Protein 6BRM (pdb70)

Nearest PDB structures (foldseek):
  6brm-assembly3_F  TM=1.004E+00  e=1.155E-57  Pectobacterium carotovorum
  6brm-assembly4_H  TM=9.946E-01  e=1.434E-50  Pectobacterium carotovorum
  6brm-assembly4_G  TM=9.691E-01  e=8.777E-51  Pectobacterium carotovorum
  3rpc-assembly2_C  TM=9.379E-01  e=6.486E-31  Veillonella parvula DSM 2008
  3p2u-assembly1_A  TM=7.367E-01  e=3.318E-09  Escherichia coli K-12

B-factor: mean 58.87, std 12.43, range [32.44, 119.34]

Foldseek 3Di:
DKWWFWAQLFIWDDDPNFIETFLDQADAAQRAFADPQFFQRVHGFFNDHTPDDDVVRQPGQAYEYQADDNSRPNPVNLVRHDLAGEYEYQAPVRVVVNVVSRHDNYDDDAQWDDDPSFKIKGKFWAAQADPVQCVDDVSCVVSDTGIKIWIDGDQDFIEIRGTRHADDVSVLVCCVVRVGQEYEAAAQQFARNPRGGRGHHLVVVVVVCVSRVNHAYEYGSHNTHRRRDHHPVNSCVSCVVVVRNRRYHYDDNGDMDDDGDD/DKWAFWAALWIWDCDLNFIETEQDQQAAQLGPPDDDPDPDDDSCFQVHGTPDDVVVRQPGQAYEYQACDCSRPNPNNLVSHDQAGAYEYADDVRQVVSVVSRHDNYHYDDQWDQDPSFKIKGKFWAAQFDPVLCVPVVSCVVSDTGIKIWIDGPQAFIEIERTRHEDDVSVVVCCVPPVGQEYEASALQQADPPRGGRGHHLVVVVVSCVSRVNHAYEYRRHSGDPSRPHDLVNSLVSCVVVVNNVRYHYDDNGDMDDDGPPD/DKWWFWAQLWIWDDDPNFIETFLDDADAAQPDAADPQFPQRPHGFQNHHTPDDLVVRQPGQAYEYLDPDCSRDNVVNLVSRDLPGAYEYQDPVRVVVSVVSRHDNYDYDDQWDDDPQFKIKGKFFAAQFDPVQCVDPVRCVVSDTGIKIWIDGDQAFIETEGTRHEDDPSVLVVCVVRVGQEYEAAALQFAGPPRGGRGHHQVVLVVVCVSRVNHAYEYGSHNGHRRRPHHLVNSCVSCVVVVNNVRYHYDDNGDMDDDGTD/DKKWFFAAPFIWDCDPNFIETFLDQQDAALPQPDDDDDDDDDSCFQHHHTPDDVVVVQPHQAYEYLDDDCSSDNPCNLPSHDLAGEYEYQDDVRVVVSVVSRHDHYDYDAQWDDDPSQKIKGKFWAAQFDPVLCVDPVSCVVSDTGTKIWIDGPFFFIEIEGDRHEDDPRVLVVCVPRVGLEYEANALQQADPVGGGRGHHLVVLVVSCVSHVNHAYEYHRYSGDPSRPDHPVVNCVSCVVVVNNRRYHYADNGDMDDDGD/DKKWFKFQLWIWDCDPNFIETFLDQQDAAQPDFADPQFPDRDGHFFNHHTPDDVVVSQPGQAYEYQACDCSRPNPVNLVSHDQAGAYEYQDPVRVVVSVVSRHDNYDYDDQWDDDPQAKIKGKFFAFQADPVQCVDPVSCVVSDTGTKIWIDGPQFFIEIEGTRHEDDVSVLVCCVVRVGQEYEAAALQIARPPRGGRGHHLVVVVVSCVSRVNHAYEYGSHNTHNRRDDHLVNSCVSCVVVVNNVRYHYDDNGDMDDDHD/DKWWFWAALWIWDCDLNFIETFLDQQAAFLGDDDDPDPDDPRGFQVHHTPDDPVVRQPGQAYEYQDPDCSRPNPVNLVSHDLQGEYEYAADVRVVVSVVSNRDHYDDDDQWDQDPSQKIKGKFWAAQFDPVLCVPVVSCVVSDTGTKIWIDGPFWFIEIEGTRHEDDVSSLVVCLVRVGQEYEASAQQQADPPRGGRGHHLVVLVVSCVSHVNHAYEYGRHSRDPRRDHDPVNSCVVCVVVVHNRRYDYDDNGDMDDHGRD/DKWWFWAQQWIWDDDDNFIETFLDQQDAALRAFADPQFPQRRHGFQPDGTPDDLVVSQPGQAYEYLAPDCSRHNPRCLVSHDLAGEYEYQDVVRVVVNVVSPHDNYDYDDQWDDDPVFKIKGKFFFFQADPVQCVDPPCCVVSDTGTKIWIDGDWFFIEIEGTRHDDDVRVLVCCVPRVGQEYEASAQQTARNPRGGRGHHLVVVVVSCVSRVNHAYEYGRHSTHRRRHHHLVNSCVSCVVVVNNVRYHRDDRGDMDDDTD/DKKWFWAAQWIWDCDPNFIETFQDQQAAAVRDDDDDDDFFFNHGTPDDVVVVQPHQAYEYQDPDCSRPNPCNLVSHDQAGEYAYQADVRVVVSVVSNHDRYDDDDQWDADPSFKIKGKFWAFQADPVLCVDVVSCVVSDTGTKIWIDGDFAFIEIEGTRHADDVSSLVCCVPRVGLEYEASAQWAFDPPGTTRGHHLVVLVVSCVSRVNHAYEYRRDPTGPRRPHDPVNSCVVCVVVVNNVRYHYDDNGDMDDGGD

Secondary structure (DSSP, 8-state):
-EEEEEETTEEEEEETTEEEEES---PPTT-BPPPSSBS-TTS-B-SS--SS-HHHHH--SEEEES---TTTS-HHHHHHS-TTS-EEESSHHHHHHHHHTT---EEE--SEEE-TTS-EEEEE---SS-TTGGGSHHHHHHH----EEEEE-SSS--EEE--S--S-HHHHHHHHHH--SEEEEE---BEETTTEESS--SHHHHHHHHH-TT-EEEEES-SSSTTB---HHHHHHHHHHHT-STTEE-PPTT-EEE----/-EEEEEETTEEEEEETTEEEEES---PPTT-----S--SS-----SSS--SS-HHHHH-SSEEE-S---GGGS-HHHHHHS-TTS-EEESSHHHHHHHHHTT---EEEPPSEEE-TTS-EEEEE---SS-TTGGGSHHHHHHH----EEEEE-TTS--EEEEES--S-HHHHHHHHHH--SEEEEE---BEETTTEESS--SHHHHHHHHH-TT-EEEEES-SSSTTB---HHHHHHHHHHTT-TTTEE-PPTT-EEE--S--/-EEEEEETTEEEEEETTEEEEES---PPTT-BPPPSSBS--SS-B-SS--SS-HHHHT-SSEEEES---GGGS-HHHHHHS-SSS-EEESSHHHHHHHHHTT---EEE--SEEE-TTS-EEEEE---SS-TTGGGSHHHHHHH----EEEEE-SSS--EEE--S--S-HHHHHHHHHH--SEEEEE---BEETTTEESS--HHHHHHHHHH-TT-EEEEES-SSSTTB---HHHHHHHHHHTT-TTTEE-PPTT-EEE----/-EEEEEETTEEEEE-SS-EEEES-----TT-----S--SS-----S-S--SS-HHHHT--SEEE-S---GGGS-HHHHHHS-TTS-EEESSHHHHHHHHTTT---EEE--SEEE-TTS-EEEEE---SS-TTGGGSHHHHHHH----EEEEE-TTS--EEE--S--S-HHHHHHHHHH--SEEEEE----EETTTEESS--HHHHHHHHHH-TT-EEEEES-SSSTT----HHHHHHHHHHHT-TTTEE---TT-EEE---/-EEEEEETTEEEEE-SS-EEEES-----TT-BPPPSSSS---SPBPSS--SS-HHHHH-SSEEEES---TTTS-HHHHHHS-TTS-EEESSHHHHHHHHHTT---EEE--SEEE-TTS-EEEEE---SS-TTGGGSHHHHHHH----EEEEE-SSS--EEE--S--S-HHHHHHHHHH--SEEEEE---BEETTTEESS--HHHHHHHHHH-TT-EEEEES-SSSTTB---HHHHHHHHHHHT-TTTEE-PPTT-EEE---/-EEEEEETTEEEEEETTEEEEES-----TT-------S------S-S--SS-HHHHH--SEEE-S---GGGS-HHHHHHS-TTS-EEESSHHHHHHHHTTT---EEE--SEEE-TTS-EEEEE---SS-TTGGGSHHHHHHH----EEEEEETTEEEEEEEES--S-HHHHHHHHHH--SEEEEEB--BEETTTEESSB-HHHHHHHHHH-TTPEEEEES-SSSTTB---HHHHHHHHHHTT-STTEE-PPTT-EE-----/-EEEEEETTEEEEEETTEEEEES---PPTT-BPPPSSBSSTTS-B-SS--SS-HHHHS-SSEEEES---TTTS-HHHHHHS-TTS-EEESSHHHHHHHHHTT---EEE--SEEE-TTS-EEEEE---SS-TTGGGSSHHHHHH----EEEEE-SSSPPEEE--S--S-HHHHHHHHHH--SEEEEEB--BEETTTEESSB-HHHHHHHHHH-TT-EEEEES-SSSTTB---HHHHHHHHHHHT-TTTEE-PPTTEEEE---/-EEEEEETTEEEEE-SS-EEEES-----TT-----S-----SS--SS-HHHHS--SEEEES---TTTS-HHHHHHS-TTSEEEESSHHHHHHHHHTT---EEE--SEEE-TTS-EEEEE---SS-TTGGGSHHHHHHH----EEEEE-SSS--EEEEES--S-HHHHHHHHHH--SEEEEE----EETTTEESS--SHHHHHHHHH-TT-EEEEES-SSSTT----HHHHHHHHHHTT-STTEE-PPTT---B---

InterPro domains:
  IPR001279 Metallo-beta-lactamase [PF12706] (20-222)
  IPR036866 Ribonuclease Z/Hydroxyacylglutathione hydrolase-like [G3DSA:3.60.15.10] (1-259)
  IPR036866 Ribonuclease Z/Hydroxyacylglutathione hydrolase-like [SSF56281] (1-257)
  IPR050114 UPF0173/UPF0282/UlaG metal-dependent hydrolases [PTHR43546] (1-258)

Radius of gyration: 40.79 Å; Cα contacts (8 Å, |Δi|>4): 5016; chains: 8; bounding box: 121×77×109 Å

CATH classification: 3.60.15.10

Sequence (2087 aa):
MKLTQIRNATLVLQYAGKKFLIDPMLAEKEAWDGFAGSARPHLRNPMVALPVPVEDLLAVDAVILTHTHTDHWDEAAQQAVPKDMLIYTQDEKDAALIRSQGFFNIRVLKDENHFVDGLTIYKTDGQHGSNELYADAQLGDLLGDACGLVFTHHDEKTIYIAGDTVWVKPYVKSLQRFKPEIVVLNTGYAVNDLYGPIIMGKEDTLRTLKMLPTATIVASHMESINHCLLTRAELREFSLEHGIEDKILIPADGETMAFSAWMKLTQIRNATLVLQYAGKKFLIDPMLAEKEAWDGFAGSARPHLRNPMVALPVPVEDLLAVDAVILTHTHTDHWDEAAQQAVPKDMLIYTQDEKDAALIRSQGFFNIRVLKDENHFVDGLTIYKTDGQHGSNELYADAQLGDLLGDACGLVFTHHDEKTIYIAGDTVWVKPYVKSLQRFKPEIVVLNTGYAVNDLYGPIIMGKEDTLRRTLKMLPTATIVASHMESINHCLLTRAELREFSLEHGIEDKILIPADGETMAFSAWSMKLTQIRNATLVLQYAGKKFLIDPMLAEKEAWDGFAGSARPHLRNPMVALPVPVEDLLAVDAVILTHTHTDHWDEAAQQAVPKDMLIYTQDEKDAALIRSQGFFNIRVLKDENHFVDGLTIYKTDGQHGSNELYADAQLGDLLGDACGLVFTHHDEKTIYIAGDTVWVKPYVKSLQRFKPEIVVLNTGYAVNDLYGPIIMGKEDTLRTLKMLPTATIVASHMESINHCLLTRAELREFSLEHGIEDKILIPADGETMAFSAWMKLTQIRNATLVLQYAGKKFLIDPMLAEKEAWDGFAGSARPHLRNPMVALPVPVEDLLAVDAVILTHTHTDHWDEAAQQAVPKDMLIYTQDEKDAALIRSQGFFNIRVLKDENHFVDGLTIYKTDGQHGSNELYADAQLGDLLGDACGLVFTHHDEKTIYIAGDTVWVKPYVKSLQRFKPEIVVLNTGYAVNDLYGPIIMGKEDTLRTLKMLPTATIVASHMESINHCLLTRAELREFSLEHGIEDKILIPADGETMAFSAMKLTQIRNATLVLQYAGKKFLIDPMLAEKEAWDGFAGSARPHLRNPMVALPVPVEDLLAVDAVILTHTHTDHWDEAAQQAVPKDMLIYTQDEKDAALIRSQGFFNIRVLKDENHFVDGLTIYKTDGQHGSNELYADAQLGDLLGDACGLVFTHHDEKTIYIAGDTVWVKPYVKSLQRFKPEIVVLNTGYAVNDLYGPIIMGKEDTLRTLKMLPTATIVASHMESINHCLLTRAELREFSLEHGIEDKILIPADGETMAFSAMKLTQIRNATLVLQYAGKKFLIDPMLAEKEAWDGFGSARPHLRNPMVALPVPVEDLLAVDAVILTHTHTDHWDEAAQQAVPKDMLIYTQDEKDAALIRSQGFFNIRVLKDENHFVDGLTIYKTDGQHGSNELYADAQLGDLLGDACGLVFTHHDEKTIYIAGDTVWVKPYVKSLQRFKPEIVVLNTGYAVNDLYGPIIMGKEDTLRTLKMLPTATIVASHMESINHCLLTRAELREFSLEHGIEDKILIPADGETMAFSAWMKLTQIRNATLVLQYAGKKFLIDPMLAEKEAWDGFAGSARPHLRNPMVALPVPVEDLLAVDAVILTHTHTDHWDEAAQQAVPKDMLIYTQDEKDAALIRSQGFFNIRVLKDENHFVDGLTIYKTDGQHGSNELYADAQLGDLLGDACGLVFTHHDEKTIYIAGDTVWVKPYVKSLQRFKPEIVVLNTGYAVNDLYGPIIMGKEDTLRTLKMLPTATIVASHMESINHCLLTRAELREFSLEHGIEDKILIPADGETMAFSAMKLTQIRNATLVLQYAGKKFLIDPMLAEKEAWFAGSARRNPMVALPVPVEDLLAVDAVILTHTHTDHWDEAAQQAVPKDMLIYTQDEKDAALIRSQGFFNIRVLKDENHFVDGLTIYKTDGQHGSNELYADAQLGDLLGDACGLVFTHHDEKTIYIAGDTVWVKPYVKSLQRFKPEIVVLNTGYAVNDLYGPIIMGKEDTLRTLKMLPTATIVASHMESINHCLLTRAELREFSLEHGIEDKILIPADGETMAFSA

Structure (mmCIF, N/CA/C/O backbone):
data_6BRM
#
_entry.id   6BRM
#
_cell.length_a   179.163
_cell.length_b   79.526
_cell.length_c   90.408
_cell.angle_alpha   90.00
_cell.angle_beta   89.98
_cell.angle_gamma   90.00
#
_symmetry.space_group_name_H-M   'P 1 21 1'
#
loop_
_entity.id
_entity.type
_entity.pdbx_description
1 polymer 'Putative metal-dependent isothiocyanate hydrolase SaxA'
2 non-polymer 'ZINC ION'
3 non-polymer 'FORMIC ACID'
4 water water
#
loop_
_atom_site.group_PDB
_atom_site.id
_atom_site.type_symbol
_atom_site.label_atom_id
_atom_site.label_alt_id
_atom_site.label_comp_id
_atom_site.label_asym_id
_atom_site.label_entity_id
_atom_site.label_seq_id
_atom_site.pdbx_PDB_ins_code
_atom_site.Cartn_x
_atom_site.Cartn_y
_atom_site.Cartn_z
_atom_site.occupancy
_atom_site.B_iso_or_equiv
_atom_site.auth_seq_id
_atom_site.auth_comp_id
_atom_site.auth_asym_id
_atom_site.auth_atom_id
_atom_site.pdbx_PDB_model_num
ATOM 1 N N . MET A 1 1 ? 75.762 -42.417 -19.166 1.00 62.76 1 MET A N 1
ATOM 2 C CA . MET A 1 1 ? 75.652 -41.222 -20.058 1.00 64.15 1 MET A CA 1
ATOM 3 C C . MET A 1 1 ? 75.738 -41.659 -21.527 1.00 63.99 1 MET A C 1
ATOM 4 O O . MET A 1 1 ? 76.805 -42.049 -22.003 1.00 63.73 1 MET A O 1
ATOM 9 N N . LYS A 1 2 ? 74.607 -41.607 -22.230 1.00 64.42 2 LYS A N 1
ATOM 10 C CA . LYS A 1 2 ? 74.510 -42.090 -23.610 1.00 64.43 2 LYS A CA 1
ATOM 11 C C . LYS A 1 2 ? 73.694 -41.128 -24.471 1.00 62.67 2 LYS A C 1
ATOM 12 O O . LYS A 1 2 ? 72.461 -41.141 -24.424 1.00 64.09 2 LYS A O 1
ATOM 18 N N . LEU A 1 3 ? 74.390 -40.297 -25.247 1.00 59.80 3 LEU A N 1
ATOM 19 C CA . LEU A 1 3 ? 73.757 -39.394 -26.218 1.00 58.50 3 LEU A CA 1
ATOM 20 C C . LEU A 1 3 ? 73.699 -40.085 -27.579 1.00 55.88 3 LEU A C 1
ATOM 21 O O . LEU A 1 3 ? 74.716 -40.587 -28.059 1.00 56.60 3 LEU A O 1
ATOM 26 N N . THR A 1 4 ? 72.514 -40.115 -28.188 1.00 54.30 4 THR A N 1
ATOM 27 C CA . THR A 1 4 ? 72.296 -40.785 -29.474 1.00 53.94 4 THR A CA 1
ATOM 28 C C . THR A 1 4 ? 71.718 -39.807 -30.498 1.00 53.24 4 THR A C 1
ATOM 29 O O . THR A 1 4 ? 70.791 -39.055 -30.194 1.00 52.62 4 THR A O 1
ATOM 33 N N . GLN A 1 5 ? 72.282 -39.830 -31.706 1.00 53.41 5 GLN A N 1
ATOM 34 C CA . GLN A 1 5 ? 71.788 -39.051 -32.844 1.00 53.21 5 GLN A CA 1
ATOM 35 C C . GLN A 1 5 ? 70.700 -39.865 -33.536 1.00 56.02 5 GLN A C 1
ATOM 36 O O . GLN A 1 5 ? 70.942 -41.015 -33.913 1.00 57.43 5 GLN A O 1
ATOM 42 N N . ILE A 1 6 ? 69.511 -39.277 -33.694 1.00 57.76 6 ILE A N 1
ATOM 43 C CA . ILE A 1 6 ? 68.399 -39.931 -34.393 1.00 58.27 6 ILE A CA 1
ATOM 44 C C . ILE A 1 6 ? 68.317 -39.372 -35.819 1.00 58.95 6 ILE A C 1
ATOM 45 O O . ILE A 1 6 ? 68.686 -40.062 -36.773 1.00 58.31 6 ILE A O 1
ATOM 50 N N . ARG A 1 7 ? 67.870 -38.123 -35.956 1.00 58.67 7 ARG A N 1
ATOM 51 C CA . ARG A 1 7 ? 67.672 -37.492 -37.265 1.00 57.54 7 ARG A CA 1
ATOM 52 C C . ARG A 1 7 ? 67.471 -35.981 -37.107 1.00 56.44 7 ARG A C 1
ATOM 53 O O . ARG A 1 7 ? 66.635 -35.548 -36.315 1.00 57.19 7 ARG A O 1
ATOM 61 N N . ASN A 1 8 ? 68.216 -35.204 -37.895 1.00 54.09 8 ASN A N 1
ATOM 62 C CA . ASN A 1 8 ? 68.284 -33.743 -37.784 1.00 51.56 8 ASN A CA 1
ATOM 63 C C . ASN A 1 8 ? 68.758 -33.338 -36.374 1.00 51.50 8 ASN A C 1
ATOM 64 O O . ASN A 1 8 ? 69.924 -33.581 -36.056 1.00 50.30 8 ASN A O 1
ATOM 69 N N . ALA A 1 9 ? 67.890 -32.748 -35.542 1.00 51.45 9 ALA A N 1
ATOM 70 C CA . ALA A 1 9 ? 68.226 -32.384 -34.160 1.00 50.73 9 ALA A CA 1
ATOM 71 C C . ALA A 1 9 ? 67.486 -33.248 -33.130 1.00 50.44 9 ALA A C 1
ATOM 72 O O . ALA A 1 9 ? 67.556 -32.968 -31.929 1.00 51.59 9 ALA A O 1
ATOM 74 N N . THR A 1 10 ? 66.784 -34.287 -33.594 1.00 50.19 10 THR A N 1
ATOM 75 C CA . THR A 1 10 ? 66.124 -35.242 -32.710 1.00 49.62 10 THR A CA 1
ATOM 76 C C . THR A 1 10 ? 67.188 -36.098 -32.035 1.00 51.05 10 THR A C 1
ATOM 77 O O . THR A 1 10 ? 67.962 -36.772 -32.719 1.00 52.18 10 THR A O 1
ATOM 81 N N . LEU A 1 11 ? 67.229 -36.048 -30.703 1.00 51.15 11 LEU A N 1
ATOM 82 C CA . LEU A 1 11 ? 68.238 -36.750 -29.904 1.00 51.72 11 LEU A CA 1
ATOM 83 C C . LEU A 1 11 ? 67.581 -37.578 -28.805 1.00 51.48 11 LEU A C 1
ATOM 84 O O . LEU A 1 11 ? 66.510 -37.222 -28.307 1.00 49.34 11 LEU A O 1
ATOM 89 N N . VAL A 1 12 ? 68.228 -38.688 -28.448 1.00 51.14 12 VAL A N 1
ATOM 90 C CA . VAL A 1 12 ? 67.899 -39.444 -27.243 1.00 51.45 12 VAL A CA 1
ATOM 91 C C . VAL A 1 12 ? 69.074 -39.257 -26.295 1.00 52.31 12 VAL A C 1
ATOM 92 O O . VAL A 1 12 ? 70.227 -39.395 -26.705 1.00 53.82 12 VAL A O 1
ATOM 96 N N . LEU A 1 13 ? 68.770 -38.941 -25.037 1.00 53.56 13 LEU A N 1
ATOM 97 C CA . LEU A 1 13 ? 69.781 -38.690 -24.011 1.00 54.75 13 LEU A CA 1
ATOM 98 C C . LEU A 1 13 ? 69.447 -39.481 -22.751 1.00 57.51 13 LEU A C 1
ATOM 99 O O . LEU A 1 13 ? 68.354 -39.330 -22.207 1.00 60.44 13 LEU A O 1
ATOM 104 N N . GLN A 1 14 ? 70.377 -40.332 -22.312 1.00 58.35 14 GLN A N 1
ATOM 105 C CA . GLN A 1 14 ? 70.337 -40.928 -20.975 1.00 58.52 14 GLN A CA 1
ATOM 106 C C . GLN A 1 14 ? 71.259 -40.089 -20.103 1.00 57.89 14 GLN A C 1
ATOM 107 O O . GLN A 1 14 ? 72.436 -39.928 -20.432 1.00 57.35 14 GLN A O 1
ATOM 113 N N . TYR A 1 15 ? 70.731 -39.550 -19.005 1.00 56.19 15 TYR A N 1
ATOM 114 C CA . TYR A 1 15 ? 71.504 -38.653 -18.149 1.00 55.50 15 TYR A CA 1
ATOM 115 C C . TYR A 1 15 ? 71.091 -38.764 -16.681 1.00 56.49 15 TYR A C 1
ATOM 116 O O . TYR A 1 15 ? 69.994 -38.350 -16.306 1.00 58.28 15 TYR A O 1
ATOM 125 N N . ALA A 1 16 ? 71.980 -39.336 -15.868 1.00 57.47 16 ALA A N 1
ATOM 126 C CA . ALA A 1 16 ? 71.777 -39.495 -14.422 1.00 58.90 16 ALA A CA 1
ATOM 127 C C . ALA A 1 16 ? 70.499 -40.264 -14.061 1.00 58.59 16 ALA A C 1
ATOM 128 O O . ALA A 1 16 ? 69.789 -39.893 -13.126 1.00 59.50 16 ALA A O 1
ATOM 130 N N . GLY A 1 17 ? 70.217 -41.332 -14.810 1.00 59.13 17 GLY A N 1
ATOM 131 C CA . GLY A 1 17 ? 69.061 -42.197 -14.550 1.00 59.51 17 GLY A CA 1
ATOM 132 C C . GLY A 1 17 ? 67.877 -41.950 -15.466 1.00 60.40 17 GLY A C 1
ATOM 133 O O . GLY A 1 17 ? 67.250 -42.904 -15.932 1.00 61.15 17 GLY A O 1
ATOM 134 N N . LYS A 1 18 ? 67.563 -40.680 -15.720 1.00 61.15 18 LYS A N 1
ATOM 135 C CA . LYS A 1 18 ? 66.432 -40.311 -16.580 1.00 62.28 18 LYS A CA 1
ATOM 136 C C . LYS A 1 18 ? 66.774 -40.378 -18.072 1.00 62.20 18 LYS A C 1
ATOM 137 O O . LYS A 1 18 ? 67.945 -40.428 -18.451 1.00 61.62 18 LYS A O 1
ATOM 143 N N . LYS A 1 19 ? 65.725 -40.391 -18.899 1.00 63.10 19 LYS A N 1
ATOM 144 C CA . LYS A 1 19 ? 65.830 -40.379 -20.366 1.00 62.37 19 LYS A CA 1
ATOM 145 C C . LYS A 1 19 ? 65.053 -39.201 -20.959 1.00 61.22 19 LYS A C 1
ATOM 146 O O . LYS A 1 19 ? 63.957 -38.878 -20.489 1.00 62.22 19 LYS A O 1
ATOM 152 N N . PHE A 1 20 ? 65.613 -38.581 -22.001 1.00 58.29 20 PHE A N 1
ATOM 153 C CA . PHE A 1 20 ? 65.003 -37.414 -22.649 1.00 55.66 20 PHE A CA 1
ATOM 154 C C . PHE A 1 20 ? 64.985 -37.540 -24.172 1.00 55.49 20 PHE A C 1
ATOM 155 O O . PHE A 1 20 ? 65.976 -37.956 -24.775 1.00 56.78 20 PHE A O 1
ATOM 163 N N . LEU A 1 21 ? 63.861 -37.153 -24.777 1.00 53.31 21 LEU A N 1
ATOM 164 C CA . LEU A 1 21 ? 63.722 -37.047 -26.228 1.00 52.25 21 LEU A CA 1
ATOM 165 C C . LEU A 1 21 ? 63.739 -35.561 -26.596 1.00 51.97 21 LEU A C 1
ATOM 166 O O . LEU A 1 21 ? 62.800 -34.831 -26.270 1.00 51.79 21 LEU A O 1
ATOM 171 N N . ILE A 1 22 ? 64.808 -35.117 -27.260 1.00 50.82 22 ILE A N 1
ATOM 172 C CA . ILE A 1 22 ? 64.997 -33.697 -27.582 1.00 49.51 22 ILE A CA 1
ATOM 173 C C . ILE A 1 22 ? 64.484 -33.451 -28.996 1.00 50.13 22 ILE A C 1
ATOM 174 O O . ILE A 1 22 ? 64.949 -34.094 -29.922 1.00 53.05 22 ILE A O 1
ATOM 179 N N . ASP A 1 23 ? 63.522 -32.541 -29.155 1.00 50.90 23 ASP A N 1
ATOM 180 C CA . ASP A 1 23 ? 63.061 -32.082 -30.476 1.00 51.46 23 ASP A CA 1
ATOM 181 C C . ASP A 1 23 ? 62.630 -33.218 -31.429 1.00 52.09 23 ASP A C 1
ATOM 182 O O . ASP A 1 23 ? 63.251 -33.428 -32.471 1.00 52.65 23 ASP A O 1
ATOM 187 N N . PRO A 1 24 ? 61.545 -33.935 -31.084 1.00 54.14 24 PRO A N 1
ATOM 188 C CA . PRO A 1 24 ? 61.097 -35.075 -31.885 1.00 54.74 24 PRO A CA 1
ATOM 189 C C . PRO A 1 24 ? 60.406 -34.683 -33.198 1.00 56.18 24 PRO A C 1
ATOM 190 O O . PRO A 1 24 ? 59.322 -34.092 -33.183 1.00 56.78 24 PRO A O 1
ATOM 194 N N . MET A 1 25 ? 61.054 -35.016 -34.314 1.00 57.02 25 MET A N 1
ATOM 195 C CA . MET A 1 25 ? 60.504 -34.850 -35.658 1.00 57.23 25 MET A CA 1
ATOM 196 C C . MET A 1 25 ? 60.403 -36.250 -36.269 1.00 57.03 25 MET A C 1
ATOM 197 O O . MET A 1 25 ? 61.426 -36.870 -36.564 1.00 57.33 25 MET A O 1
ATOM 202 N N . LEU A 1 26 ? 59.175 -36.739 -36.449 1.00 57.59 26 LEU A N 1
ATOM 203 C CA . LEU A 1 26 ? 58.923 -38.142 -36.806 1.00 58.70 26 LEU A CA 1
ATOM 204 C C . LEU A 1 26 ? 58.022 -38.325 -38.037 1.00 58.58 26 LEU A C 1
ATOM 205 O O . LEU A 1 26 ? 57.232 -39.271 -38.095 1.00 59.65 26 LEU A O 1
ATOM 210 N N . ALA A 1 27 ? 58.143 -37.434 -39.021 1.00 58.29 27 ALA A N 1
ATOM 211 C CA . ALA A 1 27 ? 57.472 -37.619 -40.313 1.00 58.47 27 ALA A CA 1
ATOM 212 C C . ALA A 1 27 ? 58.221 -38.658 -41.139 1.00 60.42 27 ALA A C 1
ATOM 213 O O . ALA A 1 27 ? 59.416 -38.869 -40.942 1.00 59.37 27 ALA A O 1
ATOM 215 N N . GLU A 1 28 ? 57.518 -39.300 -42.069 1.00 64.43 28 GLU A N 1
ATOM 216 C CA . GLU A 1 28 ? 58.152 -40.217 -43.022 1.00 67.09 28 GLU A CA 1
ATOM 217 C C . GLU A 1 28 ? 59.014 -39.441 -44.012 1.00 68.56 28 GLU A C 1
ATOM 218 O O . GLU A 1 28 ? 58.941 -38.211 -44.085 1.00 69.12 28 GLU A O 1
ATOM 224 N N . LYS A 1 29 ? 59.827 -40.173 -44.771 1.00 70.79 29 LYS A N 1
ATOM 225 C CA . LYS A 1 29 ? 60.722 -39.580 -45.770 1.00 69.74 29 LYS A CA 1
ATOM 226 C C . LYS A 1 29 ? 59.938 -38.734 -46.776 1.00 67.02 29 LYS A C 1
ATOM 227 O O . LYS A 1 29 ? 59.070 -39.248 -47.478 1.00 65.69 29 LYS A O 1
ATOM 233 N N . GLU A 1 30 ? 60.239 -37.435 -46.806 1.00 66.21 30 GLU A N 1
ATOM 234 C CA . GLU A 1 30 ? 59.671 -36.480 -47.770 1.00 65.49 30 GLU A CA 1
ATOM 235 C C . GLU A 1 30 ? 58.145 -36.355 -47.637 1.00 65.95 30 GLU A C 1
ATOM 236 O O . GLU A 1 30 ? 57.412 -36.385 -48.627 1.00 65.31 30 GLU A O 1
ATOM 242 N N . ALA A 1 31 ? 57.685 -36.208 -46.396 1.00 66.06 31 ALA A N 1
ATOM 243 C CA . ALA A 1 31 ? 56.258 -36.117 -46.093 1.00 66.68 31 ALA A CA 1
ATOM 244 C C . ALA A 1 31 ? 55.711 -34.729 -46.404 1.00 68.60 31 ALA A C 1
ATOM 245 O O . ALA A 1 31 ? 54.659 -34.603 -47.030 1.00 69.81 31 ALA A O 1
ATOM 247 N N . TRP A 1 32 ? 56.436 -33.698 -45.968 1.00 69.79 32 TRP A N 1
ATOM 248 C CA . TRP A 1 32 ? 56.002 -32.303 -46.122 1.00 69.85 32 TRP A CA 1
ATOM 249 C C . TRP A 1 32 ? 57.005 -31.490 -46.951 1.00 69.33 32 TRP A C 1
ATOM 250 O O . TRP A 1 32 ? 58.119 -31.945 -47.218 1.00 70.11 32 TRP A O 1
ATOM 261 N N . ASP A 1 33 ? 56.590 -30.296 -47.369 1.00 69.84 33 ASP A N 1
ATOM 262 C CA . ASP A 1 33 ? 57.329 -29.506 -48.366 1.00 70.54 33 ASP A CA 1
ATOM 263 C C . ASP A 1 33 ? 58.652 -28.949 -47.850 1.00 67.02 33 ASP A C 1
ATOM 264 O O . ASP A 1 33 ? 58.929 -28.975 -46.656 1.00 66.28 33 ASP A O 1
ATOM 269 N N . GLY A 1 34 ? 59.469 -28.452 -48.773 1.00 64.80 34 GLY A N 1
ATOM 270 C CA . GLY A 1 34 ? 60.683 -27.721 -48.422 1.00 64.25 34 GLY A CA 1
ATOM 271 C C . GLY A 1 34 ? 60.347 -26.332 -47.908 1.00 62.94 34 GLY A C 1
ATOM 272 O O . GLY A 1 34 ? 59.300 -25.774 -48.249 1.00 62.47 34 GLY A O 1
ATOM 273 N N . PHE A 1 35 ? 61.232 -25.777 -47.083 1.00 62.55 35 PHE A N 1
ATOM 274 C CA . PHE A 1 35 ? 61.047 -24.430 -46.529 1.00 63.15 35 PHE A CA 1
ATOM 275 C C . PHE A 1 35 ? 61.092 -23.348 -47.615 1.00 62.79 35 PHE A C 1
ATOM 276 O O . PHE A 1 35 ? 62.074 -23.244 -48.353 1.00 63.83 35 PHE A O 1
ATOM 284 N N . ALA A 1 36 ? 60.025 -22.552 -47.702 1.00 61.33 36 ALA A N 1
ATOM 285 C CA . ALA A 1 36 ? 59.987 -21.389 -48.592 1.00 59.92 36 ALA A CA 1
ATOM 286 C C . ALA A 1 36 ? 60.890 -20.279 -48.047 1.00 58.56 36 ALA A C 1
ATOM 287 O O . ALA A 1 36 ? 60.974 -20.078 -46.833 1.00 58.09 36 ALA A O 1
ATOM 289 N N . GLY A 1 37 ? 61.563 -19.567 -48.948 1.00 57.05 37 GLY A N 1
ATOM 290 C CA . GLY A 1 37 ? 62.531 -18.537 -48.565 1.00 56.26 37 GLY A CA 1
ATOM 291 C C . GLY A 1 37 ? 63.803 -19.110 -47.958 1.00 55.41 37 GLY A C 1
ATOM 292 O O . GLY A 1 37 ? 64.291 -18.609 -46.942 1.00 54.91 37 GLY A O 1
ATOM 293 N N . SER A 1 38 ? 64.331 -20.164 -48.581 1.00 53.20 38 SER A N 1
ATOM 294 C CA . SER A 1 38 ? 65.570 -20.812 -48.134 1.00 52.59 38 SER A CA 1
ATOM 295 C C . SER A 1 38 ? 66.196 -21.634 -49.270 1.00 50.76 38 SER A C 1
ATOM 296 O O . SER A 1 38 ? 65.610 -21.764 -50.350 1.00 49.20 38 SER A O 1
ATOM 299 N N . ALA A 1 39 ? 67.390 -22.169 -49.020 1.00 48.60 39 ALA A N 1
ATOM 300 C CA . ALA A 1 39 ? 68.157 -22.881 -50.042 1.00 48.44 39 ALA A CA 1
ATOM 301 C C . ALA A 1 39 ? 67.548 -24.237 -50.406 1.00 48.69 39 ALA A C 1
ATOM 302 O O . ALA A 1 39 ? 67.021 -24.940 -49.541 1.00 48.32 39 ALA A O 1
ATOM 304 N N . ARG A 1 40 ? 67.628 -24.580 -51.693 1.00 49.20 40 ARG A N 1
ATOM 305 C CA . ARG A 1 40 ? 67.168 -25.867 -52.231 1.00 50.47 40 ARG A CA 1
ATOM 306 C C . ARG A 1 40 ? 65.684 -26.156 -51.951 1.00 51.30 40 ARG A C 1
ATOM 307 O O . ARG A 1 40 ? 65.341 -27.246 -51.486 1.00 50.67 40 ARG A O 1
ATOM 315 N N . PRO A 1 41 ? 64.793 -25.193 -52.261 1.00 53.50 41 PRO A N 1
ATOM 316 C CA . PRO A 1 41 ? 63.363 -25.368 -51.963 1.00 54.38 41 PRO A CA 1
ATOM 317 C C . PRO A 1 41 ? 62.674 -26.536 -52.708 1.00 55.75 41 PRO A C 1
ATOM 318 O O . PRO A 1 41 ? 61.613 -26.995 -52.273 1.00 57.56 41 PRO A O 1
ATOM 322 N N . HIS A 1 42 ? 63.265 -26.991 -53.813 1.00 54.94 42 HIS A N 1
ATOM 323 C CA . HIS A 1 42 ? 62.803 -28.193 -54.530 1.00 55.84 42 HIS A CA 1
ATOM 324 C C . HIS A 1 42 ? 62.860 -29.511 -53.725 1.00 57.52 42 HIS A C 1
ATOM 325 O O . HIS A 1 42 ? 62.063 -30.418 -53.982 1.00 58.12 42 HIS A O 1
ATOM 332 N N . LEU A 1 43 ? 63.797 -29.621 -52.779 1.00 57.72 43 LEU A N 1
ATOM 333 C CA . LEU A 1 43 ? 63.938 -30.831 -51.953 1.00 59.59 43 LEU A CA 1
ATOM 334 C C . LEU A 1 43 ? 62.871 -30.891 -50.858 1.00 62.44 43 LEU A C 1
ATOM 335 O O . LEU A 1 43 ? 62.728 -29.945 -50.078 1.00 65.18 43 LEU A O 1
ATOM 340 N N . ARG A 1 44 ? 62.143 -32.008 -50.800 1.00 62.77 44 ARG A N 1
ATOM 341 C CA . ARG A 1 44 ? 61.117 -32.236 -49.776 1.00 62.77 44 ARG A CA 1
ATOM 342 C C . ARG A 1 44 ? 61.747 -32.733 -48.471 1.00 62.30 44 ARG A C 1
ATOM 343 O O . ARG A 1 44 ? 62.849 -33.293 -48.478 1.00 62.14 44 ARG A O 1
ATOM 351 N N . ASN A 1 45 ? 61.036 -32.522 -47.360 1.00 61.28 45 ASN A N 1
ATOM 352 C CA . ASN A 1 45 ? 61.519 -32.874 -46.018 1.00 59.46 45 ASN A CA 1
ATOM 353 C C . ASN A 1 45 ? 60.627 -33.931 -45.346 1.00 58.86 45 ASN A C 1
ATOM 354 O O . ASN A 1 45 ? 59.423 -33.971 -45.620 1.00 60.06 45 ASN A O 1
ATOM 359 N N . PRO A 1 46 ? 61.181 -34.790 -44.482 1.00 58.98 46 PRO A N 1
ATOM 360 C CA . PRO A 1 46 ? 62.622 -34.918 -44.232 1.00 59.34 46 PRO A CA 1
ATOM 361 C C . PRO A 1 46 ? 63.309 -35.681 -45.360 1.00 59.42 46 PRO A C 1
ATOM 362 O O . PRO A 1 46 ? 62.678 -36.504 -46.028 1.00 58.07 46 PRO A O 1
ATOM 366 N N . MET A 1 47 ? 64.590 -35.398 -45.561 1.00 60.82 47 MET A N 1
ATOM 367 C CA . MET A 1 47 ? 65.367 -36.000 -46.647 1.00 61.81 47 MET A CA 1
ATOM 368 C C . MET A 1 47 ? 65.693 -37.466 -46.361 1.00 62.62 47 MET A C 1
ATOM 369 O O . MET A 1 47 ? 65.617 -38.302 -47.261 1.00 61.61 47 MET A O 1
ATOM 374 N N . VAL A 1 48 ? 66.040 -37.764 -45.109 1.00 66.09 48 VAL A N 1
ATOM 375 C CA . VAL A 1 48 ? 66.365 -39.124 -44.665 1.00 68.24 48 VAL A CA 1
ATOM 376 C C . VAL A 1 48 ? 65.231 -39.652 -43.785 1.00 67.81 48 VAL A C 1
ATOM 377 O O . VAL A 1 48 ? 64.539 -38.873 -43.125 1.00 67.40 48 VAL A O 1
ATOM 381 N N . ALA A 1 49 ? 65.040 -40.971 -43.792 1.00 67.81 49 ALA A N 1
ATOM 382 C CA . ALA A 1 49 ? 64.070 -41.631 -42.908 1.00 67.68 49 ALA A CA 1
ATOM 383 C C . ALA A 1 49 ? 64.674 -41.848 -41.521 1.00 68.57 49 ALA A C 1
ATOM 384 O O . ALA A 1 49 ? 65.864 -41.594 -41.306 1.00 70.67 49 ALA A O 1
ATOM 386 N N . LEU A 1 50 ? 63.853 -42.319 -40.583 1.00 68.10 50 LEU A N 1
ATOM 387 C CA . LEU A 1 50 ? 64.325 -42.629 -39.230 1.00 68.27 50 LEU A CA 1
ATOM 388 C C . LEU A 1 50 ? 65.183 -43.899 -39.233 1.00 70.81 50 LEU A C 1
ATOM 389 O O . LEU A 1 50 ? 64.872 -44.844 -39.958 1.00 72.06 50 LEU A O 1
ATOM 394 N N . PRO A 1 51 ? 66.260 -43.927 -38.420 1.00 73.86 51 PRO A N 1
ATOM 395 C CA . PRO A 1 51 ? 67.090 -45.130 -38.295 1.00 75.31 51 PRO A CA 1
ATOM 396 C C . PRO A 1 51 ? 66.464 -46.243 -37.437 1.00 77.00 51 PRO A C 1
ATOM 397 O O . PRO A 1 51 ? 66.929 -47.384 -37.499 1.00 76.22 51 PRO A O 1
ATOM 401 N N . VAL A 1 52 ? 65.443 -45.907 -36.642 1.00 79.18 52 VAL A N 1
ATOM 402 C CA . VAL A 1 52 ? 64.741 -46.866 -35.773 1.00 81.15 52 VAL A CA 1
ATOM 403 C C . VAL A 1 52 ? 63.239 -46.533 -35.719 1.00 81.92 52 VAL A C 1
ATOM 404 O O . VAL A 1 52 ? 62.852 -45.403 -36.032 1.00 81.71 52 VAL A O 1
ATOM 408 N N . PRO A 1 53 ? 62.387 -47.508 -35.326 1.00 82.48 53 PRO A N 1
ATOM 409 C CA . PRO A 1 53 ? 60.935 -47.251 -35.288 1.00 82.15 53 PRO A CA 1
ATOM 410 C C . PRO A 1 53 ? 60.498 -46.242 -34.217 1.00 80.49 53 PRO A C 1
ATOM 411 O O . PRO A 1 53 ? 61.296 -45.855 -33.364 1.00 80.80 53 PRO A O 1
ATOM 415 N N . VAL A 1 54 ? 59.227 -45.847 -34.266 1.00 78.32 54 VAL A N 1
ATOM 416 C CA . VAL A 1 54 ? 58.705 -44.764 -33.422 1.00 78.12 54 VAL A CA 1
ATOM 417 C C . VAL A 1 54 ? 58.550 -45.189 -31.954 1.00 80.37 54 VAL A C 1
ATOM 418 O O . VAL A 1 54 ? 58.832 -44.396 -31.054 1.00 80.74 54 VAL A O 1
ATOM 422 N N . GLU A 1 55 ? 58.116 -46.428 -31.716 1.00 82.73 55 GLU A N 1
ATOM 423 C CA . GLU A 1 55 ? 57.874 -46.929 -30.349 1.00 84.68 55 GLU A CA 1
ATOM 424 C C . GLU A 1 55 ? 59.109 -46.888 -29.430 1.00 84.83 55 GLU A C 1
ATOM 425 O O . GLU A 1 55 ? 58.972 -46.684 -28.222 1.00 85.47 55 GLU A O 1
ATOM 431 N N . ASP A 1 56 ? 60.298 -47.090 -30.004 1.00 83.33 56 ASP A N 1
ATOM 432 C CA . ASP A 1 56 ? 61.564 -46.993 -29.256 1.00 81.67 56 ASP A CA 1
ATOM 433 C C . ASP A 1 56 ? 61.850 -45.576 -28.744 1.00 80.57 56 ASP A C 1
ATOM 434 O O . ASP A 1 56 ? 62.450 -45.409 -27.679 1.00 78.25 56 ASP A O 1
ATOM 439 N N . LEU A 1 57 ? 61.424 -44.570 -29.509 1.00 78.81 57 LEU A N 1
ATOM 440 C CA . LEU A 1 57 ? 61.589 -43.158 -29.132 1.00 76.81 57 LEU A CA 1
ATOM 441 C C . LEU A 1 57 ? 60.578 -42.691 -28.078 1.00 73.54 57 LEU A C 1
ATOM 442 O O . LEU A 1 57 ? 60.873 -41.781 -27.306 1.00 71.63 57 LEU A O 1
ATOM 447 N N . LEU A 1 58 ? 59.390 -43.295 -28.066 1.00 72.66 58 LEU A N 1
ATOM 448 C CA . LEU A 1 58 ? 58.350 -42.955 -27.087 1.00 72.52 58 LEU A CA 1
ATOM 449 C C . LEU A 1 58 ? 58.659 -43.453 -25.666 1.00 72.69 58 LEU A C 1
ATOM 450 O O . LEU A 1 58 ? 58.178 -42.863 -24.696 1.00 73.89 58 LEU A O 1
ATOM 455 N N . ALA A 1 59 ? 59.450 -44.525 -25.544 1.00 70.38 59 ALA A N 1
ATOM 456 C CA . ALA A 1 59 ? 59.875 -45.045 -24.234 1.00 68.13 59 ALA A CA 1
ATOM 457 C C . ALA A 1 59 ? 60.868 -44.087 -23.564 1.00 66.96 59 ALA A C 1
ATOM 458 O O . ALA A 1 59 ? 62.080 -44.327 -23.542 1.00 65.10 59 ALA A O 1
ATOM 460 N N . VAL A 1 60 ? 60.323 -43.005 -23.012 1.00 65.01 60 VAL A N 1
ATOM 461 C CA . VAL A 1 60 ? 61.102 -41.871 -22.515 1.00 63.91 60 VAL A CA 1
ATOM 462 C C . VAL A 1 60 ? 60.373 -41.234 -21.320 1.00 63.92 60 VAL A C 1
ATOM 463 O O . VAL A 1 60 ? 59.137 -41.212 -21.274 1.00 64.90 60 VAL A O 1
ATOM 467 N N . ASP A 1 61 ? 61.141 -40.714 -20.363 1.00 62.45 61 ASP A N 1
ATOM 468 C CA . ASP A 1 61 ? 60.574 -40.097 -19.157 1.00 63.41 61 ASP A CA 1
ATOM 469 C C . ASP A 1 61 ? 59.953 -38.725 -19.428 1.00 63.70 61 ASP A C 1
ATOM 470 O O . ASP A 1 61 ? 58.945 -38.378 -18.812 1.00 64.00 61 ASP A O 1
ATOM 475 N N . ALA A 1 62 ? 60.564 -37.944 -20.322 1.00 63.50 62 ALA A N 1
ATOM 476 C CA . ALA A 1 62 ? 60.002 -36.656 -20.750 1.00 62.22 62 ALA A CA 1
ATOM 477 C C . ALA A 1 62 ? 60.548 -36.181 -22.102 1.00 61.14 62 ALA A C 1
ATOM 478 O O . ALA A 1 62 ? 61.705 -36.427 -22.433 1.00 62.06 62 ALA A O 1
ATOM 480 N N . VAL A 1 63 ? 59.705 -35.492 -22.868 1.00 58.52 63 VAL A N 1
ATOM 481 C CA . VAL A 1 63 ? 60.120 -34.829 -24.106 1.00 57.29 63 VAL A CA 1
ATOM 482 C C . VAL A 1 63 ? 60.602 -33.415 -23.762 1.00 56.08 63 VAL A C 1
ATOM 483 O O . VAL A 1 63 ? 60.014 -32.762 -22.902 1.00 58.49 63 VAL A O 1
ATOM 487 N N . ILE A 1 64 ? 61.668 -32.956 -24.421 1.00 53.91 64 ILE A N 1
ATOM 488 C CA . ILE A 1 64 ? 62.151 -31.572 -24.279 1.00 51.24 64 ILE A CA 1
ATOM 489 C C . ILE A 1 64 ? 62.111 -30.882 -25.642 1.00 51.20 64 ILE A C 1
ATOM 490 O O . ILE A 1 64 ? 62.616 -31.417 -26.632 1.00 49.63 64 ILE A O 1
ATOM 495 N N . LEU A 1 65 ? 61.534 -29.681 -25.664 1.00 50.54 65 LEU A N 1
ATOM 496 C CA . LEU A 1 65 ? 61.240 -28.950 -26.892 1.00 49.38 65 LEU A CA 1
ATOM 497 C C . LEU A 1 65 ? 61.939 -27.584 -26.856 1.00 48.67 65 LEU A C 1
ATOM 498 O O . LEU A 1 65 ? 61.510 -26.679 -26.133 1.00 50.07 65 LEU A O 1
ATOM 503 N N . THR A 1 66 ? 63.022 -27.451 -27.623 1.00 46.37 66 THR A N 1
ATOM 504 C CA . THR A 1 66 ? 63.807 -26.206 -27.676 1.00 44.22 66 THR A CA 1
ATOM 505 C C . THR A 1 66 ? 63.035 -25.069 -28.361 1.00 44.48 66 THR A C 1
ATOM 506 O O . THR A 1 66 ? 63.129 -23.918 -27.941 1.00 44.78 66 THR A O 1
ATOM 510 N N . HIS A 1 67 ? 62.296 -25.407 -29.419 1.00 43.59 67 HIS A N 1
ATOM 511 C CA . HIS A 1 67 ? 61.359 -24.487 -30.075 1.00 43.34 67 HIS A CA 1
ATOM 512 C C . HIS A 1 67 ? 60.413 -25.270 -30.996 1.00 43.53 67 HIS A C 1
ATOM 513 O O . HIS A 1 67 ? 60.544 -26.489 -31.113 1.00 44.20 67 HIS A O 1
ATOM 520 N N . THR A 1 68 ? 59.462 -24.578 -31.625 1.00 44.09 68 THR A N 1
ATOM 521 C CA . THR A 1 68 ? 58.382 -25.222 -32.385 1.00 44.24 68 THR A CA 1
ATOM 522 C C . THR A 1 68 ? 58.469 -25.022 -33.910 1.00 44.34 68 THR A C 1
ATOM 523 O O . THR A 1 68 ? 57.440 -24.897 -34.582 1.00 43.88 68 THR A O 1
ATOM 527 N N . HIS A 1 69 ? 59.689 -24.994 -34.454 1.00 44.90 69 HIS A N 1
ATOM 528 C CA . HIS A 1 69 ? 59.887 -25.124 -35.907 1.00 44.07 69 HIS A CA 1
ATOM 529 C C . HIS A 1 69 ? 59.590 -26.571 -36.301 1.00 44.46 69 HIS A C 1
ATOM 530 O O . HIS A 1 69 ? 59.728 -27.485 -35.484 1.00 44.30 69 HIS A O 1
ATOM 537 N N . THR A 1 70 ? 59.192 -26.770 -37.551 1.00 45.94 70 THR A N 1
ATOM 538 C CA . THR A 1 70 ? 58.679 -28.065 -38.013 1.00 48.36 70 THR A CA 1
ATOM 539 C C . THR A 1 70 ? 59.724 -29.199 -38.056 1.00 49.97 70 THR A C 1
ATOM 540 O O . THR A 1 70 ? 59.361 -30.370 -37.943 1.00 52.67 70 THR A O 1
ATOM 544 N N . ASP A 1 71 ? 61.004 -28.857 -38.204 1.00 48.93 71 ASP A N 1
ATOM 545 C CA . ASP A 1 71 ? 62.095 -29.857 -38.115 1.00 48.41 71 ASP A CA 1
ATOM 546 C C . ASP A 1 71 ? 62.449 -30.290 -36.678 1.00 48.43 71 ASP A C 1
ATOM 547 O O . ASP A 1 71 ? 63.283 -31.185 -36.488 1.00 47.38 71 ASP A O 1
ATOM 552 N N . HIS A 1 72 ? 61.851 -29.628 -35.684 1.00 48.87 72 HIS A N 1
ATOM 553 C CA . HIS A 1 72 ? 61.968 -29.999 -34.267 1.00 48.38 72 HIS A CA 1
ATOM 554 C C . HIS A 1 72 ? 60.658 -30.543 -33.652 1.00 49.54 72 HIS A C 1
ATOM 555 O O . HIS A 1 72 ? 60.687 -31.134 -32.577 1.00 49.85 72 HIS A O 1
ATOM 562 N N . TRP A 1 73 ? 59.526 -30.346 -34.331 1.00 50.82 73 TRP A N 1
ATOM 563 C CA . TRP A 1 73 ? 58.206 -30.725 -33.817 1.00 51.77 73 TRP A CA 1
ATOM 564 C C . TRP A 1 73 ? 57.187 -30.666 -34.961 1.00 52.59 73 TRP A C 1
ATOM 565 O O . TRP A 1 73 ? 56.704 -29.585 -35.306 1.00 52.47 73 TRP A O 1
ATOM 576 N N . ASP A 1 74 ? 56.880 -31.823 -35.550 1.00 53.69 74 ASP A N 1
ATOM 577 C CA . ASP A 1 74 ? 56.002 -31.900 -36.735 1.00 56.89 74 ASP A CA 1
ATOM 578 C C . ASP A 1 74 ? 54.657 -32.546 -36.412 1.00 57.79 74 ASP A C 1
ATOM 579 O O . ASP A 1 74 ? 54.452 -33.060 -35.312 1.00 58.02 74 ASP A O 1
ATOM 584 N N . GLU A 1 75 ? 53.753 -32.506 -37.388 1.00 59.52 75 GLU A N 1
ATOM 585 C CA . GLU A 1 75 ? 52.413 -33.090 -37.270 1.00 61.58 75 GLU A CA 1
ATOM 586 C C . GLU A 1 75 ? 52.423 -34.583 -36.916 1.00 61.04 75 GLU A C 1
ATOM 587 O O . GLU A 1 75 ? 51.513 -35.062 -36.240 1.00 61.99 75 GLU A O 1
ATOM 593 N N . ALA A 1 76 ? 53.443 -35.308 -37.371 1.00 60.87 76 ALA A N 1
ATOM 594 C CA . ALA A 1 76 ? 53.598 -36.727 -37.041 1.00 61.51 76 ALA A CA 1
ATOM 595 C C . ALA A 1 76 ? 53.844 -36.950 -35.548 1.00 61.62 76 ALA A C 1
ATOM 596 O O . ALA A 1 76 ? 53.244 -37.845 -34.951 1.00 63.93 76 ALA A O 1
ATOM 598 N N . ALA A 1 77 ? 54.721 -36.136 -34.960 1.00 61.18 77 ALA A N 1
ATOM 599 C CA . ALA A 1 77 ? 55.016 -36.193 -33.518 1.00 60.08 77 ALA A CA 1
ATOM 600 C C . ALA A 1 77 ? 53.835 -35.750 -32.643 1.00 60.34 77 ALA A C 1
ATOM 601 O O . ALA A 1 77 ? 53.693 -36.211 -31.507 1.00 60.58 77 ALA A O 1
ATOM 603 N N . GLN A 1 78 ? 53.005 -34.849 -33.164 1.00 59.37 78 GLN A N 1
ATOM 604 C CA . GLN A 1 78 ? 51.752 -34.472 -32.504 1.00 59.82 78 GLN A CA 1
ATOM 605 C C . GLN A 1 78 ? 50.762 -35.645 -32.471 1.00 60.83 78 GLN A C 1
ATOM 606 O O . GLN A 1 78 ? 50.111 -35.878 -31.455 1.00 62.04 78 GLN A O 1
ATOM 612 N N . GLN A 1 79 ? 50.666 -36.378 -33.580 1.00 62.88 79 GLN A N 1
ATOM 613 C CA . GLN A 1 79 ? 49.841 -37.593 -33.665 1.00 62.59 79 GLN A CA 1
ATOM 614 C C . GLN A 1 79 ? 50.423 -38.742 -32.832 1.00 61.66 79 GLN A C 1
ATOM 615 O O . GLN A 1 79 ? 49.679 -39.467 -32.170 1.00 61.32 79 GLN A O 1
ATOM 621 N N . ALA A 1 80 ? 51.749 -38.897 -32.869 1.00 59.81 80 ALA A N 1
ATOM 622 C CA . ALA A 1 80 ? 52.425 -40.078 -32.312 1.00 59.12 80 ALA A CA 1
ATOM 623 C C . ALA A 1 80 ? 52.560 -40.070 -30.787 1.00 60.50 80 ALA A C 1
ATOM 624 O O . ALA A 1 80 ? 52.345 -41.099 -30.138 1.00 59.74 80 ALA A O 1
ATOM 626 N N . VAL A 1 81 ? 52.929 -38.919 -30.225 1.00 61.58 81 VAL A N 1
ATOM 627 C CA . VAL A 1 81 ? 53.231 -38.811 -28.792 1.00 61.14 81 VAL A CA 1
ATOM 628 C C . VAL A 1 81 ? 51.920 -38.752 -27.989 1.00 60.13 81 VAL A C 1
ATOM 629 O O . VAL A 1 81 ? 50.984 -38.056 -28.399 1.00 60.04 81 VAL A O 1
ATOM 633 N N . PRO A 1 82 ? 51.836 -39.502 -26.863 1.00 58.46 82 PRO A N 1
ATOM 634 C CA . PRO A 1 82 ? 50.696 -39.397 -25.940 1.00 57.61 82 PRO A CA 1
ATOM 635 C C . PRO A 1 82 ? 50.449 -37.976 -25.428 1.00 56.84 82 PRO A C 1
ATOM 636 O O . PRO A 1 82 ? 51.402 -37.250 -25.147 1.00 57.75 82 PRO A O 1
ATOM 640 N N . LYS A 1 83 ? 49.180 -37.601 -25.294 1.00 55.30 83 LYS A N 1
ATOM 641 C CA . LYS A 1 83 ? 48.806 -36.257 -24.822 1.00 55.93 83 LYS A CA 1
ATOM 642 C C . LYS A 1 83 ? 49.113 -36.035 -23.330 1.00 55.11 83 LYS A C 1
ATOM 643 O O . LYS A 1 83 ? 49.262 -34.888 -22.889 1.00 53.23 83 LYS A O 1
ATOM 649 N N . ASP A 1 84 ? 49.221 -37.134 -22.576 1.00 54.69 84 ASP A N 1
ATOM 650 C CA . ASP A 1 84 ? 49.670 -37.106 -21.174 1.00 54.28 84 ASP A CA 1
ATOM 651 C C . ASP A 1 84 ? 51.198 -37.240 -20.985 1.00 53.88 84 ASP A C 1
ATOM 652 O O . ASP A 1 84 ? 51.662 -37.434 -19.855 1.00 55.31 84 ASP A O 1
ATOM 657 N N . MET A 1 85 ? 51.972 -37.137 -22.068 1.00 53.74 85 MET A N 1
ATOM 658 C CA . MET A 1 85 ? 53.439 -37.147 -21.985 1.00 54.01 85 MET A CA 1
ATOM 659 C C . MET A 1 85 ? 53.946 -35.841 -21.374 1.00 52.23 85 MET A C 1
ATOM 660 O O . MET A 1 85 ? 53.398 -34.770 -21.638 1.00 50.36 85 MET A O 1
ATOM 665 N N . LEU A 1 86 ? 55.003 -35.948 -20.573 1.00 51.66 86 LEU A N 1
ATOM 666 C CA . LEU A 1 86 ? 55.633 -34.790 -19.945 1.00 51.61 86 LEU A CA 1
ATOM 667 C C . LEU A 1 86 ? 56.490 -34.032 -20.968 1.00 52.03 86 LEU A C 1
ATOM 668 O O . LEU A 1 86 ? 57.606 -34.456 -21.293 1.00 50.23 86 LEU A O 1
ATOM 673 N N . ILE A 1 87 ? 55.949 -32.924 -21.480 1.00 52.13 87 ILE A N 1
ATOM 674 C CA . ILE A 1 87 ? 56.643 -32.076 -22.453 1.00 50.97 87 ILE A CA 1
ATOM 675 C C . ILE A 1 87 ? 57.247 -30.868 -21.727 1.00 50.23 87 ILE A C 1
ATOM 676 O O . ILE A 1 87 ? 56.525 -30.088 -21.108 1.00 48.11 87 ILE A O 1
ATOM 681 N N . TYR A 1 88 ? 58.570 -30.734 -21.787 1.00 50.06 88 TYR A N 1
ATOM 682 C CA . TYR A 1 88 ? 59.253 -29.507 -21.365 1.00 49.74 88 TYR A CA 1
ATOM 683 C C . TYR A 1 88 ? 59.296 -28.531 -22.543 1.00 50.61 88 TYR A C 1
ATOM 684 O O . TYR A 1 88 ? 59.698 -28.922 -23.642 1.00 49.73 88 TYR A O 1
ATOM 693 N N . THR A 1 89 ? 58.893 -27.277 -22.317 1.00 50.29 89 THR A N 1
ATOM 694 C CA . THR A 1 89 ? 58.908 -26.245 -23.369 1.00 49.29 89 THR A CA 1
ATOM 695 C C . THR A 1 89 ? 59.779 -25.054 -22.989 1.00 49.48 89 THR A C 1
ATOM 696 O O . THR A 1 89 ? 60.083 -24.836 -21.820 1.00 48.22 89 THR A O 1
ATOM 700 N N . GLN A 1 90 ? 60.146 -24.280 -24.004 1.00 51.61 90 GLN A N 1
ATOM 701 C CA . GLN A 1 90 ? 61.000 -23.107 -23.855 1.00 52.16 90 GLN A CA 1
ATOM 702 C C . GLN A 1 90 ? 60.325 -21.983 -23.072 1.00 52.73 90 GLN A C 1
ATOM 703 O O . GLN A 1 90 ? 60.953 -21.371 -22.205 1.00 52.52 90 GLN A O 1
ATOM 709 N N . ASP A 1 91 ? 59.061 -21.709 -23.400 1.00 53.70 91 ASP A N 1
ATOM 710 C CA . ASP A 1 91 ? 58.320 -20.573 -22.835 1.00 55.60 91 ASP A CA 1
ATOM 711 C C . ASP A 1 91 ? 56.791 -20.797 -22.868 1.00 56.12 91 ASP A C 1
ATOM 712 O O . ASP A 1 91 ? 56.325 -21.889 -23.216 1.00 58.03 91 ASP A O 1
ATOM 717 N N . GLU A 1 92 ? 56.025 -19.770 -22.497 1.00 56.28 92 GLU A N 1
ATOM 718 C CA . GLU A 1 92 ? 54.558 -19.848 -22.457 1.00 54.09 92 GLU A CA 1
ATOM 719 C C . GLU A 1 92 ? 53.940 -19.868 -23.855 1.00 52.99 92 GLU A C 1
ATOM 720 O O . GLU A 1 92 ? 52.964 -20.588 -24.088 1.00 52.94 92 GLU A O 1
ATOM 726 N N . LYS A 1 93 ? 54.494 -19.064 -24.766 1.00 52.20 93 LYS A N 1
ATOM 727 C CA . LYS A 1 93 ? 54.112 -19.085 -26.187 1.00 53.11 93 LYS A CA 1
ATOM 728 C C . LYS A 1 93 ? 54.156 -20.506 -26.757 1.00 51.77 93 LYS A C 1
ATOM 729 O O . LYS A 1 93 ? 53.179 -20.973 -27.349 1.00 50.30 93 LYS A O 1
ATOM 735 N N . ASP A 1 94 ? 55.293 -21.173 -26.573 1.00 51.15 94 ASP A N 1
ATOM 736 C CA . ASP A 1 94 ? 55.477 -22.548 -27.041 1.00 52.20 94 ASP A CA 1
ATOM 737 C C . ASP A 1 94 ? 54.481 -23.494 -26.388 1.00 52.12 94 ASP A C 1
ATOM 738 O O . ASP A 1 94 ? 53.799 -24.245 -27.083 1.00 50.62 94 ASP A O 1
ATOM 743 N N . ALA A 1 95 ? 54.401 -23.440 -25.058 1.00 53.45 95 ALA A N 1
ATOM 744 C CA . ALA A 1 95 ? 53.457 -24.259 -24.281 1.00 53.79 95 ALA A CA 1
ATOM 745 C C . ALA A 1 95 ? 51.992 -24.040 -24.683 1.00 55.95 95 ALA A C 1
ATOM 746 O O . ALA A 1 95 ? 51.204 -24.988 -24.708 1.00 54.66 95 ALA A O 1
ATOM 748 N N . ALA A 1 96 ? 51.645 -22.792 -24.996 1.00 58.17 96 ALA A N 1
ATOM 749 C CA . ALA A 1 96 ? 50.283 -22.428 -25.414 1.00 60.19 96 ALA A CA 1
ATOM 750 C C . ALA A 1 96 ? 49.850 -23.089 -26.727 1.00 62.11 96 ALA A C 1
ATOM 751 O O . ALA A 1 96 ? 48.711 -23.549 -26.838 1.00 64.93 96 ALA A O 1
ATOM 753 N N . LEU A 1 97 ? 50.744 -23.122 -27.717 1.00 64.07 97 LEU A N 1
ATOM 754 C CA . LEU A 1 97 ? 50.433 -23.750 -29.010 1.00 64.75 97 LEU A CA 1
ATOM 755 C C . LEU A 1 97 ? 50.489 -25.287 -28.938 1.00 63.73 97 LEU A C 1
ATOM 756 O O . LEU A 1 97 ? 49.774 -25.966 -29.677 1.00 64.55 97 LEU A O 1
ATOM 761 N N . ILE A 1 98 ? 51.322 -25.826 -28.047 1.00 60.96 98 ILE A N 1
ATOM 762 C CA . ILE A 1 98 ? 51.333 -27.269 -27.756 1.00 61.76 98 ILE A CA 1
ATOM 763 C C . ILE A 1 98 ? 50.071 -27.670 -26.971 1.00 62.66 98 ILE A C 1
ATOM 764 O O . ILE A 1 98 ? 49.534 -28.770 -27.161 1.00 60.42 98 ILE A O 1
ATOM 769 N N . ARG A 1 99 ? 49.606 -26.778 -26.092 1.00 62.60 99 ARG A N 1
ATOM 770 C CA . ARG A 1 99 ? 48.350 -26.981 -25.364 1.00 61.67 99 ARG A CA 1
ATOM 771 C C . ARG A 1 99 ? 47.164 -27.042 -26.324 1.00 61.48 99 ARG A C 1
ATOM 772 O O . ARG A 1 99 ? 46.336 -27.944 -26.221 1.00 65.48 99 ARG A O 1
ATOM 780 N N . SER A 1 100 ? 47.109 -26.108 -27.274 1.00 60.01 100 SER A N 1
ATOM 781 C CA . SER A 1 100 ? 46.058 -26.091 -28.308 1.00 58.21 100 SER A CA 1
ATOM 782 C C . SER A 1 100 ? 46.105 -27.284 -29.284 1.00 55.83 100 SER A C 1
ATOM 783 O O . SER A 1 100 ? 45.118 -27.564 -29.971 1.00 53.88 100 SER A O 1
ATOM 786 N N . GLN A 1 101 ? 47.259 -27.949 -29.368 1.00 53.45 101 GLN A N 1
ATOM 787 C CA . GLN A 1 101 ? 47.406 -29.199 -30.128 1.00 52.03 101 GLN A CA 1
ATOM 788 C C . GLN A 1 101 ? 46.886 -30.444 -29.390 1.00 51.23 101 GLN A C 1
ATOM 789 O O . GLN A 1 101 ? 46.823 -31.516 -29.984 1.00 51.87 101 GLN A O 1
ATOM 795 N N . GLY A 1 102 ? 46.520 -30.306 -28.113 1.00 51.13 102 GLY A N 1
ATOM 796 C CA . GLY A 1 102 ? 45.877 -31.381 -27.346 1.00 50.61 102 GLY A CA 1
ATOM 797 C C . GLY A 1 102 ? 46.639 -31.882 -26.129 1.00 49.82 102 GLY A C 1
ATOM 798 O O . GLY A 1 102 ? 46.101 -32.673 -25.352 1.00 49.40 102 GLY A O 1
ATOM 799 N N . PHE A 1 103 ? 47.879 -31.427 -25.956 1.00 49.42 103 PHE A N 1
ATOM 800 C CA . PHE A 1 103 ? 48.731 -31.873 -24.852 1.00 50.39 103 PHE A CA 1
ATOM 801 C C . PHE A 1 103 ? 48.362 -31.099 -23.588 1.00 51.18 103 PHE A C 1
ATOM 802 O O . PHE A 1 103 ? 47.797 -30.005 -23.671 1.00 53.85 103 PHE A O 1
ATOM 810 N N . PHE A 1 104 ? 48.656 -31.673 -22.425 1.00 50.85 104 PHE A N 1
ATOM 811 C CA . PHE A 1 104 ? 48.302 -31.030 -21.144 1.00 50.84 104 PHE A CA 1
ATOM 812 C C . PHE A 1 104 ? 49.328 -31.130 -20.005 1.00 51.39 104 PHE A C 1
ATOM 813 O O . PHE A 1 104 ? 49.455 -30.186 -19.224 1.00 54.39 104 PHE A O 1
ATOM 821 N N . ASN A 1 105 ? 50.044 -32.250 -19.903 1.00 51.38 105 ASN A N 1
ATOM 822 C CA . ASN A 1 105 ? 51.136 -32.398 -18.934 1.00 51.14 105 ASN A CA 1
ATOM 823 C C . ASN A 1 105 ? 52.384 -31.656 -19.446 1.00 50.17 105 ASN A C 1
ATOM 824 O O . ASN A 1 105 ? 53.224 -32.247 -20.119 1.00 52.66 105 ASN A O 1
ATOM 829 N N . ILE A 1 106 ? 52.485 -30.361 -19.130 1.00 49.82 106 ILE A N 1
ATOM 830 C CA . ILE A 1 106 ? 53.555 -29.480 -19.648 1.00 47.83 106 ILE A CA 1
ATOM 831 C C . ILE A 1 106 ? 54.210 -28.680 -18.520 1.00 47.44 106 ILE A C 1
ATOM 832 O O . ILE A 1 106 ? 53.516 -28.075 -17.702 1.00 48.31 106 ILE A O 1
ATOM 837 N N . ARG A 1 107 ? 55.544 -28.675 -18.490 1.00 48.31 107 ARG A N 1
ATOM 838 C CA . ARG A 1 107 ? 56.323 -27.836 -17.574 1.00 48.32 107 ARG A CA 1
ATOM 839 C C . ARG A 1 107 ? 57.136 -26.814 -18.370 1.00 48.13 107 ARG A C 1
ATOM 840 O O . ARG A 1 107 ? 58.053 -27.185 -19.094 1.00 48.54 107 ARG A O 1
ATOM 848 N N . VAL A 1 108 ? 56.798 -25.535 -18.231 1.00 49.14 108 VAL A N 1
ATOM 849 C CA . VAL A 1 108 ? 57.546 -24.453 -18.879 1.00 48.75 108 VAL A CA 1
ATOM 850 C C . VAL A 1 108 ? 58.857 -24.283 -18.126 1.00 47.91 108 VAL A C 1
ATOM 851 O O . VAL A 1 108 ? 58.854 -23.840 -16.976 1.00 46.65 108 VAL A O 1
ATOM 855 N N . LEU A 1 109 ? 59.970 -24.635 -18.766 1.00 48.75 109 LEU A N 1
ATOM 856 C CA . LEU A 1 109 ? 61.262 -24.662 -18.072 1.00 49.50 109 LEU A CA 1
ATOM 857 C C . LEU A 1 109 ? 61.890 -23.270 -18.060 1.00 48.79 109 LEU A C 1
ATOM 858 O O . LEU A 1 109 ? 61.610 -22.443 -18.928 1.00 47.86 109 LEU A O 1
ATOM 863 N N . LYS A 1 110 ? 62.721 -23.026 -17.051 1.00 49.75 110 LYS A N 1
ATOM 864 C CA . LYS A 1 110 ? 63.257 -21.695 -16.748 1.00 51.14 110 LYS A CA 1
ATOM 865 C C . LYS A 1 110 ? 64.770 -21.750 -16.542 1.00 51.41 110 LYS A C 1
ATOM 866 O O . LYS A 1 110 ? 65.351 -22.835 -16.504 1.00 53.84 110 LYS A O 1
ATOM 872 N N . ASP A 1 111 ? 65.392 -20.577 -16.411 1.00 50.06 111 ASP A N 1
ATOM 873 C CA . ASP A 1 111 ? 66.860 -20.429 -16.345 1.00 49.01 111 ASP A CA 1
ATOM 874 C C . ASP A 1 111 ? 67.600 -21.550 -15.601 1.00 49.18 111 ASP A C 1
ATOM 875 O O . ASP A 1 111 ? 68.638 -22.019 -16.069 1.00 51.12 111 ASP A O 1
ATOM 880 N N . GLU A 1 112 ? 67.068 -21.957 -14.448 1.00 48.17 112 GLU A N 1
ATOM 881 C CA . GLU A 1 112 ? 67.606 -23.081 -13.672 1.00 47.26 112 GLU A CA 1
ATOM 882 C C . GLU A 1 112 ? 66.463 -24.002 -13.249 1.00 46.74 112 GLU A C 1
ATOM 883 O O . GLU A 1 112 ? 65.417 -23.523 -12.814 1.00 48.01 112 GLU A O 1
ATOM 889 N N . ASN A 1 113 ? 66.669 -25.314 -13.394 1.00 46.02 113 ASN A N 1
ATOM 890 C CA . ASN A 1 113 ? 65.639 -26.336 -13.141 1.00 44.87 113 ASN A CA 1
ATOM 891 C C . ASN A 1 113 ? 66.224 -27.496 -12.321 1.00 44.32 113 ASN A C 1
ATOM 892 O O . ASN A 1 113 ? 66.736 -28.464 -12.884 1.00 43.91 113 ASN A O 1
ATOM 897 N N . HIS A 1 114 ? 66.132 -27.398 -10.994 1.00 44.44 114 HIS A N 1
ATOM 898 C CA . HIS A 1 114 ? 66.781 -28.353 -10.082 1.00 44.07 114 HIS A CA 1
ATOM 899 C C . HIS A 1 114 ? 65.912 -29.564 -9.717 1.00 44.45 114 HIS A C 1
ATOM 900 O O . HIS A 1 114 ? 64.692 -29.445 -9.567 1.00 43.52 114 HIS A O 1
ATOM 907 N N . PHE A 1 115 ? 66.564 -30.721 -9.576 1.00 44.49 115 PHE A N 1
ATOM 908 C CA . PHE A 1 115 ? 65.947 -31.952 -9.077 1.00 45.62 115 PHE A CA 1
ATOM 909 C C . PHE A 1 115 ? 66.684 -32.378 -7.804 1.00 47.11 115 PHE A C 1
ATOM 910 O O . PHE A 1 115 ? 67.899 -32.196 -7.711 1.00 47.64 115 PHE A O 1
ATOM 918 N N . VAL A 1 116 ? 65.955 -32.932 -6.828 1.00 49.82 116 VAL A N 1
ATOM 919 C CA . VAL A 1 116 ? 66.548 -33.357 -5.534 1.00 51.30 116 VAL A CA 1
ATOM 920 C C . VAL A 1 116 ? 67.695 -34.357 -5.641 1.00 51.83 116 VAL A C 1
ATOM 921 O O . VAL A 1 116 ? 68.613 -34.323 -4.822 1.00 52.73 116 VAL A O 1
ATOM 925 N N . ASP A 1 117 ? 67.630 -35.244 -6.635 1.00 52.95 117 ASP A N 1
ATOM 926 C CA . ASP A 1 117 ? 68.678 -36.258 -6.856 1.00 54.56 117 ASP A CA 1
ATOM 927 C C . ASP A 1 117 ? 70.057 -35.689 -7.231 1.00 54.31 117 ASP A C 1
ATOM 928 O O . ASP A 1 117 ? 71.067 -36.375 -7.048 1.00 56.11 117 ASP A O 1
ATOM 933 N N . GLY A 1 118 ? 70.096 -34.452 -7.737 1.00 52.64 118 GLY A N 1
ATOM 934 C CA . GLY A 1 118 ? 71.343 -33.790 -8.142 1.00 50.73 118 GLY A CA 1
ATOM 935 C C . GLY A 1 118 ? 71.381 -33.315 -9.590 1.00 50.43 118 GLY A C 1
ATOM 936 O O . GLY A 1 118 ? 72.375 -32.721 -10.015 1.00 50.23 118 GLY A O 1
ATOM 937 N N . LEU A 1 119 ? 70.324 -33.589 -10.356 1.00 49.10 119 LEU A N 1
ATOM 938 C CA . LEU A 1 119 ? 70.216 -33.109 -11.735 1.00 49.35 119 LEU A CA 1
ATOM 939 C C . LEU A 1 119 ? 69.891 -31.616 -11.757 1.00 49.40 119 LEU A C 1
ATOM 940 O O . LEU A 1 119 ? 69.156 -31.118 -10.904 1.00 53.08 119 LEU A O 1
ATOM 945 N N . THR A 1 120 ? 70.476 -30.908 -12.720 1.00 48.06 120 THR A N 1
ATOM 946 C CA . THR A 1 120 ? 70.198 -29.494 -12.947 1.00 46.46 120 THR A CA 1
ATOM 947 C C . THR A 1 120 ? 70.225 -29.232 -14.453 1.00 46.67 120 THR A C 1
ATOM 948 O O . THR A 1 120 ? 71.258 -29.416 -15.098 1.00 47.70 120 THR A O 1
ATOM 952 N N . ILE A 1 121 ? 69.083 -28.832 -15.005 1.00 45.64 121 ILE A N 1
ATOM 953 C CA . ILE A 1 121 ? 68.980 -28.428 -16.403 1.00 45.03 121 ILE A CA 1
ATOM 954 C C . ILE A 1 121 ? 68.908 -26.898 -16.444 1.00 46.73 121 ILE A C 1
ATOM 955 O O . ILE A 1 121 ? 68.075 -26.299 -15.758 1.00 49.05 121 ILE A O 1
ATOM 960 N N . TYR A 1 122 ? 69.788 -26.272 -17.226 1.00 47.12 122 TYR A N 1
ATOM 961 C CA . TYR A 1 122 ? 69.766 -24.820 -17.432 1.00 46.80 122 TYR A CA 1
ATOM 962 C C . TYR A 1 122 ? 69.271 -24.507 -18.840 1.00 47.08 122 TYR A C 1
ATOM 963 O O . TYR A 1 122 ? 69.559 -25.247 -19.781 1.00 46.64 122 TYR A O 1
ATOM 972 N N . LYS A 1 123 ? 68.535 -23.404 -18.972 1.00 47.63 123 LYS A N 1
ATOM 973 C CA . LYS A 1 123 ? 67.995 -22.950 -20.251 1.00 47.58 123 LYS A CA 1
ATOM 974 C C . LYS A 1 123 ? 68.785 -21.719 -20.684 1.00 49.31 123 LYS A C 1
ATOM 975 O O . LYS A 1 123 ? 68.753 -20.685 -20.006 1.00 51.35 123 LYS A O 1
ATOM 981 N N . THR A 1 124 ? 69.499 -21.850 -21.804 1.00 48.13 124 THR A N 1
ATOM 982 C CA . THR A 1 124 ? 70.427 -20.830 -22.292 1.00 46.87 124 THR A CA 1
ATOM 983 C C . THR A 1 124 ? 69.884 -20.172 -23.550 1.00 47.32 124 THR A C 1
ATOM 984 O O . THR A 1 124 ? 69.171 -20.807 -24.334 1.00 47.66 124 THR A O 1
ATOM 988 N N . ASP A 1 125 ? 70.236 -18.903 -23.740 1.00 47.03 125 ASP A N 1
ATOM 989 C CA . ASP A 1 125 ? 69.739 -18.118 -24.863 1.00 47.07 125 ASP A CA 1
ATOM 990 C C . ASP A 1 125 ? 70.614 -18.353 -26.092 1.00 44.56 125 ASP A C 1
ATOM 991 O O . ASP A 1 125 ? 71.762 -18.772 -25.976 1.00 46.95 125 ASP A O 1
ATOM 996 N N . GLY A 1 126 ? 70.041 -18.118 -27.266 1.00 42.62 126 GLY A N 1
ATOM 997 C CA . GLY A 1 126 ? 70.779 -18.088 -28.526 1.00 41.89 126 GLY A CA 1
ATOM 998 C C . GLY A 1 126 ? 70.161 -17.063 -29.455 1.00 41.03 126 GLY A C 1
ATOM 999 O O . GLY A 1 126 ? 69.334 -16.258 -29.032 1.00 42.95 126 GLY A O 1
ATOM 1000 N N . GLN A 1 127 ? 70.578 -17.079 -30.714 1.00 40.87 127 GLN A N 1
ATOM 1001 C CA . GLN A 1 127 ? 69.996 -16.222 -31.745 1.00 40.22 127 GLN A CA 1
ATOM 1002 C C . GLN A 1 127 ? 69.891 -17.028 -33.031 1.00 40.18 127 GLN A C 1
ATOM 1003 O O . GLN A 1 127 ? 70.900 -17.448 -33.586 1.00 41.68 127 GLN A O 1
ATOM 1009 N N . HIS A 1 128 ? 68.662 -17.226 -33.500 1.00 40.50 128 HIS A N 1
ATOM 1010 C CA . HIS A 1 128 ? 68.362 -18.135 -34.598 1.00 39.93 128 HIS A CA 1
ATOM 1011 C C . HIS A 1 128 ? 68.324 -17.344 -35.910 1.00 40.17 128 HIS A C 1
ATOM 1012 O O . HIS A 1 128 ? 67.315 -17.322 -36.619 1.00 41.61 128 HIS A O 1
ATOM 1019 N N . GLY A 1 129 ? 69.451 -16.715 -36.234 1.00 39.47 129 GLY A N 1
ATOM 1020 C CA . GLY A 1 129 ? 69.536 -15.770 -37.346 1.00 39.02 129 GLY A CA 1
ATOM 1021 C C . GLY A 1 129 ? 70.623 -14.739 -37.110 1.00 39.22 129 GLY A C 1
ATOM 1022 O O . GLY A 1 129 ? 71.143 -14.618 -36.005 1.00 38.05 129 GLY A O 1
ATOM 1023 N N . SER A 1 130 ? 70.963 -13.992 -38.155 1.00 41.02 130 SER A N 1
ATOM 1024 C CA . SER A 1 130 ? 71.989 -12.954 -38.064 1.00 42.69 130 SER A CA 1
ATOM 1025 C C . SER A 1 130 ? 71.419 -11.706 -37.407 1.00 44.06 130 SER A C 1
ATOM 1026 O O . SER A 1 130 ? 70.204 -11.575 -37.263 1.00 46.05 130 SER A O 1
ATOM 1029 N N . ASN A 1 131 ? 72.305 -10.787 -37.032 1.00 44.95 131 ASN A N 1
ATOM 1030 C CA . ASN A 1 131 ? 71.906 -9.455 -36.545 1.00 45.99 131 ASN A CA 1
ATOM 1031 C C . ASN A 1 131 ? 71.063 -8.692 -37.585 1.00 47.32 131 ASN A C 1
ATOM 1032 O O . ASN A 1 131 ? 70.184 -7.902 -37.228 1.00 45.11 131 ASN A O 1
ATOM 1037 N N . GLU A 1 132 ? 71.324 -8.961 -38.865 1.00 51.36 132 GLU A N 1
ATOM 1038 C CA . GLU A 1 132 ? 70.577 -8.353 -39.975 1.00 52.91 132 GLU A CA 1
ATOM 1039 C C . GLU A 1 132 ? 69.143 -8.901 -40.049 1.00 53.26 132 GLU A C 1
ATOM 1040 O O . GLU A 1 132 ? 68.200 -8.146 -40.296 1.00 52.70 132 GLU A O 1
ATOM 1046 N N . LEU A 1 133 ? 68.994 -10.211 -39.835 1.00 53.95 133 LEU A N 1
ATOM 1047 C CA . LEU A 1 133 ? 67.693 -10.896 -39.913 1.00 53.49 133 LEU A CA 1
ATOM 1048 C C . LEU A 1 133 ? 66.688 -10.368 -38.895 1.00 53.12 133 LEU A C 1
ATOM 1049 O O . LEU A 1 133 ? 65.542 -10.079 -39.244 1.00 52.23 133 LEU A O 1
ATOM 1054 N N . TYR A 1 134 ? 67.128 -10.245 -37.645 1.00 53.16 134 TYR A N 1
ATOM 1055 C CA . TYR A 1 134 ? 66.275 -9.748 -36.557 1.00 54.26 134 TYR A CA 1
ATOM 1056 C C . TYR A 1 134 ? 65.976 -8.237 -36.595 1.00 54.80 134 TYR A C 1
ATOM 1057 O O . TYR A 1 134 ? 65.242 -7.743 -35.739 1.00 54.22 134 TYR A O 1
ATOM 1066 N N . ALA A 1 135 ? 66.564 -7.501 -37.543 1.00 57.24 135 ALA A N 1
ATOM 1067 C CA . ALA A 1 135 ? 66.139 -6.125 -37.847 1.00 57.55 135 ALA A CA 1
ATOM 1068 C C . ALA A 1 135 ? 64.777 -6.098 -38.550 1.00 58.35 135 ALA A C 1
ATOM 1069 O O . ALA A 1 135 ? 64.022 -5.136 -38.402 1.00 57.60 135 ALA A O 1
ATOM 1071 N N . ASP A 1 136 ? 64.486 -7.147 -39.322 1.00 59.73 136 ASP A N 1
ATOM 1072 C CA . ASP A 1 136 ? 63.172 -7.341 -39.942 1.00 60.16 136 ASP A CA 1
ATOM 1073 C C . ASP A 1 136 ? 62.148 -7.758 -38.885 1.00 59.23 136 ASP A C 1
ATOM 1074 O O . ASP A 1 136 ? 62.432 -8.614 -38.048 1.00 60.71 136 ASP A O 1
ATOM 1079 N N . ALA A 1 137 ? 60.956 -7.167 -38.951 1.00 59.22 137 ALA A N 1
ATOM 1080 C CA . ALA A 1 137 ? 59.881 -7.449 -37.996 1.00 59.58 137 ALA A CA 1
ATOM 1081 C C . ALA A 1 137 ? 59.262 -8.828 -38.226 1.00 60.33 137 ALA A C 1
ATOM 1082 O O . ALA A 1 137 ? 59.195 -9.639 -37.298 1.00 57.27 137 ALA A O 1
ATOM 1084 N N . GLN A 1 138 ? 58.815 -9.077 -39.461 1.00 61.88 138 GLN A N 1
ATOM 1085 C CA . GLN A 1 138 ? 58.148 -10.337 -39.831 1.00 63.82 138 GLN A CA 1
ATOM 1086 C C . GLN A 1 138 ? 59.025 -11.561 -39.586 1.00 64.66 138 GLN A C 1
ATOM 1087 O O . GLN A 1 138 ? 58.600 -12.505 -38.919 1.00 66.82 138 GLN A O 1
ATOM 1093 N N . LEU A 1 139 ? 60.241 -11.535 -40.130 1.00 65.62 139 LEU A N 1
ATOM 1094 C CA . LEU A 1 139 ? 61.192 -12.647 -39.981 1.00 66.39 139 LEU A CA 1
ATOM 1095 C C . LEU A 1 139 ? 61.651 -12.860 -38.536 1.00 66.66 139 LEU A C 1
ATOM 1096 O O . LEU A 1 139 ? 62.037 -13.972 -38.172 1.00 66.19 139 LEU A O 1
ATOM 1101 N N . GLY A 1 140 ? 61.613 -11.800 -37.726 1.00 68.46 140 GLY A N 1
ATOM 1102 C CA . GLY A 1 140 ? 61.893 -11.895 -36.293 1.00 68.57 140 GLY A CA 1
ATOM 1103 C C . GLY A 1 140 ? 60.965 -12.864 -35.580 1.00 67.99 140 GLY A C 1
ATOM 1104 O O . GLY A 1 140 ? 61.428 -13.779 -34.898 1.00 68.93 140 GLY A O 1
ATOM 1105 N N . ASP A 1 141 ? 59.658 -12.666 -35.754 1.00 67.56 141 ASP A N 1
ATOM 1106 C CA . ASP A 1 141 ? 58.641 -13.570 -35.185 1.00 68.04 141 ASP A CA 1
ATOM 1107 C C . ASP A 1 141 ? 58.711 -14.992 -35.749 1.00 66.95 141 ASP A C 1
ATOM 1108 O O . ASP A 1 141 ? 58.434 -15.951 -35.029 1.00 68.60 141 ASP A O 1
ATOM 1113 N N . LEU A 1 142 ? 59.083 -15.120 -37.023 1.00 65.28 142 LEU A N 1
ATOM 1114 C CA . LEU A 1 142 ? 59.138 -16.424 -37.695 1.00 65.01 142 LEU A CA 1
ATOM 1115 C C . LEU A 1 142 ? 60.315 -17.277 -37.191 1.00 63.89 142 LEU A C 1
ATOM 1116 O O . LEU A 1 142 ? 60.136 -18.459 -36.883 1.00 65.63 142 LEU A O 1
ATOM 1121 N N . LEU A 1 143 ? 61.503 -16.679 -37.106 1.00 60.21 143 LEU A N 1
ATOM 1122 C CA . LEU A 1 143 ? 62.682 -17.365 -36.548 1.00 57.70 143 LEU A CA 1
ATOM 1123 C C . LEU A 1 143 ? 62.584 -17.485 -35.020 1.00 57.03 143 LEU A C 1
ATOM 1124 O O . LEU A 1 143 ? 62.900 -18.536 -34.456 1.00 54.77 143 LEU A O 1
ATOM 1129 N N . GLY A 1 144 ? 62.164 -16.399 -34.367 1.00 55.87 144 GLY A N 1
ATOM 1130 C CA . GLY A 1 144 ? 61.769 -16.415 -32.955 1.00 53.23 144 GLY A CA 1
ATOM 1131 C C . GLY A 1 144 ? 62.881 -16.746 -31.981 1.00 52.57 144 GLY A C 1
ATOM 1132 O O . GLY A 1 144 ? 64.047 -16.450 -32.237 1.00 54.49 144 GLY A O 1
ATOM 1133 N N . ASP A 1 145 ? 62.505 -17.347 -30.854 1.00 50.79 145 ASP A N 1
ATOM 1134 C CA . ASP A 1 145 ? 63.460 -17.844 -29.863 1.00 50.19 145 ASP A CA 1
ATOM 1135 C C . ASP A 1 145 ? 63.698 -19.334 -30.075 1.00 47.61 145 ASP A C 1
ATOM 1136 O O . ASP A 1 145 ? 62.832 -20.035 -30.603 1.00 48.07 145 ASP A O 1
ATOM 1141 N N . ALA A 1 146 ? 64.872 -19.807 -29.661 1.00 45.54 146 ALA A N 1
ATOM 1142 C CA . ALA A 1 146 ? 65.204 -21.234 -29.702 1.00 45.10 146 ALA A CA 1
ATOM 1143 C C . ALA A 1 146 ? 66.351 -21.548 -28.745 1.00 44.56 146 ALA A C 1
ATOM 1144 O O . ALA A 1 146 ? 67.507 -21.269 -29.048 1.00 48.51 146 ALA A O 1
ATOM 1146 N N . CYS A 1 147 ? 66.026 -22.140 -27.597 1.00 44.89 147 CYS A N 1
ATOM 1147 C CA . CYS A 1 147 ? 66.980 -22.266 -26.490 1.00 44.33 147 CYS A CA 1
ATOM 1148 C C . CYS A 1 147 ? 67.956 -23.420 -26.653 1.00 43.93 147 CYS A C 1
ATOM 1149 O O . CYS A 1 147 ? 67.765 -24.312 -27.486 1.00 42.55 147 CYS A O 1
ATOM 1152 N N . GLY A 1 148 ? 69.000 -23.372 -25.830 1.00 43.62 148 GLY A N 1
ATOM 1153 C CA . GLY A 1 148 ? 69.971 -24.447 -25.685 1.00 43.49 148 GLY A CA 1
ATOM 1154 C C . GLY A 1 148 ? 69.908 -24.984 -24.269 1.00 44.34 148 GLY A C 1
ATOM 1155 O O . GLY A 1 148 ? 69.563 -24.251 -23.336 1.00 45.26 148 GLY A O 1
ATOM 1156 N N . LEU A 1 149 ? 70.235 -26.265 -24.113 1.00 44.54 149 LEU A N 1
ATOM 1157 C CA . LEU A 1 149 ? 70.086 -26.982 -22.840 1.00 44.12 149 LEU A CA 1
ATOM 1158 C C . LEU A 1 149 ? 71.447 -27.375 -22.281 1.00 43.02 149 LEU A C 1
ATOM 1159 O O . LEU A 1 149 ? 72.281 -27.910 -23.009 1.00 44.12 149 LEU A O 1
ATOM 1164 N N . VAL A 1 150 ? 71.661 -27.112 -20.993 1.00 42.99 150 VAL A N 1
ATOM 1165 C CA . VAL A 1 150 ? 72.877 -27.511 -20.283 1.00 42.84 150 VAL A CA 1
ATOM 1166 C C . VAL A 1 150 ? 72.460 -28.480 -19.180 1.00 43.25 150 VAL A C 1
ATOM 1167 O O . VAL A 1 150 ? 71.708 -28.095 -18.292 1.00 43.51 150 VAL A O 1
ATOM 1171 N N . PHE A 1 151 ? 72.943 -29.721 -19.243 1.00 43.33 151 PHE A N 1
ATOM 1172 C CA . PHE A 1 151 ? 72.630 -30.748 -18.240 1.00 43.70 151 PHE A CA 1
ATOM 1173 C C . PHE A 1 151 ? 73.829 -30.937 -17.320 1.00 44.23 151 PHE A C 1
ATOM 1174 O O . PHE A 1 151 ? 74.906 -31.289 -17.792 1.00 46.15 151 PHE A O 1
ATOM 1182 N N . THR A 1 152 ? 73.633 -30.712 -16.019 1.00 45.50 152 THR A N 1
ATOM 1183 C CA . THR A 1 152 ? 74.691 -30.835 -15.005 1.00 46.52 152 THR A CA 1
ATOM 1184 C C . THR A 1 152 ? 74.324 -31.888 -13.959 1.00 47.02 152 THR A C 1
ATOM 1185 O O . THR A 1 152 ? 73.163 -32.006 -13.567 1.00 45.91 152 THR A O 1
ATOM 1189 N N . HIS A 1 153 ? 75.327 -32.639 -13.513 1.00 49.00 153 HIS A N 1
ATOM 1190 C CA . HIS A 1 153 ? 75.166 -33.633 -12.449 1.00 52.09 153 HIS A CA 1
ATOM 1191 C C . HIS A 1 153 ? 76.545 -33.969 -11.887 1.00 54.29 153 HIS A C 1
ATOM 1192 O O . HIS A 1 153 ? 77.547 -33.828 -12.591 1.00 55.12 153 HIS A O 1
ATOM 1199 N N . HIS A 1 154 ? 76.598 -34.399 -10.627 1.00 57.29 154 HIS A N 1
ATOM 1200 C CA . HIS A 1 154 ? 77.884 -34.738 -9.984 1.00 60.28 154 HIS A CA 1
ATOM 1201 C C . HIS A 1 154 ? 78.496 -36.039 -10.521 1.00 60.93 154 HIS A C 1
ATOM 1202 O O . HIS A 1 154 ? 79.690 -36.082 -10.816 1.00 63.06 154 HIS A O 1
ATOM 1209 N N . ASP A 1 155 ? 77.677 -37.079 -10.650 1.00 60.64 155 ASP A N 1
ATOM 1210 C CA . ASP A 1 155 ? 78.101 -38.359 -11.239 1.00 60.64 155 ASP A CA 1
ATOM 1211 C C . ASP A 1 155 ? 78.382 -38.313 -12.746 1.00 60.98 155 ASP A C 1
ATOM 1212 O O . ASP A 1 155 ? 79.097 -39.179 -13.257 1.00 60.29 155 ASP A O 1
ATOM 1217 N N . GLU A 1 156 ? 77.816 -37.333 -13.452 1.00 60.32 156 GLU A N 1
ATOM 1218 C CA . GLU A 1 156 ? 77.916 -37.256 -14.916 1.00 59.89 156 GLU A CA 1
ATOM 1219 C C . GLU A 1 156 ? 78.806 -36.085 -15.353 1.00 60.48 156 GLU A C 1
ATOM 1220 O O . GLU A 1 156 ? 79.191 -35.252 -14.532 1.00 61.42 156 GLU A O 1
ATOM 1226 N N . LYS A 1 157 ? 79.138 -36.041 -16.644 1.00 59.46 157 LYS A N 1
ATOM 1227 C CA . LYS A 1 157 ? 79.834 -34.885 -17.235 1.00 59.02 157 LYS A CA 1
ATOM 1228 C C . LYS A 1 157 ? 78.822 -33.840 -17.704 1.00 56.24 157 LYS A C 1
ATOM 1229 O O . LYS A 1 157 ? 77.675 -34.173 -18.020 1.00 55.67 157 LYS A O 1
ATOM 1235 N N . THR A 1 158 ? 79.255 -32.578 -17.743 1.00 51.14 158 THR A N 1
ATOM 1236 C CA . THR A 1 158 ? 78.411 -31.475 -18.207 1.00 46.51 158 THR A CA 1
ATOM 1237 C C . THR A 1 158 ? 78.325 -31.516 -19.731 1.00 45.37 158 THR A C 1
ATOM 1238 O O . THR A 1 158 ? 79.355 -31.504 -20.401 1.00 45.37 158 THR A O 1
ATOM 1242 N N . ILE A 1 159 ? 77.102 -31.555 -20.265 1.00 44.52 159 ILE A N 1
ATOM 1243 C CA . ILE A 1 159 ? 76.856 -31.554 -21.717 1.00 43.52 159 ILE A CA 1
ATOM 1244 C C . ILE A 1 159 ? 76.013 -30.331 -22.076 1.00 43.38 159 ILE A C 1
ATOM 1245 O O . ILE A 1 159 ? 75.090 -29.984 -21.348 1.00 45.20 159 ILE A O 1
ATOM 1250 N N . TYR A 1 160 ? 76.340 -29.692 -23.201 1.00 43.98 160 TYR A N 1
ATOM 1251 C CA . TYR A 1 160 ? 75.691 -28.453 -23.647 1.00 43.09 160 TYR A CA 1
ATOM 1252 C C . TYR A 1 160 ? 75.103 -28.631 -25.040 1.00 43.18 160 TYR A C 1
ATOM 1253 O O . TYR A 1 160 ? 75.833 -28.645 -26.030 1.00 45.76 160 TYR A O 1
ATOM 1262 N N . ILE A 1 161 ? 73.783 -28.779 -25.103 1.00 42.66 161 ILE A N 1
ATOM 1263 C CA . ILE A 1 161 ? 73.058 -28.856 -26.365 1.00 42.70 161 ILE A CA 1
ATOM 1264 C C . ILE A 1 161 ? 72.686 -27.428 -26.755 1.00 43.74 161 ILE A C 1
ATOM 1265 O O . ILE A 1 161 ? 71.753 -26.854 -26.202 1.00 44.24 161 ILE A O 1
ATOM 1270 N N . ALA A 1 162 ? 73.430 -26.869 -27.708 1.00 43.41 162 ALA A N 1
ATOM 1271 C CA . ALA A 1 162 ? 73.407 -25.433 -27.993 1.00 42.35 162 ALA A CA 1
ATOM 1272 C C . ALA A 1 162 ? 72.173 -24.941 -28.753 1.00 41.60 162 ALA A C 1
ATOM 1273 O O . ALA A 1 162 ? 71.864 -23.752 -28.693 1.00 41.03 162 ALA A O 1
ATOM 1275 N N . GLY A 1 163 ? 71.489 -25.830 -29.477 1.00 41.48 163 GLY A N 1
ATOM 1276 C CA . GLY A 1 163 ? 70.244 -25.481 -30.190 1.00 40.08 163 GLY A CA 1
ATOM 1277 C C . GLY A 1 163 ? 70.441 -24.669 -31.461 1.00 39.98 163 GLY A C 1
ATOM 1278 O O . GLY A 1 163 ? 71.570 -24.375 -31.848 1.00 40.14 163 GLY A O 1
ATOM 1279 N N . ASP A 1 164 ? 69.333 -24.314 -32.114 1.00 40.71 164 ASP A N 1
ATOM 1280 C CA . ASP A 1 164 ? 69.357 -23.484 -33.322 1.00 40.45 164 ASP A CA 1
ATOM 1281 C C . ASP A 1 164 ? 69.784 -22.046 -33.002 1.00 40.80 164 ASP A C 1
ATOM 1282 O O . ASP A 1 164 ? 68.946 -21.166 -32.781 1.00 39.10 164 ASP A O 1
ATOM 1287 N N . THR A 1 165 ? 71.095 -21.830 -32.990 1.00 41.85 165 THR A N 1
ATOM 1288 C CA . THR A 1 165 ? 71.687 -20.516 -32.746 1.00 41.84 165 THR A CA 1
ATOM 1289 C C . THR A 1 165 ? 72.928 -20.325 -33.619 1.00 42.51 165 THR A C 1
ATOM 1290 O O . THR A 1 165 ? 73.623 -21.295 -33.913 1.00 45.29 165 THR A O 1
ATOM 1294 N N . VAL A 1 166 ? 73.178 -19.090 -34.055 1.00 41.95 166 VAL A N 1
ATOM 1295 C CA . VAL A 1 166 ? 74.459 -18.727 -34.693 1.00 41.72 166 VAL A CA 1
ATOM 1296 C C . VAL A 1 166 ? 75.399 -18.233 -33.607 1.00 41.35 166 VAL A C 1
ATOM 1297 O O . VAL A 1 166 ? 75.001 -18.143 -32.438 1.00 41.55 166 VAL A O 1
ATOM 1301 N N . TRP A 1 167 ? 76.641 -17.925 -33.981 1.00 41.29 167 TRP A N 1
ATOM 1302 C CA . TRP A 1 167 ? 77.610 -17.402 -33.018 1.00 41.26 167 TRP A CA 1
ATOM 1303 C C . TRP A 1 167 ? 77.161 -16.021 -32.543 1.00 42.18 167 TRP A C 1
ATOM 1304 O O . TRP A 1 167 ? 77.129 -15.066 -33.320 1.00 42.99 167 TRP A O 1
ATOM 1315 N N . VAL A 1 168 ? 76.768 -15.954 -31.276 1.00 42.75 168 VAL A N 1
ATOM 1316 C CA . VAL A 1 168 ? 76.467 -14.698 -30.591 1.00 44.21 168 VAL A CA 1
ATOM 1317 C C . VAL A 1 168 ? 77.101 -14.773 -29.206 1.00 45.49 168 VAL A C 1
ATOM 1318 O O . VAL A 1 168 ? 77.550 -15.846 -28.785 1.00 45.30 168 VAL A O 1
ATOM 1322 N N . LYS A 1 169 ? 77.152 -13.638 -28.511 1.00 46.34 169 LYS A N 1
ATOM 1323 C CA . LYS A 1 169 ? 77.799 -13.565 -27.200 1.00 46.56 169 LYS A CA 1
ATOM 1324 C C . LYS A 1 169 ? 77.193 -14.507 -26.155 1.00 46.39 169 LYS A C 1
ATOM 1325 O O . LYS A 1 169 ? 77.944 -15.161 -25.443 1.00 49.16 169 LYS A O 1
ATOM 1331 N N . PRO A 1 170 ? 75.848 -14.588 -26.053 1.00 47.27 170 PRO A N 1
ATOM 1332 C CA . PRO A 1 170 ? 75.254 -15.554 -25.113 1.00 47.60 170 PRO A CA 1
ATOM 1333 C C . PRO A 1 170 ? 75.762 -16.996 -25.229 1.00 47.93 170 PRO A C 1
ATOM 1334 O O . PRO A 1 170 ? 75.799 -17.701 -24.217 1.00 49.61 170 PRO A O 1
ATOM 1338 N N . TYR A 1 171 ? 76.141 -17.425 -26.434 1.00 47.88 171 TYR A N 1
ATOM 1339 C CA . TYR A 1 171 ? 76.801 -18.721 -26.626 1.00 48.33 171 TYR A CA 1
ATOM 1340 C C . TYR A 1 171 ? 78.199 -18.720 -26.002 1.00 48.30 171 TYR A C 1
ATOM 1341 O O . TYR A 1 171 ? 78.586 -19.693 -25.357 1.00 49.79 171 TYR A O 1
ATOM 1350 N N . VAL A 1 172 ? 78.944 -17.633 -26.204 1.00 48.87 172 VAL A N 1
ATOM 1351 C CA . VAL A 1 172 ? 80.285 -17.461 -25.610 1.00 49.15 172 VAL A CA 1
ATOM 1352 C C . VAL A 1 172 ? 80.239 -17.464 -24.074 1.00 49.30 172 VAL A C 1
ATOM 1353 O O . VAL A 1 172 ? 81.031 -18.168 -23.433 1.00 52.03 172 VAL A O 1
ATOM 1357 N N . LYS A 1 173 ? 79.331 -16.678 -23.494 1.00 48.04 173 LYS A N 1
ATOM 1358 C CA . LYS A 1 173 ? 79.163 -16.632 -22.029 1.00 48.90 173 LYS A CA 1
ATOM 1359 C C . LYS A 1 173 ? 78.712 -17.970 -21.428 1.00 48.98 173 LYS A C 1
ATOM 1360 O O . LYS A 1 173 ? 79.055 -18.277 -20.287 1.00 48.02 173 LYS A O 1
ATOM 1366 N N . SER A 1 174 ? 77.944 -18.752 -22.191 1.00 49.94 174 SER A N 1
ATOM 1367 C CA . SER A 1 174 ? 77.523 -20.091 -21.764 1.00 50.87 174 SER A CA 1
ATOM 1368 C C . SER A 1 174 ? 78.692 -21.078 -21.669 1.00 51.72 174 SER A C 1
ATOM 1369 O O . SER A 1 174 ? 78.732 -21.895 -20.752 1.00 52.01 174 SER A O 1
ATOM 1372 N N . LEU A 1 175 ? 79.638 -20.996 -22.605 1.00 53.04 175 LEU A N 1
ATOM 1373 C CA . LEU A 1 175 ? 80.830 -21.860 -22.588 1.00 52.64 175 LEU A CA 1
ATOM 1374 C C . LEU A 1 175 ? 81.746 -21.571 -21.403 1.00 53.13 175 LEU A C 1
ATOM 1375 O O . LEU A 1 175 ? 82.208 -22.498 -20.736 1.00 50.79 175 LEU A O 1
ATOM 1380 N N . GLN A 1 176 ? 82.004 -20.287 -21.159 1.00 55.64 176 GLN A N 1
ATOM 1381 C CA . GLN A 1 176 ? 82.836 -19.840 -20.032 1.00 56.91 176 GLN A CA 1
ATOM 1382 C C . GLN A 1 176 ? 82.234 -20.223 -18.684 1.00 58.48 176 GLN A C 1
ATOM 1383 O O . GLN A 1 176 ? 82.936 -20.705 -17.792 1.00 61.03 176 GLN A O 1
ATOM 1389 N N . ARG A 1 177 ? 80.932 -19.995 -18.548 1.00 58.77 177 ARG A N 1
ATOM 1390 C CA . ARG A 1 177 ? 80.213 -20.205 -17.290 1.00 58.56 177 ARG A CA 1
ATOM 1391 C C . ARG A 1 177 ? 80.043 -21.690 -16.943 1.00 57.58 177 ARG A C 1
ATOM 1392 O O . ARG A 1 177 ? 80.316 -22.100 -15.811 1.00 58.55 177 ARG A O 1
ATOM 1400 N N . PHE A 1 178 ? 79.612 -22.490 -17.916 1.00 55.31 178 PHE A N 1
ATOM 1401 C CA . PHE A 1 178 ? 79.357 -23.918 -17.685 1.00 55.35 178 PHE A CA 1
ATOM 1402 C C . PHE A 1 178 ? 80.548 -24.857 -17.940 1.00 55.13 178 PHE A C 1
ATOM 1403 O O . PHE A 1 178 ? 80.491 -26.017 -17.532 1.00 54.38 178 PHE A O 1
ATOM 1411 N N . LYS A 1 179 ? 81.607 -24.366 -18.597 1.00 56.44 179 LYS A N 1
ATOM 1412 C CA . LYS A 1 179 ? 82.815 -25.163 -18.928 1.00 56.00 179 LYS A CA 1
ATOM 1413 C C . LYS A 1 179 ? 82.515 -26.615 -19.355 1.00 54.81 179 LYS A C 1
ATOM 1414 O O . LYS A 1 179 ? 83.065 -27.557 -18.780 1.00 56.13 179 LYS A O 1
ATOM 1420 N N . PRO A 1 180 ? 81.638 -26.799 -20.359 1.00 52.99 180 PRO A N 1
ATOM 1421 C CA . PRO A 1 180 ? 81.155 -28.147 -20.667 1.00 53.60 180 PRO A CA 1
ATOM 1422 C C . PRO A 1 180 ? 82.215 -29.041 -21.322 1.00 54.82 180 PRO A C 1
ATOM 1423 O O . PRO A 1 180 ? 82.907 -28.601 -22.240 1.00 56.22 180 PRO A O 1
ATOM 1427 N N . GLU A 1 181 ? 82.333 -30.279 -20.844 1.00 55.77 181 GLU A N 1
ATOM 1428 C CA . GLU A 1 181 ? 83.272 -31.254 -21.425 1.00 57.02 181 GLU A CA 1
ATOM 1429 C C . GLU A 1 181 ? 82.796 -31.777 -22.788 1.00 55.05 181 GLU A C 1
ATOM 1430 O O . GLU A 1 181 ? 83.610 -32.234 -23.593 1.00 54.45 181 GLU A O 1
ATOM 1436 N N . ILE A 1 182 ? 81.480 -31.740 -23.015 1.00 52.74 182 ILE A N 1
ATOM 1437 C CA . ILE A 1 182 ? 80.862 -32.154 -24.276 1.00 51.66 182 ILE A CA 1
ATOM 1438 C C . ILE A 1 182 ? 79.949 -31.031 -24.764 1.00 50.18 182 ILE A C 1
ATOM 1439 O O . ILE A 1 182 ? 79.234 -30.420 -23.967 1.00 50.06 182 ILE A O 1
ATOM 1444 N N . VAL A 1 183 ? 79.975 -30.771 -26.071 1.00 48.11 183 VAL A N 1
ATOM 1445 C CA . VAL A 1 183 ? 79.154 -29.732 -26.690 1.00 47.49 183 VAL A CA 1
ATOM 1446 C C . VAL A 1 183 ? 78.456 -30.319 -27.915 1.00 47.57 183 VAL A C 1
ATOM 1447 O O . VAL A 1 183 ? 79.101 -30.950 -28.742 1.00 48.53 183 VAL A O 1
ATOM 1451 N N . VAL A 1 184 ? 77.141 -30.119 -28.011 1.00 47.48 184 VAL A N 1
ATOM 1452 C CA . VAL A 1 184 ? 76.356 -30.553 -29.162 1.00 48.71 184 VAL A CA 1
ATOM 1453 C C . VAL A 1 184 ? 75.908 -29.302 -29.911 1.00 51.37 184 VAL A C 1
ATOM 1454 O O . VAL A 1 184 ? 75.174 -28.481 -29.358 1.00 52.45 184 VAL A O 1
ATOM 1458 N N . LEU A 1 185 ? 76.361 -29.159 -31.158 1.00 53.08 185 LEU A N 1
ATOM 1459 C CA . LEU A 1 185 ? 76.022 -28.006 -31.987 1.00 53.64 185 LEU A CA 1
ATOM 1460 C C . LEU A 1 185 ? 75.163 -28.417 -33.168 1.00 54.94 185 LEU A C 1
ATOM 1461 O O . LEU A 1 185 ? 75.346 -29.498 -33.734 1.00 55.63 185 LEU A O 1
ATOM 1466 N N . ASN A 1 186 ? 74.228 -27.537 -33.525 1.00 55.42 186 ASN A N 1
ATOM 1467 C CA . ASN A 1 186 ? 73.415 -27.690 -34.722 1.00 55.89 186 ASN A CA 1
ATOM 1468 C C . ASN A 1 186 ? 74.176 -27.042 -35.875 1.00 56.09 186 ASN A C 1
ATOM 1469 O O . ASN A 1 186 ? 74.033 -25.847 -36.150 1.00 56.38 186 ASN A O 1
ATOM 1474 N N . THR A 1 187 ? 75.003 -27.858 -36.528 1.00 56.40 187 THR A N 1
ATOM 1475 C CA . THR A 1 187 ? 75.961 -27.405 -37.540 1.00 55.93 187 THR A CA 1
ATOM 1476 C C . THR A 1 187 ? 75.486 -27.779 -38.951 1.00 54.71 187 THR A C 1
ATOM 1477 O O . THR A 1 187 ? 76.197 -28.438 -39.707 1.00 56.19 187 THR A O 1
ATOM 1481 N N . GLY A 1 188 ? 74.276 -27.344 -39.294 1.00 53.33 188 GLY A N 1
ATOM 1482 C CA . GLY A 1 188 ? 73.682 -27.605 -40.607 1.00 53.06 188 GLY A CA 1
ATOM 1483 C C . GLY A 1 188 ? 73.992 -26.563 -41.670 1.00 54.06 188 GLY A C 1
ATOM 1484 O O . GLY A 1 188 ? 73.893 -26.853 -42.869 1.00 53.69 188 GLY A O 1
ATOM 1485 N N . TYR A 1 189 ? 74.358 -25.353 -41.234 1.00 54.22 189 TYR A N 1
ATOM 1486 C CA . TYR A 1 189 ? 74.582 -24.202 -42.122 1.00 51.66 189 TYR A CA 1
ATOM 1487 C C . TYR A 1 189 ? 73.359 -23.933 -43.015 1.00 49.03 189 TYR A C 1
ATOM 1488 O O . TYR A 1 189 ? 73.460 -23.852 -44.242 1.00 51.42 189 TYR A O 1
ATOM 1497 N N . ALA A 1 190 ? 72.201 -23.814 -42.371 1.00 47.11 190 ALA A N 1
ATOM 1498 C CA . ALA A 1 190 ? 70.941 -23.544 -43.059 1.00 47.00 190 ALA A CA 1
ATOM 1499 C C . ALA A 1 190 ? 70.919 -22.110 -43.571 1.00 48.50 190 ALA A C 1
ATOM 1500 O O . ALA A 1 190 ? 71.100 -21.171 -42.797 1.00 47.08 190 ALA A O 1
ATOM 1502 N N . VAL A 1 191 ? 70.692 -21.960 -44.874 1.00 51.12 191 VAL A N 1
ATOM 1503 C CA . VAL A 1 191 ? 70.765 -20.671 -45.545 1.00 54.06 191 VAL A CA 1
ATOM 1504 C C . VAL A 1 191 ? 69.368 -20.102 -45.795 1.00 55.66 191 VAL A C 1
ATOM 1505 O O . VAL A 1 191 ? 68.554 -20.711 -46.491 1.00 53.15 191 VAL A O 1
ATOM 1509 N N . ASN A 1 192 ? 69.100 -18.943 -45.197 1.00 58.56 192 ASN A N 1
ATOM 1510 C CA . ASN A 1 192 ? 67.985 -18.090 -45.601 1.00 61.03 192 ASN A CA 1
ATOM 1511 C C . ASN A 1 192 ? 68.401 -17.362 -46.884 1.00 63.60 192 ASN A C 1
ATOM 1512 O O . ASN A 1 192 ? 69.581 -17.042 -47.059 1.00 63.61 192 ASN A O 1
ATOM 1517 N N . ASP A 1 193 ? 67.438 -17.115 -47.774 1.00 65.30 193 ASP A N 1
ATOM 1518 C CA . ASP A 1 193 ? 67.720 -16.505 -49.090 1.00 65.92 193 ASP A CA 1
ATOM 1519 C C . ASP A 1 193 ? 68.404 -15.141 -48.992 1.00 66.49 193 ASP A C 1
ATOM 1520 O O . ASP A 1 193 ? 69.446 -14.927 -49.617 1.00 67.64 193 ASP A O 1
ATOM 1525 N N . LEU A 1 194 ? 67.825 -14.243 -48.193 1.00 66.38 194 LEU A N 1
ATOM 1526 C CA . LEU A 1 194 ? 68.236 -12.827 -48.161 1.00 66.26 194 LEU A CA 1
ATOM 1527 C C . LEU A 1 194 ? 69.011 -12.381 -46.901 1.00 65.16 194 LEU A C 1
ATOM 1528 O O . LEU A 1 194 ? 69.490 -11.246 -46.861 1.00 67.31 194 LEU A O 1
ATOM 1533 N N . TYR A 1 195 ? 69.127 -13.249 -45.888 1.00 61.04 195 TYR A N 1
ATOM 1534 C CA . TYR A 1 195 ? 69.953 -12.977 -44.696 1.00 56.50 195 TYR A CA 1
ATOM 1535 C C . TYR A 1 195 ? 70.983 -14.065 -44.350 1.00 54.29 195 TYR A C 1
ATOM 1536 O O . TYR A 1 195 ? 71.734 -13.915 -43.382 1.00 52.41 195 TYR A O 1
ATOM 1545 N N . GLY A 1 196 ? 71.034 -15.148 -45.126 1.00 52.25 196 GLY A N 1
ATOM 1546 C CA . GLY A 1 196 ? 72.132 -16.106 -45.024 1.00 51.30 196 GLY A CA 1
ATOM 1547 C C . GLY A 1 196 ? 71.997 -17.091 -43.874 1.00 49.50 196 GLY A C 1
ATOM 1548 O O . GLY A 1 196 ? 70.878 -17.496 -43.549 1.00 49.06 196 GLY A O 1
ATOM 1549 N N . PRO A 1 197 ? 73.135 -17.505 -43.267 1.00 46.65 197 PRO A N 1
ATOM 1550 C CA . PRO A 1 197 ? 73.141 -18.520 -42.206 1.00 45.99 197 PRO A CA 1
ATOM 1551 C C . PRO A 1 197 ? 72.236 -18.231 -40.997 1.00 45.13 197 PRO A C 1
ATOM 1552 O O . PRO A 1 197 ? 72.446 -17.239 -40.291 1.00 45.45 197 PRO A O 1
ATOM 1556 N N . ILE A 1 198 ? 71.246 -19.100 -40.777 1.00 43.56 198 ILE A N 1
ATOM 1557 C CA . ILE A 1 198 ? 70.367 -19.017 -39.595 1.00 42.66 198 ILE A CA 1
ATOM 1558 C C . ILE A 1 198 ? 70.835 -19.876 -38.411 1.00 41.67 198 ILE A C 1
ATOM 1559 O O . ILE A 1 198 ? 70.357 -19.678 -37.295 1.00 40.94 198 ILE A O 1
ATOM 1564 N N . ILE A 1 199 ? 71.732 -20.834 -38.665 1.00 42.20 199 ILE A N 1
ATOM 1565 C CA . ILE A 1 199 ? 72.368 -21.655 -37.622 1.00 42.92 199 ILE A CA 1
ATOM 1566 C C . ILE A 1 199 ? 73.856 -21.864 -37.950 1.00 44.27 199 ILE A C 1
ATOM 1567 O O . ILE A 1 199 ? 74.342 -21.382 -38.975 1.00 46.92 199 ILE A O 1
ATOM 1572 N N . MET A 1 200 ? 74.571 -22.579 -37.083 1.00 45.96 200 MET A N 1
ATOM 1573 C CA . MET A 1 200 ? 76.026 -22.742 -37.201 1.00 46.75 200 MET A CA 1
ATOM 1574 C C . MET A 1 200 ? 76.480 -23.628 -38.361 1.00 48.82 200 MET A C 1
ATOM 1575 O O . MET A 1 200 ? 75.673 -24.300 -39.012 1.00 51.06 200 MET A O 1
ATOM 1580 N N . GLY A 1 201 ? 77.787 -23.589 -38.619 1.00 49.58 201 GLY A N 1
ATOM 1581 C CA . GLY A 1 201 ? 78.422 -24.390 -39.659 1.00 50.20 201 GLY A CA 1
ATOM 1582 C C . GLY A 1 201 ? 79.772 -24.905 -39.213 1.00 51.38 201 GLY A C 1
ATOM 1583 O O . GLY A 1 201 ? 79.998 -25.122 -38.018 1.00 54.44 201 GLY A O 1
ATOM 1584 N N . LYS A 1 202 ? 80.671 -25.084 -40.178 1.00 52.75 202 LYS A N 1
ATOM 1585 C CA . LYS A 1 202 ? 81.992 -25.665 -39.933 1.00 53.98 202 LYS A CA 1
ATOM 1586 C C . LYS A 1 202 ? 82.908 -24.747 -39.118 1.00 55.13 202 LYS A C 1
ATOM 1587 O O . LYS A 1 202 ? 83.597 -25.213 -38.206 1.00 54.90 202 LYS A O 1
ATOM 1593 N N . GLU A 1 203 ? 82.899 -23.451 -39.439 1.00 55.89 203 GLU A N 1
ATOM 1594 C CA . GLU A 1 203 ? 83.780 -22.465 -38.794 1.00 57.22 203 GLU A CA 1
ATOM 1595 C C . GLU A 1 203 ? 83.515 -22.316 -37.296 1.00 56.50 203 GLU A C 1
ATOM 1596 O O . GLU A 1 203 ? 84.439 -22.043 -36.525 1.00 56.76 203 GLU A O 1
ATOM 1602 N N . ASP A 1 204 ? 82.259 -22.501 -36.893 1.00 56.34 204 ASP A N 1
ATOM 1603 C CA . ASP A 1 204 ? 81.862 -22.395 -35.484 1.00 54.72 204 ASP A CA 1
ATOM 1604 C C . ASP A 1 204 ? 82.415 -23.539 -34.625 1.00 54.60 204 ASP A C 1
ATOM 1605 O O . ASP A 1 204 ? 82.553 -23.391 -33.410 1.00 57.24 204 ASP A O 1
ATOM 1610 N N . THR A 1 205 ? 82.729 -24.667 -35.259 1.00 52.73 205 THR A N 1
ATOM 1611 C CA . THR A 1 205 ? 83.419 -25.773 -34.598 1.00 52.26 205 THR A CA 1
ATOM 1612 C C . THR A 1 205 ? 84.886 -25.437 -34.261 1.00 53.98 205 THR A C 1
ATOM 1613 O O . THR A 1 205 ? 85.391 -25.855 -33.218 1.00 54.12 205 THR A O 1
ATOM 1617 N N . LEU A 1 206 ? 85.566 -24.698 -35.142 1.00 55.78 206 LEU A N 1
ATOM 1618 C CA . LEU A 1 206 ? 86.915 -24.185 -34.843 1.00 56.75 206 LEU A CA 1
ATOM 1619 C C . LEU A 1 206 ? 86.860 -23.133 -33.740 1.00 57.13 206 LEU A C 1
ATOM 1620 O O . LEU A 1 206 ? 87.570 -23.244 -32.739 1.00 58.66 206 LEU A O 1
ATOM 1625 N N . ARG A 1 207 ? 86.014 -22.120 -33.941 1.00 57.21 207 ARG A N 1
ATOM 1626 C CA . ARG A 1 207 ? 85.843 -21.016 -32.985 1.00 57.31 207 ARG A CA 1
ATOM 1627 C C . ARG A 1 207 ? 85.610 -21.497 -31.544 1.00 58.20 207 ARG A C 1
ATOM 1628 O O . ARG A 1 207 ? 86.146 -20.902 -30.608 1.00 58.57 207 ARG A O 1
ATOM 1636 N N . THR A 1 208 ? 84.813 -22.557 -31.375 1.00 59.51 208 THR A N 1
ATOM 1637 C CA . THR A 1 208 ? 84.517 -23.110 -30.042 1.00 62.24 208 THR A CA 1
ATOM 1638 C C . THR A 1 208 ? 85.708 -23.833 -29.400 1.00 63.45 208 THR A C 1
ATOM 1639 O O . THR A 1 208 ? 85.905 -23.724 -28.189 1.00 65.36 208 THR A O 1
ATOM 1643 N N . LEU A 1 209 ? 86.495 -24.560 -30.192 1.00 64.05 209 LEU A N 1
ATOM 1644 C CA . LEU A 1 209 ? 87.707 -25.213 -29.670 1.00 64.96 209 LEU A CA 1
ATOM 1645 C C . LEU A 1 209 ? 88.825 -24.219 -29.357 1.00 63.93 209 LEU A C 1
ATOM 1646 O O . LEU A 1 209 ? 89.632 -24.462 -28.460 1.00 62.94 209 LEU A O 1
ATOM 1651 N N . LYS A 1 210 ? 88.876 -23.117 -30.104 1.00 63.87 210 LYS A N 1
ATOM 1652 C CA . LYS A 1 210 ? 89.734 -21.978 -29.756 1.00 65.44 210 LYS A CA 1
ATOM 1653 C C . LYS A 1 210 ? 89.289 -21.378 -28.413 1.00 65.88 210 LYS A C 1
ATOM 1654 O O . LYS A 1 210 ? 90.120 -21.026 -27.576 1.00 64.43 210 LYS A O 1
ATOM 1660 N N . MET A 1 211 ? 87.972 -21.285 -28.224 1.00 66.87 211 MET A N 1
ATOM 1661 C CA . MET A 1 211 ? 87.363 -20.770 -26.988 1.00 66.29 211 MET A CA 1
ATOM 1662 C C . MET A 1 211 ? 87.477 -21.751 -25.812 1.00 64.67 211 MET A C 1
ATOM 1663 O O . MET A 1 211 ? 87.698 -21.330 -24.676 1.00 65.29 211 MET A O 1
ATOM 1668 N N . LEU A 1 212 ? 87.320 -23.048 -26.092 1.00 63.65 212 LEU A N 1
ATOM 1669 C CA . LEU A 1 212 ? 87.299 -24.097 -25.064 1.00 62.30 212 LEU A CA 1
ATOM 1670 C C . LEU A 1 212 ? 87.987 -25.387 -25.571 1.00 62.11 212 LEU A C 1
ATOM 1671 O O . LEU A 1 212 ? 87.308 -26.335 -25.976 1.00 59.79 212 LEU A O 1
ATOM 1676 N N . PRO A 1 213 ? 89.343 -25.412 -25.564 1.00 64.01 213 PRO A N 1
ATOM 1677 C CA . PRO A 1 213 ? 90.180 -26.540 -26.037 1.00 64.03 213 PRO A CA 1
ATOM 1678 C C . PRO A 1 213 ? 89.837 -27.942 -25.508 1.00 62.36 213 PRO A C 1
ATOM 1679 O O . PRO A 1 213 ? 89.848 -28.900 -26.279 1.00 60.69 213 PRO A O 1
ATOM 1683 N N . THR A 1 214 ? 89.543 -28.052 -24.213 1.00 61.42 214 THR A N 1
ATOM 1684 C CA . THR A 1 214 ? 89.232 -29.343 -23.574 1.00 59.88 214 THR A CA 1
ATOM 1685 C C . THR A 1 214 ? 87.900 -29.986 -24.006 1.00 59.38 214 THR A C 1
ATOM 1686 O O . THR A 1 214 ? 87.690 -31.181 -23.772 1.00 58.30 214 THR A O 1
ATOM 1690 N N . ALA A 1 215 ? 87.010 -29.203 -24.619 1.00 58.32 215 ALA A N 1
ATOM 1691 C CA . ALA A 1 215 ? 85.704 -29.693 -25.068 1.00 57.51 215 ALA A CA 1
ATOM 1692 C C . ALA A 1 215 ? 85.779 -30.646 -26.262 1.00 57.86 215 ALA A C 1
ATOM 1693 O O . ALA A 1 215 ? 86.758 -30.644 -27.015 1.00 57.11 215 ALA A O 1
ATOM 1695 N N . THR A 1 216 ? 84.716 -31.438 -26.420 1.00 57.45 216 THR A N 1
ATOM 1696 C CA . THR A 1 216 ? 84.558 -32.401 -27.515 1.00 55.65 216 THR A CA 1
ATOM 1697 C C . THR A 1 216 ? 83.215 -32.146 -28.205 1.00 54.39 216 THR A C 1
ATOM 1698 O O . THR A 1 216 ? 82.165 -32.314 -27.585 1.00 55.12 216 THR A O 1
ATOM 1702 N N . ILE A 1 217 ? 83.254 -31.766 -29.485 1.00 52.20 217 ILE A N 1
ATOM 1703 C CA . ILE A 1 217 ? 82.059 -31.316 -30.213 1.00 50.39 217 ILE A CA 1
ATOM 1704 C C . ILE A 1 217 ? 81.345 -32.498 -30.874 1.00 50.75 217 ILE A C 1
ATOM 1705 O O . ILE A 1 217 ? 81.993 -33.393 -31.421 1.00 51.60 217 ILE A O 1
ATOM 1710 N N . VAL A 1 218 ? 80.009 -32.477 -30.814 1.00 50.48 218 VAL A N 1
ATOM 1711 C CA . VAL A 1 218 ? 79.143 -33.424 -31.516 1.00 49.63 218 VAL A CA 1
ATOM 1712 C C . VAL A 1 218 ? 78.286 -32.636 -32.504 1.00 51.26 218 VAL A C 1
ATOM 1713 O O . VAL A 1 218 ? 77.504 -31.775 -32.101 1.00 52.78 218 VAL A O 1
ATOM 1717 N N . ALA A 1 219 ? 78.436 -32.941 -33.793 1.00 51.95 219 ALA A N 1
ATOM 1718 C CA . ALA A 1 219 ? 77.792 -32.185 -34.867 1.00 50.92 219 ALA A CA 1
ATOM 1719 C C . ALA A 1 219 ? 76.455 -32.825 -35.230 1.00 51.28 219 ALA A C 1
ATOM 1720 O O . ALA A 1 219 ? 76.409 -34.007 -35.574 1.00 52.84 219 ALA A O 1
ATOM 1722 N N . SER A 1 220 ? 75.383 -32.036 -35.154 1.00 50.11 220 SER A N 1
ATOM 1723 C CA . SER A 1 220 ? 74.021 -32.496 -35.430 1.00 49.32 220 SER A CA 1
ATOM 1724 C C . SER A 1 220 ? 73.293 -31.468 -36.293 1.00 48.49 220 SER A C 1
ATOM 1725 O O . SER A 1 220 ? 73.864 -30.436 -36.631 1.00 48.33 220 SER A O 1
ATOM 1728 N N . HIS A 1 221 ? 72.039 -31.766 -36.638 1.00 48.58 221 HIS A N 1
ATOM 1729 C CA . HIS A 1 221 ? 71.189 -30.908 -37.487 1.00 50.15 221 HIS A CA 1
ATOM 1730 C C . HIS A 1 221 ? 71.681 -30.897 -38.947 1.00 53.27 221 HIS A C 1
ATOM 1731 O O . HIS A 1 221 ? 71.638 -29.861 -39.614 1.00 55.12 221 HIS A O 1
ATOM 1738 N N . MET A 1 222 ? 72.100 -32.065 -39.445 1.00 56.20 222 MET A N 1
ATOM 1739 C CA . MET A 1 222 ? 72.734 -32.192 -40.769 1.00 58.27 222 MET A CA 1
ATOM 1740 C C . MET A 1 222 ? 72.114 -33.304 -41.604 1.00 58.30 222 MET A C 1
ATOM 1741 O O . MET A 1 222 ? 71.735 -34.345 -41.066 1.00 58.39 222 MET A O 1
ATOM 1746 N N . GLU A 1 223 ? 72.040 -33.074 -42.918 1.00 58.37 223 GLU A N 1
ATOM 1747 C CA . GLU A 1 223 ? 71.556 -34.061 -43.892 1.00 60.00 223 GLU A CA 1
ATOM 1748 C C . GLU A 1 223 ? 70.180 -34.597 -43.507 1.00 60.33 223 GLU A C 1
ATOM 1749 O O . GLU A 1 223 ? 70.035 -35.759 -43.118 1.00 62.36 223 GLU A O 1
ATOM 1755 N N . SER A 1 224 ? 69.181 -33.723 -43.610 1.00 60.29 224 SER A N 1
ATOM 1756 C CA . SER A 1 224 ? 67.812 -34.013 -43.150 1.00 58.00 224 SER A CA 1
ATOM 1757 C C . SER A 1 224 ? 66.795 -32.984 -43.642 1.00 56.31 224 SER A C 1
ATOM 1758 O O . SER A 1 224 ? 65.723 -33.351 -44.134 1.00 56.81 224 SER A O 1
ATOM 1761 N N . ILE A 1 225 ? 67.123 -31.705 -43.471 1.00 55.02 225 ILE A N 1
ATOM 1762 C CA . ILE A 1 225 ? 66.292 -30.593 -43.936 1.00 53.98 225 ILE A CA 1
ATOM 1763 C C . ILE A 1 225 ? 66.924 -29.978 -45.184 1.00 52.57 225 ILE A C 1
ATOM 1764 O O . ILE A 1 225 ? 68.149 -29.960 -45.325 1.00 51.08 225 ILE A O 1
ATOM 1769 N N . ASN A 1 226 ? 66.070 -29.481 -46.079 1.00 52.13 226 ASN A N 1
ATOM 1770 C CA . ASN A 1 226 ? 66.479 -29.033 -47.415 1.00 52.17 226 ASN A CA 1
ATOM 1771 C C . ASN A 1 226 ? 67.500 -27.896 -47.430 1.00 53.50 226 ASN A C 1
ATOM 1772 O O . ASN A 1 226 ? 68.419 -27.911 -48.252 1.00 55.46 226 ASN A O 1
ATOM 1777 N N . HIS A 1 227 ? 67.346 -26.922 -46.534 1.00 53.77 227 HIS A N 1
ATOM 1778 C CA . HIS A 1 227 ? 68.225 -25.740 -46.543 1.00 54.33 227 HIS A CA 1
ATOM 1779 C C . HIS A 1 227 ? 69.577 -25.933 -45.849 1.00 53.50 227 HIS A C 1
ATOM 1780 O O . HIS A 1 227 ? 70.449 -25.076 -45.978 1.00 52.18 227 HIS A O 1
ATOM 1787 N N . CYS A 1 228 ? 69.759 -27.050 -45.142 1.00 55.80 228 CYS A N 1
ATOM 1788 C CA . CYS A 1 228 ? 71.046 -27.371 -44.511 1.00 56.70 228 CYS A CA 1
ATOM 1789 C C . CYS A 1 228 ? 72.058 -27.886 -45.541 1.00 58.21 228 CYS A C 1
ATOM 1790 O O . CYS A 1 228 ? 71.991 -29.043 -45.963 1.00 59.98 228 CYS A O 1
ATOM 1793 N N . LEU A 1 229 ? 72.996 -27.019 -45.923 1.00 58.61 229 LEU A N 1
ATOM 1794 C CA . LEU A 1 229 ? 73.949 -27.296 -47.008 1.00 59.27 229 LEU A CA 1
ATOM 1795 C C . LEU A 1 229 ? 75.181 -28.085 -46.568 1.00 60.98 229 LEU A C 1
ATOM 1796 O O . LEU A 1 229 ? 75.713 -28.881 -47.344 1.00 60.29 229 LEU A O 1
ATOM 1801 N N . LEU A 1 230 ? 75.644 -27.840 -45.341 1.00 61.94 230 LEU A N 1
ATOM 1802 C CA . LEU A 1 230 ? 76.901 -28.412 -44.850 1.00 63.24 230 LEU A CA 1
ATOM 1803 C C . LEU A 1 230 ? 76.790 -29.921 -44.613 1.00 63.57 230 LEU A C 1
ATOM 1804 O O . LEU A 1 230 ? 76.255 -30.361 -43.592 1.00 64.29 230 LEU A O 1
ATOM 1809 N N . THR A 1 231 ? 77.304 -30.697 -45.568 1.00 63.03 231 THR A N 1
ATOM 1810 C CA . THR A 1 231 ? 77.308 -32.163 -45.485 1.00 63.50 231 THR A CA 1
ATOM 1811 C C . THR A 1 231 ? 78.347 -32.685 -44.483 1.00 61.74 231 THR A C 1
ATOM 1812 O O . THR A 1 231 ? 79.226 -31.940 -44.037 1.00 60.06 231 THR A O 1
ATOM 1816 N N . ARG A 1 232 ? 78.232 -33.968 -44.141 1.00 60.98 232 ARG A N 1
ATOM 1817 C CA . ARG A 1 232 ? 79.105 -34.598 -43.136 1.00 61.16 232 ARG A CA 1
ATOM 1818 C C . ARG A 1 232 ? 80.561 -34.710 -43.601 1.00 60.33 232 ARG A C 1
ATOM 1819 O O . ARG A 1 232 ? 81.482 -34.423 -42.833 1.00 58.95 232 ARG A O 1
ATOM 1827 N N . ALA A 1 233 ? 80.752 -35.123 -44.855 1.00 59.50 233 ALA A N 1
ATOM 1828 C CA . ALA A 1 233 ? 82.084 -35.265 -45.455 1.00 56.92 233 ALA A CA 1
ATOM 1829 C C . ALA A 1 233 ? 82.896 -33.967 -45.450 1.00 57.27 233 ALA A C 1
ATOM 1830 O O . ALA A 1 233 ? 84.114 -33.993 -45.249 1.00 58.02 233 ALA A O 1
ATOM 1832 N N . GLU A 1 234 ? 82.214 -32.843 -45.655 1.00 57.03 234 GLU A N 1
ATOM 1833 C CA . GLU A 1 234 ? 82.853 -31.530 -45.713 1.00 57.32 234 GLU A CA 1
ATOM 1834 C C . GLU A 1 234 ? 83.379 -31.100 -44.340 1.00 57.59 234 GLU A C 1
ATOM 1835 O O . GLU A 1 234 ? 84.507 -30.611 -44.232 1.00 58.62 234 GLU A O 1
ATOM 1841 N N . LEU A 1 235 ? 82.564 -31.290 -43.302 1.00 56.91 235 LEU A N 1
ATOM 1842 C CA . LEU A 1 235 ? 82.970 -31.003 -41.919 1.00 57.00 235 LEU A CA 1
ATOM 1843 C C . LEU A 1 235 ? 84.120 -31.908 -41.468 1.00 57.31 235 LEU A C 1
ATOM 1844 O O . LEU A 1 235 ? 85.060 -31.442 -40.820 1.00 58.33 235 LEU A O 1
ATOM 1849 N N . ARG A 1 236 ? 84.028 -33.198 -41.798 1.00 57.18 236 ARG A N 1
ATOM 1850 C CA . ARG A 1 236 ? 85.110 -34.162 -41.546 1.00 56.63 236 ARG A CA 1
ATOM 1851 C C . ARG A 1 236 ? 86.424 -33.730 -42.224 1.00 56.93 236 ARG A C 1
ATOM 1852 O O . ARG A 1 236 ? 87.498 -33.840 -41.631 1.00 55.79 236 ARG A O 1
ATOM 1860 N N . GLU A 1 237 ? 86.322 -33.221 -43.451 1.00 58.66 237 GLU A N 1
ATOM 1861 C CA . GLU A 1 237 ? 87.479 -32.673 -44.174 1.00 61.24 237 GLU A CA 1
ATOM 1862 C C . GLU A 1 237 ? 88.019 -31.401 -43.496 1.00 60.81 237 GLU A C 1
ATOM 1863 O O . GLU A 1 237 ? 89.232 -31.228 -43.379 1.00 61.54 237 GLU A O 1
ATOM 1869 N N . PHE A 1 238 ? 87.110 -30.533 -43.047 1.00 60.84 238 PHE A N 1
ATOM 1870 C CA . PHE A 1 238 ? 87.458 -29.332 -42.265 1.00 59.83 238 PHE A CA 1
ATOM 1871 C C . PHE A 1 238 ? 88.164 -29.667 -40.942 1.00 60.11 238 PHE A C 1
ATOM 1872 O O . PHE A 1 238 ? 89.008 -28.894 -40.480 1.00 61.36 238 PHE A O 1
ATOM 1880 N N . SER A 1 239 ? 87.809 -30.803 -40.338 1.00 60.83 239 SER A N 1
ATOM 1881 C CA . SER A 1 239 ? 88.471 -31.300 -39.122 1.00 60.52 239 SER A CA 1
ATOM 1882 C C . SER A 1 239 ? 89.949 -31.586 -39.362 1.00 61.14 239 SER A C 1
ATOM 1883 O O . SER A 1 239 ? 90.815 -31.119 -38.617 1.00 62.08 239 SER A O 1
ATOM 1886 N N . LEU A 1 240 ? 90.212 -32.368 -40.407 1.00 62.71 240 LEU A N 1
ATOM 1887 C CA . LEU A 1 240 ? 91.563 -32.824 -40.752 1.00 62.42 240 LEU A CA 1
ATOM 1888 C C . LEU A 1 240 ? 92.512 -31.664 -41.066 1.00 61.40 240 LEU A C 1
ATOM 1889 O O . LEU A 1 240 ? 93.660 -31.667 -40.618 1.00 61.06 240 LEU A O 1
ATOM 1894 N N . GLU A 1 241 ? 92.017 -30.669 -41.804 1.00 61.13 241 GLU A N 1
ATOM 1895 C CA . GLU A 1 241 ? 92.805 -29.476 -42.160 1.00 60.86 241 GLU A CA 1
ATOM 1896 C C . GLU A 1 241 ? 93.280 -28.635 -40.964 1.00 61.25 241 GLU A C 1
ATOM 1897 O O . GLU A 1 241 ? 94.278 -27.923 -41.086 1.00 62.05 241 GLU A O 1
ATOM 1903 N N . HIS A 1 242 ? 92.572 -28.710 -39.833 1.00 61.80 242 HIS A N 1
ATOM 1904 C CA . HIS A 1 242 ? 92.920 -27.951 -38.617 1.00 61.35 242 HIS A CA 1
ATOM 1905 C C . HIS A 1 242 ? 93.492 -28.788 -37.462 1.00 62.35 242 HIS A C 1
ATOM 1906 O O . HIS A 1 242 ? 93.866 -28.232 -36.425 1.00 61.75 242 HIS A O 1
ATOM 1913 N N . GLY A 1 243 ? 93.572 -30.108 -37.642 1.00 63.31 243 GLY A N 1
ATOM 1914 C CA . GLY A 1 243 ? 94.160 -31.000 -36.642 1.00 62.72 243 GLY A CA 1
ATOM 1915 C C . GLY A 1 243 ? 93.240 -31.237 -35.460 1.00 63.10 243 GLY A C 1
ATOM 1916 O O . GLY A 1 243 ? 93.664 -31.126 -34.309 1.00 62.85 243 GLY A O 1
ATOM 1917 N N . ILE A 1 244 ? 91.980 -31.563 -35.748 1.00 64.16 244 ILE A N 1
ATOM 1918 C CA . ILE A 1 244 ? 90.937 -31.710 -34.719 1.00 63.23 244 ILE A CA 1
ATOM 1919 C C . ILE A 1 244 ? 89.964 -32.835 -35.102 1.00 63.66 244 ILE A C 1
ATOM 1920 O O . ILE A 1 244 ? 88.748 -32.655 -35.112 1.00 63.88 244 ILE A O 1
ATOM 1925 N N . GLU A 1 245 ? 90.523 -34.010 -35.378 1.00 66.38 245 GLU A N 1
ATOM 1926 C CA . GLU A 1 245 ? 89.754 -35.146 -35.907 1.00 67.14 245 GLU A CA 1
ATOM 1927 C C . GLU A 1 245 ? 89.041 -35.885 -34.779 1.00 66.51 245 GLU A C 1
ATOM 1928 O O . GLU A 1 245 ? 87.841 -36.144 -34.855 1.00 64.12 245 GLU A O 1
ATOM 1934 N N . ASP A 1 246 ? 89.801 -36.226 -33.740 1.00 67.16 246 ASP A N 1
ATOM 1935 C CA . ASP A 1 246 ? 89.286 -36.996 -32.604 1.00 68.76 246 ASP A CA 1
ATOM 1936 C C . ASP A 1 246 ? 88.439 -36.152 -31.640 1.00 68.69 246 ASP A C 1
ATOM 1937 O O . ASP A 1 246 ? 87.701 -36.709 -30.822 1.00 68.64 246 ASP A O 1
ATOM 1942 N N . LYS A 1 247 ? 88.551 -34.824 -31.739 1.00 67.98 247 LYS A N 1
ATOM 1943 C CA . LYS A 1 247 ? 87.771 -33.888 -30.918 1.00 66.53 247 LYS A CA 1
ATOM 1944 C C . LYS A 1 247 ? 86.419 -33.481 -31.536 1.00 65.35 247 LYS A C 1
ATOM 1945 O O . LYS A 1 247 ? 85.618 -32.831 -30.865 1.00 66.84 247 LYS A O 1
ATOM 1951 N N . ILE A 1 248 ? 86.183 -33.825 -32.806 1.00 64.10 248 ILE A N 1
ATOM 1952 C CA . ILE A 1 248 ? 84.893 -33.600 -33.473 1.00 63.90 248 ILE A CA 1
ATOM 1953 C C . ILE A 1 248 ? 84.315 -34.960 -33.849 1.00 64.77 248 ILE A C 1
ATOM 1954 O O . ILE A 1 248 ? 84.896 -35.671 -34.674 1.00 65.71 248 ILE A O 1
ATOM 1959 N N . LEU A 1 249 ? 83.177 -35.310 -33.250 1.00 64.88 249 LEU A N 1
ATOM 1960 C CA . LEU A 1 249 ? 82.437 -36.514 -33.619 1.00 65.52 249 LEU A CA 1
ATOM 1961 C C . LEU A 1 249 ? 81.262 -36.132 -34.514 1.00 66.01 249 LEU A C 1
ATOM 1962 O O . LEU A 1 249 ? 80.562 -35.155 -34.246 1.00 64.82 249 LEU A O 1
ATOM 1967 N N . ILE A 1 250 ? 81.068 -36.905 -35.581 1.00 65.94 250 ILE A N 1
ATOM 1968 C CA . ILE A 1 250 ? 80.012 -36.665 -36.561 1.00 65.31 250 ILE A CA 1
ATOM 1969 C C . ILE A 1 250 ? 79.163 -37.942 -36.627 1.00 66.10 250 ILE A C 1
ATOM 1970 O O . ILE A 1 250 ? 79.385 -38.800 -37.487 1.00 68.48 250 ILE A O 1
ATOM 1975 N N . PRO A 1 251 ? 78.196 -38.085 -35.697 1.00 64.54 251 PRO A N 1
ATOM 1976 C CA . PRO A 1 251 ? 77.441 -39.333 -35.606 1.00 63.19 251 PRO A CA 1
ATOM 1977 C C . PRO A 1 251 ? 76.460 -39.551 -36.753 1.00 62.00 251 PRO A C 1
ATOM 1978 O O . PRO A 1 251 ? 75.861 -38.595 -37.249 1.00 63.83 251 PRO A O 1
ATOM 1982 N N . ALA A 1 252 ? 76.309 -40.809 -37.161 1.00 60.97 252 ALA A N 1
ATOM 1983 C CA . ALA A 1 252 ? 75.303 -41.198 -38.147 1.00 60.24 252 ALA A CA 1
ATOM 1984 C C . ALA A 1 252 ? 73.955 -41.361 -37.462 1.00 59.44 252 ALA A C 1
ATOM 1985 O O . ALA A 1 252 ? 73.872 -41.396 -36.230 1.00 60.88 252 ALA A O 1
ATOM 1987 N N . ASP A 1 253 ? 72.905 -41.469 -38.270 1.00 58.65 253 ASP A N 1
ATOM 1988 C CA . ASP A 1 253 ? 71.553 -41.693 -37.761 1.00 57.91 253 ASP A CA 1
ATOM 1989 C C . ASP A 1 253 ? 71.489 -43.038 -37.027 1.00 59.10 253 ASP A C 1
ATOM 1990 O O . ASP A 1 253 ? 71.796 -44.082 -37.606 1.00 59.34 253 ASP A O 1
ATOM 1995 N N . GLY A 1 254 ? 71.120 -42.989 -35.746 1.00 60.05 254 GLY A N 1
ATOM 1996 C CA . GLY A 1 254 ? 71.078 -44.166 -34.874 1.00 59.55 254 GLY A CA 1
ATOM 1997 C C . GLY A 1 254 ? 72.345 -44.439 -34.074 1.00 59.75 254 GLY A C 1
ATOM 1998 O O . GLY A 1 254 ? 72.365 -45.368 -33.267 1.00 59.38 254 GLY A O 1
ATOM 1999 N N . GLU A 1 255 ? 73.395 -43.639 -34.278 1.00 60.21 255 GLU A N 1
ATOM 2000 C CA . GLU A 1 255 ? 74.683 -43.868 -33.619 1.00 60.64 255 GLU A CA 1
ATOM 2001 C C . GLU A 1 255 ? 74.650 -43.391 -32.164 1.00 61.58 255 GLU A C 1
ATOM 2002 O O . GLU A 1 255 ? 74.464 -42.198 -31.902 1.00 61.73 255 GLU A O 1
ATOM 2008 N N . THR A 1 256 ? 74.836 -44.330 -31.233 1.00 61.27 256 THR A N 1
ATOM 2009 C CA . THR A 1 256 ? 74.923 -44.020 -29.803 1.00 60.44 256 THR A CA 1
ATOM 2010 C C . THR A 1 256 ? 76.356 -43.631 -29.455 1.00 60.16 256 THR A C 1
ATOM 2011 O O . THR A 1 256 ? 77.303 -44.220 -29.973 1.00 62.08 256 THR A O 1
ATOM 2015 N N . MET A 1 257 ? 76.501 -42.635 -28.583 1.00 60.11 257 MET A N 1
ATOM 2016 C CA . MET A 1 257 ? 77.808 -42.153 -28.134 1.00 60.96 257 MET A CA 1
ATOM 2017 C C . MET A 1 257 ? 77.810 -42.164 -26.612 1.00 60.51 257 MET A C 1
ATOM 2018 O O . MET A 1 257 ? 76.913 -41.587 -25.994 1.00 60.97 257 MET A O 1
ATOM 2023 N N . ALA A 1 258 ? 78.806 -42.824 -26.019 1.00 59.37 258 ALA A N 1
ATOM 2024 C CA . ALA A 1 258 ? 78.923 -42.951 -24.564 1.00 59.05 258 ALA A CA 1
ATOM 2025 C C . ALA A 1 258 ? 80.071 -42.089 -24.021 1.00 59.05 258 ALA A C 1
ATOM 2026 O O . ALA A 1 258 ? 81.106 -41.939 -24.677 1.00 56.99 258 ALA A O 1
ATOM 2028 N N . PHE A 1 259 ? 79.872 -41.527 -22.826 1.00 59.09 259 PHE A N 1
ATOM 2029 C CA . PHE A 1 259 ? 80.857 -40.658 -22.168 1.00 59.76 259 PHE A CA 1
ATOM 2030 C C . PHE A 1 259 ? 80.906 -40.950 -20.664 1.00 61.65 259 PHE A C 1
ATOM 2031 O O . PHE A 1 259 ? 79.891 -40.831 -19.979 1.00 62.11 259 PHE A O 1
ATOM 2039 N N . SER A 1 260 ? 82.078 -41.333 -20.156 1.00 64.02 260 SER A N 1
ATOM 2040 C CA . SER A 1 260 ? 82.263 -41.606 -18.724 1.00 65.29 260 SER A CA 1
ATOM 2041 C C . SER A 1 260 ? 82.582 -40.309 -17.970 1.00 68.36 260 SER A C 1
ATOM 2042 O O . SER A 1 260 ? 82.769 -39.259 -18.594 1.00 69.12 260 SER A O 1
ATOM 2045 N N . ALA A 1 261 ? 82.654 -40.394 -16.638 1.00 69.63 261 ALA A N 1
ATOM 2046 C CA . ALA A 1 261 ? 82.805 -39.216 -15.773 1.00 69.97 261 ALA A CA 1
ATOM 2047 C C . ALA A 1 261 ? 84.166 -39.123 -15.082 1.00 71.35 261 ALA A C 1
ATOM 2048 O O . ALA A 1 261 ? 84.977 -38.263 -15.433 1.00 72.56 261 ALA A O 1
ATOM 2050 N N . TRP A 1 262 ? 84.409 -40.004 -14.109 1.00 73.10 262 TRP A N 1
ATOM 2051 C CA . TRP A 1 262 ? 85.618 -39.955 -13.277 1.00 71.36 262 TRP A CA 1
ATOM 2052 C C . TRP A 1 262 ? 86.780 -40.669 -13.957 1.00 72.00 262 TRP A C 1
ATOM 2053 O O . TRP A 1 262 ? 87.160 -40.331 -15.079 1.00 73.34 262 TRP A O 1
ATOM 2055 N N . MET B 1 1 ? 59.678 13.101 -15.886 1.00 68.13 1 MET B N 1
ATOM 2056 C CA . MET B 1 1 ? 61.163 12.941 -15.958 1.00 67.77 1 MET B CA 1
ATOM 2057 C C . MET B 1 1 ? 61.869 14.248 -16.275 1.00 67.05 1 MET B C 1
ATOM 2058 O O . MET B 1 1 ? 61.263 15.185 -16.798 1.00 68.58 1 MET B O 1
ATOM 2063 N N . LYS B 1 2 ? 63.155 14.282 -15.943 1.00 64.62 2 LYS B N 1
ATOM 2064 C CA . LYS B 1 2 ? 64.093 15.263 -16.473 1.00 63.27 2 LYS B CA 1
ATOM 2065 C C . LYS B 1 2 ? 65.385 14.525 -16.819 1.00 60.37 2 LYS B C 1
ATOM 2066 O O . LYS B 1 2 ? 66.145 14.149 -15.926 1.00 60.50 2 LYS B O 1
ATOM 2072 N N . LEU B 1 3 ? 65.593 14.283 -18.114 1.00 57.57 3 LEU B N 1
ATOM 2073 C CA . LEU B 1 3 ? 66.841 13.723 -18.634 1.00 57.12 3 LEU B CA 1
ATOM 2074 C C . LEU B 1 3 ? 67.692 14.878 -19.162 1.00 57.12 3 LEU B C 1
ATOM 2075 O O . LEU B 1 3 ? 67.217 15.667 -19.983 1.00 58.89 3 LEU B O 1
ATOM 2080 N N . THR B 1 4 ? 68.937 14.969 -18.692 1.00 56.24 4 THR B N 1
ATOM 2081 C CA . THR B 1 4 ? 69.900 15.959 -19.175 1.00 56.01 4 THR B CA 1
ATOM 2082 C C . THR B 1 4 ? 71.032 15.246 -19.907 1.00 56.66 4 THR B C 1
ATOM 2083 O O . THR B 1 4 ? 71.688 14.381 -19.334 1.00 56.35 4 THR B O 1
ATOM 2087 N N . GLN B 1 5 ? 71.250 15.599 -21.173 1.00 57.76 5 GLN B N 1
ATOM 2088 C CA . GLN B 1 5 ? 72.454 15.184 -21.892 1.00 58.66 5 GLN B CA 1
ATOM 2089 C C . GLN B 1 5 ? 73.609 16.011 -21.336 1.00 60.50 5 GLN B C 1
ATOM 2090 O O . GLN B 1 5 ? 73.513 17.242 -21.283 1.00 61.84 5 GLN B O 1
ATOM 2096 N N . ILE B 1 6 ? 74.675 15.339 -20.897 1.00 61.53 6 ILE B N 1
ATOM 2097 C CA . ILE B 1 6 ? 75.897 16.012 -20.435 1.00 61.85 6 ILE B CA 1
ATOM 2098 C C . ILE B 1 6 ? 76.908 16.003 -21.588 1.00 61.77 6 ILE B C 1
ATOM 2099 O O . ILE B 1 6 ? 77.036 17.007 -22.285 1.00 63.91 6 ILE B O 1
ATOM 2104 N N . ARG B 1 7 ? 77.598 14.878 -21.799 1.00 60.82 7 ARG B N 1
ATOM 2105 C CA . ARG B 1 7 ? 78.496 14.691 -22.951 1.00 60.92 7 ARG B CA 1
ATOM 2106 C C . ARG B 1 7 ? 78.827 13.203 -23.118 1.00 59.26 7 ARG B C 1
ATOM 2107 O O . ARG B 1 7 ? 79.102 12.515 -22.133 1.00 59.59 7 ARG B O 1
ATOM 2115 N N . ASN B 1 8 ? 78.794 12.725 -24.363 1.00 57.19 8 ASN B N 1
ATOM 2116 C CA . ASN B 1 8 ? 78.893 11.293 -24.692 1.00 54.99 8 ASN B CA 1
ATOM 2117 C C . ASN B 1 8 ? 77.688 10.543 -24.080 1.00 55.15 8 ASN B C 1
ATOM 2118 O O . ASN B 1 8 ? 76.555 10.994 -24.268 1.00 57.42 8 ASN B O 1
ATOM 2123 N N . ALA B 1 9 ? 77.902 9.428 -23.372 1.00 54.32 9 ALA B N 1
ATOM 2124 C CA . ALA B 1 9 ? 76.818 8.683 -22.722 1.00 53.32 9 ALA B CA 1
ATOM 2125 C C . ALA B 1 9 ? 76.555 9.162 -21.293 1.00 52.70 9 ALA B C 1
ATOM 2126 O O . ALA B 1 9 ? 75.684 8.614 -20.609 1.00 52.26 9 ALA B O 1
ATOM 2128 N N . THR B 1 10 ? 77.311 10.165 -20.839 1.00 52.47 10 THR B N 1
ATOM 2129 C CA . THR B 1 10 ? 77.090 10.769 -19.533 1.00 52.91 10 THR B CA 1
ATOM 2130 C C . THR B 1 10 ? 75.783 11.563 -19.546 1.00 53.60 10 THR B C 1
ATOM 2131 O O . THR B 1 10 ? 75.511 12.321 -20.484 1.00 52.97 10 THR B O 1
ATOM 2135 N N . LEU B 1 11 ? 74.971 11.352 -18.512 1.00 53.32 11 LEU B N 1
ATOM 2136 C CA . LEU B 1 11 ? 73.686 12.032 -18.371 1.00 53.05 11 LEU B CA 1
ATOM 2137 C C . LEU B 1 11 ? 73.178 11.934 -16.940 1.00 54.26 11 LEU B C 1
ATOM 2138 O O . LEU B 1 11 ? 73.511 10.982 -16.226 1.00 55.46 11 LEU B O 1
ATOM 2143 N N . VAL B 1 12 ? 72.400 12.935 -16.522 1.00 55.03 12 VAL B N 1
ATOM 2144 C CA . VAL B 1 12 ? 71.707 12.897 -15.231 1.00 55.59 12 VAL B CA 1
ATOM 2145 C C . VAL B 1 12 ? 70.208 12.763 -15.471 1.00 54.17 12 VAL B C 1
ATOM 2146 O O . VAL B 1 12 ? 69.657 13.389 -16.380 1.00 52.40 12 VAL B O 1
ATOM 2150 N N . LEU B 1 13 ? 69.573 11.930 -14.648 1.00 54.73 13 LEU B N 1
ATOM 2151 C CA . LEU B 1 13 ? 68.189 11.504 -14.836 1.00 53.30 13 LEU B CA 1
ATOM 2152 C C . LEU B 1 13 ? 67.432 11.654 -13.526 1.00 53.71 13 LEU B C 1
ATOM 2153 O O . LEU B 1 13 ? 67.656 10.879 -12.591 1.00 54.05 13 LEU B O 1
ATOM 2158 N N . GLN B 1 14 ? 66.556 12.659 -13.453 1.00 54.47 14 GLN B N 1
ATOM 2159 C CA . GLN B 1 14 ? 65.664 12.826 -12.306 1.00 55.05 14 GLN B CA 1
ATOM 2160 C C . GLN B 1 14 ? 64.392 12.007 -12.547 1.00 55.44 14 GLN B C 1
ATOM 2161 O O . GLN B 1 14 ? 63.557 12.378 -13.374 1.00 56.70 14 GLN B O 1
ATOM 2167 N N . TYR B 1 15 ? 64.268 10.887 -11.831 1.00 55.60 15 TYR B N 1
ATOM 2168 C CA . TYR B 1 15 ? 63.206 9.898 -12.060 1.00 54.22 15 TYR B CA 1
ATOM 2169 C C . TYR B 1 15 ? 62.587 9.458 -10.729 1.00 54.26 15 TYR B C 1
ATOM 2170 O O . TYR B 1 15 ? 63.289 8.935 -9.856 1.00 52.89 15 TYR B O 1
ATOM 2179 N N . ALA B 1 16 ? 61.277 9.680 -10.588 1.00 53.96 16 ALA B N 1
ATOM 2180 C CA . ALA B 1 16 ? 60.499 9.267 -9.410 1.00 52.46 16 ALA B CA 1
ATOM 2181 C C . ALA B 1 16 ? 61.014 9.872 -8.097 1.00 51.77 16 ALA B C 1
ATOM 2182 O O . ALA B 1 16 ? 61.114 9.189 -7.071 1.00 52.84 16 ALA B O 1
ATOM 2184 N N . GLY B 1 17 ? 61.326 11.165 -8.145 1.00 51.00 17 GLY B N 1
ATOM 2185 C CA . GLY B 1 17 ? 61.852 11.893 -6.995 1.00 49.89 17 GLY B CA 1
ATOM 2186 C C . GLY B 1 17 ? 63.274 11.544 -6.594 1.00 49.24 17 GLY B C 1
ATOM 2187 O O . GLY B 1 17 ? 63.673 11.840 -5.472 1.00 48.37 17 GLY B O 1
ATOM 2188 N N . LYS B 1 18 ? 64.036 10.931 -7.506 1.00 51.90 18 LYS B N 1
ATOM 2189 C CA . LYS B 1 18 ? 65.429 10.522 -7.260 1.00 52.98 18 LYS B CA 1
ATOM 2190 C C . LYS B 1 18 ? 66.285 10.940 -8.447 1.00 52.88 18 LYS B C 1
ATOM 2191 O O . LYS B 1 18 ? 65.813 10.903 -9.582 1.00 53.06 18 LYS B O 1
ATOM 2197 N N . LYS B 1 19 ? 67.533 11.331 -8.179 1.00 53.31 19 LYS B N 1
ATOM 2198 C CA . LYS B 1 19 ? 68.491 11.722 -9.221 1.00 52.82 19 LYS B CA 1
ATOM 2199 C C . LYS B 1 19 ? 69.597 10.678 -9.370 1.00 51.58 19 LYS B C 1
ATOM 2200 O O . LYS B 1 19 ? 70.127 10.184 -8.374 1.00 50.65 19 LYS B O 1
ATOM 2206 N N . PHE B 1 20 ? 69.939 10.359 -10.618 1.00 50.65 20 PHE B N 1
ATOM 2207 C CA . PHE B 1 20 ? 71.030 9.437 -10.939 1.00 48.66 20 PHE B CA 1
ATOM 2208 C C . PHE B 1 20 ? 72.004 10.118 -11.884 1.00 49.41 20 PHE B C 1
ATOM 2209 O O . PHE B 1 20 ? 71.615 11.010 -12.636 1.00 50.06 20 PHE B O 1
ATOM 2217 N N . LEU B 1 21 ? 73.264 9.687 -11.834 1.00 48.27 21 LEU B N 1
ATOM 2218 C CA . LEU B 1 21 ? 74.283 10.075 -12.804 1.00 47.16 21 LEU B CA 1
ATOM 2219 C C . LEU B 1 21 ? 74.759 8.795 -13.479 1.00 47.71 21 LEU B C 1
ATOM 2220 O O . LEU B 1 21 ? 75.448 7.989 -12.856 1.00 46.98 21 LEU B O 1
ATOM 2225 N N . ILE B 1 22 ? 74.375 8.606 -14.743 1.00 48.20 22 ILE B N 1
ATOM 2226 C CA . ILE B 1 22 ? 74.715 7.398 -15.494 1.00 48.86 22 ILE B CA 1
ATOM 2227 C C . ILE B 1 22 ? 75.996 7.639 -16.289 1.00 50.95 22 ILE B C 1
ATOM 2228 O O . ILE B 1 22 ? 76.071 8.599 -17.056 1.00 53.50 22 ILE B O 1
ATOM 2233 N N . ASP B 1 23 ? 76.986 6.762 -16.099 1.00 51.18 23 ASP B N 1
ATOM 2234 C CA . ASP B 1 23 ? 78.237 6.750 -16.872 1.00 51.65 23 ASP B CA 1
ATOM 2235 C C . ASP B 1 23 ? 79.008 8.084 -16.855 1.00 51.94 23 ASP B C 1
ATOM 2236 O O . ASP B 1 23 ? 79.087 8.771 -17.878 1.00 52.24 23 ASP B O 1
ATOM 2241 N N . PRO B 1 24 ? 79.594 8.444 -15.697 1.00 52.28 24 PRO B N 1
ATOM 2242 C CA . PRO B 1 24 ? 80.286 9.734 -15.586 1.00 53.98 24 PRO B CA 1
ATOM 2243 C C . PRO B 1 24 ? 81.664 9.785 -16.272 1.00 55.91 24 PRO B C 1
ATOM 2244 O O . PRO B 1 24 ? 82.595 9.093 -15.850 1.00 55.23 24 PRO B O 1
ATOM 2248 N N . MET B 1 25 ? 81.765 10.589 -17.334 1.00 58.90 25 MET B N 1
ATOM 2249 C CA . MET B 1 25 ? 83.044 10.966 -17.944 1.00 60.61 25 MET B CA 1
ATOM 2250 C C . MET B 1 25 ? 83.297 12.432 -17.581 1.00 63.11 25 MET B C 1
ATOM 2251 O O . MET B 1 25 ? 82.623 13.325 -18.101 1.00 65.51 25 MET B O 1
ATOM 2256 N N . LEU B 1 26 ? 84.255 12.668 -16.682 1.00 64.27 26 LEU B N 1
ATOM 2257 C CA . LEU B 1 26 ? 84.466 13.986 -16.059 1.00 66.41 26 LEU B CA 1
ATOM 2258 C C . LEU B 1 26 ? 85.826 14.659 -16.360 1.00 68.73 26 LEU B C 1
ATOM 2259 O O . LEU B 1 26 ? 86.172 15.657 -15.721 1.00 70.09 26 LEU B O 1
ATOM 2264 N N . ALA B 1 27 ? 86.584 14.140 -17.329 1.00 71.85 27 ALA B N 1
ATOM 2265 C CA . ALA B 1 27 ? 87.859 14.766 -17.728 1.00 72.62 27 ALA B CA 1
ATOM 2266 C C . ALA B 1 27 ? 87.615 16.065 -18.499 1.00 72.46 27 ALA B C 1
ATOM 2267 O O . ALA B 1 27 ? 86.608 16.195 -19.200 1.00 74.22 27 ALA B O 1
ATOM 2269 N N . GLU B 1 28 ? 88.545 17.013 -18.368 1.00 71.73 28 GLU B N 1
ATOM 2270 C CA . GLU B 1 28 ? 88.460 18.301 -19.075 1.00 70.69 28 GLU B CA 1
ATOM 2271 C C . GLU B 1 28 ? 88.687 18.134 -20.585 1.00 70.20 28 GLU B C 1
ATOM 2272 O O . GLU B 1 28 ? 89.047 17.046 -21.051 1.00 70.00 28 GLU B O 1
ATOM 2278 N N . LYS B 1 29 ? 88.465 19.212 -21.341 1.00 68.74 29 LYS B N 1
ATOM 2279 C CA . LYS B 1 29 ? 88.595 19.179 -22.803 1.00 67.24 29 LYS B CA 1
ATOM 2280 C C . LYS B 1 29 ? 90.001 18.735 -23.204 1.00 66.63 29 LYS B C 1
ATOM 2281 O O . LYS B 1 29 ? 90.987 19.358 -22.806 1.00 67.65 29 LYS B O 1
ATOM 2287 N N . GLU B 1 30 ? 90.073 17.630 -23.949 1.00 65.11 30 GLU B N 1
ATOM 2288 C CA . GLU B 1 30 ? 91.332 17.073 -24.467 1.00 64.44 30 GLU B CA 1
ATOM 2289 C C . GLU B 1 30 ? 92.330 16.652 -23.368 1.00 61.82 30 GLU B C 1
ATOM 2290 O O . GLU B 1 30 ? 93.535 16.588 -23.616 1.00 62.91 30 GLU B O 1
ATOM 2296 N N . ALA B 1 31 ? 91.819 16.324 -22.178 1.00 59.81 31 ALA B N 1
ATOM 2297 C CA . ALA B 1 31 ? 92.652 16.150 -20.972 1.00 58.48 31 ALA B CA 1
ATOM 2298 C C . ALA B 1 31 ? 93.086 14.716 -20.622 1.00 57.50 31 ALA B C 1
ATOM 2299 O O . ALA B 1 31 ? 93.828 14.540 -19.656 1.00 56.41 31 ALA B O 1
ATOM 2301 N N . TRP B 1 32 ? 92.635 13.702 -21.368 1.00 58.26 32 TRP B N 1
ATOM 2302 C CA . TRP B 1 32 ? 93.067 12.313 -21.116 1.00 57.45 32 TRP B CA 1
ATOM 2303 C C . TRP B 1 32 ? 94.567 12.173 -21.390 1.00 57.79 32 TRP B C 1
ATOM 2304 O O . TRP B 1 32 ? 94.996 12.144 -22.549 1.00 56.65 32 TRP B O 1
ATOM 2315 N N . ASP B 1 33 ? 95.344 12.085 -20.309 1.00 58.16 33 ASP B N 1
ATOM 2316 C CA . ASP B 1 33 ? 96.811 12.076 -20.367 1.00 58.76 33 ASP B CA 1
ATOM 2317 C C . ASP B 1 33 ? 97.416 10.701 -20.021 1.00 58.31 33 ASP B C 1
ATOM 2318 O O . ASP B 1 33 ? 98.496 10.620 -19.423 1.00 60.12 33 ASP B O 1
ATOM 2323 N N . GLY B 1 34 ? 96.727 9.627 -20.415 1.00 55.54 34 GLY B N 1
ATOM 2324 C CA . GLY B 1 34 ? 97.254 8.269 -20.275 1.00 54.15 34 GLY B CA 1
ATOM 2325 C C . GLY B 1 34 ? 98.307 8.038 -21.340 1.00 52.78 34 GLY B C 1
ATOM 2326 O O . GLY B 1 34 ? 98.026 8.199 -22.528 1.00 52.18 34 GLY B O 1
ATOM 2327 N N . PHE B 1 35 ? 99.515 7.665 -20.919 1.00 52.59 35 PHE B N 1
ATOM 2328 C CA . PHE B 1 35 ? 100.675 7.606 -21.816 1.00 52.65 35 PHE B CA 1
ATOM 2329 C C . PHE B 1 35 ? 101.662 6.512 -21.413 1.00 53.10 35 PHE B C 1
ATOM 2330 O O . PHE B 1 35 ? 101.972 6.354 -20.229 1.00 54.60 35 PHE B O 1
ATOM 2338 N N . ALA B 1 36 ? 102.152 5.775 -22.411 1.00 54.69 36 ALA B N 1
ATOM 2339 C CA . ALA B 1 36 ? 103.185 4.752 -22.226 1.00 57.04 36 ALA B CA 1
ATOM 2340 C C . ALA B 1 36 ? 104.416 5.087 -23.074 1.00 57.03 36 ALA B C 1
ATOM 2341 O O . ALA B 1 36 ? 105.515 5.242 -22.545 1.00 57.95 36 ALA B O 1
ATOM 2343 N N . GLY B 1 37 ? 104.233 5.179 -24.388 1.00 56.52 37 GLY B N 1
ATOM 2344 C CA . GLY B 1 37 ? 105.290 5.663 -25.276 1.00 57.04 37 GLY B CA 1
ATOM 2345 C C . GLY B 1 37 ? 104.927 5.804 -26.748 1.00 59.68 37 GLY B C 1
ATOM 2346 O O . GLY B 1 37 ? 105.778 5.592 -27.614 1.00 60.45 37 GLY B O 1
ATOM 2347 N N . SER B 1 38 ? 103.687 6.195 -27.041 1.00 61.20 38 SER B N 1
ATOM 2348 C CA . SER B 1 38 ? 103.216 6.280 -28.422 1.00 62.87 38 SER B CA 1
ATOM 2349 C C . SER B 1 38 ? 103.951 7.388 -29.173 1.00 64.69 38 SER B C 1
ATOM 2350 O O . SER B 1 38 ? 104.205 8.461 -28.621 1.00 64.92 38 SER B O 1
ATOM 2353 N N . ALA B 1 39 ? 104.305 7.105 -30.424 1.00 67.07 39 ALA B N 1
ATOM 2354 C CA . ALA B 1 39 ? 104.987 8.072 -31.281 1.00 69.75 39 ALA B CA 1
ATOM 2355 C C . ALA B 1 39 ? 104.015 9.153 -31.764 1.00 73.69 39 ALA B C 1
ATOM 2356 O O . ALA B 1 39 ? 104.374 10.334 -31.813 1.00 75.02 39 ALA B O 1
ATOM 2358 N N . ARG B 1 40 ? 102.791 8.740 -32.105 1.00 76.47 40 ARG B N 1
ATOM 2359 C CA . ARG B 1 40 ? 101.721 9.645 -32.523 1.00 77.62 40 ARG B CA 1
ATOM 2360 C C . ARG B 1 40 ? 100.519 9.481 -31.580 1.00 79.43 40 ARG B C 1
ATOM 2361 O O . ARG B 1 40 ? 99.519 8.860 -31.954 1.00 81.24 40 ARG B O 1
ATOM 2369 N N . PRO B 1 41 ? 100.615 10.026 -30.346 1.00 80.55 41 PRO B N 1
ATOM 2370 C CA . PRO B 1 41 ? 99.496 9.925 -29.402 1.00 80.50 41 PRO B CA 1
ATOM 2371 C C . PRO B 1 41 ? 98.369 10.898 -29.751 1.00 81.18 41 PRO B C 1
ATOM 2372 O O . PRO B 1 41 ? 98.614 12.101 -29.861 1.00 83.51 41 PRO B O 1
ATOM 2376 N N . HIS B 1 42 ? 97.156 10.376 -29.933 1.00 80.41 42 HIS B N 1
ATOM 2377 C CA . HIS B 1 42 ? 95.987 11.206 -30.235 1.00 79.63 42 HIS B CA 1
ATOM 2378 C C . HIS B 1 42 ? 95.547 11.943 -28.972 1.00 78.92 42 HIS B C 1
ATOM 2379 O O . HIS B 1 42 ? 95.256 11.309 -27.953 1.00 78.54 42 HIS B O 1
ATOM 2381 N N . LEU B 1 43 ? 95.514 13.274 -29.045 1.00 76.45 43 LEU B N 1
ATOM 2382 C CA . LEU B 1 43 ? 95.133 14.123 -27.912 1.00 74.74 43 LEU B CA 1
ATOM 2383 C C . LEU B 1 43 ? 93.816 14.864 -28.180 1.00 74.79 43 LEU B C 1
ATOM 2384 O O . LEU B 1 43 ? 93.628 15.994 -27.722 1.00 74.70 43 LEU B O 1
ATOM 2389 N N . ARG B 1 44 ? 92.902 14.216 -28.906 1.00 74.95 44 ARG B N 1
ATOM 2390 C CA . ARG B 1 44 ? 91.597 14.803 -29.232 1.00 75.29 44 ARG B CA 1
ATOM 2391 C C . ARG B 1 44 ? 90.544 14.554 -28.144 1.00 73.60 44 ARG B C 1
ATOM 2392 O O . ARG B 1 44 ? 89.649 15.379 -27.973 1.00 75.95 44 ARG B O 1
ATOM 2398 N N . ASN B 1 45 ? 90.658 13.440 -27.413 1.00 69.50 45 ASN B N 1
ATOM 2399 C CA . ASN B 1 45 ? 89.639 13.026 -26.435 1.00 66.04 45 ASN B CA 1
ATOM 2400 C C . ASN B 1 45 ? 89.884 13.668 -25.060 1.00 63.50 45 ASN B C 1
ATOM 2401 O O . ASN B 1 45 ? 91.020 13.628 -24.584 1.00 62.49 45 ASN B O 1
ATOM 2406 N N . PRO B 1 46 ? 88.869 14.247 -24.401 1.00 62.12 46 PRO B N 1
ATOM 2407 C CA . PRO B 1 46 ? 87.518 14.473 -24.930 1.00 61.63 46 PRO B CA 1
ATOM 2408 C C . PRO B 1 46 ? 87.452 15.676 -25.876 1.00 61.95 46 PRO B C 1
ATOM 2409 O O . PRO B 1 46 ? 88.055 16.711 -25.589 1.00 62.66 46 PRO B O 1
ATOM 2413 N N . MET B 1 47 ? 86.730 15.527 -26.987 1.00 61.83 47 MET B N 1
ATOM 2414 C CA . MET B 1 47 ? 86.584 16.582 -28.005 1.00 62.09 47 MET B CA 1
ATOM 2415 C C . MET B 1 47 ? 85.986 17.893 -27.485 1.00 63.27 47 MET B C 1
ATOM 2416 O O . MET B 1 47 ? 86.381 18.970 -27.937 1.00 63.03 47 MET B O 1
ATOM 2421 N N . VAL B 1 48 ? 85.037 17.793 -26.552 1.00 64.57 48 VAL B N 1
ATOM 2422 C CA . VAL B 1 48 ? 84.310 18.949 -26.010 1.00 65.08 48 VAL B CA 1
ATOM 2423 C C . VAL B 1 48 ? 84.454 18.975 -24.486 1.00 65.72 48 VAL B C 1
ATOM 2424 O O . VAL B 1 48 ? 84.687 17.938 -23.859 1.00 66.24 48 VAL B O 1
ATOM 2428 N N . ALA B 1 49 ? 84.330 20.166 -23.900 1.00 65.17 49 ALA B N 1
ATOM 2429 C CA . ALA B 1 49 ? 84.333 20.334 -22.444 1.00 65.14 49 ALA B CA 1
ATOM 2430 C C . ALA B 1 49 ? 82.984 19.947 -21.832 1.00 65.60 49 ALA B C 1
ATOM 2431 O O . ALA B 1 49 ? 82.034 19.624 -22.548 1.00 65.42 49 ALA B O 1
ATOM 2433 N N . LEU B 1 50 ? 82.913 19.981 -20.502 1.00 65.84 50 LEU B N 1
ATOM 2434 C CA . LEU B 1 50 ? 81.649 19.799 -19.788 1.00 66.37 50 LEU B CA 1
ATOM 2435 C C . LEU B 1 50 ? 80.782 21.055 -19.938 1.00 66.63 50 LEU B C 1
ATOM 2436 O O . LEU B 1 50 ? 81.278 22.168 -19.751 1.00 67.39 50 LEU B O 1
ATOM 2441 N N . PRO B 1 51 ? 79.482 20.883 -20.251 1.00 66.93 51 PRO B N 1
ATOM 2442 C CA . PRO B 1 51 ? 78.597 22.044 -20.389 1.00 66.60 51 PRO B CA 1
ATOM 2443 C C . PRO B 1 51 ? 78.178 22.684 -19.055 1.00 66.17 51 PRO B C 1
ATOM 2444 O O . PRO B 1 51 ? 77.598 23.770 -19.066 1.00 64.06 51 PRO B O 1
ATOM 2448 N N . VAL B 1 52 ? 78.453 22.007 -17.936 1.00 66.83 52 VAL B N 1
ATOM 2449 C CA . VAL B 1 52 ? 78.184 22.520 -16.589 1.00 66.71 52 VAL B CA 1
ATOM 2450 C C . VAL B 1 52 ? 79.348 22.147 -15.663 1.00 67.10 52 VAL B C 1
ATOM 2451 O O . VAL B 1 52 ? 80.147 21.277 -16.014 1.00 67.58 52 VAL B O 1
ATOM 2455 N N . PRO B 1 53 ? 79.456 22.804 -14.484 1.00 67.67 53 PRO B N 1
ATOM 2456 C CA . PRO B 1 53 ? 80.499 22.408 -13.524 1.00 69.38 53 PRO B CA 1
ATOM 2457 C C . PRO B 1 53 ? 80.253 21.032 -12.903 1.00 70.77 53 PRO B C 1
ATOM 2458 O O . PRO B 1 53 ? 79.122 20.542 -12.911 1.00 71.95 53 PRO B O 1
ATOM 2462 N N . VAL B 1 54 ? 81.314 20.428 -12.374 1.00 72.61 54 VAL B N 1
ATOM 2463 C CA . VAL B 1 54 ? 81.232 19.090 -11.761 1.00 73.27 54 VAL B CA 1
ATOM 2464 C C . VAL B 1 54 ? 80.370 19.029 -10.494 1.00 75.52 54 VAL B C 1
ATOM 2465 O O . VAL B 1 54 ? 79.798 17.981 -10.195 1.00 76.66 54 VAL B O 1
ATOM 2469 N N . GLU B 1 55 ? 80.278 20.145 -9.765 1.00 77.07 55 GLU B N 1
ATOM 2470 C CA . GLU B 1 55 ? 79.462 20.228 -8.538 1.00 77.34 55 GLU B CA 1
ATOM 2471 C C . GLU B 1 55 ? 77.989 19.888 -8.790 1.00 76.70 55 GLU B C 1
ATOM 2472 O O . GLU B 1 55 ? 77.366 19.190 -7.987 1.00 74.11 55 GLU B O 1
ATOM 2478 N N . ASP B 1 56 ? 77.449 20.386 -9.903 1.00 76.66 56 ASP B N 1
ATOM 2479 C CA . ASP B 1 56 ? 76.062 20.110 -10.296 1.00 77.51 56 ASP B CA 1
ATOM 2480 C C . ASP B 1 56 ? 75.831 18.631 -10.621 1.00 76.36 56 ASP B C 1
ATOM 2481 O O . ASP B 1 56 ? 74.762 18.093 -10.323 1.00 76.32 56 ASP B O 1
ATOM 2486 N N . LEU B 1 57 ? 76.828 17.986 -11.230 1.00 73.72 57 LEU B N 1
ATOM 2487 C CA . LEU B 1 57 ? 76.750 16.553 -11.556 1.00 72.44 57 LEU B CA 1
ATOM 2488 C C . LEU B 1 57 ? 76.673 15.649 -10.323 1.00 71.30 57 LEU B C 1
ATOM 2489 O O . LEU B 1 57 ? 75.978 14.632 -10.351 1.00 71.74 57 LEU B O 1
ATOM 2494 N N . LEU B 1 58 ? 77.383 16.019 -9.257 1.00 69.78 58 LEU B N 1
ATOM 2495 C CA . LEU B 1 58 ? 77.482 15.179 -8.053 1.00 68.68 58 LEU B CA 1
ATOM 2496 C C . LEU B 1 58 ? 76.283 15.263 -7.088 1.00 66.62 58 LEU B C 1
ATOM 2497 O O . LEU B 1 58 ? 76.152 14.406 -6.208 1.00 66.05 58 LEU B O 1
ATOM 2502 N N . ALA B 1 59 ? 75.420 16.273 -7.245 1.00 64.45 59 ALA B N 1
ATOM 2503 C CA . ALA B 1 59 ? 74.181 16.380 -6.451 1.00 63.55 59 ALA B CA 1
ATOM 2504 C C . ALA B 1 59 ? 73.200 15.280 -6.871 1.00 61.56 59 ALA B C 1
ATOM 2505 O O . ALA B 1 59 ? 72.235 15.531 -7.603 1.00 60.84 59 ALA B O 1
ATOM 2507 N N . VAL B 1 60 ? 73.463 14.065 -6.389 1.00 58.53 60 VAL B N 1
ATOM 2508 C CA . VAL B 1 60 ? 72.873 12.840 -6.940 1.00 57.22 60 VAL B CA 1
ATOM 2509 C C . VAL B 1 60 ? 72.757 11.762 -5.847 1.00 56.34 60 VAL B C 1
ATOM 2510 O O . VAL B 1 60 ? 73.569 11.720 -4.919 1.00 57.30 60 VAL B O 1
ATOM 2514 N N . ASP B 1 61 ? 71.739 10.906 -5.964 1.00 54.45 61 ASP B N 1
ATOM 2515 C CA . ASP B 1 61 ? 71.490 9.826 -4.993 1.00 53.42 61 ASP B CA 1
ATOM 2516 C C . ASP B 1 61 ? 72.390 8.614 -5.214 1.00 51.72 61 ASP B C 1
ATOM 2517 O O . ASP B 1 61 ? 72.838 7.990 -4.250 1.00 50.70 61 ASP B O 1
ATOM 2522 N N . ALA B 1 62 ? 72.624 8.267 -6.477 1.00 50.99 62 ALA B N 1
ATOM 2523 C CA . ALA B 1 62 ? 73.542 7.179 -6.824 1.00 51.00 62 ALA B CA 1
ATOM 2524 C C . ALA B 1 62 ? 74.071 7.296 -8.253 1.00 49.71 62 ALA B C 1
ATOM 2525 O O . ALA B 1 62 ? 73.448 7.920 -9.107 1.00 48.85 62 ALA B O 1
ATOM 2527 N N . VAL B 1 63 ? 75.228 6.680 -8.487 1.00 49.59 63 VAL B N 1
ATOM 2528 C CA . VAL B 1 63 ? 75.858 6.610 -9.805 1.00 50.10 63 VAL B CA 1
ATOM 2529 C C . VAL B 1 63 ? 75.562 5.230 -10.398 1.00 49.42 63 VAL B C 1
ATOM 2530 O O . VAL B 1 63 ? 75.500 4.242 -9.666 1.00 48.84 63 VAL B O 1
ATOM 2534 N N . ILE B 1 64 ? 75.378 5.167 -11.717 1.00 49.63 64 ILE B N 1
ATOM 2535 C CA . ILE B 1 64 ? 75.126 3.899 -12.410 1.00 49.80 64 ILE B CA 1
ATOM 2536 C C . ILE B 1 64 ? 76.149 3.723 -13.537 1.00 50.82 64 ILE B C 1
ATOM 2537 O O . ILE B 1 64 ? 76.237 4.566 -14.427 1.00 53.94 64 ILE B O 1
ATOM 2542 N N . LEU B 1 65 ? 76.918 2.631 -13.478 1.00 49.57 65 LEU B N 1
ATOM 2543 C CA . LEU B 1 65 ? 77.911 2.281 -14.500 1.00 48.80 65 LEU B CA 1
ATOM 2544 C C . LEU B 1 65 ? 77.415 1.096 -15.326 1.00 49.46 65 LEU B C 1
ATOM 2545 O O . LEU B 1 65 ? 77.261 -0.010 -14.795 1.00 47.65 65 LEU B O 1
ATOM 2550 N N . THR B 1 66 ? 77.185 1.334 -16.620 1.00 49.41 66 THR B N 1
ATOM 2551 C CA . THR B 1 66 ? 76.814 0.274 -17.561 1.00 49.35 66 THR B CA 1
ATOM 2552 C C . THR B 1 66 ? 78.002 -0.653 -17.824 1.00 49.75 66 THR B C 1
ATOM 2553 O O . THR B 1 66 ? 77.827 -1.861 -17.974 1.00 50.25 66 THR B O 1
ATOM 2557 N N . HIS B 1 67 ? 79.194 -0.062 -17.906 1.00 49.20 67 HIS B N 1
ATOM 2558 C CA . HIS B 1 67 ? 80.465 -0.795 -17.991 1.00 49.10 67 HIS B CA 1
ATOM 2559 C C . HIS B 1 67 ? 81.639 0.157 -17.716 1.00 49.53 67 HIS B C 1
ATOM 2560 O O . HIS B 1 67 ? 81.434 1.363 -17.541 1.00 48.40 67 HIS B O 1
ATOM 2567 N N . THR B 1 68 ? 82.857 -0.388 -17.674 1.00 49.70 68 THR B N 1
ATOM 2568 C CA . THR B 1 68 ? 84.051 0.374 -17.284 1.00 50.05 68 THR B CA 1
ATOM 2569 C C . THR B 1 68 ? 84.932 0.857 -18.455 1.00 48.20 68 THR B C 1
ATOM 2570 O O . THR B 1 68 ? 86.104 1.174 -18.248 1.00 48.58 68 THR B O 1
ATOM 2574 N N . HIS B 1 69 ? 84.380 0.930 -19.669 1.00 47.24 69 HIS B N 1
ATOM 2575 C CA . HIS B 1 69 ? 85.088 1.561 -20.794 1.00 46.44 69 HIS B CA 1
ATOM 2576 C C . HIS B 1 69 ? 85.337 3.034 -20.472 1.00 47.51 69 HIS B C 1
ATOM 2577 O O . HIS B 1 69 ? 84.467 3.701 -19.907 1.00 46.48 69 HIS B O 1
ATOM 2584 N N . THR B 1 70 ? 86.523 3.526 -20.830 1.00 48.77 70 THR B N 1
ATOM 2585 C CA . THR B 1 70 ? 87.022 4.830 -20.357 1.00 49.63 70 THR B CA 1
ATOM 2586 C C . THR B 1 70 ? 86.107 6.012 -20.697 1.00 50.87 70 THR B C 1
ATOM 2587 O O . THR B 1 70 ? 85.984 6.946 -19.900 1.00 50.45 70 THR B O 1
ATOM 2591 N N . ASP B 1 71 ? 85.442 5.947 -21.853 1.00 51.41 71 ASP B N 1
ATOM 2592 C CA . ASP B 1 71 ? 84.431 6.952 -22.246 1.00 51.87 71 ASP B CA 1
ATOM 2593 C C . ASP B 1 71 ? 83.098 6.883 -21.462 1.00 51.50 71 ASP B C 1
ATOM 2594 O O . ASP B 1 71 ? 82.158 7.618 -21.780 1.00 53.76 71 ASP B O 1
ATOM 2599 N N . HIS B 1 72 ? 83.005 5.983 -20.479 1.00 49.64 72 HIS B N 1
ATOM 2600 C CA . HIS B 1 72 ? 81.882 5.923 -19.532 1.00 48.51 72 HIS B CA 1
ATOM 2601 C C . HIS B 1 72 ? 82.289 6.022 -18.051 1.00 47.18 72 HIS B C 1
ATOM 2602 O O . HIS B 1 72 ? 81.422 6.096 -17.185 1.00 47.39 72 HIS B O 1
ATOM 2609 N N . TRP B 1 73 ? 83.593 6.035 -17.769 1.00 46.86 73 TRP B N 1
ATOM 2610 C CA . TRP B 1 73 ? 84.128 5.950 -16.409 1.00 45.93 73 TRP B CA 1
ATOM 2611 C C . TRP B 1 73 ? 85.646 6.151 -16.492 1.00 48.38 73 TRP B C 1
ATOM 2612 O O . TRP B 1 73 ? 86.416 5.180 -16.510 1.00 48.98 73 TRP B O 1
ATOM 2623 N N . ASP B 1 74 ? 86.059 7.417 -16.573 1.00 51.29 74 ASP B N 1
ATOM 2624 C CA . ASP B 1 74 ? 87.480 7.784 -16.733 1.00 53.20 74 ASP B CA 1
ATOM 2625 C C . ASP B 1 74 ? 88.164 8.049 -15.397 1.00 56.96 74 ASP B C 1
ATOM 2626 O O . ASP B 1 74 ? 87.505 8.105 -14.356 1.00 59.24 74 ASP B O 1
ATOM 2631 N N . GLU B 1 75 ? 89.486 8.214 -15.443 1.00 63.13 75 GLU B N 1
ATOM 2632 C CA . GLU B 1 75 ? 90.296 8.501 -14.248 1.00 64.99 75 GLU B CA 1
ATOM 2633 C C . GLU B 1 75 ? 89.845 9.788 -13.543 1.00 64.90 75 GLU B C 1
ATOM 2634 O O . GLU B 1 75 ? 89.819 9.836 -12.316 1.00 67.94 75 GLU B O 1
ATOM 2640 N N . ALA B 1 76 ? 89.480 10.813 -14.316 1.00 63.71 76 ALA B N 1
ATOM 2641 C CA . ALA B 1 76 ? 88.958 12.076 -13.760 1.00 64.22 76 ALA B CA 1
ATOM 2642 C C . ALA B 1 76 ? 87.720 11.877 -12.877 1.00 65.07 76 ALA B C 1
ATOM 2643 O O . ALA B 1 76 ? 87.616 12.475 -11.805 1.00 64.77 76 ALA B O 1
ATOM 2645 N N . ALA B 1 77 ? 86.794 11.039 -13.341 1.00 66.63 77 ALA B N 1
ATOM 2646 C CA . ALA B 1 77 ? 85.598 10.675 -12.574 1.00 66.48 77 ALA B CA 1
ATOM 2647 C C . ALA B 1 77 ? 85.931 9.788 -11.371 1.00 67.78 77 ALA B C 1
ATOM 2648 O O . ALA B 1 77 ? 85.312 9.920 -10.314 1.00 70.03 77 ALA B O 1
ATOM 2650 N N . GLN B 1 78 ? 86.902 8.887 -11.536 1.00 67.52 78 GLN B N 1
ATOM 2651 C CA . GLN B 1 78 ? 87.379 8.032 -10.435 1.00 66.88 78 GLN B CA 1
ATOM 2652 C C . GLN B 1 78 ? 88.012 8.831 -9.288 1.00 67.74 78 GLN B C 1
ATOM 2653 O O . GLN B 1 78 ? 88.003 8.381 -8.140 1.00 71.19 78 GLN B O 1
ATOM 2659 N N . GLN B 1 79 ? 88.565 10.002 -9.606 1.00 68.23 79 GLN B N 1
ATOM 2660 C CA . GLN B 1 79 ? 89.071 10.937 -8.601 1.00 68.37 79 GLN B CA 1
ATOM 2661 C C . GLN B 1 79 ? 87.956 11.840 -8.073 1.00 67.03 79 GLN B C 1
ATOM 2662 O O . GLN B 1 79 ? 87.769 11.954 -6.859 1.00 68.16 79 GLN B O 1
ATOM 2668 N N . ALA B 1 80 ? 87.216 12.466 -8.990 1.00 66.16 80 ALA B N 1
ATOM 2669 C CA . ALA B 1 80 ? 86.250 13.531 -8.650 1.00 64.92 80 ALA B CA 1
ATOM 2670 C C . ALA B 1 80 ? 84.993 13.068 -7.899 1.00 64.08 80 ALA B C 1
ATOM 2671 O O . ALA B 1 80 ? 84.484 13.799 -7.045 1.00 63.54 80 ALA B O 1
ATOM 2673 N N . VAL B 1 81 ? 84.491 11.875 -8.225 1.00 62.36 81 VAL B N 1
ATOM 2674 C CA . VAL B 1 81 ? 83.329 11.300 -7.531 1.00 60.73 81 VAL B CA 1
ATOM 2675 C C . VAL B 1 81 ? 83.794 10.784 -6.161 1.00 58.62 81 VAL B C 1
ATOM 2676 O O . VAL B 1 81 ? 84.779 10.040 -6.093 1.00 60.29 81 VAL B O 1
ATOM 2680 N N . PRO B 1 82 ? 83.094 11.171 -5.069 1.00 54.40 82 PRO B N 1
ATOM 2681 C CA . PRO B 1 82 ? 83.549 10.775 -3.736 1.00 53.80 82 PRO B CA 1
ATOM 2682 C C . PRO B 1 82 ? 83.336 9.288 -3.481 1.00 53.82 82 PRO B C 1
ATOM 2683 O O . PRO B 1 82 ? 82.380 8.707 -3.994 1.00 51.78 82 PRO B O 1
ATOM 2687 N N . LYS B 1 83 ? 84.220 8.695 -2.682 1.00 54.83 83 LYS B N 1
ATOM 2688 C CA . LYS B 1 83 ? 84.262 7.236 -2.507 1.00 56.33 83 LYS B CA 1
ATOM 2689 C C . LYS B 1 83 ? 83.072 6.659 -1.729 1.00 55.87 83 LYS B C 1
ATOM 2690 O O . LYS B 1 83 ? 82.742 5.479 -1.889 1.00 55.11 83 LYS B O 1
ATOM 2696 N N . ASP B 1 84 ? 82.436 7.501 -0.913 1.00 55.27 84 ASP B N 1
ATOM 2697 C CA . ASP B 1 84 ? 81.233 7.134 -0.144 1.00 55.52 84 ASP B CA 1
ATOM 2698 C C . ASP B 1 84 ? 79.907 7.250 -0.931 1.00 56.10 84 ASP B C 1
ATOM 2699 O O . ASP B 1 84 ? 78.829 7.020 -0.366 1.00 56.11 84 ASP B O 1
ATOM 2704 N N . MET B 1 85 ? 79.986 7.609 -2.215 1.00 56.19 85 MET B N 1
ATOM 2705 C CA . MET B 1 85 ? 78.823 7.615 -3.110 1.00 56.46 85 MET B CA 1
ATOM 2706 C C . MET B 1 85 ? 78.353 6.188 -3.392 1.00 56.23 85 MET B C 1
ATOM 2707 O O . MET B 1 85 ? 79.170 5.271 -3.527 1.00 57.65 85 MET B O 1
ATOM 2712 N N . LEU B 1 86 ? 77.036 6.020 -3.495 1.00 54.00 86 LEU B N 1
ATOM 2713 C CA . LEU B 1 86 ? 76.430 4.740 -3.857 1.00 53.51 86 LEU B CA 1
ATOM 2714 C C . LEU B 1 86 ? 76.596 4.476 -5.362 1.00 53.53 86 LEU B C 1
ATOM 2715 O O . LEU B 1 86 ? 75.993 5.172 -6.184 1.00 52.63 86 LEU B O 1
ATOM 2720 N N . ILE B 1 87 ? 77.403 3.473 -5.712 1.00 52.49 87 ILE B N 1
ATOM 2721 C CA . ILE B 1 87 ? 77.638 3.106 -7.110 1.00 50.86 87 ILE B CA 1
ATOM 2722 C C . ILE B 1 87 ? 76.893 1.816 -7.450 1.00 50.06 87 ILE B C 1
ATOM 2723 O O . ILE B 1 87 ? 77.046 0.809 -6.759 1.00 49.76 87 ILE B O 1
ATOM 2728 N N . TYR B 1 88 ? 76.106 1.860 -8.524 1.00 48.84 88 TYR B N 1
ATOM 2729 C CA . TYR B 1 88 ? 75.408 0.694 -9.062 1.00 48.40 88 TYR B CA 1
ATOM 2730 C C . TYR B 1 88 ? 76.185 0.155 -10.267 1.00 49.94 88 TYR B C 1
ATOM 2731 O O . TYR B 1 88 ? 76.319 0.855 -11.275 1.00 50.89 88 TYR B O 1
ATOM 2740 N N . THR B 1 89 ? 76.688 -1.079 -10.166 1.00 49.06 89 THR B N 1
ATOM 2741 C CA . THR B 1 89 ? 77.444 -1.713 -11.254 1.00 47.87 89 THR B CA 1
ATOM 2742 C C . THR B 1 89 ? 76.668 -2.830 -11.950 1.00 48.81 89 THR B C 1
ATOM 2743 O O . THR B 1 89 ? 75.671 -3.337 -11.439 1.00 49.86 89 THR B O 1
ATOM 2747 N N . GLN B 1 90 ? 77.173 -3.200 -13.121 1.00 49.20 90 GLN B N 1
ATOM 2748 C CA . GLN B 1 90 ? 76.580 -4.206 -14.007 1.00 48.20 90 GLN B CA 1
ATOM 2749 C C . GLN B 1 90 ? 76.730 -5.637 -13.480 1.00 49.50 90 GLN B C 1
ATOM 2750 O O . GLN B 1 90 ? 75.786 -6.426 -13.559 1.00 48.45 90 GLN B O 1
ATOM 2756 N N . ASP B 1 91 ? 77.921 -5.972 -12.980 1.00 52.13 91 ASP B N 1
ATOM 2757 C CA . ASP B 1 91 ? 78.230 -7.337 -12.524 1.00 53.32 91 ASP B CA 1
ATOM 2758 C C . ASP B 1 91 ? 79.363 -7.354 -11.486 1.00 53.59 91 ASP B C 1
ATOM 2759 O O . ASP B 1 91 ? 79.881 -6.295 -11.115 1.00 53.48 91 ASP B O 1
ATOM 2764 N N . GLU B 1 92 ? 79.730 -8.549 -11.018 1.00 54.44 92 GLU B N 1
ATOM 2765 C CA . GLU B 1 92 ? 80.739 -8.703 -9.957 1.00 55.25 92 GLU B CA 1
ATOM 2766 C C . GLU B 1 92 ? 82.137 -8.185 -10.301 1.00 54.27 92 GLU B C 1
ATOM 2767 O O . GLU B 1 92 ? 82.790 -7.593 -9.441 1.00 52.91 92 GLU B O 1
ATOM 2773 N N . LYS B 1 93 ? 82.603 -8.409 -11.533 1.00 56.79 93 LYS B N 1
ATOM 2774 C CA . LYS B 1 93 ? 83.967 -7.991 -11.915 1.00 57.71 93 LYS B CA 1
ATOM 2775 C C . LYS B 1 93 ? 84.132 -6.464 -11.955 1.00 56.68 93 LYS B C 1
ATOM 2776 O O . LYS B 1 93 ? 85.149 -5.944 -11.493 1.00 56.00 93 LYS B O 1
ATOM 2782 N N . ASP B 1 94 ? 83.123 -5.759 -12.465 1.00 56.21 94 ASP B N 1
ATOM 2783 C CA . ASP B 1 94 ? 83.129 -4.292 -12.481 1.00 56.85 94 ASP B CA 1
ATOM 2784 C C . ASP B 1 94 ? 83.009 -3.720 -11.065 1.00 56.39 94 ASP B C 1
ATOM 2785 O O . ASP B 1 94 ? 83.605 -2.686 -10.767 1.00 56.89 94 ASP B O 1
ATOM 2790 N N . ALA B 1 95 ? 82.245 -4.392 -10.201 1.00 54.49 95 ALA B N 1
ATOM 2791 C CA . ALA B 1 95 ? 82.164 -4.016 -8.788 1.00 53.29 95 ALA B CA 1
ATOM 2792 C C . ALA B 1 95 ? 83.523 -4.135 -8.107 1.00 52.89 95 ALA B C 1
ATOM 2793 O O . ALA B 1 95 ? 83.948 -3.212 -7.410 1.00 53.57 95 ALA B O 1
ATOM 2795 N N . ALA B 1 96 ? 84.197 -5.267 -8.324 1.00 52.05 96 ALA B N 1
ATOM 2796 C CA . ALA B 1 96 ? 85.538 -5.514 -7.777 1.00 51.50 96 ALA B CA 1
ATOM 2797 C C . ALA B 1 96 ? 86.556 -4.471 -8.233 1.00 50.89 96 ALA B C 1
ATOM 2798 O O . ALA B 1 96 ? 87.350 -3.989 -7.427 1.00 49.50 96 ALA B O 1
ATOM 2800 N N . LEU B 1 97 ? 86.527 -4.139 -9.525 1.00 52.32 97 LEU B N 1
ATOM 2801 C CA . LEU B 1 97 ? 87.388 -3.098 -10.097 1.00 53.31 97 LEU B CA 1
ATOM 2802 C C . LEU B 1 97 ? 87.140 -1.758 -9.414 1.00 54.68 97 LEU B C 1
ATOM 2803 O O . LEU B 1 97 ? 88.063 -1.167 -8.853 1.00 55.92 97 LEU B O 1
ATOM 2808 N N . ILE B 1 98 ? 85.886 -1.308 -9.446 1.00 55.01 98 ILE B N 1
ATOM 2809 C CA . ILE B 1 98 ? 85.474 -0.052 -8.794 1.00 56.06 98 ILE B CA 1
ATOM 2810 C C . ILE B 1 98 ? 85.824 -0.041 -7.294 1.00 57.27 98 ILE B C 1
ATOM 2811 O O . ILE B 1 98 ? 86.275 0.983 -6.777 1.00 58.58 98 ILE B O 1
ATOM 2816 N N . ARG B 1 99 ? 85.641 -1.175 -6.617 1.00 58.26 99 ARG B N 1
ATOM 2817 C CA . ARG B 1 99 ? 85.972 -1.297 -5.183 1.00 59.32 99 ARG B CA 1
ATOM 2818 C C . ARG B 1 99 ? 87.468 -1.162 -4.900 1.00 58.44 99 ARG B C 1
ATOM 2819 O O . ARG B 1 99 ? 87.860 -0.549 -3.903 1.00 57.53 99 ARG B O 1
ATOM 2827 N N . SER B 1 100 ? 88.292 -1.719 -5.788 1.00 58.43 100 SER B N 1
ATOM 2828 C CA . SER B 1 100 ? 89.750 -1.642 -5.656 1.00 57.59 100 SER B CA 1
ATOM 2829 C C . SER B 1 100 ? 90.327 -0.272 -6.056 1.00 56.23 100 SER B C 1
ATOM 2830 O O . SER B 1 100 ? 91.504 -0.005 -5.814 1.00 57.98 100 SER B O 1
ATOM 2833 N N . GLN B 1 101 ? 89.502 0.583 -6.663 1.00 53.32 101 GLN B N 1
ATOM 2834 C CA . GLN B 1 101 ? 89.862 1.974 -6.955 1.00 51.03 101 GLN B CA 1
ATOM 2835 C C . GLN B 1 101 ? 89.488 2.963 -5.836 1.00 51.85 101 GLN B C 1
ATOM 2836 O O . GLN B 1 101 ? 89.431 4.172 -6.083 1.00 53.12 101 GLN B O 1
ATOM 2842 N N . GLY B 1 102 ? 89.239 2.465 -4.619 1.00 52.43 102 GLY B N 1
ATOM 2843 C CA . GLY B 1 102 ? 88.980 3.315 -3.446 1.00 52.25 102 GLY B CA 1
ATOM 2844 C C . GLY B 1 102 ? 87.535 3.396 -2.976 1.00 53.01 102 GLY B C 1
ATOM 2845 O O . GLY B 1 102 ? 87.280 3.807 -1.844 1.00 53.41 102 GLY B O 1
ATOM 2846 N N . PHE B 1 103 ? 86.589 3.009 -3.832 1.00 54.93 103 PHE B N 1
ATOM 2847 C CA . PHE B 1 103 ? 85.160 3.090 -3.508 1.00 55.51 103 PHE B CA 1
ATOM 2848 C C . PHE B 1 103 ? 84.762 1.937 -2.582 1.00 57.74 103 PHE B C 1
ATOM 2849 O O . PHE B 1 103 ? 85.341 0.849 -2.663 1.00 57.26 103 PHE B O 1
ATOM 2857 N N . PHE B 1 104 ? 83.800 2.185 -1.690 1.00 59.42 104 PHE B N 1
ATOM 2858 C CA . PHE B 1 104 ? 83.316 1.145 -0.753 1.00 60.05 104 PHE B CA 1
ATOM 2859 C C . PHE B 1 104 ? 81.786 0.974 -0.597 1.00 59.12 104 PHE B C 1
ATOM 2860 O O . PHE B 1 104 ? 81.355 -0.005 0.020 1.00 58.38 104 PHE B O 1
ATOM 2868 N N . ASN B 1 105 ? 80.977 1.887 -1.150 1.00 58.09 105 ASN B N 1
ATOM 2869 C CA . ASN B 1 105 ? 79.507 1.766 -1.128 1.00 55.32 105 ASN B CA 1
ATOM 2870 C C . ASN B 1 105 ? 79.007 1.368 -2.521 1.00 53.02 105 ASN B C 1
ATOM 2871 O O . ASN B 1 105 ? 78.517 2.199 -3.285 1.00 52.26 105 ASN B O 1
ATOM 2876 N N . ILE B 1 106 ? 79.138 0.078 -2.832 1.00 51.46 106 ILE B N 1
ATOM 2877 C CA . ILE B 1 106 ? 78.912 -0.465 -4.175 1.00 49.55 106 ILE B CA 1
ATOM 2878 C C . ILE B 1 106 ? 77.800 -1.516 -4.146 1.00 49.54 106 ILE B C 1
ATOM 2879 O O . ILE B 1 106 ? 77.676 -2.270 -3.183 1.00 51.15 106 ILE B O 1
ATOM 2884 N N . ARG B 1 107 ? 76.997 -1.550 -5.206 1.00 49.74 107 ARG B N 1
ATOM 2885 C CA . ARG B 1 107 ? 75.941 -2.549 -5.384 1.00 50.23 107 ARG B CA 1
ATOM 2886 C C . ARG B 1 107 ? 75.957 -3.065 -6.819 1.00 50.05 107 ARG B C 1
ATOM 2887 O O . ARG B 1 107 ? 76.282 -2.325 -7.748 1.00 49.63 107 ARG B O 1
ATOM 2895 N N . VAL B 1 108 ? 75.597 -4.336 -6.985 1.00 49.31 108 VAL B N 1
ATOM 2896 C CA . VAL B 1 108 ? 75.525 -4.979 -8.294 1.00 47.66 108 VAL B CA 1
ATOM 2897 C C . VAL B 1 108 ? 74.062 -5.041 -8.706 1.00 47.74 108 VAL B C 1
ATOM 2898 O O . VAL B 1 108 ? 73.223 -5.506 -7.937 1.00 48.42 108 VAL B O 1
ATOM 2902 N N . LEU B 1 109 ? 73.762 -4.563 -9.913 1.00 47.78 109 LEU B N 1
ATOM 2903 C CA . LEU B 1 109 ? 72.412 -4.648 -10.462 1.00 47.90 109 LEU B CA 1
ATOM 2904 C C . LEU B 1 109 ? 72.089 -6.096 -10.793 1.00 48.36 109 LEU B C 1
ATOM 2905 O O . LEU B 1 109 ? 72.816 -6.743 -11.546 1.00 47.78 109 LEU B O 1
ATOM 2910 N N . LYS B 1 110 ? 70.998 -6.598 -10.219 1.00 48.94 110 LYS B N 1
ATOM 2911 C CA . LYS B 1 110 ? 70.421 -7.866 -10.645 1.00 47.76 110 LYS B CA 1
ATOM 2912 C C . LYS B 1 110 ? 69.648 -7.619 -11.932 1.00 47.90 110 LYS B C 1
ATOM 2913 O O . LYS B 1 110 ? 69.494 -6.472 -12.362 1.00 46.96 110 LYS B O 1
ATOM 2919 N N . ASP B 1 111 ? 69.171 -8.696 -12.547 1.00 48.43 111 ASP B N 1
ATOM 2920 C CA . ASP B 1 111 ? 68.351 -8.596 -13.759 1.00 47.12 111 ASP B CA 1
ATOM 2921 C C . ASP B 1 111 ? 67.062 -7.812 -13.516 1.00 46.02 111 ASP B C 1
ATOM 2922 O O . ASP B 1 111 ? 66.583 -7.123 -14.414 1.00 47.30 111 ASP B O 1
ATOM 2927 N N . GLU B 1 112 ? 66.511 -7.931 -12.306 1.00 45.89 112 GLU B N 1
ATOM 2928 C CA . GLU B 1 112 ? 65.368 -7.132 -11.856 1.00 44.90 112 GLU B CA 1
ATOM 2929 C C . GLU B 1 112 ? 65.687 -6.538 -10.490 1.00 43.46 112 GLU B C 1
ATOM 2930 O O . GLU B 1 112 ? 66.205 -7.239 -9.626 1.00 41.90 112 GLU B O 1
ATOM 2936 N N . ASN B 1 113 ? 65.382 -5.252 -10.300 1.00 43.37 113 ASN B N 1
ATOM 2937 C CA . ASN B 1 113 ? 65.688 -4.546 -9.048 1.00 43.09 113 ASN B CA 1
ATOM 2938 C C . ASN B 1 113 ? 64.471 -3.746 -8.570 1.00 44.49 113 ASN B C 1
ATOM 2939 O O . ASN B 1 113 ? 64.369 -2.534 -8.796 1.00 42.98 113 ASN B O 1
ATOM 2944 N N . HIS B 1 114 ? 63.560 -4.450 -7.896 1.00 45.61 114 HIS B N 1
ATOM 2945 C CA . HIS B 1 114 ? 62.307 -3.876 -7.402 1.00 45.02 114 HIS B CA 1
ATOM 2946 C C . HIS B 1 114 ? 62.555 -3.220 -6.056 1.00 44.98 114 HIS B C 1
ATOM 2947 O O . HIS B 1 114 ? 62.947 -3.895 -5.103 1.00 44.61 114 HIS B O 1
ATOM 2954 N N . PHE B 1 115 ? 62.344 -1.906 -5.985 1.00 45.91 115 PHE B N 1
ATOM 2955 C CA . PHE B 1 115 ? 62.491 -1.152 -4.733 1.00 46.11 115 PHE B CA 1
ATOM 2956 C C . PHE B 1 115 ? 61.109 -0.851 -4.168 1.00 47.38 115 PHE B C 1
ATOM 2957 O O . PHE B 1 115 ? 60.150 -0.670 -4.926 1.00 48.96 115 PHE B O 1
ATOM 2965 N N . VAL B 1 116 ? 61.020 -0.794 -2.839 1.00 48.41 116 VAL B N 1
ATOM 2966 C CA . VAL B 1 116 ? 59.731 -0.705 -2.129 1.00 49.74 116 VAL B CA 1
ATOM 2967 C C . VAL B 1 116 ? 58.941 0.576 -2.464 1.00 50.28 116 VAL B C 1
ATOM 2968 O O . VAL B 1 116 ? 57.711 0.564 -2.485 1.00 50.75 116 VAL B O 1
ATOM 2972 N N . ASP B 1 117 ? 59.667 1.660 -2.735 1.00 50.54 117 ASP B N 1
ATOM 2973 C CA . ASP B 1 117 ? 59.119 2.916 -3.273 1.00 49.69 117 ASP B CA 1
ATOM 2974 C C . ASP B 1 117 ? 58.180 2.749 -4.480 1.00 47.05 117 ASP B C 1
ATOM 2975 O O . ASP B 1 117 ? 57.264 3.552 -4.666 1.00 46.56 117 ASP B O 1
ATOM 2980 N N . GLY B 1 118 ? 58.423 1.724 -5.298 1.00 46.39 118 GLY B N 1
ATOM 2981 C CA . GLY B 1 118 ? 57.676 1.491 -6.541 1.00 44.39 118 GLY B CA 1
ATOM 2982 C C . GLY B 1 118 ? 58.562 1.566 -7.774 1.00 43.47 118 GLY B C 1
ATOM 2983 O O . GLY B 1 118 ? 58.131 1.203 -8.867 1.00 44.49 118 GLY B O 1
ATOM 2984 N N . LEU B 1 119 ? 59.794 2.051 -7.607 1.00 42.54 119 LEU B N 1
ATOM 2985 C CA . LEU B 1 119 ? 60.763 2.121 -8.698 1.00 41.07 119 LEU B CA 1
ATOM 2986 C C . LEU B 1 119 ? 61.328 0.738 -8.981 1.00 40.57 119 LEU B C 1
ATOM 2987 O O . LEU B 1 119 ? 61.765 0.042 -8.063 1.00 41.84 119 LEU B O 1
ATOM 2992 N N . THR B 1 120 ? 61.325 0.362 -10.255 1.00 40.21 120 THR B N 1
ATOM 2993 C CA . THR B 1 120 ? 61.915 -0.885 -10.720 1.00 41.35 120 THR B CA 1
ATOM 2994 C C . THR B 1 120 ? 62.991 -0.541 -11.743 1.00 42.33 120 THR B C 1
ATOM 2995 O O . THR B 1 120 ? 62.754 0.287 -12.627 1.00 43.44 120 THR B O 1
ATOM 2999 N N . ILE B 1 121 ? 64.162 -1.173 -11.619 1.00 41.44 121 ILE B N 1
ATOM 3000 C CA . ILE B 1 121 ? 65.266 -0.999 -12.566 1.00 40.85 121 ILE B CA 1
ATOM 3001 C C . ILE B 1 121 ? 65.648 -2.364 -13.129 1.00 41.35 121 ILE B C 1
ATOM 3002 O O . ILE B 1 121 ? 66.127 -3.223 -12.392 1.00 42.27 121 ILE B O 1
ATOM 3007 N N . TYR B 1 122 ? 65.439 -2.553 -14.429 1.00 42.99 122 TYR B N 1
ATOM 3008 C CA . TYR B 1 122 ? 65.801 -3.799 -15.107 1.00 45.23 122 TYR B CA 1
ATOM 3009 C C . TYR B 1 122 ? 67.131 -3.636 -15.843 1.00 45.94 122 TYR B C 1
ATOM 3010 O O . TYR B 1 122 ? 67.310 -2.668 -16.587 1.00 46.55 122 TYR B O 1
ATOM 3019 N N . LYS B 1 123 ? 68.041 -4.591 -15.638 1.00 45.53 123 LYS B N 1
ATOM 3020 C CA . LYS B 1 123 ? 69.327 -4.645 -16.334 1.00 45.68 123 LYS B CA 1
ATOM 3021 C C . LYS B 1 123 ? 69.163 -5.496 -17.594 1.00 47.08 123 LYS B C 1
ATOM 3022 O O . LYS B 1 123 ? 68.637 -6.608 -17.520 1.00 48.37 123 LYS B O 1
ATOM 3028 N N . THR B 1 124 ? 69.634 -4.971 -18.729 1.00 47.49 124 THR B N 1
ATOM 3029 C CA . THR B 1 124 ? 69.464 -5.581 -20.056 1.00 46.97 124 THR B CA 1
ATOM 3030 C C . THR B 1 124 ? 70.790 -6.101 -20.614 1.00 47.57 124 THR B C 1
ATOM 3031 O O . THR B 1 124 ? 71.850 -5.539 -20.326 1.00 48.16 124 THR B O 1
ATOM 3035 N N . ASP B 1 125 ? 70.729 -7.159 -21.423 1.00 46.36 125 ASP B N 1
ATOM 3036 C CA . ASP B 1 125 ? 71.924 -7.707 -22.072 1.00 45.82 125 ASP B CA 1
ATOM 3037 C C . ASP B 1 125 ? 72.024 -7.154 -23.486 1.00 44.89 125 ASP B C 1
ATOM 3038 O O . ASP B 1 125 ? 71.081 -7.267 -24.257 1.00 44.57 125 ASP B O 1
ATOM 3043 N N . GLY B 1 126 ? 73.163 -6.541 -23.805 1.00 45.96 126 GLY B N 1
ATOM 3044 C CA . GLY B 1 126 ? 73.452 -6.038 -25.150 1.00 45.41 126 GLY B CA 1
ATOM 3045 C C . GLY B 1 126 ? 74.612 -6.806 -25.752 1.00 45.36 126 GLY B C 1
ATOM 3046 O O . GLY B 1 126 ? 75.101 -7.767 -25.156 1.00 43.29 126 GLY B O 1
ATOM 3047 N N . GLN B 1 127 ? 75.034 -6.397 -26.946 1.00 45.42 127 GLN B N 1
ATOM 3048 C CA . GLN B 1 127 ? 76.257 -6.903 -27.554 1.00 46.51 127 GLN B CA 1
ATOM 3049 C C . GLN B 1 127 ? 77.087 -5.734 -28.082 1.00 47.79 127 GLN B C 1
ATOM 3050 O O . GLN B 1 127 ? 76.685 -5.061 -29.031 1.00 50.00 127 GLN B O 1
ATOM 3056 N N . HIS B 1 128 ? 78.251 -5.513 -27.469 1.00 48.66 128 HIS B N 1
ATOM 3057 C CA . HIS B 1 128 ? 79.127 -4.376 -27.773 1.00 47.83 128 HIS B CA 1
ATOM 3058 C C . HIS B 1 128 ? 80.048 -4.731 -28.948 1.00 48.15 128 HIS B C 1
ATOM 3059 O O . HIS B 1 128 ? 81.274 -4.735 -28.818 1.00 51.12 128 HIS B O 1
ATOM 3066 N N . GLY B 1 129 ? 79.451 -5.009 -30.104 1.00 46.80 129 GLY B N 1
ATOM 3067 C CA . GLY B 1 129 ? 80.192 -5.513 -31.263 1.00 46.04 129 GLY B CA 1
ATOM 3068 C C . GLY B 1 129 ? 79.367 -6.441 -32.126 1.00 45.91 129 GLY B C 1
ATOM 3069 O O . GLY B 1 129 ? 78.287 -6.876 -31.731 1.00 45.31 129 GLY B O 1
ATOM 3070 N N . SER B 1 130 ? 79.891 -6.739 -33.312 1.00 48.15 130 SER B N 1
ATOM 3071 C CA . SER B 1 130 ? 79.269 -7.688 -34.241 1.00 48.89 130 SER B CA 1
ATOM 3072 C C . SER B 1 130 ? 79.443 -9.129 -33.764 1.00 48.99 130 SER B C 1
ATOM 3073 O O . SER B 1 130 ? 80.254 -9.402 -32.883 1.00 50.48 130 SER B O 1
ATOM 3076 N N . ASN B 1 131 ? 78.689 -10.042 -34.368 1.00 50.01 131 ASN B N 1
ATOM 3077 C CA . ASN B 1 131 ? 78.808 -11.483 -34.092 1.00 49.83 131 ASN B CA 1
ATOM 3078 C C . ASN B 1 131 ? 80.219 -12.019 -34.334 1.00 51.05 131 ASN B C 1
ATOM 3079 O O . ASN B 1 131 ? 80.698 -12.867 -33.578 1.00 52.13 131 ASN B O 1
ATOM 3084 N N . GLU B 1 132 ? 80.872 -11.510 -35.379 1.00 52.53 132 GLU B N 1
ATOM 3085 C CA . GLU B 1 132 ? 82.216 -11.961 -35.765 1.00 53.43 132 GLU B CA 1
ATOM 3086 C C . GLU B 1 132 ? 83.236 -11.554 -34.706 1.00 51.15 132 GLU B C 1
ATOM 3087 O O . GLU B 1 132 ? 84.054 -12.372 -34.278 1.00 49.11 132 GLU B O 1
ATOM 3093 N N . LEU B 1 133 ? 83.162 -10.294 -34.278 1.00 49.21 133 LEU B N 1
ATOM 3094 C CA . LEU B 1 133 ? 84.035 -9.757 -33.229 1.00 48.30 133 LEU B CA 1
ATOM 3095 C C . LEU B 1 133 ? 84.106 -10.639 -31.981 1.00 47.08 133 LEU B C 1
ATOM 3096 O O . LEU B 1 133 ? 85.186 -10.832 -31.428 1.00 47.85 133 LEU B O 1
ATOM 3101 N N . TYR B 1 134 ? 82.966 -11.172 -31.544 1.00 46.36 134 TYR B N 1
ATOM 3102 C CA . TYR B 1 134 ? 82.916 -12.026 -30.341 1.00 45.55 134 TYR B CA 1
ATOM 3103 C C . TYR B 1 134 ? 83.381 -13.481 -30.552 1.00 46.45 134 TYR B C 1
ATOM 3104 O O . TYR B 1 134 ? 83.508 -14.228 -29.579 1.00 46.20 134 TYR B O 1
ATOM 3113 N N . ALA B 1 135 ? 83.631 -13.879 -31.801 1.00 49.01 135 ALA B N 1
ATOM 3114 C CA . ALA B 1 135 ? 84.368 -15.122 -32.095 1.00 51.36 135 ALA B CA 1
ATOM 3115 C C . ALA B 1 135 ? 85.853 -14.997 -31.726 1.00 53.91 135 ALA B C 1
ATOM 3116 O O . ALA B 1 135 ? 86.502 -15.998 -31.400 1.00 54.85 135 ALA B O 1
ATOM 3118 N N . ASP B 1 136 ? 86.382 -13.773 -31.799 1.00 55.70 136 ASP B N 1
ATOM 3119 C CA . ASP B 1 136 ? 87.729 -13.460 -31.323 1.00 55.36 136 ASP B CA 1
ATOM 3120 C C . ASP B 1 136 ? 87.686 -13.374 -29.801 1.00 54.86 136 ASP B C 1
ATOM 3121 O O . ASP B 1 136 ? 87.009 -12.508 -29.247 1.00 56.41 136 ASP B O 1
ATOM 3126 N N . ALA B 1 137 ? 88.411 -14.273 -29.135 1.00 54.80 137 ALA B N 1
ATOM 3127 C CA . ALA B 1 137 ? 88.442 -14.333 -27.669 1.00 54.56 137 ALA B CA 1
ATOM 3128 C C . ALA B 1 137 ? 89.142 -13.137 -27.018 1.00 55.84 137 ALA B C 1
ATOM 3129 O O . ALA B 1 137 ? 88.863 -12.817 -25.864 1.00 56.14 137 ALA B O 1
ATOM 3131 N N . GLN B 1 138 ? 90.049 -12.490 -27.750 1.00 57.49 138 GLN B N 1
ATOM 3132 C CA . GLN B 1 138 ? 90.771 -11.314 -27.248 1.00 58.85 138 GLN B CA 1
ATOM 3133 C C . GLN B 1 138 ? 89.856 -10.086 -27.279 1.00 56.89 138 GLN B C 1
ATOM 3134 O O . GLN B 1 138 ? 89.716 -9.376 -26.276 1.00 55.74 138 GLN B O 1
ATOM 3140 N N . LEU B 1 139 ? 89.230 -9.859 -28.432 1.00 54.11 139 LEU B N 1
ATOM 3141 C CA . LEU B 1 139 ? 88.271 -8.765 -28.608 1.00 53.93 139 LEU B CA 1
ATOM 3142 C C . LEU B 1 139 ? 86.940 -9.004 -27.887 1.00 54.09 139 LEU B C 1
ATOM 3143 O O . LEU B 1 139 ? 86.177 -8.062 -27.684 1.00 52.28 139 LEU B O 1
ATOM 3148 N N . GLY B 1 140 ? 86.653 -10.256 -27.527 1.00 55.93 140 GLY B N 1
ATOM 3149 C CA . GLY B 1 140 ? 85.505 -10.581 -26.684 1.00 56.01 140 GLY B CA 1
ATOM 3150 C C . GLY B 1 140 ? 85.637 -9.961 -25.307 1.00 56.72 140 GLY B C 1
ATOM 3151 O O . GLY B 1 140 ? 84.727 -9.276 -24.845 1.00 57.90 140 GLY B O 1
ATOM 3152 N N . ASP B 1 141 ? 86.781 -10.191 -24.665 1.00 57.77 141 ASP B N 1
ATOM 3153 C CA . ASP B 1 141 ? 87.069 -9.621 -23.342 1.00 57.84 141 ASP B CA 1
ATOM 3154 C C . ASP B 1 141 ? 87.235 -8.100 -23.357 1.00 57.58 141 ASP B C 1
ATOM 3155 O O . ASP B 1 141 ? 86.899 -7.440 -22.377 1.00 59.48 141 ASP B O 1
ATOM 3160 N N . LEU B 1 142 ? 87.753 -7.553 -24.456 1.00 58.20 142 LEU B N 1
ATOM 3161 C CA . LEU B 1 142 ? 88.079 -6.124 -24.532 1.00 58.31 142 LEU B CA 1
ATOM 3162 C C . LEU B 1 142 ? 86.800 -5.285 -24.586 1.00 57.98 142 LEU B C 1
ATOM 3163 O O . LEU B 1 142 ? 86.619 -4.351 -23.797 1.00 54.99 142 LEU B O 1
ATOM 3168 N N . LEU B 1 143 ? 85.920 -5.639 -25.520 1.00 58.00 143 LEU B N 1
ATOM 3169 C CA . LEU B 1 143 ? 84.595 -5.020 -25.641 1.00 55.80 143 LEU B CA 1
ATOM 3170 C C . LEU B 1 143 ? 83.691 -5.463 -24.492 1.00 55.88 143 LEU B C 1
ATOM 3171 O O . LEU B 1 143 ? 82.917 -4.659 -23.965 1.00 55.15 143 LEU B O 1
ATOM 3176 N N . GLY B 1 144 ? 83.786 -6.745 -24.128 1.00 55.81 144 GLY B N 1
ATOM 3177 C CA . GLY B 1 144 ? 83.186 -7.275 -22.899 1.00 53.43 144 GLY B CA 1
ATOM 3178 C C . GLY B 1 144 ? 81.674 -7.191 -22.840 1.00 52.19 144 GLY B C 1
ATOM 3179 O O . GLY B 1 144 ? 80.999 -7.208 -23.873 1.00 51.67 144 GLY B O 1
ATOM 3180 N N . ASP B 1 145 ? 81.156 -7.112 -21.616 1.00 52.65 145 ASP B N 1
ATOM 3181 C CA . ASP B 1 145 ? 79.738 -6.880 -21.360 1.00 52.82 145 ASP B CA 1
ATOM 3182 C C . ASP B 1 145 ? 79.483 -5.395 -21.119 1.00 53.09 145 ASP B C 1
ATOM 3183 O O . ASP B 1 145 ? 80.343 -4.685 -20.587 1.00 51.74 145 ASP B O 1
ATOM 3188 N N . ALA B 1 146 ? 78.296 -4.937 -21.515 1.00 52.88 146 ALA B N 1
ATOM 3189 C CA . ALA B 1 146 ? 77.850 -3.566 -21.253 1.00 52.89 146 ALA B CA 1
ATOM 3190 C C . ALA B 1 146 ? 76.322 -3.510 -21.272 1.00 51.94 146 ALA B C 1
ATOM 3191 O O . ALA B 1 146 ? 75.706 -3.685 -22.326 1.00 53.21 146 ALA B O 1
ATOM 3193 N N . CYS B 1 147 ? 75.719 -3.256 -20.110 1.00 51.16 147 CYS B N 1
ATOM 3194 C CA . CYS B 1 147 ? 74.276 -3.446 -19.932 1.00 50.69 147 CYS B CA 1
ATOM 3195 C C . CYS B 1 147 ? 73.427 -2.225 -20.279 1.00 49.08 147 CYS B C 1
ATOM 3196 O O . CYS B 1 147 ? 73.876 -1.080 -20.165 1.00 47.24 147 CYS B O 1
ATOM 3199 N N . GLY B 1 148 ? 72.196 -2.499 -20.709 1.00 46.84 148 GLY B N 1
ATOM 3200 C CA . GLY B 1 148 ? 71.155 -1.488 -20.840 1.00 44.57 148 GLY B CA 1
ATOM 3201 C C . GLY B 1 148 ? 70.428 -1.332 -19.520 1.00 43.56 148 GLY B C 1
ATOM 3202 O O . GLY B 1 148 ? 70.618 -2.140 -18.604 1.00 43.18 148 GLY B O 1
ATOM 3203 N N . LEU B 1 149 ? 69.603 -0.291 -19.420 1.00 42.55 149 LEU B N 1
ATOM 3204 C CA . LEU B 1 149 ? 68.856 0.011 -18.193 1.00 43.09 149 LEU B CA 1
ATOM 3205 C C . LEU B 1 149 ? 67.455 0.495 -18.530 1.00 43.31 149 LEU B C 1
ATOM 3206 O O . LEU B 1 149 ? 67.303 1.478 -19.256 1.00 43.46 149 LEU B O 1
ATOM 3211 N N . VAL B 1 150 ? 66.444 -0.193 -18.002 1.00 43.12 150 VAL B N 1
ATOM 3212 C CA . VAL B 1 150 ? 65.055 0.257 -18.087 1.00 41.98 150 VAL B CA 1
ATOM 3213 C C . VAL B 1 150 ? 64.670 0.814 -16.723 1.00 40.64 150 VAL B C 1
ATOM 3214 O O . VAL B 1 150 ? 65.103 0.287 -15.702 1.00 42.98 150 VAL B O 1
ATOM 3218 N N . PHE B 1 151 ? 63.882 1.887 -16.712 1.00 39.07 151 PHE B N 1
ATOM 3219 C CA . PHE B 1 151 ? 63.352 2.470 -15.477 1.00 38.21 151 PHE B CA 1
ATOM 3220 C C . PHE B 1 151 ? 61.829 2.436 -15.529 1.00 37.71 151 PHE B C 1
ATOM 3221 O O . PHE B 1 151 ? 61.233 2.947 -16.473 1.00 38.54 151 PHE B O 1
ATOM 3229 N N . THR B 1 152 ? 61.214 1.852 -14.501 1.00 38.20 152 THR B N 1
ATOM 3230 C CA . THR B 1 152 ? 59.770 1.606 -14.452 1.00 37.72 152 THR B CA 1
ATOM 3231 C C . THR B 1 152 ? 59.215 2.182 -13.151 1.00 37.86 152 THR B C 1
ATOM 3232 O O . THR B 1 152 ? 59.813 2.003 -12.089 1.00 39.43 152 THR B O 1
ATOM 3236 N N . HIS B 1 153 ? 58.083 2.881 -13.258 1.00 37.26 153 HIS B N 1
ATOM 3237 C CA . HIS B 1 153 ? 57.368 3.470 -12.112 1.00 37.39 153 HIS B CA 1
ATOM 3238 C C . HIS B 1 153 ? 56.031 4.035 -12.602 1.00 39.61 153 HIS B C 1
ATOM 3239 O O . HIS B 1 153 ? 55.961 4.567 -13.708 1.00 40.16 153 HIS B O 1
ATOM 3246 N N . HIS B 1 154 ? 54.975 3.906 -11.800 1.00 42.98 154 HIS B N 1
ATOM 3247 C CA . HIS B 1 154 ? 53.742 4.706 -11.997 1.00 46.24 154 HIS B CA 1
ATOM 3248 C C . HIS B 1 154 ? 54.036 6.200 -11.738 1.00 49.67 154 HIS B C 1
ATOM 3249 O O . HIS B 1 154 ? 55.091 6.540 -11.214 1.00 51.99 154 HIS B O 1
ATOM 3256 N N . ASP B 1 155 ? 53.132 7.089 -12.139 1.00 52.16 155 ASP B N 1
ATOM 3257 C CA . ASP B 1 155 ? 53.399 8.555 -12.129 1.00 54.40 155 ASP B CA 1
ATOM 3258 C C . ASP B 1 155 ? 54.510 9.013 -13.100 1.00 53.40 155 ASP B C 1
ATOM 3259 O O . ASP B 1 155 ? 54.859 10.197 -13.111 1.00 53.69 155 ASP B O 1
ATOM 3264 N N . GLU B 1 156 ? 55.044 8.101 -13.917 1.00 51.31 156 GLU B N 1
ATOM 3265 C CA . GLU B 1 156 ? 56.240 8.370 -14.718 1.00 50.99 156 GLU B CA 1
ATOM 3266 C C . GLU B 1 156 ? 56.278 7.429 -15.928 1.00 52.33 156 GLU B C 1
ATOM 3267 O O . GLU B 1 156 ? 55.951 6.247 -15.809 1.00 53.44 156 GLU B O 1
ATOM 3273 N N . LYS B 1 157 ? 56.669 7.954 -17.087 1.00 51.95 157 LYS B N 1
ATOM 3274 C CA . LYS B 1 157 ? 56.808 7.135 -18.294 1.00 51.47 157 LYS B CA 1
ATOM 3275 C C . LYS B 1 157 ? 58.009 6.201 -18.179 1.00 50.77 157 LYS B C 1
ATOM 3276 O O . LYS B 1 157 ? 58.928 6.443 -17.386 1.00 52.41 157 LYS B O 1
ATOM 3282 N N . THR B 1 158 ? 57.988 5.138 -18.978 1.00 48.37 158 THR B N 1
ATOM 3283 C CA . THR B 1 158 ? 59.042 4.128 -18.979 1.00 46.33 158 THR B CA 1
ATOM 3284 C C . THR B 1 158 ? 60.171 4.576 -19.902 1.00 44.96 158 THR B C 1
ATOM 3285 O O . THR B 1 158 ? 59.920 4.919 -21.060 1.00 46.08 158 THR B O 1
ATOM 3289 N N . ILE B 1 159 ? 61.406 4.559 -19.398 1.00 42.99 159 ILE B N 1
ATOM 3290 C CA . ILE B 1 159 ? 62.588 4.959 -20.189 1.00 42.20 159 ILE B CA 1
ATOM 3291 C C . ILE B 1 159 ? 63.575 3.796 -20.274 1.00 40.23 159 ILE B C 1
ATOM 3292 O O . ILE B 1 159 ? 63.795 3.096 -19.289 1.00 38.13 159 ILE B O 1
ATOM 3297 N N . TYR B 1 160 ? 64.163 3.619 -21.460 1.00 40.51 160 TYR B N 1
ATOM 3298 C CA . TYR B 1 160 ? 65.153 2.572 -21.729 1.00 40.27 160 TYR B CA 1
ATOM 3299 C C . TYR B 1 160 ? 66.453 3.191 -22.239 1.00 39.80 160 TYR B C 1
ATOM 3300 O O . TYR B 1 160 ? 66.490 3.716 -23.346 1.00 40.22 160 TYR B O 1
ATOM 3309 N N . ILE B 1 161 ? 67.504 3.148 -21.420 1.00 40.43 161 ILE B N 1
ATOM 3310 C CA . ILE B 1 161 ? 68.856 3.487 -21.865 1.00 41.06 161 ILE B CA 1
ATOM 3311 C C . ILE B 1 161 ? 69.500 2.206 -22.392 1.00 42.08 161 ILE B C 1
ATOM 3312 O O . ILE B 1 161 ? 69.884 1.339 -21.606 1.00 42.90 161 ILE B O 1
ATOM 3317 N N . ALA B 1 162 ? 69.616 2.101 -23.716 1.00 42.54 162 ALA B N 1
ATOM 3318 C CA . ALA B 1 162 ? 70.113 0.888 -24.373 1.00 42.94 162 ALA B CA 1
ATOM 3319 C C . ALA B 1 162 ? 71.605 0.644 -24.138 1.00 44.81 162 ALA B C 1
ATOM 3320 O O . ALA B 1 162 ? 72.032 -0.510 -23.998 1.00 44.56 162 ALA B O 1
ATOM 3322 N N . GLY B 1 163 ? 72.389 1.725 -24.106 1.00 45.29 163 GLY B N 1
ATOM 3323 C CA . GLY B 1 163 ? 73.820 1.645 -23.819 1.00 43.07 163 GLY B CA 1
ATOM 3324 C C . GLY B 1 163 ? 74.633 1.174 -25.007 1.00 44.02 163 GLY B C 1
ATOM 3325 O O . GLY B 1 163 ? 74.166 1.219 -26.153 1.00 44.38 163 GLY B O 1
ATOM 3326 N N . ASP B 1 164 ? 75.855 0.724 -24.726 1.00 44.54 164 ASP B N 1
ATOM 3327 C CA . ASP B 1 164 ? 76.800 0.307 -25.762 1.00 44.19 164 ASP B CA 1
ATOM 3328 C C . ASP B 1 164 ? 76.480 -1.093 -26.280 1.00 44.08 164 ASP B C 1
ATOM 3329 O O . ASP B 1 164 ? 77.078 -2.083 -25.856 1.00 44.82 164 ASP B O 1
ATOM 3334 N N . THR B 1 165 ? 75.527 -1.150 -27.206 1.00 44.16 165 THR B N 1
ATOM 3335 C CA . THR B 1 165 ? 75.164 -2.381 -27.908 1.00 44.15 165 THR B CA 1
ATOM 3336 C C . THR B 1 165 ? 74.893 -2.069 -29.381 1.00 44.14 165 THR B C 1
ATOM 3337 O O . THR B 1 165 ? 74.431 -0.979 -29.691 1.00 44.40 165 THR B O 1
ATOM 3341 N N . VAL B 1 166 ? 75.203 -3.011 -30.275 1.00 43.09 166 VAL B N 1
ATOM 3342 C CA . VAL B 1 166 ? 74.687 -2.974 -31.651 1.00 43.48 166 VAL B CA 1
ATOM 3343 C C . VAL B 1 166 ? 73.345 -3.717 -31.678 1.00 44.35 166 VAL B C 1
ATOM 3344 O O . VAL B 1 166 ? 72.889 -4.234 -30.645 1.00 44.84 166 VAL B O 1
ATOM 3348 N N . TRP B 1 167 ? 72.711 -3.760 -32.847 1.00 43.74 167 TRP B N 1
ATOM 3349 C CA . TRP B 1 167 ? 71.434 -4.457 -32.999 1.00 43.98 167 TRP B CA 1
ATOM 3350 C C . TRP B 1 167 ? 71.602 -5.977 -32.838 1.00 44.28 167 TRP B C 1
ATOM 3351 O O . TRP B 1 167 ? 72.163 -6.650 -33.709 1.00 41.63 167 TRP B O 1
ATOM 3362 N N . VAL B 1 168 ? 71.122 -6.490 -31.703 1.00 44.54 168 VAL B N 1
ATOM 3363 C CA . VAL B 1 168 ? 70.945 -7.933 -31.478 1.00 44.47 168 VAL B CA 1
ATOM 3364 C C . VAL B 1 168 ? 69.519 -8.169 -30.978 1.00 44.59 168 VAL B C 1
ATOM 3365 O O . VAL B 1 168 ? 68.827 -7.210 -30.643 1.00 45.00 168 VAL B O 1
ATOM 3369 N N . LYS B 1 169 ? 69.070 -9.423 -30.935 1.00 44.89 169 LYS B N 1
ATOM 3370 C CA . LYS B 1 169 ? 67.664 -9.708 -30.564 1.00 45.07 169 LYS B CA 1
ATOM 3371 C C . LYS B 1 169 ? 67.332 -9.453 -29.080 1.00 44.70 169 LYS B C 1
ATOM 3372 O O . LYS B 1 169 ? 66.181 -9.142 -28.772 1.00 47.37 169 LYS B O 1
ATOM 3378 N N . PRO B 1 170 ? 68.317 -9.577 -28.162 1.00 43.67 170 PRO B N 1
ATOM 3379 C CA . PRO B 1 170 ? 68.057 -9.124 -26.785 1.00 43.94 170 PRO B CA 1
ATOM 3380 C C . PRO B 1 170 ? 67.653 -7.647 -26.663 1.00 45.02 170 PRO B C 1
ATOM 3381 O O . PRO B 1 170 ? 66.951 -7.276 -25.713 1.00 45.10 170 PRO B O 1
ATOM 3385 N N . TYR B 1 171 ? 68.103 -6.821 -27.608 1.00 44.28 171 TYR B N 1
ATOM 3386 C CA . TYR B 1 171 ? 67.641 -5.443 -27.706 1.00 45.56 171 TYR B CA 1
ATOM 3387 C C . TYR B 1 171 ? 66.193 -5.373 -28.215 1.00 47.11 171 TYR B C 1
ATOM 3388 O O . TYR B 1 171 ? 65.390 -4.611 -27.687 1.00 48.54 171 TYR B O 1
ATOM 3397 N N . VAL B 1 172 ? 65.872 -6.161 -29.239 1.00 49.69 172 VAL B N 1
ATOM 3398 C CA . VAL B 1 172 ? 64.515 -6.200 -29.811 1.00 50.73 172 VAL B CA 1
ATOM 3399 C C . VAL B 1 172 ? 63.492 -6.719 -28.800 1.00 52.57 172 VAL B C 1
ATOM 3400 O O . VAL B 1 172 ? 62.418 -6.132 -28.654 1.00 55.40 172 VAL B O 1
ATOM 3404 N N . LYS B 1 173 ? 63.824 -7.812 -28.114 1.00 53.97 173 LYS B N 1
ATOM 3405 C CA . LYS B 1 173 ? 62.955 -8.370 -27.063 1.00 56.20 173 LYS B CA 1
ATOM 3406 C C . LYS B 1 173 ? 62.707 -7.419 -25.886 1.00 55.07 173 LYS B C 1
ATOM 3407 O O . LYS B 1 173 ? 61.658 -7.494 -25.244 1.00 56.41 173 LYS B O 1
ATOM 3413 N N . SER B 1 174 ? 63.673 -6.544 -25.599 1.00 54.73 174 SER B N 1
ATOM 3414 C CA . SER B 1 174 ? 63.515 -5.522 -24.558 1.00 54.27 174 SER B CA 1
ATOM 3415 C C . SER B 1 174 ? 62.517 -4.436 -24.961 1.00 53.80 174 SER B C 1
ATOM 3416 O O . SER B 1 174 ? 61.748 -3.968 -24.126 1.00 56.13 174 SER B O 1
ATOM 3419 N N . LEU B 1 175 ? 62.539 -4.037 -26.232 1.00 53.86 175 LEU B N 1
ATOM 3420 C CA . LEU B 1 175 ? 61.533 -3.119 -26.780 1.00 53.59 175 LEU B CA 1
ATOM 3421 C C . LEU B 1 175 ? 60.148 -3.765 -26.786 1.00 54.20 175 LEU B C 1
ATOM 3422 O O . LEU B 1 175 ? 59.157 -3.106 -26.482 1.00 57.17 175 LEU B O 1
ATOM 3427 N N . GLN B 1 176 ? 60.086 -5.050 -27.137 1.00 54.05 176 GLN B N 1
ATOM 3428 C CA . GLN B 1 176 ? 58.818 -5.795 -27.159 1.00 52.87 176 GLN B CA 1
ATOM 3429 C C . GLN B 1 176 ? 58.255 -6.038 -25.758 1.00 50.59 176 GLN B C 1
ATOM 3430 O O . GLN B 1 176 ? 57.046 -5.920 -25.552 1.00 53.64 176 GLN B O 1
ATOM 3436 N N . ARG B 1 177 ? 59.122 -6.366 -24.804 1.00 46.78 177 ARG B N 1
ATOM 3437 C CA . ARG B 1 177 ? 58.692 -6.614 -23.425 1.00 45.20 177 ARG B CA 1
ATOM 3438 C C . ARG B 1 177 ? 58.266 -5.322 -22.725 1.00 45.98 177 ARG B C 1
ATOM 3439 O O . ARG B 1 177 ? 57.081 -5.136 -22.441 1.00 48.05 177 ARG B O 1
ATOM 3447 N N . PHE B 1 178 ? 59.228 -4.437 -22.457 1.00 45.70 178 PHE B N 1
ATOM 3448 C CA . PHE B 1 178 ? 58.992 -3.259 -21.606 1.00 46.08 178 PHE B CA 1
ATOM 3449 C C . PHE B 1 178 ? 58.252 -2.117 -22.313 1.00 46.79 178 PHE B C 1
ATOM 3450 O O . PHE B 1 178 ? 57.655 -1.274 -21.638 1.00 44.69 178 PHE B O 1
ATOM 3458 N N . LYS B 1 179 ? 58.305 -2.090 -23.650 1.00 47.21 179 LYS B N 1
ATOM 3459 C CA . LYS B 1 179 ? 57.570 -1.115 -24.479 1.00 50.26 179 LYS B CA 1
ATOM 3460 C C . LYS B 1 179 ? 57.783 0.342 -24.043 1.00 50.85 179 LYS B C 1
ATOM 3461 O O . LYS B 1 179 ? 56.826 1.025 -23.661 1.00 50.74 179 LYS B O 1
ATOM 3467 N N . PRO B 1 180 ? 59.043 0.821 -24.096 1.00 52.64 180 PRO B N 1
ATOM 3468 C CA . PRO B 1 180 ? 59.334 2.160 -23.583 1.00 53.11 180 PRO B CA 1
ATOM 3469 C C . PRO B 1 180 ? 58.811 3.267 -24.490 1.00 53.54 180 PRO B C 1
ATOM 3470 O O . PRO B 1 180 ? 58.913 3.156 -25.711 1.00 55.10 180 PRO B O 1
ATOM 3474 N N . GLU B 1 181 ? 58.252 4.316 -23.891 1.00 54.75 181 GLU B N 1
ATOM 3475 C CA . GLU B 1 181 ? 57.909 5.536 -24.630 1.00 57.26 181 GLU B CA 1
ATOM 3476 C C . GLU B 1 181 ? 59.174 6.328 -25.006 1.00 55.39 181 GLU B C 1
ATOM 3477 O O . GLU B 1 181 ? 59.169 7.075 -25.982 1.00 54.36 181 GLU B O 1
ATOM 3483 N N . ILE B 1 182 ? 60.243 6.159 -24.224 1.00 54.89 182 ILE B N 1
ATOM 3484 C CA . ILE B 1 182 ? 61.532 6.815 -24.462 1.00 54.53 182 ILE B CA 1
ATOM 3485 C C . ILE B 1 182 ? 62.637 5.762 -24.567 1.00 51.53 182 ILE B C 1
ATOM 3486 O O . ILE B 1 182 ? 62.836 4.973 -23.641 1.00 49.44 182 ILE B O 1
ATOM 3491 N N . VAL B 1 183 ? 63.354 5.765 -25.689 1.00 51.05 183 VAL B N 1
ATOM 3492 C CA . VAL B 1 183 ? 64.502 4.880 -25.902 1.00 50.19 183 VAL B CA 1
ATOM 3493 C C . VAL B 1 183 ? 65.738 5.743 -26.161 1.00 48.74 183 VAL B C 1
ATOM 3494 O O . VAL B 1 183 ? 65.821 6.404 -27.196 1.00 49.06 183 VAL B O 1
ATOM 3498 N N . VAL B 1 184 ? 66.685 5.736 -25.219 1.00 47.34 184 VAL B N 1
ATOM 3499 C CA . VAL B 1 184 ? 67.931 6.500 -25.344 1.00 46.96 184 VAL B CA 1
ATOM 3500 C C . VAL B 1 184 ? 69.005 5.610 -25.980 1.00 47.12 184 VAL B C 1
ATOM 3501 O O . VAL B 1 184 ? 69.421 4.614 -25.382 1.00 46.34 184 VAL B O 1
ATOM 3505 N N . LEU B 1 185 ? 69.445 5.972 -27.187 1.00 48.23 185 LEU B N 1
ATOM 3506 C CA . LEU B 1 185 ? 70.446 5.201 -27.933 1.00 49.61 185 LEU B CA 1
ATOM 3507 C C . LEU B 1 185 ? 71.815 5.874 -27.914 1.00 51.19 185 LEU B C 1
ATOM 3508 O O . LEU B 1 185 ? 71.912 7.107 -27.893 1.00 50.39 185 LEU B O 1
ATOM 3513 N N . ASN B 1 186 ? 72.858 5.044 -27.928 1.00 51.84 186 ASN B N 1
ATOM 3514 C CA . ASN B 1 186 ? 74.242 5.493 -28.070 1.00 51.08 186 ASN B CA 1
ATOM 3515 C C . ASN B 1 186 ? 74.621 5.427 -29.550 1.00 52.07 186 ASN B C 1
ATOM 3516 O O . ASN B 1 186 ? 75.140 4.413 -30.022 1.00 53.23 186 ASN B O 1
ATOM 3521 N N . THR B 1 187 ? 74.339 6.516 -30.272 1.00 53.81 187 THR B N 1
ATOM 3522 C CA . THR B 1 187 ? 74.483 6.586 -31.735 1.00 54.48 187 THR B CA 1
ATOM 3523 C C . THR B 1 187 ? 75.784 7.288 -32.161 1.00 56.45 187 THR B C 1
ATOM 3524 O O . THR B 1 187 ? 75.772 8.255 -32.928 1.00 56.32 187 THR B O 1
ATOM 3528 N N . GLY B 1 188 ? 76.906 6.782 -31.662 1.00 57.31 188 GLY B N 1
ATOM 3529 C CA . GLY B 1 188 ? 78.223 7.281 -32.040 1.00 58.13 188 GLY B CA 1
ATOM 3530 C C . GLY B 1 188 ? 78.711 6.780 -33.382 1.00 58.51 188 GLY B C 1
ATOM 3531 O O . GLY B 1 188 ? 79.449 7.483 -34.076 1.00 58.15 188 GLY B O 1
ATOM 3532 N N . TYR B 1 189 ? 78.298 5.565 -33.740 1.00 59.38 189 TYR B N 1
ATOM 3533 C CA . TYR B 1 189 ? 78.797 4.858 -34.924 1.00 59.23 189 TYR B CA 1
ATOM 3534 C C . TYR B 1 189 ? 80.329 4.739 -34.913 1.00 59.09 189 TYR B C 1
ATOM 3535 O O . TYR B 1 189 ? 81.002 4.993 -35.917 1.00 61.96 189 TYR B O 1
ATOM 3544 N N . ALA B 1 190 ? 80.867 4.370 -33.753 1.00 58.27 190 ALA B N 1
ATOM 3545 C CA . ALA B 1 190 ? 82.248 3.922 -33.651 1.00 58.84 190 ALA B CA 1
ATOM 3546 C C . ALA B 1 190 ? 82.350 2.595 -34.387 1.00 58.93 190 ALA B C 1
ATOM 3547 O O . ALA B 1 190 ? 81.476 1.738 -34.247 1.00 57.33 190 ALA B O 1
ATOM 3549 N N . VAL B 1 191 ? 83.406 2.441 -35.181 1.00 61.51 191 VAL B N 1
ATOM 3550 C CA . VAL B 1 191 ? 83.556 1.286 -36.059 1.00 62.63 191 VAL B CA 1
ATOM 3551 C C . VAL B 1 191 ? 84.914 0.624 -35.828 1.00 62.94 191 VAL B C 1
ATOM 3552 O O . VAL B 1 191 ? 85.929 1.309 -35.689 1.00 64.68 191 VAL B O 1
ATOM 3556 N N . ASN B 1 192 ? 84.915 -0.705 -35.745 1.00 63.07 192 ASN B N 1
ATOM 3557 C CA . ASN B 1 192 ? 86.153 -1.482 -35.689 1.00 63.57 192 ASN B CA 1
ATOM 3558 C C . ASN B 1 192 ? 86.701 -1.596 -37.109 1.00 66.28 192 ASN B C 1
ATOM 3559 O O . ASN B 1 192 ? 85.930 -1.629 -38.070 1.00 66.75 192 ASN B O 1
ATOM 3564 N N . ASP B 1 193 ? 88.027 -1.663 -37.232 1.00 70.01 193 ASP B N 1
ATOM 3565 C CA . ASP B 1 193 ? 88.707 -1.650 -38.536 1.00 72.33 193 ASP B CA 1
ATOM 3566 C C . ASP B 1 193 ? 88.262 -2.789 -39.451 1.00 70.74 193 ASP B C 1
ATOM 3567 O O . ASP B 1 193 ? 87.980 -2.560 -40.627 1.00 73.75 193 ASP B O 1
ATOM 3572 N N . LEU B 1 194 ? 88.184 -4.001 -38.901 1.00 69.32 194 LEU B N 1
ATOM 3573 C CA . LEU B 1 194 ? 87.842 -5.200 -39.681 1.00 68.87 194 LEU B CA 1
ATOM 3574 C C . LEU B 1 194 ? 86.496 -5.851 -39.328 1.00 65.03 194 LEU B C 1
ATOM 3575 O O . LEU B 1 194 ? 85.876 -6.457 -40.203 1.00 61.90 194 LEU B O 1
ATOM 3580 N N . TYR B 1 195 ? 86.043 -5.726 -38.076 1.00 63.43 195 TYR B N 1
ATOM 3581 C CA . TYR B 1 195 ? 84.813 -6.399 -37.611 1.00 61.63 195 TYR B CA 1
ATOM 3582 C C . TYR B 1 195 ? 83.537 -5.530 -37.617 1.00 58.99 195 TYR B C 1
ATOM 3583 O O . TYR B 1 195 ? 82.516 -5.927 -37.052 1.00 60.01 195 TYR B O 1
ATOM 3592 N N . GLY B 1 196 ? 83.580 -4.365 -38.263 1.00 56.05 196 GLY B N 1
ATOM 3593 C CA . GLY B 1 196 ? 82.386 -3.529 -38.421 1.00 54.13 196 GLY B CA 1
ATOM 3594 C C . GLY B 1 196 ? 82.005 -2.778 -37.155 1.00 53.07 196 GLY B C 1
ATOM 3595 O O . GLY B 1 196 ? 82.758 -2.806 -36.179 1.00 52.50 196 GLY B O 1
ATOM 3596 N N . PRO B 1 197 ? 80.829 -2.104 -37.160 1.00 51.93 197 PRO B N 1
ATOM 3597 C CA . PRO B 1 197 ? 80.370 -1.259 -36.043 1.00 51.07 197 PRO B CA 1
ATOM 3598 C C . PRO B 1 197 ? 80.347 -1.941 -34.668 1.00 51.67 197 PRO B C 1
ATOM 3599 O O . PRO B 1 197 ? 80.031 -3.132 -34.575 1.00 54.73 197 PRO B O 1
ATOM 3603 N N . ILE B 1 198 ? 80.701 -1.177 -33.631 1.00 48.65 198 ILE B N 1
ATOM 3604 C CA . ILE B 1 198 ? 80.732 -1.653 -32.236 1.00 46.54 198 ILE B CA 1
ATOM 3605 C C . ILE B 1 198 ? 79.613 -1.082 -31.348 1.00 45.27 198 ILE B C 1
ATOM 3606 O O . ILE B 1 198 ? 79.402 -1.575 -30.231 1.00 43.00 198 ILE B O 1
ATOM 3611 N N . ILE B 1 199 ? 78.932 -0.039 -31.831 1.00 43.81 199 ILE B N 1
ATOM 3612 C CA . ILE B 1 199 ? 77.746 0.526 -31.187 1.00 44.37 199 ILE B CA 1
ATOM 3613 C C . ILE B 1 199 ? 76.730 0.920 -32.278 1.00 46.06 199 ILE B C 1
ATOM 3614 O O . ILE B 1 199 ? 76.956 0.643 -33.460 1.00 45.47 199 ILE B O 1
ATOM 3619 N N . MET B 1 200 ? 75.621 1.557 -31.894 1.00 48.53 200 MET B N 1
ATOM 3620 C CA . MET B 1 200 ? 74.551 1.895 -32.848 1.00 49.75 200 MET B CA 1
ATOM 3621 C C . MET B 1 200 ? 74.911 3.097 -33.716 1.00 50.33 200 MET B C 1
ATOM 3622 O O . MET B 1 200 ? 75.863 3.829 -33.428 1.00 48.76 200 MET B O 1
ATOM 3627 N N . GLY B 1 201 ? 74.128 3.286 -34.776 1.00 51.10 201 GLY B N 1
ATOM 3628 C CA . GLY B 1 201 ? 74.305 4.399 -35.705 1.00 53.98 201 GLY B CA 1
ATOM 3629 C C . GLY B 1 201 ? 72.985 5.007 -36.126 1.00 57.08 201 GLY B C 1
ATOM 3630 O O . GLY B 1 201 ? 72.001 4.955 -35.385 1.00 59.58 201 GLY B O 1
ATOM 3631 N N . LYS B 1 202 ? 72.975 5.594 -37.321 1.00 59.99 202 LYS B N 1
ATOM 3632 C CA . LYS B 1 202 ? 71.769 6.209 -37.881 1.00 61.04 202 LYS B CA 1
ATOM 3633 C C . LYS B 1 202 ? 70.726 5.162 -38.288 1.00 63.01 202 LYS B C 1
ATOM 3634 O O . LYS B 1 202 ? 69.544 5.340 -37.995 1.00 64.06 202 LYS B O 1
ATOM 3640 N N . GLU B 1 203 ? 71.163 4.077 -38.937 1.00 62.85 203 GLU B N 1
ATOM 3641 C CA . GLU B 1 203 ? 70.258 2.991 -39.372 1.00 62.71 203 GLU B CA 1
ATOM 3642 C C . GLU B 1 203 ? 69.431 2.404 -38.228 1.00 60.50 203 GLU B C 1
ATOM 3643 O O . GLU B 1 203 ? 68.250 2.100 -38.400 1.00 58.65 203 GLU B O 1
ATOM 3649 N N . ASP B 1 204 ? 70.062 2.261 -37.064 1.00 60.21 204 ASP B N 1
ATOM 3650 C CA . ASP B 1 204 ? 69.420 1.677 -35.887 1.00 57.49 204 ASP B CA 1
ATOM 3651 C C . ASP B 1 204 ? 68.351 2.586 -35.269 1.00 58.29 204 ASP B C 1
ATOM 3652 O O . ASP B 1 204 ? 67.503 2.110 -34.523 1.00 58.80 204 ASP B O 1
ATOM 3657 N N . THR B 1 205 ? 68.396 3.883 -35.574 1.00 59.94 205 THR B N 1
ATOM 3658 C CA . THR B 1 205 ? 67.325 4.822 -35.211 1.00 60.08 205 THR B CA 1
ATOM 3659 C C . THR B 1 205 ? 66.009 4.500 -35.934 1.00 60.96 205 THR B C 1
ATOM 3660 O O . THR B 1 205 ? 64.944 4.513 -35.317 1.00 61.21 205 THR B O 1
ATOM 3664 N N . LEU B 1 206 ? 66.090 4.231 -37.237 1.00 60.54 206 LEU B N 1
ATOM 3665 C CA . LEU B 1 206 ? 64.908 3.915 -38.049 1.00 60.87 206 LEU B CA 1
ATOM 3666 C C . LEU B 1 206 ? 64.325 2.531 -37.732 1.00 61.08 206 LEU B C 1
ATOM 3667 O O . LEU B 1 206 ? 63.107 2.395 -37.580 1.00 61.55 206 LEU B O 1
ATOM 3672 N N A ARG B 1 207 ? 65.192 1.525 -37.633 0.50 61.66 207 ARG B N 1
ATOM 3673 N N B ARG B 1 207 ? 65.203 1.528 -37.651 0.50 60.44 207 ARG B N 1
ATOM 3674 C CA A ARG B 1 207 ? 64.778 0.145 -37.358 0.50 62.04 207 ARG B CA 1
ATOM 3675 C CA B ARG B 1 207 ? 64.831 0.143 -37.337 0.50 60.06 207 ARG B CA 1
ATOM 3676 C C A ARG B 1 207 ? 64.030 -0.030 -36.028 0.50 63.10 207 ARG B C 1
ATOM 3677 C C B ARG B 1 207 ? 64.007 0.010 -36.051 0.50 61.89 207 ARG B C 1
ATOM 3678 O O A ARG B 1 207 ? 63.153 -0.891 -35.922 0.50 64.38 207 ARG B O 1
ATOM 3679 O O B ARG B 1 207 ? 63.061 -0.780 -35.998 0.50 63.16 207 ARG B O 1
ATOM 3694 N N . THR B 1 208 ? 64.379 0.779 -35.026 1.00 63.25 208 THR B N 1
ATOM 3695 C CA . THR B 1 208 ? 63.643 0.819 -33.748 1.00 63.53 208 THR B CA 1
ATOM 3696 C C . THR B 1 208 ? 62.248 1.410 -33.903 1.00 65.10 208 THR B C 1
ATOM 3697 O O . THR B 1 208 ? 61.271 0.857 -33.395 1.00 67.94 208 THR B O 1
ATOM 3701 N N . LEU B 1 209 ? 62.177 2.541 -34.601 1.00 64.33 209 LEU B N 1
ATOM 3702 C CA . LEU B 1 209 ? 60.932 3.299 -34.743 1.00 63.99 209 LEU B CA 1
ATOM 3703 C C . LEU B 1 209 ? 59.909 2.565 -35.627 1.00 62.94 209 LEU B C 1
ATOM 3704 O O . LEU B 1 209 ? 58.707 2.762 -35.471 1.00 62.07 209 LEU B O 1
ATOM 3709 N N . LYS B 1 210 ? 60.385 1.733 -36.554 1.00 62.74 210 LYS B N 1
ATOM 3710 C CA . LYS B 1 210 ? 59.510 0.800 -37.282 1.00 62.86 210 LYS B CA 1
ATOM 3711 C C . LYS B 1 210 ? 58.906 -0.233 -36.330 1.00 61.86 210 LYS B C 1
ATOM 3712 O O . LYS B 1 210 ? 57.718 -0.535 -36.408 1.00 61.58 210 LYS B O 1
ATOM 3718 N N . MET B 1 211 ? 59.742 -0.761 -35.438 1.00 63.61 211 MET B N 1
ATOM 3719 C CA . MET B 1 211 ? 59.322 -1.726 -34.415 1.00 63.76 211 MET B CA 1
ATOM 3720 C C . MET B 1 211 ? 58.336 -1.097 -33.427 1.00 63.29 211 MET B C 1
ATOM 3721 O O . MET B 1 211 ? 57.300 -1.689 -33.117 1.00 63.67 211 MET B O 1
ATOM 3726 N N . LEU B 1 212 ? 58.666 0.106 -32.957 1.00 62.61 212 LEU B N 1
ATOM 3727 C CA . LEU B 1 212 ? 57.948 0.767 -31.867 1.00 62.28 212 LEU B CA 1
ATOM 3728 C C . LEU B 1 212 ? 57.646 2.241 -32.224 1.00 62.11 212 LEU B C 1
ATOM 3729 O O . LEU B 1 212 ? 58.290 3.157 -31.704 1.00 61.25 212 LEU B O 1
ATOM 3734 N N . PRO B 1 213 ? 56.655 2.473 -33.113 1.00 62.92 213 PRO B N 1
ATOM 3735 C CA . PRO B 1 213 ? 56.390 3.817 -33.662 1.00 64.48 213 PRO B CA 1
ATOM 3736 C C . PRO B 1 213 ? 55.821 4.861 -32.693 1.00 66.39 213 PRO B C 1
ATOM 3737 O O . PRO B 1 213 ? 55.826 6.046 -33.024 1.00 68.05 213 PRO B O 1
ATOM 3741 N N . THR B 1 214 ? 55.329 4.431 -31.531 1.00 67.53 214 THR B N 1
ATOM 3742 C CA . THR B 1 214 ? 54.914 5.351 -30.467 1.00 66.87 214 THR B CA 1
ATOM 3743 C C . THR B 1 214 ? 56.107 6.054 -29.824 1.00 66.18 214 THR B C 1
ATOM 3744 O O . THR B 1 214 ? 56.002 7.207 -29.403 1.00 66.86 214 THR B O 1
ATOM 3748 N N . ALA B 1 215 ? 57.230 5.342 -29.747 1.00 64.47 215 ALA B N 1
ATOM 3749 C CA . ALA B 1 215 ? 58.395 5.780 -28.985 1.00 62.09 215 ALA B CA 1
ATOM 3750 C C . ALA B 1 215 ? 59.084 7.012 -29.563 1.00 60.41 215 ALA B C 1
ATOM 3751 O O . ALA B 1 215 ? 58.913 7.352 -30.738 1.00 60.80 215 ALA B O 1
ATOM 3753 N N . THR B 1 216 ? 59.862 7.666 -28.705 1.00 57.95 216 THR B N 1
ATOM 3754 C CA . THR B 1 216 ? 60.669 8.828 -29.060 1.00 56.85 216 THR B CA 1
ATOM 3755 C C . THR B 1 216 ? 62.125 8.475 -28.787 1.00 54.27 216 THR B C 1
ATOM 3756 O O . THR B 1 216 ? 62.444 7.988 -27.703 1.00 53.61 216 THR B O 1
ATOM 3760 N N . ILE B 1 217 ? 63.003 8.725 -29.758 1.00 52.85 217 ILE B N 1
ATOM 3761 C CA . ILE B 1 217 ? 64.420 8.363 -29.638 1.00 52.11 217 ILE B CA 1
ATOM 3762 C C . ILE B 1 217 ? 65.250 9.571 -29.198 1.00 51.79 217 ILE B C 1
ATOM 3763 O O . ILE B 1 217 ? 65.224 10.611 -29.854 1.00 52.99 217 ILE B O 1
ATOM 3768 N N . VAL B 1 218 ? 65.979 9.422 -28.093 1.00 51.72 218 VAL B N 1
ATOM 3769 C CA . VAL B 1 218 ? 66.978 10.405 -27.664 1.00 51.44 218 VAL B CA 1
ATOM 3770 C C . VAL B 1 218 ? 68.364 9.912 -28.088 1.00 51.42 218 VAL B C 1
ATOM 3771 O O . VAL B 1 218 ? 68.858 8.910 -27.567 1.00 51.24 218 VAL B O 1
ATOM 3775 N N . ALA B 1 219 ? 68.979 10.618 -29.038 1.00 50.97 219 ALA B N 1
ATOM 3776 C CA . ALA B 1 219 ? 70.323 10.291 -29.513 1.00 50.02 219 ALA B CA 1
ATOM 3777 C C . ALA B 1 219 ? 71.373 10.751 -28.504 1.00 49.98 219 ALA B C 1
ATOM 3778 O O . ALA B 1 219 ? 71.203 11.781 -27.845 1.00 49.53 219 ALA B O 1
ATOM 3780 N N . SER B 1 220 ? 72.454 9.979 -28.393 1.00 48.77 220 SER B N 1
ATOM 3781 C CA . SER B 1 220 ? 73.513 10.225 -27.411 1.00 48.01 220 SER B CA 1
ATOM 3782 C C . SER B 1 220 ? 74.786 9.485 -27.822 1.00 49.17 220 SER B C 1
ATOM 3783 O O . SER B 1 220 ? 74.786 8.761 -28.817 1.00 50.29 220 SER B O 1
ATOM 3786 N N . HIS B 1 221 ? 75.861 9.686 -27.060 1.00 49.78 221 HIS B N 1
ATOM 3787 C CA . HIS B 1 221 ? 77.154 9.023 -27.291 1.00 50.88 221 HIS B CA 1
ATOM 3788 C C . HIS B 1 221 ? 77.798 9.461 -28.623 1.00 53.09 221 HIS B C 1
ATOM 3789 O O . HIS B 1 221 ? 78.316 8.625 -29.366 1.00 55.21 221 HIS B O 1
ATOM 3796 N N . MET B 1 222 ? 77.775 10.765 -28.915 1.00 54.09 222 MET B N 1
ATOM 3797 C CA . MET B 1 222 ? 78.439 11.305 -30.121 1.00 55.66 222 MET B CA 1
ATOM 3798 C C . MET B 1 222 ? 78.979 12.734 -29.958 1.00 55.43 222 MET B C 1
ATOM 3799 O O . MET B 1 222 ? 78.496 13.495 -29.121 1.00 53.04 222 MET B O 1
ATOM 3804 N N . GLU B 1 223 ? 79.986 13.069 -30.773 1.00 57.02 223 GLU B N 1
ATOM 3805 C CA . GLU B 1 223 ? 80.706 14.362 -30.732 1.00 57.33 223 GLU B CA 1
ATOM 3806 C C . GLU B 1 223 ? 81.372 14.617 -29.376 1.00 59.14 223 GLU B C 1
ATOM 3807 O O . GLU B 1 223 ? 81.188 15.672 -28.757 1.00 60.34 223 GLU B O 1
ATOM 3813 N N . SER B 1 224 ? 82.144 13.627 -28.934 1.00 59.30 224 SER B N 1
ATOM 3814 C CA . SER B 1 224 ? 82.782 13.634 -27.609 1.00 58.12 224 SER B CA 1
ATOM 3815 C C . SER B 1 224 ? 84.118 12.897 -27.604 1.00 57.61 224 SER B C 1
ATOM 3816 O O . SER B 1 224 ? 85.079 13.378 -27.003 1.00 58.43 224 SER B O 1
ATOM 3819 N N . ILE B 1 225 ? 84.162 11.716 -28.221 1.00 57.00 225 ILE B N 1
ATOM 3820 C CA . ILE B 1 225 ? 85.424 11.040 -28.536 1.00 59.14 225 ILE B CA 1
ATOM 3821 C C . ILE B 1 225 ? 85.530 10.893 -30.056 1.00 60.80 225 ILE B C 1
ATOM 3822 O O . ILE B 1 225 ? 84.531 10.621 -30.726 1.00 62.18 225 ILE B O 1
ATOM 3827 N N . ASN B 1 226 ? 86.739 11.079 -30.590 1.00 61.22 226 ASN B N 1
ATOM 3828 C CA . ASN B 1 226 ? 86.960 11.114 -32.049 1.00 63.27 226 ASN B CA 1
ATOM 3829 C C . ASN B 1 226 ? 86.605 9.831 -32.820 1.00 61.97 226 ASN B C 1
ATOM 3830 O O . ASN B 1 226 ? 86.368 9.885 -34.029 1.00 61.85 226 ASN B O 1
ATOM 3835 N N . HIS B 1 227 ? 86.555 8.697 -32.123 1.00 59.66 227 HIS B N 1
ATOM 3836 C CA . HIS B 1 227 ? 86.279 7.400 -32.754 1.00 59.20 227 HIS B CA 1
ATOM 3837 C C . HIS B 1 227 ? 84.811 7.233 -33.170 1.00 58.73 227 HIS B C 1
ATOM 3838 O O . HIS B 1 227 ? 84.512 6.442 -34.065 1.00 58.36 227 HIS B O 1
ATOM 3845 N N . CYS B 1 228 ? 83.910 7.975 -32.524 1.00 57.56 228 CYS B N 1
ATOM 3846 C CA . CYS B 1 228 ? 82.497 8.023 -32.913 1.00 56.89 228 CYS B CA 1
ATOM 3847 C C . CYS B 1 228 ? 82.327 8.879 -34.175 1.00 55.88 228 CYS B C 1
ATOM 3848 O O . CYS B 1 228 ? 82.430 10.107 -34.115 1.00 53.86 228 CYS B O 1
ATOM 3851 N N . LEU B 1 229 ? 82.047 8.222 -35.302 1.00 56.52 229 LEU B N 1
ATOM 3852 C CA . LEU B 1 229 ? 82.048 8.863 -36.629 1.00 57.29 229 LEU B CA 1
ATOM 3853 C C . LEU B 1 229 ? 80.736 9.537 -37.064 1.00 58.07 229 LEU B C 1
ATOM 3854 O O . LEU B 1 229 ? 80.700 10.161 -38.128 1.00 58.16 229 LEU B O 1
ATOM 3859 N N . LEU B 1 230 ? 79.676 9.418 -36.264 1.00 59.04 230 LEU B N 1
ATOM 3860 C CA . LEU B 1 230 ? 78.370 10.001 -36.605 1.00 59.99 230 LEU B CA 1
ATOM 3861 C C . LEU B 1 230 ? 78.295 11.429 -36.057 1.00 60.15 230 LEU B C 1
ATOM 3862 O O . LEU B 1 230 ? 78.651 11.670 -34.904 1.00 62.88 230 LEU B O 1
ATOM 3867 N N . THR B 1 231 ? 77.832 12.362 -36.887 1.00 60.31 231 THR B N 1
ATOM 3868 C CA . THR B 1 231 ? 77.691 13.773 -36.518 1.00 61.63 231 THR B CA 1
ATOM 3869 C C . THR B 1 231 ? 76.220 14.116 -36.244 1.00 60.40 231 THR B C 1
ATOM 3870 O O . THR B 1 231 ? 75.327 13.574 -36.893 1.00 57.73 231 THR B O 1
ATOM 3874 N N . ARG B 1 232 ? 75.988 15.002 -35.270 1.00 62.25 232 ARG B N 1
ATOM 3875 C CA . ARG B 1 232 ? 74.665 15.621 -35.005 1.00 62.32 232 ARG B CA 1
ATOM 3876 C C . ARG B 1 232 ? 73.918 15.983 -36.290 1.00 62.28 232 ARG B C 1
ATOM 3877 O O . ARG B 1 232 ? 72.762 15.592 -36.479 1.00 61.32 232 ARG B O 1
ATOM 3885 N N . ALA B 1 233 ? 74.600 16.734 -37.155 1.00 61.04 233 ALA B N 1
ATOM 3886 C CA . ALA B 1 233 ? 74.047 17.204 -38.429 1.00 59.96 233 ALA B CA 1
ATOM 3887 C C . ALA B 1 233 ? 73.658 16.075 -39.386 1.00 58.86 233 ALA B C 1
ATOM 3888 O O . ALA B 1 233 ? 72.653 16.187 -40.086 1.00 60.53 233 ALA B O 1
ATOM 3890 N N . GLU B 1 234 ? 74.449 15.002 -39.415 1.00 58.11 234 GLU B N 1
ATOM 3891 C CA . GLU B 1 234 ? 74.165 13.847 -40.273 1.00 58.81 234 GLU B CA 1
ATOM 3892 C C . GLU B 1 234 ? 72.908 13.089 -39.833 1.00 58.90 234 GLU B C 1
ATOM 3893 O O . GLU B 1 234 ? 72.115 12.676 -40.679 1.00 58.95 234 GLU B O 1
ATOM 3899 N N . LEU B 1 235 ? 72.743 12.895 -38.523 1.00 58.92 235 LEU B N 1
ATOM 3900 C CA . LEU B 1 235 ? 71.586 12.169 -37.978 1.00 60.84 235 LEU B CA 1
ATOM 3901 C C . LEU B 1 235 ? 70.276 12.938 -38.159 1.00 62.92 235 LEU B C 1
ATOM 3902 O O . LEU B 1 235 ? 69.236 12.330 -38.421 1.00 63.45 235 LEU B O 1
ATOM 3907 N N . ARG B 1 236 ? 70.328 14.261 -37.997 1.00 65.04 236 ARG B N 1
ATOM 3908 C CA . ARG B 1 236 ? 69.182 15.123 -38.293 1.00 66.61 236 ARG B CA 1
ATOM 3909 C C . ARG B 1 236 ? 68.836 15.082 -39.785 1.00 69.15 236 ARG B C 1
ATOM 3910 O O . ARG B 1 236 ? 67.664 14.977 -40.147 1.00 70.94 236 ARG B O 1
ATOM 3918 N N . GLU B 1 237 ? 69.862 15.148 -40.636 1.00 71.63 237 GLU B N 1
ATOM 3919 C CA . GLU B 1 237 ? 69.699 15.008 -42.094 1.00 73.86 237 GLU B CA 1
ATOM 3920 C C . GLU B 1 237 ? 69.109 13.641 -42.485 1.00 75.26 237 GLU B C 1
ATOM 3921 O O . GLU B 1 237 ? 68.315 13.550 -43.424 1.00 76.49 237 GLU B O 1
ATOM 3927 N N . PHE B 1 238 ? 69.503 12.593 -41.763 1.00 75.57 238 PHE B N 1
ATOM 3928 C CA . PHE B 1 238 ? 68.932 11.254 -41.933 1.00 75.92 238 PHE B CA 1
ATOM 3929 C C . PHE B 1 238 ? 67.480 11.170 -41.452 1.00 75.71 238 PHE B C 1
ATOM 3930 O O . PHE B 1 238 ? 66.665 10.484 -42.071 1.00 75.54 238 PHE B O 1
ATOM 3938 N N . SER B 1 239 ? 67.169 11.847 -40.345 1.00 76.04 239 SER B N 1
ATOM 3939 C CA . SER B 1 239 ? 65.813 11.837 -39.773 1.00 76.91 239 SER B CA 1
ATOM 3940 C C . SER B 1 239 ? 64.801 12.593 -40.641 1.00 78.20 239 SER B C 1
ATOM 3941 O O . SER B 1 239 ? 63.667 12.142 -40.806 1.00 80.04 239 SER B O 1
ATOM 3944 N N . LEU B 1 240 ? 65.217 13.739 -41.181 1.00 80.11 240 LEU B N 1
ATOM 3945 C CA . LEU B 1 240 ? 64.407 14.501 -42.147 1.00 79.56 240 LEU B CA 1
ATOM 3946 C C . LEU B 1 240 ? 64.104 13.701 -43.417 1.00 78.60 240 LEU B C 1
ATOM 3947 O O . LEU B 1 240 ? 63.023 13.830 -43.993 1.00 76.99 240 LEU B O 1
ATOM 3952 N N . GLU B 1 241 ? 65.068 12.883 -43.836 1.00 79.61 241 GLU B N 1
ATOM 3953 C CA . GLU B 1 241 ? 64.963 12.076 -45.055 1.00 80.25 241 GLU B CA 1
ATOM 3954 C C . GLU B 1 241 ? 63.844 11.032 -44.986 1.00 77.74 241 GLU B C 1
ATOM 3955 O O . GLU B 1 241 ? 63.064 10.899 -45.928 1.00 77.40 241 GLU B O 1
ATOM 3961 N N . HIS B 1 242 ? 63.766 10.314 -43.865 1.00 76.87 242 HIS B N 1
ATOM 3962 C CA . HIS B 1 242 ? 62.760 9.257 -43.666 1.00 76.68 242 HIS B CA 1
ATOM 3963 C C . HIS B 1 242 ? 61.487 9.715 -42.929 1.00 77.40 242 HIS B C 1
ATOM 3964 O O . HIS B 1 242 ? 60.685 8.881 -42.499 1.00 79.08 242 HIS B O 1
ATOM 3971 N N . GLY B 1 243 ? 61.294 11.029 -42.795 1.00 77.83 243 GLY B N 1
ATOM 3972 C CA . GLY B 1 243 ? 60.064 11.588 -42.231 1.00 76.77 243 GLY B CA 1
ATOM 3973 C C . GLY B 1 243 ? 59.872 11.357 -40.742 1.00 75.30 243 GLY B C 1
ATOM 3974 O O . GLY B 1 243 ? 58.739 11.211 -40.280 1.00 76.55 243 GLY B O 1
ATOM 3975 N N . ILE B 1 244 ? 60.975 11.338 -39.994 1.00 73.61 244 ILE B N 1
ATOM 3976 C CA . ILE B 1 244 ? 60.947 11.087 -38.547 1.00 72.03 244 ILE B CA 1
ATOM 3977 C C . ILE B 1 244 ? 61.613 12.201 -37.729 1.00 71.32 244 ILE 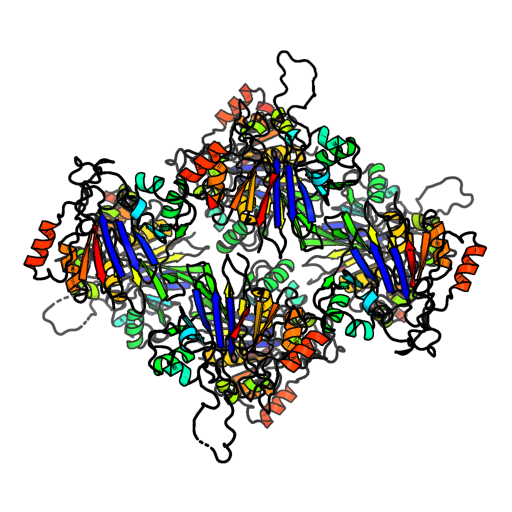B C 1
ATOM 3978 O O . ILE B 1 244 ? 61.860 12.020 -36.537 1.00 70.14 244 ILE B O 1
ATOM 3983 N N . GLU B 1 245 ? 61.869 13.351 -38.357 1.00 72.33 245 GLU B N 1
ATOM 3984 C CA . GLU B 1 245 ? 62.628 14.451 -37.732 1.00 73.16 245 GLU B CA 1
ATOM 3985 C C . GLU B 1 245 ? 62.167 14.856 -36.324 1.00 71.81 245 GLU B C 1
ATOM 3986 O O . GLU B 1 245 ? 63.002 15.054 -35.444 1.00 72.59 245 GLU B O 1
ATOM 3992 N N . ASP B 1 246 ? 60.853 14.943 -36.114 1.00 73.32 246 ASP B N 1
ATOM 3993 C CA . ASP B 1 246 ? 60.290 15.371 -34.815 1.00 75.05 246 ASP B CA 1
ATOM 3994 C C . ASP B 1 246 ? 60.129 14.251 -33.770 1.00 74.46 246 ASP B C 1
ATOM 3995 O O . ASP B 1 246 ? 59.727 14.522 -32.635 1.00 76.24 246 ASP B O 1
ATOM 4000 N N . LYS B 1 247 ? 60.440 13.009 -34.152 1.00 72.26 247 LYS B N 1
ATOM 4001 C CA . LYS B 1 247 ? 60.522 11.879 -33.212 1.00 70.41 247 LYS B CA 1
ATOM 4002 C C . LYS B 1 247 ? 61.956 11.522 -32.786 1.00 68.86 247 LYS B C 1
ATOM 4003 O O . LYS B 1 247 ? 62.134 10.788 -31.812 1.00 69.75 247 LYS B O 1
ATOM 4009 N N . ILE B 1 248 ? 62.964 12.014 -33.512 1.00 66.55 248 ILE B N 1
ATOM 4010 C CA . ILE B 1 248 ? 64.371 11.817 -33.134 1.00 64.84 248 ILE B CA 1
ATOM 4011 C C . ILE B 1 248 ? 64.887 13.065 -32.408 1.00 63.54 248 ILE B C 1
ATOM 4012 O O . ILE B 1 248 ? 65.214 14.074 -33.039 1.00 62.87 248 ILE B O 1
ATOM 4017 N N . LEU B 1 249 ? 64.938 12.988 -31.079 1.00 62.74 249 LEU B N 1
ATOM 4018 C CA . LEU B 1 249 ? 65.539 14.038 -30.254 1.00 62.85 249 LEU B CA 1
ATOM 4019 C C . LEU B 1 249 ? 67.062 13.910 -30.299 1.00 64.13 249 LEU B C 1
ATOM 4020 O O . LEU B 1 249 ? 67.602 12.829 -30.059 1.00 64.28 249 LEU B O 1
ATOM 4025 N N . ILE B 1 250 ? 67.743 15.011 -30.621 1.00 64.41 250 ILE B N 1
ATOM 4026 C CA . ILE B 1 250 ? 69.205 15.041 -30.705 1.00 65.55 250 ILE B CA 1
ATOM 4027 C C . ILE B 1 250 ? 69.690 16.238 -29.878 1.00 66.56 250 ILE B C 1
ATOM 4028 O O . ILE B 1 250 ? 69.965 17.309 -30.424 1.00 68.40 250 ILE B O 1
ATOM 4033 N N . PRO B 1 251 ? 69.798 16.058 -28.548 1.00 67.32 251 PRO B N 1
ATOM 4034 C CA . PRO B 1 251 ? 70.038 17.190 -27.661 1.00 67.73 251 PRO B CA 1
ATOM 4035 C C . PRO B 1 251 ? 71.478 17.693 -27.699 1.00 67.22 251 PRO B C 1
ATOM 4036 O O . PRO B 1 251 ? 72.408 16.918 -27.953 1.00 67.25 251 PRO B O 1
ATOM 4040 N N . ALA B 1 252 ? 71.643 18.985 -27.426 1.00 65.55 252 ALA B N 1
ATOM 4041 C CA . ALA B 1 252 ? 72.964 19.578 -27.237 1.00 64.20 252 ALA B CA 1
ATOM 4042 C C . ALA B 1 252 ? 73.532 19.137 -25.892 1.00 62.82 252 ALA B C 1
ATOM 4043 O O . ALA B 1 252 ? 72.814 18.583 -25.055 1.00 63.24 252 ALA B O 1
ATOM 4045 N N . ASP B 1 253 ? 74.825 19.375 -25.695 1.00 62.39 253 ASP B N 1
ATOM 4046 C CA . ASP B 1 253 ? 75.461 19.139 -24.401 1.00 62.93 253 ASP B CA 1
ATOM 4047 C C . ASP B 1 253 ? 74.937 20.166 -23.401 1.00 63.68 253 ASP B C 1
ATOM 4048 O O . ASP B 1 253 ? 75.089 21.370 -23.612 1.00 64.94 253 ASP B O 1
ATOM 4053 N N . GLY B 1 254 ? 74.297 19.678 -22.336 1.00 64.30 254 GLY B N 1
ATOM 4054 C CA . GLY B 1 254 ? 73.671 20.530 -21.317 1.00 62.79 254 GLY B CA 1
ATOM 4055 C C . GLY B 1 254 ? 72.162 20.713 -21.432 1.00 61.64 254 GLY B C 1
ATOM 4056 O O . GLY B 1 254 ? 71.542 21.241 -20.504 1.00 61.30 254 GLY B O 1
ATOM 4057 N N . GLU B 1 255 ? 71.563 20.286 -22.548 1.00 59.59 255 GLU B N 1
ATOM 4058 C CA . GLU B 1 255 ? 70.113 20.420 -22.752 1.00 59.37 255 GLU B CA 1
ATOM 4059 C C . GLU B 1 255 ? 69.333 19.381 -21.939 1.00 59.47 255 GLU B C 1
ATOM 4060 O O . GLU B 1 255 ? 69.666 18.194 -21.961 1.00 59.08 255 GLU B O 1
ATOM 4066 N N . THR B 1 256 ? 68.297 19.841 -21.236 1.00 59.76 256 THR B N 1
ATOM 4067 C CA . THR B 1 256 ? 67.418 18.977 -20.446 1.00 60.68 256 THR B CA 1
ATOM 4068 C C . THR B 1 256 ? 66.080 18.787 -21.167 1.00 61.23 256 THR B C 1
ATOM 4069 O O . THR B 1 256 ? 65.490 19.762 -21.634 1.00 61.82 256 THR B O 1
ATOM 4073 N N . MET B 1 257 ? 65.615 17.540 -21.262 1.00 62.12 257 MET B N 1
ATOM 4074 C CA . MET B 1 257 ? 64.299 17.231 -21.835 1.00 62.33 257 MET B CA 1
ATOM 4075 C C . MET B 1 257 ? 63.353 16.733 -20.754 1.00 62.46 257 MET B C 1
ATOM 4076 O O . MET B 1 257 ? 63.696 15.818 -19.998 1.00 61.84 257 MET B O 1
ATOM 4081 N N . ALA B 1 258 ? 62.162 17.328 -20.706 1.00 63.35 258 ALA B N 1
ATOM 4082 C CA . ALA B 1 258 ? 61.104 16.926 -19.782 1.00 64.44 258 ALA B CA 1
ATOM 4083 C C . ALA B 1 258 ? 60.183 15.899 -20.448 1.00 64.53 258 ALA B C 1
ATOM 4084 O O . ALA B 1 258 ? 59.838 16.047 -21.624 1.00 62.29 258 ALA B O 1
ATOM 4086 N N . PHE B 1 259 ? 59.806 14.861 -19.697 1.00 65.27 259 PHE B N 1
ATOM 4087 C CA . PHE B 1 259 ? 58.851 13.845 -20.162 1.00 66.36 259 PHE B CA 1
ATOM 4088 C C . PHE B 1 259 ? 57.891 13.468 -19.027 1.00 68.64 259 PHE B C 1
ATOM 4089 O O . PHE B 1 259 ? 58.218 12.630 -18.184 1.00 68.15 259 PHE B O 1
ATOM 4097 N N . SER B 1 260 ? 56.714 14.095 -19.008 1.00 72.86 260 SER B N 1
ATOM 4098 C CA . SER B 1 260 ? 55.687 13.825 -17.994 1.00 76.53 260 SER B CA 1
ATOM 4099 C C . SER B 1 260 ? 54.589 12.915 -18.545 1.00 79.39 260 SER B C 1
ATOM 4100 O O . SER B 1 260 ? 54.206 13.033 -19.711 1.00 81.46 260 SER B O 1
ATOM 4103 N N . ALA B 1 261 ? 54.086 12.017 -17.698 1.00 82.14 261 ALA B N 1
ATOM 4104 C CA . ALA B 1 261 ? 52.986 11.116 -18.065 1.00 85.12 261 ALA B CA 1
ATOM 4105 C C . ALA B 1 261 ? 51.641 11.848 -18.129 1.00 89.88 261 ALA B C 1
ATOM 4106 O O . ALA B 1 261 ? 50.804 11.539 -18.982 1.00 91.10 261 ALA B O 1
ATOM 4108 N N . TRP B 1 262 ? 51.443 12.803 -17.216 1.00 94.84 262 TRP B N 1
ATOM 4109 C CA . TRP B 1 262 ? 50.240 13.641 -17.167 1.00 96.78 262 TRP B CA 1
ATOM 4110 C C . TRP B 1 262 ? 50.585 15.082 -17.559 1.00 96.82 262 TRP B C 1
ATOM 4111 O O . TRP B 1 262 ? 50.127 15.572 -18.594 1.00 95.91 262 TRP B O 1
ATOM 4122 N N . SER B 1 263 ? 51.396 15.747 -16.734 1.00 97.30 263 SER B N 1
ATOM 4123 C CA . SER B 1 263 ? 51.795 17.140 -16.972 1.00 97.27 263 SER B CA 1
ATOM 4124 C C . SER B 1 263 ? 53.027 17.512 -16.150 1.00 95.67 263 SER B C 1
ATOM 4125 O O . SER B 1 263 ? 53.518 18.638 -16.226 1.00 95.11 263 SER B O 1
ATOM 4128 N N . MET C 1 1 ? 71.406 11.324 11.961 1.00 69.34 1 MET C N 1
ATOM 4129 C CA . MET C 1 1 ? 70.305 10.544 12.610 1.00 67.55 1 MET C CA 1
ATOM 4130 C C . MET C 1 1 ? 69.848 11.206 13.907 1.00 66.99 1 MET C C 1
ATOM 4131 O O . MET C 1 1 ? 70.673 11.641 14.707 1.00 66.31 1 MET C O 1
ATOM 4136 N N . LYS C 1 2 ? 68.529 11.248 14.102 1.00 67.17 2 LYS C N 1
ATOM 4137 C CA . LYS C 1 2 ? 67.900 11.793 15.305 1.00 65.66 2 LYS C CA 1
ATOM 4138 C C . LYS C 1 2 ? 66.756 10.864 15.752 1.00 62.63 2 LYS C C 1
ATOM 4139 O O . LYS C 1 2 ? 65.816 10.627 14.986 1.00 62.54 2 LYS C O 1
ATOM 4145 N N . LEU C 1 3 ? 66.853 10.340 16.978 1.00 58.69 3 LEU C N 1
ATOM 4146 C CA . LEU C 1 3 ? 65.830 9.465 17.570 1.00 56.66 3 LEU C CA 1
ATOM 4147 C C . LEU C 1 3 ? 65.195 10.151 18.774 1.00 55.27 3 LEU C C 1
ATOM 4148 O O . LEU C 1 3 ? 65.884 10.424 19.756 1.00 55.79 3 LEU C O 1
ATOM 4153 N N . THR C 1 4 ? 63.884 10.390 18.709 1.00 54.54 4 THR C N 1
ATOM 4154 C CA . THR C 1 4 ? 63.144 11.062 19.784 1.00 55.38 4 THR C CA 1
ATOM 4155 C C . THR C 1 4 ? 62.219 10.097 20.545 1.00 56.15 4 THR C C 1
ATOM 4156 O O . THR C 1 4 ? 61.393 9.418 19.932 1.00 57.23 4 THR C O 1
ATOM 4160 N N . GLN C 1 5 ? 62.370 10.049 21.872 1.00 56.22 5 GLN C N 1
ATOM 4161 C CA . GLN C 1 5 ? 61.460 9.301 22.756 1.00 56.97 5 GLN C CA 1
ATOM 4162 C C . GLN C 1 5 ? 60.201 10.123 22.986 1.00 59.87 5 GLN C C 1
ATOM 4163 O O . GLN C 1 5 ? 60.267 11.191 23.601 1.00 61.91 5 GLN C O 1
ATOM 4169 N N . ILE C 1 6 ? 59.061 9.636 22.498 1.00 61.57 6 ILE C N 1
ATOM 4170 C CA . ILE C 1 6 ? 57.778 10.298 22.739 1.00 61.67 6 ILE C CA 1
ATOM 4171 C C . ILE C 1 6 ? 57.168 9.756 24.036 1.00 59.21 6 ILE C C 1
ATOM 4172 O O . ILE C 1 6 ? 57.168 10.448 25.055 1.00 60.29 6 ILE C O 1
ATOM 4177 N N . ARG C 1 7 ? 56.684 8.515 24.002 1.00 56.55 7 ARG C N 1
ATOM 4178 C CA . ARG C 1 7 ? 55.963 7.918 25.132 1.00 53.77 7 ARG C CA 1
ATOM 4179 C C . ARG C 1 7 ? 55.810 6.406 24.924 1.00 50.64 7 ARG C C 1
ATOM 4180 O O . ARG C 1 7 ? 55.425 5.970 23.840 1.00 50.99 7 ARG C O 1
ATOM 4188 N N . ASN C 1 8 ? 56.098 5.627 25.968 1.00 48.84 8 ASN C N 1
ATOM 4189 C CA . ASN C 1 8 ? 56.096 4.159 25.907 1.00 47.18 8 ASN C CA 1
ATOM 4190 C C . ASN C 1 8 ? 57.042 3.675 24.784 1.00 47.88 8 ASN C C 1
ATOM 4191 O O . ASN C 1 8 ? 58.260 3.829 24.923 1.00 48.15 8 ASN C O 1
ATOM 4196 N N . ALA C 1 9 ? 56.507 3.128 23.687 1.00 47.80 9 ALA C N 1
ATOM 4197 C CA . ALA C 1 9 ? 57.305 2.675 22.551 1.00 47.24 9 ALA C CA 1
ATOM 4198 C C . ALA C 1 9 ? 57.091 3.568 21.321 1.00 47.39 9 ALA C C 1
ATOM 4199 O O . ALA C 1 9 ? 57.497 3.206 20.212 1.00 45.87 9 ALA C O 1
ATOM 4201 N N . THR C 1 10 ? 56.453 4.726 21.512 1.00 48.03 10 THR C N 1
ATOM 4202 C CA . THR C 1 10 ? 56.241 5.676 20.426 1.00 49.27 10 THR C CA 1
ATOM 4203 C C . THR C 1 10 ? 57.535 6.447 20.204 1.00 49.48 10 THR C C 1
ATOM 4204 O O . THR C 1 10 ? 58.090 7.014 21.145 1.00 50.01 10 THR C O 1
ATOM 4208 N N . LEU C 1 11 ? 58.019 6.441 18.963 1.00 49.77 11 LEU C N 1
ATOM 4209 C CA . LEU C 1 11 ? 59.294 7.065 18.609 1.00 50.92 11 LEU C CA 1
ATOM 4210 C C . LEU C 1 11 ? 59.157 7.851 17.320 1.00 52.09 11 LEU C C 1
ATOM 4211 O O . LEU C 1 11 ? 58.357 7.495 16.453 1.00 51.39 11 LEU C O 1
ATOM 4216 N N . VAL C 1 12 ? 59.944 8.918 17.205 1.00 54.04 12 VAL C N 1
ATOM 4217 C CA . VAL C 1 12 ? 60.136 9.612 15.936 1.00 54.46 12 VAL C CA 1
ATOM 4218 C C . VAL C 1 12 ? 61.593 9.402 15.549 1.00 54.99 12 VAL C C 1
ATOM 4219 O O . VAL C 1 12 ? 62.497 9.841 16.268 1.00 56.90 12 VAL C O 1
ATOM 4223 N N . LEU C 1 13 ? 61.807 8.699 14.437 1.00 54.20 13 LEU C N 1
ATOM 4224 C CA . LEU C 1 13 ? 63.143 8.394 13.931 1.00 53.62 13 LEU C CA 1
ATOM 4225 C C . LEU C 1 13 ? 63.359 9.157 12.636 1.00 54.01 13 LEU C C 1
ATOM 4226 O O . LEU C 1 13 ? 62.587 8.992 11.693 1.00 52.51 13 LEU C O 1
ATOM 4231 N N . GLN C 1 14 ? 64.395 9.998 12.609 1.00 55.03 14 GLN C N 1
ATOM 4232 C CA . GLN C 1 14 ? 64.857 10.653 11.388 1.00 55.69 14 GLN C CA 1
ATOM 4233 C C . GLN C 1 14 ? 66.116 9.934 10.933 1.00 53.03 14 GLN C C 1
ATOM 4234 O O . GLN C 1 14 ? 67.090 9.857 11.683 1.00 52.63 14 GLN C O 1
ATOM 4240 N N . TYR C 1 15 ? 66.088 9.400 9.712 1.00 50.19 15 TYR C N 1
ATOM 4241 C CA . TYR C 1 15 ? 67.124 8.478 9.242 1.00 47.45 15 TYR C CA 1
ATOM 4242 C C . TYR C 1 15 ? 67.249 8.517 7.719 1.00 47.61 15 TYR C C 1
ATOM 4243 O O . TYR C 1 15 ? 66.271 8.274 7.010 1.00 45.17 15 TYR C O 1
ATOM 4252 N N . ALA C 1 16 ? 68.455 8.831 7.240 1.00 48.97 16 ALA C N 1
ATOM 4253 C CA . ALA C 1 16 ? 68.783 8.862 5.809 1.00 50.78 16 ALA C CA 1
ATOM 4254 C C . ALA C 1 16 ? 67.865 9.783 4.989 1.00 52.33 16 ALA C C 1
ATOM 4255 O O . ALA C 1 16 ? 67.485 9.447 3.865 1.00 52.64 16 ALA C O 1
ATOM 4257 N N . GLY C 1 17 ? 67.503 10.931 5.567 1.00 54.76 17 GLY C N 1
ATOM 4258 C CA . GLY C 1 17 ? 66.611 11.899 4.917 1.00 56.69 17 GLY C CA 1
ATOM 4259 C C . GLY C 1 17 ? 65.126 11.720 5.201 1.00 58.70 17 GLY C C 1
ATOM 4260 O O . GLY C 1 17 ? 64.373 12.697 5.154 1.00 58.95 17 GLY C O 1
ATOM 4261 N N . LYS C 1 18 ? 64.702 10.484 5.482 1.00 60.93 18 LYS C N 1
ATOM 4262 C CA . LYS C 1 18 ? 63.300 10.163 5.776 1.00 61.93 18 LYS C CA 1
ATOM 4263 C C . LYS C 1 18 ? 63.016 10.271 7.275 1.00 61.98 18 LYS C C 1
ATOM 4264 O O . LYS C 1 18 ? 63.918 10.087 8.097 1.00 61.64 18 LYS C O 1
ATOM 4270 N N . LYS C 1 19 ? 61.762 10.574 7.614 1.00 62.93 19 LYS C N 1
ATOM 4271 C CA . LYS C 1 19 ? 61.268 10.532 8.996 1.00 63.84 19 LYS C CA 1
ATOM 4272 C C . LYS C 1 19 ? 60.296 9.358 9.160 1.00 60.75 19 LYS C C 1
ATOM 4273 O O . LYS C 1 19 ? 59.653 8.933 8.196 1.00 61.86 19 LYS C O 1
ATOM 4279 N N . PHE C 1 20 ? 60.182 8.856 10.388 1.00 57.20 20 PHE C N 1
ATOM 4280 C CA . PHE C 1 20 ? 59.284 7.741 10.715 1.00 54.92 20 PHE C CA 1
ATOM 4281 C C . PHE C 1 20 ? 58.618 7.951 12.069 1.00 54.40 20 PHE C C 1
ATOM 4282 O O . PHE C 1 20 ? 59.255 8.445 12.996 1.00 55.17 20 PHE C O 1
ATOM 4290 N N . LEU C 1 21 ? 57.342 7.571 12.165 1.00 53.37 21 LEU C N 1
ATOM 4291 C CA . LEU C 1 21 ? 56.623 7.482 13.437 1.00 51.86 21 LEU C CA 1
ATOM 4292 C C . LEU C 1 21 ? 56.400 5.991 13.718 1.00 51.59 21 LEU C C 1
ATOM 4293 O O . LEU C 1 21 ? 55.749 5.305 12.928 1.00 51.59 21 LEU C O 1
ATOM 4298 N N . ILE C 1 22 ? 56.942 5.498 14.832 1.00 50.96 22 ILE C N 1
ATOM 4299 C CA . ILE C 1 22 ? 56.857 4.073 15.183 1.00 50.46 22 ILE C CA 1
ATOM 4300 C C . ILE C 1 22 ? 55.870 3.862 16.324 1.00 49.85 22 ILE C C 1
ATOM 4301 O O . ILE C 1 22 ? 56.032 4.450 17.391 1.00 51.32 22 ILE C O 1
ATOM 4306 N N . ASP C 1 23 ? 54.864 3.015 16.089 1.00 47.73 23 ASP C N 1
ATOM 4307 C CA . ASP C 1 23 ? 53.910 2.576 17.117 1.00 46.79 23 ASP C CA 1
ATOM 4308 C C . ASP C 1 23 ? 53.185 3.744 17.803 1.00 47.71 23 ASP C C 1
ATOM 4309 O O . ASP C 1 23 ? 53.334 3.946 19.018 1.00 48.20 23 ASP C O 1
ATOM 4314 N N . PRO C 1 24 ? 52.386 4.508 17.031 1.00 47.25 24 PRO C N 1
ATOM 4315 C CA . PRO C 1 24 ? 51.762 5.706 17.596 1.00 49.10 24 PRO C CA 1
ATOM 4316 C C . PRO C 1 24 ? 50.659 5.408 18.623 1.00 51.10 24 PRO C C 1
ATOM 4317 O O . PRO C 1 24 ? 49.645 4.798 18.282 1.00 51.25 24 PRO C O 1
ATOM 4321 N N . MET C 1 25 ? 50.897 5.811 19.873 1.00 52.96 25 MET C N 1
ATOM 4322 C CA . MET C 1 25 ? 49.876 5.853 20.920 1.00 55.10 25 MET C CA 1
ATOM 4323 C C . MET C 1 25 ? 49.694 7.328 21.302 1.00 58.29 25 MET C C 1
ATOM 4324 O O . MET C 1 25 ? 50.560 7.914 21.962 1.00 60.88 25 MET C O 1
ATOM 4329 N N . LEU C 1 26 ? 48.567 7.911 20.890 1.00 60.21 26 LEU C N 1
ATOM 4330 C CA . LEU C 1 26 ? 48.360 9.369 20.916 1.00 63.00 26 LEU C CA 1
ATOM 4331 C C . LEU C 1 26 ? 47.343 9.886 21.950 1.00 66.18 26 LEU C C 1
ATOM 4332 O O . LEU C 1 26 ? 47.154 11.102 22.059 1.00 69.41 26 LEU C O 1
ATOM 4337 N N . ALA C 1 27 ? 46.706 8.993 22.710 1.00 68.63 27 ALA C N 1
ATOM 4338 C CA . ALA C 1 27 ? 45.618 9.391 23.623 1.00 69.19 27 ALA C CA 1
ATOM 4339 C C . ALA C 1 27 ? 46.108 10.181 24.834 1.00 70.12 27 ALA C C 1
ATOM 4340 O O . ALA C 1 27 ? 47.265 10.073 25.229 1.00 68.84 27 ALA C O 1
ATOM 4342 N N . GLU C 1 28 ? 45.204 10.970 25.413 1.00 72.50 28 GLU C N 1
ATOM 4343 C CA . GLU C 1 28 ? 45.469 11.694 26.660 1.00 72.35 28 GLU C CA 1
ATOM 4344 C C . GLU C 1 28 ? 45.492 10.713 27.827 1.00 72.59 28 GLU C C 1
ATOM 4345 O O . GLU C 1 28 ? 44.994 9.591 27.707 1.00 69.61 28 GLU C O 1
ATOM 4351 N N . LYS C 1 29 ? 46.067 11.142 28.950 1.00 74.30 29 LYS C N 1
ATOM 4352 C CA . LYS C 1 29 ? 46.335 10.237 30.071 1.00 75.24 29 LYS C CA 1
ATOM 4353 C C . LYS C 1 29 ? 45.057 9.688 30.708 1.00 75.30 29 LYS C C 1
ATOM 4354 O O . LYS C 1 29 ? 44.092 10.424 30.910 1.00 74.76 29 LYS C O 1
ATOM 4360 N N . GLU C 1 30 ? 45.072 8.383 30.987 1.00 77.36 30 GLU C N 1
ATOM 4361 C CA . GLU C 1 30 ? 43.948 7.650 31.583 1.00 78.35 30 GLU C CA 1
ATOM 4362 C C . GLU C 1 30 ? 42.650 7.717 30.757 1.00 76.91 30 GLU C C 1
ATOM 4363 O O . GLU C 1 30 ? 41.554 7.748 31.318 1.00 76.46 30 GLU C O 1
ATOM 4369 N N . ALA C 1 31 ? 42.791 7.706 29.428 1.00 76.98 31 ALA C N 1
ATOM 4370 C CA . ALA C 1 31 ? 41.650 7.791 28.496 1.00 77.40 31 ALA C CA 1
ATOM 4371 C C . ALA C 1 31 ? 41.131 6.427 28.008 1.00 77.30 31 ALA C C 1
ATOM 4372 O O . ALA C 1 31 ? 40.116 6.374 27.305 1.00 73.78 31 ALA C O 1
ATOM 4374 N N . TRP C 1 32 ? 41.832 5.343 28.349 1.00 79.19 32 TRP C N 1
ATOM 4375 C CA . TRP C 1 32 ? 41.353 3.978 28.077 1.00 80.94 32 TRP C CA 1
ATOM 4376 C C . TRP C 1 32 ? 41.852 2.998 29.143 1.00 80.54 32 TRP C C 1
ATOM 4377 O O . TRP C 1 32 ? 42.846 3.255 29.821 1.00 80.38 32 TRP C O 1
ATOM 4388 N N . ASP C 1 33 ? 41.143 1.882 29.290 1.00 82.02 33 ASP C N 1
ATOM 4389 C CA . ASP C 1 33 ? 41.295 1.008 30.462 1.00 83.32 33 ASP C CA 1
ATOM 4390 C C . ASP C 1 33 ? 42.572 0.171 30.433 1.00 83.76 33 ASP C C 1
ATOM 4391 O O . ASP C 1 33 ? 43.082 -0.164 29.365 1.00 83.72 33 ASP C O 1
ATOM 4396 N N . GLY C 1 34 ? 43.074 -0.164 31.619 1.00 85.51 34 GLY C N 1
ATOM 4397 C CA . GLY C 1 34 ? 44.297 -0.955 31.759 1.00 86.89 34 GLY C CA 1
ATOM 4398 C C . GLY C 1 34 ? 44.133 -2.402 31.333 1.00 87.78 34 GLY C C 1
ATOM 4399 O O . GLY C 1 34 ? 43.011 -2.904 31.222 1.00 87.97 34 GLY C O 1
ATOM 4400 N N . PHE C 1 35 ? 45.261 -3.069 31.096 1.00 89.94 35 PHE C N 1
ATOM 4401 C CA . PHE C 1 35 ? 45.268 -4.460 30.630 1.00 90.53 35 PHE C CA 1
ATOM 4402 C C . PHE C 1 35 ? 44.868 -5.431 31.743 1.00 92.13 35 PHE C C 1
ATOM 4403 O O . PHE C 1 35 ? 45.531 -5.501 32.781 1.00 90.12 35 PHE C O 1
ATOM 4411 N N . ALA C 1 36 ? 43.778 -6.166 31.517 1.00 95.75 36 ALA C N 1
ATOM 4412 C CA . ALA C 1 36 ? 43.331 -7.217 32.433 1.00 98.19 36 ALA C CA 1
ATOM 4413 C C . ALA C 1 36 ? 44.176 -8.478 32.239 1.00 101.08 36 ALA C C 1
ATOM 4414 O O . ALA C 1 36 ? 44.738 -8.699 31.163 1.00 101.79 36 ALA C O 1
ATOM 4416 N N . GLY C 1 37 ? 44.253 -9.299 33.284 1.00 102.93 37 GLY C N 1
ATOM 4417 C CA . GLY C 1 37 ? 45.096 -10.495 33.281 1.00 102.84 37 GLY C CA 1
ATOM 4418 C C . GLY C 1 37 ? 46.573 -10.145 33.335 1.00 104.10 37 GLY C C 1
ATOM 4419 O O . GLY C 1 37 ? 47.373 -10.684 32.570 1.00 101.99 37 GLY C O 1
ATOM 4420 N N . SER C 1 38 ? 46.923 -9.232 34.240 1.00 106.81 38 SER C N 1
ATOM 4421 C CA . SER C 1 38 ? 48.303 -8.768 34.405 1.00 108.70 38 SER C CA 1
ATOM 4422 C C . SER C 1 38 ? 48.496 -8.091 35.761 1.00 109.97 38 SER C C 1
ATOM 4423 O O . SER C 1 38 ? 47.524 -7.814 36.470 1.00 108.81 38 SER C O 1
ATOM 4426 N N . ALA C 1 39 ? 49.755 -7.829 36.108 1.00 112.43 39 ALA C N 1
ATOM 4427 C CA . ALA C 1 39 ? 50.103 -7.185 37.378 1.00 113.27 39 ALA C CA 1
ATOM 4428 C C . ALA C 1 39 ? 49.697 -5.710 37.372 1.00 113.38 39 ALA C C 1
ATOM 4429 O O . ALA C 1 39 ? 49.837 -5.030 36.353 1.00 113.57 39 ALA C O 1
ATOM 4431 N N . ARG C 1 40 ? 49.197 -5.237 38.516 1.00 111.78 40 ARG C N 1
ATOM 4432 C CA . ARG C 1 40 ? 48.675 -3.872 38.682 1.00 110.27 40 ARG C CA 1
ATOM 4433 C C . ARG C 1 40 ? 47.586 -3.488 37.662 1.00 110.07 40 ARG C C 1
ATOM 4434 O O . ARG C 1 40 ? 47.793 -2.592 36.838 1.00 111.05 40 ARG C O 1
ATOM 4442 N N . PRO C 1 41 ? 46.418 -4.156 37.720 1.00 109.09 41 PRO C N 1
ATOM 4443 C CA . PRO C 1 41 ? 45.288 -3.744 36.882 1.00 108.95 41 PRO C CA 1
ATOM 4444 C C . PRO C 1 41 ? 44.498 -2.535 37.428 1.00 110.16 41 PRO C C 1
ATOM 4445 O O . PRO C 1 41 ? 43.548 -2.095 36.776 1.00 108.68 41 PRO C O 1
ATOM 4449 N N . HIS C 1 42 ? 44.886 -2.004 38.594 1.00 111.99 42 HIS C N 1
ATOM 4450 C CA . HIS C 1 42 ? 44.189 -0.874 39.226 1.00 112.02 42 HIS C CA 1
ATOM 4451 C C . HIS C 1 42 ? 44.353 0.428 38.438 1.00 107.12 42 HIS C C 1
ATOM 4452 O O . HIS C 1 42 ? 43.365 1.093 38.117 1.00 105.60 42 HIS C O 1
ATOM 4459 N N . LEU C 1 43 ? 45.601 0.778 38.129 1.00 102.81 43 LEU C N 1
ATOM 4460 C CA . LEU C 1 43 ? 45.917 2.045 37.459 1.00 99.51 43 LEU C CA 1
ATOM 4461 C C . LEU C 1 43 ? 45.583 1.969 35.971 1.00 95.94 43 LEU C C 1
ATOM 4462 O O . LEU C 1 43 ? 45.873 0.966 35.319 1.00 96.14 43 LEU C O 1
ATOM 4467 N N . ARG C 1 44 ? 44.972 3.030 35.446 1.00 92.08 44 ARG C N 1
ATOM 4468 C CA . ARG C 1 44 ? 44.672 3.137 34.015 1.00 89.91 44 ARG C CA 1
ATOM 4469 C C . ARG C 1 44 ? 45.889 3.666 33.257 1.00 86.09 44 ARG C C 1
ATOM 4470 O O . ARG C 1 44 ? 46.864 4.115 33.869 1.00 86.13 44 ARG C O 1
ATOM 4478 N N . ASN C 1 45 ? 45.819 3.610 31.927 1.00 81.46 45 ASN C N 1
ATOM 4479 C CA . ASN C 1 45 ? 46.913 4.065 31.051 1.00 77.79 45 ASN C CA 1
ATOM 4480 C C . ASN C 1 45 ? 46.374 4.833 29.829 1.00 74.23 45 ASN C C 1
ATOM 4481 O O . ASN C 1 45 ? 45.251 4.573 29.407 1.00 73.60 45 ASN C O 1
ATOM 4486 N N . PRO C 1 46 ? 47.145 5.765 29.253 1.00 71.19 46 PRO C N 1
ATOM 4487 C CA . PRO C 1 46 ? 48.531 6.068 29.640 1.00 71.55 46 PRO C CA 1
ATOM 4488 C C . PRO C 1 46 ? 48.672 6.756 31.004 1.00 71.06 46 PRO C C 1
ATOM 4489 O O . PRO C 1 46 ? 47.843 7.589 31.368 1.00 70.94 46 PRO C O 1
ATOM 4493 N N . MET C 1 47 ? 49.718 6.385 31.742 1.00 70.36 47 MET C N 1
ATOM 4494 C CA . MET C 1 47 ? 49.991 6.941 33.073 1.00 70.79 47 MET C CA 1
ATOM 4495 C C . MET C 1 47 ? 50.583 8.358 33.044 1.00 71.25 47 MET C C 1
ATOM 4496 O O . MET C 1 47 ? 50.719 8.985 34.097 1.00 69.47 47 MET C O 1
ATOM 4501 N N . VAL C 1 48 ? 50.957 8.852 31.861 1.00 72.34 48 VAL C N 1
ATOM 4502 C CA . VAL C 1 48 ? 51.454 10.222 31.712 1.00 74.59 48 VAL C CA 1
ATOM 4503 C C . VAL C 1 48 ? 51.218 10.734 30.285 1.00 73.86 48 VAL C C 1
ATOM 4504 O O . VAL C 1 48 ? 51.307 9.969 29.323 1.00 75.37 48 VAL C O 1
ATOM 4508 N N . ALA C 1 49 ? 50.927 12.029 30.165 1.00 73.15 49 ALA C N 1
ATOM 4509 C CA . ALA C 1 49 ? 50.539 12.643 28.885 1.00 73.18 49 ALA C CA 1
ATOM 4510 C C . ALA C 1 49 ? 51.722 12.825 27.923 1.00 74.42 49 ALA C C 1
ATOM 4511 O O . ALA C 1 49 ? 52.870 12.524 28.268 1.00 76.42 49 ALA C O 1
ATOM 4513 N N . LEU C 1 50 ? 51.427 13.317 26.716 1.00 73.70 50 LEU C N 1
ATOM 4514 C CA . LEU C 1 50 ? 52.440 13.506 25.673 1.00 72.97 50 LEU C CA 1
ATOM 4515 C C . LEU C 1 50 ? 53.397 14.645 26.024 1.00 72.75 50 LEU C C 1
ATOM 4516 O O . LEU C 1 50 ? 52.977 15.639 26.613 1.00 72.05 50 LEU C O 1
ATOM 4521 N N . PRO C 1 51 ? 54.685 14.507 25.656 1.00 75.21 51 PRO C N 1
ATOM 4522 C CA . PRO C 1 51 ? 55.646 15.595 25.856 1.00 76.38 51 PRO C CA 1
ATOM 4523 C C . PRO C 1 51 ? 55.504 16.741 24.847 1.00 76.97 51 PRO C C 1
ATOM 4524 O O . PRO C 1 51 ? 55.979 17.846 25.119 1.00 75.98 51 PRO C O 1
ATOM 4528 N N . VAL C 1 52 ? 54.873 16.471 23.699 1.00 78.61 52 VAL C N 1
ATOM 4529 C CA . VAL C 1 52 ? 54.649 17.468 22.644 1.00 80.27 52 VAL C CA 1
ATOM 4530 C C . VAL C 1 52 ? 53.222 17.354 22.088 1.00 80.98 52 VAL C C 1
ATOM 4531 O O . VAL C 1 52 ? 52.542 16.356 22.347 1.00 82.09 52 VAL C O 1
ATOM 4535 N N . PRO C 1 53 ? 52.757 18.371 21.327 1.00 82.06 53 PRO C N 1
ATOM 4536 C CA . PRO C 1 53 ? 51.432 18.269 20.694 1.00 82.43 53 PRO C CA 1
ATOM 4537 C C . PRO C 1 53 ? 51.333 17.193 19.606 1.00 82.36 53 PRO C C 1
ATOM 4538 O O . PRO C 1 53 ? 52.344 16.616 19.199 1.00 86.24 53 PRO C O 1
ATOM 4542 N N . VAL C 1 54 ? 50.113 16.956 19.135 1.00 81.12 54 VAL C N 1
ATOM 4543 C CA . VAL C 1 54 ? 49.835 15.879 18.180 1.00 80.77 54 VAL C CA 1
ATOM 4544 C C . VAL C 1 54 ? 50.240 16.258 16.747 1.00 81.84 54 VAL C C 1
ATOM 4545 O O . VAL C 1 54 ? 50.694 15.399 15.995 1.00 82.43 54 VAL C O 1
ATOM 4549 N N . GLU C 1 55 ? 50.085 17.529 16.369 1.00 83.63 55 GLU C N 1
ATOM 4550 C CA . GLU C 1 55 ? 50.441 17.974 15.008 1.00 83.09 55 GLU C CA 1
ATOM 4551 C C . GLU C 1 55 ? 51.946 17.868 14.711 1.00 81.81 55 GLU C C 1
ATOM 4552 O O . GLU C 1 55 ? 52.335 17.681 13.556 1.00 82.04 55 GLU C O 1
ATOM 4558 N N . ASP C 1 56 ? 52.779 17.984 15.747 1.00 80.74 56 ASP C N 1
ATOM 4559 C CA . ASP C 1 56 ? 54.239 17.938 15.588 1.00 80.50 56 ASP C CA 1
ATOM 4560 C C . ASP C 1 56 ? 54.751 16.558 15.172 1.00 77.78 56 ASP C C 1
ATOM 4561 O O . ASP C 1 56 ? 55.545 16.447 14.238 1.00 79.65 56 ASP C O 1
ATOM 4566 N N . LEU C 1 57 ? 54.290 15.516 15.861 1.00 74.96 57 LEU C N 1
ATOM 4567 C CA . LEU C 1 57 ? 54.790 14.155 15.631 1.00 73.56 57 LEU C CA 1
ATOM 4568 C C . LEU C 1 57 ? 54.117 13.413 14.460 1.00 72.94 57 LEU C C 1
ATOM 4569 O O . LEU C 1 57 ? 54.544 12.307 14.124 1.00 70.89 57 LEU C O 1
ATOM 4574 N N . LEU C 1 58 ? 53.082 14.003 13.851 1.00 71.77 58 LEU C N 1
ATOM 4575 C CA . LEU C 1 58 ? 52.469 13.447 12.628 1.00 70.92 58 LEU C CA 1
ATOM 4576 C C . LEU C 1 58 ? 52.992 14.074 11.325 1.00 70.12 58 LEU C C 1
ATOM 4577 O O . LEU C 1 58 ? 52.670 13.585 10.241 1.00 68.66 58 LEU C O 1
ATOM 4582 N N . ALA C 1 59 ? 53.784 15.146 11.424 1.00 70.01 59 ALA C N 1
ATOM 4583 C CA . ALA C 1 59 ? 54.469 15.723 10.256 1.00 69.78 59 ALA C CA 1
ATOM 4584 C C . ALA C 1 59 ? 55.666 14.844 9.895 1.00 68.66 59 ALA C C 1
ATOM 4585 O O . ALA C 1 59 ? 56.813 15.159 10.225 1.00 67.06 59 ALA C O 1
ATOM 4587 N N . VAL C 1 60 ? 55.371 13.728 9.225 1.00 67.23 60 VAL C N 1
ATOM 4588 C CA . VAL C 1 60 ? 56.320 12.623 9.019 1.00 65.42 60 VAL C CA 1
ATOM 4589 C C . VAL C 1 60 ? 56.080 11.999 7.632 1.00 61.83 60 VAL C C 1
ATOM 4590 O O . VAL C 1 60 ? 54.988 12.127 7.072 1.00 60.75 60 VAL C O 1
ATOM 4594 N N . ASP C 1 61 ? 57.105 11.348 7.075 1.00 59.58 61 ASP C N 1
ATOM 4595 C CA . ASP C 1 61 ? 57.008 10.706 5.754 1.00 58.06 61 ASP C CA 1
ATOM 4596 C C . ASP C 1 61 ? 56.146 9.437 5.780 1.00 56.37 61 ASP C C 1
ATOM 4597 O O . ASP C 1 61 ? 55.309 9.244 4.897 1.00 54.70 61 ASP C O 1
ATOM 4602 N N . ALA C 1 62 ? 56.372 8.577 6.775 1.00 54.86 62 ALA C N 1
ATOM 4603 C CA . ALA C 1 62 ? 55.576 7.353 6.961 1.00 53.60 62 ALA C CA 1
ATOM 4604 C C . ALA C 1 62 ? 55.385 6.981 8.430 1.00 52.35 62 ALA C C 1
ATOM 4605 O O . ALA C 1 62 ? 56.103 7.467 9.306 1.00 51.19 62 ALA C O 1
ATOM 4607 N N . VAL C 1 63 ? 54.401 6.113 8.674 1.00 50.62 63 VAL C N 1
ATOM 4608 C CA . VAL C 1 63 ? 54.158 5.502 9.987 1.00 49.36 63 VAL C CA 1
ATOM 4609 C C . VAL C 1 63 ? 54.475 4.009 9.873 1.00 47.92 63 VAL C C 1
ATOM 4610 O O . VAL C 1 63 ? 54.379 3.439 8.782 1.00 47.00 63 VAL C O 1
ATOM 4614 N N . ILE C 1 64 ? 54.857 3.389 10.991 1.00 46.79 64 ILE C N 1
ATOM 4615 C CA . ILE C 1 64 ? 55.264 1.976 11.015 1.00 46.57 64 ILE C CA 1
ATOM 4616 C C . ILE C 1 64 ? 54.769 1.286 12.303 1.00 45.14 64 ILE C C 1
ATOM 4617 O O . ILE C 1 64 ? 55.192 1.635 13.401 1.00 43.97 64 ILE C O 1
ATOM 4622 N N . LEU C 1 65 ? 53.868 0.310 12.139 1.00 44.91 65 LEU C N 1
ATOM 4623 C CA . LEU C 1 65 ? 53.262 -0.438 13.252 1.00 44.25 65 LEU C CA 1
ATOM 4624 C C . LEU C 1 65 ? 53.932 -1.803 13.408 1.00 43.46 65 LEU C C 1
ATOM 4625 O O . LEU C 1 65 ? 53.801 -2.656 12.532 1.00 42.97 65 LEU C O 1
ATOM 4630 N N . THR C 1 66 ? 54.643 -2.009 14.517 1.00 42.57 66 THR C N 1
ATOM 4631 C CA . THR C 1 66 ? 55.266 -3.310 14.806 1.00 42.38 66 THR C CA 1
ATOM 4632 C C . THR C 1 66 ? 54.213 -4.385 15.080 1.00 43.32 66 THR C C 1
ATOM 4633 O O . THR C 1 66 ? 54.387 -5.541 14.695 1.00 42.77 66 THR C O 1
ATOM 4637 N N . HIS C 1 67 ? 53.140 -3.984 15.765 1.00 43.36 67 HIS C N 1
ATOM 4638 C CA . HIS C 1 67 ? 51.955 -4.821 15.990 1.00 41.93 67 HIS C CA 1
ATOM 4639 C C . HIS C 1 67 ? 50.785 -3.961 16.488 1.00 43.49 67 HIS C C 1
ATOM 4640 O O . HIS C 1 67 ? 50.971 -2.784 16.826 1.00 42.85 67 HIS C O 1
ATOM 4647 N N . THR C 1 68 ? 49.592 -4.557 16.547 1.00 44.87 68 THR C N 1
ATOM 4648 C CA . THR C 1 68 ? 48.361 -3.829 16.884 1.00 44.27 68 THR C CA 1
ATOM 4649 C C . THR C 1 68 ? 47.882 -4.038 18.332 1.00 45.05 68 THR C C 1
ATOM 4650 O O . THR C 1 68 ? 46.675 -4.084 18.588 1.00 46.69 68 THR C O 1
ATOM 4654 N N . HIS C 1 69 ? 48.810 -4.159 19.279 1.00 44.13 69 HIS C N 1
ATOM 4655 C CA . HIS C 1 69 ? 48.445 -4.026 20.688 1.00 45.46 69 HIS C CA 1
ATOM 4656 C C . HIS C 1 69 ? 48.099 -2.558 20.947 1.00 47.96 69 HIS C C 1
ATOM 4657 O O . HIS C 1 69 ? 48.631 -1.662 20.283 1.00 51.45 69 HIS C O 1
ATOM 4664 N N . THR C 1 70 ? 47.202 -2.323 21.900 1.00 47.79 70 THR C N 1
ATOM 4665 C CA . THR C 1 70 ? 46.650 -0.986 22.142 1.00 48.09 70 THR C CA 1
ATOM 4666 C C . THR C 1 70 ? 47.705 0.051 22.558 1.00 48.08 70 THR C C 1
ATOM 4667 O O . THR C 1 70 ? 47.589 1.225 22.198 1.00 48.85 70 THR C O 1
ATOM 4671 N N . ASP C 1 71 ? 48.739 -0.384 23.282 1.00 46.48 71 ASP C N 1
ATOM 4672 C CA . ASP C 1 71 ? 49.852 0.506 23.665 1.00 45.01 71 ASP C CA 1
ATOM 4673 C C . ASP C 1 71 ? 50.831 0.836 22.520 1.00 44.89 71 ASP C C 1
ATOM 4674 O O . ASP C 1 71 ? 51.814 1.555 22.735 1.00 44.42 71 ASP C O 1
ATOM 4679 N N . HIS C 1 72 ? 50.576 0.289 21.328 1.00 43.29 72 HIS C N 1
ATOM 4680 C CA . HIS C 1 72 ? 51.303 0.631 20.110 1.00 42.87 72 HIS C CA 1
ATOM 4681 C C . HIS C 1 72 ? 50.404 1.178 18.981 1.00 43.67 72 HIS C C 1
ATOM 4682 O O . HIS C 1 72 ? 50.922 1.566 17.938 1.00 44.49 72 HIS C O 1
ATOM 4689 N N . TRP C 1 73 ? 49.081 1.226 19.190 1.00 44.54 73 TRP C N 1
ATOM 4690 C CA . TRP C 1 73 ? 48.108 1.674 18.172 1.00 45.39 73 TRP C CA 1
ATOM 4691 C C . TRP C 1 73 ? 46.703 1.838 18.794 1.00 46.89 73 TRP C C 1
ATOM 4692 O O . TRP C 1 73 ? 45.788 1.051 18.526 1.00 48.84 73 TRP C O 1
ATOM 4703 N N . ASP C 1 74 ? 46.546 2.861 19.632 1.00 47.57 74 ASP C N 1
ATOM 4704 C CA . ASP C 1 74 ? 45.267 3.118 20.329 1.00 47.90 74 ASP C CA 1
ATOM 4705 C C . ASP C 1 74 ? 44.246 3.820 19.425 1.00 46.75 74 ASP C C 1
ATOM 4706 O O . ASP C 1 74 ? 44.563 4.154 18.282 1.00 46.80 74 ASP C O 1
ATOM 4711 N N . GLU C 1 75 ? 43.030 4.034 19.940 1.00 47.43 75 GLU C N 1
ATOM 4712 C CA . GLU C 1 75 ? 41.959 4.739 19.191 1.00 47.80 75 GLU C CA 1
ATOM 4713 C C . GLU C 1 75 ? 42.342 6.171 18.799 1.00 46.29 75 GLU C C 1
ATOM 4714 O O . GLU C 1 75 ? 42.199 6.551 17.638 1.00 45.98 75 GLU C O 1
ATOM 4720 N N . ALA C 1 76 ? 42.844 6.947 19.757 1.00 45.81 76 ALA C N 1
ATOM 4721 C CA . ALA C 1 76 ? 43.251 8.340 19.506 1.00 46.43 76 ALA C CA 1
ATOM 4722 C C . ALA C 1 76 ? 44.175 8.475 18.291 1.00 47.97 76 ALA C C 1
ATOM 4723 O O . ALA C 1 76 ? 44.041 9.419 17.507 1.00 47.60 76 ALA C O 1
ATOM 4725 N N . ALA C 1 77 ? 45.095 7.520 18.142 1.00 49.61 77 ALA C N 1
ATOM 4726 C CA . ALA C 1 77 ? 45.955 7.427 16.958 1.00 49.27 77 ALA C CA 1
ATOM 4727 C C . ALA C 1 77 ? 45.174 7.092 15.685 1.00 49.74 77 ALA C C 1
ATOM 4728 O O . ALA C 1 77 ? 45.447 7.665 14.631 1.00 49.90 77 ALA C O 1
ATOM 4730 N N . GLN C 1 78 ? 44.214 6.169 15.783 1.00 50.74 78 GLN C N 1
ATOM 4731 C CA . GLN C 1 78 ? 43.355 5.806 14.639 1.00 51.72 78 GLN C CA 1
ATOM 4732 C C . GLN C 1 78 ? 42.498 6.964 14.116 1.00 54.28 78 GLN C C 1
ATOM 4733 O O . GLN C 1 78 ? 42.137 6.980 12.937 1.00 55.43 78 GLN C O 1
ATOM 4739 N N . GLN C 1 79 ? 42.151 7.905 14.992 1.00 56.80 79 GLN C N 1
ATOM 4740 C CA . GLN C 1 79 ? 41.419 9.111 14.595 1.00 58.03 79 GLN C CA 1
ATOM 4741 C C . GLN C 1 79 ? 42.370 10.245 14.178 1.00 57.97 79 GLN C C 1
ATOM 4742 O O . GLN C 1 79 ? 42.072 10.980 13.237 1.00 58.97 79 GLN C O 1
ATOM 4748 N N . ALA C 1 80 ? 43.506 10.374 14.867 1.00 57.63 80 ALA C N 1
ATOM 4749 C CA . ALA C 1 80 ? 44.442 11.496 14.651 1.00 58.12 80 ALA C CA 1
ATOM 4750 C C . ALA C 1 80 ? 45.282 11.383 13.376 1.00 57.15 80 ALA C C 1
ATOM 4751 O O . ALA C 1 80 ? 45.454 12.373 12.662 1.00 58.51 80 ALA C O 1
ATOM 4753 N N . VAL C 1 81 ? 45.809 10.190 13.103 1.00 55.75 81 VAL C N 1
ATOM 4754 C CA . VAL C 1 81 ? 46.648 9.960 11.920 1.00 54.66 81 VAL C CA 1
ATOM 4755 C C . VAL C 1 81 ? 45.756 9.978 10.670 1.00 54.21 81 VAL C C 1
ATOM 4756 O O . VAL C 1 81 ? 44.716 9.317 10.663 1.00 55.22 81 VAL C O 1
ATOM 4760 N N . PRO C 1 82 ? 46.144 10.741 9.617 1.00 53.64 82 PRO C N 1
ATOM 4761 C CA . PRO C 1 82 ? 45.325 10.762 8.393 1.00 54.04 82 PRO C CA 1
ATOM 4762 C C . PRO C 1 82 ? 45.224 9.407 7.694 1.00 56.05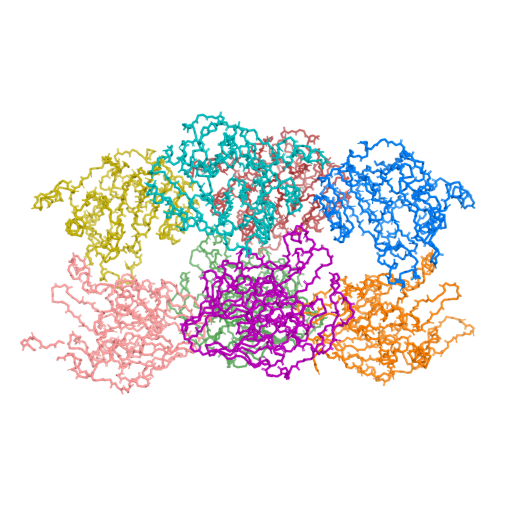 82 PRO C C 1
ATOM 4763 O O . PRO C 1 82 ? 46.122 8.577 7.827 1.00 59.94 82 PRO C O 1
ATOM 4767 N N . LYS C 1 83 ? 44.149 9.203 6.939 1.00 57.14 83 LYS C N 1
ATOM 4768 C CA . LYS C 1 83 ? 43.986 7.987 6.129 1.00 58.75 83 LYS C CA 1
ATOM 4769 C C . LYS C 1 83 ? 44.929 8.018 4.918 1.00 61.78 83 LYS C C 1
ATOM 4770 O O . LYS C 1 83 ? 45.320 6.968 4.403 1.00 64.15 83 LYS C O 1
ATOM 4776 N N . ASP C 1 84 ? 45.280 9.232 4.482 1.00 62.91 84 ASP C N 1
ATOM 4777 C CA . ASP C 1 84 ? 46.251 9.471 3.407 1.00 60.36 84 ASP C CA 1
ATOM 4778 C C . ASP C 1 84 ? 47.673 8.978 3.749 1.00 60.10 84 ASP C C 1
ATOM 4779 O O . ASP C 1 84 ? 48.438 8.629 2.845 1.00 60.31 84 ASP C O 1
ATOM 4784 N N . MET C 1 85 ? 48.019 8.960 5.039 1.00 59.03 85 MET C N 1
ATOM 4785 C CA . MET C 1 85 ? 49.359 8.546 5.511 1.00 60.59 85 MET C CA 1
ATOM 4786 C C . MET C 1 85 ? 49.784 7.135 5.103 1.00 58.60 85 MET C C 1
ATOM 4787 O O . MET C 1 85 ? 48.977 6.206 5.103 1.00 60.06 85 MET C O 1
ATOM 4792 N N . LEU C 1 86 ? 51.074 6.995 4.802 1.00 56.48 86 LEU C N 1
ATOM 4793 C CA . LEU C 1 86 ? 51.670 5.717 4.426 1.00 55.21 86 LEU C CA 1
ATOM 4794 C C . LEU C 1 86 ? 51.962 4.892 5.675 1.00 53.52 86 LEU C C 1
ATOM 4795 O O . LEU C 1 86 ? 52.840 5.252 6.462 1.00 55.68 86 LEU C O 1
ATOM 4800 N N . ILE C 1 87 ? 51.226 3.795 5.860 1.00 51.57 87 ILE C N 1
ATOM 4801 C CA . ILE C 1 87 ? 51.411 2.917 7.030 1.00 49.67 87 ILE C CA 1
ATOM 4802 C C . ILE C 1 87 ? 52.129 1.621 6.626 1.00 46.68 87 ILE C C 1
ATOM 4803 O O . ILE C 1 87 ? 51.767 0.983 5.634 1.00 45.15 87 ILE C O 1
ATOM 4808 N N . TYR C 1 88 ? 53.151 1.251 7.396 1.00 45.01 88 TYR C N 1
ATOM 4809 C CA . TYR C 1 88 ? 53.866 -0.016 7.223 1.00 44.02 88 TYR C CA 1
ATOM 4810 C C . TYR C 1 88 ? 53.425 -0.985 8.325 1.00 42.91 88 TYR C C 1
ATOM 4811 O O . TYR C 1 88 ? 53.526 -0.643 9.504 1.00 42.10 88 TYR C O 1
ATOM 4820 N N . THR C 1 89 ? 52.930 -2.170 7.945 1.00 41.60 89 THR C N 1
ATOM 4821 C CA . THR C 1 89 ? 52.502 -3.213 8.909 1.00 40.78 89 THR C CA 1
ATOM 4822 C C . THR C 1 89 ? 53.383 -4.461 8.856 1.00 39.96 89 THR C C 1
ATOM 4823 O O . THR C 1 89 ? 53.955 -4.777 7.816 1.00 38.22 89 THR C O 1
ATOM 4827 N N . GLN C 1 90 ? 53.448 -5.189 9.968 1.00 40.19 90 GLN C N 1
ATOM 4828 C CA . GLN C 1 90 ? 54.228 -6.439 10.028 1.00 41.34 90 GLN C CA 1
ATOM 4829 C C . GLN C 1 90 ? 53.708 -7.568 9.115 1.00 43.75 90 GLN C C 1
ATOM 4830 O O . GLN C 1 90 ? 54.509 -8.373 8.636 1.00 44.80 90 GLN C O 1
ATOM 4836 N N . ASP C 1 91 ? 52.391 -7.620 8.878 1.00 45.05 91 ASP C N 1
ATOM 4837 C CA . ASP C 1 91 ? 51.773 -8.677 8.054 1.00 46.25 91 ASP C CA 1
ATOM 4838 C C . ASP C 1 91 ? 50.366 -8.300 7.568 1.00 48.68 91 ASP C C 1
ATOM 4839 O O . ASP C 1 91 ? 49.846 -7.241 7.923 1.00 50.79 91 ASP C O 1
ATOM 4844 N N . GLU C 1 92 ? 49.762 -9.172 6.757 1.00 50.93 92 GLU C N 1
ATOM 4845 C CA . GLU C 1 92 ? 48.428 -8.936 6.185 1.00 51.51 92 GLU C CA 1
ATOM 4846 C C . GLU C 1 92 ? 47.242 -9.062 7.160 1.00 50.94 92 GLU C C 1
ATOM 4847 O O . GLU C 1 92 ? 46.132 -8.647 6.814 1.00 49.79 92 GLU C O 1
ATOM 4853 N N . LYS C 1 93 ? 47.452 -9.634 8.350 1.00 50.20 93 LYS C N 1
ATOM 4854 C CA . LYS C 1 93 ? 46.411 -9.626 9.390 1.00 50.34 93 LYS C CA 1
ATOM 4855 C C . LYS C 1 93 ? 46.238 -8.209 9.936 1.00 50.78 93 LYS C C 1
ATOM 4856 O O . LYS C 1 93 ? 45.123 -7.685 9.972 1.00 50.89 93 LYS C O 1
ATOM 4862 N N . ASP C 1 94 ? 47.351 -7.607 10.356 1.00 50.81 94 ASP C N 1
ATOM 4863 C CA . ASP C 1 94 ? 47.360 -6.235 10.880 1.00 50.94 94 ASP C CA 1
ATOM 4864 C C . ASP C 1 94 ? 46.928 -5.208 9.836 1.00 51.34 94 ASP C C 1
ATOM 4865 O O . ASP C 1 94 ? 46.349 -4.179 10.185 1.00 51.86 94 ASP C O 1
ATOM 4870 N N . ALA C 1 95 ? 47.217 -5.497 8.568 1.00 50.74 95 ALA C N 1
ATOM 4871 C CA . ALA C 1 95 ? 46.814 -4.648 7.450 1.00 50.57 95 ALA C CA 1
ATOM 4872 C C . ALA C 1 95 ? 45.297 -4.631 7.268 1.00 51.47 95 ALA C C 1
ATOM 4873 O O . ALA C 1 95 ? 44.700 -3.564 7.112 1.00 52.10 95 ALA C O 1
ATOM 4875 N N . ALA C 1 96 ? 44.683 -5.815 7.294 1.00 51.65 96 ALA C N 1
ATOM 4876 C CA . ALA C 1 96 ? 43.224 -5.956 7.185 1.00 50.75 96 ALA C CA 1
ATOM 4877 C C . ALA C 1 96 ? 42.459 -5.289 8.337 1.00 51.35 96 ALA C C 1
ATOM 4878 O O . ALA C 1 96 ? 41.329 -4.826 8.147 1.00 52.31 96 ALA C O 1
ATOM 4880 N N . LEU C 1 97 ? 43.070 -5.250 9.521 1.00 51.14 97 LEU C N 1
ATOM 4881 C CA . LEU C 1 97 ? 42.492 -4.574 10.683 1.00 53.30 97 LEU C CA 1
ATOM 4882 C C . LEU C 1 97 ? 42.438 -3.058 10.475 1.00 55.37 97 LEU C C 1
ATOM 4883 O O . LEU C 1 97 ? 41.377 -2.449 10.616 1.00 54.97 97 LEU C O 1
ATOM 4888 N N . ILE C 1 98 ? 43.578 -2.457 10.136 1.00 56.01 98 ILE C N 1
ATOM 4889 C CA . ILE C 1 98 ? 43.641 -0.997 9.932 1.00 57.27 98 ILE C CA 1
ATOM 4890 C C . ILE C 1 98 ? 42.914 -0.512 8.660 1.00 57.54 98 ILE C C 1
ATOM 4891 O O . ILE C 1 98 ? 42.618 0.681 8.545 1.00 55.89 98 ILE C O 1
ATOM 4896 N N . ARG C 1 99 ? 42.627 -1.425 7.724 1.00 58.04 99 ARG C N 1
ATOM 4897 C CA . ARG C 1 99 ? 41.688 -1.145 6.622 1.00 58.37 99 ARG C CA 1
ATOM 4898 C C . ARG C 1 99 ? 40.256 -0.967 7.123 1.00 58.20 99 ARG C C 1
ATOM 4899 O O . ARG C 1 99 ? 39.551 -0.060 6.670 1.00 58.58 99 ARG C O 1
ATOM 4907 N N . SER C 1 100 ? 39.831 -1.827 8.050 1.00 57.67 100 SER C N 1
ATOM 4908 C CA . SER C 1 100 ? 38.503 -1.712 8.666 1.00 56.30 100 SER C CA 1
ATOM 4909 C C . SER C 1 100 ? 38.381 -0.482 9.580 1.00 55.01 100 SER C C 1
ATOM 4910 O O . SER C 1 100 ? 37.274 -0.007 9.833 1.00 56.28 100 SER C O 1
ATOM 4913 N N . GLN C 1 101 ? 39.519 0.014 10.070 1.00 53.88 101 GLN C N 1
ATOM 4914 C CA . GLN C 1 101 ? 39.595 1.255 10.852 1.00 52.51 101 GLN C CA 1
ATOM 4915 C C . GLN C 1 101 ? 39.729 2.542 10.016 1.00 51.54 101 GLN C C 1
ATOM 4916 O O . GLN C 1 101 ? 39.715 3.634 10.586 1.00 51.16 101 GLN C O 1
ATOM 4922 N N . GLY C 1 102 ? 39.880 2.420 8.693 1.00 50.87 102 GLY C N 1
ATOM 4923 C CA . GLY C 1 102 ? 39.812 3.567 7.765 1.00 51.65 102 GLY C CA 1
ATOM 4924 C C . GLY C 1 102 ? 41.010 3.804 6.852 1.00 52.83 102 GLY C C 1
ATOM 4925 O O . GLY C 1 102 ? 40.895 4.514 5.845 1.00 50.74 102 GLY C O 1
ATOM 4926 N N . PHE C 1 103 ? 42.152 3.203 7.186 1.00 55.17 103 PHE C N 1
ATOM 4927 C CA . PHE C 1 103 ? 43.425 3.511 6.529 1.00 55.18 103 PHE C CA 1
ATOM 4928 C C . PHE C 1 103 ? 43.605 2.666 5.279 1.00 57.40 103 PHE C C 1
ATOM 4929 O O . PHE C 1 103 ? 43.452 1.449 5.333 1.00 57.89 103 PHE C O 1
ATOM 4937 N N . PHE C 1 104 ? 43.943 3.321 4.167 1.00 59.98 104 PHE C N 1
ATOM 4938 C CA . PHE C 1 104 ? 44.015 2.666 2.850 1.00 61.12 104 PHE C CA 1
ATOM 4939 C C . PHE C 1 104 ? 45.422 2.558 2.237 1.00 60.80 104 PHE C C 1
ATOM 4940 O O . PHE C 1 104 ? 45.686 1.620 1.482 1.00 63.03 104 PHE C O 1
ATOM 4948 N N . ASN C 1 105 ? 46.309 3.503 2.555 1.00 59.01 105 ASN C N 1
ATOM 4949 C CA . ASN C 1 105 ? 47.656 3.556 1.974 1.00 57.45 105 ASN C CA 1
ATOM 4950 C C . ASN C 1 105 ? 48.612 2.677 2.789 1.00 54.84 105 ASN C C 1
ATOM 4951 O O . ASN C 1 105 ? 49.461 3.177 3.535 1.00 54.90 105 ASN C O 1
ATOM 4956 N N . ILE C 1 106 ? 48.462 1.360 2.631 1.00 52.11 106 ILE C N 1
ATOM 4957 C CA . ILE C 1 106 ? 49.171 0.374 3.458 1.00 49.97 106 ILE C CA 1
ATOM 4958 C C . ILE C 1 106 ? 50.217 -0.381 2.648 1.00 47.55 106 ILE C C 1
ATOM 4959 O O . ILE C 1 106 ? 49.952 -0.793 1.519 1.00 45.10 106 ILE C O 1
ATOM 4964 N N . ARG C 1 107 ? 51.394 -0.558 3.248 1.00 47.03 107 ARG C N 1
ATOM 4965 C CA . ARG C 1 107 ? 52.466 -1.391 2.701 1.00 47.78 107 ARG C CA 1
ATOM 4966 C C . ARG C 1 107 ? 52.759 -2.496 3.707 1.00 45.94 107 ARG C C 1
ATOM 4967 O O . ARG C 1 107 ? 53.069 -2.208 4.859 1.00 45.70 107 ARG C O 1
ATOM 4975 N N . VAL C 1 108 ? 52.662 -3.752 3.282 1.00 44.59 108 VAL C N 1
ATOM 4976 C CA . VAL C 1 108 ? 53.038 -4.876 4.142 1.00 42.93 108 VAL C CA 1
ATOM 4977 C C . VAL C 1 108 ? 54.564 -4.940 4.163 1.00 41.52 108 VAL C C 1
ATOM 4978 O O . VAL C 1 108 ? 55.208 -4.900 3.117 1.00 42.39 108 VAL C O 1
ATOM 4982 N N . LEU C 1 109 ? 55.128 -5.045 5.359 1.00 40.86 109 LEU C N 1
ATOM 4983 C CA . LEU C 1 109 ? 56.574 -5.004 5.546 1.00 41.93 109 LEU C CA 1
ATOM 4984 C C . LEU C 1 109 ? 57.149 -6.383 5.225 1.00 43.13 109 LEU C C 1
ATOM 4985 O O . LEU C 1 109 ? 56.752 -7.383 5.825 1.00 45.35 109 LEU C O 1
ATOM 4990 N N . LYS C 1 110 ? 58.077 -6.424 4.272 1.00 44.17 110 LYS C N 1
ATOM 4991 C CA . LYS C 1 110 ? 58.710 -7.669 3.827 1.00 44.06 110 LYS C CA 1
ATOM 4992 C C . LYS C 1 110 ? 59.925 -7.948 4.708 1.00 42.96 110 LYS C C 1
ATOM 4993 O O . LYS C 1 110 ? 60.245 -7.145 5.582 1.00 42.63 110 LYS C O 1
ATOM 4999 N N . ASP C 1 111 ? 60.594 -9.080 4.479 1.00 43.86 111 ASP C N 1
ATOM 5000 C CA . ASP C 1 111 ? 61.818 -9.436 5.226 1.00 44.44 111 ASP C CA 1
ATOM 5001 C C . ASP C 1 111 ? 62.926 -8.408 5.015 1.00 43.98 111 ASP C C 1
ATOM 5002 O O . ASP C 1 111 ? 63.565 -7.985 5.972 1.00 43.79 111 ASP C O 1
ATOM 5007 N N . GLU C 1 112 ? 63.143 -8.031 3.754 1.00 44.35 112 GLU C N 1
ATOM 5008 C CA . GLU C 1 112 ? 64.023 -6.924 3.374 1.00 42.86 112 GLU C CA 1
ATOM 5009 C C . GLU C 1 112 ? 63.209 -5.931 2.551 1.00 41.92 112 GLU C C 1
ATOM 5010 O O . GLU C 1 112 ? 62.418 -6.342 1.701 1.00 40.51 112 GLU C O 1
ATOM 5016 N N . ASN C 1 113 ? 63.397 -4.635 2.802 1.00 41.52 113 ASN C N 1
ATOM 5017 C CA . ASN C 1 113 ? 62.680 -3.576 2.071 1.00 41.49 113 ASN C CA 1
ATOM 5018 C C . ASN C 1 113 ? 63.676 -2.530 1.582 1.00 42.30 113 ASN C C 1
ATOM 5019 O O . ASN C 1 113 ? 64.137 -1.690 2.360 1.00 41.88 113 ASN C O 1
ATOM 5024 N N . HIS C 1 114 ? 64.003 -2.593 0.291 1.00 43.58 114 HIS C N 1
ATOM 5025 C CA . HIS C 1 114 ? 65.085 -1.794 -0.289 1.00 43.86 114 HIS C CA 1
ATOM 5026 C C . HIS C 1 114 ? 64.578 -0.496 -0.900 1.00 45.75 114 HIS C C 1
ATOM 5027 O O . HIS C 1 114 ? 63.564 -0.492 -1.600 1.00 47.05 114 HIS C O 1
ATOM 5034 N N . PHE C 1 115 ? 65.292 0.595 -0.625 1.00 47.53 115 PHE C N 1
ATOM 5035 C CA . PHE C 1 115 ? 65.126 1.855 -1.347 1.00 49.13 115 PHE C CA 1
ATOM 5036 C C . PHE C 1 115 ? 66.324 2.027 -2.276 1.00 50.25 115 PHE C C 1
ATOM 5037 O O . PHE C 1 115 ? 67.410 1.497 -2.008 1.00 50.83 115 PHE C O 1
ATOM 5045 N N . VAL C 1 116 ? 66.116 2.757 -3.367 1.00 51.57 116 VAL C N 1
ATOM 5046 C CA . VAL C 1 116 ? 67.153 2.953 -4.386 1.00 52.16 116 VAL C CA 1
ATOM 5047 C C . VAL C 1 116 ? 68.318 3.833 -3.913 1.00 53.54 116 VAL C C 1
ATOM 5048 O O . VAL C 1 116 ? 69.463 3.603 -4.307 1.00 55.00 116 VAL C O 1
ATOM 5052 N N . ASP C 1 117 ? 68.029 4.827 -3.072 1.00 53.05 117 ASP C N 1
ATOM 5053 C CA . ASP C 1 117 ? 69.078 5.712 -2.534 1.00 51.38 117 ASP C CA 1
ATOM 5054 C C . ASP C 1 117 ? 69.972 5.059 -1.471 1.00 50.60 117 ASP C C 1
ATOM 5055 O O . ASP C 1 117 ? 70.968 5.663 -1.065 1.00 52.06 117 ASP C O 1
ATOM 5060 N N . GLY C 1 118 ? 69.626 3.846 -1.026 1.00 49.06 118 GLY C N 1
ATOM 5061 C CA . GLY C 1 118 ? 70.504 3.036 -0.169 1.00 47.21 118 GLY C CA 1
ATOM 5062 C C . GLY C 1 118 ? 69.904 2.579 1.148 1.00 46.16 118 GLY C C 1
ATOM 5063 O O . GLY C 1 118 ? 70.475 1.715 1.818 1.00 45.41 118 GLY C O 1
ATOM 5064 N N . LEU C 1 119 ? 68.765 3.155 1.531 1.00 44.83 119 LEU C N 1
ATOM 5065 C CA . LEU C 1 119 ? 68.071 2.755 2.754 1.00 45.58 119 LEU C CA 1
ATOM 5066 C C . LEU C 1 119 ? 67.527 1.330 2.583 1.00 45.18 119 LEU C C 1
ATOM 5067 O O . LEU C 1 119 ? 66.897 1.017 1.565 1.00 45.72 119 LEU C O 1
ATOM 5072 N N . THR C 1 120 ? 67.795 0.479 3.572 1.00 43.42 120 THR C N 1
ATOM 5073 C CA . THR C 1 120 ? 67.200 -0.852 3.655 1.00 42.29 120 THR C CA 1
ATOM 5074 C C . THR C 1 120 ? 66.580 -1.040 5.041 1.00 41.41 120 THR C C 1
ATOM 5075 O O . THR C 1 120 ? 67.248 -0.822 6.053 1.00 40.44 120 THR C O 1
ATOM 5079 N N . ILE C 1 121 ? 65.304 -1.433 5.071 1.00 41.20 121 ILE C N 1
ATOM 5080 C CA . ILE C 1 121 ? 64.596 -1.774 6.312 1.00 40.93 121 ILE C CA 1
ATOM 5081 C C . ILE C 1 121 ? 64.373 -3.290 6.371 1.00 40.43 121 ILE C C 1
ATOM 5082 O O . ILE C 1 121 ? 63.660 -3.855 5.532 1.00 40.67 121 ILE C O 1
ATOM 5087 N N . TYR C 1 122 ? 64.980 -3.933 7.364 1.00 40.22 122 TYR C N 1
ATOM 5088 C CA . TYR C 1 122 ? 64.778 -5.359 7.610 1.00 40.27 122 TYR C CA 1
ATOM 5089 C C . TYR C 1 122 ? 63.748 -5.537 8.714 1.00 40.03 122 TYR C C 1
ATOM 5090 O O . TYR C 1 122 ? 63.747 -4.785 9.694 1.00 38.06 122 TYR C O 1
ATOM 5099 N N . LYS C 1 123 ? 62.884 -6.538 8.541 1.00 41.70 123 LYS C N 1
ATOM 5100 C CA . LYS C 1 123 ? 61.876 -6.916 9.530 1.00 42.54 123 LYS C CA 1
ATOM 5101 C C . LYS C 1 123 ? 62.330 -8.225 10.159 1.00 43.85 123 LYS C C 1
ATOM 5102 O O . LYS C 1 123 ? 62.555 -9.210 9.446 1.00 43.88 123 LYS C O 1
ATOM 5108 N N . THR C 1 124 ? 62.441 -8.228 11.488 1.00 44.54 124 THR C N 1
ATOM 5109 C CA . THR C 1 124 ? 63.045 -9.328 12.242 1.00 44.87 124 THR C CA 1
ATOM 5110 C C . THR C 1 124 ? 62.028 -10.091 13.084 1.00 45.92 124 THR C C 1
ATOM 5111 O O . THR C 1 124 ? 60.905 -9.626 13.302 1.00 47.72 124 THR C O 1
ATOM 5115 N N . ASP C 1 125 ? 62.450 -11.257 13.571 1.00 45.63 125 ASP C N 1
ATOM 5116 C CA . ASP C 1 125 ? 61.607 -12.114 14.415 1.00 44.50 125 ASP C CA 1
ATOM 5117 C C . ASP C 1 125 ? 61.690 -11.736 15.888 1.00 42.76 125 ASP C C 1
ATOM 5118 O O . ASP C 1 125 ? 62.610 -11.046 16.334 1.00 44.93 125 ASP C O 1
ATOM 5123 N N . GLY C 1 126 ? 60.709 -12.213 16.637 1.00 41.50 126 GLY C N 1
ATOM 5124 C CA . GLY C 1 126 ? 60.677 -12.055 18.089 1.00 39.63 126 GLY C CA 1
ATOM 5125 C C . GLY C 1 126 ? 59.623 -12.962 18.691 1.00 37.53 126 GLY C C 1
ATOM 5126 O O . GLY C 1 126 ? 58.879 -13.633 17.963 1.00 34.44 126 GLY C O 1
ATOM 5127 N N . GLN C 1 127 ? 59.570 -12.982 20.021 1.00 37.12 127 GLN C N 1
ATOM 5128 C CA . GLN C 1 127 ? 58.570 -13.743 20.759 1.00 36.37 127 GLN C CA 1
ATOM 5129 C C . GLN C 1 127 ? 58.042 -12.912 21.926 1.00 36.61 127 GLN C C 1
ATOM 5130 O O . GLN C 1 127 ? 58.757 -12.647 22.890 1.00 37.28 127 GLN C O 1
ATOM 5136 N N . HIS C 1 128 ? 56.770 -12.538 21.826 1.00 36.70 128 HIS C N 1
ATOM 5137 C CA . HIS C 1 128 ? 56.106 -11.630 22.750 1.00 36.60 128 HIS C CA 1
ATOM 5138 C C . HIS C 1 128 ? 55.509 -12.447 23.916 1.00 38.69 128 HIS C C 1
ATOM 5139 O O . HIS C 1 128 ? 54.290 -12.570 24.051 1.00 41.51 128 HIS C O 1
ATOM 5146 N N . GLY C 1 129 ? 56.382 -12.996 24.758 1.00 38.56 129 GLY C N 1
ATOM 5147 C CA . GLY C 1 129 ? 55.987 -13.928 25.822 1.00 37.99 129 GLY C CA 1
ATOM 5148 C C . GLY C 1 129 ? 56.980 -15.069 25.952 1.00 38.44 129 GLY C C 1
ATOM 5149 O O . GLY C 1 129 ? 57.796 -15.282 25.067 1.00 39.67 129 GLY C O 1
ATOM 5150 N N . SER C 1 130 ? 56.908 -15.808 27.055 1.00 39.84 130 SER C N 1
ATOM 5151 C CA . SER C 1 130 ? 57.778 -16.967 27.269 1.00 41.20 130 SER C CA 1
ATOM 5152 C C . SER C 1 130 ? 57.354 -18.161 26.411 1.00 42.65 130 SER C C 1
ATOM 5153 O O . SER C 1 130 ? 56.299 -18.147 25.776 1.00 42.69 130 SER C O 1
ATOM 5156 N N . ASN C 1 131 ? 58.191 -19.193 26.407 1.00 44.79 131 ASN C N 1
ATOM 5157 C CA . ASN C 1 131 ? 57.901 -20.439 25.688 1.00 46.06 131 ASN C CA 1
ATOM 5158 C C . ASN C 1 131 ? 56.595 -21.103 26.134 1.00 47.22 131 ASN C C 1
ATOM 5159 O O . ASN C 1 131 ? 55.857 -21.639 25.308 1.00 48.83 131 ASN C O 1
ATOM 5164 N N . GLU C 1 132 ? 56.305 -21.038 27.430 1.00 50.09 132 GLU C N 1
ATOM 5165 C CA . GLU C 1 132 ? 55.126 -21.700 28.002 1.00 50.90 132 GLU C CA 1
ATOM 5166 C C . GLU C 1 132 ? 53.809 -20.994 27.642 1.00 51.32 132 GLU C C 1
ATOM 5167 O O . GLU C 1 132 ? 52.774 -21.650 27.518 1.00 53.39 132 GLU C O 1
ATOM 5173 N N . LEU C 1 133 ? 53.850 -19.672 27.473 1.00 50.71 133 LEU C N 1
ATOM 5174 C CA . LEU C 1 133 ? 52.683 -18.896 27.025 1.00 49.09 133 LEU C CA 1
ATOM 5175 C C . LEU C 1 133 ? 52.141 -19.422 25.695 1.00 50.73 133 LEU C C 1
ATOM 5176 O O . LEU C 1 133 ? 50.937 -19.686 25.565 1.00 52.73 133 LEU C O 1
ATOM 5181 N N . TYR C 1 134 ? 53.040 -19.588 24.723 1.00 49.94 134 TYR C N 1
ATOM 5182 C CA . TYR C 1 134 ? 52.673 -20.036 23.371 1.00 49.77 134 TYR C CA 1
ATOM 5183 C C . TYR C 1 134 ? 52.293 -21.525 23.255 1.00 52.50 134 TYR C C 1
ATOM 5184 O O . TYR C 1 134 ? 51.921 -21.978 22.167 1.00 50.27 134 TYR C O 1
ATOM 5193 N N . ALA C 1 135 ? 52.401 -22.279 24.353 1.00 55.64 135 ALA C N 1
ATOM 5194 C CA . ALA C 1 135 ? 51.816 -23.626 24.453 1.00 58.37 135 ALA C CA 1
ATOM 5195 C C . ALA C 1 135 ? 50.285 -23.614 24.599 1.00 59.89 135 ALA C C 1
ATOM 5196 O O . ALA C 1 135 ? 49.620 -24.576 24.196 1.00 58.80 135 ALA C O 1
ATOM 5198 N N . ASP C 1 136 ? 49.737 -22.550 25.194 1.00 61.38 136 ASP C N 1
ATOM 5199 C CA . ASP C 1 136 ? 48.282 -22.350 25.248 1.00 63.15 136 ASP C CA 1
ATOM 5200 C C . ASP C 1 136 ? 47.819 -21.529 24.046 1.00 62.92 136 ASP C C 1
ATOM 5201 O O . ASP C 1 136 ? 48.369 -20.462 23.765 1.00 61.99 136 ASP C O 1
ATOM 5206 N N . ALA C 1 137 ? 46.799 -22.039 23.355 1.00 63.00 137 ALA C N 1
ATOM 5207 C CA . ALA C 1 137 ? 46.211 -21.378 22.188 1.00 63.76 137 ALA C CA 1
ATOM 5208 C C . ALA C 1 137 ? 45.465 -20.084 22.527 1.00 65.23 137 ALA C C 1
ATOM 5209 O O . ALA C 1 137 ? 45.246 -19.251 21.643 1.00 67.19 137 ALA C O 1
ATOM 5211 N N . GLN C 1 138 ? 45.056 -19.930 23.787 1.00 65.38 138 GLN C N 1
ATOM 5212 C CA . GLN C 1 138 ? 44.460 -18.684 24.271 1.00 65.92 138 GLN C CA 1
ATOM 5213 C C . GLN C 1 138 ? 45.412 -17.508 24.036 1.00 62.97 138 GLN C C 1
ATOM 5214 O O . GLN C 1 138 ? 45.127 -16.618 23.234 1.00 59.85 138 GLN C O 1
ATOM 5220 N N . LEU C 1 139 ? 46.558 -17.546 24.715 1.00 60.80 139 LEU C N 1
ATOM 5221 C CA . LEU C 1 139 ? 47.472 -16.400 24.788 1.00 59.85 139 LEU C CA 1
ATOM 5222 C C . LEU C 1 139 ? 48.412 -16.266 23.589 1.00 58.88 139 LEU C C 1
ATOM 5223 O O . LEU C 1 139 ? 48.995 -15.199 23.387 1.00 58.62 139 LEU C O 1
ATOM 5228 N N . GLY C 1 140 ? 48.568 -17.339 22.813 1.00 58.08 140 GLY C N 1
ATOM 5229 C CA . GLY C 1 140 ? 49.295 -17.289 21.548 1.00 56.56 140 GLY C CA 1
ATOM 5230 C C . GLY C 1 140 ? 48.719 -16.270 20.579 1.00 56.96 140 GLY C C 1
ATOM 5231 O O . GLY C 1 140 ? 49.468 -15.523 19.956 1.00 58.10 140 GLY C O 1
ATOM 5232 N N . ASP C 1 141 ? 47.391 -16.229 20.469 1.00 56.97 141 ASP C N 1
ATOM 5233 C CA . ASP C 1 141 ? 46.702 -15.294 19.563 1.00 56.81 141 ASP C CA 1
ATOM 5234 C C . ASP C 1 141 ? 46.742 -13.846 20.043 1.00 55.60 141 ASP C C 1
ATOM 5235 O O . ASP C 1 141 ? 46.970 -12.935 19.241 1.00 54.75 141 ASP C O 1
ATOM 5240 N N . LEU C 1 142 ? 46.517 -13.645 21.341 1.00 53.71 142 LEU C N 1
ATOM 5241 C CA . LEU C 1 142 ? 46.342 -12.305 21.905 1.00 54.17 142 LEU C CA 1
ATOM 5242 C C . LEU C 1 142 ? 47.644 -11.516 21.932 1.00 54.54 142 LEU C C 1
ATOM 5243 O O . LEU C 1 142 ? 47.675 -10.350 21.526 1.00 54.45 142 LEU C O 1
ATOM 5248 N N . LEU C 1 143 ? 48.710 -12.154 22.414 1.00 53.84 143 LEU C N 1
ATOM 5249 C CA . LEU C 1 143 ? 50.040 -11.542 22.407 1.00 51.64 143 LEU C CA 1
ATOM 5250 C C . LEU C 1 143 ? 50.654 -11.580 21.005 1.00 51.31 143 LEU C C 1
ATOM 5251 O O . LEU C 1 143 ? 51.279 -10.606 20.575 1.00 51.18 143 LEU C O 1
ATOM 5256 N N . GLY C 1 144 ? 50.467 -12.702 20.304 1.00 50.22 144 GLY C N 1
ATOM 5257 C CA . GLY C 1 144 ? 50.679 -12.775 18.852 1.00 47.56 144 GLY C CA 1
ATOM 5258 C C . GLY C 1 144 ? 52.096 -12.535 18.373 1.00 45.50 144 GLY C C 1
ATOM 5259 O O . GLY C 1 144 ? 53.059 -12.806 19.091 1.00 44.73 144 GLY C O 1
ATOM 5260 N N . ASP C 1 145 ? 52.203 -12.037 17.142 1.00 45.22 145 ASP C N 1
ATOM 5261 C CA . ASP C 1 145 ? 53.475 -11.629 16.546 1.00 45.85 145 ASP C CA 1
ATOM 5262 C C . ASP C 1 145 ? 53.712 -10.132 16.739 1.00 44.57 145 ASP C C 1
ATOM 5263 O O . ASP C 1 145 ? 52.809 -9.324 16.514 1.00 45.21 145 ASP C O 1
ATOM 5268 N N . ALA C 1 146 ? 54.923 -9.779 17.162 1.00 43.52 146 ALA C N 1
ATOM 5269 C CA . ALA C 1 146 ? 55.356 -8.385 17.276 1.00 43.17 146 ALA C CA 1
ATOM 5270 C C . ALA C 1 146 ? 56.772 -8.259 16.728 1.00 42.30 146 ALA C C 1
ATOM 5271 O O . ALA C 1 146 ? 57.730 -8.612 17.410 1.00 44.01 146 ALA C O 1
ATOM 5273 N N . CYS C 1 147 ? 56.895 -7.761 15.499 1.00 43.02 147 CYS C N 1
ATOM 5274 C CA . CYS C 1 147 ? 58.189 -7.690 14.808 1.00 43.47 147 CYS C CA 1
ATOM 5275 C C . CYS C 1 147 ? 59.120 -6.617 15.368 1.00 43.17 147 CYS C C 1
ATOM 5276 O O . CYS C 1 147 ? 58.682 -5.681 16.048 1.00 43.24 147 CYS C O 1
ATOM 5279 N N . GLY C 1 148 ? 60.411 -6.793 15.078 1.00 41.89 148 GLY C N 1
ATOM 5280 C CA . GLY C 1 148 ? 61.447 -5.782 15.297 1.00 39.16 148 GLY C CA 1
ATOM 5281 C C . GLY C 1 148 ? 61.900 -5.221 13.957 1.00 37.74 148 GLY C C 1
ATOM 5282 O O . GLY C 1 148 ? 61.663 -5.827 12.910 1.00 35.37 148 GLY C O 1
ATOM 5283 N N . LEU C 1 149 ? 62.566 -4.069 13.997 1.00 37.54 149 LEU C N 1
ATOM 5284 C CA . LEU C 1 149 ? 62.947 -3.325 12.790 1.00 37.11 149 LEU C CA 1
ATOM 5285 C C . LEU C 1 149 ? 64.416 -2.966 12.842 1.00 36.18 149 LEU C C 1
ATOM 5286 O O . LEU C 1 149 ? 64.877 -2.445 13.858 1.00 35.63 149 LEU C O 1
ATOM 5291 N N . VAL C 1 150 ? 65.138 -3.240 11.755 1.00 36.31 150 VAL C N 1
ATOM 5292 C CA . VAL C 1 150 ? 66.558 -2.890 11.636 1.00 36.47 150 VAL C CA 1
ATOM 5293 C C . VAL C 1 150 ? 66.697 -1.960 10.440 1.00 36.42 150 VAL C C 1
ATOM 5294 O O . VAL C 1 150 ? 66.184 -2.262 9.367 1.00 36.43 150 VAL C O 1
ATOM 5298 N N . PHE C 1 151 ? 67.380 -0.835 10.635 1.00 37.36 151 PHE C N 1
ATOM 5299 C CA . PHE C 1 151 ? 67.556 0.173 9.590 1.00 38.73 151 PHE C CA 1
ATOM 5300 C C . PHE C 1 151 ? 69.019 0.222 9.183 1.00 38.92 151 PHE C C 1
ATOM 5301 O O . PHE C 1 151 ? 69.902 0.226 10.035 1.00 40.59 151 PHE C O 1
ATOM 5309 N N . THR C 1 152 ? 69.256 0.273 7.876 1.00 40.16 152 THR C N 1
ATOM 5310 C CA . THR C 1 152 ? 70.589 0.158 7.292 1.00 40.42 152 THR C CA 1
ATOM 5311 C C . THR C 1 152 ? 70.733 1.191 6.183 1.00 40.94 152 THR C C 1
ATOM 5312 O O . THR C 1 152 ? 69.854 1.323 5.330 1.00 39.85 152 THR C O 1
ATOM 5316 N N . HIS C 1 153 ? 71.852 1.908 6.209 1.00 41.96 153 HIS C N 1
ATOM 5317 C CA . HIS C 1 153 ? 72.189 2.891 5.183 1.00 43.32 153 HIS C CA 1
ATOM 5318 C C . HIS C 1 153 ? 73.686 3.179 5.272 1.00 45.16 153 HIS C C 1
ATOM 5319 O O . HIS C 1 153 ? 74.268 3.091 6.351 1.00 45.37 153 HIS C O 1
ATOM 5326 N N . HIS C 1 154 ? 74.304 3.502 4.139 1.00 48.73 154 HIS C N 1
ATOM 5327 C CA . HIS C 1 154 ? 75.770 3.580 4.058 1.00 50.48 154 HIS C CA 1
ATOM 5328 C C . HIS C 1 154 ? 76.404 4.718 4.868 1.00 53.24 154 HIS C C 1
ATOM 5329 O O . HIS C 1 154 ? 77.418 4.499 5.544 1.00 54.50 154 HIS C O 1
ATOM 5336 N N . ASP C 1 155 ? 75.817 5.912 4.800 1.00 54.69 155 ASP C N 1
ATOM 5337 C CA . ASP C 1 155 ? 76.314 7.073 5.567 1.00 57.41 155 ASP C CA 1
ATOM 5338 C C . ASP C 1 155 ? 75.749 7.232 6.998 1.00 56.93 155 ASP C C 1
ATOM 5339 O O . ASP C 1 155 ? 76.244 8.070 7.754 1.00 60.53 155 ASP C O 1
ATOM 5344 N N . GLU C 1 156 ? 74.741 6.433 7.367 1.00 54.79 156 GLU C N 1
ATOM 5345 C CA . GLU C 1 156 ? 74.190 6.410 8.738 1.00 51.80 156 GLU C CA 1
ATOM 5346 C C . GLU C 1 156 ? 74.658 5.154 9.470 1.00 51.46 156 GLU C C 1
ATOM 5347 O O . GLU C 1 156 ? 75.073 4.179 8.838 1.00 51.47 156 GLU C O 1
ATOM 5353 N N . LYS C 1 157 ? 74.581 5.183 1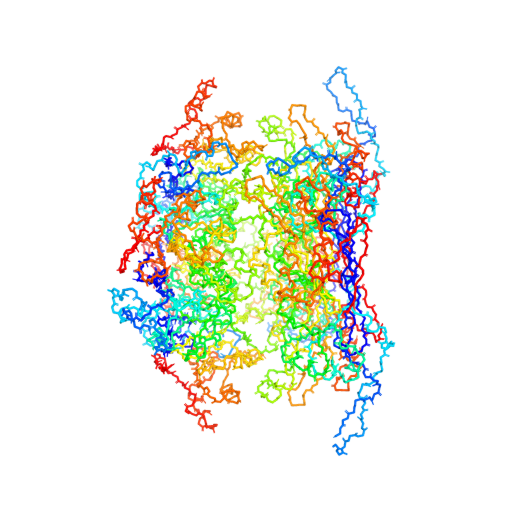0.800 1.00 49.29 157 LYS C N 1
ATOM 5354 C CA . LYS C 1 157 ? 74.826 3.991 11.622 1.00 48.49 157 LYS C CA 1
ATOM 5355 C C . LYS C 1 157 ? 73.622 3.043 11.581 1.00 48.81 157 LYS C C 1
ATOM 5356 O O . LYS C 1 157 ? 72.545 3.412 11.108 1.00 49.18 157 LYS C O 1
ATOM 5362 N N . THR C 1 158 ? 73.806 1.823 12.082 1.00 48.00 158 THR C N 1
ATOM 5363 C CA . THR C 1 158 ? 72.731 0.826 12.108 1.00 46.39 158 THR C CA 1
ATOM 5364 C C . THR C 1 158 ? 71.951 0.937 13.418 1.00 44.96 158 THR C C 1
ATOM 5365 O O . THR C 1 158 ? 72.554 1.013 14.488 1.00 45.64 158 THR C O 1
ATOM 5369 N N . ILE C 1 159 ? 70.618 0.925 13.325 1.00 43.44 159 ILE C N 1
ATOM 5370 C CA . ILE C 1 159 ? 69.738 0.977 14.502 1.00 42.00 159 ILE C CA 1
ATOM 5371 C C . ILE C 1 159 ? 68.740 -0.185 14.505 1.00 42.31 159 ILE C C 1
ATOM 5372 O O . ILE C 1 159 ? 67.885 -0.287 13.625 1.00 42.04 159 ILE C O 1
ATOM 5377 N N . TYR C 1 160 ? 68.868 -1.056 15.507 1.00 42.66 160 TYR C N 1
ATOM 5378 C CA . TYR C 1 160 ? 67.936 -2.162 15.723 1.00 41.47 160 TYR C CA 1
ATOM 5379 C C . TYR C 1 160 ? 66.898 -1.754 16.759 1.00 40.33 160 TYR C C 1
ATOM 5380 O O . TYR C 1 160 ? 67.244 -1.369 17.879 1.00 39.93 160 TYR C O 1
ATOM 5389 N N . ILE C 1 161 ? 65.631 -1.828 16.367 1.00 38.95 161 ILE C N 1
ATOM 5390 C CA . ILE C 1 161 ? 64.506 -1.614 17.268 1.00 38.16 161 ILE C CA 1
ATOM 5391 C C . ILE C 1 161 ? 63.885 -2.990 17.471 1.00 37.17 161 ILE C C 1
ATOM 5392 O O . ILE C 1 161 ? 63.238 -3.521 16.569 1.00 37.91 161 ILE C O 1
ATOM 5397 N N . ALA C 1 162 ? 64.110 -3.560 18.651 1.00 36.09 162 ALA C N 1
ATOM 5398 C CA . ALA C 1 162 ? 63.811 -4.969 18.914 1.00 36.34 162 ALA C CA 1
ATOM 5399 C C . ALA C 1 162 ? 62.312 -5.254 19.004 1.00 36.75 162 ALA C C 1
ATOM 5400 O O . ALA C 1 162 ? 61.834 -6.217 18.406 1.00 37.84 162 ALA C O 1
ATOM 5402 N N . GLY C 1 163 ? 61.587 -4.413 19.744 1.00 36.89 163 GLY C N 1
ATOM 5403 C CA . GLY C 1 163 ? 60.129 -4.508 19.877 1.00 35.90 163 GLY C CA 1
ATOM 5404 C C . GLY C 1 163 ? 59.707 -5.325 21.084 1.00 36.90 163 GLY C C 1
ATOM 5405 O O . GLY C 1 163 ? 60.529 -5.637 21.943 1.00 37.72 163 GLY C O 1
ATOM 5406 N N . ASP C 1 164 ? 58.420 -5.666 21.152 1.00 38.65 164 ASP C N 1
ATOM 5407 C CA . ASP C 1 164 ? 57.888 -6.490 22.240 1.00 39.82 164 ASP C CA 1
ATOM 5408 C C . ASP C 1 164 ? 58.310 -7.954 22.042 1.00 39.32 164 ASP C C 1
ATOM 5409 O O . ASP C 1 164 ? 57.566 -8.767 21.493 1.00 38.31 164 ASP C O 1
ATOM 5414 N N . THR C 1 165 ? 59.523 -8.263 22.481 1.00 40.51 165 THR C N 1
ATOM 5415 C CA . THR C 1 165 ? 60.058 -9.623 22.445 1.00 41.78 165 THR C CA 1
ATOM 5416 C C . THR C 1 165 ? 60.838 -9.880 23.719 1.00 41.84 165 THR C C 1
ATOM 5417 O O . THR C 1 165 ? 61.449 -8.961 24.263 1.00 44.67 165 THR C O 1
ATOM 5421 N N . VAL C 1 166 ? 60.789 -11.116 24.204 1.00 41.54 166 VAL C N 1
ATOM 5422 C CA . VAL C 1 166 ? 61.697 -11.564 25.269 1.00 42.12 166 VAL C CA 1
ATOM 5423 C C . VAL C 1 166 ? 62.984 -12.068 24.627 1.00 40.03 166 VAL C C 1
ATOM 5424 O O . VAL C 1 166 ? 63.099 -12.104 23.402 1.00 39.98 166 VAL C O 1
ATOM 5428 N N . TRP C 1 167 ? 63.951 -12.444 25.453 1.00 40.69 167 TRP C N 1
ATOM 5429 C CA . TRP C 1 167 ? 65.182 -13.062 24.958 1.00 42.31 167 TRP C CA 1
ATOM 5430 C C . TRP C 1 167 ? 64.899 -14.433 24.328 1.00 42.13 167 TRP C C 1
ATOM 5431 O O . TRP C 1 167 ? 64.621 -15.400 25.034 1.00 40.38 167 TRP C O 1
ATOM 5442 N N . VAL C 1 168 ? 64.952 -14.488 22.999 1.00 42.97 168 VAL C N 1
ATOM 5443 C CA . VAL C 1 168 ? 64.853 -15.743 22.240 1.00 44.08 168 VAL C CA 1
ATOM 5444 C C . VAL C 1 168 ? 66.024 -15.806 21.261 1.00 44.19 168 VAL C C 1
ATOM 5445 O O . VAL C 1 168 ? 66.755 -14.827 21.104 1.00 43.16 168 VAL C O 1
ATOM 5449 N N . LYS C 1 169 ? 66.208 -16.952 20.610 1.00 44.45 169 LYS C N 1
ATOM 5450 C CA . LYS C 1 169 ? 67.327 -17.121 19.680 1.00 44.52 169 LYS C CA 1
ATOM 5451 C C . LYS C 1 169 ? 67.247 -16.188 18.458 1.00 43.60 169 LYS C C 1
ATOM 5452 O O . LYS C 1 169 ? 68.260 -15.605 18.080 1.00 44.42 169 LYS C O 1
ATOM 5458 N N . PRO C 1 170 ? 66.054 -16.035 17.840 1.00 43.00 170 PRO C N 1
ATOM 5459 C CA . PRO C 1 170 ? 65.939 -15.047 16.755 1.00 42.37 170 PRO C CA 1
ATOM 5460 C C . PRO C 1 170 ? 66.430 -13.635 17.089 1.00 41.75 170 PRO C C 1
ATOM 5461 O O . PRO C 1 170 ? 66.820 -12.910 16.183 1.00 43.89 170 PRO C O 1
ATOM 5465 N N . TYR C 1 171 ? 66.400 -13.253 18.363 1.00 41.98 171 TYR C N 1
ATOM 5466 C CA . TYR C 1 171 ? 66.962 -11.984 18.806 1.00 42.72 171 TYR C CA 1
ATOM 5467 C C . TYR C 1 171 ? 68.490 -11.990 18.730 1.00 44.79 171 TYR C C 1
ATOM 5468 O O . TYR C 1 171 ? 69.075 -11.084 18.129 1.00 45.39 171 TYR C O 1
ATOM 5477 N N . VAL C 1 172 ? 69.130 -13.007 19.318 1.00 46.78 172 VAL C N 1
ATOM 5478 C CA . VAL C 1 172 ? 70.599 -13.032 19.408 1.00 47.11 172 VAL C CA 1
ATOM 5479 C C . VAL C 1 172 ? 71.280 -13.081 18.040 1.00 48.61 172 VAL C C 1
ATOM 5480 O O . VAL C 1 172 ? 72.273 -12.384 17.831 1.00 53.24 172 VAL C O 1
ATOM 5484 N N . LYS C 1 173 ? 70.755 -13.881 17.113 1.00 48.37 173 LYS C N 1
ATOM 5485 C CA . LYS C 1 173 ? 71.344 -13.956 15.771 1.00 49.72 173 LYS C CA 1
ATOM 5486 C C . LYS C 1 173 ? 70.936 -12.781 14.868 1.00 49.73 173 LYS C C 1
ATOM 5487 O O . LYS C 1 173 ? 71.463 -12.643 13.766 1.00 49.86 173 LYS C O 1
ATOM 5493 N N . SER C 1 174 ? 70.003 -11.950 15.330 1.00 48.64 174 SER C N 1
ATOM 5494 C CA . SER C 1 174 ? 69.769 -10.635 14.728 1.00 48.70 174 SER C CA 1
ATOM 5495 C C . SER C 1 174 ? 70.889 -9.654 15.123 1.00 48.44 174 SER C C 1
ATOM 5496 O O . SER C 1 174 ? 71.324 -8.850 14.302 1.00 47.48 174 SER C O 1
ATOM 5499 N N . LEU C 1 175 ? 71.354 -9.722 16.373 1.00 48.45 175 LEU C N 1
ATOM 5500 C CA . LEU C 1 175 ? 72.521 -8.933 16.807 1.00 48.86 175 LEU C CA 1
ATOM 5501 C C . LEU C 1 175 ? 73.787 -9.342 16.058 1.00 50.75 175 LEU C C 1
ATOM 5502 O O . LEU C 1 175 ? 74.628 -8.495 15.744 1.00 50.28 175 LEU C O 1
ATOM 5507 N N . GLN C 1 176 ? 73.920 -10.640 15.787 1.00 52.41 176 GLN C N 1
ATOM 5508 C CA . GLN C 1 176 ? 75.073 -11.172 15.057 1.00 53.01 176 GLN C CA 1
ATOM 5509 C C . GLN C 1 176 ? 75.015 -10.878 13.557 1.00 53.66 176 GLN C C 1
ATOM 5510 O O . GLN C 1 176 ? 76.039 -10.591 12.947 1.00 56.46 176 GLN C O 1
ATOM 5516 N N . ARG C 1 177 ? 73.825 -10.955 12.968 1.00 54.16 177 ARG C N 1
ATOM 5517 C CA . ARG C 1 177 ? 73.656 -10.775 11.521 1.00 53.34 177 ARG C CA 1
ATOM 5518 C C . ARG C 1 177 ? 73.852 -9.321 11.080 1.00 53.44 177 ARG C C 1
ATOM 5519 O O . ARG C 1 177 ? 74.320 -9.075 9.966 1.00 53.52 177 ARG C O 1
ATOM 5527 N N . PHE C 1 178 ? 73.491 -8.372 11.947 1.00 53.53 178 PHE C N 1
ATOM 5528 C CA . PHE C 1 178 ? 73.587 -6.938 11.642 1.00 53.73 178 PHE C CA 1
ATOM 5529 C C . PHE C 1 178 ? 74.682 -6.179 12.407 1.00 56.18 178 PHE C C 1
ATOM 5530 O O . PHE C 1 178 ? 75.234 -5.220 11.870 1.00 60.03 178 PHE C O 1
ATOM 5538 N N . LYS C 1 179 ? 74.992 -6.594 13.639 1.00 57.28 179 LYS C N 1
ATOM 5539 C CA . LYS C 1 179 ? 75.909 -5.854 14.532 1.00 58.71 179 LYS C CA 1
ATOM 5540 C C . LYS C 1 179 ? 75.557 -4.360 14.596 1.00 57.37 179 LYS C C 1
ATOM 5541 O O . LYS C 1 179 ? 76.333 -3.513 14.144 1.00 58.73 179 LYS C O 1
ATOM 5547 N N . PRO C 1 180 ? 74.370 -4.037 15.141 1.00 55.43 180 PRO C N 1
ATOM 5548 C CA . PRO C 1 180 ? 73.900 -2.654 15.159 1.00 53.45 180 PRO C CA 1
ATOM 5549 C C . PRO C 1 180 ? 74.632 -1.801 16.193 1.00 50.83 180 PRO C C 1
ATOM 5550 O O . PRO C 1 180 ? 74.877 -2.269 17.304 1.00 49.91 180 PRO C O 1
ATOM 5554 N N . GLU C 1 181 ? 74.978 -0.568 15.824 1.00 50.67 181 GLU C N 1
ATOM 5555 C CA . GLU C 1 181 ? 75.652 0.362 16.749 1.00 50.71 181 GLU C CA 1
ATOM 5556 C C . GLU C 1 181 ? 74.708 0.810 17.866 1.00 48.18 181 GLU C C 1
ATOM 5557 O O . GLU C 1 181 ? 75.124 0.904 19.021 1.00 46.35 181 GLU C O 1
ATOM 5563 N N . ILE C 1 182 ? 73.452 1.093 17.508 1.00 45.79 182 ILE C N 1
ATOM 5564 C CA . ILE C 1 182 ? 72.399 1.419 18.478 1.00 45.76 182 ILE C CA 1
ATOM 5565 C C . ILE C 1 182 ? 71.372 0.281 18.540 1.00 44.15 182 ILE C C 1
ATOM 5566 O O . ILE C 1 182 ? 70.939 -0.223 17.505 1.00 42.85 182 ILE C O 1
ATOM 5571 N N . VAL C 1 183 ? 70.982 -0.100 19.758 1.00 43.31 183 VAL C N 1
ATOM 5572 C CA . VAL C 1 183 ? 69.974 -1.143 19.987 1.00 43.67 183 VAL C CA 1
ATOM 5573 C C . VAL C 1 183 ? 68.877 -0.605 20.909 1.00 43.71 183 VAL C C 1
ATOM 5574 O O . VAL C 1 183 ? 69.120 -0.385 22.095 1.00 44.14 183 VAL C O 1
ATOM 5578 N N . VAL C 1 184 ? 67.679 -0.395 20.364 1.00 43.52 184 VAL C N 1
ATOM 5579 C CA . VAL C 1 184 ? 66.530 0.047 21.159 1.00 44.22 184 VAL C CA 1
ATOM 5580 C C . VAL C 1 184 ? 65.787 -1.170 21.706 1.00 44.51 184 VAL C C 1
ATOM 5581 O O . VAL C 1 184 ? 65.268 -1.980 20.938 1.00 44.73 184 VAL C O 1
ATOM 5585 N N . LEU C 1 185 ? 65.736 -1.283 23.033 1.00 46.15 185 LEU C N 1
ATOM 5586 C CA . LEU C 1 185 ? 64.998 -2.349 23.703 1.00 46.43 185 LEU C CA 1
ATOM 5587 C C . LEU C 1 185 ? 63.781 -1.802 24.430 1.00 48.07 185 LEU C C 1
ATOM 5588 O O . LEU C 1 185 ? 63.859 -0.775 25.107 1.00 46.94 185 LEU C O 1
ATOM 5593 N N . ASN C 1 186 ? 62.660 -2.505 24.279 1.00 50.27 186 ASN C N 1
ATOM 5594 C CA . ASN C 1 186 ? 61.462 -2.250 25.062 1.00 51.72 186 ASN C CA 1
ATOM 5595 C C . ASN C 1 186 ? 61.592 -2.993 26.396 1.00 53.90 186 ASN C C 1
ATOM 5596 O O . ASN C 1 186 ? 61.162 -4.143 26.524 1.00 53.52 186 ASN C O 1
ATOM 5601 N N . THR C 1 187 ? 62.214 -2.318 27.371 1.00 55.86 187 THR C N 1
ATOM 5602 C CA . THR C 1 187 ? 62.487 -2.874 28.702 1.00 56.33 187 THR C CA 1
ATOM 5603 C C . THR C 1 187 ? 61.498 -2.357 29.753 1.00 58.22 187 THR C C 1
ATOM 5604 O O . THR C 1 187 ? 61.895 -1.810 30.782 1.00 58.82 187 THR C O 1
ATOM 5608 N N . GLY C 1 188 ? 60.207 -2.532 29.490 1.00 60.30 188 GLY C N 1
ATOM 5609 C CA . GLY C 1 188 ? 59.170 -2.211 30.466 1.00 60.07 188 GLY C CA 1
ATOM 5610 C C . GLY C 1 188 ? 59.082 -3.219 31.598 1.00 62.74 188 GLY C C 1
ATOM 5611 O O . GLY C 1 188 ? 58.681 -2.871 32.711 1.00 65.61 188 GLY C O 1
ATOM 5612 N N . TYR C 1 189 ? 59.470 -4.462 31.312 1.00 63.46 189 TYR C N 1
ATOM 5613 C CA . TYR C 1 189 ? 59.241 -5.606 32.194 1.00 62.03 189 TYR C CA 1
ATOM 5614 C C . TYR C 1 189 ? 57.747 -5.746 32.514 1.00 62.01 189 TYR C C 1
ATOM 5615 O O . TYR C 1 189 ? 57.334 -5.810 33.677 1.00 62.72 189 TYR C O 1
ATOM 5624 N N . ALA C 1 190 ? 56.948 -5.769 31.450 1.00 61.20 190 ALA C N 1
ATOM 5625 C CA . ALA C 1 190 ? 55.522 -6.048 31.546 1.00 62.25 190 ALA C CA 1
ATOM 5626 C C . ALA C 1 190 ? 55.326 -7.508 31.927 1.00 63.86 190 ALA C C 1
ATOM 5627 O O . ALA C 1 190 ? 55.949 -8.388 31.332 1.00 63.76 190 ALA C O 1
ATOM 5629 N N . VAL C 1 191 ? 54.470 -7.757 32.919 1.00 66.95 191 VAL C N 1
ATOM 5630 C CA . VAL C 1 191 ? 54.313 -9.090 33.506 1.00 68.30 191 VAL C CA 1
ATOM 5631 C C . VAL C 1 191 ? 52.886 -9.612 33.328 1.00 68.87 191 VAL C C 1
ATOM 5632 O O . VAL C 1 191 ? 51.921 -8.975 33.758 1.00 69.54 191 VAL C O 1
ATOM 5636 N N . ASN C 1 192 ? 52.773 -10.763 32.665 1.00 68.06 192 ASN C N 1
ATOM 5637 C CA . ASN C 1 192 ? 51.541 -11.546 32.633 1.00 67.45 192 ASN C CA 1
ATOM 5638 C C . ASN C 1 192 ? 51.491 -12.396 33.895 1.00 68.39 192 ASN C C 1
ATOM 5639 O O . ASN C 1 192 ? 52.528 -12.857 34.374 1.00 67.95 192 ASN C O 1
ATOM 5644 N N . ASP C 1 193 ? 50.288 -12.601 34.426 1.00 72.08 193 ASP C N 1
ATOM 5645 C CA . ASP C 1 193 ? 50.102 -13.432 35.618 1.00 73.91 193 ASP C CA 1
ATOM 5646 C C . ASP C 1 193 ? 50.217 -14.900 35.225 1.00 73.82 193 ASP C C 1
ATOM 5647 O O . ASP C 1 193 ? 49.534 -15.345 34.302 1.00 75.03 193 ASP C O 1
ATOM 5652 N N . LEU C 1 194 ? 51.109 -15.623 35.905 1.00 71.79 194 LEU C N 1
ATOM 5653 C CA . LEU C 1 194 ? 51.294 -17.086 35.777 1.00 71.09 194 LEU C CA 1
ATOM 5654 C C . LEU C 1 194 ? 52.286 -17.552 34.690 1.00 67.14 194 LEU C C 1
ATOM 5655 O O . LEU C 1 194 ? 52.939 -18.580 34.886 1.00 69.39 194 LEU C O 1
ATOM 5660 N N . TYR C 1 195 ? 52.409 -16.822 33.574 1.00 62.05 195 TYR C N 1
ATOM 5661 C CA . TYR C 1 195 ? 53.375 -17.174 32.503 1.00 56.66 195 TYR C CA 1
ATOM 5662 C C . TYR C 1 195 ? 54.638 -16.293 32.433 1.00 54.05 195 TYR C C 1
ATOM 5663 O O . TYR C 1 195 ? 55.408 -16.392 31.472 1.00 53.73 195 TYR C O 1
ATOM 5672 N N . GLY C 1 196 ? 54.869 -15.457 33.445 1.00 50.89 196 GLY C N 1
ATOM 5673 C CA . GLY C 1 196 ? 56.087 -14.648 33.515 1.00 49.06 196 GLY C CA 1
ATOM 5674 C C . GLY C 1 196 ? 56.051 -13.419 32.620 1.00 47.27 196 GLY C C 1
ATOM 5675 O O . GLY C 1 196 ? 55.005 -13.103 32.053 1.00 46.92 196 GLY C O 1
ATOM 5676 N N . PRO C 1 197 ? 57.191 -12.707 32.500 1.00 45.65 197 PRO C N 1
ATOM 5677 C CA . PRO C 1 197 ? 57.288 -11.495 31.674 1.00 45.19 197 PRO C CA 1
ATOM 5678 C C . PRO C 1 197 ? 56.940 -11.687 30.191 1.00 45.95 197 PRO C C 1
ATOM 5679 O O . PRO C 1 197 ? 57.198 -12.756 29.623 1.00 45.91 197 PRO C O 1
ATOM 5683 N N . ILE C 1 198 ? 56.365 -10.644 29.588 1.00 45.06 198 ILE C N 1
ATOM 5684 C CA . ILE C 1 198 ? 55.937 -10.665 28.180 1.00 43.89 198 ILE C CA 1
ATOM 5685 C C . ILE C 1 198 ? 56.794 -9.807 27.239 1.00 43.18 198 ILE C C 1
ATOM 5686 O O . ILE C 1 198 ? 56.712 -9.968 26.016 1.00 40.12 198 ILE C O 1
ATOM 5691 N N . ILE C 1 199 ? 57.577 -8.883 27.805 1.00 43.92 199 ILE C N 1
ATOM 5692 C CA . ILE C 1 199 ? 58.650 -8.180 27.085 1.00 44.62 199 ILE C CA 1
ATOM 5693 C C . ILE C 1 199 ? 59.916 -8.190 27.951 1.00 45.39 199 ILE C C 1
ATOM 5694 O O . ILE C 1 199 ? 59.907 -8.744 29.051 1.00 45.60 199 ILE C O 1
ATOM 5699 N N . MET C 1 200 ? 60.999 -7.598 27.449 1.00 48.44 200 MET C N 1
ATOM 5700 C CA . MET C 1 200 ? 62.302 -7.620 28.139 1.00 50.34 200 MET C CA 1
ATOM 5701 C C . MET C 1 200 ? 62.336 -6.709 29.368 1.00 50.96 200 MET C C 1
ATOM 5702 O O . MET C 1 200 ? 61.397 -5.950 29.616 1.00 51.34 200 MET C O 1
ATOM 5707 N N . GLY C 1 201 ? 63.416 -6.818 30.143 1.00 52.57 201 GLY C N 1
ATOM 5708 C CA . GLY C 1 201 ? 63.604 -6.048 31.379 1.00 53.37 201 GLY C CA 1
ATOM 5709 C C . GLY C 1 201 ? 65.051 -5.651 31.616 1.00 53.27 201 GLY C C 1
ATOM 5710 O O . GLY C 1 201 ? 65.787 -5.398 30.664 1.00 54.50 201 GLY C O 1
ATOM 5711 N N . LYS C 1 202 ? 65.454 -5.599 32.888 1.00 54.25 202 LYS C N 1
ATOM 5712 C CA . LYS C 1 202 ? 66.785 -5.109 33.269 1.00 53.76 202 LYS C CA 1
ATOM 5713 C C . LYS C 1 202 ? 67.899 -6.090 32.900 1.00 56.42 202 LYS C C 1
ATOM 5714 O O . LYS C 1 202 ? 68.850 -5.702 32.224 1.00 55.58 202 LYS C O 1
ATOM 5720 N N . GLU C 1 203 ? 67.756 -7.359 33.291 1.00 58.21 203 GLU C N 1
ATOM 5721 C CA . GLU C 1 203 ? 68.808 -8.372 33.086 1.00 60.19 203 GLU C CA 1
ATOM 5722 C C . GLU C 1 203 ? 69.182 -8.519 31.605 1.00 60.30 203 GLU C C 1
ATOM 5723 O O . GLU C 1 203 ? 70.312 -8.883 31.285 1.00 60.52 203 GLU C O 1
ATOM 5729 N N . ASP C 1 204 ? 68.231 -8.215 30.720 1.00 60.18 204 ASP C N 1
ATOM 5730 C CA . ASP C 1 204 ? 68.448 -8.246 29.273 1.00 58.27 204 ASP C CA 1
ATOM 5731 C C . ASP C 1 204 ? 69.412 -7.174 28.764 1.00 58.32 204 ASP C C 1
ATOM 5732 O O . ASP C 1 204 ? 70.115 -7.411 27.786 1.00 58.27 204 ASP C O 1
ATOM 5737 N N . THR C 1 205 ? 69.449 -6.006 29.411 1.00 57.85 205 THR C N 1
ATOM 5738 C CA . THR C 1 205 ? 70.397 -4.944 29.020 1.00 56.94 205 THR C CA 1
ATOM 5739 C C . THR C 1 205 ? 71.865 -5.387 29.166 1.00 55.49 205 THR C C 1
ATOM 5740 O O . THR C 1 205 ? 72.705 -5.044 28.334 1.00 54.55 205 THR C O 1
ATOM 5744 N N . LEU C 1 206 ? 72.149 -6.161 30.212 1.00 55.64 206 LEU C N 1
ATOM 5745 C CA . LEU C 1 206 ? 73.495 -6.656 30.487 1.00 56.63 206 LEU C CA 1
ATOM 5746 C C . LEU C 1 206 ? 73.919 -7.676 29.439 1.00 56.96 206 LEU C C 1
ATOM 5747 O O . LEU C 1 206 ? 74.965 -7.526 28.803 1.00 57.11 206 LEU C O 1
ATOM 5752 N N . ARG C 1 207 ? 73.088 -8.699 29.258 1.00 56.53 207 ARG C N 1
ATOM 5753 C CA . ARG C 1 207 ? 73.429 -9.841 28.393 1.00 57.00 207 ARG C CA 1
ATOM 5754 C C . ARG C 1 207 ? 73.488 -9.533 26.886 1.00 58.36 207 ARG C C 1
ATOM 5755 O O . ARG C 1 207 ? 74.066 -10.319 26.131 1.00 58.51 207 ARG C O 1
ATOM 5763 N N . THR C 1 208 ? 72.912 -8.410 26.452 1.00 59.61 208 THR C N 1
ATOM 5764 C CA . THR C 1 208 ? 73.136 -7.909 25.089 1.00 59.72 208 THR C CA 1
ATOM 5765 C C . THR C 1 208 ? 74.571 -7.429 24.891 1.00 60.44 208 THR C C 1
ATOM 5766 O O . THR C 1 208 ? 75.131 -7.588 23.807 1.00 62.90 208 THR C O 1
ATOM 5770 N N . LEU C 1 209 ? 75.157 -6.839 25.930 1.00 59.55 209 LEU C N 1
ATOM 5771 C CA . LEU C 1 209 ? 76.516 -6.293 25.857 1.00 59.14 209 LEU C CA 1
ATOM 5772 C C . LEU C 1 209 ? 77.597 -7.361 26.067 1.00 60.06 209 LEU C C 1
ATOM 5773 O O . LEU C 1 209 ? 78.736 -7.178 25.637 1.00 59.47 209 LEU C O 1
ATOM 5778 N N . LYS C 1 210 ? 77.245 -8.467 26.728 1.00 61.00 210 LYS C N 1
ATOM 5779 C CA . LYS C 1 210 ? 78.061 -9.691 26.684 1.00 60.40 210 LYS C CA 1
ATOM 5780 C C . LYS C 1 210 ? 78.053 -10.293 25.269 1.00 60.71 210 LYS C C 1
ATOM 5781 O O . LYS C 1 210 ? 79.005 -10.964 24.868 1.00 61.78 210 LYS C O 1
ATOM 5787 N N . MET C 1 211 ? 76.960 -10.066 24.538 1.00 59.94 211 MET C N 1
ATOM 5788 C CA . MET C 1 211 ? 76.814 -10.496 23.143 1.00 59.86 211 MET C CA 1
ATOM 5789 C C . MET C 1 211 ? 77.507 -9.532 22.168 1.00 59.43 211 MET C C 1
ATOM 5790 O O . MET C 1 211 ? 78.230 -9.966 21.274 1.00 59.78 211 MET C O 1
ATOM 5795 N N . LEU C 1 212 ? 77.269 -8.233 22.349 1.00 59.46 212 LEU C N 1
ATOM 5796 C CA . LEU C 1 212 ? 77.723 -7.196 21.421 1.00 59.16 212 LEU C CA 1
ATOM 5797 C C . LEU C 1 212 ? 78.190 -5.950 22.199 1.00 58.66 212 LEU C C 1
ATOM 5798 O O . LEU C 1 212 ? 77.483 -4.935 22.233 1.00 57.63 212 LEU C O 1
ATOM 5803 N N . PRO C 1 213 ? 79.392 -6.019 22.816 1.00 58.66 213 PRO C N 1
ATOM 5804 C CA . PRO C 1 213 ? 79.870 -4.942 23.706 1.00 58.47 213 PRO C CA 1
ATOM 5805 C C . PRO C 1 213 ? 80.120 -3.580 23.050 1.00 59.27 213 PRO C C 1
ATOM 5806 O O . PRO C 1 213 ? 80.229 -2.586 23.768 1.00 60.88 213 PRO C O 1
ATOM 5810 N N . THR C 1 214 ? 80.218 -3.533 21.721 1.00 58.34 214 THR C N 1
ATOM 5811 C CA . THR C 1 214 ? 80.436 -2.279 20.999 1.00 57.70 214 THR C CA 1
ATOM 5812 C C . THR C 1 214 ? 79.202 -1.363 20.981 1.00 57.57 214 THR C C 1
ATOM 5813 O O . THR C 1 214 ? 79.339 -0.144 20.856 1.00 59.45 214 THR C O 1
ATOM 5817 N N . ALA C 1 215 ? 78.009 -1.942 21.111 1.00 55.90 215 ALA C N 1
ATOM 5818 C CA . ALA C 1 215 ? 76.764 -1.186 20.973 1.00 53.31 215 ALA C CA 1
ATOM 5819 C C . ALA C 1 215 ? 76.389 -0.419 22.238 1.00 53.12 215 ALA C C 1
ATOM 5820 O O . ALA C 1 215 ? 76.743 -0.816 23.346 1.00 52.18 215 ALA C O 1
ATOM 5822 N N . THR C 1 216 ? 75.680 0.691 22.044 1.00 53.39 216 THR C N 1
ATOM 5823 C CA . THR C 1 216 ? 75.012 1.423 23.117 1.00 54.20 216 THR C CA 1
ATOM 5824 C C . THR C 1 216 ? 73.520 1.100 23.029 1.00 54.38 216 THR C C 1
ATOM 5825 O O . THR C 1 216 ? 72.980 0.995 21.926 1.00 51.78 216 THR C O 1
ATOM 5829 N N . ILE C 1 217 ? 72.854 0.948 24.174 1.00 55.62 217 ILE C N 1
ATOM 5830 C CA . ILE C 1 217 ? 71.435 0.559 24.178 1.00 56.76 217 ILE C CA 1
ATOM 5831 C C . ILE C 1 217 ? 70.530 1.683 24.704 1.00 55.13 217 ILE C C 1
ATOM 5832 O O . ILE C 1 217 ? 70.932 2.463 25.569 1.00 55.38 217 ILE C O 1
ATOM 5837 N N . VAL C 1 218 ? 69.313 1.744 24.163 1.00 52.93 218 VAL C N 1
ATOM 5838 C CA . VAL C 1 218 ? 68.314 2.752 24.515 1.00 51.50 218 VAL C CA 1
ATOM 5839 C C . VAL C 1 218 ? 67.101 2.039 25.113 1.00 50.52 218 VAL C C 1
ATOM 5840 O O . VAL C 1 218 ? 66.376 1.337 24.405 1.00 48.72 218 VAL C O 1
ATOM 5844 N N . ALA C 1 219 ? 66.893 2.224 26.416 1.00 50.70 219 ALA C N 1
ATOM 5845 C CA . ALA C 1 219 ? 65.748 1.649 27.124 1.00 49.40 219 ALA C CA 1
ATOM 5846 C C . ALA C 1 219 ? 64.476 2.428 26.796 1.00 48.34 219 ALA C C 1
ATOM 5847 O O . ALA C 1 219 ? 64.471 3.656 26.849 1.00 48.54 219 ALA C O 1
ATOM 5849 N N . SER C 1 220 ? 63.411 1.700 26.462 1.00 47.92 220 SER C N 1
ATOM 5850 C CA . SER C 1 220 ? 62.133 2.281 26.044 1.00 47.42 220 SER C CA 1
ATOM 5851 C C . SER C 1 220 ? 60.972 1.448 26.592 1.00 46.44 220 SER C C 1
ATOM 5852 O O . SER C 1 220 ? 61.197 0.466 27.308 1.00 46.74 220 SER C O 1
ATOM 5855 N N . HIS C 1 221 ? 59.743 1.857 26.267 1.00 44.89 221 HIS C N 1
ATOM 5856 C CA . HIS C 1 221 ? 58.520 1.132 26.665 1.00 45.63 221 HIS C CA 1
ATOM 5857 C C . HIS C 1 221 ? 58.369 1.090 28.196 1.00 46.92 221 HIS C C 1
ATOM 5858 O O . HIS C 1 221 ? 57.961 0.073 28.755 1.00 46.95 221 HIS C O 1
ATOM 5865 N N . MET C 1 222 ? 58.690 2.206 28.860 1.00 48.97 222 MET C N 1
ATOM 5866 C CA . MET C 1 222 ? 58.720 2.285 30.332 1.00 50.97 222 MET C CA 1
ATOM 5867 C C . MET C 1 222 ? 57.823 3.390 30.894 1.00 52.45 222 MET C C 1
ATOM 5868 O O . MET C 1 222 ? 57.533 4.375 30.216 1.00 52.35 222 MET C O 1
ATOM 5873 N N . GLU C 1 223 ? 57.384 3.193 32.139 1.00 55.37 223 GLU C N 1
ATOM 5874 C CA . GLU C 1 223 ? 56.648 4.198 32.926 1.00 56.66 223 GLU C CA 1
ATOM 5875 C C . GLU C 1 223 ? 55.486 4.893 32.200 1.00 58.50 223 GLU C C 1
ATOM 5876 O O . GLU C 1 223 ? 55.280 6.102 32.356 1.00 58.66 223 GLU C O 1
ATOM 5882 N N . SER C 1 224 ? 54.748 4.136 31.389 1.00 60.34 224 SER C N 1
ATOM 5883 C CA . SER C 1 224 ? 53.532 4.656 30.751 1.00 59.92 224 SER C CA 1
ATOM 5884 C C . SER C 1 224 ? 52.399 3.649 30.481 1.00 60.24 224 SER C C 1
ATOM 5885 O O . SER C 1 224 ? 51.372 4.042 29.932 1.00 59.98 224 SER C O 1
ATOM 5888 N N . ILE C 1 225 ? 52.568 2.379 30.854 1.00 60.67 225 ILE C N 1
ATOM 5889 C CA . ILE C 1 225 ? 51.483 1.397 30.815 1.00 61.15 225 ILE C CA 1
ATOM 5890 C C . ILE C 1 225 ? 51.398 0.753 32.196 1.00 63.43 225 ILE C C 1
ATOM 5891 O O . ILE C 1 225 ? 52.422 0.559 32.857 1.00 63.33 225 ILE C O 1
ATOM 5896 N N . ASN C 1 226 ? 50.172 0.429 32.612 1.00 64.43 226 ASN C N 1
ATOM 5897 C CA . ASN C 1 226 ? 49.882 -0.080 33.960 1.00 64.78 226 ASN C CA 1
ATOM 5898 C C . ASN C 1 226 ? 50.790 -1.219 34.428 1.00 63.31 226 ASN C C 1
ATOM 5899 O O . ASN C 1 226 ? 51.301 -1.181 35.549 1.00 64.34 226 ASN C O 1
ATOM 5904 N N . HIS C 1 227 ? 51.016 -2.200 33.554 1.00 62.07 227 HIS C N 1
ATOM 5905 C CA . HIS C 1 227 ? 51.655 -3.467 33.939 1.00 62.31 227 HIS C CA 1
ATOM 5906 C C . HIS C 1 227 ? 53.160 -3.564 33.655 1.00 60.17 227 HIS C C 1
ATOM 5907 O O . HIS C 1 227 ? 53.740 -4.630 33.842 1.00 60.29 227 HIS C O 1
ATOM 5914 N N . CYS C 1 228 ? 53.788 -2.460 33.243 1.00 57.93 228 CYS C N 1
ATOM 5915 C CA . CYS C 1 228 ? 55.248 -2.397 33.103 1.00 55.99 228 CYS C CA 1
ATOM 5916 C C . CYS C 1 228 ? 55.862 -2.015 34.451 1.00 54.60 228 CYS C C 1
ATOM 5917 O O . CYS C 1 228 ? 55.833 -0.849 34.842 1.00 52.49 228 CYS C O 1
ATOM 5920 N N . LEU C 1 229 ? 56.412 -3.009 35.148 1.00 54.73 229 LEU C N 1
ATOM 5921 C CA . LEU C 1 229 ? 56.882 -2.848 36.536 1.00 56.09 229 LEU C CA 1
ATOM 5922 C C . LEU C 1 229 ? 58.238 -2.146 36.687 1.00 56.75 229 LEU C C 1
ATOM 5923 O O . LEU C 1 229 ? 58.549 -1.642 37.771 1.00 56.14 229 LEU C O 1
ATOM 5928 N N . LEU C 1 230 ? 59.039 -2.119 35.622 1.00 56.48 230 LEU C N 1
ATOM 5929 C CA . LEU C 1 230 ? 60.408 -1.599 35.696 1.00 56.68 230 LEU C CA 1
ATOM 5930 C C . LEU C 1 230 ? 60.380 -0.075 35.621 1.00 55.29 230 LEU C C 1
ATOM 5931 O O . LEU C 1 230 ? 59.735 0.486 34.732 1.00 55.22 230 LEU C O 1
ATOM 5936 N N . THR C 1 231 ? 61.068 0.580 36.558 1.00 54.69 231 THR C N 1
ATOM 5937 C CA . THR C 1 231 ? 61.191 2.041 36.582 1.00 54.45 231 THR C CA 1
ATOM 5938 C C . THR C 1 231 ? 62.524 2.469 35.978 1.00 54.95 231 THR C C 1
ATOM 5939 O O . THR C 1 231 ? 63.499 1.717 36.028 1.00 56.94 231 THR C O 1
ATOM 5943 N N . ARG C 1 232 ? 62.563 3.682 35.427 1.00 54.90 232 ARG C N 1
ATOM 5944 C CA . ARG C 1 232 ? 63.804 4.277 34.903 1.00 53.79 232 ARG C CA 1
ATOM 5945 C C . ARG C 1 232 ? 64.915 4.277 35.946 1.00 54.23 232 ARG C C 1
ATOM 5946 O O . ARG C 1 232 ? 66.054 3.907 35.645 1.00 55.46 232 ARG C O 1
ATOM 5954 N N . ALA C 1 233 ? 64.571 4.680 37.167 1.00 53.63 233 ALA C N 1
ATOM 5955 C CA . ALA C 1 233 ? 65.527 4.730 38.273 1.00 54.71 233 ALA C CA 1
ATOM 5956 C C . ALA C 1 233 ? 66.094 3.355 38.637 1.00 56.23 233 ALA C C 1
ATOM 5957 O O . ALA C 1 233 ? 67.273 3.247 38.975 1.00 57.26 233 ALA C O 1
ATOM 5959 N N . GLU C 1 234 ? 65.259 2.316 38.572 1.00 58.22 234 GLU C N 1
ATOM 5960 C CA . GLU C 1 234 ? 65.694 0.944 38.879 1.00 59.10 234 GLU C CA 1
ATOM 5961 C C . GLU C 1 234 ? 66.695 0.434 37.845 1.00 59.10 234 GLU C C 1
ATOM 5962 O O . GLU C 1 234 ? 67.696 -0.190 38.206 1.00 57.65 234 GLU C O 1
ATOM 5968 N N . LEU C 1 235 ? 66.416 0.696 36.568 1.00 58.90 235 LEU C N 1
ATOM 5969 C CA . LEU C 1 235 ? 67.330 0.329 35.484 1.00 57.01 235 LEU C CA 1
ATOM 5970 C C . LEU C 1 235 ? 68.624 1.144 35.503 1.00 57.53 235 LEU C C 1
ATOM 5971 O O . LEU C 1 235 ? 69.671 0.642 35.092 1.00 59.96 235 LEU C O 1
ATOM 5976 N N . ARG C 1 236 ? 68.553 2.396 35.960 1.00 56.39 236 ARG C N 1
ATOM 5977 C CA . ARG C 1 236 ? 69.746 3.241 36.065 1.00 55.00 236 ARG C CA 1
ATOM 5978 C C . ARG C 1 236 ? 70.712 2.728 37.139 1.00 55.17 236 ARG C C 1
ATOM 5979 O O . ARG C 1 236 ? 71.917 2.735 36.913 1.00 55.00 236 ARG C O 1
ATOM 5987 N N . GLU C 1 237 ? 70.196 2.289 38.290 1.00 55.75 237 GLU C N 1
ATOM 5988 C CA . GLU C 1 237 ? 71.059 1.699 39.335 1.00 58.81 237 GLU C CA 1
ATOM 5989 C C . GLU C 1 237 ? 71.599 0.317 38.942 1.00 59.78 237 GLU C C 1
ATOM 5990 O O . GLU C 1 237 ? 72.675 -0.080 39.391 1.00 58.70 237 GLU C O 1
ATOM 5996 N N . PHE C 1 238 ? 70.845 -0.410 38.119 1.00 63.24 238 PHE C N 1
ATOM 5997 C CA . PHE C 1 238 ? 71.311 -1.676 37.540 1.00 64.96 238 PHE C CA 1
ATOM 5998 C C . PHE C 1 238 ? 72.567 -1.459 36.699 1.00 65.84 238 PHE C C 1
ATOM 5999 O O . PHE C 1 238 ? 73.514 -2.243 36.785 1.00 67.52 238 PHE C O 1
ATOM 6007 N N . SER C 1 239 ? 72.565 -0.391 35.900 1.00 65.48 239 SER C N 1
ATOM 6008 C CA . SER C 1 239 ? 73.717 -0.024 35.071 1.00 65.33 239 SER C CA 1
ATOM 6009 C C . SER C 1 239 ? 74.913 0.447 35.907 1.00 66.81 239 SER C C 1
ATOM 6010 O O . SER C 1 239 ? 76.041 0.011 35.670 1.00 68.56 239 SER C O 1
ATOM 6013 N N . LEU C 1 240 ? 74.662 1.324 36.882 1.00 68.31 240 LEU C N 1
ATOM 6014 C CA . LEU C 1 240 ? 75.720 1.816 37.793 1.00 68.35 240 LEU C CA 1
ATOM 6015 C C . LEU C 1 240 ? 76.376 0.689 38.601 1.00 68.23 240 LEU C C 1
ATOM 6016 O O . LEU C 1 240 ? 77.570 0.750 38.892 1.00 69.00 240 LEU C O 1
ATOM 6021 N N . GLU C 1 241 ? 75.591 -0.328 38.953 1.00 69.81 241 GLU C N 1
ATOM 6022 C CA . GLU C 1 241 ? 76.098 -1.517 39.644 1.00 70.13 241 GLU C CA 1
ATOM 6023 C C . GLU C 1 241 ? 77.046 -2.329 38.759 1.00 69.67 241 GLU C C 1
ATOM 6024 O O . GLU C 1 241 ? 78.112 -2.751 39.217 1.00 69.66 241 GLU C O 1
ATOM 6030 N N . HIS C 1 242 ? 76.657 -2.532 37.498 1.00 67.85 242 HIS C N 1
ATOM 6031 C CA . HIS C 1 242 ? 77.443 -3.327 36.539 1.00 66.56 242 HIS C CA 1
ATOM 6032 C C . HIS C 1 242 ? 78.486 -2.522 35.733 1.00 67.47 242 HIS C C 1
ATOM 6033 O O . HIS C 1 242 ? 79.102 -3.065 34.811 1.00 67.51 242 HIS C O 1
ATOM 6040 N N . GLY C 1 243 ? 78.694 -1.248 36.080 1.00 68.36 243 GLY C N 1
ATOM 6041 C CA . GLY C 1 243 ? 79.699 -0.403 35.417 1.00 68.33 243 GLY C CA 1
ATOM 6042 C C . GLY C 1 243 ? 79.387 -0.047 33.969 1.00 67.98 243 GLY C C 1
ATOM 6043 O O . GLY C 1 243 ? 80.288 0.314 33.211 1.00 68.39 243 GLY C O 1
ATOM 6044 N N . ILE C 1 244 ? 78.108 -0.119 33.602 1.00 66.44 244 ILE C N 1
ATOM 6045 C CA . ILE C 1 244 ? 77.656 0.003 32.214 1.00 66.41 244 ILE C CA 1
ATOM 6046 C C . ILE C 1 244 ? 76.851 1.301 31.954 1.00 64.87 244 ILE C C 1
ATOM 6047 O O . ILE C 1 244 ? 76.461 1.563 30.818 1.00 63.84 244 ILE C O 1
ATOM 6052 N N . GLU C 1 245 ? 76.656 2.133 32.982 1.00 65.12 245 GLU C N 1
ATOM 6053 C CA . GLU C 1 245 ? 75.936 3.424 32.860 1.00 66.34 245 GLU C CA 1
ATOM 6054 C C . GLU C 1 245 ? 76.238 4.250 31.593 1.00 66.02 245 GLU C C 1
ATOM 6055 O O . GLU C 1 245 ? 75.339 4.890 31.040 1.00 63.75 245 GLU C O 1
ATOM 6061 N N . ASP C 1 246 ? 77.491 4.217 31.138 1.00 66.30 246 ASP C N 1
ATOM 6062 C CA . ASP C 1 246 ? 77.912 4.941 29.930 1.00 67.56 246 ASP C CA 1
ATOM 6063 C C . ASP C 1 246 ? 77.166 4.474 28.671 1.00 66.26 246 ASP C C 1
ATOM 6064 O O . ASP C 1 246 ? 76.840 5.289 27.806 1.00 64.75 246 ASP C O 1
ATOM 6069 N N . LYS C 1 247 ? 76.889 3.170 28.593 1.00 66.52 247 LYS C N 1
ATOM 6070 C CA . LYS C 1 247 ? 76.329 2.527 27.394 1.00 64.28 247 LYS C CA 1
ATOM 6071 C C . LYS C 1 247 ? 74.798 2.442 27.355 1.00 61.87 247 LYS C C 1
ATOM 6072 O O . LYS C 1 247 ? 74.232 2.162 26.295 1.00 61.10 247 LYS C O 1
ATOM 6078 N N . ILE C 1 248 ? 74.139 2.660 28.495 1.00 59.56 248 ILE C N 1
ATOM 6079 C CA . ILE C 1 248 ? 72.680 2.551 28.603 1.00 58.91 248 ILE C CA 1
ATOM 6080 C C . ILE C 1 248 ? 72.052 3.936 28.778 1.00 57.02 248 ILE C C 1
ATOM 6081 O O . ILE C 1 248 ? 72.245 4.579 29.811 1.00 58.11 248 ILE C O 1
ATOM 6086 N N . LEU C 1 249 ? 71.298 4.373 27.770 1.00 55.40 249 LEU C N 1
ATOM 6087 C CA . LEU C 1 249 ? 70.579 5.650 27.802 1.00 55.78 249 LEU C CA 1
ATOM 6088 C C . LEU C 1 249 ? 69.120 5.407 28.189 1.00 56.92 249 LEU C C 1
ATOM 6089 O O . LEU C 1 249 ? 68.486 4.486 27.667 1.00 56.33 249 LEU C O 1
ATOM 6094 N N . ILE C 1 250 ? 68.600 6.244 29.091 1.00 56.92 250 ILE C N 1
ATOM 6095 C CA . ILE C 1 250 ? 67.226 6.141 29.601 1.00 56.73 250 ILE C CA 1
ATOM 6096 C C . ILE C 1 250 ? 66.496 7.468 29.302 1.00 55.20 250 ILE C C 1
ATOM 6097 O O . ILE C 1 250 ? 66.272 8.277 30.207 1.00 54.79 250 ILE C O 1
ATOM 6102 N N . PRO C 1 251 ? 66.112 7.699 28.030 1.00 54.75 251 PRO C N 1
ATOM 6103 C CA . PRO C 1 251 ? 65.619 9.030 27.665 1.00 55.62 251 PRO C CA 1
ATOM 6104 C C . PRO C 1 251 ? 64.243 9.364 28.245 1.00 56.57 251 PRO C C 1
ATOM 6105 O O . PRO C 1 251 ? 63.351 8.514 28.246 1.00 56.52 251 PRO C O 1
ATOM 6109 N N . ALA C 1 252 ? 64.081 10.598 28.721 1.00 57.08 252 ALA C N 1
ATOM 6110 C CA . ALA C 1 252 ? 62.786 11.073 29.218 1.00 58.89 252 ALA C CA 1
ATOM 6111 C C . ALA C 1 252 ? 61.797 11.274 28.068 1.00 59.09 252 ALA C C 1
ATOM 6112 O O . ALA C 1 252 ? 62.175 11.229 26.892 1.00 59.14 252 ALA C O 1
ATOM 6114 N N . ASP C 1 253 ? 60.530 11.487 28.415 1.00 59.28 253 ASP C N 1
ATOM 6115 C CA . ASP C 1 253 ? 59.499 11.783 27.418 1.00 59.40 253 ASP C CA 1
ATOM 6116 C C . ASP C 1 253 ? 59.799 13.134 26.773 1.00 59.46 253 ASP C C 1
ATOM 6117 O O . ASP C 1 253 ? 59.905 14.145 27.469 1.00 60.65 253 ASP C O 1
ATOM 6122 N N . GLY C 1 254 ? 59.961 13.130 25.450 1.00 59.66 254 GLY C N 1
ATOM 6123 C CA . GLY C 1 254 ? 60.343 14.322 24.688 1.00 60.25 254 GLY C CA 1
ATOM 6124 C C . GLY C 1 254 ? 61.816 14.403 24.309 1.00 60.23 254 GLY C C 1
ATOM 6125 O O . GLY C 1 254 ? 62.162 15.097 23.349 1.00 59.94 254 GLY C O 1
ATOM 6126 N N . GLU C 1 255 ? 62.679 13.695 25.044 1.00 60.95 255 GLU C N 1
ATOM 6127 C CA . GLU C 1 255 ? 64.130 13.779 24.851 1.00 62.10 255 GLU C CA 1
ATOM 6128 C C . GLU C 1 255 ? 64.570 13.155 23.524 1.00 65.23 255 GLU C C 1
ATOM 6129 O O . GLU C 1 255 ? 64.164 12.039 23.190 1.00 65.89 255 GLU C O 1
ATOM 6135 N N . THR C 1 256 ? 65.400 13.893 22.786 1.00 67.32 256 THR C N 1
ATOM 6136 C CA . THR C 1 256 ? 65.965 13.441 21.516 1.00 68.18 256 THR C CA 1
ATOM 6137 C C . THR C 1 256 ? 67.435 13.077 21.694 1.00 69.84 256 THR C C 1
ATOM 6138 O O . THR C 1 256 ? 68.151 13.727 22.461 1.00 72.16 256 THR C O 1
ATOM 6142 N N . MET C 1 257 ? 67.867 12.029 20.992 1.00 70.22 257 MET C N 1
ATOM 6143 C CA . MET C 1 257 ? 69.276 11.650 20.917 1.00 71.08 257 MET C CA 1
ATOM 6144 C C . MET C 1 257 ? 69.731 11.724 19.466 1.00 71.99 257 MET C C 1
ATOM 6145 O O . MET C 1 257 ? 69.021 11.270 18.568 1.00 68.94 257 MET C O 1
ATOM 6150 N N . ALA C 1 258 ? 70.908 12.308 19.250 1.00 74.45 258 ALA C N 1
ATOM 6151 C CA . ALA C 1 258 ? 71.551 12.335 17.939 1.00 76.60 258 ALA C CA 1
ATOM 6152 C C . ALA C 1 258 ? 72.673 11.297 17.897 1.00 77.75 258 ALA C C 1
ATOM 6153 O O . ALA C 1 258 ? 73.332 11.048 18.912 1.00 75.93 258 ALA C O 1
ATOM 6155 N N . PHE C 1 259 ? 72.869 10.689 16.724 1.00 79.59 259 PHE C N 1
ATOM 6156 C CA . PHE C 1 259 ? 73.936 9.707 16.493 1.00 79.72 259 PHE C CA 1
ATOM 6157 C C . PHE C 1 259 ? 74.618 9.998 15.153 1.00 81.19 259 PHE C C 1
ATOM 6158 O O . PHE C 1 259 ? 73.989 9.902 14.098 1.00 79.60 259 PHE C O 1
ATOM 6166 N N . SER C 1 260 ? 75.901 10.354 15.203 1.00 84.51 260 SER C N 1
ATOM 6167 C CA . SER C 1 260 ? 76.651 10.775 14.014 1.00 85.60 260 SER C CA 1
ATOM 6168 C C . SER C 1 260 ? 77.105 9.585 13.158 1.00 88.10 260 SER C C 1
ATOM 6169 O O . SER C 1 260 ? 76.952 8.426 13.556 1.00 89.72 260 SER C O 1
ATOM 6172 N N . ALA C 1 261 ? 77.660 9.890 11.984 1.00 89.28 261 ALA C N 1
ATOM 6173 C CA . ALA C 1 261 ? 78.104 8.876 11.020 1.00 89.89 261 ALA C CA 1
ATOM 6174 C C . ALA C 1 261 ? 79.421 8.207 11.432 1.00 90.37 261 ALA C C 1
ATOM 6175 O O . ALA C 1 261 ? 80.410 8.892 11.696 1.00 91.29 261 ALA C O 1
ATOM 6177 N N . TRP C 1 262 ? 79.424 6.873 11.473 1.00 91.28 262 TRP C N 1
ATOM 6178 C CA . TRP C 1 262 ? 80.640 6.093 11.748 1.00 91.14 262 TRP C CA 1
ATOM 6179 C C . TRP C 1 262 ? 80.468 4.628 11.348 1.00 90.93 262 TRP C C 1
ATOM 6180 O O . TRP C 1 262 ? 79.775 4.314 10.379 1.00 90.82 262 TRP C O 1
ATOM 6182 N N . MET D 1 1 ? 54.138 -42.264 1.276 1.00 57.62 1 MET D N 1
ATOM 6183 C CA . MET D 1 1 ? 55.568 -42.331 1.722 1.00 58.01 1 MET D CA 1
ATOM 6184 C C . MET D 1 1 ? 55.876 -43.632 2.473 1.00 58.11 1 MET D C 1
ATOM 6185 O O . MET D 1 1 ? 55.005 -44.493 2.618 1.00 60.49 1 MET D O 1
ATOM 6190 N N . LYS D 1 2 ? 57.121 -43.759 2.933 1.00 57.02 2 LYS D N 1
ATOM 6191 C CA . LYS D 1 2 ? 57.548 -44.867 3.791 1.00 55.86 2 LYS D CA 1
ATOM 6192 C C . LYS D 1 2 ? 58.702 -44.389 4.680 1.00 54.57 2 LYS D C 1
ATOM 6193 O O . LYS D 1 2 ? 59.727 -43.928 4.171 1.00 55.31 2 LYS D O 1
ATOM 6199 N N . LEU D 1 3 ? 58.525 -44.499 5.998 1.00 53.25 3 LEU D N 1
ATOM 6200 C CA . LEU D 1 3 ? 59.447 -43.925 6.986 1.00 52.88 3 LEU D CA 1
ATOM 6201 C C . LEU D 1 3 ? 60.029 -45.035 7.864 1.00 53.44 3 LEU D C 1
ATOM 6202 O O . LEU D 1 3 ? 59.281 -45.870 8.367 1.00 55.50 3 LEU D O 1
ATOM 6207 N N . THR D 1 4 ? 61.350 -45.019 8.066 1.00 52.89 4 THR D N 1
ATOM 6208 C CA . THR D 1 4 ? 62.058 -46.048 8.844 1.00 51.44 4 THR D CA 1
ATOM 6209 C C . THR D 1 4 ? 62.916 -45.437 9.963 1.00 51.66 4 THR D C 1
ATOM 6210 O O . THR D 1 4 ? 63.814 -44.641 9.693 1.00 51.92 4 THR D O 1
ATOM 6214 N N . GLN D 1 5 ? 62.636 -45.824 11.209 1.00 50.95 5 GLN D N 1
ATOM 6215 C CA . GLN D 1 5 ? 63.456 -45.446 12.368 1.00 51.00 5 GLN D CA 1
ATOM 6216 C C . GLN D 1 5 ? 64.670 -46.374 12.438 1.00 52.99 5 GLN D C 1
ATOM 6217 O O . GLN D 1 5 ? 64.508 -47.597 12.530 1.00 53.57 5 GLN D O 1
ATOM 6223 N N . ILE D 1 6 ? 65.874 -45.797 12.403 1.00 52.39 6 ILE D N 1
ATOM 6224 C CA . ILE D 1 6 ? 67.113 -46.572 12.525 1.00 51.40 6 ILE D CA 1
ATOM 6225 C C . ILE D 1 6 ? 67.477 -46.637 14.012 1.00 50.27 6 ILE D C 1
ATOM 6226 O O . ILE D 1 6 ? 67.327 -47.687 14.629 1.00 49.66 6 ILE D O 1
ATOM 6231 N N . ARG D 1 7 ? 67.934 -45.516 14.568 1.00 49.50 7 ARG D N 1
ATOM 6232 C CA . ARG D 1 7 ? 68.175 -45.348 16.015 1.00 50.32 7 ARG D CA 1
ATOM 6233 C C . ARG D 1 7 ? 68.548 -43.888 16.307 1.00 48.92 7 ARG D C 1
ATOM 6234 O O . ARG D 1 7 ? 69.272 -43.276 15.534 1.00 47.24 7 ARG D O 1
ATOM 6242 N N . ASN D 1 8 ? 68.055 -43.343 17.420 1.00 47.81 8 ASN D N 1
ATOM 6243 C CA . ASN D 1 8 ? 68.163 -41.908 17.708 1.00 47.02 8 ASN D CA 1
ATOM 6244 C C . ASN D 1 8 ? 67.445 -41.124 16.578 1.00 47.06 8 ASN D C 1
ATOM 6245 O O . ASN D 1 8 ? 66.335 -41.507 16.200 1.00 46.55 8 ASN D O 1
ATOM 6250 N N . ALA D 1 9 ? 68.050 -40.064 16.032 1.00 46.33 9 ALA D N 1
ATOM 6251 C CA . ALA D 1 9 ? 67.411 -39.254 14.999 1.00 45.72 9 ALA D CA 1
ATOM 6252 C C . ALA D 1 9 ? 67.742 -39.693 13.568 1.00 46.91 9 ALA D C 1
ATOM 6253 O O . ALA D 1 9 ? 67.223 -39.086 12.624 1.00 47.48 9 ALA D O 1
ATOM 6255 N N . THR D 1 10 ? 68.591 -40.713 13.379 1.00 46.96 10 THR D N 1
ATOM 6256 C CA . THR D 1 10 ? 68.856 -41.191 12.011 1.00 47.27 10 THR D CA 1
ATOM 6257 C C . THR D 1 10 ? 67.606 -41.902 11.480 1.00 48.15 10 THR D C 1
ATOM 6258 O O . THR D 1 10 ? 67.058 -42.784 12.142 1.00 50.10 10 THR D O 1
ATOM 6262 N N . LEU D 1 11 ? 67.144 -41.456 10.312 1.00 47.94 11 LEU D N 1
ATOM 6263 C CA . LEU D 1 11 ? 65.920 -41.943 9.678 1.00 47.50 11 LEU D CA 1
ATOM 6264 C C . LEU D 1 11 ? 66.163 -42.139 8.190 1.00 47.81 11 LEU D C 1
ATOM 6265 O O . LEU D 1 11 ? 66.944 -41.396 7.586 1.00 49.04 11 LEU D O 1
ATOM 6270 N N . VAL D 1 12 ? 65.481 -43.123 7.604 1.00 45.56 12 VAL D N 1
ATOM 6271 C CA . VAL D 1 12 ? 65.406 -43.265 6.151 1.00 44.81 12 VAL D CA 1
ATOM 6272 C C . VAL D 1 12 ? 63.964 -42.972 5.757 1.00 44.62 12 VAL D C 1
ATOM 6273 O O . VAL D 1 12 ? 63.033 -43.417 6.425 1.00 45.75 12 VAL D O 1
ATOM 6277 N N . LEU D 1 13 ? 63.798 -42.217 4.674 1.00 46.23 13 LEU D N 1
ATOM 6278 C CA . LEU D 1 13 ? 62.496 -41.715 4.235 1.00 45.69 13 LEU D CA 1
ATOM 6279 C C . LEU D 1 13 ? 62.366 -41.897 2.733 1.00 47.89 13 LEU D C 1
ATOM 6280 O O . LEU D 1 13 ? 63.141 -41.316 1.977 1.00 48.58 13 LEU D O 1
ATOM 6285 N N . GLN D 1 14 ? 61.394 -42.707 2.312 1.00 50.24 14 GLN D N 1
ATOM 6286 C CA . GLN D 1 14 ? 61.045 -42.848 0.906 1.00 51.87 14 GLN D CA 1
ATOM 6287 C C . GLN D 1 14 ? 59.838 -41.952 0.640 1.00 52.84 14 GLN D C 1
ATOM 6288 O O . GLN D 1 14 ? 58.716 -42.293 1.018 1.00 54.40 14 GLN D O 1
ATOM 6294 N N . TYR D 1 15 ? 60.080 -40.802 0.009 1.00 52.89 15 TYR D N 1
ATOM 6295 C CA . TYR D 1 15 ? 59.048 -39.781 -0.216 1.00 52.85 15 TYR D CA 1
ATOM 6296 C C . TYR D 1 15 ? 58.987 -39.388 -1.698 1.00 52.93 15 TYR D C 1
ATOM 6297 O O . TYR D 1 15 ? 59.873 -38.697 -2.197 1.00 54.02 15 TYR D O 1
ATOM 6306 N N . ALA D 1 16 ? 57.942 -39.848 -2.388 1.00 53.07 16 ALA D N 1
ATOM 6307 C CA . ALA D 1 16 ? 57.703 -39.548 -3.810 1.00 54.20 16 ALA D CA 1
ATOM 6308 C C . ALA D 1 16 ? 58.779 -40.127 -4.742 1.00 53.40 16 ALA D C 1
ATOM 6309 O O . ALA D 1 16 ? 59.356 -39.412 -5.569 1.00 52.55 16 ALA D O 1
ATOM 6311 N N . GLY D 1 17 ? 59.026 -41.431 -4.603 1.00 52.66 17 GLY D N 1
ATOM 6312 C CA . GLY D 1 17 ? 60.028 -42.144 -5.405 1.00 50.85 17 GLY D CA 1
ATOM 6313 C C . GLY D 1 17 ? 61.463 -41.672 -5.217 1.00 50.07 17 GLY D C 1
ATOM 6314 O O . GLY D 1 17 ? 62.269 -41.764 -6.146 1.00 50.91 17 GLY D O 1
ATOM 6315 N N . LYS D 1 18 ? 61.773 -41.159 -4.025 1.00 49.11 18 LYS D N 1
ATOM 6316 C CA . LYS D 1 18 ? 63.108 -40.653 -3.684 1.00 49.26 18 LYS D CA 1
ATOM 6317 C C . LYS D 1 18 ? 63.452 -41.090 -2.262 1.00 49.55 18 LYS D C 1
ATOM 6318 O O . LYS D 1 18 ? 62.599 -41.017 -1.379 1.00 49.49 18 LYS D O 1
ATOM 6324 N N . LYS D 1 19 ? 64.694 -41.531 -2.049 1.00 49.32 19 LYS D N 1
ATOM 6325 C CA . LYS D 1 19 ? 65.161 -41.995 -0.741 1.00 50.39 19 LYS D CA 1
ATOM 6326 C C . LYS D 1 19 ? 66.118 -40.982 -0.104 1.00 50.33 19 LYS D C 1
ATOM 6327 O O . LYS D 1 19 ? 66.913 -40.354 -0.804 1.00 51.51 19 LYS D O 1
ATOM 6333 N N . PHE D 1 20 ? 66.028 -40.831 1.220 1.00 48.04 20 PHE D N 1
ATOM 6334 C CA . PHE D 1 20 ? 66.842 -39.874 1.978 1.00 46.89 20 PHE D CA 1
ATOM 6335 C C . PHE D 1 20 ? 67.386 -40.503 3.266 1.00 47.43 20 PHE D C 1
ATOM 6336 O O . PHE D 1 20 ? 66.750 -41.382 3.846 1.00 47.52 20 PHE D O 1
ATOM 6344 N N . LEU D 1 21 ? 68.558 -40.038 3.700 1.00 46.13 21 LEU D N 1
ATOM 6345 C CA . LEU D 1 21 ? 69.147 -40.406 4.986 1.00 46.57 21 LEU D CA 1
ATOM 6346 C C . LEU D 1 21 ? 69.213 -39.114 5.799 1.00 48.24 21 LEU D C 1
ATOM 6347 O O . LEU D 1 21 ? 69.916 -38.181 5.419 1.00 50.26 21 LEU D O 1
ATOM 6352 N N . ILE D 1 22 ? 68.466 -39.053 6.898 1.00 50.07 22 ILE D N 1
ATOM 6353 C CA . ILE D 1 22 ? 68.428 -37.864 7.745 1.00 50.92 22 ILE D CA 1
ATOM 6354 C C . ILE D 1 22 ? 69.308 -38.126 8.957 1.00 52.94 22 ILE D C 1
ATOM 6355 O O . ILE D 1 22 ? 69.270 -39.218 9.511 1.00 54.55 22 ILE D O 1
ATOM 6360 N N . ASP D 1 23 ? 70.105 -37.124 9.335 1.00 54.45 23 ASP D N 1
ATOM 6361 C CA . ASP D 1 23 ? 70.952 -37.151 10.538 1.00 56.46 23 ASP D CA 1
ATOM 6362 C C . ASP D 1 23 ? 71.636 -38.503 10.819 1.00 55.58 23 ASP D C 1
ATOM 6363 O O . ASP D 1 23 ? 71.345 -39.140 11.828 1.00 55.12 23 ASP D O 1
ATOM 6368 N N . PRO D 1 24 ? 72.565 -38.931 9.936 1.00 57.11 24 PRO D N 1
ATOM 6369 C CA . PRO D 1 24 ? 73.183 -40.256 10.091 1.00 56.77 24 PRO D CA 1
ATOM 6370 C C . PRO D 1 24 ? 74.158 -40.362 11.269 1.00 56.90 24 PRO D C 1
ATOM 6371 O O . PRO D 1 24 ? 75.062 -39.538 11.395 1.00 57.85 24 PRO D O 1
ATOM 6375 N N . MET D 1 25 ? 73.953 -41.369 12.118 1.00 57.59 25 MET D N 1
ATOM 6376 C CA . MET D 1 25 ? 74.878 -41.724 13.195 1.00 58.69 25 MET D CA 1
ATOM 6377 C C . MET D 1 25 ? 75.140 -43.225 13.047 1.00 58.41 25 MET D C 1
ATOM 6378 O O . MET D 1 25 ? 74.291 -44.040 13.413 1.00 60.29 25 MET D O 1
ATOM 6383 N N . LEU D 1 26 ? 76.298 -43.585 12.486 1.00 58.12 26 LEU D N 1
ATOM 6384 C CA . LEU D 1 26 ? 76.579 -44.977 12.081 1.00 58.31 26 LEU D CA 1
ATOM 6385 C C . LEU D 1 26 ? 77.619 -45.723 12.936 1.00 59.24 26 LEU D C 1
ATOM 6386 O O . LEU D 1 26 ? 78.093 -46.790 12.530 1.00 61.62 26 LEU D O 1
ATOM 6391 N N . ALA D 1 27 ? 77.959 -45.195 14.114 1.00 59.16 27 ALA D N 1
ATOM 6392 C CA . ALA D 1 27 ? 78.907 -45.872 15.009 1.00 58.82 27 ALA D CA 1
ATOM 6393 C C . ALA D 1 27 ? 78.275 -47.102 15.659 1.00 60.72 27 ALA D C 1
ATOM 6394 O O . ALA D 1 27 ? 77.075 -47.118 15.947 1.00 59.40 27 ALA D O 1
ATOM 6396 N N . GLU D 1 28 ? 79.095 -48.126 15.887 1.00 64.21 28 GLU D N 1
ATOM 6397 C CA . GLU D 1 28 ? 78.658 -49.348 16.572 1.00 64.88 28 GLU D CA 1
ATOM 6398 C C . GLU D 1 28 ? 78.518 -49.112 18.077 1.00 64.36 28 GLU D C 1
ATOM 6399 O O . GLU D 1 28 ? 78.969 -48.090 18.599 1.00 64.26 28 GLU D O 1
ATOM 6405 N N . LYS D 1 29 ? 77.897 -50.075 18.757 1.00 64.09 29 LYS D N 1
ATOM 6406 C CA . LYS D 1 29 ? 77.568 -49.980 20.187 1.00 63.77 29 LYS D CA 1
ATOM 6407 C C . LYS D 1 29 ? 78.760 -49.560 21.061 1.00 64.76 29 LYS D C 1
ATOM 6408 O O . LYS D 1 29 ? 79.726 -50.311 21.202 1.00 65.23 29 LYS D O 1
ATOM 6414 N N . GLU D 1 30 ? 78.679 -48.346 21.614 1.00 65.76 30 GLU D N 1
ATOM 6415 C CA . GLU D 1 30 ? 79.673 -47.794 22.554 1.00 65.96 30 GLU D CA 1
ATOM 6416 C C . GLU D 1 30 ? 81.084 -47.633 21.959 1.00 65.51 30 GLU D C 1
ATOM 6417 O O . GLU D 1 30 ? 82.082 -47.832 22.655 1.00 67.34 30 GLU D O 1
ATOM 6423 N N . ALA D 1 31 ? 81.159 -47.237 20.687 1.00 64.15 31 ALA D N 1
ATOM 6424 C CA . ALA D 1 31 ? 82.431 -47.144 19.958 1.00 62.46 31 ALA D CA 1
ATOM 6425 C C . ALA D 1 31 ? 82.919 -45.703 19.710 1.00 61.78 31 ALA D C 1
ATOM 6426 O O . ALA D 1 31 ? 83.592 -45.443 18.708 1.00 60.70 31 ALA D O 1
ATOM 6428 N N . TRP D 1 32 ? 82.606 -44.782 20.624 1.00 61.01 32 TRP D N 1
ATOM 6429 C CA . TRP D 1 32 ? 83.008 -43.370 20.494 1.00 59.95 32 TRP D CA 1
ATOM 6430 C C . TRP D 1 32 ? 84.295 -43.128 21.277 1.00 59.98 32 TRP D C 1
ATOM 6431 O O . TRP D 1 32 ? 84.259 -42.897 22.486 1.00 60.68 32 TRP D O 1
ATOM 6442 N N . ASP D 1 33 ? 85.423 -43.168 20.565 1.00 60.08 33 ASP D N 1
ATOM 6443 C CA . ASP D 1 33 ? 86.762 -43.149 21.167 1.00 59.46 33 ASP D CA 1
ATOM 6444 C C . ASP D 1 33 ? 87.427 -41.765 21.222 1.00 60.66 33 ASP D C 1
ATOM 6445 O O . ASP D 1 33 ? 88.657 -41.680 21.332 1.00 62.77 33 ASP D O 1
ATOM 6447 N N . GLY D 1 34 ? 86.635 -40.691 21.154 1.00 59.34 34 GLY D N 1
ATOM 6448 C CA . GLY D 1 34 ? 87.156 -39.334 21.330 1.00 59.02 34 GLY D CA 1
ATOM 6449 C C . GLY D 1 34 ? 87.632 -39.135 22.760 1.00 59.35 34 GLY D C 1
ATOM 6450 O O . GLY D 1 34 ? 86.868 -39.348 23.704 1.00 58.33 34 GLY D O 1
ATOM 6451 N N . PHE D 1 35 ? 88.893 -38.734 22.918 1.00 60.79 35 PHE D N 1
ATOM 6452 C CA . PHE D 1 35 ? 89.543 -38.685 24.232 1.00 60.95 35 PHE D CA 1
ATOM 6453 C C . PHE D 1 35 ? 90.657 -37.637 24.261 1.00 62.40 35 PHE D C 1
ATOM 6454 O O . PHE D 1 35 ? 91.400 -37.491 23.288 1.00 64.56 35 PHE D O 1
ATOM 6462 N N . ALA D 1 36 ? 90.757 -36.913 25.377 1.00 64.00 36 ALA D N 1
ATOM 6463 C CA . ALA D 1 36 ? 91.786 -35.880 25.563 1.00 65.20 36 ALA D CA 1
ATOM 6464 C C . ALA D 1 36 ? 92.061 -35.620 27.050 1.00 66.72 36 ALA D C 1
ATOM 6465 O O . ALA D 1 36 ? 92.124 -34.473 27.496 1.00 65.14 36 ALA D O 1
ATOM 6467 N N . GLY D 1 37 ? 92.234 -36.701 27.806 1.00 70.71 37 GLY D N 1
ATOM 6468 C CA . GLY D 1 37 ? 92.412 -36.637 29.257 1.00 75.57 37 GLY D CA 1
ATOM 6469 C C . GLY D 1 37 ? 91.085 -36.509 29.992 1.00 79.51 37 GLY D C 1
ATOM 6470 O O . GLY D 1 37 ? 90.234 -35.707 29.609 1.00 81.28 37 GLY D O 1
ATOM 6471 N N . SER D 1 38 ? 90.910 -37.319 31.036 1.00 82.44 38 SER D N 1
ATOM 6472 C CA . SER D 1 38 ? 89.735 -37.264 31.922 1.00 85.00 38 SER D CA 1
ATOM 6473 C C . SER D 1 38 ? 89.865 -38.317 33.019 1.00 87.44 38 SER D C 1
ATOM 6474 O O . SER D 1 38 ? 90.430 -39.390 32.792 1.00 90.03 38 SER D O 1
ATOM 6477 N N . ALA D 1 39 ? 89.330 -38.006 34.197 1.00 89.09 39 ALA D N 1
ATOM 6478 C CA . ALA D 1 39 ? 89.432 -38.887 35.361 1.00 89.30 39 ALA D CA 1
ATOM 6479 C C . ALA D 1 39 ? 88.546 -40.124 35.206 1.00 90.63 39 ALA D C 1
ATOM 6480 O O . ALA D 1 39 ? 89.037 -41.254 35.293 1.00 90.31 39 ALA D O 1
ATOM 6482 N N . ARG D 1 40 ? 87.254 -39.901 34.965 1.00 90.76 40 ARG D N 1
ATOM 6483 C CA . ARG D 1 40 ? 86.268 -40.982 34.864 1.00 90.85 40 ARG D CA 1
ATOM 6484 C C . ARG D 1 40 ? 85.454 -40.906 33.563 1.00 91.94 40 ARG D C 1
ATOM 6485 O O . ARG D 1 40 ? 84.260 -40.586 33.591 1.00 92.70 40 ARG D O 1
ATOM 6487 N N . PRO D 1 41 ? 86.103 -41.191 32.413 1.00 92.78 41 PRO D N 1
ATOM 6488 C CA . PRO D 1 41 ? 85.375 -41.380 31.159 1.00 92.63 41 PRO D CA 1
ATOM 6489 C C . PRO D 1 41 ? 84.865 -42.815 31.055 1.00 93.21 41 PRO D C 1
ATOM 6490 O O . PRO D 1 41 ? 85.482 -43.730 31.612 1.00 94.17 41 PRO D O 1
ATOM 6494 N N . HIS D 1 42 ? 83.752 -43.006 30.353 1.00 92.72 42 HIS D N 1
ATOM 6495 C CA . HIS D 1 42 ? 83.179 -44.340 30.171 1.00 93.79 42 HIS D CA 1
ATOM 6496 C C . HIS D 1 42 ? 82.433 -44.414 28.838 1.00 91.57 42 HIS D C 1
ATOM 6497 O O . HIS D 1 42 ? 81.677 -43.501 28.497 1.00 92.68 42 HIS D O 1
ATOM 6504 N N . LEU D 1 43 ? 82.660 -45.496 28.092 1.00 88.74 43 LEU D N 1
ATOM 6505 C CA . LEU D 1 43 ? 81.998 -45.711 26.804 1.00 85.19 43 LEU D CA 1
ATOM 6506 C C . LEU D 1 43 ? 80.538 -46.110 27.033 1.00 82.86 43 LEU D C 1
ATOM 6507 O O . LEU D 1 43 ? 80.199 -47.296 27.085 1.00 80.15 43 LEU D O 1
ATOM 6509 N N . ARG D 1 44 ? 79.692 -45.091 27.182 1.00 81.96 44 ARG D N 1
ATOM 6510 C CA . ARG D 1 44 ? 78.255 -45.263 27.428 1.00 81.71 44 ARG D CA 1
ATOM 6511 C C . ARG D 1 44 ? 77.447 -45.307 26.128 1.00 77.40 44 ARG D C 1
ATOM 6512 O O . ARG D 1 44 ? 76.566 -46.160 25.984 1.00 77.15 44 ARG D O 1
ATOM 6520 N N . ASN D 1 45 ? 77.758 -44.404 25.193 1.00 73.31 45 ASN D N 1
ATOM 6521 C CA . ASN D 1 45 ? 76.954 -44.218 23.967 1.00 71.92 45 ASN D CA 1
ATOM 6522 C C . ASN D 1 45 ? 77.804 -44.331 22.679 1.00 70.85 45 ASN D C 1
ATOM 6523 O O . ASN D 1 45 ? 79.016 -44.113 22.734 1.00 72.16 45 ASN D O 1
ATOM 6528 N N . PRO D 1 46 ? 77.203 -44.678 21.532 1.00 69.45 46 PRO D N 1
ATOM 6529 C CA . PRO D 1 46 ? 75.773 -44.999 21.391 1.00 69.63 46 PRO D CA 1
ATOM 6530 C C . PRO D 1 46 ? 75.389 -46.289 22.116 1.00 70.47 46 PRO D C 1
ATOM 6531 O O . PRO D 1 46 ? 76.133 -47.273 22.070 1.00 71.21 46 PRO D O 1
ATOM 6535 N N . MET D 1 47 ? 74.241 -46.257 22.791 1.00 70.42 47 MET D N 1
ATOM 6536 C CA . MET D 1 47 ? 73.831 -47.323 23.712 1.00 70.11 47 MET D CA 1
ATOM 6537 C C . MET D 1 47 ? 73.438 -48.624 23.017 1.00 67.91 47 MET D C 1
ATOM 6538 O O . MET D 1 47 ? 73.402 -49.673 23.660 1.00 68.02 47 MET D O 1
ATOM 6543 N N . VAL D 1 48 ? 73.126 -48.553 21.723 1.00 65.58 48 VAL D N 1
ATOM 6544 C CA . VAL D 1 48 ? 72.760 -49.731 20.938 1.00 64.68 48 VAL D CA 1
ATOM 6545 C C . VAL D 1 48 ? 73.419 -49.713 19.561 1.00 64.49 48 VAL D C 1
ATOM 6546 O O . VAL D 1 48 ? 73.919 -48.678 19.104 1.00 63.72 48 VAL D O 1
ATOM 6550 N N . ALA D 1 49 ? 73.416 -50.879 18.918 1.00 63.58 49 ALA D N 1
ATOM 6551 C CA . ALA D 1 49 ? 73.908 -51.029 17.554 1.00 62.95 49 ALA D CA 1
ATOM 6552 C C . ALA D 1 49 ? 72.824 -50.631 16.560 1.00 62.30 49 ALA D C 1
ATOM 6553 O O . ALA D 1 49 ? 71.664 -50.430 16.934 1.00 60.97 49 ALA D O 1
ATOM 6555 N N . LEU D 1 50 ? 73.211 -50.512 15.292 1.00 61.87 50 LEU D N 1
ATOM 6556 C CA . LEU D 1 50 ? 72.251 -50.260 14.220 1.00 61.73 50 LEU D CA 1
ATOM 6557 C C . LEU D 1 50 ? 71.397 -51.519 14.021 1.00 61.87 50 LEU D C 1
ATOM 6558 O O . LEU D 1 50 ? 71.893 -52.631 14.194 1.00 62.84 50 LEU D O 1
ATOM 6563 N N . PRO D 1 51 ? 70.112 -51.350 13.668 1.00 63.30 51 PRO D N 1
ATOM 6564 C CA . PRO D 1 51 ? 69.229 -52.502 13.475 1.00 65.45 51 PRO D CA 1
ATOM 6565 C C . PRO D 1 51 ? 69.506 -53.281 12.181 1.00 67.72 51 PRO D C 1
ATOM 6566 O O . PRO D 1 51 ? 69.277 -54.493 12.139 1.00 67.13 51 PRO D O 1
ATOM 6570 N N . VAL D 1 52 ? 69.989 -52.579 11.151 1.00 70.16 52 VAL D N 1
ATOM 6571 C CA . VAL D 1 52 ? 70.289 -53.151 9.835 1.00 71.35 52 VAL D CA 1
ATOM 6572 C C . VAL D 1 52 ? 71.730 -52.786 9.455 1.00 72.49 52 VAL D C 1
ATOM 6573 O O . VAL D 1 52 ? 72.321 -51.903 10.089 1.00 70.53 52 VAL D O 1
ATOM 6577 N N . PRO D 1 53 ? 72.304 -53.459 8.429 1.00 74.59 53 PRO D N 1
ATOM 6578 C CA . PRO D 1 53 ? 73.673 -53.112 8.014 1.00 75.06 53 PRO D CA 1
ATOM 6579 C C . PRO D 1 53 ? 73.775 -51.740 7.349 1.00 75.59 53 PRO D C 1
ATOM 6580 O O . PRO D 1 53 ? 72.789 -51.235 6.806 1.00 74.58 53 PRO D O 1
ATOM 6584 N N . VAL D 1 54 ? 74.976 -51.167 7.379 1.00 77.43 54 VAL D N 1
ATOM 6585 C CA . VAL D 1 54 ? 75.238 -49.849 6.788 1.00 79.36 54 VAL D CA 1
ATOM 6586 C C . VAL D 1 54 ? 75.130 -49.895 5.251 1.00 82.79 54 VAL D C 1
ATOM 6587 O O . VAL D 1 54 ? 74.802 -48.885 4.626 1.00 84.63 54 VAL D O 1
ATOM 6591 N N . GLU D 1 55 ? 75.382 -51.065 4.657 1.00 84.85 55 GLU D N 1
ATOM 6592 C CA . GLU D 1 55 ? 75.221 -51.279 3.211 1.00 85.10 55 GLU D CA 1
ATOM 6593 C C . GLU D 1 55 ? 73.811 -50.918 2.722 1.00 84.81 55 GLU D C 1
ATOM 6594 O O . GLU D 1 55 ? 73.660 -50.168 1.757 1.00 87.34 55 GLU D O 1
ATOM 6600 N N . ASP D 1 56 ? 72.794 -51.448 3.399 1.00 82.83 56 ASP D N 1
ATOM 6601 C CA . ASP D 1 56 ? 71.389 -51.125 3.093 1.00 81.49 56 ASP D CA 1
ATOM 6602 C C . ASP D 1 56 ? 71.027 -49.668 3.422 1.00 78.37 56 ASP D C 1
ATOM 6603 O O . ASP D 1 56 ? 70.154 -49.075 2.781 1.00 78.06 56 ASP D O 1
ATOM 6608 N N . LEU D 1 57 ? 71.701 -49.114 4.427 1.00 73.80 57 LEU D N 1
ATOM 6609 C CA . LEU D 1 57 ? 71.480 -47.736 4.880 1.00 70.72 57 LEU D CA 1
ATOM 6610 C C . LEU D 1 57 ? 71.975 -46.683 3.872 1.00 68.83 57 LEU D C 1
ATOM 6611 O O . LEU D 1 57 ? 71.442 -45.571 3.830 1.00 67.61 57 LEU D O 1
ATOM 6616 N N . LEU D 1 58 ? 72.985 -47.034 3.069 1.00 65.29 58 LEU D N 1
ATOM 6617 C CA . LEU D 1 58 ? 73.598 -46.102 2.108 1.00 60.73 58 LEU D CA 1
ATOM 6618 C C . LEU D 1 58 ? 72.937 -46.069 0.716 1.00 58.96 58 LEU D C 1
ATOM 6619 O O . LEU D 1 58 ? 73.319 -45.239 -0.116 1.00 55.96 58 LEU D O 1
ATOM 6624 N N . ALA D 1 59 ? 71.955 -46.942 0.460 1.00 57.35 59 ALA D N 1
ATOM 6625 C CA . ALA D 1 59 ? 71.243 -46.972 -0.834 1.00 56.27 59 ALA D CA 1
ATOM 6626 C C . ALA D 1 59 ? 70.254 -45.802 -0.951 1.00 55.39 59 ALA D C 1
ATOM 6627 O O . ALA D 1 59 ? 69.036 -45.990 -1.001 1.00 53.50 59 ALA D O 1
ATOM 6629 N N . VAL D 1 60 ? 70.813 -44.596 -1.040 1.00 56.24 60 VAL D N 1
ATOM 6630 C CA . VAL D 1 60 ? 70.094 -43.344 -0.803 1.00 56.98 60 VAL D CA 1
ATOM 6631 C C . VAL D 1 60 ? 70.420 -42.327 -1.906 1.00 56.36 60 VAL D C 1
ATOM 6632 O O . VAL D 1 60 ? 71.556 -42.282 -2.391 1.00 56.75 60 VAL D O 1
ATOM 6636 N N . ASP D 1 61 ? 69.431 -41.513 -2.288 1.00 54.45 61 ASP D N 1
ATOM 6637 C CA . ASP D 1 61 ? 69.632 -40.450 -3.288 1.00 53.74 61 ASP D CA 1
ATOM 6638 C C . ASP D 1 61 ? 70.391 -39.247 -2.725 1.00 52.18 61 ASP D C 1
ATOM 6639 O O . ASP D 1 61 ? 71.189 -38.641 -3.436 1.00 51.84 61 ASP D O 1
ATOM 6644 N N . ALA D 1 62 ? 70.112 -38.877 -1.474 1.00 50.98 62 ALA D N 1
ATOM 6645 C CA . ALA D 1 62 ? 70.837 -37.786 -0.805 1.00 50.23 62 ALA D CA 1
ATOM 6646 C C . ALA D 1 62 ? 70.761 -37.868 0.712 1.00 49.32 62 ALA D C 1
ATOM 6647 O O . ALA D 1 62 ? 69.778 -38.344 1.266 1.00 50.19 62 ALA D O 1
ATOM 6649 N N . VAL D 1 63 ? 71.805 -37.384 1.376 1.00 48.89 63 VAL D N 1
ATOM 6650 C CA . VAL D 1 63 ? 71.809 -37.228 2.828 1.00 48.46 63 VAL D CA 1
ATOM 6651 C C . VAL D 1 63 ? 71.373 -35.799 3.171 1.00 48.13 63 VAL D C 1
ATOM 6652 O O . VAL D 1 63 ? 71.662 -34.863 2.426 1.00 47.23 63 VAL D O 1
ATOM 6656 N N . ILE D 1 64 ? 70.660 -35.649 4.289 1.00 49.62 64 ILE D N 1
ATOM 6657 C CA . ILE D 1 64 ? 70.256 -34.339 4.815 1.00 47.97 64 ILE D CA 1
ATOM 6658 C C . ILE D 1 64 ? 70.733 -34.243 6.262 1.00 48.12 64 ILE D C 1
ATOM 6659 O O . ILE D 1 64 ? 70.428 -35.121 7.066 1.00 49.64 64 ILE D O 1
ATOM 6664 N N . LEU D 1 65 ? 71.483 -33.186 6.585 1.00 48.18 65 LEU D N 1
ATOM 6665 C CA . LEU D 1 65 ? 71.955 -32.930 7.951 1.00 47.26 65 LEU D CA 1
ATOM 6666 C C . LEU D 1 65 ? 71.253 -31.702 8.532 1.00 46.63 65 LEU D C 1
ATOM 6667 O O . LEU D 1 65 ? 71.486 -30.578 8.078 1.00 48.28 65 LEU D O 1
ATOM 6672 N N . THR D 1 66 ? 70.403 -31.919 9.539 1.00 45.54 66 THR D N 1
ATOM 6673 C CA . THR D 1 66 ? 69.699 -30.822 10.217 1.00 44.43 66 THR D CA 1
ATOM 6674 C C . THR D 1 66 ? 70.694 -29.980 11.009 1.00 43.32 66 THR D C 1
ATOM 6675 O O . THR D 1 66 ? 70.577 -28.760 11.062 1.00 42.57 66 THR D O 1
ATOM 6679 N N . HIS D 1 67 ? 71.662 -30.656 11.624 1.00 41.63 67 HIS D N 1
ATOM 6680 C CA . HIS D 1 67 ? 72.818 -30.007 12.241 1.00 40.19 67 HIS D CA 1
ATOM 6681 C C . HIS D 1 67 ? 73.925 -31.042 12.478 1.00 39.85 67 HIS D C 1
ATOM 6682 O O . HIS D 1 67 ? 73.720 -32.247 12.271 1.00 38.13 67 HIS D O 1
ATOM 6689 N N . THR D 1 68 ? 75.084 -30.563 12.927 1.00 40.31 68 THR D N 1
ATOM 6690 C CA . THR D 1 68 ? 76.292 -31.380 13.041 1.00 40.58 68 THR D CA 1
ATOM 6691 C C . THR D 1 68 ? 76.741 -31.614 14.495 1.00 41.36 68 THR D C 1
ATOM 6692 O O . THR D 1 68 ? 77.938 -31.611 14.798 1.00 42.29 68 THR D O 1
ATOM 6696 N N . HIS D 1 69 ? 75.778 -31.820 15.391 1.00 41.67 69 HIS D N 1
ATOM 6697 C CA . HIS D 1 69 ? 76.072 -32.420 16.695 1.00 43.24 69 HIS D CA 1
ATOM 6698 C C . HIS D 1 69 ? 76.427 -33.896 16.470 1.00 44.81 69 HIS D C 1
ATOM 6699 O O . HIS D 1 69 ? 75.902 -34.528 15.541 1.00 45.19 69 HIS D O 1
ATOM 6706 N N . THR D 1 70 ? 77.300 -34.432 17.324 1.00 43.92 70 THR D N 1
ATOM 6707 C CA . THR D 1 70 ? 77.865 -35.783 17.149 1.00 44.38 70 THR D CA 1
ATOM 6708 C C . THR D 1 70 ? 76.810 -36.875 16.907 1.00 44.63 70 THR D C 1
ATOM 6709 O O . THR D 1 70 ? 76.975 -37.730 16.044 1.00 45.05 70 THR D O 1
ATOM 6713 N N . ASP D 1 71 ? 75.720 -36.810 17.658 1.00 45.74 71 ASP D N 1
ATOM 6714 C CA . ASP D 1 71 ? 74.606 -37.775 17.549 1.00 45.82 71 ASP D CA 1
ATOM 6715 C C . ASP D 1 71 ? 73.766 -37.690 16.262 1.00 46.00 71 ASP D C 1
ATOM 6716 O O . ASP D 1 71 ? 72.902 -38.543 16.034 1.00 46.76 71 ASP D O 1
ATOM 6721 N N . HIS D 1 72 ? 73.992 -36.662 15.442 1.00 45.27 72 HIS D N 1
ATOM 6722 C CA . HIS D 1 72 ? 73.386 -36.559 14.105 1.00 43.76 72 HIS D CA 1
ATOM 6723 C C . HIS D 1 72 ? 74.390 -36.701 12.950 1.00 43.99 72 HIS D C 1
ATOM 6724 O O . HIS D 1 72 ? 73.982 -36.808 11.793 1.00 43.53 72 HIS D O 1
ATOM 6731 N N . TRP D 1 73 ? 75.688 -36.706 13.269 1.00 43.99 73 TRP D N 1
ATOM 6732 C CA . TRP D 1 73 ? 76.768 -36.755 12.280 1.00 43.28 73 TRP D CA 1
ATOM 6733 C C . TRP D 1 73 ? 78.070 -37.087 13.012 1.00 44.76 73 TRP D C 1
ATOM 6734 O O . TRP D 1 73 ? 78.851 -36.195 13.358 1.00 45.12 73 TRP D O 1
ATOM 6745 N N . ASP D 1 74 ? 78.276 -38.377 13.274 1.00 46.19 74 ASP D N 1
ATOM 6746 C CA . ASP D 1 74 ? 79.458 -38.845 14.020 1.00 48.51 74 ASP D CA 1
ATOM 6747 C C . ASP D 1 74 ? 80.660 -39.084 13.097 1.00 50.52 74 ASP D C 1
ATOM 6748 O O . ASP D 1 74 ? 80.542 -38.985 11.868 1.00 50.43 74 ASP D O 1
ATOM 6753 N N . GLU D 1 75 ? 81.812 -39.386 13.698 1.00 52.57 75 GLU D N 1
ATOM 6754 C CA . GLU D 1 75 ? 83.035 -39.690 12.940 1.00 53.70 75 GLU D CA 1
ATOM 6755 C C . GLU D 1 75 ? 82.859 -40.925 12.046 1.00 53.66 75 GLU D C 1
ATOM 6756 O O . GLU D 1 75 ? 83.316 -40.930 10.902 1.00 54.94 75 GLU D O 1
ATOM 6762 N N . ALA D 1 76 ? 82.174 -41.948 12.561 1.00 54.14 76 ALA D N 1
ATOM 6763 C CA . ALA D 1 76 ? 81.825 -43.152 11.784 1.00 53.41 76 ALA D CA 1
ATOM 6764 C C . ALA D 1 76 ? 81.069 -42.843 10.490 1.00 53.89 76 ALA D C 1
ATOM 6765 O O . ALA D 1 76 ? 81.298 -43.495 9.470 1.00 54.70 76 ALA D O 1
ATOM 6767 N N . ALA D 1 77 ? 80.170 -41.858 10.539 1.00 54.48 77 ALA D N 1
ATOM 6768 C CA . ALA D 1 77 ? 79.441 -41.407 9.347 1.00 53.59 77 ALA D CA 1
ATOM 6769 C C . ALA D 1 77 ? 80.346 -40.688 8.351 1.00 53.18 77 ALA D C 1
ATOM 6770 O O . ALA D 1 77 ? 80.231 -40.899 7.147 1.00 51.62 77 ALA D O 1
ATOM 6772 N N . GLN D 1 78 ? 81.248 -39.852 8.863 1.00 55.71 78 GLN D N 1
ATOM 6773 C CA . GLN D 1 78 ? 82.209 -39.115 8.026 1.00 57.19 78 GLN D CA 1
ATOM 6774 C C . GLN D 1 78 ? 83.152 -40.045 7.241 1.00 59.97 78 GLN D C 1
ATOM 6775 O O . GLN D 1 78 ? 83.634 -39.676 6.171 1.00 62.76 78 GLN D O 1
ATOM 6781 N N . GLN D 1 79 ? 83.410 -41.238 7.781 1.00 62.87 79 GLN D N 1
ATOM 6782 C CA . GLN D 1 79 ? 84.162 -42.285 7.081 1.00 64.14 79 GLN D CA 1
ATOM 6783 C C . GLN D 1 79 ? 83.278 -43.098 6.131 1.00 63.03 79 GLN D C 1
ATOM 6784 O O . GLN D 1 79 ? 83.610 -43.262 4.956 1.00 64.89 79 GLN D O 1
ATOM 6790 N N . ALA D 1 80 ? 82.155 -43.595 6.651 1.00 61.11 80 ALA D N 1
ATOM 6791 C CA . ALA D 1 80 ? 81.342 -44.613 5.969 1.00 60.53 80 ALA D CA 1
ATOM 6792 C C . ALA D 1 80 ? 80.657 -44.151 4.680 1.00 61.84 80 ALA D C 1
ATOM 6793 O O . ALA D 1 80 ? 80.688 -44.871 3.675 1.00 65.38 80 ALA D O 1
ATOM 6795 N N . VAL D 1 81 ? 80.027 -42.976 4.711 1.00 61.63 81 VAL D N 1
ATOM 6796 C CA . VAL D 1 81 ? 79.292 -42.460 3.539 1.00 60.78 81 VAL D CA 1
ATOM 6797 C C . VAL D 1 81 ? 80.266 -41.981 2.443 1.00 59.40 81 VAL D C 1
ATOM 6798 O O . VAL D 1 81 ? 81.272 -41.341 2.759 1.00 59.97 81 VAL D O 1
ATOM 6802 N N . PRO D 1 82 ? 79.989 -42.307 1.157 1.00 58.48 82 PRO D N 1
ATOM 6803 C CA . PRO D 1 82 ? 80.887 -41.849 0.083 1.00 58.55 82 PRO D CA 1
ATOM 6804 C C . PRO D 1 82 ? 81.070 -40.326 0.038 1.00 58.93 82 PRO D C 1
ATOM 6805 O O . PRO D 1 82 ? 80.124 -39.587 0.306 1.00 60.94 82 PRO D O 1
ATOM 6809 N N . LYS D 1 83 ? 82.273 -39.874 -0.308 1.00 58.31 83 LYS D N 1
ATOM 6810 C CA . LYS D 1 83 ? 82.575 -38.436 -0.377 1.00 57.52 83 LYS D CA 1
ATOM 6811 C C . LYS D 1 83 ? 81.910 -37.754 -1.585 1.00 58.04 83 LYS D C 1
ATOM 6812 O O . LYS D 1 83 ? 81.734 -36.532 -1.595 1.00 56.60 83 LYS D O 1
ATOM 6818 N N . ASP D 1 84 ? 81.546 -38.556 -2.589 1.00 60.02 84 ASP D N 1
ATOM 6819 C CA . ASP D 1 84 ? 80.725 -38.116 -3.734 1.00 60.28 84 ASP D CA 1
ATOM 6820 C C . ASP D 1 84 ? 79.219 -37.935 -3.437 1.00 59.68 84 ASP D C 1
ATOM 6821 O O . ASP D 1 84 ? 78.497 -37.373 -4.265 1.00 59.80 84 ASP D O 1
ATOM 6826 N N . MET D 1 85 ? 78.749 -38.430 -2.288 1.00 59.71 85 MET D N 1
ATOM 6827 C CA . MET D 1 85 ? 77.324 -38.389 -1.921 1.00 59.02 85 MET D CA 1
ATOM 6828 C C . MET D 1 85 ? 76.803 -36.956 -1.781 1.00 57.09 85 MET D C 1
ATOM 6829 O O . MET D 1 85 ? 77.504 -36.076 -1.269 1.00 56.79 85 MET D O 1
ATOM 6834 N N . LEU D 1 86 ? 75.566 -36.751 -2.229 1.00 54.18 86 LEU D N 1
ATOM 6835 C CA . LEU D 1 86 ? 74.895 -35.451 -2.166 1.00 52.66 86 LEU D CA 1
ATOM 6836 C C . LEU D 1 86 ? 74.395 -35.169 -0.744 1.00 52.66 86 LEU D C 1
ATOM 6837 O O . LEU D 1 86 ? 73.447 -35.810 -0.274 1.00 51.94 86 LEU D O 1
ATOM 6842 N N . ILE D 1 87 ? 75.037 -34.211 -0.071 1.00 51.41 87 ILE D N 1
ATOM 6843 C CA . ILE D 1 87 ? 74.651 -33.793 1.276 1.00 49.93 87 ILE D CA 1
ATOM 6844 C C . ILE D 1 87 ? 73.888 -32.466 1.235 1.00 49.30 87 ILE D C 1
ATOM 6845 O O . ILE D 1 87 ? 74.290 -31.539 0.525 1.00 47.24 87 ILE D O 1
ATOM 6850 N N . TYR D 1 88 ? 72.799 -32.390 2.007 1.00 47.40 88 TYR D N 1
ATOM 6851 C CA . TYR D 1 88 ? 72.030 -31.158 2.201 1.00 45.31 88 TYR D CA 1
ATOM 6852 C C . TYR D 1 88 ? 72.232 -30.652 3.631 1.00 44.60 88 TYR D C 1
ATOM 6853 O O . TYR D 1 88 ? 71.668 -31.211 4.566 1.00 45.12 88 TYR D O 1
ATOM 6862 N N . THR D 1 89 ? 73.035 -29.603 3.797 1.00 43.52 89 THR D N 1
ATOM 6863 C CA . THR D 1 89 ? 73.240 -28.976 5.108 1.00 43.84 89 THR D CA 1
ATOM 6864 C C . THR D 1 89 ? 72.217 -27.871 5.368 1.00 44.26 89 THR D C 1
ATOM 6865 O O . THR D 1 89 ? 71.516 -27.444 4.451 1.00 42.26 89 THR D O 1
ATOM 6869 N N . GLN D 1 90 ? 72.157 -27.408 6.618 1.00 45.63 90 GLN D N 1
ATOM 6870 C CA . GLN D 1 90 ? 71.223 -26.346 7.021 1.00 47.33 90 GLN D CA 1
ATOM 6871 C C . GLN D 1 90 ? 71.685 -24.940 6.611 1.00 48.95 90 GLN D C 1
ATOM 6872 O O . GLN D 1 90 ? 70.850 -24.085 6.303 1.00 46.98 90 GLN D O 1
ATOM 6878 N N . ASP D 1 91 ? 72.999 -24.701 6.623 1.00 50.92 91 ASP D N 1
ATOM 6879 C CA . ASP D 1 91 ? 73.554 -23.378 6.303 1.00 53.64 91 ASP D CA 1
ATOM 6880 C C . ASP D 1 91 ? 75.017 -23.448 5.823 1.00 54.48 91 ASP D C 1
ATOM 6881 O O . ASP D 1 91 ? 75.588 -24.536 5.711 1.00 54.55 91 ASP D O 1
ATOM 6886 N N . GLU D 1 92 ? 75.604 -22.282 5.545 1.00 54.70 92 GLU D N 1
ATOM 6887 C CA . GLU D 1 92 ? 76.998 -22.172 5.095 1.00 55.27 92 GLU D CA 1
ATOM 6888 C C . GLU D 1 92 ? 78.034 -22.701 6.091 1.00 54.80 92 GLU D C 1
ATOM 6889 O O . GLU D 1 92 ? 79.021 -23.307 5.678 1.00 54.58 92 GLU D O 1
ATOM 6895 N N . LYS D 1 93 ? 77.814 -22.460 7.383 1.00 56.59 93 LYS D N 1
ATOM 6896 C CA . LYS D 1 93 ? 78.728 -22.919 8.449 1.00 57.08 93 LYS D CA 1
ATOM 6897 C C . LYS D 1 93 ? 78.874 -24.445 8.463 1.00 57.04 93 LYS D C 1
ATOM 6898 O O . LYS D 1 93 ? 79.989 -24.963 8.480 1.00 56.25 93 LYS D O 1
ATOM 6904 N N . ASP D 1 94 ? 77.743 -25.145 8.454 1.00 58.22 94 ASP D N 1
ATOM 6905 C CA . ASP D 1 94 ? 77.725 -26.611 8.397 1.00 58.67 94 ASP D CA 1
ATOM 6906 C C . ASP D 1 94 ? 78.219 -27.156 7.053 1.00 59.89 94 ASP D C 1
ATOM 6907 O O . ASP D 1 94 ? 78.768 -28.259 6.999 1.00 61.61 94 ASP D O 1
ATOM 6912 N N . ALA D 1 95 ? 78.006 -26.391 5.979 1.00 60.07 95 ALA D N 1
ATOM 6913 C CA . ALA D 1 95 ? 78.507 -26.738 4.641 1.00 58.54 95 ALA D CA 1
ATOM 6914 C C . ALA D 1 95 ? 80.032 -26.649 4.555 1.00 59.18 95 ALA D C 1
ATOM 6915 O O . ALA D 1 95 ? 80.673 -27.484 3.916 1.00 59.00 95 ALA D O 1
ATOM 6917 N N . ALA D 1 96 ? 80.600 -25.623 5.184 1.00 60.24 96 ALA D N 1
ATOM 6918 C CA . ALA D 1 96 ? 82.050 -25.449 5.256 1.00 59.75 96 ALA D CA 1
ATOM 6919 C C . ALA D 1 96 ? 82.703 -26.508 6.148 1.00 61.71 96 ALA D C 1
ATOM 6920 O O . ALA D 1 96 ? 83.806 -26.975 5.854 1.00 62.69 96 ALA D O 1
ATOM 6922 N N . LEU D 1 97 ? 82.020 -26.877 7.232 1.00 63.50 97 LEU D N 1
ATOM 6923 C CA . LEU D 1 97 ? 82.505 -27.905 8.156 1.00 63.63 97 LEU D CA 1
ATOM 6924 C C . LEU D 1 97 ? 82.614 -29.251 7.451 1.00 64.57 97 LEU D C 1
ATOM 6925 O O . LEU D 1 97 ? 83.666 -29.887 7.487 1.00 65.89 97 LEU D O 1
ATOM 6930 N N . ILE D 1 98 ? 81.532 -29.666 6.797 1.00 65.32 98 ILE D N 1
ATOM 6931 C CA . ILE D 1 98 ? 81.499 -30.954 6.091 1.00 67.42 98 ILE D CA 1
ATOM 6932 C C . ILE D 1 98 ? 82.405 -30.999 4.846 1.00 69.57 98 ILE D C 1
ATOM 6933 O O . ILE D 1 98 ? 83.014 -32.036 4.566 1.00 70.34 98 ILE D O 1
ATOM 6938 N N . ARG D 1 99 ? 82.512 -29.887 4.117 1.00 70.22 99 ARG D N 1
ATOM 6939 C CA . ARG D 1 99 ? 83.445 -29.792 2.984 1.00 68.76 99 ARG D CA 1
ATOM 6940 C C . ARG D 1 99 ? 84.904 -29.875 3.443 1.00 69.74 99 ARG D C 1
ATOM 6941 O O . ARG D 1 99 ? 85.748 -30.436 2.738 1.00 72.41 99 ARG D O 1
ATOM 6949 N N . SER D 1 100 ? 85.188 -29.332 4.628 1.00 68.60 100 SER D N 1
ATOM 6950 C CA . SER D 1 100 ? 86.518 -29.439 5.245 1.00 67.91 100 SER D CA 1
ATOM 6951 C C . SER D 1 100 ? 86.836 -30.839 5.799 1.00 65.05 100 SER D C 1
ATOM 6952 O O . SER D 1 100 ? 87.967 -31.096 6.214 1.00 64.39 100 SER D O 1
ATOM 6955 N N . GLN D 1 101 ? 85.834 -31.720 5.823 1.00 63.46 101 GLN D N 1
ATOM 6956 C CA . GLN D 1 101 ? 86.005 -33.147 6.103 1.00 61.38 101 GLN D CA 1
ATOM 6957 C C . GLN D 1 101 ? 85.962 -33.998 4.814 1.00 61.84 101 GLN D C 1
ATOM 6958 O O . GLN D 1 101 ? 85.596 -35.178 4.854 1.00 61.23 101 GLN D O 1
ATOM 6964 N N . GLY D 1 102 ? 86.329 -33.396 3.678 1.00 63.34 102 GLY D N 1
ATOM 6965 C CA . GLY D 1 102 ? 86.575 -34.126 2.428 1.00 62.31 102 GLY D CA 1
ATOM 6966 C C . GLY D 1 102 ? 85.408 -34.330 1.474 1.00 61.95 102 GLY D C 1
ATOM 6967 O O . GLY D 1 102 ? 85.552 -35.049 0.479 1.00 61.64 102 GLY D O 1
ATOM 6968 N N . PHE D 1 103 ? 84.263 -33.703 1.751 1.00 61.01 103 PHE D N 1
ATOM 6969 C CA . PHE D 1 103 ? 83.062 -33.885 0.924 1.00 60.21 103 PHE D CA 1
ATOM 6970 C C . PHE D 1 103 ? 82.988 -32.864 -0.211 1.00 62.18 103 PHE D C 1
ATOM 6971 O O . PHE D 1 103 ? 83.288 -31.683 -0.014 1.00 62.30 103 PHE D O 1
ATOM 6979 N N . PHE D 1 104 ? 82.585 -33.339 -1.391 1.00 63.87 104 PHE D N 1
ATOM 6980 C CA . PHE D 1 104 ? 82.630 -32.555 -2.627 1.00 65.68 104 PHE D CA 1
ATOM 6981 C C . PHE D 1 104 ? 81.272 -31.962 -2.980 1.00 64.83 104 PHE D C 1
ATOM 6982 O O . PHE D 1 104 ? 81.130 -30.743 -3.086 1.00 64.61 104 PHE D O 1
ATOM 6990 N N . ASN D 1 105 ? 80.282 -32.837 -3.148 1.00 64.82 105 ASN D N 1
ATOM 6991 C CA . ASN D 1 105 ? 78.975 -32.471 -3.707 1.00 64.16 105 ASN D CA 1
ATOM 6992 C C . ASN D 1 105 ? 77.977 -32.109 -2.601 1.00 61.86 105 ASN D C 1
ATOM 6993 O O . ASN D 1 105 ? 77.201 -32.945 -2.144 1.00 59.72 105 ASN D O 1
ATOM 6998 N N . ILE D 1 106 ? 78.017 -30.845 -2.184 1.00 61.24 106 ILE D N 1
ATOM 6999 C CA . ILE D 1 106 ? 77.219 -30.336 -1.064 1.00 58.49 106 ILE D CA 1
ATOM 7000 C C . ILE D 1 106 ? 76.320 -29.198 -1.541 1.00 57.33 106 ILE D C 1
ATOM 7001 O O . ILE D 1 106 ? 76.778 -28.292 -2.237 1.00 56.66 106 ILE D O 1
ATOM 7006 N N . ARG D 1 107 ? 75.043 -29.262 -1.167 1.00 58.21 107 ARG D N 1
ATOM 7007 C CA . ARG D 1 107 ? 74.092 -28.167 -1.364 1.00 57.98 107 ARG D CA 1
ATOM 7008 C C . ARG D 1 107 ? 73.646 -27.651 0.000 1.00 57.94 107 ARG D C 1
ATOM 7009 O O . ARG D 1 107 ? 73.563 -28.419 0.959 1.00 57.34 107 ARG D O 1
ATOM 7017 N N . VAL D 1 108 ? 73.383 -26.348 0.085 1.00 58.54 108 VAL D N 1
ATOM 7018 C CA . VAL D 1 108 ? 72.762 -25.747 1.270 1.00 58.87 108 VAL D CA 1
ATOM 7019 C C . VAL D 1 108 ? 71.294 -25.499 0.933 1.00 59.02 108 VAL D C 1
ATOM 7020 O O . VAL D 1 108 ? 70.983 -24.781 -0.023 1.00 59.41 108 VAL D O 1
ATOM 7024 N N . LEU D 1 109 ? 70.391 -26.128 1.682 1.00 59.10 109 LEU D N 1
ATOM 7025 C CA . LEU D 1 109 ? 68.963 -25.928 1.448 1.00 58.53 109 LEU D CA 1
ATOM 7026 C C . LEU D 1 109 ? 68.541 -24.675 2.215 1.00 56.45 109 LEU D C 1
ATOM 7027 O O . LEU D 1 109 ? 68.906 -24.506 3.376 1.00 54.42 109 LEU D O 1
ATOM 7032 N N . LYS D 1 110 ? 67.826 -23.780 1.534 1.00 56.07 110 LYS D N 1
ATOM 7033 C CA . LYS D 1 110 ? 67.393 -22.501 2.115 1.00 56.71 110 LYS D CA 1
ATOM 7034 C C . LYS D 1 110 ? 65.929 -22.594 2.567 1.00 54.96 110 LYS D C 1
ATOM 7035 O O . LYS D 1 110 ? 65.363 -23.689 2.583 1.00 56.08 110 LYS D O 1
ATOM 7041 N N . ASP D 1 111 ? 65.337 -21.462 2.961 1.00 53.18 111 ASP D N 1
ATOM 7042 C CA . ASP D 1 111 ? 63.965 -21.417 3.503 1.00 51.22 111 ASP D CA 1
ATOM 7043 C C . ASP D 1 111 ? 62.994 -22.289 2.717 1.00 50.39 111 ASP D C 1
ATOM 7044 O O . ASP D 1 111 ? 62.341 -23.159 3.289 1.00 50.68 111 ASP D O 1
ATOM 7049 N N . GLU D 1 112 ? 62.924 -22.051 1.409 1.00 49.73 112 GLU D N 1
ATOM 7050 C CA . GLU D 1 112 ? 62.127 -22.860 0.487 1.00 48.48 112 GLU D CA 1
ATOM 7051 C C . GLU D 1 112 ? 63.032 -23.403 -0.613 1.00 48.13 112 GLU D C 1
ATOM 7052 O O . GLU D 1 112 ? 63.898 -22.685 -1.121 1.00 48.14 112 GLU D O 1
ATOM 7058 N N . ASN D 1 113 ? 62.825 -24.670 -0.972 1.00 46.70 113 ASN D N 1
ATOM 7059 C CA . ASN D 1 113 ? 63.612 -25.346 -2.004 1.00 44.42 113 ASN D CA 1
ATOM 7060 C C . ASN D 1 113 ? 62.657 -26.069 -2.955 1.00 45.15 113 ASN D C 1
ATOM 7061 O O . ASN D 1 113 ? 62.271 -27.213 -2.720 1.00 44.51 113 ASN D O 1
ATOM 7066 N N . HIS D 1 114 ? 62.262 -25.373 -4.017 1.00 45.63 114 HIS D N 1
ATOM 7067 C CA . HIS D 1 114 ? 61.268 -25.881 -4.955 1.00 46.62 114 HIS D CA 1
ATOM 7068 C C . HIS D 1 114 ? 61.946 -26.684 -6.053 1.00 47.24 114 HIS D C 1
ATOM 7069 O O . HIS D 1 114 ? 62.839 -26.181 -6.739 1.00 48.59 114 HIS D O 1
ATOM 7076 N N . PHE D 1 115 ? 61.521 -27.935 -6.207 1.00 45.97 115 PHE D N 1
ATOM 7077 C CA . PHE D 1 115 ? 62.097 -28.835 -7.195 1.00 45.67 115 PHE D CA 1
ATOM 7078 C C . PHE D 1 115 ? 61.060 -29.131 -8.266 1.00 46.09 115 PHE D C 1
ATOM 7079 O O . PHE D 1 115 ? 59.867 -29.221 -7.975 1.00 47.41 115 PHE D O 1
ATOM 7087 N N . VAL D 1 116 ? 61.544 -29.290 -9.497 1.00 46.71 116 VAL D N 1
ATOM 7088 C CA . VAL D 1 116 ? 60.712 -29.366 -10.710 1.00 47.58 116 VAL D CA 1
ATOM 7089 C C . VAL D 1 116 ? 59.835 -30.630 -10.732 1.00 48.68 116 VAL D C 1
ATOM 7090 O O . VAL D 1 116 ? 58.791 -30.647 -11.387 1.00 49.02 116 VAL D O 1
ATOM 7094 N N . ASP D 1 117 ? 60.261 -31.665 -10.002 1.00 50.51 117 ASP D N 1
ATOM 7095 C CA . ASP D 1 117 ? 59.446 -32.864 -9.725 1.00 51.48 117 ASP D CA 1
ATOM 7096 C C . ASP D 1 117 ? 58.026 -32.561 -9.235 1.00 51.01 117 ASP D C 1
ATOM 7097 O O . ASP D 1 117 ? 57.075 -33.235 -9.635 1.00 52.36 117 ASP D O 1
ATOM 7102 N N . GLY D 1 118 ? 57.900 -31.553 -8.370 1.00 50.14 118 GLY D N 1
ATOM 7103 C CA . GLY D 1 118 ? 56.672 -31.298 -7.598 1.00 49.64 118 GLY D CA 1
ATOM 7104 C C . GLY D 1 118 ? 56.952 -31.346 -6.102 1.00 48.64 118 GLY D C 1
ATOM 7105 O O . GLY D 1 118 ? 56.183 -30.815 -5.297 1.00 51.06 118 GLY D O 1
ATOM 7106 N N . LEU D 1 119 ? 58.052 -32.004 -5.739 1.00 46.18 119 LEU D N 1
ATOM 7107 C CA . LEU D 1 119 ? 58.548 -32.050 -4.371 1.00 44.84 119 LEU D CA 1
ATOM 7108 C C . LEU D 1 119 ? 59.076 -30.671 -3.933 1.00 43.28 119 LEU D C 1
ATOM 7109 O O . LEU D 1 119 ? 59.666 -29.943 -4.724 1.00 44.31 119 LEU D O 1
ATOM 7114 N N . THR D 1 120 ? 58.828 -30.317 -2.674 1.00 42.31 120 THR D N 1
ATOM 7115 C CA . THR D 1 120 ? 59.361 -29.102 -2.059 1.00 40.37 120 THR D CA 1
ATOM 7116 C C . THR D 1 120 ? 59.843 -29.466 -0.657 1.00 39.94 120 THR D C 1
ATOM 7117 O O . THR D 1 120 ? 59.166 -30.209 0.058 1.00 41.55 120 THR D O 1
ATOM 7121 N N . ILE D 1 121 ? 61.013 -28.956 -0.278 1.00 37.83 121 ILE D N 1
ATOM 7122 C CA . ILE D 1 121 ? 61.521 -29.093 1.079 1.00 37.05 121 ILE D CA 1
ATOM 7123 C C . ILE D 1 121 ? 61.639 -27.694 1.674 1.00 38.52 121 ILE D C 1
ATOM 7124 O O . ILE D 1 121 ? 62.272 -26.810 1.075 1.00 38.59 121 ILE D O 1
ATOM 7129 N N . TYR D 1 122 ? 61.028 -27.508 2.847 1.00 38.44 122 TYR D N 1
ATOM 7130 C CA . TYR D 1 122 ? 61.123 -26.257 3.591 1.00 39.01 122 TYR D CA 1
ATOM 7131 C C . TYR D 1 122 ? 62.030 -26.458 4.794 1.00 40.20 122 TYR D C 1
ATOM 7132 O O . TYR D 1 122 ? 61.859 -27.415 5.545 1.00 42.86 122 TYR D O 1
ATOM 7141 N N . LYS D 1 123 ? 62.999 -25.560 4.960 1.00 40.59 123 LYS D N 1
ATOM 7142 C CA . LYS D 1 123 ? 63.823 -25.498 6.165 1.00 40.38 123 LYS D CA 1
ATOM 7143 C C . LYS D 1 123 ? 63.082 -24.596 7.158 1.00 40.79 123 LYS D C 1
ATOM 7144 O O . LYS D 1 123 ? 62.663 -23.494 6.796 1.00 41.76 123 LYS D O 1
ATOM 7150 N N . THR D 1 124 ? 62.914 -25.069 8.393 1.00 39.89 124 THR D N 1
ATOM 7151 C CA . THR D 1 124 ? 62.145 -24.357 9.418 1.00 39.39 124 THR D CA 1
ATOM 7152 C C . THR D 1 124 ? 63.003 -24.092 10.644 1.00 38.95 124 THR D C 1
ATOM 7153 O O . THR D 1 124 ? 63.889 -24.882 10.959 1.00 38.60 124 THR D O 1
ATOM 7157 N N . ASP D 1 125 ? 62.707 -22.992 11.339 1.00 39.57 125 ASP D N 1
ATOM 7158 C CA . ASP D 1 125 ? 63.477 -22.556 12.510 1.00 39.27 125 ASP D CA 1
ATOM 7159 C C . ASP D 1 125 ? 63.173 -23.454 13.700 1.00 38.49 125 ASP D C 1
ATOM 7160 O O . ASP D 1 125 ? 62.136 -24.109 13.749 1.00 38.57 125 ASP D O 1
ATOM 7165 N N . GLY D 1 126 ? 64.098 -23.489 14.651 1.00 39.72 126 GLY D N 1
ATOM 7166 C CA . GLY D 1 126 ? 63.871 -24.129 15.950 1.00 39.36 126 GLY D CA 1
ATOM 7167 C C . GLY D 1 126 ? 64.725 -23.460 16.999 1.00 38.72 126 GLY D C 1
ATOM 7168 O O . GLY D 1 126 ? 65.384 -22.467 16.710 1.00 40.48 126 GLY D O 1
ATOM 7169 N N . GLN D 1 127 ? 64.700 -23.986 18.219 1.00 39.11 127 GLN D N 1
ATOM 7170 C CA . GLN D 1 127 ? 65.610 -23.537 19.271 1.00 39.71 127 GLN D CA 1
ATOM 7171 C C . GLN D 1 127 ? 66.044 -24.727 20.125 1.00 40.35 127 GLN D C 1
ATOM 7172 O O . GLN D 1 127 ? 65.222 -25.342 20.793 1.00 42.44 127 GLN D O 1
ATOM 7178 N N . HIS D 1 128 ? 67.339 -25.033 20.107 1.00 41.32 128 HIS D N 1
ATOM 7179 C CA . HIS D 1 128 ? 67.879 -26.261 20.700 1.00 42.24 128 HIS D CA 1
ATOM 7180 C C . HIS D 1 128 ? 68.240 -26.039 22.175 1.00 42.18 128 HIS D C 1
ATOM 7181 O O . HIS D 1 128 ? 69.380 -26.271 22.592 1.00 43.64 128 HIS D O 1
ATOM 7188 N N . GLY D 1 129 ? 67.256 -25.617 22.967 1.00 41.95 129 GLY D N 1
ATOM 7189 C CA . GLY D 1 129 ? 67.482 -25.187 24.358 1.00 41.20 129 GLY D CA 1
ATOM 7190 C C . GLY D 1 129 ? 66.553 -24.061 24.792 1.00 40.45 129 GLY D C 1
ATOM 7191 O O . GLY D 1 129 ? 65.921 -23.404 23.966 1.00 38.69 129 GLY D O 1
ATOM 7192 N N . SER D 1 130 ? 66.489 -23.829 26.099 1.00 41.66 130 SER D N 1
ATOM 7193 C CA . SER D 1 130 ? 65.588 -22.826 26.666 1.00 42.93 130 SER D CA 1
ATOM 7194 C C . SER D 1 130 ? 66.013 -21.403 26.310 1.00 44.07 130 SER D C 1
ATOM 7195 O O . SER D 1 130 ? 67.118 -21.180 25.814 1.00 47.21 130 SER D O 1
ATOM 7198 N N . ASN D 1 131 ? 65.132 -20.444 26.578 1.00 43.04 131 ASN D N 1
ATOM 7199 C CA . ASN D 1 131 ? 65.441 -19.022 26.371 1.00 42.86 131 ASN D CA 1
ATOM 7200 C C . ASN D 1 131 ? 66.627 -18.540 27.232 1.00 43.64 131 ASN D C 1
ATOM 7201 O O . ASN D 1 131 ? 67.373 -17.663 26.806 1.00 44.84 131 ASN D O 1
ATOM 7206 N N . GLU D 1 132 ? 66.803 -19.127 28.418 1.00 44.57 132 GLU D N 1
ATOM 7207 C CA . GLU D 1 132 ? 67.942 -18.812 29.302 1.00 46.20 132 GLU D CA 1
ATOM 7208 C C . GLU D 1 132 ? 69.258 -19.353 28.743 1.00 46.08 132 GLU D C 1
ATOM 7209 O O . GLU D 1 132 ? 70.281 -18.669 28.778 1.00 44.27 132 GLU D O 1
ATOM 7215 N N . LEU D 1 133 ? 69.223 -20.600 28.269 1.00 46.45 133 LEU D N 1
ATOM 7216 C CA . LEU D 1 133 ? 70.383 -21.279 27.658 1.00 46.08 133 LEU D CA 1
ATOM 7217 C C . LEU D 1 133 ? 71.119 -20.370 26.664 1.00 45.49 133 LEU D C 1
ATOM 7218 O O . LEU D 1 133 ? 72.343 -20.216 26.739 1.00 44.85 133 LEU D O 1
ATOM 7223 N N . TYR D 1 134 ? 70.354 -19.753 25.763 1.00 45.26 134 TYR D N 1
ATOM 7224 C CA . TYR D 1 134 ? 70.900 -18.849 24.738 1.00 46.64 134 TYR D CA 1
ATOM 7225 C C . TYR D 1 134 ? 71.267 -17.445 25.239 1.00 49.08 134 TYR D C 1
ATOM 7226 O O . TYR D 1 134 ? 71.821 -16.654 24.474 1.00 50.69 134 TYR D O 1
ATOM 7235 N N . ALA D 1 135 ? 70.941 -17.122 26.491 1.00 52.54 135 ALA D N 1
ATOM 7236 C CA . ALA D 1 135 ? 71.472 -15.919 27.152 1.00 56.07 135 ALA D CA 1
ATOM 7237 C C . ALA D 1 135 ? 72.983 -16.013 27.362 1.00 58.49 135 ALA D C 1
ATOM 7238 O O . ALA D 1 135 ? 73.692 -15.013 27.206 1.00 61.61 135 ALA D O 1
ATOM 7240 N N . ASP D 1 136 ? 73.467 -17.202 27.729 1.00 58.65 136 ASP D N 1
ATOM 7241 C CA . ASP D 1 136 ? 74.902 -17.454 27.828 1.00 58.38 136 ASP D CA 1
ATOM 7242 C C . ASP D 1 136 ? 75.444 -17.656 26.411 1.00 58.31 136 ASP D C 1
ATOM 7243 O O . ASP D 1 136 ? 74.973 -18.535 25.677 1.00 55.51 136 ASP D O 1
ATOM 7248 N N . ALA D 1 137 ? 76.427 -16.833 26.042 1.00 57.31 137 ALA D N 1
ATOM 7249 C CA . ALA D 1 137 ? 76.995 -16.822 24.688 1.00 57.34 137 ALA D CA 1
ATOM 7250 C C . ALA D 1 137 ? 77.613 -18.160 24.299 1.00 57.37 137 ALA D C 1
ATOM 7251 O O . ALA D 1 137 ? 77.373 -18.659 23.197 1.00 57.18 137 ALA D O 1
ATOM 7253 N N . GLN D 1 138 ? 78.409 -18.723 25.208 1.00 57.23 138 GLN D N 1
ATOM 7254 C CA . GLN D 1 138 ? 79.108 -19.989 24.957 1.00 57.14 138 GLN D CA 1
ATOM 7255 C C . GLN D 1 138 ? 78.159 -21.191 24.843 1.00 55.53 138 GLN D C 1
ATOM 7256 O O . GLN D 1 138 ? 78.370 -22.052 23.987 1.00 55.18 138 GLN D O 1
ATOM 7262 N N . LEU D 1 139 ? 77.117 -21.240 25.677 1.00 55.48 139 LEU D N 1
ATOM 7263 C CA . LEU D 1 139 ? 76.078 -22.283 25.548 1.00 54.30 139 LEU D CA 1
ATOM 7264 C C . LEU D 1 139 ? 75.231 -22.079 24.289 1.00 52.37 139 LEU D C 1
ATOM 7265 O O . LEU D 1 139 ? 74.779 -23.049 23.684 1.00 49.29 139 LEU D O 1
ATOM 7270 N N . GLY D 1 140 ? 75.010 -20.820 23.913 1.00 52.49 140 GLY D N 1
ATOM 7271 C CA . GLY D 1 140 ? 74.331 -20.480 22.665 1.00 51.84 140 GLY D CA 1
ATOM 7272 C C . GLY D 1 140 ? 75.033 -20.990 21.418 1.00 52.81 140 GLY D C 1
ATOM 7273 O O . GLY D 1 140 ? 74.374 -21.443 20.485 1.00 53.06 140 GLY D O 1
ATOM 7274 N N . ASP D 1 141 ? 76.365 -20.918 21.400 1.00 53.89 141 ASP D N 1
ATOM 7275 C CA . ASP D 1 141 ? 77.165 -21.437 20.280 1.00 53.45 141 ASP D CA 1
ATOM 7276 C C . ASP D 1 141 ? 77.161 -22.967 20.215 1.00 51.56 141 ASP D C 1
ATOM 7277 O O . ASP D 1 141 ? 76.987 -23.539 19.135 1.00 51.19 141 ASP D O 1
ATOM 7282 N N . LEU D 1 142 ? 77.372 -23.612 21.364 1.00 49.20 142 LEU D N 1
ATOM 7283 C CA . LEU D 1 142 ? 77.417 -25.082 21.458 1.00 49.31 142 LEU D CA 1
ATOM 7284 C C . LEU D 1 142 ? 76.151 -25.758 20.956 1.00 47.70 142 LEU D C 1
ATOM 7285 O O . LEU D 1 142 ? 76.222 -26.677 20.133 1.00 48.70 142 LEU D O 1
ATOM 7290 N N . LEU D 1 143 ? 75.002 -25.306 21.452 1.00 45.62 143 LEU D N 1
ATOM 7291 C CA . LEU D 1 143 ? 73.709 -25.847 21.013 1.00 43.26 143 LEU D CA 1
ATOM 7292 C C . LEU D 1 143 ? 73.382 -25.323 19.614 1.00 41.85 143 LEU D C 1
ATOM 7293 O O . LEU D 1 143 ? 73.020 -26.101 18.727 1.00 40.29 143 LEU D O 1
ATOM 7298 N N . GLY D 1 144 ? 73.524 -24.010 19.428 1.00 41.55 144 GLY D N 1
ATOM 7299 C CA . GLY D 1 144 ? 73.525 -23.395 18.097 1.00 40.27 144 GLY D CA 1
ATOM 7300 C C . GLY D 1 144 ? 72.213 -23.479 17.341 1.00 40.77 144 GLY D C 1
ATOM 7301 O O . GLY D 1 144 ? 71.138 -23.383 17.936 1.00 41.69 144 GLY D O 1
ATOM 7302 N N . ASP D 1 145 ? 72.322 -23.648 16.023 1.00 40.70 145 ASP D N 1
ATOM 7303 C CA . ASP D 1 145 ? 71.179 -23.806 15.126 1.00 41.37 145 ASP D CA 1
ATOM 7304 C C . ASP D 1 145 ? 70.936 -25.277 14.807 1.00 40.65 145 ASP D C 1
ATOM 7305 O O . ASP D 1 145 ? 71.876 -26.073 14.715 1.00 40.85 145 ASP D O 1
ATOM 7310 N N . ALA D 1 146 ? 69.666 -25.628 14.641 1.00 39.93 146 ALA D N 1
ATOM 7311 C CA . ALA D 1 146 ? 69.276 -26.949 14.146 1.00 39.56 146 ALA D CA 1
ATOM 7312 C C . ALA D 1 146 ? 67.883 -26.827 13.576 1.00 39.21 146 ALA D C 1
ATOM 7313 O O . ALA D 1 146 ? 66.975 -26.388 14.274 1.00 38.97 146 ALA D O 1
ATOM 7315 N N . CYS D 1 147 ? 67.728 -27.206 12.307 1.00 40.96 147 CYS D N 1
ATOM 7316 C CA . CYS D 1 147 ? 66.513 -26.940 11.548 1.00 41.50 147 CYS D CA 1
ATOM 7317 C C . CYS D 1 147 ? 65.525 -28.103 11.573 1.00 42.17 147 CYS D C 1
ATOM 7318 O O . CYS D 1 147 ? 65.839 -29.198 12.054 1.00 41.23 147 CYS D O 1
ATOM 7321 N N . GLY D 1 148 ? 64.324 -27.829 11.060 1.00 41.90 148 GLY D N 1
ATOM 7322 C CA . GLY D 1 148 ? 63.311 -28.843 10.786 1.00 42.67 148 GLY D CA 1
ATOM 7323 C C . GLY D 1 148 ? 63.005 -28.875 9.296 1.00 44.62 148 GLY D C 1
ATOM 7324 O O . GLY D 1 148 ? 63.186 -27.870 8.600 1.00 44.61 148 GLY D O 1
ATOM 7325 N N . LEU D 1 149 ? 62.551 -30.033 8.810 1.00 45.27 149 LEU D N 1
ATOM 7326 C CA . LEU D 1 149 ? 62.292 -30.262 7.381 1.00 45.09 149 LEU D CA 1
ATOM 7327 C C . LEU D 1 149 ? 60.815 -30.569 7.174 1.00 45.73 149 LEU D C 1
ATOM 7328 O O . LEU D 1 149 ? 60.284 -31.460 7.830 1.00 47.83 149 LEU D O 1
ATOM 7333 N N . VAL D 1 150 ? 60.167 -29.841 6.261 1.00 45.52 150 VAL D N 1
ATOM 7334 C CA . VAL D 1 150 ? 58.798 -30.127 5.829 1.00 44.04 150 VAL D CA 1
ATOM 7335 C C . VAL D 1 150 ? 58.818 -30.533 4.360 1.00 45.25 150 VAL D C 1
ATOM 7336 O O . VAL D 1 150 ? 59.228 -29.741 3.514 1.00 46.84 150 VAL D O 1
ATOM 7340 N N . PHE D 1 151 ? 58.356 -31.752 4.068 1.00 45.38 151 PHE D N 1
ATOM 7341 C CA . PHE D 1 151 ? 58.266 -32.278 2.700 1.00 44.40 151 PHE D CA 1
ATOM 7342 C C . PHE D 1 151 ? 56.819 -32.205 2.222 1.00 45.20 151 PHE D C 1
ATOM 7343 O O . PHE D 1 151 ? 55.925 -32.649 2.933 1.00 45.19 151 PHE D O 1
ATOM 7351 N N . THR D 1 152 ? 56.592 -31.662 1.023 1.00 46.90 152 THR D N 1
ATOM 7352 C CA . THR D 1 152 ? 55.246 -31.577 0.426 1.00 46.38 152 THR D CA 1
ATOM 7353 C C . THR D 1 152 ? 55.268 -32.009 -1.041 1.00 48.83 152 THR D C 1
ATOM 7354 O O . THR D 1 152 ? 56.207 -31.685 -1.770 1.00 50.58 152 THR D O 1
ATOM 7358 N N . HIS D 1 153 ? 54.230 -32.737 -1.458 1.00 49.73 153 HIS D N 1
ATOM 7359 C CA . HIS D 1 153 ? 54.084 -33.225 -2.837 1.00 51.04 153 HIS D CA 1
ATOM 7360 C C . HIS D 1 153 ? 52.635 -33.685 -3.043 1.00 53.13 153 HIS D C 1
ATOM 7361 O O . HIS D 1 153 ? 52.052 -34.276 -2.141 1.00 53.42 153 HIS D O 1
ATOM 7368 N N . HIS D 1 154 ? 52.058 -33.414 -4.215 1.00 55.49 154 HIS D N 1
ATOM 7369 C CA . HIS D 1 154 ? 50.607 -33.585 -4.421 1.00 59.50 154 HIS D CA 1
ATOM 7370 C C . HIS D 1 154 ? 50.122 -35.046 -4.382 1.00 59.84 154 HIS D C 1
ATOM 7371 O O . HIS D 1 154 ? 48.967 -35.302 -4.035 1.00 61.62 154 HIS D O 1
ATOM 7378 N N . ASP D 1 155 ? 51.005 -35.983 -4.732 1.00 59.57 155 ASP D N 1
ATOM 7379 C CA . ASP D 1 155 ? 50.749 -37.429 -4.604 1.00 59.59 155 ASP D CA 1
ATOM 7380 C C . ASP D 1 155 ? 51.225 -38.011 -3.262 1.00 58.16 155 ASP D C 1
ATOM 7381 O O . ASP D 1 155 ? 51.470 -39.216 -3.158 1.00 58.81 155 ASP D O 1
ATOM 7386 N N . GLU D 1 156 ? 51.340 -37.167 -2.237 1.00 57.09 156 GLU D N 1
ATOM 7387 C CA . GLU D 1 156 ? 51.880 -37.577 -0.943 1.00 55.57 156 GLU D CA 1
ATOM 7388 C C . GLU D 1 156 ? 51.296 -36.699 0.165 1.00 54.43 156 GLU D C 1
ATOM 7389 O O . GLU D 1 156 ? 50.859 -35.575 -0.088 1.00 53.04 156 GLU D O 1
ATOM 7395 N N . LYS D 1 157 ? 51.271 -37.227 1.386 1.00 53.17 157 LYS D N 1
ATOM 7396 C CA . LYS D 1 157 ? 50.869 -36.443 2.554 1.00 52.84 157 LYS D CA 1
ATOM 7397 C C . LYS D 1 157 ? 52.053 -35.603 3.028 1.00 49.68 157 LYS D C 1
ATOM 7398 O O . LYS D 1 157 ? 53.202 -36.015 2.881 1.00 48.76 157 LYS D O 1
ATOM 7404 N N . THR D 1 158 ? 51.767 -34.427 3.584 1.00 47.23 158 THR D N 1
ATOM 7405 C CA . THR D 1 158 ? 52.804 -33.558 4.142 1.00 44.60 158 THR D CA 1
ATOM 7406 C C . THR D 1 158 ? 53.364 -34.198 5.407 1.00 44.27 158 THR D C 1
ATOM 7407 O O . THR D 1 158 ? 52.605 -34.741 6.208 1.00 46.41 158 THR D O 1
ATOM 7411 N N . ILE D 1 159 ? 54.687 -34.134 5.572 1.00 43.96 159 ILE D N 1
ATOM 7412 C CA . ILE D 1 159 ? 55.379 -34.674 6.755 1.00 42.77 159 ILE D CA 1
ATOM 7413 C C . ILE D 1 159 ? 56.355 -33.622 7.271 1.00 42.64 159 ILE D C 1
ATOM 7414 O O . ILE D 1 159 ? 57.017 -32.963 6.473 1.00 44.36 159 ILE D O 1
ATOM 7419 N N . TYR D 1 160 ? 56.437 -33.474 8.596 1.00 41.79 160 TYR D N 1
ATOM 7420 C CA . TYR D 1 160 ? 57.262 -32.443 9.228 1.00 40.89 160 TYR D CA 1
ATOM 7421 C C . TYR D 1 160 ? 58.213 -33.067 10.246 1.00 40.73 160 TYR D C 1
ATOM 7422 O O . TYR D 1 160 ? 57.802 -33.442 11.341 1.00 41.57 160 TYR D O 1
ATOM 7431 N N . ILE D 1 161 ? 59.486 -33.174 9.868 1.00 41.02 161 ILE D N 1
ATOM 7432 C CA . ILE D 1 161 ? 60.534 -33.615 10.773 1.00 40.96 161 ILE D CA 1
ATOM 7433 C C . ILE D 1 161 ? 61.029 -32.383 11.510 1.00 41.24 161 ILE D C 1
ATOM 7434 O O . ILE D 1 161 ? 61.866 -31.638 11.004 1.00 43.66 161 ILE D O 1
ATOM 7439 N N . ALA D 1 162 ? 60.466 -32.157 12.690 1.00 40.78 162 ALA D N 1
ATOM 7440 C CA . ALA D 1 162 ? 60.993 -31.188 13.623 1.00 39.61 162 ALA D CA 1
ATOM 7441 C C . ALA D 1 162 ? 62.260 -31.809 14.169 1.00 41.16 162 ALA D C 1
ATOM 7442 O O . ALA D 1 162 ? 62.283 -33.008 14.503 1.00 42.65 162 ALA D O 1
ATOM 7444 N N . GLY D 1 163 ? 63.314 -31.005 14.255 1.00 39.61 163 GLY D N 1
ATOM 7445 C CA . GLY D 1 163 ? 64.620 -31.505 14.652 1.00 38.76 163 GLY D CA 1
ATOM 7446 C C . GLY D 1 163 ? 64.780 -31.429 16.146 1.00 39.71 163 GLY D C 1
ATOM 7447 O O . GLY D 1 163 ? 63.843 -31.703 16.901 1.00 41.55 163 GLY D O 1
ATOM 7448 N N . ASP D 1 164 ? 65.983 -31.062 16.573 1.00 39.85 164 ASP D N 1
ATOM 7449 C CA . ASP D 1 164 ? 66.243 -30.784 17.966 1.00 40.40 164 ASP D CA 1
ATOM 7450 C C . ASP D 1 164 ? 65.805 -29.378 18.294 1.00 42.02 164 ASP D C 1
ATOM 7451 O O . ASP D 1 164 ? 66.602 -28.430 18.273 1.00 43.99 164 ASP D O 1
ATOM 7456 N N . THR D 1 165 ? 64.524 -29.262 18.599 1.00 42.24 165 THR D N 1
ATOM 7457 C CA . THR D 1 165 ? 63.953 -28.023 19.074 1.00 42.17 165 THR D CA 1
ATOM 7458 C C . THR D 1 165 ? 63.139 -28.328 20.336 1.00 42.10 165 THR D C 1
ATOM 7459 O O . THR D 1 165 ? 62.872 -29.491 20.646 1.00 42.47 165 THR D O 1
ATOM 7463 N N . VAL D 1 166 ? 62.804 -27.283 21.084 1.00 40.84 166 VAL D N 1
ATOM 7464 C CA . VAL D 1 166 ? 61.819 -27.381 22.170 1.00 39.10 166 VAL D CA 1
ATOM 7465 C C . VAL D 1 166 ? 60.599 -26.590 21.723 1.00 38.37 166 VAL D C 1
ATOM 7466 O O . VAL D 1 166 ? 60.580 -26.060 20.606 1.00 37.28 166 VAL D O 1
ATOM 7470 N N . TRP D 1 167 ? 59.574 -26.533 22.566 1.00 37.84 167 TRP D N 1
ATOM 7471 C CA . TRP D 1 167 ? 58.396 -25.736 22.248 1.00 37.66 167 TRP D CA 1
ATOM 7472 C C . TRP D 1 167 ? 58.785 -24.254 22.257 1.00 36.33 167 TRP D C 1
ATOM 7473 O O . TRP D 1 167 ? 59.096 -23.690 23.307 1.00 35.25 167 TRP D O 1
ATOM 7484 N N . VAL D 1 168 ? 58.820 -23.662 21.067 1.00 36.52 168 VAL D N 1
ATOM 7485 C CA . VAL D 1 168 ? 59.094 -22.233 20.875 1.00 38.05 168 VAL D CA 1
ATOM 7486 C C . VAL D 1 168 ? 58.139 -21.757 19.784 1.00 37.17 168 VAL D C 1
ATOM 7487 O O . VAL D 1 168 ? 57.667 -22.575 18.993 1.00 37.65 168 VAL D O 1
ATOM 7491 N N . LYS D 1 169 ? 57.838 -20.457 19.748 1.00 37.77 169 LYS D N 1
ATOM 7492 C CA . LYS D 1 169 ? 56.838 -19.901 18.804 1.00 38.55 169 LYS D CA 1
ATOM 7493 C C . LYS D 1 169 ? 56.988 -20.326 17.335 1.00 37.70 169 LYS D C 1
ATOM 7494 O O . LYS D 1 169 ? 55.978 -20.609 16.690 1.00 39.66 169 LYS D O 1
ATOM 7500 N N . PRO D 1 170 ? 58.227 -20.360 16.794 1.00 37.44 170 PRO D N 1
ATOM 7501 C CA . PRO D 1 170 ? 58.402 -20.815 15.410 1.00 38.25 170 PRO D CA 1
ATOM 7502 C C . PRO D 1 170 ? 57.940 -22.249 15.119 1.00 39.93 170 PRO D C 1
ATOM 7503 O O . PRO D 1 170 ? 57.517 -22.524 13.986 1.00 40.57 170 PRO D O 1
ATOM 7507 N N . TYR D 1 171 ? 58.030 -23.146 16.107 1.00 40.38 171 TYR D N 1
ATOM 7508 C CA . TYR D 1 171 ? 57.500 -24.512 15.954 1.00 41.82 171 TYR D CA 1
ATOM 7509 C C . TYR D 1 171 ? 55.975 -24.487 15.809 1.00 42.22 171 TYR D C 1
ATOM 7510 O O . TYR D 1 171 ? 55.422 -25.197 14.969 1.00 43.44 171 TYR D O 1
ATOM 7519 N N . VAL D 1 172 ? 55.313 -23.659 16.617 1.00 41.75 172 VAL D N 1
ATOM 7520 C CA . VAL D 1 172 ? 53.853 -23.512 16.565 1.00 41.44 172 VAL D CA 1
ATOM 7521 C C . VAL D 1 172 ? 53.435 -22.993 15.187 1.00 42.19 172 VAL D C 1
ATOM 7522 O O . VAL D 1 172 ? 52.530 -23.547 14.569 1.00 44.65 172 VAL D O 1
ATOM 7526 N N . LYS D 1 173 ? 54.104 -21.944 14.714 1.00 44.03 173 LYS D N 1
ATOM 7527 C CA . LYS D 1 173 ? 53.878 -21.407 13.358 1.00 45.63 173 LYS D CA 1
ATOM 7528 C C . LYS D 1 173 ? 54.028 -22.439 12.234 1.00 44.28 173 LYS D C 1
ATOM 7529 O O . LYS D 1 173 ? 53.252 -22.425 11.279 1.00 43.20 173 LYS D O 1
ATOM 7535 N N . SER D 1 174 ? 55.032 -23.311 12.347 1.00 44.97 174 SER D N 1
ATOM 7536 C CA . SER D 1 174 ? 55.263 -24.381 11.362 1.00 45.36 174 SER D CA 1
ATOM 7537 C C . SER D 1 174 ? 54.123 -25.404 11.298 1.00 45.91 174 SER D C 1
ATOM 7538 O O . SER D 1 174 ? 53.807 -25.906 10.221 1.00 49.17 174 SER D O 1
ATOM 7541 N N . LEU D 1 175 ? 53.514 -25.712 12.442 1.00 46.41 175 LEU D N 1
ATOM 7542 C CA . LEU D 1 175 ? 52.339 -26.590 12.482 1.00 46.56 175 LEU D CA 1
ATOM 7543 C C . LEU D 1 175 ? 51.155 -25.921 11.802 1.00 46.78 175 LEU D C 1
ATOM 7544 O O . LEU D 1 175 ? 50.504 -26.524 10.948 1.00 46.50 175 LEU D O 1
ATOM 7549 N N . GLN D 1 176 ? 50.899 -24.670 12.185 1.00 46.94 176 GLN D N 1
ATOM 7550 C CA . GLN D 1 176 ? 49.777 -23.885 11.656 1.00 47.30 176 GLN D CA 1
ATOM 7551 C C . GLN D 1 176 ? 49.872 -23.595 10.159 1.00 46.24 176 GLN D C 1
ATOM 7552 O O . GLN D 1 176 ? 48.858 -23.647 9.462 1.00 49.35 176 GLN D O 1
ATOM 7558 N N . ARG D 1 177 ? 51.074 -23.296 9.668 1.00 44.39 177 ARG D N 1
ATOM 7559 C CA . ARG D 1 177 ? 51.262 -22.953 8.250 1.00 43.83 177 ARG D CA 1
ATOM 7560 C C . ARG D 1 177 ? 51.136 -24.179 7.350 1.00 43.48 177 ARG D C 1
ATOM 7561 O O . ARG D 1 177 ? 50.291 -24.221 6.459 1.00 43.89 177 ARG D O 1
ATOM 7569 N N . PHE D 1 178 ? 51.987 -25.169 7.591 1.00 43.89 178 PHE D N 1
ATOM 7570 C CA . PHE D 1 178 ? 52.082 -26.340 6.716 1.00 44.38 178 PHE D CA 1
ATOM 7571 C C . PHE D 1 178 ? 50.999 -27.393 6.965 1.00 44.54 178 PHE D C 1
ATOM 7572 O O . PHE D 1 178 ? 50.675 -28.151 6.054 1.00 45.48 178 PHE D O 1
ATOM 7580 N N . LYS D 1 179 ? 50.439 -27.429 8.177 1.00 45.54 179 LYS D N 1
ATOM 7581 C CA . LYS D 1 179 ? 49.392 -28.393 8.546 1.00 47.63 179 LYS D CA 1
ATOM 7582 C C . LYS D 1 179 ? 49.813 -29.828 8.200 1.00 45.61 179 LYS D C 1
ATOM 7583 O O . LYS D 1 179 ? 49.242 -30.434 7.289 1.00 45.36 179 LYS D O 1
ATOM 7589 N N . PRO D 1 180 ? 50.835 -30.362 8.901 1.00 44.28 180 PRO D N 1
ATOM 7590 C CA . PRO D 1 180 ? 51.279 -31.721 8.571 1.00 44.58 180 PRO D CA 1
ATOM 7591 C C . PRO D 1 180 ? 50.322 -32.801 9.075 1.00 44.12 180 PRO D C 1
ATOM 7592 O O . PRO D 1 180 ? 49.852 -32.727 10.209 1.00 43.49 180 PRO D O 1
ATOM 7596 N N . GLU D 1 181 ? 50.041 -33.788 8.227 1.00 44.68 181 GLU D N 1
ATOM 7597 C CA . GLU D 1 181 ? 49.367 -35.018 8.657 1.00 44.01 181 GLU D CA 1
ATOM 7598 C C . GLU D 1 181 ? 50.253 -35.807 9.631 1.00 41.78 181 GLU D C 1
ATOM 7599 O O . GLU D 1 181 ? 49.740 -36.497 10.506 1.00 40.78 181 GLU D O 1
ATOM 7605 N N . ILE D 1 182 ? 51.575 -35.712 9.462 1.00 40.91 182 ILE D N 1
ATOM 7606 C CA . ILE D 1 182 ? 52.547 -36.439 10.292 1.00 39.71 182 ILE D CA 1
ATOM 7607 C C . ILE D 1 182 ? 53.613 -35.476 10.820 1.00 38.13 182 ILE D C 1
ATOM 7608 O O . ILE D 1 182 ? 54.198 -34.714 10.046 1.00 37.27 182 ILE D O 1
ATOM 7613 N N . VAL D 1 183 ? 53.875 -35.535 12.128 1.00 37.14 183 VAL D N 1
ATOM 7614 C CA . VAL D 1 183 ? 54.888 -34.697 12.776 1.00 36.78 183 VAL D CA 1
ATOM 7615 C C . VAL D 1 183 ? 55.860 -35.576 13.564 1.00 38.50 183 VAL D C 1
ATOM 7616 O O . VAL D 1 183 ? 55.480 -36.169 14.575 1.00 40.25 183 VAL D O 1
ATOM 7620 N N . VAL D 1 184 ? 57.114 -35.636 13.114 1.00 39.90 184 VAL D N 1
ATOM 7621 C CA . VAL D 1 184 ? 58.144 -36.439 13.775 1.00 40.64 184 VAL D CA 1
ATOM 7622 C C . VAL D 1 184 ? 58.914 -35.576 14.778 1.00 41.99 184 VAL D C 1
ATOM 7623 O O . VAL D 1 184 ? 59.603 -34.630 14.382 1.00 42.45 184 VAL D O 1
ATOM 7627 N N . LEU D 1 185 ? 58.805 -35.920 16.067 1.00 42.19 185 LEU D N 1
ATOM 7628 C CA . LEU D 1 185 ? 59.420 -35.156 17.156 1.00 41.63 185 LEU D CA 1
ATOM 7629 C C . LEU D 1 185 ? 60.617 -35.877 17.770 1.00 43.71 185 LEU D C 1
ATOM 7630 O O . LEU D 1 185 ? 60.625 -37.109 17.883 1.00 45.13 185 LEU D O 1
ATOM 7635 N N . ASN D 1 186 ? 61.614 -35.091 18.183 1.00 42.87 186 ASN D N 1
ATOM 7636 C CA . ASN D 1 186 ? 62.797 -35.606 18.863 1.00 42.71 186 ASN D CA 1
ATOM 7637 C C . ASN D 1 186 ? 62.558 -35.619 20.381 1.00 44.11 186 ASN D C 1
ATOM 7638 O O . ASN D 1 186 ? 62.984 -34.713 21.105 1.00 45.99 186 ASN D O 1
ATOM 7643 N N . THR D 1 187 ? 61.897 -36.677 20.849 1.00 44.98 187 THR D N 1
ATOM 7644 C CA . THR D 1 187 ? 61.402 -36.781 22.230 1.00 44.90 187 THR D CA 1
ATOM 7645 C C . THR D 1 187 ? 62.380 -37.476 23.195 1.00 46.59 187 THR D C 1
ATOM 7646 O O . THR D 1 187 ? 61.968 -38.313 23.992 1.00 49.86 187 THR D O 1
ATOM 7650 N N . GLY D 1 188 ? 63.663 -37.134 23.135 1.00 46.93 188 GLY D N 1
ATOM 7651 C CA . GLY D 1 188 ? 64.659 -37.752 24.009 1.00 46.57 188 GLY D CA 1
ATOM 7652 C C . GLY D 1 188 ? 64.666 -37.215 25.425 1.00 47.39 188 GLY D C 1
ATOM 7653 O O . GLY D 1 188 ? 65.055 -37.923 26.362 1.00 48.98 188 GLY D O 1
ATOM 7654 N N . TYR D 1 189 ? 64.244 -35.962 25.579 1.00 47.02 189 TYR D N 1
ATOM 7655 C CA . TYR D 1 189 ? 64.293 -35.255 26.855 1.00 46.82 189 TYR D CA 1
ATOM 7656 C C . TYR D 1 189 ? 65.701 -35.258 27.455 1.00 46.75 189 TYR D C 1
ATOM 7657 O O . TYR D 1 189 ? 65.921 -35.686 28.593 1.00 49.00 189 TYR D O 1
ATOM 7666 N N . ALA D 1 190 ? 66.662 -34.803 26.657 1.00 47.09 190 ALA D N 1
ATOM 7667 C CA . ALA D 1 190 ? 67.974 -34.433 27.177 1.00 47.38 190 ALA D CA 1
ATOM 7668 C C . ALA D 1 190 ? 67.831 -33.087 27.874 1.00 48.07 190 ALA D C 1
ATOM 7669 O O . ALA D 1 190 ? 66.992 -32.270 27.490 1.00 46.36 190 ALA D O 1
ATOM 7671 N N . VAL D 1 191 ? 68.656 -32.864 28.891 1.00 50.30 191 VAL D N 1
ATOM 7672 C CA . VAL D 1 191 ? 68.521 -31.697 29.758 1.00 52.79 191 VAL D CA 1
ATOM 7673 C C . VAL D 1 191 ? 69.888 -31.117 30.130 1.00 52.93 191 VAL D C 1
ATOM 7674 O O . VAL D 1 191 ? 70.802 -31.854 30.500 1.00 55.99 191 VAL D O 1
ATOM 7678 N N . ASN D 1 192 ? 70.008 -29.795 30.012 1.00 51.74 192 ASN D N 1
ATOM 7679 C CA . ASN D 1 192 ? 71.142 -29.053 30.558 1.00 51.07 192 ASN D CA 1
ATOM 7680 C C . ASN D 1 192 ? 70.892 -28.862 32.054 1.00 52.18 192 ASN D C 1
ATOM 7681 O O . ASN D 1 192 ? 69.794 -28.461 32.454 1.00 52.71 192 ASN D O 1
ATOM 7686 N N . ASP D 1 193 ? 71.903 -29.135 32.875 1.00 52.11 193 ASP D N 1
ATOM 7687 C CA . ASP D 1 193 ? 71.739 -29.140 34.335 1.00 52.86 193 ASP D CA 1
ATOM 7688 C C . ASP D 1 193 ? 71.202 -27.821 34.896 1.00 51.68 193 ASP D C 1
ATOM 7689 O O . ASP D 1 193 ? 70.347 -27.828 35.777 1.00 52.23 193 ASP D O 1
ATOM 7694 N N . LEU D 1 194 ? 71.713 -26.703 34.389 1.00 49.03 194 LEU D N 1
ATOM 7695 C CA . LEU D 1 194 ? 71.316 -25.385 34.876 1.00 47.10 194 LEU D CA 1
ATOM 7696 C C . LEU D 1 194 ? 70.051 -24.870 34.176 1.00 45.51 194 LEU D C 1
ATOM 7697 O O . LEU D 1 194 ? 69.154 -24.345 34.838 1.00 44.52 194 LEU D O 1
ATOM 7702 N N . TYR D 1 195 ? 69.966 -25.061 32.857 1.00 44.54 195 TYR D N 1
ATOM 7703 C CA . TYR D 1 195 ? 68.931 -24.428 32.020 1.00 43.39 195 TYR D CA 1
ATOM 7704 C C . TYR D 1 195 ? 67.823 -25.359 31.490 1.00 42.46 195 TYR D C 1
ATOM 7705 O O . TYR D 1 195 ? 66.985 -24.925 30.701 1.00 42.98 195 TYR D O 1
ATOM 7714 N N . GLY D 1 196 ? 67.802 -26.619 31.915 1.00 41.83 196 GLY D N 1
ATOM 7715 C CA . GLY D 1 196 ? 66.639 -27.476 31.681 1.00 42.82 196 GLY D CA 1
ATOM 7716 C C . GLY D 1 196 ? 66.564 -28.082 30.290 1.00 44.24 196 GLY D C 1
ATOM 7717 O O . GLY D 1 196 ? 67.534 -28.008 29.537 1.00 47.67 196 GLY D O 1
ATOM 7718 N N . PRO D 1 197 ? 65.411 -28.697 29.944 1.00 44.10 197 PRO D N 1
ATOM 7719 C CA . PRO D 1 197 ? 65.218 -29.430 28.691 1.00 43.89 197 PRO D CA 1
ATOM 7720 C C . PRO D 1 197 ? 65.878 -28.802 27.466 1.00 45.00 197 PRO D C 1
ATOM 7721 O O . PRO D 1 197 ? 65.734 -27.601 27.230 1.00 46.39 197 PRO D O 1
ATOM 7725 N N . ILE D 1 198 ? 66.611 -29.627 26.722 1.00 45.69 198 ILE D N 1
ATOM 7726 C CA . ILE D 1 198 ? 67.367 -29.202 25.547 1.00 44.18 198 ILE D CA 1
ATOM 7727 C C . ILE D 1 198 ? 66.691 -29.674 24.236 1.00 43.47 198 ILE D C 1
ATOM 7728 O O . ILE D 1 198 ? 66.949 -29.113 23.166 1.00 42.76 198 ILE D O 1
ATOM 7733 N N . ILE D 1 199 ? 65.844 -30.703 24.332 1.00 42.10 199 ILE D N 1
ATOM 7734 C CA . ILE D 1 199 ? 64.933 -31.115 23.257 1.00 42.56 199 ILE D CA 1
ATOM 7735 C C . ILE D 1 199 ? 63.576 -31.506 23.868 1.00 42.98 199 ILE D C 1
ATOM 7736 O O . ILE D 1 199 ? 63.429 -31.530 25.092 1.00 42.63 199 ILE D O 1
ATOM 7741 N N . MET D 1 200 ? 62.592 -31.802 23.020 1.00 43.21 200 MET D N 1
ATOM 7742 C CA . MET D 1 200 ? 61.226 -32.114 23.473 1.00 43.54 200 MET D CA 1
ATOM 7743 C C . MET D 1 200 ? 61.114 -33.395 24.309 1.00 44.94 200 MET D C 1
ATOM 7744 O O . MET D 1 200 ? 62.049 -34.202 24.370 1.00 45.02 200 MET D O 1
ATOM 7749 N N . GLY D 1 201 ? 59.953 -33.549 24.949 1.00 44.95 201 GLY D N 1
ATOM 7750 C CA . GLY D 1 201 ? 59.598 -34.738 25.723 1.00 45.45 201 GLY D CA 1
ATOM 7751 C C . GLY D 1 201 ? 58.140 -35.105 25.522 1.00 47.53 201 GLY D C 1
ATOM 7752 O O . GLY D 1 201 ? 57.547 -34.762 24.496 1.00 47.07 201 GLY D O 1
ATOM 7753 N N . LYS D 1 202 ? 57.557 -35.785 26.511 1.00 50.25 202 LYS D N 1
ATOM 7754 C CA . LYS D 1 202 ? 56.194 -36.336 26.394 1.00 51.68 202 LYS D CA 1
ATOM 7755 C C . LYS D 1 202 ? 55.084 -35.282 26.418 1.00 52.97 202 LYS D C 1
ATOM 7756 O O . LYS D 1 202 ? 54.081 -35.433 25.719 1.00 53.13 202 LYS D O 1
ATOM 7762 N N . GLU D 1 203 ? 55.252 -34.235 27.227 1.00 53.88 203 GLU D N 1
ATOM 7763 C CA . GLU D 1 203 ? 54.286 -33.121 27.255 1.00 55.74 203 GLU D CA 1
ATOM 7764 C C . GLU D 1 203 ? 54.106 -32.493 25.868 1.00 54.33 203 GLU D C 1
ATOM 7765 O O . GLU D 1 203 ? 52.986 -32.178 25.465 1.00 57.64 203 GLU D O 1
ATOM 7771 N N . ASP D 1 204 ? 55.209 -32.356 25.136 1.00 52.33 204 ASP D N 1
ATOM 7772 C CA . ASP D 1 204 ? 55.201 -31.764 23.790 1.00 50.36 204 ASP D CA 1
ATOM 7773 C C . ASP D 1 204 ? 54.393 -32.574 22.778 1.00 50.29 204 ASP D C 1
ATOM 7774 O O . ASP D 1 204 ? 53.862 -32.016 21.819 1.00 51.93 204 ASP D O 1
ATOM 7779 N N . THR D 1 205 ? 54.312 -33.885 22.995 1.00 49.26 205 THR D N 1
ATOM 7780 C CA . THR D 1 205 ? 53.481 -34.772 22.185 1.00 47.57 205 THR D CA 1
ATOM 7781 C C . THR D 1 205 ? 51.995 -34.425 22.327 1.00 46.50 205 THR D C 1
ATOM 7782 O O . THR D 1 205 ? 51.284 -34.335 21.327 1.00 43.93 205 THR D O 1
ATOM 7786 N N . LEU D 1 206 ? 51.540 -34.227 23.564 1.00 47.39 206 LEU D N 1
ATOM 7787 C CA . LEU D 1 206 ? 50.145 -33.850 23.835 1.00 47.28 206 LEU D CA 1
ATOM 7788 C C . LEU D 1 206 ? 49.853 -32.413 23.406 1.00 47.16 206 LEU D C 1
ATOM 7789 O O . LEU D 1 206 ? 48.823 -32.149 22.777 1.00 46.70 206 LEU D O 1
ATOM 7794 N N . ARG D 1 207 ? 50.758 -31.496 23.752 1.00 47.53 207 ARG D N 1
ATOM 7795 C CA . ARG D 1 207 ? 50.642 -30.082 23.362 1.00 48.00 207 ARG D CA 1
ATOM 7796 C C . ARG D 1 207 ? 50.524 -29.920 21.843 1.00 46.46 207 ARG D C 1
ATOM 7797 O O . ARG D 1 207 ? 49.715 -29.120 21.370 1.00 47.13 207 ARG D O 1
ATOM 7805 N N . THR D 1 208 ? 51.317 -30.688 21.091 1.00 44.54 208 THR D N 1
ATOM 7806 C CA . THR D 1 208 ? 51.263 -30.688 19.616 1.00 43.54 208 THR D CA 1
ATOM 7807 C C . THR D 1 208 ? 49.853 -30.923 19.075 1.00 43.50 208 THR D C 1
ATOM 7808 O O . THR D 1 208 ? 49.414 -30.214 18.169 1.00 45.68 208 THR D O 1
ATOM 7812 N N . LEU D 1 209 ? 49.160 -31.915 19.633 1.00 44.03 209 LEU D N 1
ATOM 7813 C CA . LEU D 1 209 ? 47.799 -32.269 19.196 1.00 44.27 209 LEU D CA 1
ATOM 7814 C C . LEU D 1 209 ? 46.744 -31.189 19.495 1.00 45.13 209 LEU D C 1
ATOM 7815 O O . LEU D 1 209 ? 45.715 -31.142 18.820 1.00 45.74 209 LEU D O 1
ATOM 7820 N N . LYS D 1 210 ? 46.992 -30.332 20.488 1.00 46.14 210 LYS D N 1
ATOM 7821 C CA . LYS D 1 210 ? 46.142 -29.154 20.716 1.00 47.28 210 LYS D CA 1
ATOM 7822 C C . LYS D 1 210 ? 46.204 -28.229 19.508 1.00 48.07 210 LYS D C 1
ATOM 7823 O O . LYS D 1 210 ? 45.168 -27.839 18.973 1.00 49.73 210 LYS D O 1
ATOM 7829 N N . MET D 1 211 ? 47.421 -27.905 19.070 1.00 48.15 211 MET D N 1
ATOM 7830 C CA . MET D 1 211 ? 47.621 -27.024 17.912 1.00 48.92 211 MET D CA 1
ATOM 7831 C C . MET D 1 211 ? 47.256 -27.678 16.585 1.00 49.74 211 MET D C 1
ATOM 7832 O O . MET D 1 211 ? 46.994 -26.973 15.607 1.00 50.41 211 MET D O 1
ATOM 7837 N N . LEU D 1 212 ? 47.259 -29.011 16.537 1.00 50.46 212 LEU D N 1
ATOM 7838 C CA . LEU D 1 212 ? 46.872 -29.733 15.325 1.00 51.30 212 LEU D CA 1
ATOM 7839 C C . LEU D 1 212 ? 46.251 -31.112 15.638 1.00 51.64 212 LEU D C 1
ATOM 7840 O O . LEU D 1 212 ? 46.960 -32.119 15.659 1.00 52.20 212 LEU D O 1
ATOM 7845 N N . PRO D 1 213 ? 44.922 -31.153 15.893 1.00 52.51 213 PRO D N 1
ATOM 7846 C CA . PRO D 1 213 ? 44.174 -32.402 16.144 1.00 52.90 213 PRO D CA 1
ATOM 7847 C C . PRO D 1 213 ? 44.386 -33.482 15.082 1.00 53.79 213 PRO D C 1
ATOM 7848 O O . PRO D 1 213 ? 44.509 -34.663 15.416 1.00 53.51 213 PRO D O 1
ATOM 7852 N N . THR D 1 214 ? 44.411 -33.043 13.820 1.00 54.02 214 THR D N 1
ATOM 7853 C CA . THR D 1 214 ? 44.667 -33.869 12.633 1.00 53.26 214 THR D CA 1
ATOM 7854 C C . THR D 1 214 ? 45.889 -34.789 12.715 1.00 52.60 214 THR D C 1
ATOM 7855 O O . THR D 1 214 ? 45.851 -35.920 12.223 1.00 52.58 214 THR D O 1
ATOM 7859 N N . ALA D 1 215 ? 46.964 -34.289 13.321 1.00 52.11 215 ALA D N 1
ATOM 7860 C CA . ALA D 1 215 ? 48.285 -34.923 13.254 1.00 50.99 215 ALA D CA 1
ATOM 7861 C C . ALA D 1 215 ? 48.361 -36.362 13.770 1.00 50.16 215 ALA D C 1
ATOM 7862 O O . ALA D 1 215 ? 47.488 -36.835 14.497 1.00 51.55 215 ALA D O 1
ATOM 7864 N N . THR D 1 216 ? 49.428 -37.036 13.355 1.00 49.10 216 THR D N 1
ATOM 7865 C CA . THR D 1 216 ? 49.795 -38.363 13.831 1.00 48.26 216 THR D CA 1
ATOM 7866 C C . THR D 1 216 ? 51.270 -38.271 14.203 1.00 48.18 216 THR D C 1
ATOM 7867 O O . THR D 1 216 ? 52.118 -38.138 13.326 1.00 51.52 216 THR D O 1
ATOM 7871 N N . ILE D 1 217 ? 51.574 -38.329 15.498 1.00 47.68 217 ILE D N 1
ATOM 7872 C CA . ILE D 1 217 ? 52.930 -38.063 15.986 1.00 47.15 217 ILE D CA 1
ATOM 7873 C C . ILE D 1 217 ? 53.798 -39.311 15.838 1.00 48.95 217 ILE D C 1
ATOM 7874 O O . ILE D 1 217 ? 53.309 -40.434 16.000 1.00 50.99 217 ILE D O 1
ATOM 7879 N N . VAL D 1 218 ? 55.078 -39.098 15.525 1.00 48.59 218 VAL D N 1
ATOM 7880 C CA . VAL D 1 218 ? 56.093 -40.147 15.537 1.00 47.70 218 VAL D CA 1
ATOM 7881 C C . VAL D 1 218 ? 57.197 -39.694 16.491 1.00 48.45 218 VAL D C 1
ATOM 7882 O O . VAL D 1 218 ? 57.795 -38.641 16.288 1.00 48.96 218 VAL D O 1
ATOM 7886 N N . ALA D 1 219 ? 57.455 -40.490 17.528 1.00 48.59 219 ALA D N 1
ATOM 7887 C CA . ALA D 1 219 ? 58.451 -40.160 18.546 1.00 48.62 219 ALA D CA 1
ATOM 7888 C C . ALA D 1 219 ? 59.786 -40.845 18.244 1.00 49.55 219 ALA D C 1
ATOM 7889 O O . ALA D 1 219 ? 59.894 -42.068 18.339 1.00 50.60 219 ALA D O 1
ATOM 7891 N N . SER D 1 220 ? 60.793 -40.047 17.890 1.00 48.80 220 SER D N 1
ATOM 7892 C CA . SER D 1 220 ? 62.141 -40.531 17.590 1.00 46.15 220 SER D CA 1
ATOM 7893 C C . SER D 1 220 ? 63.123 -39.860 18.536 1.00 45.98 220 SER D C 1
ATOM 7894 O O . SER D 1 220 ? 62.714 -39.072 19.385 1.00 45.44 220 SER D O 1
ATOM 7897 N N . HIS D 1 221 ? 64.410 -40.182 18.388 1.00 45.65 221 HIS D N 1
ATOM 7898 C CA . HIS D 1 221 ? 65.486 -39.612 19.213 1.00 45.68 221 HIS D CA 1
ATOM 7899 C C . HIS D 1 221 ? 65.380 -40.138 20.658 1.00 47.12 221 HIS D C 1
ATOM 7900 O O . HIS D 1 221 ? 65.469 -39.377 21.618 1.00 48.89 221 HIS D O 1
ATOM 7907 N N . MET D 1 222 ? 65.212 -41.456 20.792 1.00 49.04 222 MET D N 1
ATOM 7908 C CA . MET D 1 222 ? 65.036 -42.115 22.098 1.00 49.97 222 MET D CA 1
ATOM 7909 C C . MET D 1 222 ? 65.835 -43.411 22.212 1.00 51.30 222 MET D C 1
ATOM 7910 O O . MET D 1 222 ? 66.080 -44.082 21.211 1.00 51.52 222 MET D O 1
ATOM 7915 N N . GLU D 1 223 ? 66.211 -43.756 23.447 1.00 54.09 223 GLU D N 1
ATOM 7916 C CA . GLU D 1 223 ? 66.908 -45.015 23.770 1.00 55.19 223 GLU D CA 1
ATOM 7917 C C . GLU D 1 223 ? 68.083 -45.284 22.822 1.00 55.69 223 GLU D C 1
ATOM 7918 O O . GLU D 1 223 ? 68.089 -46.258 22.061 1.00 56.01 223 GLU D O 1
ATOM 7924 N N . SER D 1 224 ? 69.060 -44.380 22.871 1.00 56.23 224 SER D N 1
ATOM 7925 C CA . SER D 1 224 ? 70.217 -44.393 21.958 1.00 55.67 224 SER D CA 1
ATOM 7926 C C . SER D 1 224 ? 71.410 -43.608 22.504 1.00 54.70 224 SER D C 1
ATOM 7927 O O . SER D 1 224 ? 72.549 -44.068 22.415 1.00 54.25 224 SER D O 1
ATOM 7930 N N . ILE D 1 225 ? 71.142 -42.408 23.014 1.00 53.81 225 ILE D N 1
ATOM 7931 C CA . ILE D 1 225 ? 72.118 -41.611 23.751 1.00 52.59 225 ILE D CA 1
ATOM 7932 C C . ILE D 1 225 ? 71.741 -41.662 25.235 1.00 52.74 225 ILE D C 1
ATOM 7933 O O . ILE D 1 225 ? 70.563 -41.561 25.583 1.00 55.29 225 ILE D O 1
ATOM 7938 N N . ASN D 1 226 ? 72.743 -41.831 26.099 1.00 51.53 226 ASN D N 1
ATOM 7939 C CA . ASN D 1 226 ? 72.523 -41.954 27.549 1.00 51.35 226 ASN D CA 1
ATOM 7940 C C . ASN D 1 226 ? 71.947 -40.692 28.205 1.00 52.26 226 ASN D C 1
ATOM 7941 O O . ASN D 1 226 ? 71.244 -40.773 29.215 1.00 52.21 226 ASN D O 1
ATOM 7946 N N . HIS D 1 227 ? 72.260 -39.536 27.628 1.00 52.59 227 HIS D N 1
ATOM 7947 C CA . HIS D 1 227 ? 71.779 -38.254 28.136 1.00 53.43 227 HIS D CA 1
ATOM 7948 C C . HIS D 1 227 ? 70.279 -38.040 27.894 1.00 53.52 227 HIS D C 1
ATOM 7949 O O . HIS D 1 227 ? 69.663 -37.221 28.575 1.00 53.79 227 HIS D O 1
ATOM 7956 N N . CYS D 1 228 ? 69.705 -38.759 26.927 1.00 53.80 228 CYS D N 1
ATOM 7957 C CA . CYS D 1 228 ? 68.258 -38.749 26.690 1.00 54.96 228 CYS D CA 1
ATOM 7958 C C . CYS D 1 228 ? 67.529 -39.528 27.790 1.00 55.00 228 CYS D C 1
ATOM 7959 O O . CYS D 1 228 ? 67.513 -40.763 27.781 1.00 53.61 228 CYS D O 1
ATOM 7962 N N . LEU D 1 229 ? 66.916 -38.799 28.722 1.00 54.88 229 LEU D N 1
ATOM 7963 C CA . LEU D 1 229 ? 66.323 -39.403 29.923 1.00 55.85 229 LEU D CA 1
ATOM 7964 C C . LEU D 1 229 ? 64.959 -40.062 29.686 1.00 56.53 229 LEU D C 1
ATOM 7965 O O . LEU D 1 229 ? 64.569 -40.939 30.457 1.00 56.86 229 LEU D O 1
ATOM 7970 N N . LEU D 1 230 ? 64.238 -39.650 28.640 1.00 56.81 230 LEU D N 1
ATOM 7971 C CA . LEU D 1 230 ? 62.899 -40.193 28.366 1.00 56.23 230 LEU D CA 1
ATOM 7972 C C . LEU D 1 230 ? 62.979 -41.556 27.687 1.00 55.07 230 LEU D C 1
ATOM 7973 O O . LEU D 1 230 ? 63.867 -41.794 26.870 1.00 55.99 230 LEU D O 1
ATOM 7978 N N . THR D 1 231 ? 62.033 -42.430 28.026 1.00 53.69 231 THR D N 1
ATOM 7979 C CA . THR D 1 231 ? 62.010 -43.816 27.561 1.00 53.26 231 THR D CA 1
ATOM 7980 C C . THR D 1 231 ? 60.707 -44.120 26.832 1.00 53.68 231 THR D C 1
ATOM 7981 O O . THR D 1 231 ? 59.684 -43.472 27.077 1.00 54.06 231 THR D O 1
ATOM 7985 N N . ARG D 1 232 ? 60.757 -45.121 25.951 1.00 53.50 232 ARG D N 1
ATOM 7986 C CA . ARG D 1 232 ? 59.584 -45.587 25.197 1.00 53.12 232 ARG D CA 1
ATOM 7987 C C . ARG D 1 232 ? 58.472 -46.126 26.110 1.00 54.04 232 ARG D C 1
ATOM 7988 O O . ARG D 1 232 ? 57.287 -45.998 25.795 1.00 53.54 232 ARG D O 1
ATOM 7996 N N . ALA D 1 233 ? 58.865 -46.727 27.235 1.00 55.17 233 ALA D N 1
ATOM 7997 C CA . ALA D 1 233 ? 57.922 -47.210 28.246 1.00 54.29 233 ALA D CA 1
ATOM 7998 C C . ALA D 1 233 ? 57.089 -46.073 28.840 1.00 54.29 233 ALA D C 1
ATOM 7999 O O . ALA D 1 233 ? 55.861 -46.171 28.900 1.00 54.23 233 ALA D O 1
ATOM 8001 N N . GLU D 1 234 ? 57.758 -45.000 29.264 1.00 54.41 234 GLU D N 1
ATOM 8002 C CA . GLU D 1 234 ? 57.080 -43.842 29.866 1.00 55.72 234 GLU D CA 1
ATOM 8003 C C . GLU D 1 234 ? 56.156 -43.112 28.884 1.00 56.71 234 GLU D C 1
ATOM 8004 O O . GLU D 1 234 ? 55.057 -42.703 29.264 1.00 57.85 234 GLU D O 1
ATOM 8010 N N . LEU D 1 235 ? 56.597 -42.947 27.636 1.00 57.84 235 LEU D N 1
ATOM 8011 C CA . LEU D 1 235 ? 55.785 -42.279 26.609 1.00 57.85 235 LEU D CA 1
ATOM 8012 C C . LEU D 1 235 ? 54.539 -43.084 26.230 1.00 59.34 235 LEU D C 1
ATOM 8013 O O . LEU D 1 235 ? 53.483 -42.499 25.968 1.00 60.00 235 LEU D O 1
ATOM 8018 N N . ARG D 1 236 ? 54.658 -44.412 26.194 1.00 61.30 236 ARG D N 1
ATOM 8019 C CA . ARG D 1 236 ? 53.494 -45.278 25.962 1.00 64.08 236 ARG D CA 1
ATOM 8020 C C . ARG D 1 236 ? 52.513 -45.220 27.144 1.00 64.84 236 ARG D C 1
ATOM 8021 O O . ARG D 1 236 ? 51.304 -45.220 26.933 1.00 66.74 236 ARG D O 1
ATOM 8029 N N . GLU D 1 237 ? 53.034 -45.166 28.372 1.00 64.61 237 GLU D N 1
ATOM 8030 C CA . GLU D 1 237 ? 52.200 -44.946 29.566 1.00 65.26 237 GLU D CA 1
ATOM 8031 C C . GLU D 1 237 ? 51.501 -43.584 29.523 1.00 63.56 237 GLU D C 1
ATOM 8032 O O . GLU D 1 237 ? 50.302 -43.494 29.796 1.00 65.23 237 GLU D O 1
ATOM 8038 N N . PHE D 1 238 ? 52.260 -42.541 29.184 1.00 59.23 238 PHE D N 1
ATOM 8039 C CA . PHE D 1 238 ? 51.728 -41.179 29.024 1.00 56.83 238 PHE D CA 1
ATOM 8040 C C . PHE D 1 238 ? 50.558 -41.116 28.035 1.00 57.86 238 PHE D C 1
ATOM 8041 O O . PHE D 1 238 ? 49.558 -40.446 28.303 1.00 58.66 238 PHE D O 1
ATOM 8049 N N . SER D 1 239 ? 50.693 -41.807 26.903 1.00 58.17 239 SER D N 1
ATOM 8050 C CA . SER D 1 239 ? 49.655 -41.840 25.864 1.00 58.74 239 SER D CA 1
ATOM 8051 C C . SER D 1 239 ? 48.440 -42.687 26.257 1.00 60.25 239 SER D C 1
ATOM 8052 O O . SER D 1 239 ? 47.299 -42.295 25.991 1.00 62.35 239 SER D O 1
ATOM 8055 N N . LEU D 1 240 ? 48.691 -43.851 26.861 1.00 60.63 240 LEU D N 1
ATOM 8056 C CA . LEU D 1 240 ? 47.625 -44.720 27.395 1.00 59.39 240 LEU D CA 1
ATOM 8057 C C . LEU D 1 240 ? 46.754 -44.002 28.437 1.00 59.42 240 LEU D C 1
ATOM 8058 O O . LEU D 1 240 ? 45.537 -44.206 28.474 1.00 60.27 240 LEU D O 1
ATOM 8063 N N . GLU D 1 241 ? 47.381 -43.169 29.269 1.00 59.09 241 GLU D N 1
ATOM 8064 C CA . GLU D 1 241 ? 46.668 -42.346 30.260 1.00 60.48 241 GLU D CA 1
ATOM 8065 C C . GLU D 1 241 ? 45.678 -41.378 29.600 1.00 59.73 241 GLU D C 1
ATOM 8066 O O . GLU D 1 241 ? 44.525 -41.284 30.027 1.00 58.02 241 GLU D O 1
ATOM 8072 N N . HIS D 1 242 ? 46.137 -40.674 28.564 1.00 60.12 242 HIS D N 1
ATOM 8073 C CA . HIS D 1 242 ? 45.311 -39.690 27.844 1.00 59.39 242 HIS D CA 1
ATOM 8074 C C . HIS D 1 242 ? 44.446 -40.286 26.728 1.00 60.92 242 HIS D C 1
ATOM 8075 O O . HIS D 1 242 ? 43.667 -39.561 26.107 1.00 61.81 242 HIS D O 1
ATOM 8082 N N . GLY D 1 243 ? 44.575 -41.590 26.476 1.00 63.86 243 GLY D N 1
ATOM 8083 C CA . GLY D 1 243 ? 43.730 -42.291 25.504 1.00 64.14 243 GLY D CA 1
ATOM 8084 C C . GLY D 1 243 ? 44.029 -41.931 24.060 1.00 64.96 243 GLY D C 1
ATOM 8085 O O . GLY D 1 243 ? 43.127 -41.947 23.214 1.00 66.95 243 GLY D O 1
ATOM 8086 N N . ILE D 1 244 ? 45.297 -41.628 23.780 1.00 64.34 244 ILE D N 1
ATOM 8087 C CA . ILE D 1 244 ? 45.740 -41.174 22.455 1.00 64.66 244 ILE D CA 1
ATOM 8088 C C . ILE D 1 244 ? 46.833 -42.110 21.927 1.00 64.88 244 ILE D C 1
ATOM 8089 O O . ILE D 1 244 ? 47.877 -41.673 21.452 1.00 66.08 244 ILE D O 1
ATOM 8094 N N . GLU D 1 245 ? 46.551 -43.407 21.980 1.00 65.36 245 GLU D N 1
ATOM 8095 C CA . GLU D 1 245 ? 47.540 -44.442 21.665 1.00 65.87 245 GLU D CA 1
ATOM 8096 C C . GLU D 1 245 ? 47.717 -44.561 20.157 1.00 64.43 245 GLU D C 1
ATOM 8097 O O . GLU D 1 245 ? 48.835 -44.726 19.668 1.00 64.91 245 GLU D O 1
ATOM 8103 N N . ASP D 1 246 ? 46.603 -44.458 19.432 1.00 61.66 246 ASP D N 1
ATOM 8104 C CA . ASP D 1 246 ? 46.596 -44.523 17.968 1.00 59.84 246 ASP D CA 1
ATOM 8105 C C . ASP D 1 246 ? 47.262 -43.321 17.299 1.00 57.28 246 ASP D C 1
ATOM 8106 O O . ASP D 1 246 ? 47.635 -43.402 16.128 1.00 58.37 246 ASP D O 1
ATOM 8111 N N . LYS D 1 247 ? 47.394 -42.213 18.028 1.00 55.46 247 LYS D N 1
ATOM 8112 C CA . LYS D 1 247 ? 47.900 -40.959 17.467 1.00 54.90 247 LYS D CA 1
ATOM 8113 C C . LYS D 1 247 ? 49.372 -40.686 17.800 1.00 53.36 247 LYS D C 1
ATOM 8114 O O . LYS D 1 247 ? 49.972 -39.802 17.189 1.00 53.17 247 LYS D O 1
ATOM 8120 N N . ILE D 1 248 ? 49.945 -41.417 18.764 1.00 52.30 248 ILE D N 1
ATOM 8121 C CA . ILE D 1 248 ? 51.392 -41.370 19.037 1.00 52.17 248 ILE D CA 1
ATOM 8122 C C . ILE D 1 248 ? 52.024 -42.709 18.635 1.00 52.82 248 ILE D C 1
ATOM 8123 O O . ILE D 1 248 ? 51.784 -43.729 19.279 1.00 52.50 248 ILE D O 1
ATOM 8128 N N . LEU D 1 249 ? 52.820 -42.697 17.566 1.00 55.09 249 LEU D N 1
ATOM 8129 C CA . LEU D 1 249 ? 53.549 -43.884 17.108 1.00 56.72 249 LEU D CA 1
ATOM 8130 C C . LEU D 1 249 ? 54.948 -43.858 17.708 1.00 57.22 249 LEU D C 1
ATOM 8131 O O . LEU D 1 249 ? 55.667 -42.876 17.533 1.00 56.89 249 LEU D O 1
ATOM 8136 N N . ILE D 1 250 ? 55.327 -44.927 18.409 1.00 58.16 250 ILE D N 1
ATOM 8137 C CA . ILE D 1 250 ? 56.670 -45.049 18.988 1.00 59.14 250 ILE D CA 1
ATOM 8138 C C . ILE D 1 250 ? 57.407 -46.201 18.291 1.00 59.65 250 ILE D C 1
ATOM 8139 O O . ILE D 1 250 ? 57.298 -47.352 18.719 1.00 61.53 250 ILE D O 1
ATOM 8144 N N . PRO D 1 251 ? 58.169 -45.894 17.218 1.00 59.11 251 PRO D N 1
ATOM 8145 C CA . PRO D 1 251 ? 58.782 -46.939 16.403 1.00 58.62 251 PRO D CA 1
ATOM 8146 C C . PRO D 1 251 ? 60.064 -47.503 17.015 1.00 57.01 251 PRO D C 1
ATOM 8147 O O . PRO D 1 251 ? 60.877 -46.746 17.552 1.00 57.18 251 PRO D O 1
ATOM 8151 N N . ALA D 1 252 ? 60.236 -48.821 16.928 1.00 56.13 252 ALA D N 1
ATOM 8152 C CA . ALA D 1 252 ? 61.440 -49.487 17.434 1.00 54.52 252 ALA D CA 1
ATOM 8153 C C . ALA D 1 252 ? 62.562 -49.359 16.418 1.00 54.54 252 ALA D C 1
ATOM 8154 O O . ALA D 1 252 ? 62.311 -49.082 15.243 1.00 57.67 252 ALA D O 1
ATOM 8156 N N . ASP D 1 253 ? 63.795 -49.567 16.873 1.00 53.33 253 ASP D N 1
ATOM 8157 C CA . ASP D 1 253 ? 64.968 -49.524 15.995 1.00 53.31 253 ASP D CA 1
ATOM 8158 C C . ASP D 1 253 ? 64.875 -50.562 14.875 1.00 52.61 253 ASP D C 1
ATOM 8159 O O . ASP D 1 253 ? 64.896 -51.762 15.139 1.00 54.34 253 ASP D O 1
ATOM 8164 N N . GLY D 1 254 ? 64.776 -50.077 13.636 1.00 51.99 254 GLY D N 1
ATOM 8165 C CA . GLY D 1 254 ? 64.565 -50.919 12.454 1.00 50.85 254 GLY D CA 1
ATOM 8166 C C . GLY D 1 254 ? 63.140 -50.931 11.915 1.00 50.30 254 GLY D C 1
ATOM 8167 O O . GLY D 1 254 ? 62.917 -51.400 10.800 1.00 50.16 254 GLY D O 1
ATOM 8168 N N . GLU D 1 255 ? 62.178 -50.414 12.686 1.00 50.32 255 GLU D N 1
ATOM 8169 C CA . GLU D 1 255 ? 60.753 -50.489 12.323 1.00 50.72 255 GLU D CA 1
ATOM 8170 C C . GLU D 1 255 ? 60.400 -49.504 11.208 1.00 50.28 255 GLU D C 1
ATOM 8171 O O . GLU D 1 255 ? 60.829 -48.349 11.235 1.00 49.01 255 GLU D O 1
ATOM 8177 N N . THR D 1 256 ? 59.606 -49.975 10.247 1.00 51.39 256 THR D N 1
ATOM 8178 C CA . THR D 1 256 ? 59.181 -49.184 9.090 1.00 52.22 256 THR D CA 1
ATOM 8179 C C . THR D 1 256 ? 57.687 -48.852 9.166 1.00 52.89 256 THR D C 1
ATOM 8180 O O . THR D 1 256 ? 56.849 -49.751 9.263 1.00 52.79 256 THR D O 1
ATOM 8184 N N . MET D 1 257 ? 57.374 -47.557 9.110 1.00 53.76 257 MET D N 1
ATOM 8185 C CA . MET D 1 257 ? 55.998 -47.063 9.028 1.00 54.43 257 MET D CA 1
ATOM 8186 C C . MET D 1 257 ? 55.653 -46.725 7.585 1.00 55.95 257 MET D C 1
ATOM 8187 O O . MET D 1 257 ? 56.533 -46.361 6.799 1.00 57.77 257 MET D O 1
ATOM 8192 N N . ALA D 1 258 ? 54.367 -46.837 7.254 1.00 56.76 258 ALA D N 1
ATOM 8193 C CA . ALA D 1 258 ? 53.863 -46.546 5.911 1.00 57.38 258 ALA D CA 1
ATOM 8194 C C . ALA D 1 258 ? 52.633 -45.643 5.986 1.00 57.45 258 ALA D C 1
ATOM 8195 O O . ALA D 1 258 ? 51.764 -45.838 6.836 1.00 55.40 258 ALA D O 1
ATOM 8197 N N . PHE D 1 259 ? 52.585 -44.645 5.104 1.00 59.03 259 PHE D N 1
ATOM 8198 C CA . PHE D 1 259 ? 51.473 -43.691 5.021 1.00 61.57 259 PHE D CA 1
ATOM 8199 C C . PHE D 1 259 ? 51.239 -43.351 3.552 1.00 64.74 259 PHE D C 1
ATOM 8200 O O . PHE D 1 259 ? 52.191 -43.325 2.772 1.00 66.20 259 PHE D O 1
ATOM 8208 N N . SER D 1 260 ? 49.988 -43.081 3.177 1.00 68.74 260 SER D N 1
ATOM 8209 C CA . SER D 1 260 ? 49.660 -42.701 1.792 1.00 71.72 260 SER D CA 1
ATOM 8210 C C . SER D 1 260 ? 48.308 -41.994 1.666 1.00 74.42 260 SER D C 1
ATOM 8211 O O . SER D 1 260 ? 47.443 -42.127 2.538 1.00 74.37 260 SER D O 1
ATOM 8214 N N . ALA D 1 261 ? 48.147 -41.247 0.570 1.00 76.45 261 ALA D N 1
ATOM 8215 C CA . ALA D 1 261 ? 46.908 -40.525 0.260 1.00 77.16 261 ALA D CA 1
ATOM 8216 C C . ALA D 1 261 ? 46.429 -40.890 -1.140 1.00 79.55 261 ALA D C 1
ATOM 8217 O O . ALA D 1 261 ? 47.156 -40.722 -2.120 1.00 82.08 261 ALA D O 1
ATOM 8219 N N . MET E 1 1 ? 16.908 9.699 -12.100 1.00 64.78 1 MET E N 1
ATOM 8220 C CA . MET E 1 1 ? 18.373 9.443 -12.258 1.00 64.35 1 MET E CA 1
ATOM 8221 C C . MET E 1 1 ? 18.873 9.843 -13.647 1.00 64.56 1 MET E C 1
ATOM 8222 O O . MET E 1 1 ? 18.157 9.688 -14.639 1.00 63.37 1 MET E O 1
ATOM 8227 N N . LYS E 1 2 ? 20.102 10.360 -13.697 1.00 66.16 2 LYS E N 1
ATOM 8228 C CA . LYS E 1 2 ? 20.736 10.806 -14.941 1.00 67.30 2 LYS E CA 1
ATOM 8229 C C . LYS E 1 2 ? 21.861 9.852 -15.348 1.00 65.30 2 LYS E C 1
ATOM 8230 O O . LYS E 1 2 ? 22.592 9.350 -14.493 1.00 65.78 2 LYS E O 1
ATOM 8236 N N . LEU E 1 3 ? 21.992 9.621 -16.655 1.00 63.24 3 LEU E N 1
ATOM 8237 C CA . LEU E 1 3 ? 23.005 8.728 -17.223 1.00 63.39 3 LEU E CA 1
ATOM 8238 C C . LEU E 1 3 ? 23.640 9.385 -18.445 1.00 63.33 3 LEU E C 1
ATOM 8239 O O . LEU E 1 3 ? 22.965 9.583 -19.458 1.00 67.30 3 LEU E O 1
ATOM 8244 N N . THR E 1 4 ? 24.930 9.703 -18.356 1.00 62.21 4 THR E N 1
ATOM 8245 C CA . THR E 1 4 ? 25.651 10.370 -19.443 1.00 62.76 4 THR E CA 1
ATOM 8246 C C . THR E 1 4 ? 26.577 9.395 -20.179 1.00 65.26 4 THR E C 1
ATOM 8247 O O . THR E 1 4 ? 27.437 8.766 -19.557 1.00 66.63 4 THR E O 1
ATOM 8251 N N . GLN E 1 5 ? 26.382 9.272 -21.495 1.00 63.40 5 GLN E N 1
ATOM 8252 C CA . GLN E 1 5 ? 27.298 8.534 -22.370 1.00 63.06 5 GLN E CA 1
ATOM 8253 C C . GLN E 1 5 ? 28.481 9.442 -22.676 1.00 65.03 5 GLN E C 1
ATOM 8254 O O . GLN E 1 5 ? 28.301 10.500 -23.282 1.00 66.71 5 GLN E O 1
ATOM 8260 N N . ILE E 1 6 ? 29.678 9.031 -22.256 1.00 65.13 6 ILE E N 1
ATOM 8261 C CA . ILE E 1 6 ? 30.905 9.792 -22.507 1.00 63.90 6 ILE E CA 1
ATOM 8262 C C . ILE E 1 6 ? 31.575 9.285 -23.791 1.00 63.28 6 ILE E C 1
ATOM 8263 O O . ILE E 1 6 ? 31.547 9.976 -24.813 1.00 65.11 6 ILE E O 1
ATOM 8268 N N . ARG E 1 7 ? 32.150 8.082 -23.743 1.00 61.26 7 ARG E N 1
ATOM 8269 C CA . ARG E 1 7 ? 32.893 7.515 -24.875 1.00 59.80 7 ARG E CA 1
ATOM 8270 C C . ARG E 1 7 ? 33.120 6.016 -24.674 1.00 57.85 7 ARG E C 1
ATOM 8271 O O . ARG E 1 7 ? 33.540 5.592 -23.597 1.00 57.45 7 ARG E O 1
ATOM 8279 N N . ASN E 1 8 ? 32.868 5.235 -25.727 1.00 56.45 8 ASN E N 1
ATOM 8280 C CA . ASN E 1 8 ? 32.957 3.770 -25.690 1.00 54.83 8 ASN E CA 1
ATOM 8281 C C . ASN E 1 8 ? 32.008 3.202 -24.608 1.00 54.65 8 ASN E C 1
ATOM 8282 O O . ASN E 1 8 ? 30.789 3.264 -24.797 1.00 55.01 8 ASN E O 1
ATOM 8287 N N . ALA E 1 9 ? 32.543 2.670 -23.502 1.00 52.69 9 ALA E N 1
ATOM 8288 C CA . ALA E 1 9 ? 31.748 2.160 -22.388 1.00 52.49 9 ALA E CA 1
ATOM 8289 C C . ALA E 1 9 ? 31.906 3.042 -21.149 1.00 52.12 9 ALA E C 1
ATOM 8290 O O . ALA E 1 9 ? 31.439 2.679 -20.067 1.00 51.33 9 ALA E O 1
ATOM 8292 N N . THR E 1 10 ? 32.567 4.192 -21.305 1.00 52.17 10 THR E N 1
ATOM 8293 C CA . THR E 1 10 ? 32.728 5.149 -20.221 1.00 51.22 10 THR E CA 1
ATOM 8294 C C . THR E 1 10 ? 31.420 5.908 -20.071 1.00 49.95 10 THR E C 1
ATOM 8295 O O . THR E 1 10 ? 30.883 6.416 -21.055 1.00 49.69 10 THR E O 1
ATOM 8299 N N . LEU E 1 11 ? 30.906 5.963 -18.846 1.00 49.73 11 LEU E N 1
ATOM 8300 C CA . LEU E 1 11 ? 29.651 6.661 -18.549 1.00 49.11 11 LEU E CA 1
ATOM 8301 C C . LEU E 1 11 ? 29.749 7.389 -17.214 1.00 48.69 11 LEU E C 1
ATOM 8302 O O . LEU E 1 11 ? 30.594 7.063 -16.373 1.00 46.88 11 LEU E O 1
ATOM 8307 N N . VAL E 1 12 ? 28.883 8.384 -17.041 1.00 49.66 12 VAL E N 1
ATOM 8308 C CA . VAL E 1 12 ? 28.640 8.998 -15.735 1.00 49.99 12 VAL E CA 1
ATOM 8309 C C . VAL E 1 12 ? 27.201 8.669 -15.360 1.00 49.37 12 VAL E C 1
ATOM 8310 O O . VAL E 1 12 ? 26.308 8.720 -16.207 1.00 49.90 12 VAL E O 1
ATOM 8314 N N . LEU E 1 13 ? 26.989 8.319 -14.096 1.00 50.29 13 LEU E N 1
ATOM 8315 C CA . LEU E 1 13 ? 25.684 7.878 -13.615 1.00 51.14 13 LEU E CA 1
ATOM 8316 C C . LEU E 1 13 ? 25.372 8.557 -12.288 1.00 51.65 13 LEU E C 1
ATOM 8317 O O . LEU E 1 13 ? 25.924 8.181 -11.252 1.00 52.71 13 LEU E O 1
ATOM 8322 N N . GLN E 1 14 ? 24.503 9.567 -12.341 1.00 52.14 14 GLN E N 1
ATOM 8323 C CA . GLN E 1 14 ? 23.951 10.203 -11.143 1.00 52.57 14 GLN E CA 1
ATOM 8324 C C . GLN E 1 14 ? 22.772 9.320 -10.703 1.00 52.07 14 GLN E C 1
ATOM 8325 O O . GLN E 1 14 ? 21.836 9.112 -11.480 1.00 51.60 14 GLN E O 1
ATOM 8331 N N . TYR E 1 15 ? 22.826 8.794 -9.478 1.00 50.83 15 TYR E N 1
ATOM 8332 C CA . TYR E 1 15 ? 21.837 7.810 -9.006 1.00 50.10 15 TYR E CA 1
ATOM 8333 C C . TYR E 1 15 ? 21.709 7.826 -7.479 1.00 50.34 15 TYR E C 1
ATOM 8334 O O . TYR E 1 15 ? 22.623 7.401 -6.772 1.00 49.70 15 TYR E O 1
ATOM 8343 N N . ALA E 1 16 ? 20.573 8.331 -6.995 1.00 51.66 16 ALA E N 1
ATOM 8344 C CA . ALA E 1 16 ? 20.245 8.404 -5.568 1.00 52.37 16 ALA E CA 1
ATOM 8345 C C . ALA E 1 16 ? 21.234 9.286 -4.811 1.00 54.59 16 ALA E C 1
ATOM 8346 O O . ALA E 1 16 ? 21.817 8.872 -3.810 1.00 56.69 16 ALA E O 1
ATOM 8348 N N . GLY E 1 17 ? 21.413 10.508 -5.313 1.00 57.83 17 GLY E N 1
ATOM 8349 C CA . GLY E 1 17 ? 22.314 11.495 -4.708 1.00 58.98 17 GLY E CA 1
ATOM 8350 C C . GLY E 1 17 ? 23.797 11.169 -4.793 1.00 60.79 17 GLY E C 1
ATOM 8351 O O . GLY E 1 17 ? 24.585 11.692 -4.005 1.00 61.42 17 GLY E O 1
ATOM 8352 N N . LYS E 1 18 ? 24.181 10.322 -5.750 1.00 63.87 18 LYS E N 1
ATOM 8353 C CA . LYS E 1 18 ? 25.559 9.837 -5.879 1.00 65.33 18 LYS E CA 1
ATOM 8354 C C . LYS E 1 18 ? 25.954 9.728 -7.346 1.00 66.32 18 LYS E C 1
ATOM 8355 O O . LYS E 1 18 ? 25.263 9.058 -8.117 1.00 67.86 18 LYS E O 1
ATOM 8361 N N . LYS E 1 19 ? 27.052 10.387 -7.725 1.00 66.01 19 LYS E N 1
ATOM 8362 C CA . LYS E 1 19 ? 27.631 10.243 -9.064 1.00 67.14 19 LYS E CA 1
ATOM 8363 C C . LYS E 1 19 ? 28.616 9.070 -9.087 1.00 64.64 19 LYS E C 1
ATOM 8364 O O . LYS E 1 19 ? 29.379 8.881 -8.138 1.00 63.34 19 LYS E O 1
ATOM 8370 N N . PHE E 1 20 ? 28.593 8.297 -10.173 1.00 62.90 20 PHE E N 1
ATOM 8371 C CA . PHE E 1 20 ? 29.520 7.178 -10.382 1.00 62.20 20 PHE E CA 1
ATOM 8372 C C . PHE E 1 20 ? 30.152 7.275 -11.765 1.00 61.30 20 PHE E C 1
ATOM 8373 O O . PHE E 1 20 ? 29.443 7.474 -12.754 1.00 61.92 20 PHE E O 1
ATOM 8381 N N . LEU E 1 21 ? 31.477 7.127 -11.823 1.00 59.06 21 LEU E N 1
ATOM 8382 C CA . LEU E 1 21 ? 32.222 7.055 -13.078 1.00 56.94 21 LEU E CA 1
ATOM 8383 C C . LEU E 1 21 ? 32.521 5.585 -13.361 1.00 55.87 21 LEU E C 1
ATOM 8384 O O . LEU E 1 21 ? 33.112 4.901 -12.524 1.00 55.30 21 LEU E O 1
ATOM 8389 N N . ILE E 1 22 ? 32.133 5.114 -14.545 1.00 55.00 22 ILE E N 1
ATOM 8390 C CA . ILE E 1 22 ? 32.130 3.676 -14.860 1.00 54.98 22 ILE E CA 1
ATOM 8391 C C . ILE E 1 22 ? 32.994 3.408 -16.098 1.00 54.54 22 ILE E C 1
ATOM 8392 O O . ILE E 1 22 ? 32.672 3.872 -17.189 1.00 58.01 22 ILE E O 1
ATOM 8397 N N . ASP E 1 23 ? 34.089 2.664 -15.901 1.00 51.21 23 ASP E N 1
ATOM 8398 C CA . ASP E 1 23 ? 35.052 2.296 -16.954 1.00 49.33 23 ASP E CA 1
ATOM 8399 C C . ASP E 1 23 ? 35.722 3.485 -17.662 1.00 48.84 23 ASP E C 1
ATOM 8400 O O . ASP E 1 23 ? 35.634 3.608 -18.889 1.00 49.77 23 ASP E O 1
ATOM 8405 N N . PRO E 1 24 ? 36.425 4.347 -16.899 1.00 48.42 24 PRO E N 1
ATOM 8406 C CA . PRO E 1 24 ? 37.068 5.512 -17.502 1.00 48.72 24 PRO E CA 1
ATOM 8407 C C . PRO E 1 24 ? 38.301 5.166 -18.338 1.00 50.21 24 PRO E C 1
ATOM 8408 O O . PRO E 1 24 ? 39.239 4.544 -17.833 1.00 50.14 24 PRO E O 1
ATOM 8412 N N . MET E 1 25 ? 38.267 5.544 -19.616 1.00 51.58 25 MET E N 1
ATOM 8413 C CA . MET E 1 25 ? 39.459 5.564 -20.456 1.00 54.14 25 MET E CA 1
ATOM 8414 C C . MET E 1 25 ? 39.538 6.945 -21.126 1.00 55.80 25 MET E C 1
ATOM 8415 O O . MET E 1 25 ? 38.753 7.280 -22.015 1.00 55.62 25 MET E O 1
ATOM 8420 N N . LEU E 1 26 ? 40.491 7.746 -20.647 1.00 58.62 26 LEU E N 1
ATOM 8421 C CA . LEU E 1 26 ? 40.500 9.195 -20.845 1.00 60.64 26 LEU E CA 1
ATOM 8422 C C . LEU E 1 26 ? 41.617 9.680 -21.775 1.00 62.16 26 LEU E C 1
ATOM 8423 O O . LEU E 1 26 ? 41.996 10.854 -21.728 1.00 64.00 26 LEU E O 1
ATOM 8428 N N . ALA E 1 27 ? 42.131 8.792 -22.627 1.00 63.31 27 ALA E N 1
ATOM 8429 C CA . ALA E 1 27 ? 43.205 9.145 -23.555 1.00 64.95 27 ALA E CA 1
ATOM 8430 C C . ALA E 1 27 ? 42.674 10.001 -24.693 1.00 66.51 27 ALA E C 1
ATOM 8431 O O . ALA E 1 27 ? 41.499 9.920 -25.041 1.00 67.12 27 ALA E O 1
ATOM 8433 N N . GLU E 1 28 ? 43.556 10.812 -25.270 1.00 69.27 28 GLU E N 1
ATOM 8434 C CA . GLU E 1 28 ? 43.226 11.635 -26.433 1.00 71.11 28 GLU E CA 1
ATOM 8435 C C . GLU E 1 28 ? 43.201 10.758 -27.682 1.00 71.74 28 GLU E C 1
ATOM 8436 O O . GLU E 1 28 ? 43.742 9.650 -27.671 1.00 69.12 28 GLU E O 1
ATOM 8442 N N . LYS E 1 29 ? 42.572 11.267 -28.744 1.00 73.45 29 LYS E N 1
ATOM 8443 C CA . LYS E 1 29 ? 42.499 10.597 -30.060 1.00 74.37 29 LYS E CA 1
ATOM 8444 C C . LYS E 1 29 ? 43.739 9.772 -30.432 1.00 76.24 29 LYS E C 1
ATOM 8445 O O . LYS E 1 29 ? 44.863 10.273 -30.361 1.00 75.66 29 LYS E O 1
ATOM 8451 N N . GLU E 1 30 ? 43.507 8.522 -30.842 1.00 78.37 30 GLU E N 1
ATOM 8452 C CA . GLU E 1 30 ? 44.542 7.596 -31.342 1.00 79.93 30 GLU E CA 1
ATOM 8453 C C . GLU E 1 30 ? 45.909 7.722 -30.641 1.00 80.14 30 GLU E C 1
ATOM 8454 O O . GLU E 1 30 ? 46.945 7.922 -31.281 1.00 81.33 30 GLU E O 1
ATOM 8460 N N . ALA E 1 31 ? 45.877 7.597 -29.314 1.00 81.22 31 ALA E N 1
ATOM 8461 C CA . ALA E 1 31 ? 47.059 7.739 -28.450 1.00 80.69 31 ALA E CA 1
ATOM 8462 C C . ALA E 1 31 ? 47.640 6.410 -27.935 1.00 80.06 31 ALA E C 1
ATOM 8463 O O . ALA E 1 31 ? 48.685 6.417 -27.279 1.00 78.53 31 ALA E O 1
ATOM 8465 N N . TRP E 1 32 ? 46.968 5.288 -28.204 1.00 80.96 32 TRP E N 1
ATOM 8466 C CA . TRP E 1 32 ? 47.525 3.955 -27.918 1.00 82.73 32 TRP E CA 1
ATOM 8467 C C . TRP E 1 32 ? 47.079 2.907 -28.945 1.00 82.97 32 TRP E C 1
ATOM 8468 O O . TRP E 1 32 ? 46.090 3.098 -29.651 1.00 81.93 32 TRP E O 1
ATOM 8479 N N . ASP E 1 33 ? 47.833 1.807 -29.009 1.00 85.34 33 ASP E N 1
ATOM 8480 C CA . ASP E 1 33 ? 47.704 0.785 -30.067 1.00 85.89 33 ASP E CA 1
ATOM 8481 C C . ASP E 1 33 ? 46.293 0.234 -30.274 1.00 87.27 33 ASP E C 1
ATOM 8482 O O . ASP E 1 33 ? 45.522 0.101 -29.326 1.00 88.57 33 ASP E O 1
ATOM 8487 N N . GLY E 1 34 ? 45.977 -0.090 -31.526 1.00 89.92 34 GLY E N 1
ATOM 8488 C CA . GLY E 1 34 ? 44.787 -0.870 -31.853 1.00 91.15 34 GLY E CA 1
ATOM 8489 C C . GLY E 1 34 ? 44.991 -2.311 -31.423 1.00 92.03 34 GLY E C 1
ATOM 8490 O O . GLY E 1 34 ? 46.126 -2.798 -31.394 1.00 92.37 34 GLY E O 1
ATOM 8491 N N . PHE E 1 35 ? 43.897 -2.991 -31.086 1.00 93.62 35 PHE E N 1
ATOM 8492 C CA . PHE E 1 35 ? 43.962 -4.364 -30.568 1.00 93.98 35 PHE E CA 1
ATOM 8493 C C . PHE E 1 35 ? 44.454 -5.355 -31.627 1.00 93.18 35 PHE E C 1
ATOM 8494 O O . PHE E 1 35 ? 43.892 -5.429 -32.722 1.00 90.87 35 PHE E O 1
ATOM 8502 N N . ALA E 1 36 ? 45.512 -6.096 -31.288 1.00 93.45 36 ALA E N 1
ATOM 8503 C CA . ALA E 1 36 ? 46.058 -7.149 -32.149 1.00 93.94 36 ALA E CA 1
ATOM 8504 C C . ALA E 1 36 ? 45.334 -8.472 -31.887 1.00 94.65 36 ALA E C 1
ATOM 8505 O O . ALA E 1 36 ? 44.888 -8.734 -30.766 1.00 92.98 36 ALA E O 1
ATOM 8507 N N . GLY E 1 37 ? 45.231 -9.301 -32.925 1.00 95.90 37 GLY E N 1
ATOM 8508 C CA . GLY E 1 37 ? 44.458 -10.545 -32.868 1.00 94.84 37 GLY E CA 1
ATOM 8509 C C . GLY E 1 37 ? 42.963 -10.277 -32.851 1.00 95.19 37 GLY E C 1
ATOM 8510 O O . GLY E 1 37 ? 42.223 -10.902 -32.091 1.00 93.29 37 GLY E O 1
ATOM 8511 N N . SER E 1 38 ? 42.528 -9.346 -33.701 1.00 97.73 38 SER E N 1
ATOM 8512 C CA . SER E 1 38 ? 41.134 -8.890 -33.745 1.00 100.09 38 SER E CA 1
ATOM 8513 C C . SER E 1 38 ? 40.854 -8.123 -35.051 1.00 99.07 38 SER E C 1
ATOM 8514 O O . SER E 1 38 ? 41.754 -7.960 -35.879 1.00 98.24 38 SER E O 1
ATOM 8517 N N . ALA E 1 39 ? 39.613 -7.666 -35.230 1.00 99.54 39 ALA E N 1
ATOM 8518 C CA . ALA E 1 39 ? 39.174 -7.031 -36.481 1.00 99.62 39 ALA E CA 1
ATOM 8519 C C . ALA E 1 39 ? 39.863 -5.691 -36.778 1.00 100.27 39 ALA E C 1
ATOM 8520 O O . ALA E 1 39 ? 39.931 -4.817 -35.912 1.00 98.71 39 ALA E O 1
ATOM 8522 N N . ARG E 1 40 ? 40.350 -5.557 -38.017 1.00 101.58 40 ARG E N 1
ATOM 8523 C CA . ARG E 1 40 ? 41.008 -4.346 -38.560 1.00 101.83 40 ARG E CA 1
ATOM 8524 C C . ARG E 1 40 ? 41.923 -3.555 -37.597 1.00 103.09 40 ARG E C 1
ATOM 8525 O O . ARG E 1 40 ? 41.550 -2.478 -37.123 1.00 104.74 40 ARG E O 1
ATOM 8533 N N . PRO E 1 41 ? 43.136 -4.078 -37.322 1.00 103.02 41 PRO E N 1
ATOM 8534 C CA . PRO E 1 41 ? 44.115 -3.323 -36.532 1.00 103.30 41 PRO E CA 1
ATOM 8535 C C . PRO E 1 41 ? 44.845 -2.274 -37.393 1.00 103.74 41 PRO E C 1
ATOM 8536 O O . PRO E 1 41 ? 46.049 -2.392 -37.642 1.00 104.58 41 PRO E O 1
ATOM 8540 N N . HIS E 1 42 ? 44.103 -1.252 -37.827 1.00 103.81 42 HIS E N 1
ATOM 8541 C CA . HIS E 1 42 ? 44.597 -0.228 -38.755 1.00 103.95 42 HIS E CA 1
ATOM 8542 C C . HIS E 1 42 ? 44.727 1.109 -38.026 1.00 102.71 42 HIS E C 1
ATOM 8543 O O . HIS E 1 42 ? 45.841 1.570 -37.770 1.00 101.48 42 HIS E O 1
ATOM 8550 N N . LEU E 1 43 ? 43.588 1.714 -37.682 1.00 101.64 43 LEU E N 1
ATOM 8551 C CA . LEU E 1 43 ? 43.560 2.982 -36.955 1.00 100.29 43 LEU E CA 1
ATOM 8552 C C . LEU E 1 43 ? 43.664 2.694 -35.463 1.00 96.27 43 LEU E C 1
ATOM 8553 O O . LEU E 1 43 ? 43.191 1.657 -34.985 1.00 96.14 43 LEU E O 1
ATOM 8558 N N . ARG E 1 44 ? 44.267 3.627 -34.733 1.00 91.34 44 ARG E N 1
ATOM 8559 C CA . ARG E 1 44 ? 44.584 3.429 -33.318 1.00 87.42 44 ARG E CA 1
ATOM 8560 C C . ARG E 1 44 ? 43.464 3.970 -32.423 1.00 83.92 44 ARG E C 1
ATOM 8561 O O . ARG E 1 44 ? 42.667 4.811 -32.852 1.00 82.37 44 ARG E O 1
ATOM 8569 N N . ASN E 1 45 ? 43.417 3.477 -31.185 1.00 80.92 45 ASN E N 1
ATOM 8570 C CA . ASN E 1 45 ? 42.356 3.823 -30.226 1.00 78.61 45 ASN E CA 1
ATOM 8571 C C . ASN E 1 45 ? 42.804 4.939 -29.274 1.00 76.06 45 ASN E C 1
ATOM 8572 O O . ASN E 1 45 ? 44.003 5.068 -29.023 1.00 73.68 45 ASN E O 1
ATOM 8577 N N . PRO E 1 46 ? 41.878 5.749 -28.740 1.00 74.58 46 PRO E N 1
ATOM 8578 C CA . PRO E 1 46 ? 40.456 5.776 -29.115 1.00 74.14 46 PRO E CA 1
ATOM 8579 C C . PRO E 1 46 ? 40.230 6.546 -30.419 1.00 74.71 46 PRO E C 1
ATOM 8580 O O . PRO E 1 46 ? 40.952 7.507 -30.702 1.00 75.46 46 PRO E O 1
ATOM 8584 N N . MET E 1 47 ? 39.229 6.133 -31.193 1.00 73.61 47 MET E N 1
ATOM 8585 C CA . MET E 1 47 ? 38.970 6.716 -32.517 1.00 74.18 47 MET E CA 1
ATOM 8586 C C . MET E 1 47 ? 38.387 8.140 -32.484 1.00 73.81 47 MET E C 1
ATOM 8587 O O . MET E 1 47 ? 38.453 8.850 -33.491 1.00 73.30 47 MET E O 1
ATOM 8592 N N . VAL E 1 48 ? 37.819 8.548 -31.346 1.00 72.88 48 VAL E N 1
ATOM 8593 C CA . VAL E 1 48 ? 37.314 9.917 -31.158 1.00 73.28 48 VAL E CA 1
ATOM 8594 C C . VAL E 1 48 ? 37.712 10.473 -29.790 1.00 72.68 48 VAL E C 1
ATOM 8595 O O . VAL E 1 48 ? 37.892 9.717 -28.833 1.00 72.94 48 VAL E O 1
ATOM 8599 N N . ALA E 1 49 ? 37.841 11.797 -29.712 1.00 73.13 49 ALA E N 1
ATOM 8600 C CA . ALA E 1 49 ? 38.180 12.486 -28.462 1.00 73.98 49 ALA E CA 1
ATOM 8601 C C . ALA E 1 49 ? 36.948 12.626 -27.567 1.00 75.59 49 ALA E C 1
ATOM 8602 O O . ALA E 1 49 ? 35.828 12.310 -27.983 1.00 76.56 49 ALA E O 1
ATOM 8604 N N . LEU E 1 50 ? 37.161 13.108 -26.343 1.00 75.86 50 LEU E N 1
ATOM 8605 C CA . LEU E 1 50 ? 36.078 13.272 -25.370 1.00 77.88 50 LEU E CA 1
ATOM 8606 C C . LEU E 1 50 ? 35.130 14.414 -25.757 1.00 78.10 50 LEU E C 1
ATOM 8607 O O . LEU E 1 50 ? 35.557 15.378 -26.395 1.00 79.41 50 LEU E O 1
ATOM 8612 N N . PRO E 1 51 ? 33.843 14.312 -25.363 1.00 78.10 51 PRO E N 1
ATOM 8613 C CA . PRO E 1 51 ? 32.882 15.393 -25.603 1.00 78.80 51 PRO E CA 1
ATOM 8614 C C . PRO E 1 51 ? 33.088 16.606 -24.688 1.00 79.50 51 PRO E C 1
ATOM 8615 O O . PRO E 1 51 ? 32.786 17.731 -25.093 1.00 79.30 51 PRO E O 1
ATOM 8619 N N . VAL E 1 52 ? 33.587 16.366 -23.473 1.00 80.52 52 VAL E N 1
ATOM 8620 C CA . VAL E 1 52 ? 33.862 17.412 -22.480 1.00 82.23 52 VAL E CA 1
ATOM 8621 C C . VAL E 1 52 ? 35.198 17.109 -21.785 1.00 82.39 52 VAL E C 1
ATOM 8622 O O . VAL E 1 52 ? 35.642 15.956 -21.792 1.00 82.02 52 VAL E O 1
ATOM 8626 N N . PRO E 1 53 ? 35.847 18.134 -21.185 1.00 81.68 53 PRO E N 1
ATOM 8627 C CA . PRO E 1 53 ? 37.180 17.916 -20.600 1.00 81.24 53 PRO E CA 1
ATOM 8628 C C . PRO E 1 53 ? 37.192 16.985 -19.384 1.00 80.51 53 PRO E C 1
ATOM 8629 O O . PRO E 1 53 ? 36.149 16.739 -18.776 1.00 80.91 53 PRO E O 1
ATOM 8633 N N . VAL E 1 54 ? 38.385 16.508 -19.035 1.00 78.87 54 VAL E N 1
ATOM 8634 C CA . VAL E 1 54 ? 38.571 15.492 -17.986 1.00 77.49 54 VAL E CA 1
ATOM 8635 C C . VAL E 1 54 ? 38.183 16.011 -16.588 1.00 79.09 54 VAL E C 1
ATOM 8636 O O . VAL E 1 54 ? 37.755 15.228 -15.738 1.00 79.02 54 VAL E O 1
ATOM 8640 N N . GLU E 1 55 ? 38.319 17.323 -16.367 1.00 82.19 55 GLU E N 1
ATOM 8641 C CA . GLU E 1 55 ? 37.927 17.986 -15.104 1.00 82.66 55 GLU E CA 1
ATOM 8642 C C . GLU E 1 55 ? 36.519 17.616 -14.626 1.00 82.34 55 GLU E C 1
ATOM 8643 O O . GLU E 1 55 ? 36.321 17.304 -13.450 1.00 81.86 55 GLU E O 1
ATOM 8649 N N . ASP E 1 56 ? 35.556 17.665 -15.548 1.00 81.72 56 ASP E N 1
ATOM 8650 C CA . ASP E 1 56 ? 34.152 17.353 -15.248 1.00 81.47 56 ASP E CA 1
ATOM 8651 C C . ASP E 1 56 ? 33.933 15.869 -14.956 1.00 79.48 56 ASP E C 1
ATOM 8652 O O . ASP E 1 56 ? 33.105 15.520 -14.113 1.00 80.55 56 ASP E O 1
ATOM 8657 N N . LEU E 1 57 ? 34.667 15.007 -15.659 1.00 76.95 57 LEU E N 1
ATOM 8658 C CA . LEU E 1 57 ? 34.582 13.552 -15.459 1.00 74.86 57 LEU E CA 1
ATOM 8659 C C . LEU E 1 57 ? 35.050 13.106 -14.069 1.00 72.09 57 LEU E C 1
ATOM 8660 O O . LEU E 1 57 ? 34.497 12.160 -13.507 1.00 71.35 57 LEU E O 1
ATOM 8665 N N . LEU E 1 58 ? 36.061 13.785 -13.527 1.00 70.51 58 LEU E N 1
ATOM 8666 C CA . LEU E 1 58 ? 36.629 13.439 -12.216 1.00 69.83 58 LEU E CA 1
ATOM 8667 C C . LEU E 1 58 ? 35.817 13.938 -11.014 1.00 69.04 58 LEU E C 1
ATOM 8668 O O . LEU E 1 58 ? 36.016 13.445 -9.904 1.00 67.33 58 LEU E O 1
ATOM 8673 N N . ALA E 1 59 ? 34.922 14.908 -11.222 1.00 69.27 59 ALA E N 1
ATOM 8674 C CA . ALA E 1 59 ? 34.047 15.410 -10.149 1.00 68.42 59 ALA E CA 1
ATOM 8675 C C . ALA E 1 59 ? 32.968 14.376 -9.826 1.00 67.81 59 ALA E C 1
ATOM 8676 O O . ALA E 1 59 ? 31.812 14.512 -10.238 1.00 69.74 59 ALA E O 1
ATOM 8678 N N . VAL E 1 60 ? 33.361 13.352 -9.069 1.00 66.49 60 VAL E N 1
ATOM 8679 C CA . VAL E 1 60 ? 32.539 12.156 -8.861 1.00 65.24 60 VAL E CA 1
ATOM 8680 C C . VAL E 1 60 ? 32.794 11.559 -7.470 1.00 62.94 60 VAL E C 1
ATOM 8681 O O . VAL E 1 60 ? 33.880 11.729 -6.913 1.00 63.71 60 VAL E O 1
ATOM 8685 N N . ASP E 1 61 ? 31.794 10.874 -6.914 1.00 60.61 61 ASP E N 1
ATOM 8686 C CA . ASP E 1 61 ? 31.906 10.280 -5.568 1.00 60.11 61 ASP E CA 1
ATOM 8687 C C . ASP E 1 61 ? 32.782 9.027 -5.534 1.00 58.63 61 ASP E C 1
ATOM 8688 O O . ASP E 1 61 ? 33.466 8.774 -4.539 1.00 58.45 61 ASP E O 1
ATOM 8693 N N . ALA E 1 62 ? 32.736 8.236 -6.603 1.00 56.88 62 ALA E N 1
ATOM 8694 C CA . ALA E 1 62 ? 33.557 7.032 -6.714 1.00 55.45 62 ALA E CA 1
ATOM 8695 C C . ALA E 1 62 ? 33.702 6.587 -8.164 1.00 54.60 62 ALA E C 1
ATOM 8696 O O . ALA E 1 62 ? 32.933 7.013 -9.034 1.00 53.20 62 ALA E O 1
ATOM 8698 N N . VAL E 1 63 ? 34.700 5.737 -8.404 1.00 52.65 63 VAL E N 1
ATOM 8699 C CA . VAL E 1 63 ? 34.927 5.113 -9.713 1.00 52.00 63 VAL E CA 1
ATOM 8700 C C . VAL E 1 63 ? 34.564 3.626 -9.608 1.00 51.95 63 VAL E C 1
ATOM 8701 O O . VAL E 1 63 ? 34.670 3.030 -8.531 1.00 51.15 63 VAL E O 1
ATOM 8705 N N . ILE E 1 64 ? 34.120 3.043 -10.721 1.00 51.62 64 ILE E N 1
ATOM 8706 C CA . ILE E 1 64 ? 33.725 1.630 -10.771 1.00 52.33 64 ILE E CA 1
ATOM 8707 C C . ILE E 1 64 ? 34.243 0.994 -12.075 1.00 51.76 64 ILE E C 1
ATOM 8708 O O . ILE E 1 64 ? 33.907 1.441 -13.167 1.00 51.99 64 ILE E O 1
ATOM 8713 N N . LEU E 1 65 ? 35.078 -0.039 -11.939 1.00 51.51 65 LEU E N 1
ATOM 8714 C CA . LEU E 1 65 ? 35.722 -0.714 -13.069 1.00 50.16 65 LEU E CA 1
ATOM 8715 C C . LEU E 1 65 ? 35.188 -2.135 -13.230 1.00 48.60 65 LEU E C 1
ATOM 8716 O O . LEU E 1 65 ? 35.391 -2.976 -12.352 1.00 48.00 65 LEU E O 1
ATOM 8721 N N . THR E 1 66 ? 34.503 -2.394 -14.345 1.00 47.37 66 THR E N 1
ATOM 8722 C CA . THR E 1 66 ? 33.954 -3.728 -14.633 1.00 46.52 66 THR E CA 1
ATOM 8723 C C . THR E 1 66 ? 35.066 -4.743 -14.881 1.00 47.23 66 THR E C 1
ATOM 8724 O O . THR E 1 66 ? 34.981 -5.878 -14.419 1.00 47.02 66 THR E O 1
ATOM 8728 N N . HIS E 1 67 ? 36.093 -4.318 -15.616 1.00 47.45 67 HIS E N 1
ATOM 8729 C CA . HIS E 1 67 ? 37.344 -5.075 -15.773 1.00 46.72 67 HIS E CA 1
ATOM 8730 C C . HIS E 1 67 ? 38.471 -4.148 -16.262 1.00 47.21 67 HIS E C 1
ATOM 8731 O O . HIS E 1 67 ? 38.226 -2.975 -16.565 1.00 45.97 67 HIS E O 1
ATOM 8738 N N . THR E 1 68 ? 39.695 -4.675 -16.338 1.00 47.65 68 THR E N 1
ATOM 8739 C CA . THR E 1 68 ? 40.879 -3.862 -16.639 1.00 45.96 68 THR E CA 1
ATOM 8740 C C . THR E 1 68 ? 41.417 -4.036 -18.066 1.00 47.54 68 THR E C 1
ATOM 8741 O O . THR E 1 68 ? 42.618 -3.868 -18.304 1.00 50.92 68 THR E O 1
ATOM 8745 N N . HIS E 1 69 ? 40.541 -4.354 -19.019 1.00 46.87 69 HIS E N 1
ATOM 8746 C CA . HIS E 1 69 ? 40.884 -4.181 -20.430 1.00 47.08 69 HIS E CA 1
ATOM 8747 C C . HIS E 1 69 ? 41.156 -2.698 -20.678 1.00 49.29 69 HIS E C 1
ATOM 8748 O O . HIS E 1 69 ? 40.582 -1.832 -20.001 1.00 50.98 69 HIS E O 1
ATOM 8755 N N . THR E 1 70 ? 42.027 -2.413 -21.644 1.00 50.27 70 THR E N 1
ATOM 8756 C CA . THR E 1 70 ? 42.519 -1.050 -21.883 1.00 49.95 70 THR E CA 1
ATOM 8757 C C . THR E 1 70 ? 41.413 -0.073 -22.307 1.00 49.84 70 THR E C 1
ATOM 8758 O O . THR E 1 70 ? 41.464 1.103 -21.947 1.00 49.96 70 THR E O 1
ATOM 8762 N N . ASP E 1 71 ? 40.405 -0.567 -23.030 1.00 48.87 71 ASP E N 1
ATOM 8763 C CA . ASP E 1 71 ? 39.227 0.247 -23.409 1.00 48.07 71 ASP E CA 1
ATOM 8764 C C . ASP E 1 71 ? 38.221 0.494 -22.266 1.00 49.29 71 ASP E C 1
ATOM 8765 O O . ASP E 1 71 ? 37.163 1.087 -22.494 1.00 51.63 71 ASP E O 1
ATOM 8770 N N . HIS E 1 72 ? 38.521 -0.002 -21.065 1.00 48.71 72 HIS E N 1
ATOM 8771 C CA . HIS E 1 72 ? 37.771 0.326 -19.848 1.00 48.81 72 HIS E CA 1
ATOM 8772 C C . HIS E 1 72 ? 38.648 0.912 -18.725 1.00 49.56 72 HIS E C 1
ATOM 8773 O O . HIS E 1 72 ? 38.119 1.334 -17.698 1.00 49.35 72 HIS E O 1
ATOM 8780 N N . TRP E 1 73 ? 39.971 0.943 -18.923 1.00 50.32 73 TRP E N 1
ATOM 8781 C CA . TRP E 1 73 ? 40.929 1.417 -17.922 1.00 49.83 73 TRP E CA 1
ATOM 8782 C C . TRP E 1 73 ? 42.306 1.574 -18.579 1.00 52.39 73 TRP E C 1
ATOM 8783 O O . TRP E 1 73 ? 43.135 0.661 -18.523 1.00 56.85 73 TRP E O 1
ATOM 8794 N N . ASP E 1 74 ? 42.529 2.727 -19.213 1.00 52.56 74 ASP E N 1
ATOM 8795 C CA . ASP E 1 74 ? 43.774 3.006 -19.955 1.00 51.19 74 ASP E CA 1
ATOM 8796 C C . ASP E 1 74 ? 44.801 3.742 -19.090 1.00 50.13 74 ASP E C 1
ATOM 8797 O O . ASP E 1 74 ? 44.546 4.009 -17.916 1.00 50.93 74 ASP E O 1
ATOM 8802 N N . GLU E 1 75 ? 45.959 4.050 -19.677 1.00 50.95 75 GLU E N 1
ATOM 8803 C CA . GLU E 1 75 ? 47.025 4.808 -18.995 1.00 51.10 75 GLU E CA 1
ATOM 8804 C C . GLU E 1 75 ? 46.602 6.227 -18.602 1.00 49.87 75 GLU E C 1
ATOM 8805 O O . GLU E 1 75 ? 46.845 6.654 -17.475 1.00 50.39 75 GLU E O 1
ATOM 8811 N N . ALA E 1 76 ? 45.976 6.949 -19.527 1.00 49.27 76 ALA E N 1
ATOM 8812 C CA . ALA E 1 76 ? 45.527 8.322 -19.262 1.00 50.11 76 ALA E CA 1
ATOM 8813 C C . ALA E 1 76 ? 44.592 8.398 -18.056 1.00 51.36 76 ALA E C 1
ATOM 8814 O O . ALA E 1 76 ? 44.690 9.329 -17.249 1.00 51.98 76 ALA E O 1
ATOM 8816 N N . ALA E 1 77 ? 43.700 7.413 -17.938 1.00 51.99 77 ALA E N 1
ATOM 8817 C CA . ALA E 1 77 ? 42.852 7.257 -16.755 1.00 51.19 77 ALA E CA 1
ATOM 8818 C C . ALA E 1 77 ? 43.667 7.015 -15.481 1.00 51.85 77 ALA E C 1
ATOM 8819 O O . ALA E 1 77 ? 43.395 7.635 -14.455 1.00 54.51 77 ALA E O 1
ATOM 8821 N N . GLN E 1 78 ? 44.662 6.127 -15.551 1.00 51.75 78 GLN E N 1
ATOM 8822 C CA . GLN E 1 78 ? 45.559 5.854 -14.409 1.00 52.08 78 GLN E CA 1
ATOM 8823 C C . GLN E 1 78 ? 46.314 7.083 -13.900 1.00 53.06 78 GLN E C 1
ATOM 8824 O O . GLN E 1 78 ? 46.619 7.179 -12.708 1.00 54.20 78 GLN E O 1
ATOM 8830 N N . GLN E 1 79 ? 46.644 7.997 -14.808 1.00 54.13 79 GLN E N 1
ATOM 8831 C CA . GLN E 1 79 ? 47.366 9.220 -14.456 1.00 55.36 79 GLN E CA 1
ATOM 8832 C C . GLN E 1 79 ? 46.434 10.367 -14.045 1.00 55.97 79 GLN E C 1
ATOM 8833 O O . GLN E 1 79 ? 46.820 11.204 -13.230 1.00 57.46 79 GLN E O 1
ATOM 8839 N N . ALA E 1 80 ? 45.217 10.392 -14.594 1.00 56.58 80 ALA E N 1
ATOM 8840 C CA . ALA E 1 80 ? 44.264 11.488 -14.370 1.00 56.56 80 ALA E CA 1
ATOM 8841 C C . ALA E 1 80 ? 43.457 11.354 -13.078 1.00 57.83 80 ALA E C 1
ATOM 8842 O O . ALA E 1 80 ? 43.231 12.351 -12.388 1.00 62.48 80 ALA E O 1
ATOM 8844 N N . VAL E 1 81 ? 43.016 10.138 -12.759 1.00 56.63 81 VAL E N 1
ATOM 8845 C CA . VAL E 1 81 ? 42.193 9.901 -11.566 1.00 56.83 81 VAL E CA 1
ATOM 8846 C C . VAL E 1 81 ? 43.067 10.041 -10.309 1.00 57.72 81 VAL E C 1
ATOM 8847 O O . VAL E 1 81 ? 44.154 9.455 -10.257 1.00 58.99 81 VAL E O 1
ATOM 8851 N N . PRO E 1 82 ? 42.610 10.819 -9.297 1.00 57.65 82 PRO E N 1
ATOM 8852 C CA . PRO E 1 82 ? 43.372 10.891 -8.039 1.00 57.84 82 PRO E CA 1
ATOM 8853 C C . PRO E 1 82 ? 43.528 9.528 -7.372 1.00 59.37 82 PRO E C 1
ATOM 8854 O O . PRO E 1 82 ? 42.682 8.651 -7.562 1.00 62.33 82 PRO E O 1
ATOM 8858 N N . LYS E 1 83 ? 44.594 9.359 -6.594 1.00 60.03 83 LYS E N 1
ATOM 8859 C CA . LYS E 1 83 ? 44.882 8.075 -5.945 1.00 61.76 83 LYS E CA 1
ATOM 8860 C C . LYS E 1 83 ? 43.927 7.784 -4.782 1.00 63.19 83 LYS E C 1
ATOM 8861 O O . LYS E 1 83 ? 43.475 6.645 -4.615 1.00 64.70 83 LYS E O 1
ATOM 8867 N N . ASP E 1 84 ? 43.611 8.821 -4.005 1.00 63.61 84 ASP E N 1
ATOM 8868 C CA . ASP E 1 84 ? 42.677 8.709 -2.873 1.00 62.80 84 ASP E CA 1
ATOM 8869 C C . ASP E 1 84 ? 41.183 8.623 -3.257 1.00 62.24 84 ASP E C 1
ATOM 8870 O O . ASP E 1 84 ? 40.335 8.493 -2.370 1.00 61.48 84 ASP E O 1
ATOM 8875 N N . MET E 1 85 ? 40.864 8.712 -4.553 1.00 61.21 85 MET E N 1
ATOM 8876 C CA . MET E 1 85 ? 39.505 8.442 -5.050 1.00 61.52 85 MET E CA 1
ATOM 8877 C C . MET E 1 85 ? 39.117 6.988 -4.771 1.00 60.12 85 MET E C 1
ATOM 8878 O O . MET E 1 85 ? 39.935 6.077 -4.926 1.00 61.68 85 MET E O 1
ATOM 8883 N N . LEU E 1 86 ? 37.866 6.791 -4.359 1.00 58.32 86 LEU E N 1
ATOM 8884 C CA . LEU E 1 86 ? 37.333 5.463 -4.055 1.00 56.82 86 LEU E CA 1
ATOM 8885 C C . LEU E 1 86 ? 37.028 4.705 -5.342 1.00 53.80 86 LEU E C 1
ATOM 8886 O O . LEU E 1 86 ? 36.171 5.127 -6.117 1.00 54.22 86 LEU E O 1
ATOM 8891 N N . ILE E 1 87 ? 37.729 3.591 -5.560 1.00 52.09 87 ILE E N 1
ATOM 8892 C CA . ILE E 1 87 ? 37.539 2.758 -6.757 1.00 50.61 87 ILE E CA 1
ATOM 8893 C C . ILE E 1 87 ? 36.927 1.407 -6.365 1.00 48.04 87 ILE E C 1
ATOM 8894 O O . ILE E 1 87 ? 37.327 0.800 -5.370 1.00 47.28 87 ILE E O 1
ATOM 8899 N N . TYR E 1 88 ? 35.950 0.959 -7.154 1.00 46.27 88 TYR E N 1
ATOM 8900 C CA . TYR E 1 88 ? 35.302 -0.340 -6.971 1.00 46.12 88 TYR E CA 1
ATOM 8901 C C . TYR E 1 88 ? 35.775 -1.308 -8.061 1.00 44.90 88 TYR E C 1
ATOM 8902 O O . TYR E 1 88 ? 35.558 -1.039 -9.243 1.00 43.58 88 TYR E O 1
ATOM 8911 N N . THR E 1 89 ? 36.419 -2.413 -7.670 1.00 43.27 89 THR E N 1
ATOM 8912 C CA . THR E 1 89 ? 36.835 -3.464 -8.620 1.00 42.47 89 THR E CA 1
ATOM 8913 C C . THR E 1 89 ? 35.930 -4.683 -8.556 1.00 41.66 89 THR E C 1
ATOM 8914 O O . THR E 1 89 ? 35.256 -4.908 -7.553 1.00 41.78 89 THR E O 1
ATOM 8918 N N . GLN E 1 90 ? 35.943 -5.480 -9.624 1.00 41.70 90 GLN E N 1
ATOM 8919 C CA . GLN E 1 90 ? 35.166 -6.721 -9.677 1.00 41.84 90 GLN E CA 1
ATOM 8920 C C . GLN E 1 90 ? 35.729 -7.829 -8.775 1.00 44.10 90 GLN E C 1
ATOM 8921 O O . GLN E 1 90 ? 34.962 -8.668 -8.302 1.00 44.40 90 GLN E O 1
ATOM 8927 N N . ASP E 1 91 ? 37.050 -7.846 -8.555 1.00 45.68 91 ASP E N 1
ATOM 8928 C CA . ASP E 1 91 ? 37.691 -8.888 -7.732 1.00 47.88 91 ASP E CA 1
ATOM 8929 C C . ASP E 1 91 ? 39.061 -8.494 -7.155 1.00 49.60 91 ASP E C 1
ATOM 8930 O O . ASP E 1 91 ? 39.566 -7.397 -7.408 1.00 49.32 91 ASP E O 1
ATOM 8935 N N . GLU E 1 92 ? 39.627 -9.398 -6.354 1.00 52.01 92 GLU E N 1
ATOM 8936 C CA . GLU E 1 92 ? 40.979 -9.253 -5.789 1.00 52.91 92 GLU E CA 1
ATOM 8937 C C . GLU E 1 92 ? 42.094 -9.151 -6.838 1.00 52.43 92 GLU E C 1
ATOM 8938 O O . GLU E 1 92 ? 43.080 -8.444 -6.616 1.00 52.01 92 GLU E O 1
ATOM 8944 N N . LYS E 1 93 ? 41.941 -9.860 -7.958 1.00 51.10 93 LYS E N 1
ATOM 8945 C CA . LYS E 1 93 ? 42.928 -9.830 -9.046 1.00 50.87 93 LYS E CA 1
ATOM 8946 C C . LYS E 1 93 ? 43.093 -8.413 -9.602 1.00 50.39 93 LYS E C 1
ATOM 8947 O O . LYS E 1 93 ? 44.211 -7.890 -9.660 1.00 50.06 93 LYS E O 1
ATOM 8953 N N . ASP E 1 94 ? 41.973 -7.804 -9.998 1.00 48.95 94 ASP E N 1
ATOM 8954 C CA . ASP E 1 94 ? 41.959 -6.435 -10.531 1.00 48.18 94 ASP E CA 1
ATOM 8955 C C . ASP E 1 94 ? 42.406 -5.398 -9.507 1.00 48.44 94 ASP E C 1
ATOM 8956 O O . ASP E 1 94 ? 43.028 -4.400 -9.871 1.00 49.23 94 ASP E O 1
ATOM 8961 N N . ALA E 1 95 ? 42.082 -5.638 -8.239 1.00 47.77 95 ALA E N 1
ATOM 8962 C CA . ALA E 1 95 ? 42.477 -4.752 -7.149 1.00 48.01 95 ALA E CA 1
ATOM 8963 C C . ALA E 1 95 ? 43.995 -4.657 -7.015 1.00 48.97 95 ALA E C 1
ATOM 8964 O O . ALA E 1 95 ? 44.538 -3.553 -6.919 1.00 49.12 95 ALA E O 1
ATOM 8966 N N . ALA E 1 96 ? 44.662 -5.814 -7.022 1.00 48.67 96 ALA E N 1
ATOM 8967 C CA . ALA E 1 96 ? 46.127 -5.902 -6.907 1.00 47.89 96 ALA E CA 1
ATOM 8968 C C . ALA E 1 96 ? 46.859 -5.218 -8.060 1.00 48.87 96 ALA E C 1
ATOM 8969 O O . ALA E 1 96 ? 47.893 -4.578 -7.848 1.00 50.91 96 ALA E O 1
ATOM 8971 N N . LEU E 1 97 ? 46.329 -5.370 -9.272 1.00 49.06 97 LEU E N 1
ATOM 8972 C CA . LEU E 1 97 ? 46.854 -4.685 -10.457 1.00 51.14 97 LEU E CA 1
ATOM 8973 C C . LEU E 1 97 ? 46.781 -3.167 -10.282 1.00 52.79 97 LEU E C 1
ATOM 8974 O O . LEU E 1 97 ? 47.776 -2.461 -10.456 1.00 53.64 97 LEU E O 1
ATOM 8979 N N . ILE E 1 98 ? 45.592 -2.689 -9.928 1.00 52.51 98 ILE E N 1
ATOM 8980 C CA . ILE E 1 98 ? 45.330 -1.259 -9.733 1.00 52.71 98 ILE E CA 1
ATOM 8981 C C . ILE E 1 98 ? 46.033 -0.707 -8.476 1.00 52.89 98 ILE E C 1
ATOM 8982 O O . ILE E 1 98 ? 46.361 0.480 -8.421 1.00 52.41 98 ILE E O 1
ATOM 8987 N N . ARG E 1 99 ? 46.296 -1.567 -7.493 1.00 53.77 99 ARG E N 1
ATOM 8988 C CA . ARG E 1 99 ? 47.109 -1.188 -6.332 1.00 53.71 99 ARG E CA 1
ATOM 8989 C C . ARG E 1 99 ? 48.594 -1.044 -6.683 1.00 53.75 99 ARG E C 1
ATOM 8990 O O . ARG E 1 99 ? 49.285 -0.212 -6.090 1.00 54.34 99 ARG E O 1
ATOM 8998 N N . SER E 1 100 ? 49.078 -1.839 -7.641 1.00 52.84 100 SER E N 1
ATOM 8999 C CA . SER E 1 100 ? 50.437 -1.678 -8.183 1.00 51.74 100 SER E CA 1
ATOM 9000 C C . SER E 1 100 ? 50.553 -0.453 -9.111 1.00 52.40 100 SER E C 1
ATOM 9001 O O . SER E 1 100 ? 51.647 0.082 -9.302 1.00 54.23 100 SER E O 1
ATOM 9004 N N . GLN E 1 101 ? 49.428 -0.030 -9.689 1.00 51.13 101 GLN E N 1
ATOM 9005 C CA . GLN E 1 101 ? 49.334 1.227 -10.445 1.00 49.87 101 GLN E CA 1
ATOM 9006 C C . GLN E 1 101 ? 49.175 2.496 -9.580 1.00 49.62 101 GLN E C 1
ATOM 9007 O O . GLN E 1 101 ? 49.007 3.587 -10.128 1.00 50.27 101 GLN E O 1
ATOM 9013 N N . GLY E 1 102 ? 49.206 2.361 -8.251 1.00 49.83 102 GLY E N 1
ATOM 9014 C CA . GLY E 1 102 ? 49.306 3.511 -7.334 1.00 51.91 102 GLY E CA 1
ATOM 9015 C C . GLY E 1 102 ? 48.065 3.886 -6.534 1.00 53.23 102 GLY E C 1
ATOM 9016 O O . GLY E 1 102 ? 48.106 4.833 -5.743 1.00 52.71 102 GLY E O 1
ATOM 9017 N N . PHE E 1 103 ? 46.976 3.137 -6.714 1.00 54.76 103 PHE E N 1
ATOM 9018 C CA . PHE E 1 103 ? 45.684 3.454 -6.106 1.00 54.16 103 PHE E CA 1
ATOM 9019 C C . PHE E 1 103 ? 45.471 2.636 -4.841 1.00 57.18 103 PHE E C 1
ATOM 9020 O O . PHE E 1 103 ? 45.504 1.410 -4.885 1.00 57.27 103 PHE E O 1
ATOM 9028 N N . PHE E 1 104 ? 45.221 3.322 -3.726 1.00 60.15 104 PHE E N 1
ATOM 9029 C CA . PHE E 1 104 ? 45.123 2.678 -2.406 1.00 60.95 104 PHE E CA 1
ATOM 9030 C C . PHE E 1 104 ? 43.683 2.486 -1.904 1.00 60.13 104 PHE E C 1
ATOM 9031 O O . PHE E 1 104 ? 43.389 1.479 -1.250 1.00 59.72 104 PHE E O 1
ATOM 9039 N N . ASN E 1 105 ? 42.797 3.436 -2.209 1.00 57.99 105 ASN E N 1
ATOM 9040 C CA . ASN E 1 105 ? 41.424 3.435 -1.688 1.00 55.91 105 ASN E CA 1
ATOM 9041 C C . ASN E 1 105 ? 40.516 2.537 -2.540 1.00 54.39 105 ASN E C 1
ATOM 9042 O O . ASN E 1 105 ? 39.656 3.017 -3.291 1.00 52.63 105 ASN E O 1
ATOM 9047 N N . ILE E 1 106 ? 40.715 1.227 -2.405 1.00 53.31 106 ILE E N 1
ATOM 9048 C CA . ILE E 1 106 ? 40.028 0.235 -3.237 1.00 53.46 106 ILE E CA 1
ATOM 9049 C C . ILE E 1 106 ? 39.086 -0.603 -2.384 1.00 51.96 106 ILE E C 1
ATOM 9050 O O . ILE E 1 106 ? 39.452 -1.023 -1.288 1.00 50.79 106 ILE E O 1
ATOM 9055 N N . ARG E 1 107 ? 37.877 -0.828 -2.900 1.00 52.61 107 ARG E N 1
ATOM 9056 C CA . ARG E 1 107 ? 36.901 -1.734 -2.291 1.00 52.75 107 ARG E CA 1
ATOM 9057 C C . ARG E 1 107 ? 36.441 -2.737 -3.343 1.00 49.88 107 ARG E C 1
ATOM 9058 O O . ARG E 1 107 ? 36.080 -2.350 -4.451 1.00 48.22 107 ARG E O 1
ATOM 9066 N N . VAL E 1 108 ? 36.464 -4.021 -2.992 1.00 47.83 108 VAL E N 1
ATOM 9067 C CA . VAL E 1 108 ? 36.075 -5.092 -3.917 1.00 46.46 108 VAL E CA 1
ATOM 9068 C C . VAL E 1 108 ? 34.561 -5.268 -3.869 1.00 45.08 108 VAL E C 1
ATOM 9069 O O . VAL E 1 108 ? 33.985 -5.423 -2.787 1.00 46.45 108 VAL E O 1
ATOM 9073 N N . LEU E 1 109 ? 33.921 -5.243 -5.034 1.00 44.00 109 LEU E N 1
ATOM 9074 C CA . LEU E 1 109 ? 32.489 -5.548 -5.126 1.00 44.48 109 LEU E CA 1
ATOM 9075 C C . LEU E 1 109 ? 32.214 -6.994 -4.715 1.00 45.19 109 LEU E C 1
ATOM 9076 O O . LEU E 1 109 ? 32.928 -7.910 -5.123 1.00 46.19 109 LEU E O 1
ATOM 9081 N N . LYS E 1 110 ? 31.184 -7.171 -3.890 1.00 46.54 110 LYS E N 1
ATOM 9082 C CA . LYS E 1 110 ? 30.638 -8.483 -3.553 1.00 46.38 110 LYS E CA 1
ATOM 9083 C C . LYS E 1 110 ? 29.445 -8.692 -4.476 1.00 45.88 110 LYS E C 1
ATOM 9084 O O . LYS E 1 110 ? 29.171 -7.842 -5.330 1.00 45.16 110 LYS E O 1
ATOM 9090 N N . ASP E 1 111 ? 28.738 -9.807 -4.304 1.00 46.13 111 ASP E N 1
ATOM 9091 C CA . ASP E 1 111 ? 27.514 -10.076 -5.073 1.00 46.70 111 ASP E CA 1
ATOM 9092 C C . ASP E 1 111 ? 26.444 -9.028 -4.778 1.00 46.68 111 ASP E C 1
ATOM 9093 O O . ASP E 1 111 ? 25.840 -8.482 -5.695 1.00 46.35 111 ASP E O 1
ATOM 9098 N N . GLU E 1 112 ? 26.232 -8.758 -3.491 1.00 47.34 112 GLU E N 1
ATOM 9099 C CA . GLU E 1 112 ? 25.323 -7.715 -3.021 1.00 46.92 112 GLU E CA 1
ATOM 9100 C C . GLU E 1 112 ? 26.119 -6.698 -2.201 1.00 46.40 112 GLU E C 1
ATOM 9101 O O . GLU E 1 112 ? 26.950 -7.075 -1.374 1.00 44.57 112 GLU E O 1
ATOM 9107 N N . ASN E 1 113 ? 25.863 -5.414 -2.447 1.00 46.34 113 ASN E N 1
ATOM 9108 C CA . ASN E 1 113 ? 26.544 -4.314 -1.765 1.00 46.51 113 ASN E CA 1
ATOM 9109 C C . ASN E 1 113 ? 25.499 -3.315 -1.297 1.00 47.37 113 ASN E C 1
ATOM 9110 O O . ASN E 1 113 ? 25.035 -2.484 -2.084 1.00 47.87 113 ASN E O 1
ATOM 9115 N N . HIS E 1 114 ? 25.132 -3.407 -0.019 1.00 47.04 114 HIS E N 1
ATOM 9116 C CA . HIS E 1 114 ? 24.046 -2.613 0.541 1.00 46.24 114 HIS E CA 1
ATOM 9117 C C . HIS E 1 114 ? 24.557 -1.324 1.159 1.00 47.75 114 HIS E C 1
ATOM 9118 O O . HIS E 1 114 ? 25.527 -1.338 1.919 1.00 46.52 114 HIS E O 1
ATOM 9125 N N . PHE E 1 115 ? 23.901 -0.216 0.813 1.00 49.58 115 PHE E N 1
ATOM 9126 C CA . PHE E 1 115 ? 24.024 1.042 1.547 1.00 50.51 115 PHE E CA 1
ATOM 9127 C C . PHE E 1 115 ? 22.779 1.175 2.414 1.00 49.56 115 PHE E C 1
ATOM 9128 O O . PHE E 1 115 ? 21.705 0.712 2.026 1.00 49.54 115 PHE E O 1
ATOM 9136 N N . VAL E 1 116 ? 22.918 1.818 3.571 1.00 50.19 116 VAL E N 1
ATOM 9137 C CA . VAL E 1 116 ? 21.800 1.971 4.519 1.00 51.55 116 VAL E CA 1
ATOM 9138 C C . VAL E 1 116 ? 20.701 2.945 4.046 1.00 52.90 116 VAL E C 1
ATOM 9139 O O . VAL E 1 116 ? 19.575 2.896 4.549 1.00 51.49 116 VAL E O 1
ATOM 9143 N N . ASP E 1 117 ? 21.023 3.811 3.080 1.00 54.21 117 ASP E N 1
ATOM 9144 C CA . ASP E 1 117 ? 20.031 4.716 2.471 1.00 53.77 117 ASP E CA 1
ATOM 9145 C C . ASP E 1 117 ? 19.021 4.012 1.568 1.00 53.55 117 ASP E C 1
ATOM 9146 O O . ASP E 1 117 ? 18.041 4.635 1.156 1.00 55.58 117 ASP E O 1
ATOM 9151 N N . GLY E 1 118 ? 19.265 2.740 1.242 1.00 52.43 118 GLY E N 1
ATOM 9152 C CA . GLY E 1 118 ? 18.361 1.944 0.409 1.00 50.62 118 GLY E CA 1
ATOM 9153 C C . GLY E 1 118 ? 19.012 1.454 -0.869 1.00 49.61 118 GLY E C 1
ATOM 9154 O O . GLY E 1 118 ? 18.493 0.541 -1.514 1.00 50.86 118 GLY E O 1
ATOM 9155 N N . LEU E 1 119 ? 20.146 2.052 -1.241 1.00 48.50 119 LEU E N 1
ATOM 9156 C CA . LEU E 1 119 ? 20.846 1.684 -2.471 1.00 47.75 119 LEU E CA 1
ATOM 9157 C C . LEU E 1 119 ? 21.510 0.313 -2.340 1.00 47.15 119 LEU E C 1
ATOM 9158 O O . LEU E 1 119 ? 22.156 0.015 -1.327 1.00 47.57 119 LEU E O 1
ATOM 9163 N N . THR E 1 120 ? 21.319 -0.510 -3.366 1.00 45.49 120 THR E N 1
ATOM 9164 C CA . THR E 1 120 ? 22.012 -1.781 -3.510 1.00 45.53 120 THR E CA 1
ATOM 9165 C C . THR E 1 120 ? 22.659 -1.839 -4.896 1.00 44.83 120 THR E C 1
ATOM 9166 O O . THR E 1 120 ? 22.013 -1.517 -5.898 1.00 43.65 120 THR E O 1
ATOM 9170 N N . ILE E 1 121 ? 23.935 -2.226 -4.941 1.00 43.89 121 ILE E N 1
ATOM 9171 C CA . ILE E 1 121 ? 24.623 -2.539 -6.196 1.00 42.87 121 ILE E CA 1
ATOM 9172 C C . ILE E 1 121 ? 24.859 -4.050 -6.233 1.00 42.85 121 ILE E C 1
ATOM 9173 O O . ILE E 1 121 ? 25.348 -4.629 -5.254 1.00 44.11 121 ILE E O 1
ATOM 9178 N N . TYR E 1 122 ? 24.520 -4.682 -7.357 1.00 42.22 122 TYR E N 1
ATOM 9179 C CA . TYR E 1 122 ? 24.723 -6.123 -7.531 1.00 42.06 122 TYR E CA 1
ATOM 9180 C C . TYR E 1 122 ? 25.799 -6.408 -8.573 1.00 41.21 122 TYR E C 1
ATOM 9181 O O . TYR E 1 122 ? 25.755 -5.856 -9.673 1.00 39.90 122 TYR E O 1
ATOM 9190 N N . LYS E 1 123 ? 26.753 -7.273 -8.221 1.00 41.79 123 LYS E N 1
ATOM 9191 C CA . LYS E 1 123 ? 27.764 -7.765 -9.162 1.00 41.50 123 LYS E CA 1
ATOM 9192 C C . LYS E 1 123 ? 27.231 -9.028 -9.826 1.00 42.60 123 LYS E C 1
ATOM 9193 O O . LYS E 1 123 ? 26.935 -10.010 -9.145 1.00 42.27 123 LYS E O 1
ATOM 9199 N N . THR E 1 124 ? 27.125 -8.988 -11.155 1.00 44.26 124 THR E N 1
ATOM 9200 C CA . THR E 1 124 ? 26.502 -10.042 -11.950 1.00 44.53 124 THR E CA 1
ATOM 9201 C C . THR E 1 124 ? 27.525 -10.750 -12.831 1.00 45.00 124 THR E C 1
ATOM 9202 O O . THR E 1 124 ? 28.641 -10.264 -13.023 1.00 45.70 124 THR E O 1
ATOM 9206 N N . ASP E 1 125 ? 27.113 -11.889 -13.382 1.00 43.83 125 ASP E N 1
ATOM 9207 C CA . ASP E 1 125 ? 27.988 -12.734 -14.195 1.00 42.83 125 ASP E CA 1
ATOM 9208 C C . ASP E 1 125 ? 27.900 -12.412 -15.679 1.00 40.92 125 ASP E C 1
ATOM 9209 O O . ASP E 1 125 ? 26.983 -11.733 -16.140 1.00 41.65 125 ASP E O 1
ATOM 9214 N N . GLY E 1 126 ? 28.876 -12.916 -16.420 1.00 39.80 126 GLY E N 1
ATOM 9215 C CA . GLY E 1 126 ? 28.934 -12.725 -17.863 1.00 39.35 126 GLY E CA 1
ATOM 9216 C C . GLY E 1 126 ? 29.980 -13.614 -18.494 1.00 38.62 126 GLY E C 1
ATOM 9217 O O . GLY E 1 126 ? 30.742 -14.276 -17.789 1.00 37.14 126 GLY E O 1
ATOM 9218 N N . GLN E 1 127 ? 30.002 -13.630 -19.825 1.00 39.45 127 GLN E N 1
ATOM 9219 C CA . GLN E 1 127 ? 31.014 -14.349 -20.589 1.00 40.06 127 GLN E CA 1
ATOM 9220 C C . GLN E 1 127 ? 31.556 -13.446 -21.697 1.00 40.62 127 GLN E C 1
ATOM 9221 O O . GLN E 1 127 ? 30.905 -13.235 -22.715 1.00 42.44 127 GLN E O 1
ATOM 9227 N N . HIS E 1 128 ? 32.756 -12.916 -21.477 1.00 41.73 128 HIS E N 1
ATOM 9228 C CA . HIS E 1 128 ? 33.409 -11.997 -22.403 1.00 42.04 128 HIS E CA 1
ATOM 9229 C C . HIS E 1 128 ? 34.083 -12.800 -23.527 1.00 43.79 128 HIS E C 1
ATOM 9230 O O . HIS E 1 128 ? 35.309 -12.880 -23.599 1.00 46.03 128 HIS E O 1
ATOM 9237 N N . GLY E 1 129 ? 33.267 -13.376 -24.409 1.00 43.97 129 GLY E N 1
ATOM 9238 C CA . GLY E 1 129 ? 33.718 -14.360 -25.402 1.00 43.26 129 GLY E CA 1
ATOM 9239 C C . GLY E 1 129 ? 32.780 -15.558 -25.462 1.00 43.77 129 GLY E C 1
ATOM 9240 O O . GLY E 1 129 ? 32.105 -15.867 -24.485 1.00 45.62 129 GLY E O 1
ATOM 9241 N N . SER E 1 130 ? 32.751 -16.239 -26.606 1.00 43.79 130 SER E N 1
ATOM 9242 C CA . SER E 1 130 ? 31.884 -17.405 -26.812 1.00 44.44 130 SER E CA 1
ATOM 9243 C C . SER E 1 130 ? 32.349 -18.651 -26.038 1.00 45.33 130 SER E C 1
ATOM 9244 O O . SER E 1 130 ? 33.416 -18.655 -25.423 1.00 44.44 130 SER E O 1
ATOM 9247 N N . ASN E 1 131 ? 31.533 -19.706 -26.082 1.00 46.67 131 ASN E N 1
ATOM 9248 C CA . ASN E 1 131 ? 31.837 -20.970 -25.389 1.00 47.79 131 ASN E CA 1
ATOM 9249 C C . ASN E 1 131 ? 33.101 -21.670 -25.906 1.00 49.23 131 ASN E C 1
ATOM 9250 O O . ASN E 1 131 ? 33.763 -22.382 -25.146 1.00 50.82 131 ASN E O 1
ATOM 9255 N N . GLU E 1 132 ? 33.440 -21.457 -27.179 1.00 51.57 132 GLU E N 1
ATOM 9256 C CA . GLU E 1 132 ? 34.646 -22.052 -27.776 1.00 51.68 132 GLU E CA 1
ATOM 9257 C C . GLU E 1 132 ? 35.910 -21.318 -27.313 1.00 49.98 132 GLU E C 1
ATOM 9258 O O . GLU E 1 132 ? 36.925 -21.954 -27.016 1.00 49.16 132 GLU E O 1
ATOM 9264 N N . LEU E 1 133 ? 35.834 -19.987 -27.246 1.00 48.26 133 LEU E N 1
ATOM 9265 C CA . LEU E 1 133 ? 36.933 -19.137 -26.758 1.00 46.33 133 LEU E CA 1
ATOM 9266 C C . LEU E 1 133 ? 37.482 -19.596 -25.408 1.00 46.67 133 LEU E C 1
ATOM 9267 O O . LEU E 1 133 ? 38.696 -19.713 -25.239 1.00 49.26 133 LEU E O 1
ATOM 9272 N N . TYR E 1 134 ? 36.585 -19.870 -24.460 1.00 46.21 134 TYR E N 1
ATOM 9273 C CA . TYR E 1 134 ? 36.981 -20.255 -23.094 1.00 45.54 134 TYR E CA 1
ATOM 9274 C C . TYR E 1 134 ? 37.427 -21.718 -22.928 1.00 46.14 134 TYR E C 1
ATOM 9275 O O . TYR E 1 134 ? 37.785 -22.128 -21.818 1.00 43.24 134 TYR E O 1
ATOM 9284 N N . ALA E 1 135 ? 37.392 -22.501 -24.011 1.00 48.19 135 ALA E N 1
ATOM 9285 C CA . ALA E 1 135 ? 38.093 -23.794 -24.073 1.00 50.30 135 ALA E CA 1
ATOM 9286 C C . ALA E 1 135 ? 39.596 -23.617 -24.331 1.00 51.72 135 ALA E C 1
ATOM 9287 O O . ALA E 1 135 ? 40.394 -24.479 -23.955 1.00 52.01 135 ALA E O 1
ATOM 9289 N N . ASP E 1 136 ? 39.972 -22.518 -24.988 1.00 54.03 136 ASP E N 1
ATOM 9290 C CA . ASP E 1 136 ? 41.377 -22.126 -25.112 1.00 56.30 136 ASP E CA 1
ATOM 9291 C C . ASP E 1 136 ? 41.831 -21.421 -23.831 1.00 57.24 136 ASP E C 1
ATOM 9292 O O . ASP E 1 136 ? 41.257 -20.401 -23.440 1.00 57.62 136 ASP E O 1
ATOM 9297 N N . ALA E 1 137 ? 42.869 -21.967 -23.198 1.00 57.33 137 ALA E N 1
ATOM 9298 C CA . ALA E 1 137 ? 43.419 -21.420 -21.955 1.00 58.17 137 ALA E CA 1
ATOM 9299 C C . ALA E 1 137 ? 44.240 -20.141 -22.157 1.00 60.31 137 ALA E C 1
ATOM 9300 O O . ALA E 1 137 ? 44.486 -19.411 -21.192 1.00 60.39 137 ALA E O 1
ATOM 9302 N N . GLN E 1 138 ? 44.681 -19.888 -23.392 1.00 63.03 138 GLN E N 1
ATOM 9303 C CA . GLN E 1 138 ? 45.340 -18.625 -23.747 1.00 63.83 138 GLN E CA 1
ATOM 9304 C C . GLN E 1 138 ? 44.335 -17.489 -23.604 1.00 61.98 138 GLN E C 1
ATOM 9305 O O . GLN E 1 138 ? 44.528 -16.575 -22.806 1.00 60.79 138 GLN E O 1
ATOM 9311 N N . LEU E 1 139 ? 43.250 -17.585 -24.371 1.00 61.39 139 LEU E N 1
ATOM 9312 C CA . LEU E 1 139 ? 42.273 -16.501 -24.502 1.00 62.33 139 LEU E CA 1
ATOM 9313 C C . LEU E 1 139 ? 41.245 -16.475 -23.365 1.00 62.87 139 LEU E C 1
ATOM 9314 O O . LEU E 1 139 ? 40.462 -15.532 -23.268 1.00 63.01 139 LEU E O 1
ATOM 9319 N N . GLY E 1 140 ? 41.246 -17.503 -22.515 1.00 63.23 140 GLY E N 1
ATOM 9320 C CA . GLY E 1 140 ? 40.520 -17.463 -21.250 1.00 61.64 140 GLY E CA 1
ATOM 9321 C C . GLY E 1 140 ? 41.056 -16.377 -20.332 1.00 61.26 140 GLY E C 1
ATOM 9322 O O . GLY E 1 140 ? 40.283 -15.587 -19.793 1.00 63.84 140 GLY E O 1
ATOM 9323 N N . ASP E 1 141 ? 42.380 -16.338 -20.170 1.00 59.85 141 ASP E N 1
ATOM 9324 C CA . ASP E 1 141 ? 43.053 -15.351 -19.305 1.00 59.78 141 ASP E CA 1
ATOM 9325 C C . ASP E 1 141 ? 42.934 -13.902 -19.786 1.00 57.31 141 ASP E C 1
ATOM 9326 O O . ASP E 1 141 ? 42.747 -12.996 -18.968 1.00 56.10 141 ASP E O 1
ATOM 9331 N N . LEU E 1 142 ? 43.057 -13.692 -21.097 1.00 53.28 142 LEU E N 1
ATOM 9332 C CA . LEU E 1 142 ? 43.146 -12.345 -21.665 1.00 52.11 142 LEU E CA 1
ATOM 9333 C C . LEU E 1 142 ? 41.796 -11.639 -21.672 1.00 50.81 142 LEU E C 1
ATOM 9334 O O . LEU E 1 142 ? 41.699 -10.472 -21.281 1.00 49.32 142 LEU E O 1
ATOM 9339 N N . LEU E 1 143 ? 40.766 -12.349 -22.128 1.00 49.96 143 LEU E N 1
ATOM 9340 C CA . LEU E 1 143 ? 39.387 -11.859 -22.054 1.00 48.40 143 LEU E CA 1
ATOM 9341 C C . LEU E 1 143 ? 38.915 -11.831 -20.591 1.00 48.74 143 LEU E C 1
ATOM 9342 O O . LEU E 1 143 ? 38.332 -10.838 -20.137 1.00 47.31 143 LEU E O 1
ATOM 9347 N N . GLY E 1 144 ? 39.173 -12.924 -19.869 1.00 48.75 144 GLY E N 1
ATOM 9348 C CA . GLY E 1 144 ? 38.985 -12.982 -18.413 1.00 47.13 144 GLY E CA 1
ATOM 9349 C C . GLY E 1 144 ? 37.548 -12.812 -17.964 1.00 46.33 144 GLY E C 1
ATOM 9350 O O . GLY E 1 144 ? 36.616 -13.153 -18.698 1.00 45.76 144 GLY E O 1
ATOM 9351 N N . ASP E 1 145 ? 37.381 -12.290 -16.749 1.00 46.74 145 ASP E N 1
ATOM 9352 C CA . ASP E 1 145 ? 36.064 -11.930 -16.210 1.00 47.19 145 ASP E CA 1
ATOM 9353 C C . ASP E 1 145 ? 35.773 -10.454 -16.465 1.00 46.84 145 ASP E C 1
ATOM 9354 O O . ASP E 1 145 ? 36.641 -9.599 -16.248 1.00 46.61 145 ASP E O 1
ATOM 9359 N N . ALA E 1 146 ? 34.560 -10.173 -16.942 1.00 45.78 146 ALA E N 1
ATOM 9360 C CA . ALA E 1 146 ? 34.023 -8.815 -17.037 1.00 46.09 146 ALA E CA 1
ATOM 9361 C C . ALA E 1 146 ? 32.623 -8.786 -16.417 1.00 46.38 146 ALA E C 1
ATOM 9362 O O . ALA E 1 146 ? 31.687 -9.360 -16.972 1.00 48.35 146 ALA E O 1
ATOM 9364 N N . CYS E 1 147 ? 32.484 -8.123 -15.269 1.00 46.81 147 CYS E N 1
ATOM 9365 C CA . CYS E 1 147 ? 31.216 -8.105 -14.525 1.00 46.36 147 CYS E CA 1
ATOM 9366 C C . CYS E 1 147 ? 30.238 -7.061 -15.055 1.00 46.68 147 CYS E C 1
ATOM 9367 O O . CYS E 1 147 ? 30.591 -6.231 -15.895 1.00 46.75 147 CYS E O 1
ATOM 9370 N N . GLY E 1 148 ? 29.007 -7.132 -14.543 1.00 47.40 148 GLY E N 1
ATOM 9371 C CA . GLY E 1 148 ? 27.944 -6.162 -14.819 1.00 45.59 148 GLY E CA 1
ATOM 9372 C C . GLY E 1 148 ? 27.374 -5.619 -13.517 1.00 45.02 148 GLY E C 1
ATOM 9373 O O . GLY E 1 148 ? 27.350 -6.321 -12.507 1.00 44.05 148 GLY E O 1
ATOM 9374 N N . LEU E 1 149 ? 26.921 -4.365 -13.544 1.00 45.71 149 LEU E N 1
ATOM 9375 C CA . LEU E 1 149 ? 26.361 -3.687 -12.368 1.00 45.82 149 LEU E CA 1
ATOM 9376 C C . LEU E 1 149 ? 24.847 -3.533 -12.503 1.00 44.51 149 LEU E C 1
ATOM 9377 O O . LEU E 1 149 ? 24.367 -3.069 -13.541 1.00 43.30 149 LEU E O 1
ATOM 9382 N N . VAL E 1 150 ? 24.111 -3.914 -11.455 1.00 43.76 150 VAL E N 1
ATOM 9383 C CA . VAL E 1 150 ? 22.668 -3.665 -11.348 1.00 42.99 150 VAL E CA 1
ATOM 9384 C C . VAL E 1 150 ? 22.453 -2.746 -10.152 1.00 42.55 150 VAL E C 1
ATOM 9385 O O . VAL E 1 150 ? 22.804 -3.113 -9.035 1.00 42.75 150 VAL E O 1
ATOM 9389 N N . PHE E 1 151 ? 21.885 -1.562 -10.389 1.00 43.13 151 PHE E N 1
ATOM 9390 C CA . PHE E 1 151 ? 21.601 -0.589 -9.326 1.00 42.75 151 PHE E CA 1
ATOM 9391 C C . PHE E 1 151 ? 20.124 -0.636 -8.932 1.00 43.44 151 PHE E C 1
ATOM 9392 O O . PHE E 1 151 ? 19.256 -0.745 -9.798 1.00 43.41 151 PHE E O 1
ATOM 9400 N N . THR E 1 152 ? 19.857 -0.537 -7.626 1.00 45.49 152 THR E N 1
ATOM 9401 C CA . THR E 1 152 ? 18.509 -0.682 -7.057 1.00 46.14 152 THR E CA 1
ATOM 9402 C C . THR E 1 152 ? 18.325 0.263 -5.864 1.00 47.27 152 THR E C 1
ATOM 9403 O O . THR E 1 152 ? 18.964 0.092 -4.824 1.00 47.28 152 THR E O 1
ATOM 9407 N N . HIS E 1 153 ? 17.451 1.254 -6.036 1.00 49.11 153 HIS E N 1
ATOM 9408 C CA . HIS E 1 153 ? 17.027 2.162 -4.961 1.00 50.84 153 HIS E CA 1
ATOM 9409 C C . HIS E 1 153 ? 15.504 2.258 -5.009 1.00 53.00 153 HIS E C 1
ATOM 9410 O O . HIS E 1 153 ? 14.902 2.022 -6.060 1.00 52.50 153 HIS E O 1
ATOM 9417 N N . HIS E 1 154 ? 14.884 2.586 -3.877 1.00 56.35 154 HIS E N 1
ATOM 941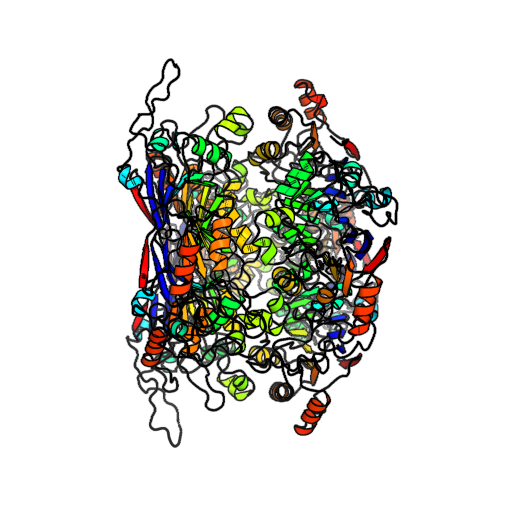8 C CA . HIS E 1 154 ? 13.411 2.656 -3.798 1.00 58.79 154 HIS E CA 1
ATOM 9419 C C . HIS E 1 154 ? 12.816 3.887 -4.498 1.00 59.27 154 HIS E C 1
ATOM 9420 O O . HIS E 1 154 ? 11.766 3.789 -5.134 1.00 57.38 154 HIS E O 1
ATOM 9427 N N . ASP E 1 155 ? 13.494 5.028 -4.385 1.00 61.82 155 ASP E N 1
ATOM 9428 C CA . ASP E 1 155 ? 13.092 6.271 -5.068 1.00 62.82 155 ASP E CA 1
ATOM 9429 C C . ASP E 1 155 ? 13.331 6.323 -6.590 1.00 62.23 155 ASP E C 1
ATOM 9430 O O . ASP E 1 155 ? 12.857 7.259 -7.236 1.00 64.69 155 ASP E O 1
ATOM 9435 N N . GLU E 1 156 ? 14.055 5.358 -7.163 1.00 61.73 156 GLU E N 1
ATOM 9436 C CA . GLU E 1 156 ? 14.400 5.393 -8.600 1.00 61.85 156 GLU E CA 1
ATOM 9437 C C . GLU E 1 156 ? 14.196 4.056 -9.310 1.00 60.25 156 GLU E C 1
ATOM 9438 O O . GLU E 1 156 ? 14.016 3.022 -8.667 1.00 58.69 156 GLU E O 1
ATOM 9444 N N . LYS E 1 157 ? 14.216 4.100 -10.643 1.00 60.09 157 LYS E N 1
ATOM 9445 C CA . LYS E 1 157 ? 14.105 2.891 -11.473 1.00 59.97 157 LYS E CA 1
ATOM 9446 C C . LYS E 1 157 ? 15.349 2.010 -11.353 1.00 58.39 157 LYS E C 1
ATOM 9447 O O . LYS E 1 157 ? 16.433 2.482 -10.997 1.00 56.31 157 LYS E O 1
ATOM 9453 N N . THR E 1 158 ? 15.173 0.726 -11.657 1.00 56.47 158 THR E N 1
ATOM 9454 C CA . THR E 1 158 ? 16.280 -0.227 -11.716 1.00 54.51 158 THR E CA 1
ATOM 9455 C C . THR E 1 158 ? 17.029 -0.023 -13.032 1.00 52.95 158 THR E C 1
ATOM 9456 O O . THR E 1 158 ? 16.409 0.231 -14.066 1.00 54.65 158 THR E O 1
ATOM 9460 N N . ILE E 1 159 ? 18.356 -0.124 -12.981 1.00 51.22 159 ILE E N 1
ATOM 9461 C CA . ILE E 1 159 ? 19.203 -0.028 -14.176 1.00 50.25 159 ILE E CA 1
ATOM 9462 C C . ILE E 1 159 ? 20.226 -1.166 -14.169 1.00 51.37 159 ILE E C 1
ATOM 9463 O O . ILE E 1 159 ? 20.873 -1.420 -13.148 1.00 51.57 159 ILE E O 1
ATOM 9468 N N . TYR E 1 160 ? 20.352 -1.846 -15.311 1.00 50.81 160 TYR E N 1
ATOM 9469 C CA . TYR E 1 160 ? 21.266 -2.976 -15.469 1.00 50.18 160 TYR E CA 1
ATOM 9470 C C . TYR E 1 160 ? 22.303 -2.643 -16.536 1.00 48.35 160 TYR E C 1
ATOM 9471 O O . TYR E 1 160 ? 21.950 -2.389 -17.681 1.00 48.89 160 TYR E O 1
ATOM 9480 N N . ILE E 1 161 ? 23.574 -2.630 -16.139 1.00 47.82 161 ILE E N 1
ATOM 9481 C CA . ILE E 1 161 ? 24.697 -2.411 -17.050 1.00 46.75 161 ILE E CA 1
ATOM 9482 C C . ILE E 1 161 ? 25.346 -3.776 -17.217 1.00 45.49 161 ILE E C 1
ATOM 9483 O O . ILE E 1 161 ? 25.999 -4.265 -16.300 1.00 46.98 161 ILE E O 1
ATOM 9488 N N . ALA E 1 162 ? 25.148 -4.386 -18.384 1.00 43.44 162 ALA E N 1
ATOM 9489 C CA . ALA E 1 162 ? 25.500 -5.790 -18.607 1.00 43.06 162 ALA E CA 1
ATOM 9490 C C . ALA E 1 162 ? 27.004 -6.024 -18.700 1.00 42.96 162 ALA E C 1
ATOM 9491 O O . ALA E 1 162 ? 27.494 -7.057 -18.243 1.00 42.74 162 ALA E O 1
ATOM 9493 N N . GLY E 1 163 ? 27.719 -5.073 -19.303 1.00 43.23 163 GLY E N 1
ATOM 9494 C CA . GLY E 1 163 ? 29.173 -5.139 -19.448 1.00 42.15 163 GLY E CA 1
ATOM 9495 C C . GLY E 1 163 ? 29.593 -5.809 -20.739 1.00 42.70 163 GLY E C 1
ATOM 9496 O O . GLY E 1 163 ? 28.790 -5.971 -21.660 1.00 42.65 163 GLY E O 1
ATOM 9497 N N . ASP E 1 164 ? 30.870 -6.175 -20.807 1.00 43.75 164 ASP E N 1
ATOM 9498 C CA . ASP E 1 164 ? 31.407 -6.927 -21.934 1.00 43.71 164 ASP E CA 1
ATOM 9499 C C . ASP E 1 164 ? 31.040 -8.395 -21.751 1.00 42.99 164 ASP E C 1
ATOM 9500 O O . ASP E 1 164 ? 31.803 -9.168 -21.170 1.00 42.98 164 ASP E O 1
ATOM 9505 N N . THR E 1 165 ? 29.860 -8.767 -22.234 1.00 42.11 165 THR E N 1
ATOM 9506 C CA . THR E 1 165 ? 29.420 -10.159 -22.205 1.00 42.46 165 THR E CA 1
ATOM 9507 C C . THR E 1 165 ? 28.611 -10.476 -23.447 1.00 42.31 165 THR E C 1
ATOM 9508 O O . THR E 1 165 ? 27.856 -9.636 -23.919 1.00 46.02 165 THR E O 1
ATOM 9512 N N . VAL E 1 166 ? 28.782 -11.682 -23.977 1.00 41.99 166 VAL E N 1
ATOM 9513 C CA . VAL E 1 166 ? 27.878 -12.201 -25.009 1.00 42.77 166 VAL E CA 1
ATOM 9514 C C . VAL E 1 166 ? 26.629 -12.766 -24.339 1.00 42.72 166 VAL E C 1
ATOM 9515 O O . VAL E 1 166 ? 26.548 -12.821 -23.108 1.00 43.17 166 VAL E O 1
ATOM 9519 N N . TRP E 1 167 ? 25.661 -13.188 -25.146 1.00 43.82 167 TRP E N 1
ATOM 9520 C CA . TRP E 1 167 ? 24.455 -13.824 -24.615 1.00 46.02 167 TRP E CA 1
ATOM 9521 C C . TRP E 1 167 ? 24.797 -15.155 -23.933 1.00 46.26 167 TRP E C 1
ATOM 9522 O O . TRP E 1 167 ? 25.294 -16.077 -24.575 1.00 45.52 167 TRP E O 1
ATOM 9533 N N . VAL E 1 168 ? 24.560 -15.224 -22.625 1.00 47.25 168 VAL E N 1
ATOM 9534 C CA . VAL E 1 168 ? 24.701 -16.467 -21.855 1.00 49.61 168 VAL E CA 1
ATOM 9535 C C . VAL E 1 168 ? 23.543 -16.588 -20.864 1.00 49.47 168 VAL E C 1
ATOM 9536 O O . VAL E 1 168 ? 22.792 -15.634 -20.666 1.00 49.57 168 VAL E O 1
ATOM 9540 N N . LYS E 1 169 ? 23.398 -17.763 -20.256 1.00 50.43 169 LYS E N 1
ATOM 9541 C CA . LYS E 1 169 ? 22.303 -18.016 -19.304 1.00 50.92 169 LYS E CA 1
ATOM 9542 C C . LYS E 1 169 ? 22.307 -17.070 -18.092 1.00 49.00 169 LYS E C 1
ATOM 9543 O O . LYS E 1 169 ? 21.250 -16.560 -17.731 1.00 49.89 169 LYS E O 1
ATOM 9549 N N . PRO E 1 170 ? 23.483 -16.819 -17.472 1.00 47.70 170 PRO E N 1
ATOM 9550 C CA . PRO E 1 170 ? 23.533 -15.835 -16.377 1.00 47.07 170 PRO E CA 1
ATOM 9551 C C . PRO E 1 170 ? 23.090 -14.406 -16.730 1.00 46.20 170 PRO E C 1
ATOM 9552 O O . PRO E 1 170 ? 22.740 -13.649 -15.825 1.00 48.60 170 PRO E O 1
ATOM 9556 N N . TYR E 1 171 ? 23.117 -14.036 -18.009 1.00 45.98 171 TYR E N 1
ATOM 9557 C CA . TYR E 1 171 ? 22.523 -12.771 -18.461 1.00 47.03 171 TYR E CA 1
ATOM 9558 C C . TYR E 1 171 ? 20.999 -12.838 -18.392 1.00 47.45 171 TYR E C 1
ATOM 9559 O O . TYR E 1 171 ? 20.353 -11.919 -17.891 1.00 50.29 171 TYR E O 1
ATOM 9568 N N . VAL E 1 172 ? 20.436 -13.930 -18.898 1.00 48.60 172 VAL E N 1
ATOM 9569 C CA . VAL E 1 172 ? 18.986 -14.165 -18.863 1.00 48.17 172 VAL E CA 1
ATOM 9570 C C . VAL E 1 172 ? 18.470 -14.212 -17.415 1.00 48.05 172 VAL E C 1
ATOM 9571 O O . VAL E 1 172 ? 17.395 -13.685 -17.124 1.00 50.76 172 VAL E O 1
ATOM 9575 N N . LYS E 1 173 ? 19.239 -14.841 -16.528 1.00 47.07 173 LYS E N 1
ATOM 9576 C CA . LYS E 1 173 ? 18.957 -14.829 -15.084 1.00 47.32 173 LYS E CA 1
ATOM 9577 C C . LYS E 1 173 ? 18.912 -13.431 -14.458 1.00 46.11 173 LYS E C 1
ATOM 9578 O O . LYS E 1 173 ? 18.111 -13.192 -13.555 1.00 46.97 173 LYS E O 1
ATOM 9584 N N . SER E 1 174 ? 19.793 -12.535 -14.900 1.00 45.20 174 SER E N 1
ATOM 9585 C CA . SER E 1 174 ? 19.806 -11.150 -14.406 1.00 45.32 174 SER E CA 1
ATOM 9586 C C . SER E 1 174 ? 18.577 -10.364 -14.875 1.00 45.44 174 SER E C 1
ATOM 9587 O O . SER E 1 174 ? 18.030 -9.565 -14.119 1.00 44.17 174 SER E O 1
ATOM 9590 N N . LEU E 1 175 ? 18.143 -10.599 -16.110 1.00 47.21 175 LEU E N 1
ATOM 9591 C CA . LEU E 1 175 ? 16.893 -10.008 -16.608 1.00 48.86 175 LEU E CA 1
ATOM 9592 C C . LEU E 1 175 ? 15.670 -10.511 -15.847 1.00 50.27 175 LEU E C 1
ATOM 9593 O O . LEU E 1 175 ? 14.732 -9.748 -15.623 1.00 53.35 175 LEU E O 1
ATOM 9598 N N . GLN E 1 176 ? 15.684 -11.786 -15.458 1.00 50.97 176 GLN E N 1
ATOM 9599 C CA . GLN E 1 176 ? 14.540 -12.410 -14.776 1.00 52.27 176 GLN E CA 1
ATOM 9600 C C . GLN E 1 176 ? 14.491 -12.128 -13.275 1.00 52.57 176 GLN E C 1
ATOM 9601 O O . GLN E 1 176 ? 13.407 -11.927 -12.723 1.00 55.42 176 GLN E O 1
ATOM 9607 N N . ARG E 1 177 ? 15.651 -12.106 -12.622 1.00 52.76 177 ARG E N 1
ATOM 9608 C CA . ARG E 1 177 ? 15.723 -11.918 -11.166 1.00 52.86 177 ARG E CA 1
ATOM 9609 C C . ARG E 1 177 ? 15.638 -10.449 -10.732 1.00 52.74 177 ARG E C 1
ATOM 9610 O O . ARG E 1 177 ? 15.261 -10.174 -9.591 1.00 53.95 177 ARG E O 1
ATOM 9618 N N . PHE E 1 178 ? 15.996 -9.520 -11.622 1.00 51.82 178 PHE E N 1
ATOM 9619 C CA . PHE E 1 178 ? 15.923 -8.077 -11.335 1.00 51.84 178 PHE E CA 1
ATOM 9620 C C . PHE E 1 178 ? 14.850 -7.329 -12.125 1.00 53.30 178 PHE E C 1
ATOM 9621 O O . PHE E 1 178 ? 14.262 -6.386 -11.597 1.00 54.90 178 PHE E O 1
ATOM 9629 N N . LYS E 1 179 ? 14.606 -7.729 -13.375 1.00 54.66 179 LYS E N 1
ATOM 9630 C CA . LYS E 1 179 ? 13.634 -7.056 -14.253 1.00 57.13 179 LYS E CA 1
ATOM 9631 C C . LYS E 1 179 ? 13.891 -5.543 -14.320 1.00 57.24 179 LYS E C 1
ATOM 9632 O O . LYS E 1 179 ? 13.064 -4.748 -13.871 1.00 57.50 179 LYS E O 1
ATOM 9638 N N . PRO E 1 180 ? 15.058 -5.146 -14.867 1.00 57.89 180 PRO E N 1
ATOM 9639 C CA . PRO E 1 180 ? 15.436 -3.734 -14.938 1.00 56.46 180 PRO E CA 1
ATOM 9640 C C . PRO E 1 180 ? 14.605 -2.941 -15.942 1.00 55.07 180 PRO E C 1
ATOM 9641 O O . PRO E 1 180 ? 14.286 -3.454 -17.017 1.00 53.71 180 PRO E O 1
ATOM 9645 N N . GLU E 1 181 ? 14.270 -1.701 -15.589 1.00 54.88 181 GLU E N 1
ATOM 9646 C CA . GLU E 1 181 ? 13.538 -0.801 -16.492 1.00 55.58 181 GLU E CA 1
ATOM 9647 C C . GLU E 1 181 ? 14.450 -0.339 -17.631 1.00 53.47 181 GLU E C 1
ATOM 9648 O O . GLU E 1 181 ? 14.040 -0.325 -18.795 1.00 51.90 181 GLU E O 1
ATOM 9654 N N . ILE E 1 182 ? 15.679 0.041 -17.281 1.00 51.41 182 ILE E N 1
ATOM 9655 C CA . ILE E 1 182 ? 16.694 0.463 -18.249 1.00 50.00 182 ILE E CA 1
ATOM 9656 C C . ILE E 1 182 ? 17.791 -0.601 -18.325 1.00 47.85 182 ILE E C 1
ATOM 9657 O O . ILE E 1 182 ? 18.314 -1.022 -17.294 1.00 46.33 182 ILE E O 1
ATOM 9662 N N . VAL E 1 183 ? 18.136 -1.031 -19.540 1.00 47.01 183 VAL E N 1
ATOM 9663 C CA . VAL E 1 183 ? 19.232 -1.987 -19.757 1.00 46.71 183 VAL E CA 1
ATOM 9664 C C . VAL E 1 183 ? 20.295 -1.354 -20.648 1.00 46.29 183 VAL E C 1
ATOM 9665 O O . VAL E 1 183 ? 20.020 -1.033 -21.799 1.00 48.07 183 VAL E O 1
ATOM 9669 N N . VAL E 1 184 ? 21.502 -1.180 -20.110 1.00 45.96 184 VAL E N 1
ATOM 9670 C CA . VAL E 1 184 ? 22.640 -0.666 -20.873 1.00 45.60 184 VAL E CA 1
ATOM 9671 C C . VAL E 1 184 ? 23.475 -1.837 -21.396 1.00 45.64 184 VAL E C 1
ATOM 9672 O O . VAL E 1 184 ? 24.073 -2.576 -20.610 1.00 45.46 184 VAL E O 1
ATOM 9676 N N . LEU E 1 185 ? 23.512 -1.997 -22.719 1.00 46.42 185 LEU E N 1
ATOM 9677 C CA . LEU E 1 185 ? 24.299 -3.049 -23.364 1.00 46.58 185 LEU E CA 1
ATOM 9678 C C . LEU E 1 185 ? 25.509 -2.473 -24.081 1.00 48.11 185 LEU E C 1
ATOM 9679 O O . LEU E 1 185 ? 25.427 -1.404 -24.696 1.00 47.44 185 LEU E O 1
ATOM 9684 N N . ASN E 1 186 ? 26.629 -3.190 -23.990 1.00 50.07 186 ASN E N 1
ATOM 9685 C CA . ASN E 1 186 ? 27.816 -2.903 -24.789 1.00 52.18 186 ASN E CA 1
ATOM 9686 C C . ASN E 1 186 ? 27.695 -3.667 -26.110 1.00 53.17 186 ASN E C 1
ATOM 9687 O O . ASN E 1 186 ? 28.069 -4.837 -26.193 1.00 53.43 186 ASN E O 1
ATOM 9692 N N . THR E 1 187 ? 27.148 -2.994 -27.127 1.00 55.81 187 THR E N 1
ATOM 9693 C CA . THR E 1 187 ? 26.853 -3.603 -28.432 1.00 58.00 187 THR E CA 1
ATOM 9694 C C . THR E 1 187 ? 27.805 -3.101 -29.522 1.00 58.98 187 THR E C 1
ATOM 9695 O O . THR E 1 187 ? 27.372 -2.634 -30.573 1.00 60.79 187 THR E O 1
ATOM 9699 N N . GLY E 1 188 ? 29.106 -3.199 -29.266 1.00 59.82 188 GLY E N 1
ATOM 9700 C CA . GLY E 1 188 ? 30.113 -2.866 -30.270 1.00 60.13 188 GLY E CA 1
ATOM 9701 C C . GLY E 1 188 ? 30.214 -3.887 -31.391 1.00 61.17 188 GLY E C 1
ATOM 9702 O O . GLY E 1 188 ? 30.549 -3.535 -32.523 1.00 61.65 188 GLY E O 1
ATOM 9703 N N . TYR E 1 189 ? 29.911 -5.145 -31.071 1.00 63.35 189 TYR E N 1
ATOM 9704 C CA . TYR E 1 189 ? 30.174 -6.291 -31.943 1.00 63.59 189 TYR E CA 1
ATOM 9705 C C . TYR E 1 189 ? 31.675 -6.383 -32.265 1.00 63.67 189 TYR E C 1
ATOM 9706 O O . TYR E 1 189 ? 32.079 -6.490 -33.425 1.00 65.49 189 TYR E O 1
ATOM 9715 N N . ALA E 1 190 ? 32.492 -6.306 -31.216 1.00 63.93 190 ALA E N 1
ATOM 9716 C CA . ALA E 1 190 ? 33.925 -6.582 -31.317 1.00 65.80 190 ALA E CA 1
ATOM 9717 C C . ALA E 1 190 ? 34.119 -8.052 -31.662 1.00 67.29 190 ALA E C 1
ATOM 9718 O O . ALA E 1 190 ? 33.481 -8.921 -31.061 1.00 67.60 190 ALA E O 1
ATOM 9720 N N . VAL E 1 191 ? 34.996 -8.318 -32.628 1.00 68.26 191 VAL E N 1
ATOM 9721 C CA . VAL E 1 191 ? 35.142 -9.647 -33.210 1.00 68.67 191 VAL E CA 1
ATOM 9722 C C . VAL E 1 191 ? 36.557 -10.179 -32.992 1.00 68.79 191 VAL E C 1
ATOM 9723 O O . VAL E 1 191 ? 37.538 -9.461 -33.200 1.00 69.43 191 VAL E O 1
ATOM 9727 N N . ASN E 1 192 ? 36.641 -11.431 -32.546 1.00 69.16 192 ASN E N 1
ATOM 9728 C CA . ASN E 1 192 ? 37.882 -12.198 -32.544 1.00 69.17 192 ASN E CA 1
ATOM 9729 C C . ASN E 1 192 ? 37.958 -12.932 -33.873 1.00 71.60 192 ASN E C 1
ATOM 9730 O O . ASN E 1 192 ? 36.948 -13.443 -34.364 1.00 73.57 192 ASN E O 1
ATOM 9735 N N . ASP E 1 193 ? 39.159 -13.011 -34.439 1.00 73.53 193 ASP E N 1
ATOM 9736 C CA . ASP E 1 193 ? 39.347 -13.559 -35.789 1.00 73.41 193 ASP E CA 1
ATOM 9737 C C . ASP E 1 193 ? 39.119 -15.076 -35.872 1.00 72.80 193 ASP E C 1
ATOM 9738 O O . ASP E 1 193 ? 38.816 -15.591 -36.953 1.00 73.03 193 ASP E O 1
ATOM 9743 N N . LEU E 1 194 ? 39.261 -15.776 -34.743 1.00 69.57 194 LEU E N 1
ATOM 9744 C CA . LEU E 1 194 ? 39.103 -17.231 -34.684 1.00 68.19 194 LEU E CA 1
ATOM 9745 C C . LEU E 1 194 ? 37.768 -17.681 -34.079 1.00 65.77 194 LEU E C 1
ATOM 9746 O O . LEU E 1 194 ? 37.070 -18.507 -34.671 1.00 66.20 194 LEU E O 1
ATOM 9751 N N . TYR E 1 195 ? 37.420 -17.135 -32.911 1.00 63.37 195 TYR E N 1
ATOM 9752 C CA . TYR E 1 195 ? 36.305 -17.641 -32.094 1.00 59.89 195 TYR E CA 1
ATOM 9753 C C . TYR E 1 195 ? 35.027 -16.773 -32.093 1.00 57.67 195 TYR E C 1
ATOM 9754 O O . TYR E 1 195 ? 34.240 -16.828 -31.144 1.00 56.88 195 TYR E O 1
ATOM 9763 N N . GLY E 1 196 ? 34.804 -15.998 -33.154 1.00 54.98 196 GLY E N 1
ATOM 9764 C CA . GLY E 1 196 ? 33.578 -15.200 -33.282 1.00 52.31 196 GLY E CA 1
ATOM 9765 C C . GLY E 1 196 ? 33.546 -13.963 -32.393 1.00 50.42 196 GLY E C 1
ATOM 9766 O O . GLY E 1 196 ? 34.575 -13.583 -31.832 1.00 49.97 196 GLY E O 1
ATOM 9767 N N . PRO E 1 197 ? 32.364 -13.318 -32.265 1.00 48.60 197 PRO E N 1
ATOM 9768 C CA . PRO E 1 197 ? 32.181 -12.111 -31.436 1.00 47.58 197 PRO E CA 1
ATOM 9769 C C . PRO E 1 197 ? 32.488 -12.283 -29.941 1.00 47.41 197 PRO E C 1
ATOM 9770 O O . PRO E 1 197 ? 32.230 -13.354 -29.382 1.00 48.71 197 PRO E O 1
ATOM 9774 N N . ILE E 1 198 ? 33.006 -11.219 -29.315 1.00 45.50 198 ILE E N 1
ATOM 9775 C CA . ILE E 1 198 ? 33.388 -11.212 -27.887 1.00 43.84 198 ILE E CA 1
ATOM 9776 C C . ILE E 1 198 ? 32.557 -10.286 -26.969 1.00 43.22 198 ILE E C 1
ATOM 9777 O O . ILE E 1 198 ? 32.778 -10.259 -25.754 1.00 39.06 198 ILE E O 1
ATOM 9782 N N . ILE E 1 199 ? 31.636 -9.516 -27.551 1.00 45.15 199 ILE E N 1
ATOM 9783 C CA . ILE E 1 199 ? 30.613 -8.770 -26.804 1.00 47.10 199 ILE E CA 1
ATOM 9784 C C . ILE E 1 199 ? 29.307 -8.820 -27.610 1.00 48.24 199 ILE E C 1
ATOM 9785 O O . ILE E 1 199 ? 29.253 -9.485 -28.650 1.00 48.66 199 ILE E O 1
ATOM 9790 N N . MET E 1 200 ? 28.263 -8.137 -27.136 1.00 50.53 200 MET E N 1
ATOM 9791 C CA . MET E 1 200 ? 26.951 -8.154 -27.807 1.00 52.20 200 MET E CA 1
ATOM 9792 C C . MET E 1 200 ? 26.960 -7.437 -29.156 1.00 51.49 200 MET E C 1
ATOM 9793 O O . MET E 1 200 ? 27.908 -6.728 -29.494 1.00 51.31 200 MET E O 1
ATOM 9798 N N . GLY E 1 201 ? 25.889 -7.650 -29.917 1.00 52.28 201 GLY E N 1
ATOM 9799 C CA . GLY E 1 201 ? 25.675 -6.993 -31.207 1.00 53.36 201 GLY E CA 1
ATOM 9800 C C . GLY E 1 201 ? 24.266 -6.445 -31.325 1.00 53.17 201 GLY E C 1
ATOM 9801 O O . GLY E 1 201 ? 23.575 -6.262 -30.321 1.00 54.26 201 GLY E O 1
ATOM 9802 N N . LYS E 1 202 ? 23.851 -6.186 -32.562 1.00 54.03 202 LYS E N 1
ATOM 9803 C CA . LYS E 1 202 ? 22.517 -5.655 -32.857 1.00 54.79 202 LYS E CA 1
ATOM 9804 C C . LYS E 1 202 ? 21.414 -6.654 -32.521 1.00 56.45 202 LYS E C 1
ATOM 9805 O O . LYS E 1 202 ? 20.368 -6.269 -31.991 1.00 56.49 202 LYS E O 1
ATOM 9811 N N . GLU E 1 203 ? 21.657 -7.931 -32.820 1.00 57.62 203 GLU E N 1
ATOM 9812 C CA . GLU E 1 203 ? 20.675 -8.992 -32.574 1.00 58.99 203 GLU E CA 1
ATOM 9813 C C . GLU E 1 203 ? 20.316 -9.122 -31.083 1.00 57.40 203 GLU E C 1
ATOM 9814 O O . GLU E 1 203 ? 19.160 -9.378 -30.756 1.00 58.88 203 GLU E O 1
ATOM 9820 N N . ASP E 1 204 ? 21.292 -8.917 -30.195 1.00 56.18 204 ASP E N 1
ATOM 9821 C CA . ASP E 1 204 ? 21.062 -8.953 -28.733 1.00 54.45 204 ASP E CA 1
ATOM 9822 C C . ASP E 1 204 ? 20.060 -7.905 -28.237 1.00 54.56 204 ASP E C 1
ATOM 9823 O O . ASP E 1 204 ? 19.423 -8.104 -27.207 1.00 54.06 204 ASP E O 1
ATOM 9828 N N . THR E 1 205 ? 19.944 -6.789 -28.956 1.00 54.98 205 THR E N 1
ATOM 9829 C CA . THR E 1 205 ? 18.916 -5.775 -28.672 1.00 53.96 205 THR E CA 1
ATOM 9830 C C . THR E 1 205 ? 17.501 -6.342 -28.856 1.00 53.64 205 THR E C 1
ATOM 9831 O O . THR E 1 205 ? 16.617 -6.060 -28.045 1.00 51.83 205 THR E O 1
ATOM 9835 N N . LEU E 1 206 ? 17.300 -7.136 -29.910 1.00 54.57 206 LEU E N 1
ATOM 9836 C CA . LEU E 1 206 ? 15.998 -7.752 -30.183 1.00 54.71 206 LEU E CA 1
ATOM 9837 C C . LEU E 1 206 ? 15.599 -8.768 -29.108 1.00 55.96 206 LEU E C 1
ATOM 9838 O O . LEU E 1 206 ? 14.576 -8.583 -28.445 1.00 55.98 206 LEU E O 1
ATOM 9843 N N . ARG E 1 207 ? 16.408 -9.815 -28.921 1.00 57.52 207 ARG E N 1
ATOM 9844 C CA . ARG E 1 207 ? 16.027 -10.928 -28.020 1.00 59.70 207 ARG E CA 1
ATOM 9845 C C . ARG E 1 207 ? 15.933 -10.569 -26.525 1.00 61.78 207 ARG E C 1
ATOM 9846 O O . ARG E 1 207 ? 15.312 -11.312 -25.759 1.00 62.88 207 ARG E O 1
ATOM 9854 N N . THR E 1 208 ? 16.520 -9.440 -26.116 1.00 62.93 208 THR E N 1
ATOM 9855 C CA . THR E 1 208 ? 16.245 -8.867 -24.789 1.00 63.23 208 THR E CA 1
ATOM 9856 C C . THR E 1 208 ? 14.793 -8.421 -24.652 1.00 63.50 208 THR E C 1
ATOM 9857 O O . THR E 1 208 ? 14.199 -8.595 -23.589 1.00 65.06 208 THR E O 1
ATOM 9861 N N . LEU E 1 209 ? 14.228 -7.845 -25.713 1.00 63.49 209 LEU E N 1
ATOM 9862 C CA . LEU E 1 209 ? 12.824 -7.409 -25.704 1.00 64.88 209 LEU E CA 1
ATOM 9863 C C . LEU E 1 209 ? 11.826 -8.571 -25.826 1.00 65.69 209 LEU E C 1
ATOM 9864 O O . LEU E 1 209 ? 10.673 -8.432 -25.417 1.00 64.22 209 LEU E O 1
ATOM 9869 N N . LYS E 1 210 ? 12.261 -9.695 -26.400 1.00 67.86 210 LYS E N 1
ATOM 9870 C CA . LYS E 1 210 ? 11.536 -10.973 -26.263 1.00 68.60 210 LYS E CA 1
ATOM 9871 C C . LYS E 1 210 ? 11.503 -11.436 -24.801 1.00 67.40 210 LYS E C 1
ATOM 9872 O O . LYS E 1 210 ? 10.516 -12.015 -24.351 1.00 67.59 210 LYS E O 1
ATOM 9878 N N . MET E 1 211 ? 12.599 -11.192 -24.083 1.00 67.85 211 MET E N 1
ATOM 9879 C CA . MET E 1 211 ? 12.726 -11.550 -22.667 1.00 67.75 211 MET E CA 1
ATOM 9880 C C . MET E 1 211 ? 11.991 -10.545 -21.771 1.00 66.77 211 MET E C 1
ATOM 9881 O O . MET E 1 211 ? 11.146 -10.931 -20.967 1.00 66.36 211 MET E O 1
ATOM 9886 N N . LEU E 1 212 ? 12.323 -9.264 -21.928 1.00 66.42 212 LEU E N 1
ATOM 9887 C CA . LEU E 1 212 ? 11.832 -8.184 -21.064 1.00 66.14 212 LEU E CA 1
ATOM 9888 C C . LEU E 1 212 ? 11.247 -7.047 -21.930 1.00 65.49 212 LEU E C 1
ATOM 9889 O O . LEU E 1 212 ? 11.884 -6.002 -22.101 1.00 66.29 212 LEU E O 1
ATOM 9894 N N . PRO E 1 213 ? 10.024 -7.245 -22.475 1.00 63.58 213 PRO E N 1
ATOM 9895 C CA . PRO E 1 213 ? 9.425 -6.256 -23.393 1.00 62.43 213 PRO E CA 1
ATOM 9896 C C . PRO E 1 213 ? 9.132 -4.876 -22.781 1.00 61.77 213 PRO E C 1
ATOM 9897 O O . PRO E 1 213 ? 9.042 -3.893 -23.521 1.00 61.61 213 PRO E O 1
ATOM 9901 N N . THR E 1 214 ? 8.987 -4.816 -21.456 1.00 61.35 214 THR E N 1
ATOM 9902 C CA . THR E 1 214 ? 8.804 -3.558 -20.718 1.00 61.49 214 THR E CA 1
ATOM 9903 C C . THR E 1 214 ? 10.004 -2.605 -20.798 1.00 60.90 214 THR E C 1
ATOM 9904 O O . THR E 1 214 ? 9.831 -1.385 -20.724 1.00 61.73 214 THR E O 1
ATOM 9908 N N . ALA E 1 215 ? 11.209 -3.157 -20.958 1.00 58.49 215 ALA E N 1
ATOM 9909 C CA . ALA E 1 215 ? 12.443 -2.404 -20.733 1.00 55.22 215 ALA E CA 1
ATOM 9910 C C . ALA E 1 215 ? 12.834 -1.497 -21.896 1.00 53.19 215 ALA E C 1
ATOM 9911 O O . ALA E 1 215 ? 12.364 -1.665 -23.020 1.00 49.26 215 ALA E O 1
ATOM 9913 N N . THR E 1 216 ? 13.706 -0.538 -21.585 1.00 53.45 216 THR E N 1
ATOM 9914 C CA . THR E 1 216 ? 14.343 0.350 -22.561 1.00 52.32 216 THR E CA 1
ATOM 9915 C C . THR E 1 216 ? 15.827 -0.013 -22.659 1.00 51.46 216 THR E C 1
ATOM 9916 O O . THR E 1 216 ? 16.480 -0.196 -21.635 1.00 52.79 216 THR E O 1
ATOM 9920 N N . ILE E 1 217 ? 16.350 -0.116 -23.883 1.00 51.86 217 ILE E N 1
ATOM 9921 C CA . ILE E 1 217 ? 17.759 -0.470 -24.116 1.00 50.92 217 ILE E CA 1
ATOM 9922 C C . ILE E 1 217 ? 18.585 0.781 -24.421 1.00 51.10 217 ILE E C 1
ATOM 9923 O O . ILE E 1 217 ? 18.136 1.652 -25.172 1.00 51.26 217 ILE E O 1
ATOM 9928 N N . VAL E 1 218 ? 19.790 0.853 -23.851 1.00 51.17 218 VAL E N 1
ATOM 9929 C CA . VAL E 1 218 ? 20.770 1.900 -24.174 1.00 50.49 218 VAL E CA 1
ATOM 9930 C C . VAL E 1 218 ? 22.013 1.234 -24.766 1.00 50.80 218 VAL E C 1
ATOM 9931 O O . VAL E 1 218 ? 22.715 0.499 -24.073 1.00 50.36 218 VAL E O 1
ATOM 9935 N N . ALA E 1 219 ? 22.280 1.489 -26.047 1.00 52.08 219 ALA E N 1
ATOM 9936 C CA . ALA E 1 219 ? 23.438 0.908 -26.731 1.00 51.91 219 ALA E CA 1
ATOM 9937 C C . ALA E 1 219 ? 24.713 1.686 -26.401 1.00 52.57 219 ALA E C 1
ATOM 9938 O O . ALA E 1 219 ? 24.729 2.916 -26.461 1.00 53.72 219 ALA E O 1
ATOM 9940 N N . SER E 1 220 ? 25.771 0.952 -26.058 1.00 53.03 220 SER E N 1
ATOM 9941 C CA . SER E 1 220 ? 27.055 1.524 -25.652 1.00 52.79 220 SER E CA 1
ATOM 9942 C C . SER E 1 220 ? 28.192 0.760 -26.325 1.00 53.44 220 SER E C 1
ATOM 9943 O O . SER E 1 220 ? 27.952 -0.245 -26.999 1.00 54.61 220 SER E O 1
ATOM 9946 N N . HIS E 1 221 ? 29.421 1.248 -26.147 1.00 54.43 221 HIS E N 1
ATOM 9947 C CA . HIS E 1 221 ? 30.644 0.560 -26.611 1.00 55.39 221 HIS E CA 1
ATOM 9948 C C . HIS E 1 221 ? 30.767 0.541 -28.149 1.00 57.88 221 HIS E C 1
ATOM 9949 O O . HIS E 1 221 ? 31.302 -0.417 -28.716 1.00 58.69 221 HIS E O 1
ATOM 9956 N N . MET E 1 222 ? 30.300 1.609 -28.811 1.00 60.22 222 MET E N 1
ATOM 9957 C CA . MET E 1 222 ? 30.285 1.701 -30.284 1.00 60.72 222 MET E CA 1
ATOM 9958 C C . MET E 1 222 ? 31.051 2.926 -30.803 1.00 62.19 222 MET E C 1
ATOM 9959 O O . MET E 1 222 ? 31.084 3.966 -30.144 1.00 62.91 222 MET E O 1
ATOM 9964 N N . GLU E 1 223 ? 31.654 2.783 -31.989 1.00 63.93 223 GLU E N 1
ATOM 9965 C CA . GLU E 1 223 ? 32.353 3.871 -32.706 1.00 63.12 223 GLU E CA 1
ATOM 9966 C C . GLU E 1 223 ? 33.468 4.541 -31.892 1.00 64.75 223 GLU E C 1
ATOM 9967 O O . GLU E 1 223 ? 33.616 5.767 -31.907 1.00 64.37 223 GLU E O 1
ATOM 9973 N N . SER E 1 224 ? 34.251 3.721 -31.195 1.00 66.94 224 SER E N 1
ATOM 9974 C CA . SER E 1 224 ? 35.340 4.205 -30.334 1.00 67.69 224 SER E CA 1
ATOM 9975 C C . SER E 1 224 ? 36.595 3.325 -30.362 1.00 66.93 224 SER E C 1
ATOM 9976 O O . SER E 1 224 ? 37.711 3.851 -30.381 1.00 68.99 224 SER E O 1
ATOM 9979 N N . ILE E 1 225 ? 36.414 2.004 -30.330 1.00 64.47 225 ILE E N 1
ATOM 9980 C CA . ILE E 1 225 ? 37.513 1.045 -30.474 1.00 62.78 225 ILE E CA 1
ATOM 9981 C C . ILE E 1 225 ? 37.532 0.496 -31.902 1.00 62.93 225 ILE E C 1
ATOM 9982 O O . ILE E 1 225 ? 36.485 0.386 -32.545 1.00 61.54 225 ILE E O 1
ATOM 9987 N N . ASN E 1 226 ? 38.733 0.168 -32.386 1.00 62.95 226 ASN E N 1
ATOM 9988 C CA . ASN E 1 226 ? 38.944 -0.325 -33.754 1.00 62.90 226 ASN E CA 1
ATOM 9989 C C . ASN E 1 226 ? 38.098 -1.546 -34.121 1.00 62.77 226 ASN E C 1
ATOM 9990 O O . ASN E 1 226 ? 37.403 -1.528 -35.140 1.00 62.41 226 ASN E O 1
ATOM 9995 N N . HIS E 1 227 ? 38.132 -2.581 -33.280 1.00 63.27 227 HIS E N 1
ATOM 9996 C CA . HIS E 1 227 ? 37.534 -3.882 -33.626 1.00 63.92 227 HIS E CA 1
ATOM 9997 C C . HIS E 1 227 ? 36.010 -3.932 -33.484 1.00 61.14 227 HIS E C 1
ATOM 9998 O O . HIS E 1 227 ? 35.386 -4.874 -33.974 1.00 62.17 227 HIS E O 1
ATOM 10005 N N . CYS E 1 228 ? 35.421 -2.928 -32.830 1.00 59.63 228 CYS E N 1
ATOM 10006 C CA . CYS E 1 228 ? 33.963 -2.809 -32.735 1.00 58.54 228 CYS E CA 1
ATOM 10007 C C . CYS E 1 228 ? 33.377 -2.361 -34.079 1.00 57.91 228 CYS E C 1
ATOM 10008 O O . CYS E 1 228 ? 33.574 -1.219 -34.498 1.00 55.94 228 CYS E O 1
ATOM 10011 N N . LEU E 1 229 ? 32.658 -3.269 -34.741 1.00 57.84 229 LEU E N 1
ATOM 10012 C CA . LEU E 1 229 ? 32.190 -3.064 -36.114 1.00 59.68 229 LEU E CA 1
ATOM 10013 C C . LEU E 1 229 ? 30.843 -2.345 -36.224 1.00 61.87 229 LEU E C 1
ATOM 10014 O O . LEU E 1 229 ? 30.641 -1.561 -37.154 1.00 64.60 229 LEU E O 1
ATOM 10019 N N . LEU E 1 230 ? 29.927 -2.617 -35.293 1.00 62.31 230 LEU E N 1
ATOM 10020 C CA . LEU E 1 230 ? 28.545 -2.133 -35.395 1.00 62.64 230 LEU E CA 1
ATOM 10021 C C . LEU E 1 230 ? 28.443 -0.620 -35.190 1.00 63.12 230 LEU E C 1
ATOM 10022 O O . LEU E 1 230 ? 28.732 -0.117 -34.101 1.00 66.45 230 LEU E O 1
ATOM 10027 N N . THR E 1 231 ? 28.017 0.089 -36.237 1.00 62.78 231 THR E N 1
ATOM 10028 C CA . THR E 1 231 ? 27.854 1.547 -36.199 1.00 60.87 231 THR E CA 1
ATOM 10029 C C . THR E 1 231 ? 26.492 1.930 -35.621 1.00 60.52 231 THR E C 1
ATOM 10030 O O . THR E 1 231 ? 25.548 1.137 -35.659 1.00 59.05 231 THR E O 1
ATOM 10034 N N . ARG E 1 232 ? 26.405 3.152 -35.092 1.00 62.00 232 ARG E N 1
ATOM 10035 C CA . ARG E 1 232 ? 25.148 3.719 -34.574 1.00 61.40 232 ARG E CA 1
ATOM 10036 C C . ARG E 1 232 ? 24.036 3.691 -35.621 1.00 60.71 232 ARG E C 1
ATOM 10037 O O . ARG E 1 232 ? 22.891 3.345 -35.312 1.00 59.21 232 ARG E O 1
ATOM 10045 N N . ALA E 1 233 ? 24.386 4.064 -36.852 1.00 60.03 233 ALA E N 1
ATOM 10046 C CA . ALA E 1 233 ? 23.443 4.082 -37.970 1.00 59.49 233 ALA E CA 1
ATOM 10047 C C . ALA E 1 233 ? 22.959 2.680 -38.345 1.00 59.31 233 ALA E C 1
ATOM 10048 O O . ALA E 1 233 ? 21.776 2.492 -38.622 1.00 59.84 233 ALA E O 1
ATOM 10050 N N . GLU E 1 234 ? 23.870 1.707 -38.348 1.00 59.98 234 GLU E N 1
ATOM 10051 C CA . GLU E 1 234 ? 23.522 0.307 -38.630 1.00 61.72 234 GLU E CA 1
ATOM 10052 C C . GLU E 1 234 ? 22.571 -0.277 -37.578 1.00 63.61 234 GLU E C 1
ATOM 10053 O O . GLU E 1 234 ? 21.680 -1.059 -37.916 1.00 63.92 234 GLU E O 1
ATOM 10059 N N . LEU E 1 235 ? 22.772 0.096 -36.312 1.00 64.76 235 LEU E N 1
ATOM 10060 C CA . LEU E 1 235 ? 21.875 -0.312 -35.222 1.00 63.47 235 LEU E CA 1
ATOM 10061 C C . LEU E 1 235 ? 20.519 0.388 -35.316 1.00 63.21 235 LEU E C 1
ATOM 10062 O O . LEU E 1 235 ? 19.481 -0.240 -35.105 1.00 61.78 235 LEU E O 1
ATOM 10067 N N . ARG E 1 236 ? 20.541 1.689 -35.608 1.00 64.33 236 ARG E N 1
ATOM 10068 C CA . ARG E 1 236 ? 19.315 2.472 -35.801 1.00 64.17 236 ARG E CA 1
ATOM 10069 C C . ARG E 1 236 ? 18.508 1.955 -36.994 1.00 64.09 236 ARG E C 1
ATOM 10070 O O . ARG E 1 236 ? 17.283 1.872 -36.925 1.00 65.89 236 ARG E O 1
ATOM 10078 N N . GLU E 1 237 ? 19.210 1.622 -38.076 1.00 64.76 237 GLU E N 1
ATOM 10079 C CA . GLU E 1 237 ? 18.639 0.915 -39.230 1.00 66.54 237 GLU E CA 1
ATOM 10080 C C . GLU E 1 237 ? 17.951 -0.385 -38.789 1.00 67.37 237 GLU E C 1
ATOM 10081 O O . GLU E 1 237 ? 16.797 -0.627 -39.132 1.00 66.39 237 GLU E O 1
ATOM 10087 N N . PHE E 1 238 ? 18.671 -1.200 -38.017 1.00 69.69 238 PHE E N 1
ATOM 10088 C CA . PHE E 1 238 ? 18.153 -2.467 -37.479 1.00 71.40 238 PHE E CA 1
ATOM 10089 C C . PHE E 1 238 ? 16.904 -2.273 -36.613 1.00 73.31 238 PHE E C 1
ATOM 10090 O O . PHE E 1 238 ? 15.997 -3.109 -36.631 1.00 71.70 238 PHE E O 1
ATOM 10098 N N . SER E 1 239 ? 16.872 -1.173 -35.863 1.00 76.26 239 SER E N 1
ATOM 10099 C CA . SER E 1 239 ? 15.746 -0.847 -34.980 1.00 77.63 239 SER E CA 1
ATOM 10100 C C . SER E 1 239 ? 14.452 -0.541 -35.745 1.00 79.02 239 SER E C 1
ATOM 10101 O O . SER E 1 239 ? 13.372 -0.977 -35.342 1.00 80.23 239 SER E O 1
ATOM 10104 N N . LEU E 1 240 ? 14.572 0.207 -36.842 1.00 79.41 240 LEU E N 1
ATOM 10105 C CA . LEU E 1 240 ? 13.425 0.546 -37.695 1.00 77.54 240 LEU E CA 1
ATOM 10106 C C . LEU E 1 240 ? 12.881 -0.663 -38.468 1.00 76.88 240 LEU E C 1
ATOM 10107 O O . LEU E 1 240 ? 11.694 -0.702 -38.793 1.00 77.71 240 LEU E O 1
ATOM 10112 N N . GLU E 1 241 ? 13.750 -1.633 -38.763 1.00 76.50 241 GLU E N 1
ATOM 10113 C CA . GLU E 1 241 ? 13.359 -2.873 -39.454 1.00 75.31 241 GLU E CA 1
ATOM 10114 C C . GLU E 1 241 ? 12.420 -3.727 -38.603 1.00 73.10 241 GLU E C 1
ATOM 10115 O O . GLU E 1 241 ? 11.348 -4.130 -39.062 1.00 70.04 241 GLU E O 1
ATOM 10121 N N . HIS E 1 242 ? 12.834 -3.989 -37.364 1.00 72.60 242 HIS E N 1
ATOM 10122 C CA . HIS E 1 242 ? 12.086 -4.855 -36.443 1.00 71.24 242 HIS E CA 1
ATOM 10123 C C . HIS E 1 242 ? 10.975 -4.146 -35.662 1.00 70.68 242 HIS E C 1
ATOM 10124 O O . HIS E 1 242 ? 10.188 -4.808 -34.981 1.00 71.01 242 HIS E O 1
ATOM 10131 N N . GLY E 1 243 ? 10.908 -2.816 -35.757 1.00 70.76 243 GLY E N 1
ATOM 10132 C CA . GLY E 1 243 ? 9.847 -2.039 -35.113 1.00 69.85 243 GLY E CA 1
ATOM 10133 C C . GLY E 1 243 ? 10.036 -1.904 -33.614 1.00 69.90 243 GLY E C 1
ATOM 10134 O O . GLY E 1 243 ? 9.111 -2.166 -32.840 1.00 69.94 243 GLY E O 1
ATOM 10135 N N . ILE E 1 244 ? 11.245 -1.515 -33.211 1.00 68.54 244 ILE E N 1
ATOM 10136 C CA . ILE E 1 244 ? 11.565 -1.213 -31.807 1.00 69.12 244 ILE E CA 1
ATOM 10137 C C . ILE E 1 244 ? 12.312 0.126 -31.633 1.00 67.84 244 ILE E C 1
ATOM 10138 O O . ILE E 1 244 ? 12.895 0.381 -30.578 1.00 64.73 244 ILE E O 1
ATOM 10143 N N . GLU E 1 245 ? 12.255 0.980 -32.660 1.00 68.96 245 GLU E N 1
ATOM 10144 C CA . GLU E 1 245 ? 12.861 2.330 -32.662 1.00 70.85 245 GLU E CA 1
ATOM 10145 C C . GLU E 1 245 ? 12.661 3.168 -31.386 1.00 71.11 245 GLU E C 1
ATOM 10146 O O . GLU E 1 245 ? 13.581 3.866 -30.950 1.00 69.11 245 GLU E O 1
ATOM 10152 N N . ASP E 1 246 ? 11.474 3.079 -30.788 1.00 72.77 246 ASP E N 1
ATOM 10153 C CA . ASP E 1 246 ? 11.135 3.866 -29.597 1.00 72.98 246 ASP E CA 1
ATOM 10154 C C . ASP E 1 246 ? 11.757 3.324 -28.302 1.00 70.51 246 ASP E C 1
ATOM 10155 O O . ASP E 1 246 ? 11.867 4.067 -27.327 1.00 71.16 246 ASP E O 1
ATOM 10160 N N . LYS E 1 247 ? 12.160 2.050 -28.295 1.00 69.52 247 LYS E N 1
ATOM 10161 C CA . LYS E 1 247 ? 12.749 1.398 -27.108 1.00 67.07 247 LYS E CA 1
ATOM 10162 C C . LYS E 1 247 ? 14.280 1.230 -27.131 1.00 63.76 247 LYS E C 1
ATOM 10163 O O . LYS E 1 247 ? 14.866 0.926 -26.089 1.00 63.00 247 LYS E O 1
ATOM 10169 N N . ILE E 1 248 ? 14.920 1.408 -28.292 1.00 59.84 248 ILE E N 1
ATOM 10170 C CA . ILE E 1 248 ? 16.385 1.305 -28.407 1.00 59.45 248 ILE E CA 1
ATOM 10171 C C . ILE E 1 248 ? 17.003 2.697 -28.553 1.00 59.07 248 ILE E C 1
ATOM 10172 O O . ILE E 1 248 ? 16.976 3.284 -29.637 1.00 61.15 248 ILE E O 1
ATOM 10177 N N . LEU E 1 249 ? 17.561 3.211 -27.458 1.00 58.65 249 LEU E N 1
ATOM 10178 C CA . LEU E 1 249 ? 18.199 4.530 -27.431 1.00 59.55 249 LEU E CA 1
ATOM 10179 C C . LEU E 1 249 ? 19.685 4.410 -27.776 1.00 61.01 249 LEU E C 1
ATOM 10180 O O . LEU E 1 249 ? 20.387 3.563 -27.221 1.00 60.19 249 LEU E O 1
ATOM 10185 N N . ILE E 1 250 ? 20.153 5.262 -28.689 1.00 62.84 250 ILE E N 1
ATOM 10186 C CA . ILE E 1 250 ? 21.539 5.237 -29.170 1.00 63.78 250 ILE E CA 1
ATOM 10187 C C . ILE E 1 250 ? 22.156 6.627 -28.949 1.00 64.13 250 ILE E C 1
ATOM 10188 O O . ILE E 1 250 ? 22.231 7.434 -29.879 1.00 66.68 250 ILE E O 1
ATOM 10193 N N . PRO E 1 251 ? 22.603 6.914 -27.712 1.00 64.93 251 PRO E N 1
ATOM 10194 C CA . PRO E 1 251 ? 23.093 8.258 -27.394 1.00 66.35 251 PRO E CA 1
ATOM 10195 C C . PRO E 1 251 ? 24.451 8.570 -28.018 1.00 68.91 251 PRO E C 1
ATOM 10196 O O . PRO E 1 251 ? 25.290 7.676 -28.152 1.00 71.65 251 PRO E O 1
ATOM 10200 N N . ALA E 1 252 ? 24.656 9.832 -28.391 1.00 70.35 252 ALA E N 1
ATOM 10201 C CA . ALA E 1 252 ? 25.945 10.290 -28.911 1.00 71.67 252 ALA E CA 1
ATOM 10202 C C . ALA E 1 252 ? 26.913 10.545 -27.759 1.00 71.53 252 ALA E C 1
ATOM 10203 O O . ALA E 1 252 ? 26.522 10.508 -26.588 1.00 70.74 252 ALA E O 1
ATOM 10205 N N . ASP E 1 253 ? 28.175 10.801 -28.097 1.00 72.40 253 ASP E N 1
ATOM 10206 C CA . ASP E 1 253 ? 29.202 11.090 -27.095 1.00 72.58 253 ASP E CA 1
ATOM 10207 C C . ASP E 1 253 ? 28.923 12.441 -26.435 1.00 73.36 253 ASP E C 1
ATOM 10208 O O . ASP E 1 253 ? 28.851 13.465 -27.117 1.00 74.83 253 ASP E O 1
ATOM 10213 N N . GLY E 1 254 ? 28.750 12.420 -25.113 1.00 73.24 254 GLY E N 1
ATOM 10214 C CA . GLY E 1 254 ? 28.434 13.613 -24.324 1.00 74.56 254 GLY E CA 1
ATOM 10215 C C . GLY E 1 254 ? 26.971 13.774 -23.938 1.00 74.84 254 GLY E C 1
ATOM 10216 O O . GLY E 1 254 ? 26.655 14.593 -23.074 1.00 74.41 254 GLY E O 1
ATOM 10217 N N . GLU E 1 255 ? 26.083 12.992 -24.554 1.00 76.47 255 GLU E N 1
ATOM 10218 C CA . GLU E 1 255 ? 24.640 13.162 -24.379 1.00 78.94 255 GLU E CA 1
ATOM 10219 C C . GLU E 1 255 ? 24.143 12.542 -23.071 1.00 78.84 255 GLU E C 1
ATOM 10220 O O . GLU E 1 255 ? 24.439 11.380 -22.785 1.00 79.80 255 GLU E O 1
ATOM 10226 N N . THR E 1 256 ? 23.385 13.323 -22.297 1.00 77.91 256 THR E N 1
ATOM 10227 C CA . THR E 1 256 ? 22.776 12.865 -21.042 1.00 76.96 256 THR E CA 1
ATOM 10228 C C . THR E 1 256 ? 21.365 12.327 -21.299 1.00 78.23 256 THR E C 1
ATOM 10229 O O . THR E 1 256 ? 20.679 12.775 -22.222 1.00 81.27 256 THR E O 1
ATOM 10233 N N . MET E 1 257 ? 20.952 11.355 -20.485 1.00 78.35 257 MET E N 1
ATOM 10234 C CA . MET E 1 257 ? 19.630 10.732 -20.581 1.00 78.08 257 MET E CA 1
ATOM 10235 C C . MET E 1 257 ? 19.014 10.691 -19.184 1.00 79.05 257 MET E C 1
ATOM 10236 O O . MET E 1 257 ? 19.617 10.138 -18.263 1.00 79.59 257 MET E O 1
ATOM 10241 N N . ALA E 1 258 ? 17.824 11.274 -19.032 1.00 79.61 258 ALA E N 1
ATOM 10242 C CA . ALA E 1 258 ? 17.126 11.331 -17.742 1.00 80.25 258 ALA E CA 1
ATOM 10243 C C . ALA E 1 258 ? 16.043 10.250 -17.640 1.00 79.76 258 ALA E C 1
ATOM 10244 O O . ALA E 1 258 ? 15.445 9.860 -18.649 1.00 79.15 258 ALA E O 1
ATOM 10246 N N . PHE E 1 259 ? 15.810 9.771 -16.416 1.00 77.86 259 PHE E N 1
ATOM 10247 C CA . PHE E 1 259 ? 14.750 8.800 -16.118 1.00 77.19 259 PHE E CA 1
ATOM 10248 C C . PHE E 1 259 ? 14.091 9.149 -14.780 1.00 78.19 259 PHE E C 1
ATOM 10249 O O . PHE E 1 259 ? 14.701 8.983 -13.721 1.00 76.77 259 PHE E O 1
ATOM 10257 N N . SER E 1 260 ? 12.850 9.631 -14.836 1.00 80.32 260 SER E N 1
ATOM 10258 C CA . SER E 1 260 ? 12.124 10.089 -13.644 1.00 81.15 260 SER E CA 1
ATOM 10259 C C . SER E 1 260 ? 11.514 8.919 -12.865 1.00 82.55 260 SER E C 1
ATOM 10260 O O . SER E 1 260 ? 11.559 7.775 -13.320 1.00 81.87 260 SER E O 1
ATOM 10263 N N . ALA E 1 261 ? 10.955 9.228 -11.692 1.00 83.08 261 ALA E N 1
ATOM 10264 C CA . ALA E 1 261 ? 10.234 8.265 -10.842 1.00 81.11 261 ALA E CA 1
ATOM 10265 C C . ALA E 1 261 ? 11.111 7.105 -10.375 1.00 81.56 261 ALA E C 1
ATOM 10266 O O . ALA E 1 261 ? 10.719 6.332 -9.499 1.00 79.96 261 ALA E O 1
ATOM 10268 N N . MET F 1 1 ? 36.226 -43.890 -0.140 1.00 66.93 1 MET F N 1
ATOM 10269 C CA . MET F 1 1 ? 35.168 -43.465 -1.111 1.00 65.60 1 MET F CA 1
ATOM 10270 C C . MET F 1 1 ? 34.818 -44.611 -2.070 1.00 65.51 1 MET F C 1
ATOM 10271 O O . MET F 1 1 ? 35.673 -45.434 -2.410 1.00 65.60 1 MET F O 1
ATOM 10276 N N . LYS F 1 2 ? 33.550 -44.659 -2.475 1.00 64.27 2 LYS F N 1
ATOM 10277 C CA . LYS F 1 2 ? 33.076 -45.561 -3.527 1.00 62.86 2 LYS F CA 1
ATOM 10278 C C . LYS F 1 2 ? 32.054 -44.834 -4.395 1.00 60.87 2 LYS F C 1
ATOM 10279 O O . LYS F 1 2 ? 31.272 -44.020 -3.897 1.00 60.28 2 LYS F O 1
ATOM 10285 N N . LEU F 1 3 ? 32.072 -45.137 -5.691 1.00 60.04 3 LEU F N 1
ATOM 10286 C CA . LEU F 1 3 ? 31.176 -44.526 -6.670 1.00 58.09 3 LEU F CA 1
ATOM 10287 C C . LEU F 1 3 ? 30.710 -45.609 -7.633 1.00 57.85 3 LEU F C 1
ATOM 10288 O O . LEU F 1 3 ? 31.524 -46.152 -8.383 1.00 59.96 3 LEU F O 1
ATOM 10293 N N . THR F 1 4 ? 29.413 -45.918 -7.608 1.00 56.58 4 THR F N 1
ATOM 10294 C CA . THR F 1 4 ? 28.840 -46.969 -8.454 1.00 55.92 4 THR F CA 1
ATOM 10295 C C . THR F 1 4 ? 28.021 -46.341 -9.582 1.00 56.22 4 THR F C 1
ATOM 10296 O O . THR F 1 4 ? 27.066 -45.606 -9.325 1.00 55.32 4 THR F O 1
ATOM 10300 N N . GLN F 1 5 ? 28.411 -46.625 -10.825 1.00 55.93 5 GLN F N 1
ATOM 10301 C CA . GLN F 1 5 ? 27.627 -46.241 -11.998 1.00 56.77 5 GLN F CA 1
ATOM 10302 C C . GLN F 1 5 ? 26.429 -47.187 -12.080 1.00 59.98 5 GLN F C 1
ATOM 10303 O O . GLN F 1 5 ? 26.611 -48.406 -12.146 1.00 62.51 5 GLN F O 1
ATOM 10309 N N . ILE F 1 6 ? 25.219 -46.626 -12.063 1.00 59.99 6 ILE F N 1
ATOM 10310 C CA . ILE F 1 6 ? 23.981 -47.410 -12.110 1.00 59.89 6 ILE F CA 1
ATOM 10311 C C . ILE F 1 6 ? 23.476 -47.463 -13.554 1.00 59.02 6 ILE F C 1
ATOM 10312 O O . ILE F 1 6 ? 23.652 -48.480 -14.219 1.00 60.39 6 ILE F O 1
ATOM 10317 N N . ARG F 1 7 ? 22.856 -46.384 -14.030 1.00 57.30 7 ARG F N 1
ATOM 10318 C CA . ARG F 1 7 ? 22.576 -46.212 -15.455 1.00 57.52 7 ARG F CA 1
ATOM 10319 C C . ARG F 1 7 ? 22.261 -44.747 -15.749 1.00 56.21 7 ARG F C 1
ATOM 10320 O O . ARG F 1 7 ? 21.618 -44.077 -14.939 1.00 56.56 7 ARG F O 1
ATOM 10328 N N . ASN F 1 8 ? 22.715 -44.265 -16.905 1.00 54.69 8 ASN F N 1
ATOM 10329 C CA . ASN F 1 8 ? 22.613 -42.851 -17.279 1.00 53.10 8 ASN F CA 1
ATOM 10330 C C . ASN F 1 8 ? 23.323 -41.983 -16.212 1.00 52.29 8 ASN F C 1
ATOM 10331 O O . ASN F 1 8 ? 24.417 -42.353 -15.777 1.00 49.24 8 ASN F O 1
ATOM 10336 N N . ALA F 1 9 ? 22.731 -40.859 -15.791 1.00 51.34 9 ALA F N 1
ATOM 10337 C CA . ALA F 1 9 ? 23.304 -40.019 -14.735 1.00 50.54 9 ALA F CA 1
ATOM 10338 C C . ALA F 1 9 ? 23.032 -40.527 -13.314 1.00 49.12 9 ALA F C 1
ATOM 10339 O O . ALA F 1 9 ? 23.580 -39.970 -12.358 1.00 50.53 9 ALA F O 1
ATOM 10341 N N . THR F 1 10 ? 22.190 -41.554 -13.162 1.00 48.23 10 THR F N 1
ATOM 10342 C CA . THR F 1 10 ? 21.950 -42.158 -11.846 1.00 47.76 10 THR F CA 1
ATOM 10343 C C . THR F 1 10 ? 23.214 -42.840 -11.328 1.00 48.27 10 THR F C 1
ATOM 10344 O O . THR F 1 10 ? 23.875 -43.577 -12.062 1.00 47.00 10 THR F O 1
ATOM 10348 N N . LEU F 1 11 ? 23.545 -42.570 -10.069 1.00 50.06 11 LEU F N 1
ATOM 10349 C CA . LEU F 1 11 ? 24.672 -43.215 -9.390 1.00 51.69 11 LEU F CA 1
ATOM 10350 C C . LEU F 1 11 ? 24.554 -43.067 -7.875 1.00 52.88 11 LEU F C 1
ATOM 10351 O O . LEU F 1 11 ? 23.882 -42.148 -7.389 1.00 53.80 11 LEU F O 1
ATOM 10356 N N . VAL F 1 12 ? 25.180 -43.988 -7.139 1.00 52.68 12 VAL F N 1
ATOM 10357 C CA . VAL F 1 12 ? 25.268 -43.889 -5.681 1.00 53.40 12 VAL F CA 1
ATOM 10358 C C . VAL F 1 12 ? 26.686 -43.493 -5.293 1.00 54.11 12 VAL F C 1
ATOM 10359 O O . VAL F 1 12 ? 27.656 -43.982 -5.877 1.00 56.77 12 VAL F O 1
ATOM 10363 N N . LEU F 1 13 ? 26.793 -42.603 -4.308 1.00 55.11 13 LEU F N 1
ATOM 10364 C CA . LEU F 1 13 ? 28.072 -42.040 -3.878 1.00 53.84 13 LEU F CA 1
ATOM 10365 C C . LEU F 1 13 ? 28.246 -42.275 -2.385 1.00 55.48 13 LEU F C 1
ATOM 10366 O O . LEU F 1 13 ? 27.482 -41.741 -1.582 1.00 56.11 13 LEU F O 1
ATOM 10371 N N . GLN F 1 14 ? 29.235 -43.091 -2.025 1.00 57.41 14 GLN F N 1
ATOM 10372 C CA . GLN F 1 14 ? 29.629 -43.277 -0.635 1.00 58.63 14 GLN F CA 1
ATOM 10373 C C . GLN F 1 14 ? 30.773 -42.309 -0.355 1.00 58.98 14 GLN F C 1
ATOM 10374 O O . GLN F 1 14 ? 31.825 -42.398 -0.989 1.00 61.56 14 GLN F O 1
ATOM 10380 N N . TYR F 1 15 ? 30.560 -41.387 0.582 1.00 58.92 15 TYR F N 1
ATOM 10381 C CA . TYR F 1 15 ? 31.498 -40.292 0.835 1.00 57.45 15 TYR F CA 1
ATOM 10382 C C . TYR F 1 15 ? 31.508 -39.899 2.316 1.00 57.44 15 TYR F C 1
ATOM 10383 O O . TYR F 1 15 ? 30.488 -39.465 2.856 1.00 55.94 15 TYR F O 1
ATOM 10392 N N . ALA F 1 16 ? 32.661 -40.076 2.961 1.00 58.24 16 ALA F N 1
ATOM 10393 C CA . ALA F 1 16 ? 32.886 -39.677 4.356 1.00 59.48 16 ALA F CA 1
ATOM 10394 C C . ALA F 1 16 ? 31.900 -40.347 5.323 1.00 60.53 16 ALA F C 1
ATOM 10395 O O . ALA F 1 16 ? 31.299 -39.694 6.183 1.00 58.97 16 ALA F O 1
ATOM 10397 N N . GLY F 1 17 ? 31.726 -41.657 5.150 1.00 61.85 17 GLY F N 1
ATOM 10398 C CA . GLY F 1 17 ? 30.825 -42.449 5.989 1.00 61.06 17 GLY F CA 1
ATOM 10399 C C . GLY F 1 17 ? 29.357 -42.416 5.600 1.00 60.71 17 GLY F C 1
ATOM 10400 O O . GLY F 1 17 ? 28.587 -43.259 6.061 1.00 64.39 17 GLY F O 1
ATOM 10401 N N . LYS F 1 18 ? 28.961 -41.457 4.761 1.00 59.76 18 LYS F N 1
ATOM 10402 C CA . LYS F 1 18 ? 27.571 -41.292 4.340 1.00 58.44 18 LYS F CA 1
ATOM 10403 C C . LYS F 1 18 ? 27.351 -41.983 2.996 1.00 58.22 18 LYS F C 1
ATOM 10404 O O . LYS F 1 18 ? 28.295 -42.494 2.391 1.00 57.48 18 LYS F O 1
ATOM 10410 N N . LYS F 1 19 ? 26.096 -42.000 2.549 1.00 57.20 19 LYS F N 1
ATOM 10411 C CA . LYS F 1 19 ? 25.700 -42.665 1.309 1.00 56.60 19 LYS F CA 1
ATOM 10412 C C . LYS F 1 19 ? 24.609 -41.849 0.614 1.00 55.52 19 LYS F C 1
ATOM 10413 O O . LYS F 1 19 ? 23.711 -41.333 1.277 1.00 56.35 19 LYS F O 1
ATOM 10419 N N . PHE F 1 20 ? 24.703 -41.727 -0.712 1.00 53.64 20 PHE F N 1
ATOM 10420 C CA . PHE F 1 20 ? 23.827 -40.851 -1.504 1.00 52.46 20 PHE F CA 1
ATOM 10421 C C . PHE F 1 20 ? 23.285 -41.559 -2.745 1.00 53.94 20 PHE F C 1
ATOM 10422 O O . PHE F 1 20 ? 23.799 -42.600 -3.147 1.00 56.24 20 PHE F O 1
ATOM 10430 N N . LEU F 1 21 ? 22.221 -40.993 -3.314 1.00 53.27 21 LEU F N 1
ATOM 10431 C CA . LEU F 1 21 ? 21.640 -41.446 -4.578 1.00 53.13 21 LEU F CA 1
ATOM 10432 C C . LEU F 1 21 ? 21.402 -40.188 -5.414 1.00 54.55 21 LEU F C 1
ATOM 10433 O O . LEU F 1 21 ? 20.592 -39.340 -5.037 1.00 52.64 21 LEU F O 1
ATOM 10438 N N . ILE F 1 22 ? 22.122 -40.064 -6.531 1.00 56.14 22 ILE F N 1
ATOM 10439 C CA . ILE F 1 22 ? 22.075 -38.861 -7.366 1.00 56.42 22 ILE F CA 1
ATOM 10440 C C . ILE F 1 22 ? 21.198 -39.137 -8.581 1.00 55.87 22 ILE F C 1
ATOM 10441 O O . ILE F 1 22 ? 21.344 -40.173 -9.216 1.00 56.24 22 ILE F O 1
ATOM 10446 N N . ASP F 1 23 ? 20.289 -38.207 -8.879 1.00 56.80 23 ASP F N 1
ATOM 10447 C CA . ASP F 1 23 ? 19.460 -38.232 -10.093 1.00 59.91 23 ASP F CA 1
ATOM 10448 C C . ASP F 1 23 ? 18.819 -39.599 -10.391 1.00 61.34 23 ASP F C 1
ATOM 10449 O O . ASP F 1 23 ? 19.178 -40.248 -11.374 1.00 60.04 23 ASP F O 1
ATOM 10454 N N . PRO F 1 24 ? 17.869 -40.039 -9.538 1.00 66.05 24 PRO F N 1
ATOM 10455 C CA . PRO F 1 24 ? 17.269 -41.366 -9.728 1.00 67.16 24 PRO F CA 1
ATOM 10456 C C . PRO F 1 24 ? 16.361 -41.458 -10.958 1.00 68.13 24 PRO F C 1
ATOM 10457 O O . PRO F 1 24 ? 15.478 -40.619 -11.140 1.00 66.00 24 PRO F O 1
ATOM 10461 N N . MET F 1 25 ? 16.615 -42.463 -11.793 1.00 71.21 25 MET F N 1
ATOM 10462 C CA . MET F 1 25 ? 15.761 -42.813 -12.924 1.00 74.53 25 MET F CA 1
ATOM 10463 C C . MET F 1 25 ? 15.521 -44.320 -12.834 1.00 75.14 25 MET F C 1
ATOM 10464 O O . MET F 1 25 ? 16.326 -45.114 -13.331 1.00 75.96 25 MET F O 1
ATOM 10469 N N . LEU F 1 26 ? 14.418 -44.702 -12.188 1.00 75.01 26 LEU F N 1
ATOM 10470 C CA . LEU F 1 26 ? 14.168 -46.100 -11.808 1.00 75.52 26 LEU F CA 1
ATOM 10471 C C . LEU F 1 26 ? 13.044 -46.772 -12.612 1.00 76.35 26 LEU F C 1
ATOM 10472 O O . LEU F 1 26 ? 12.341 -47.646 -12.091 1.00 79.48 26 LEU F O 1
ATOM 10477 N N . ALA F 1 27 ? 12.891 -46.383 -13.878 1.00 74.88 27 ALA F N 1
ATOM 10478 C CA . ALA F 1 27 ? 11.932 -47.038 -14.777 1.00 74.75 27 ALA F CA 1
ATOM 10479 C C . ALA F 1 27 ? 12.486 -48.378 -15.252 1.00 76.59 27 ALA F C 1
ATOM 10480 O O . ALA F 1 27 ? 13.693 -48.618 -15.196 1.00 76.50 27 ALA F O 1
ATOM 10482 N N . GLU F 1 28 ? 11.592 -49.247 -15.711 1.00 79.02 28 GLU F N 1
ATOM 10483 C CA . GLU F 1 28 ? 11.982 -50.504 -16.349 1.00 80.25 28 GLU F CA 1
ATOM 10484 C C . GLU F 1 28 ? 12.174 -50.258 -17.849 1.00 80.85 28 GLU F C 1
ATOM 10485 O O . GLU F 1 28 ? 11.939 -49.147 -18.335 1.00 80.32 28 GLU F O 1
ATOM 10491 N N . LYS F 1 29 ? 12.617 -51.285 -18.572 1.00 81.17 29 LYS F N 1
ATOM 10492 C CA . LYS F 1 29 ? 12.928 -51.160 -20.002 1.00 80.21 29 LYS F CA 1
ATOM 10493 C C . LYS F 1 29 ? 11.681 -50.854 -20.845 1.00 79.89 29 LYS F C 1
ATOM 10494 O O . LYS F 1 29 ? 10.691 -51.585 -20.781 1.00 78.62 29 LYS F O 1
ATOM 10500 N N . GLU F 1 30 ? 11.753 -49.767 -21.621 1.00 80.66 30 GLU F N 1
ATOM 10501 C CA . GLU F 1 30 ? 10.643 -49.269 -22.452 1.00 80.88 30 GLU F CA 1
ATOM 10502 C C . GLU F 1 30 ? 9.369 -48.979 -21.638 1.00 80.20 30 GLU F C 1
ATOM 10503 O O . GLU F 1 30 ? 8.265 -49.354 -22.043 1.00 81.02 30 GLU F O 1
ATOM 10509 N N . ALA F 1 31 ? 9.534 -48.296 -20.505 1.00 80.15 31 ALA F N 1
ATOM 10510 C CA . ALA F 1 31 ? 8.440 -48.072 -19.544 1.00 79.47 31 ALA F CA 1
ATOM 10511 C C . ALA F 1 31 ? 7.768 -46.695 -19.612 1.00 79.58 31 ALA F C 1
ATOM 10512 O O . ALA F 1 31 ? 6.622 -46.565 -19.179 1.00 78.79 31 ALA F O 1
ATOM 10514 N N . TRP F 1 32 ? 8.460 -45.677 -20.131 1.00 81.04 32 TRP F N 1
ATOM 10515 C CA . TRP F 1 32 ? 7.931 -44.300 -20.115 1.00 81.58 32 TRP F CA 1
ATOM 10516 C C . TRP F 1 32 ? 6.671 -44.144 -20.968 1.00 80.49 32 TRP F C 1
ATOM 10517 O O . TRP F 1 32 ? 6.725 -44.219 -22.195 1.00 79.38 32 TRP F O 1
ATOM 10528 N N . ASP F 1 33 ? 5.548 -43.921 -20.287 1.00 81.89 33 ASP F N 1
ATOM 10529 C CA . ASP F 1 33 ? 4.231 -43.817 -20.910 1.00 82.64 33 ASP F CA 1
ATOM 10530 C C . ASP F 1 33 ? 3.891 -42.338 -21.137 1.00 81.50 33 ASP F C 1
ATOM 10531 O O . ASP F 1 33 ? 4.691 -41.455 -20.813 1.00 81.16 33 ASP F O 1
ATOM 10536 N N . GLY F 1 34 ? 2.705 -42.083 -21.687 1.00 80.78 34 GLY F N 1
ATOM 10537 C CA . GLY F 1 34 ? 2.262 -40.739 -22.064 1.00 79.42 34 GLY F CA 1
ATOM 10538 C C . GLY F 1 34 ? 1.762 -40.784 -23.495 1.00 77.78 34 GLY F C 1
ATOM 10539 O O . GLY F 1 34 ? 2.322 -41.509 -24.324 1.00 75.66 34 GLY F O 1
ATOM 10540 N N . PHE F 1 35 ? 0.710 -40.019 -23.786 1.00 74.98 35 PHE F N 1
ATOM 10541 C CA . PHE F 1 35 ? 0.044 -40.088 -25.086 1.00 72.99 35 PHE F CA 1
ATOM 10542 C C . PHE F 1 35 ? -0.650 -38.777 -25.454 1.00 72.53 35 PHE F C 1
ATOM 10543 O O . PHE F 1 35 ? -1.575 -38.337 -24.774 1.00 74.86 35 PHE F O 1
ATOM 10551 N N . GLY F 1 37 ? -0.251 -38.329 -30.379 1.00 91.18 37 GLY F N 1
ATOM 10552 C CA . GLY F 1 37 ? 0.897 -38.980 -30.999 1.00 91.73 37 GLY F CA 1
ATOM 10553 C C . GLY F 1 37 ? 0.483 -39.875 -32.152 1.00 92.60 37 GLY F C 1
ATOM 10554 O O . GLY F 1 37 ? 0.025 -40.998 -31.933 1.00 90.95 37 GLY F O 1
ATOM 10555 N N . SER F 1 38 ? 0.645 -39.376 -33.378 1.00 94.09 38 SER F N 1
ATOM 10556 C CA . SER F 1 38 ? 0.287 -40.121 -34.592 1.00 95.21 38 SER F CA 1
ATOM 10557 C C . SER F 1 38 ? 1.309 -41.212 -34.902 1.00 95.74 38 SER F C 1
ATOM 10558 O O . SER F 1 38 ? 0.938 -42.361 -35.155 1.00 92.86 38 SER F O 1
ATOM 10561 N N . ALA F 1 39 ? 2.587 -40.832 -34.898 1.00 99.85 39 ALA F N 1
ATOM 10562 C CA . ALA F 1 39 ? 3.702 -41.759 -35.096 1.00 101.32 39 ALA F CA 1
ATOM 10563 C C . ALA F 1 39 ? 4.491 -41.885 -33.797 1.00 103.22 39 ALA F C 1
ATOM 10564 O O . ALA F 1 39 ? 5.463 -41.155 -33.582 1.00 106.59 39 ALA F O 1
ATOM 10566 N N . ARG F 1 40 ? 4.054 -42.801 -32.931 1.00 103.69 40 ARG F N 1
ATOM 10567 C CA . ARG F 1 40 ? 4.751 -43.098 -31.676 1.00 104.76 40 ARG F CA 1
ATOM 10568 C C . ARG F 1 40 ? 4.863 -44.603 -31.368 1.00 106.72 40 ARG F C 1
ATOM 10569 O O . ARG F 1 40 ? 4.629 -45.010 -30.227 1.00 106.18 40 ARG F O 1
ATOM 10571 N N . PRO F 1 41 ? 5.239 -45.433 -32.371 1.00 110.60 41 PRO F N 1
ATOM 10572 C CA . PRO F 1 41 ? 5.416 -46.865 -32.088 1.00 111.43 41 PRO F CA 1
ATOM 10573 C C . PRO F 1 41 ? 6.722 -47.211 -31.353 1.00 112.27 41 PRO F C 1
ATOM 10574 O O . PRO F 1 41 ? 6.694 -48.006 -30.410 1.00 113.46 41 PRO F O 1
ATOM 10578 N N . HIS F 1 42 ? 7.839 -46.612 -31.772 1.00 110.08 42 HIS F N 1
ATOM 10579 C CA . HIS F 1 42 ? 9.171 -47.001 -31.292 1.00 106.65 42 HIS F CA 1
ATOM 10580 C C . HIS F 1 42 ? 9.557 -46.283 -29.995 1.00 104.84 42 HIS F C 1
ATOM 10581 O O . HIS F 1 42 ? 10.411 -45.390 -29.997 1.00 105.95 42 HIS F O 1
ATOM 10583 N N . LEU F 1 43 ? 8.923 -46.692 -28.894 1.00 101.51 43 LEU F N 1
ATOM 10584 C CA . LEU F 1 43 ? 9.227 -46.173 -27.553 1.00 96.83 43 LEU F CA 1
ATOM 10585 C C . LEU F 1 43 ? 10.298 -47.054 -26.902 1.00 94.46 43 LEU F C 1
ATOM 10586 O O . LEU F 1 43 ? 9.985 -48.099 -26.324 1.00 91.10 43 LEU F O 1
ATOM 10588 N N . ARG F 1 44 ? 11.556 -46.617 -27.004 1.00 93.82 44 ARG F N 1
ATOM 10589 C CA . ARG F 1 44 ? 12.722 -47.421 -26.601 1.00 92.15 44 ARG F CA 1
ATOM 10590 C C . ARG F 1 44 ? 13.314 -47.069 -25.230 1.00 88.93 44 ARG F C 1
ATOM 10591 O O . ARG F 1 44 ? 13.750 -47.968 -24.511 1.00 88.47 44 ARG F O 1
ATOM 10599 N N . ASN F 1 45 ? 13.362 -45.782 -24.880 1.00 85.46 45 ASN F N 1
ATOM 10600 C CA . ASN F 1 45 ? 13.955 -45.362 -23.590 1.00 81.80 45 ASN F CA 1
ATOM 10601 C C . ASN F 1 45 ? 13.019 -45.676 -22.400 1.00 81.08 45 ASN F C 1
ATOM 10602 O O . ASN F 1 45 ? 11.806 -45.495 -22.528 1.00 80.49 45 ASN F O 1
ATOM 10607 N N . PRO F 1 46 ? 13.537 -46.170 -21.265 1.00 82.34 46 PRO F N 1
ATOM 10608 C CA . PRO F 1 46 ? 14.953 -46.494 -21.044 1.00 83.93 46 PRO F CA 1
ATOM 10609 C C . PRO F 1 46 ? 15.410 -47.727 -21.828 1.00 85.25 46 PRO F C 1
ATOM 10610 O O . PRO F 1 46 ? 14.742 -48.762 -21.794 1.00 88.81 46 PRO F O 1
ATOM 10614 N N . MET F 1 47 ? 16.538 -47.603 -22.525 1.00 83.88 47 MET F N 1
ATOM 10615 C CA . MET F 1 47 ? 17.015 -48.650 -23.432 1.00 83.21 47 MET F CA 1
ATOM 10616 C C . MET F 1 47 ? 17.534 -49.867 -22.669 1.00 83.16 47 MET F C 1
ATOM 10617 O O . MET F 1 47 ? 17.277 -51.004 -23.067 1.00 83.06 47 MET F O 1
ATOM 10622 N N . VAL F 1 48 ? 18.257 -49.617 -21.577 1.00 84.49 48 VAL F N 1
ATOM 10623 C CA . VAL F 1 48 ? 18.776 -50.671 -20.701 1.00 85.61 48 VAL F CA 1
ATOM 10624 C C . VAL F 1 48 ? 17.976 -50.673 -19.398 1.00 85.59 48 VAL F C 1
ATOM 10625 O O . VAL F 1 48 ? 17.424 -49.644 -19.001 1.00 86.69 48 VAL F O 1
ATOM 10629 N N . ALA F 1 49 ? 17.908 -51.836 -18.750 1.00 83.09 49 ALA F N 1
ATOM 10630 C CA . ALA F 1 49 ? 17.303 -51.970 -17.420 1.00 80.71 49 ALA F CA 1
ATOM 10631 C C . ALA F 1 49 ? 18.330 -51.619 -16.342 1.00 79.04 49 ALA F C 1
ATOM 10632 O O . ALA F 1 49 ? 19.488 -51.327 -16.651 1.00 79.99 49 ALA F O 1
ATOM 10634 N N . LEU F 1 50 ? 17.903 -51.647 -15.080 1.00 76.13 50 LEU F N 1
ATOM 10635 C CA . LEU F 1 50 ? 18.803 -51.401 -13.952 1.00 75.04 50 LEU F CA 1
ATOM 10636 C C . LEU F 1 50 ? 19.685 -52.635 -13.711 1.00 75.78 50 LEU F C 1
ATOM 10637 O O . LEU F 1 50 ? 19.190 -53.760 -13.769 1.00 75.42 50 LEU F O 1
ATOM 10642 N N . PRO F 1 51 ? 20.990 -52.432 -13.436 1.00 78.28 51 PRO F N 1
ATOM 10643 C CA . PRO F 1 51 ? 21.918 -53.555 -13.240 1.00 79.43 51 PRO F CA 1
ATOM 10644 C C . PRO F 1 51 ? 21.793 -54.272 -11.886 1.00 80.48 51 PRO F C 1
ATOM 10645 O O . PRO F 1 51 ? 22.345 -55.363 -11.723 1.00 81.15 51 PRO F O 1
ATOM 10649 N N . VAL F 1 52 ? 21.098 -53.651 -10.933 1.00 81.78 52 VAL F N 1
ATOM 10650 C CA . VAL F 1 52 ? 20.848 -54.228 -9.607 1.00 81.51 52 VAL F CA 1
ATOM 10651 C C . VAL F 1 52 ? 19.378 -53.997 -9.231 1.00 81.76 52 VAL F C 1
ATOM 10652 O O . VAL F 1 52 ? 18.708 -53.167 -9.859 1.00 79.74 52 VAL F O 1
ATOM 10656 N N . PRO F 1 53 ? 18.863 -54.735 -8.220 1.00 82.43 53 PRO F N 1
ATOM 10657 C CA . PRO F 1 53 ? 17.477 -54.495 -7.798 1.00 81.98 53 PRO F CA 1
ATOM 10658 C C . PRO F 1 53 ? 17.278 -53.107 -7.187 1.00 80.82 53 PRO F C 1
ATOM 10659 O O . PRO F 1 53 ? 18.216 -52.544 -6.618 1.00 80.41 53 PRO F O 1
ATOM 10663 N N . VAL F 1 54 ? 16.063 -52.576 -7.307 1.00 79.00 54 VAL F N 1
ATOM 10664 C CA . VAL F 1 54 ? 15.728 -51.245 -6.778 1.00 80.30 54 VAL F CA 1
ATOM 10665 C C . VAL F 1 54 ? 15.902 -51.133 -5.250 1.00 80.97 54 VAL F C 1
ATOM 10666 O O . VAL F 1 54 ? 16.165 -50.045 -4.738 1.00 79.53 54 VAL F O 1
ATOM 10670 N N . GLU F 1 55 ? 15.774 -52.261 -4.543 1.00 82.99 55 GLU F N 1
ATOM 10671 C CA . GLU F 1 55 ? 15.938 -52.322 -3.081 1.00 82.64 55 GLU F CA 1
ATOM 10672 C C . GLU F 1 55 ? 17.307 -51.823 -2.614 1.00 83.45 55 GLU F C 1
ATOM 10673 O O . GLU F 1 55 ? 17.388 -51.023 -1.680 1.00 85.05 55 GLU F O 1
ATOM 10679 N N . ASP F 1 56 ? 18.367 -52.298 -3.270 1.00 81.57 56 ASP F N 1
ATOM 10680 C CA . ASP F 1 56 ? 19.749 -51.951 -2.897 1.00 79.76 56 ASP F CA 1
ATOM 10681 C C . ASP F 1 56 ? 20.096 -50.474 -3.134 1.00 76.78 56 ASP F C 1
ATOM 10682 O O . ASP F 1 56 ? 20.963 -49.925 -2.446 1.00 74.42 56 ASP F O 1
ATOM 10687 N N . LEU F 1 57 ? 19.430 -49.845 -4.105 1.00 72.90 57 LEU F N 1
ATOM 10688 C CA . LEU F 1 57 ? 19.604 -48.410 -4.380 1.00 70.26 57 LEU F CA 1
ATOM 10689 C C . LEU F 1 57 ? 19.079 -47.511 -3.257 1.00 69.57 57 LEU F C 1
ATOM 10690 O O . LEU F 1 57 ? 19.707 -46.497 -2.939 1.00 68.94 57 LEU F O 1
ATOM 10695 N N . LEU F 1 58 ? 17.938 -47.881 -2.669 1.00 67.78 58 LEU F N 1
ATOM 10696 C CA . LEU F 1 58 ? 17.255 -47.031 -1.682 1.00 66.54 58 LEU F CA 1
ATOM 10697 C C . LEU F 1 58 ? 17.825 -47.091 -0.256 1.00 66.59 58 LEU F C 1
ATOM 10698 O O . LEU F 1 58 ? 17.425 -46.287 0.589 1.00 65.47 58 LEU F O 1
ATOM 10703 N N . ALA F 1 59 ? 18.741 -48.024 0.020 1.00 67.24 59 ALA F N 1
ATOM 10704 C CA . ALA F 1 59 ? 19.428 -48.078 1.322 1.00 67.82 59 ALA F CA 1
ATOM 10705 C C . ALA F 1 59 ? 20.444 -46.932 1.414 1.00 66.33 59 ALA F C 1
ATOM 10706 O O . ALA F 1 59 ? 21.656 -47.149 1.344 1.00 64.50 59 ALA F O 1
ATOM 10708 N N . VAL F 1 60 ? 19.927 -45.719 1.599 1.00 65.04 60 VAL F N 1
ATOM 10709 C CA . VAL F 1 60 ? 20.684 -44.497 1.346 1.00 65.00 60 VAL F CA 1
ATOM 10710 C C . VAL F 1 60 ? 20.355 -43.390 2.362 1.00 64.81 60 VAL F C 1
ATOM 10711 O O . VAL F 1 60 ? 19.187 -43.184 2.706 1.00 66.55 60 VAL F O 1
ATOM 10715 N N . ASP F 1 61 ? 21.386 -42.683 2.829 1.00 62.91 61 ASP F N 1
ATOM 10716 C CA . ASP F 1 61 ? 21.225 -41.628 3.844 1.00 62.66 61 ASP F CA 1
ATOM 10717 C C . ASP F 1 61 ? 20.515 -40.371 3.309 1.00 61.31 61 ASP F C 1
ATOM 10718 O O . ASP F 1 61 ? 19.880 -39.649 4.079 1.00 61.76 61 ASP F O 1
ATOM 10723 N N . ALA F 1 62 ? 20.635 -40.104 2.008 1.00 59.69 62 ALA F N 1
ATOM 10724 C CA . ALA F 1 62 ? 19.945 -38.971 1.372 1.00 58.54 62 ALA F CA 1
ATOM 10725 C C . ALA F 1 62 ? 19.822 -39.156 -0.143 1.00 57.10 62 ALA F C 1
ATOM 10726 O O . ALA F 1 62 ? 20.331 -40.128 -0.704 1.00 56.08 62 ALA F O 1
ATOM 10728 N N . VAL F 1 63 ? 19.126 -38.221 -0.787 1.00 55.31 63 VAL F N 1
ATOM 10729 C CA . VAL F 1 63 ? 18.972 -38.191 -2.245 1.00 53.35 63 VAL F CA 1
ATOM 10730 C C . VAL F 1 63 ? 19.221 -36.760 -2.733 1.00 52.46 63 VAL F C 1
ATOM 10731 O O . VAL F 1 63 ? 18.783 -35.808 -2.090 1.00 51.62 63 VAL F O 1
ATOM 10735 N N . ILE F 1 64 ? 19.927 -36.619 -3.858 1.00 52.59 64 ILE F N 1
ATOM 10736 C CA . ILE F 1 64 ? 20.234 -35.304 -4.449 1.00 50.79 64 ILE F CA 1
ATOM 10737 C C . ILE F 1 64 ? 19.755 -35.254 -5.897 1.00 50.69 64 ILE F C 1
ATOM 10738 O O . ILE F 1 64 ? 20.107 -36.127 -6.688 1.00 51.36 64 ILE F O 1
ATOM 10743 N N . LEU F 1 65 ? 18.973 -34.224 -6.233 1.00 50.18 65 LEU F N 1
ATOM 10744 C CA . LEU F 1 65 ? 18.442 -34.018 -7.589 1.00 50.93 65 LEU F CA 1
ATOM 10745 C C . LEU F 1 65 ? 19.008 -32.731 -8.201 1.00 51.99 65 LEU F C 1
ATOM 10746 O O . LEU F 1 65 ? 18.730 -31.629 -7.713 1.00 53.80 65 LEU F O 1
ATOM 10751 N N . THR F 1 66 ? 19.781 -32.882 -9.278 1.00 50.10 66 THR F N 1
ATOM 10752 C CA . THR F 1 66 ? 20.424 -31.754 -9.957 1.00 48.49 66 THR F CA 1
ATOM 10753 C C . THR F 1 66 ? 19.410 -30.942 -10.764 1.00 47.43 66 THR F C 1
ATOM 10754 O O . THR F 1 66 ? 19.485 -29.715 -10.806 1.00 47.34 66 THR F O 1
ATOM 10758 N N . HIS F 1 67 ? 18.484 -31.640 -11.417 1.00 46.14 67 HIS F N 1
ATOM 10759 C CA . HIS F 1 67 ? 17.326 -31.014 -12.058 1.00 44.97 67 HIS F CA 1
ATOM 10760 C C . HIS F 1 67 ? 16.219 -32.042 -12.294 1.00 45.51 67 HIS F C 1
ATOM 10761 O O . HIS F 1 67 ? 16.433 -33.246 -12.098 1.00 45.03 67 HIS F O 1
ATOM 10768 N N . THR F 1 68 ? 15.042 -31.562 -12.703 1.00 45.05 68 THR F N 1
ATOM 10769 C CA . THR F 1 68 ? 13.849 -32.408 -12.841 1.00 43.62 68 THR F CA 1
ATOM 10770 C C . THR F 1 68 ? 13.462 -32.693 -14.301 1.00 43.32 68 THR F C 1
ATOM 10771 O O . THR F 1 68 ? 12.273 -32.730 -14.643 1.00 41.95 68 THR F O 1
ATOM 10775 N N . HIS F 1 69 ? 14.464 -32.898 -15.158 1.00 43.25 69 HIS F N 1
ATOM 10776 C CA . HIS F 1 69 ? 14.232 -33.537 -16.457 1.00 44.06 69 HIS F CA 1
ATOM 10777 C C . HIS F 1 69 ? 13.913 -35.007 -16.180 1.00 44.38 69 HIS F C 1
ATOM 10778 O O . HIS F 1 69 ? 14.396 -35.572 -15.192 1.00 44.30 69 HIS F O 1
ATOM 10785 N N . THR F 1 70 ? 13.110 -35.614 -17.050 1.00 44.21 70 THR F N 1
ATOM 10786 C CA . THR F 1 70 ? 12.614 -36.982 -16.839 1.00 44.76 70 THR F CA 1
ATOM 10787 C C . THR F 1 70 ? 13.725 -38.021 -16.630 1.00 45.50 70 THR F C 1
ATOM 10788 O O . THR F 1 70 ? 13.597 -38.895 -15.770 1.00 45.18 70 THR F O 1
ATOM 10792 N N . ASP F 1 71 ? 14.821 -37.900 -17.380 1.00 46.93 71 ASP F N 1
ATOM 10793 C CA . ASP F 1 71 ? 15.965 -38.834 -17.255 1.00 47.07 71 ASP F CA 1
ATOM 10794 C C . ASP F 1 71 ? 16.771 -38.732 -15.945 1.00 48.31 71 ASP F C 1
ATOM 10795 O O . ASP F 1 71 ? 17.656 -39.565 -15.695 1.00 48.55 71 ASP F O 1
ATOM 10800 N N . HIS F 1 72 ? 16.478 -37.716 -15.130 1.00 47.81 72 HIS F N 1
ATOM 10801 C CA . HIS F 1 72 ? 17.037 -37.583 -13.779 1.00 47.54 72 HIS F CA 1
ATOM 10802 C C . HIS F 1 72 ? 16.001 -37.726 -12.647 1.00 48.82 72 HIS F C 1
ATOM 10803 O O . HIS F 1 72 ? 16.380 -37.783 -11.474 1.00 49.61 72 HIS F O 1
ATOM 10810 N N . TRP F 1 73 ? 14.713 -37.786 -12.996 1.00 49.98 73 TRP F N 1
ATOM 10811 C CA . TRP F 1 73 ? 13.614 -37.869 -12.025 1.00 50.27 73 TRP F CA 1
ATOM 10812 C C . TRP F 1 73 ? 12.326 -38.302 -12.745 1.00 50.63 73 TRP F C 1
ATOM 10813 O O . TRP F 1 73 ? 11.458 -37.478 -13.051 1.00 49.53 73 TRP F O 1
ATOM 10824 N N . ASP F 1 74 ? 12.236 -39.599 -13.034 1.00 52.11 74 ASP F N 1
ATOM 10825 C CA . ASP F 1 74 ? 11.056 -40.181 -13.691 1.00 54.71 74 ASP F CA 1
ATOM 10826 C C . ASP F 1 74 ? 9.967 -40.568 -12.681 1.00 56.25 74 ASP F C 1
ATOM 10827 O O . ASP F 1 74 ? 10.195 -40.552 -11.466 1.00 55.32 74 ASP F O 1
ATOM 10832 N N . GLU F 1 75 ? 8.789 -40.916 -13.198 1.00 58.95 75 GLU F N 1
ATOM 10833 C CA . GLU F 1 75 ? 7.637 -41.283 -12.358 1.00 58.90 75 GLU F CA 1
ATOM 10834 C C . GLU F 1 75 ? 7.842 -42.575 -11.565 1.00 59.24 75 GLU F C 1
ATOM 10835 O O . GLU F 1 75 ? 7.355 -42.686 -10.439 1.00 60.78 75 GLU F O 1
ATOM 10841 N N . ALA F 1 76 ? 8.561 -43.538 -12.142 1.00 59.90 76 ALA F N 1
ATOM 10842 C CA . ALA F 1 76 ? 8.899 -44.787 -11.441 1.00 61.31 76 ALA F CA 1
ATOM 10843 C C . ALA F 1 76 ? 9.705 -44.544 -10.164 1.00 62.77 76 ALA F C 1
ATOM 10844 O O . ALA F 1 76 ? 9.478 -45.209 -9.152 1.00 64.23 76 ALA F O 1
ATOM 10846 N N . ALA F 1 77 ? 10.642 -43.596 -10.221 1.00 64.94 77 ALA F N 1
ATOM 10847 C CA . ALA F 1 77 ? 11.417 -43.186 -9.042 1.00 64.24 77 ALA F CA 1
ATOM 10848 C C . ALA F 1 77 ? 10.551 -42.487 -7.991 1.00 64.99 77 ALA F C 1
ATOM 10849 O O . ALA F 1 77 ? 10.748 -42.696 -6.793 1.00 65.80 77 ALA F O 1
ATOM 10851 N N . GLN F 1 78 ? 9.601 -41.664 -8.444 1.00 64.03 78 GLN F N 1
ATOM 10852 C CA . GLN F 1 78 ? 8.652 -40.985 -7.547 1.00 63.00 78 GLN F CA 1
ATOM 10853 C C . GLN F 1 78 ? 7.793 -41.978 -6.754 1.00 63.75 78 GLN F C 1
ATOM 10854 O O . GLN F 1 78 ? 7.437 -41.710 -5.603 1.00 65.84 78 GLN F O 1
ATOM 10860 N N . GLN F 1 79 ? 7.455 -43.108 -7.378 1.00 63.50 79 GLN F N 1
ATOM 10861 C CA . GLN F 1 79 ? 6.821 -44.233 -6.677 1.00 62.83 79 GLN F CA 1
ATOM 10862 C C . GLN F 1 79 ? 7.796 -44.863 -5.683 1.00 63.11 79 GLN F C 1
ATOM 10863 O O . GLN F 1 79 ? 7.528 -44.900 -4.482 1.00 64.56 79 GLN F O 1
ATOM 10869 N N . ALA F 1 80 ? 8.932 -45.332 -6.198 1.00 64.22 80 ALA F N 1
ATOM 10870 C CA . ALA F 1 80 ? 9.856 -46.197 -5.449 1.00 65.93 80 ALA F CA 1
ATOM 10871 C C . ALA F 1 80 ? 10.381 -45.597 -4.142 1.00 67.87 80 ALA F C 1
ATOM 10872 O O . ALA F 1 80 ? 10.220 -46.204 -3.079 1.00 71.37 80 ALA F O 1
ATOM 10874 N N . VAL F 1 81 ? 10.999 -44.416 -4.220 1.00 67.20 81 VAL F N 1
ATOM 10875 C CA . VAL F 1 81 ? 11.571 -43.770 -3.026 1.00 67.14 81 VAL F CA 1
ATOM 10876 C C . VAL F 1 81 ? 10.456 -43.232 -2.115 1.00 66.08 81 VAL F C 1
ATOM 10877 O O . VAL F 1 81 ? 9.515 -42.597 -2.601 1.00 64.09 81 VAL F O 1
ATOM 10881 N N . PRO F 1 82 ? 10.551 -43.497 -0.794 1.00 65.86 82 PRO F N 1
ATOM 10882 C CA . PRO F 1 82 ? 9.482 -43.093 0.122 1.00 66.64 82 PRO F CA 1
ATOM 10883 C 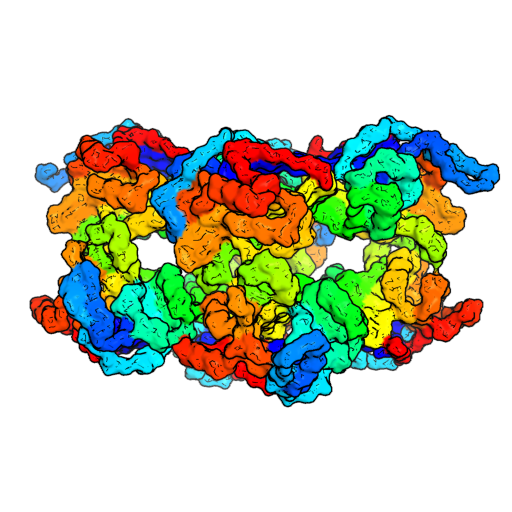C . PRO F 1 82 ? 9.423 -41.580 0.337 1.00 67.60 82 PRO F C 1
ATOM 10884 O O . PRO F 1 82 ? 10.434 -40.895 0.171 1.00 68.64 82 PRO F O 1
ATOM 10888 N N . LYS F 1 83 ? 8.249 -41.079 0.717 1.00 67.88 83 LYS F N 1
ATOM 10889 C CA . LYS F 1 83 ? 8.009 -39.630 0.810 1.00 68.41 83 LYS F CA 1
ATOM 10890 C C . LYS F 1 83 ? 8.697 -38.956 2.006 1.00 69.27 83 LYS F C 1
ATOM 10891 O O . LYS F 1 83 ? 8.832 -37.726 2.023 1.00 69.22 83 LYS F O 1
ATOM 10897 N N . ASP F 1 84 ? 9.128 -39.757 2.988 1.00 68.62 84 ASP F N 1
ATOM 10898 C CA . ASP F 1 84 ? 9.961 -39.281 4.108 1.00 67.86 84 ASP F CA 1
ATOM 10899 C C . ASP F 1 84 ? 11.479 -39.292 3.819 1.00 67.91 84 ASP F C 1
ATOM 10900 O O . ASP F 1 84 ? 12.279 -39.027 4.723 1.00 67.13 84 ASP F O 1
ATOM 10905 N N . MET F 1 85 ? 11.870 -39.598 2.578 1.00 68.05 85 MET F N 1
ATOM 10906 C CA . MET F 1 85 ? 13.276 -39.573 2.163 1.00 67.33 85 MET F CA 1
ATOM 10907 C C . MET F 1 85 ? 13.777 -38.135 2.074 1.00 64.55 85 MET F C 1
ATOM 10908 O O . MET F 1 85 ? 13.057 -37.247 1.601 1.00 62.83 85 MET F O 1
ATOM 10913 N N . LEU F 1 86 ? 15.020 -37.926 2.506 1.00 60.47 86 LEU F N 1
ATOM 10914 C CA . LEU F 1 86 ? 15.647 -36.606 2.478 1.00 57.19 86 LEU F CA 1
ATOM 10915 C C . LEU F 1 86 ? 16.075 -36.307 1.040 1.00 55.22 86 LEU F C 1
ATOM 10916 O O . LEU F 1 86 ? 16.994 -36.940 0.516 1.00 54.43 86 LEU F O 1
ATOM 10921 N N . ILE F 1 87 ? 15.378 -35.360 0.409 1.00 54.21 87 ILE F N 1
ATOM 10922 C CA . ILE F 1 87 ? 15.661 -34.922 -0.957 1.00 53.04 87 ILE F CA 1
ATOM 10923 C C . ILE F 1 87 ? 16.415 -33.592 -0.919 1.00 52.18 87 ILE F C 1
ATOM 10924 O O . ILE F 1 87 ? 16.046 -32.688 -0.166 1.00 52.47 87 ILE F O 1
ATOM 10929 N N . TYR F 1 88 ? 17.467 -33.488 -1.732 1.00 50.01 88 TYR F N 1
ATOM 10930 C CA . TYR F 1 88 ? 18.215 -32.244 -1.920 1.00 47.31 88 TYR F CA 1
ATOM 10931 C C . TYR F 1 88 ? 17.981 -31.728 -3.339 1.00 46.76 88 TYR F C 1
ATOM 10932 O O . TYR F 1 88 ? 18.514 -32.281 -4.298 1.00 45.92 88 TYR F O 1
ATOM 10941 N N . THR F 1 89 ? 17.168 -30.679 -3.457 1.00 46.44 89 THR F N 1
ATOM 10942 C CA . THR F 1 89 ? 16.864 -30.053 -4.742 1.00 46.11 89 THR F CA 1
ATOM 10943 C C . THR F 1 89 ? 17.838 -28.925 -5.075 1.00 46.37 89 THR F C 1
ATOM 10944 O O . THR F 1 89 ? 18.582 -28.452 -4.217 1.00 43.13 89 THR F O 1
ATOM 10948 N N . GLN F 1 90 ? 17.789 -28.493 -6.330 1.00 48.35 90 GLN F N 1
ATOM 10949 C CA . GLN F 1 90 ? 18.645 -27.432 -6.845 1.00 50.60 90 GLN F CA 1
ATOM 10950 C C . GLN F 1 90 ? 18.241 -26.071 -6.285 1.00 53.63 90 GLN F C 1
ATOM 10951 O O . GLN F 1 90 ? 19.072 -25.361 -5.721 1.00 54.09 90 GLN F O 1
ATOM 10957 N N . ASP F 1 91 ? 16.967 -25.718 -6.459 1.00 57.00 91 ASP F N 1
ATOM 10958 C CA . ASP F 1 91 ? 16.432 -24.424 -6.014 1.00 60.51 91 ASP F CA 1
ATOM 10959 C C . ASP F 1 91 ? 14.955 -24.551 -5.570 1.00 61.83 91 ASP F C 1
ATOM 10960 O O . ASP F 1 91 ? 14.465 -25.667 -5.366 1.00 60.74 91 ASP F O 1
ATOM 10965 N N . GLU F 1 92 ? 14.267 -23.419 -5.407 1.00 63.65 92 GLU F N 1
ATOM 10966 C CA . GLU F 1 92 ? 12.893 -23.398 -4.885 1.00 64.02 92 GLU F CA 1
ATOM 10967 C C . GLU F 1 92 ? 11.832 -23.885 -5.873 1.00 63.08 92 GLU F C 1
ATOM 10968 O O . GLU F 1 92 ? 10.837 -24.475 -5.454 1.00 62.42 92 GLU F O 1
ATOM 10974 N N . LYS F 1 93 ? 12.032 -23.633 -7.168 1.00 62.94 93 LYS F N 1
ATOM 10975 C CA . LYS F 1 93 ? 11.123 -24.141 -8.205 1.00 63.49 93 LYS F CA 1
ATOM 10976 C C . LYS F 1 93 ? 11.105 -25.671 -8.212 1.00 63.50 93 LYS F C 1
ATOM 10977 O O . LYS F 1 93 ? 10.038 -26.278 -8.241 1.00 62.91 93 LYS F O 1
ATOM 10983 N N . ASP F 1 94 ? 12.292 -26.277 -8.175 1.00 64.56 94 ASP F N 1
ATOM 10984 C CA . ASP F 1 94 ? 12.435 -27.737 -8.096 1.00 64.04 94 ASP F CA 1
ATOM 10985 C C . ASP F 1 94 ? 11.893 -28.314 -6.785 1.00 64.08 94 ASP F C 1
ATOM 10986 O O . ASP F 1 94 ? 11.373 -29.431 -6.776 1.00 65.36 94 ASP F O 1
ATOM 10991 N N . ALA F 1 95 ? 12.031 -27.565 -5.689 1.00 63.36 95 ALA F N 1
ATOM 10992 C CA . ALA F 1 95 ? 11.475 -27.964 -4.389 1.00 62.22 95 ALA F CA 1
ATOM 10993 C C . ALA F 1 95 ? 9.949 -28.037 -4.424 1.00 62.19 95 ALA F C 1
ATOM 10994 O O . ALA F 1 95 ? 9.369 -29.070 -4.087 1.00 60.85 95 ALA F O 1
ATOM 10996 N N . ALA F 1 96 ? 9.319 -26.942 -4.851 1.00 62.85 96 ALA F N 1
ATOM 10997 C CA . ALA F 1 96 ? 7.858 -26.865 -5.020 1.00 63.72 96 ALA F CA 1
ATOM 10998 C C . ALA F 1 96 ? 7.296 -27.936 -5.970 1.00 66.05 96 ALA F C 1
ATOM 10999 O O . ALA F 1 96 ? 6.181 -28.423 -5.771 1.00 68.05 96 ALA F O 1
ATOM 11001 N N . LEU F 1 97 ? 8.069 -28.284 -6.997 1.00 67.17 97 LEU F N 1
ATOM 11002 C CA . LEU F 1 97 ? 7.740 -29.385 -7.912 1.00 68.81 97 LEU F CA 1
ATOM 11003 C C . LEU F 1 97 ? 7.643 -30.721 -7.153 1.00 69.90 97 LEU F C 1
ATOM 11004 O O . LEU F 1 97 ? 6.714 -31.494 -7.373 1.00 69.68 97 LEU F O 1
ATOM 11009 N N . ILE F 1 98 ? 8.596 -30.969 -6.256 1.00 71.08 98 ILE F N 1
ATOM 11010 C CA . ILE F 1 98 ? 8.644 -32.210 -5.466 1.00 73.60 98 ILE F CA 1
ATOM 11011 C C . ILE F 1 98 ? 7.687 -32.181 -4.260 1.00 75.29 98 ILE F C 1
ATOM 11012 O O . ILE F 1 98 ? 7.109 -33.215 -3.913 1.00 77.11 98 ILE F O 1
ATOM 11017 N N . ARG F 1 99 ? 7.524 -31.016 -3.628 1.00 74.90 99 ARG F N 1
ATOM 11018 C CA . ARG F 1 99 ? 6.490 -30.824 -2.594 1.00 74.39 99 ARG F CA 1
ATOM 11019 C C . ARG F 1 99 ? 5.102 -31.190 -3.126 1.00 75.20 99 ARG F C 1
ATOM 11020 O O . ARG F 1 99 ? 4.330 -31.867 -2.443 1.00 77.69 99 ARG F O 1
ATOM 11028 N N . SER F 1 100 ? 4.816 -30.777 -4.362 1.00 72.40 100 SER F N 1
ATOM 11029 C CA . SER F 1 100 ? 3.536 -31.063 -5.025 1.00 69.66 100 SER F CA 1
ATOM 11030 C C . SER F 1 100 ? 3.424 -32.481 -5.626 1.00 66.96 100 SER F C 1
ATOM 11031 O O . SER F 1 100 ? 2.589 -32.706 -6.503 1.00 66.34 100 SER F O 1
ATOM 11034 N N . GLN F 1 101 ? 4.258 -33.420 -5.167 1.00 64.90 101 GLN F N 1
ATOM 11035 C CA . GLN F 1 101 ? 4.202 -34.823 -5.587 1.00 65.47 101 GLN F CA 1
ATOM 11036 C C . GLN F 1 101 ? 4.221 -35.765 -4.369 1.00 66.14 101 GLN F C 1
ATOM 11037 O O . GLN F 1 101 ? 4.716 -36.896 -4.446 1.00 64.72 101 GLN F O 1
ATOM 11043 N N . GLY F 1 102 ? 3.679 -35.291 -3.245 1.00 68.05 102 GLY F N 1
ATOM 11044 C CA . GLY F 1 102 ? 3.584 -36.084 -2.016 1.00 67.11 102 GLY F CA 1
ATOM 11045 C C . GLY F 1 102 ? 4.770 -36.029 -1.065 1.00 66.13 102 GLY F C 1
ATOM 11046 O O . GLY F 1 102 ? 4.627 -36.405 0.101 1.00 67.07 102 GLY F O 1
ATOM 11047 N N . PHE F 1 103 ? 5.936 -35.585 -1.543 1.00 64.39 103 PHE F N 1
ATOM 11048 C CA . PHE F 1 103 ? 7.138 -35.506 -0.701 1.00 63.32 103 PHE F CA 1
ATOM 11049 C C . PHE F 1 103 ? 7.032 -34.328 0.262 1.00 65.97 103 PHE F C 1
ATOM 11050 O O . PHE F 1 103 ? 6.577 -33.248 -0.114 1.00 64.88 103 PHE F O 1
ATOM 11058 N N . PHE F 1 104 ? 7.466 -34.552 1.498 1.00 69.55 104 PHE F N 1
ATOM 11059 C CA . PHE F 1 104 ? 7.320 -33.573 2.581 1.00 71.62 104 PHE F CA 1
ATOM 11060 C C . PHE F 1 104 ? 8.634 -33.393 3.347 1.00 70.25 104 PHE F C 1
ATOM 11061 O O . PHE F 1 104 ? 8.634 -33.026 4.522 1.00 71.22 104 PHE F O 1
ATOM 11069 N N . ASN F 1 105 ? 9.755 -33.620 2.666 1.00 71.89 105 ASN F N 1
ATOM 11070 C CA . ASN F 1 105 ? 11.050 -33.710 3.339 1.00 72.90 105 ASN F CA 1
ATOM 11071 C C . ASN F 1 105 ? 12.222 -33.244 2.456 1.00 70.89 105 ASN F C 1
ATOM 11072 O O . ASN F 1 105 ? 13.312 -33.820 2.489 1.00 67.55 105 ASN F O 1
ATOM 11077 N N . ILE F 1 106 ? 11.993 -32.170 1.702 1.00 71.76 106 ILE F N 1
ATOM 11078 C CA . ILE F 1 106 ? 13.001 -31.625 0.790 1.00 73.51 106 ILE F CA 1
ATOM 11079 C C . ILE F 1 106 ? 14.000 -30.754 1.550 1.00 71.93 106 ILE F C 1
ATOM 11080 O O . ILE F 1 106 ? 13.812 -30.457 2.730 1.00 69.20 106 ILE F O 1
ATOM 11085 N N . ARG F 1 107 ? 15.060 -30.348 0.853 1.00 72.44 107 ARG F N 1
ATOM 11086 C CA . ARG F 1 107 ? 16.095 -29.486 1.423 1.00 70.59 107 ARG F CA 1
ATOM 11087 C C . ARG F 1 107 ? 16.807 -28.741 0.288 1.00 66.76 107 ARG F C 1
ATOM 11088 O O . ARG F 1 107 ? 17.611 -29.321 -0.434 1.00 65.76 107 ARG F O 1
ATOM 11096 N N . VAL F 1 108 ? 16.484 -27.460 0.128 1.00 64.48 108 VAL F N 1
ATOM 11097 C CA . VAL F 1 108 ? 17.037 -26.638 -0.951 1.00 62.33 108 VAL F CA 1
ATOM 11098 C C . VAL F 1 108 ? 18.472 -26.253 -0.590 1.00 61.36 108 VAL F C 1
ATOM 11099 O O . VAL F 1 108 ? 18.694 -25.403 0.276 1.00 62.04 108 VAL F O 1
ATOM 11103 N N . LEU F 1 109 ? 19.444 -26.884 -1.243 1.00 60.05 109 LEU F N 1
ATOM 11104 C CA . LEU F 1 109 ? 20.848 -26.617 -0.934 1.00 59.88 109 LEU F CA 1
ATOM 11105 C C . LEU F 1 109 ? 21.306 -25.348 -1.662 1.00 58.53 109 LEU F C 1
ATOM 11106 O O . LEU F 1 109 ? 20.905 -25.091 -2.803 1.00 56.47 109 LEU F O 1
ATOM 11111 N N . LYS F 1 110 ? 22.136 -24.560 -0.980 1.00 57.38 110 LYS F N 1
ATOM 11112 C CA . LYS F 1 110 ? 22.544 -23.224 -1.455 1.00 57.51 110 LYS F CA 1
ATOM 11113 C C . LYS F 1 110 ? 23.909 -23.324 -2.147 1.00 55.43 110 LYS F C 1
ATOM 11114 O O . LYS F 1 110 ? 24.444 -24.429 -2.285 1.00 53.97 110 LYS F O 1
ATOM 11120 N N . ASP F 1 111 ? 24.435 -22.189 -2.618 1.00 53.57 111 ASP F N 1
ATOM 11121 C CA . ASP F 1 111 ? 25.754 -22.121 -3.276 1.00 52.55 111 ASP F CA 1
ATOM 11122 C C . ASP F 1 111 ? 26.807 -23.002 -2.604 1.00 50.99 111 ASP F C 1
ATOM 11123 O O . ASP F 1 111 ? 27.464 -23.789 -3.274 1.00 52.81 111 ASP F O 1
ATOM 11128 N N . GLU F 1 112 ? 26.946 -22.876 -1.287 1.00 51.29 112 GLU F N 1
ATOM 11129 C CA . GLU F 1 112 ? 27.779 -23.785 -0.489 1.00 50.60 112 GLU F CA 1
ATOM 11130 C C . GLU F 1 112 ? 27.070 -24.193 0.803 1.00 49.85 112 GLU F C 1
ATOM 11131 O O . GLU F 1 112 ? 26.333 -23.400 1.390 1.00 49.43 112 GLU F O 1
ATOM 11137 N N . ASN F 1 113 ? 27.297 -25.438 1.223 1.00 49.47 113 ASN F N 1
ATOM 11138 C CA . ASN F 1 113 ? 26.545 -26.071 2.314 1.00 48.97 113 ASN F CA 1
ATOM 11139 C C . ASN F 1 113 ? 27.512 -26.728 3.297 1.00 49.40 113 ASN F C 1
ATOM 11140 O O . ASN F 1 113 ? 27.874 -27.894 3.137 1.00 49.00 113 ASN F O 1
ATOM 11145 N N . HIS F 1 114 ? 27.928 -25.973 4.311 1.00 49.58 114 HIS F N 1
ATOM 11146 C CA . HIS F 1 114 ? 28.973 -26.418 5.237 1.00 50.13 114 HIS F CA 1
ATOM 11147 C C . HIS F 1 114 ? 28.386 -27.197 6.406 1.00 51.25 114 HIS F C 1
ATOM 11148 O O . HIS F 1 114 ? 27.791 -26.612 7.313 1.00 53.52 114 HIS F O 1
ATOM 11155 N N . PHE F 1 115 ? 28.556 -28.518 6.372 1.00 51.31 115 PHE F N 1
ATOM 11156 C CA . PHE F 1 115 ? 28.011 -29.410 7.394 1.00 50.45 115 PHE F CA 1
ATOM 11157 C C . PHE F 1 115 ? 29.046 -29.672 8.480 1.00 52.68 115 PHE F C 1
ATOM 11158 O O . PHE F 1 115 ? 30.251 -29.688 8.208 1.00 54.11 115 PHE F O 1
ATOM 11166 N N . VAL F 1 116 ? 28.552 -29.889 9.702 1.00 53.88 116 VAL F N 1
ATOM 11167 C CA . VAL F 1 116 ? 29.381 -30.049 10.917 1.00 53.79 116 VAL F CA 1
ATOM 11168 C C . VAL F 1 116 ? 30.362 -31.229 10.834 1.00 54.24 116 VAL F C 1
ATOM 11169 O O . VAL F 1 116 ? 31.469 -31.152 11.375 1.00 55.92 116 VAL F O 1
ATOM 11173 N N . ASP F 1 117 ? 29.956 -32.300 10.147 1.00 53.82 117 ASP F N 1
ATOM 11174 C CA . ASP F 1 117 ? 30.804 -33.485 9.903 1.00 54.28 117 ASP F CA 1
ATOM 11175 C C . ASP F 1 117 ? 32.211 -33.182 9.363 1.00 52.94 117 ASP F C 1
ATOM 11176 O O . ASP F 1 117 ? 33.157 -33.922 9.646 1.00 50.72 117 ASP F O 1
ATOM 11181 N N . GLY F 1 118 ? 32.330 -32.106 8.583 1.00 51.34 118 GLY F N 1
ATOM 11182 C CA . GLY F 1 118 ? 33.509 -31.831 7.763 1.00 50.13 118 GLY F CA 1
ATOM 11183 C C . GLY F 1 118 ? 33.129 -31.798 6.291 1.00 48.37 118 GLY F C 1
ATOM 11184 O O . GLY F 1 118 ? 33.868 -31.257 5.465 1.00 51.52 118 GLY F O 1
ATOM 11185 N N . LEU F 1 119 ? 31.974 -32.375 5.965 1.00 44.34 119 LEU F N 1
ATOM 11186 C CA . LEU F 1 119 ? 31.491 -32.441 4.597 1.00 42.66 119 LEU F CA 1
ATOM 11187 C C . LEU F 1 119 ? 31.021 -31.071 4.116 1.00 41.10 119 LEU F C 1
ATOM 11188 O O . LEU F 1 119 ? 30.430 -30.309 4.879 1.00 40.64 119 LEU F O 1
ATOM 11193 N N . THR F 1 120 ? 31.302 -30.766 2.851 1.00 39.72 120 THR F N 1
ATOM 11194 C CA . THR F 1 120 ? 30.800 -29.563 2.208 1.00 37.99 120 THR F CA 1
ATOM 11195 C C . THR F 1 120 ? 30.343 -29.928 0.803 1.00 38.59 120 THR F C 1
ATOM 11196 O O . THR F 1 120 ? 31.123 -30.461 0.015 1.00 39.88 120 THR F O 1
ATOM 11200 N N . ILE F 1 121 ? 29.073 -29.658 0.509 1.00 37.11 121 ILE F N 1
ATOM 11201 C CA . ILE F 1 121 ? 28.553 -29.731 -0.839 1.00 36.35 121 ILE F CA 1
ATOM 11202 C C . ILE F 1 121 ? 28.506 -28.305 -1.372 1.00 38.26 121 ILE F C 1
ATOM 11203 O O . ILE F 1 121 ? 27.949 -27.413 -0.718 1.00 40.93 121 ILE F O 1
ATOM 11208 N N . TYR F 1 122 ? 29.104 -28.095 -2.543 1.00 37.92 122 TYR F N 1
ATOM 11209 C CA . TYR F 1 122 ? 28.978 -26.846 -3.277 1.00 38.05 122 TYR F CA 1
ATOM 11210 C C . TYR F 1 122 ? 28.069 -27.100 -4.459 1.00 39.99 122 TYR F C 1
ATOM 11211 O O . TYR F 1 122 ? 28.239 -28.095 -5.157 1.00 42.41 122 TYR F O 1
ATOM 11220 N N . LYS F 1 123 ? 27.105 -26.204 -4.671 1.00 41.17 123 LYS F N 1
ATOM 11221 C CA . LYS F 1 123 ? 26.256 -26.212 -5.854 1.00 41.55 123 LYS F CA 1
ATOM 11222 C C . LYS F 1 123 ? 26.878 -25.259 -6.863 1.00 42.40 123 LYS F C 1
ATOM 11223 O O . LYS F 1 123 ? 27.056 -24.076 -6.566 1.00 43.72 123 LYS F O 1
ATOM 11229 N N . THR F 1 124 ? 27.195 -25.782 -8.048 1.00 42.05 124 THR F N 1
ATOM 11230 C CA . THR F 1 124 ? 27.876 -25.031 -9.099 1.00 41.55 124 THR F CA 1
ATOM 11231 C C . THR F 1 124 ? 26.932 -24.756 -10.263 1.00 41.64 124 THR F C 1
ATOM 11232 O O . THR F 1 124 ? 25.988 -25.514 -10.505 1.00 41.45 124 THR F O 1
ATOM 11236 N N . ASP F 1 125 ? 27.207 -23.672 -10.982 1.00 41.50 125 ASP F N 1
ATOM 11237 C CA . ASP F 1 125 ? 26.360 -23.227 -12.083 1.00 42.19 125 ASP F CA 1
ATOM 11238 C C . ASP F 1 125 ? 26.771 -23.927 -13.373 1.00 40.55 125 ASP F C 1
ATOM 11239 O O . ASP F 1 125 ? 27.945 -24.198 -13.582 1.00 40.56 125 ASP F O 1
ATOM 11244 N N . GLY F 1 126 ? 25.791 -24.224 -14.223 1.00 41.04 126 GLY F N 1
ATOM 11245 C CA . GLY F 1 126 ? 26.029 -24.809 -15.551 1.00 40.73 126 GLY F CA 1
ATOM 11246 C C . GLY F 1 126 ? 25.195 -24.109 -16.606 1.00 40.68 126 GLY F C 1
ATOM 11247 O O . GLY F 1 126 ? 24.555 -23.098 -16.323 1.00 40.99 126 GLY F O 1
ATOM 11248 N N . GLN F 1 127 ? 25.231 -24.631 -17.831 1.00 41.75 127 GLN F N 1
ATOM 11249 C CA . GLN F 1 127 ? 24.319 -24.205 -18.896 1.00 42.39 127 GLN F CA 1
ATOM 11250 C C . GLN F 1 127 ? 23.969 -25.409 -19.767 1.00 43.77 127 GLN F C 1
ATOM 11251 O O . GLN F 1 127 ? 24.857 -26.037 -20.336 1.00 43.56 127 GLN F O 1
ATOM 11257 N N . HIS F 1 128 ? 22.673 -25.699 -19.881 1.00 45.37 128 HIS F N 1
ATOM 11258 C CA . HIS F 1 128 ? 22.171 -26.960 -20.442 1.00 45.72 128 HIS F CA 1
ATOM 11259 C C . HIS F 1 128 ? 21.788 -26.781 -21.915 1.00 45.54 128 HIS F C 1
ATOM 11260 O O . HIS F 1 128 ? 20.664 -27.082 -22.331 1.00 46.99 128 HIS F O 1
ATOM 11267 N N . GLY F 1 129 ? 22.745 -26.312 -22.708 1.00 45.44 129 GLY F N 1
ATOM 11268 C CA . GLY F 1 129 ? 22.490 -25.911 -24.096 1.00 44.21 129 GLY F CA 1
ATOM 11269 C C . GLY F 1 129 ? 23.467 -24.855 -24.577 1.00 43.36 129 GLY F C 1
ATOM 11270 O O . GLY F 1 129 ? 24.234 -24.299 -23.791 1.00 43.24 129 GLY F O 1
ATOM 11271 N N . SER F 1 130 ? 23.431 -24.582 -25.878 1.00 43.89 130 SER F N 1
ATOM 11272 C CA . SER F 1 130 ? 24.263 -23.542 -26.481 1.00 43.65 130 SER F CA 1
ATOM 11273 C C . SER F 1 130 ? 23.762 -22.150 -26.113 1.00 44.95 130 SER F C 1
ATOM 11274 O O . SER F 1 130 ? 22.634 -21.989 -25.652 1.00 46.35 130 SER F O 1
ATOM 11277 N N . ASN F 1 131 ? 24.608 -21.150 -26.337 1.00 46.28 131 ASN F N 1
ATOM 11278 C CA . ASN F 1 131 ? 24.262 -19.748 -26.083 1.00 45.69 131 ASN F CA 1
ATOM 11279 C C . ASN F 1 131 ? 23.068 -19.289 -26.919 1.00 46.40 131 ASN F C 1
ATOM 11280 O O . ASN F 1 131 ? 22.225 -18.537 -26.429 1.00 46.26 131 ASN F O 1
ATOM 11285 N N . GLU F 1 132 ? 22.998 -19.751 -28.167 1.00 48.26 132 GLU F N 1
ATOM 11286 C CA . GLU F 1 132 ? 21.862 -19.442 -29.051 1.00 50.20 132 GLU F CA 1
ATOM 11287 C C . GLU F 1 132 ? 20.545 -20.067 -28.569 1.00 49.94 132 GLU F C 1
ATOM 11288 O O . GLU F 1 132 ? 19.486 -19.445 -28.697 1.00 50.26 132 GLU F O 1
ATOM 11294 N N . LEU F 1 133 ? 20.612 -21.279 -28.015 1.00 49.72 133 LEU F N 1
ATOM 11295 C CA . LEU F 1 133 ? 19.424 -21.959 -27.473 1.00 50.25 133 LEU F CA 1
ATOM 11296 C C . LEU F 1 133 ? 18.752 -21.169 -26.344 1.00 50.04 133 LEU F C 1
ATOM 11297 O O . LEU F 1 133 ? 17.520 -21.112 -26.278 1.00 50.73 133 LEU F O 1
ATOM 11302 N N . TYR F 1 134 ? 19.558 -20.561 -25.473 1.00 49.09 134 TYR F N 1
ATOM 11303 C CA . TYR F 1 134 ? 19.040 -19.727 -24.373 1.00 49.87 134 TYR F CA 1
ATOM 11304 C C . TYR F 1 134 ? 18.616 -18.305 -24.780 1.00 50.90 134 TYR F C 1
ATOM 11305 O O . TYR F 1 134 ? 18.097 -17.560 -23.945 1.00 51.20 134 TYR F O 1
ATOM 11314 N N . ALA F 1 135 ? 18.856 -17.926 -26.035 1.00 52.31 135 ALA F N 1
ATOM 11315 C CA . ALA F 1 135 ? 18.277 -16.711 -26.623 1.00 55.15 135 ALA F CA 1
ATOM 11316 C C . ALA F 1 135 ? 16.802 -16.897 -26.993 1.00 57.34 135 ALA F C 1
ATOM 11317 O O . ALA F 1 135 ? 16.059 -15.915 -27.079 1.00 59.11 135 ALA F O 1
ATOM 11319 N N . ASP F 1 136 ? 16.405 -18.145 -27.252 1.00 58.48 136 ASP F N 1
ATOM 11320 C CA . ASP F 1 136 ? 14.998 -18.529 -27.364 1.00 58.05 136 ASP F CA 1
ATOM 11321 C C . ASP F 1 136 ? 14.462 -18.721 -25.943 1.00 57.84 136 ASP F C 1
ATOM 11322 O O . ASP F 1 136 ? 14.899 -19.630 -25.232 1.00 57.62 136 ASP F O 1
ATOM 11327 N N . ALA F 1 137 ? 13.523 -17.865 -25.538 1.00 58.09 137 ALA F N 1
ATOM 11328 C CA . ALA F 1 137 ? 12.935 -17.915 -24.186 1.00 58.49 137 ALA F CA 1
ATOM 11329 C C . ALA F 1 137 ? 12.220 -19.234 -23.891 1.00 58.59 137 ALA F C 1
ATOM 11330 O O . ALA F 1 137 ? 12.252 -19.720 -22.762 1.00 58.18 137 ALA F O 1
ATOM 11332 N N . GLN F 1 138 ? 11.587 -19.797 -24.919 1.00 59.59 138 GLN F N 1
ATOM 11333 C CA . GLN F 1 138 ? 10.834 -21.053 -24.819 1.00 59.68 138 GLN F CA 1
ATOM 11334 C C . GLN F 1 138 ? 11.764 -22.233 -24.510 1.00 58.70 138 GLN F C 1
ATOM 11335 O O . GLN F 1 138 ? 11.512 -23.013 -23.591 1.00 57.67 138 GLN F O 1
ATOM 11341 N N . LEU F 1 139 ? 12.841 -22.345 -25.284 1.00 59.55 139 LEU F N 1
ATOM 11342 C CA . LEU F 1 139 ? 13.856 -23.384 -25.083 1.00 58.89 139 LEU F CA 1
ATOM 11343 C C . LEU F 1 139 ? 14.705 -23.144 -23.832 1.00 58.35 139 LEU F C 1
ATOM 11344 O O . LEU F 1 139 ? 15.223 -24.096 -23.243 1.00 55.90 139 LEU F O 1
ATOM 11349 N N . GLY F 1 140 ? 14.861 -21.880 -23.438 1.00 58.84 140 GLY F N 1
ATOM 11350 C CA . GLY F 1 140 ? 15.524 -21.535 -22.178 1.00 59.35 140 GLY F CA 1
ATOM 11351 C C . GLY F 1 140 ? 14.799 -22.101 -20.969 1.00 60.80 140 GLY F C 1
ATOM 11352 O O . GLY F 1 140 ? 15.427 -22.678 -20.081 1.00 62.30 140 GLY F O 1
ATOM 11353 N N . ASP F 1 141 ? 13.474 -21.946 -20.950 1.00 60.65 141 ASP F N 1
ATOM 11354 C CA . ASP F 1 141 ? 12.631 -22.475 -19.872 1.00 60.62 141 ASP F CA 1
ATOM 11355 C C . ASP F 1 141 ? 12.675 -24.003 -19.780 1.00 58.87 141 ASP F C 1
ATOM 11356 O O . ASP F 1 141 ? 12.744 -24.553 -18.674 1.00 57.51 141 ASP F O 1
ATOM 11361 N N . LEU F 1 142 ? 12.631 -24.671 -20.936 1.00 55.57 142 LEU F N 1
ATOM 11362 C CA . LEU F 1 142 ? 12.511 -26.136 -20.997 1.00 54.75 142 LEU F CA 1
ATOM 11363 C C . LEU F 1 142 ? 13.786 -26.872 -20.579 1.00 54.74 142 LEU F C 1
ATOM 11364 O O . LEU F 1 142 ? 13.727 -27.826 -19.792 1.00 56.11 142 LEU F O 1
ATOM 11369 N N . LEU F 1 143 ? 14.928 -26.433 -21.107 1.00 52.85 143 LEU F N 1
ATOM 11370 C CA . LEU F 1 143 ? 16.234 -26.970 -20.693 1.00 50.01 143 LEU F CA 1
ATOM 11371 C C . LEU F 1 143 ? 16.540 -26.490 -19.273 1.00 49.03 143 LEU F C 1
ATOM 11372 O O . LEU F 1 143 ? 16.955 -27.279 -18.417 1.00 46.42 143 LEU F O 1
ATOM 11377 N N . GLY F 1 144 ? 16.322 -25.196 -19.037 1.00 49.33 144 GLY F N 1
ATOM 11378 C CA . GLY F 1 144 ? 16.323 -24.624 -17.689 1.00 48.93 144 GLY F CA 1
ATOM 11379 C C . GLY F 1 144 ? 17.661 -24.682 -16.982 1.00 49.17 144 GLY F C 1
ATOM 11380 O O . GLY F 1 144 ? 18.712 -24.738 -17.626 1.00 50.37 144 GLY F O 1
ATOM 11381 N N . ASP F 1 145 ? 17.611 -24.676 -15.653 1.00 48.74 145 ASP F N 1
ATOM 11382 C CA . ASP F 1 145 ? 18.806 -24.781 -14.819 1.00 50.12 145 ASP F CA 1
ATOM 11383 C C . ASP F 1 145 ? 19.117 -26.251 -14.551 1.00 48.68 145 ASP F C 1
ATOM 11384 O O . ASP F 1 145 ? 18.216 -27.096 -14.523 1.00 49.84 145 ASP F O 1
ATOM 11389 N N . ALA F 1 146 ? 20.398 -26.545 -14.363 1.00 45.78 146 ALA F N 1
ATOM 11390 C CA . ALA F 1 146 ? 20.843 -27.872 -13.958 1.00 44.55 146 ALA F CA 1
ATOM 11391 C C . ALA F 1 146 ? 22.231 -27.728 -13.364 1.00 44.13 146 ALA F C 1
ATOM 11392 O O . ALA F 1 146 ? 23.166 -27.352 -14.067 1.00 45.39 146 ALA F O 1
ATOM 11394 N N . CYS F 1 147 ? 22.350 -28.010 -12.069 1.00 44.17 147 CYS F N 1
ATOM 11395 C CA . CYS F 1 147 ? 23.556 -27.703 -11.313 1.00 44.55 147 CYS F CA 1
ATOM 11396 C C . CYS F 1 147 ? 24.576 -28.844 -11.354 1.00 44.49 147 CYS F C 1
ATOM 11397 O O . CYS F 1 147 ? 24.310 -29.924 -11.896 1.00 42.94 147 CYS F O 1
ATOM 11400 N N . GLY F 1 148 ? 25.753 -28.564 -10.796 1.00 43.20 148 GLY F N 1
ATOM 11401 C CA . GLY F 1 148 ? 26.767 -29.571 -10.501 1.00 43.40 148 GLY F CA 1
ATOM 11402 C C . GLY F 1 148 ? 27.013 -29.596 -9.004 1.00 43.78 148 GLY F C 1
ATOM 11403 O O . GLY F 1 148 ? 26.570 -28.695 -8.290 1.00 45.04 148 GLY F O 1
ATOM 11404 N N . LEU F 1 149 ? 27.721 -30.623 -8.532 1.00 44.13 149 LEU F N 1
ATOM 11405 C CA . LEU F 1 149 ? 27.949 -30.838 -7.096 1.00 44.18 149 LEU F CA 1
ATOM 11406 C C . LEU F 1 149 ? 29.429 -31.120 -6.825 1.00 43.89 149 LEU F C 1
ATOM 11407 O O . LEU F 1 149 ? 30.034 -31.930 -7.528 1.00 46.13 149 LEU F O 1
ATOM 11412 N N . VAL F 1 150 ? 30.001 -30.460 -5.813 1.00 43.55 150 VAL F N 1
ATOM 11413 C CA . VAL F 1 150 ? 31.385 -30.712 -5.377 1.00 41.99 150 VAL F CA 1
ATOM 11414 C C . VAL F 1 150 ? 31.382 -31.170 -3.920 1.00 42.71 150 VAL F C 1
ATOM 11415 O O . VAL F 1 150 ? 30.922 -30.445 -3.041 1.00 41.91 150 VAL F O 1
ATOM 11419 N N . PHE F 1 151 ? 31.921 -32.361 -3.673 1.00 43.98 151 PHE F N 1
ATOM 11420 C CA . PHE F 1 151 ? 32.013 -32.931 -2.331 1.00 43.62 151 PHE F CA 1
ATOM 11421 C C . PHE F 1 151 ? 33.450 -32.750 -1.867 1.00 43.78 151 PHE F C 1
ATOM 11422 O O . PHE F 1 151 ? 34.367 -33.096 -2.603 1.00 44.63 151 PHE F O 1
ATOM 11430 N N . THR F 1 152 ? 33.648 -32.204 -0.666 1.00 44.53 152 THR F N 1
ATOM 11431 C CA . THR F 1 152 ? 34.987 -32.052 -0.077 1.00 45.70 152 THR F CA 1
ATOM 11432 C C . THR F 1 152 ? 34.973 -32.432 1.403 1.00 47.78 152 THR F C 1
ATOM 11433 O O . THR F 1 152 ? 34.214 -31.854 2.181 1.00 49.59 152 THR F O 1
ATOM 11437 N N . HIS F 1 153 ? 35.800 -33.411 1.774 1.00 50.58 153 HIS F N 1
ATOM 11438 C CA . HIS F 1 153 ? 36.030 -33.774 3.181 1.00 54.09 153 HIS F CA 1
ATOM 11439 C C . HIS F 1 153 ? 37.533 -33.842 3.433 1.00 56.90 153 HIS F C 1
ATOM 11440 O O . HIS F 1 153 ? 38.317 -34.010 2.501 1.00 59.82 153 HIS F O 1
ATOM 11447 N N . HIS F 1 154 ? 37.927 -33.694 4.692 1.00 60.74 154 HIS F N 1
ATOM 11448 C CA . HIS F 1 154 ? 39.336 -33.753 5.086 1.00 64.75 154 HIS F CA 1
ATOM 11449 C C . HIS F 1 154 ? 39.991 -35.119 4.804 1.00 66.15 154 HIS F C 1
ATOM 11450 O O . HIS F 1 154 ? 41.158 -35.176 4.414 1.00 66.18 154 HIS F O 1
ATOM 11457 N N . ASP F 1 155 ? 39.234 -36.199 5.001 1.00 67.41 155 ASP F N 1
ATOM 11458 C CA . ASP F 1 155 ? 39.732 -37.575 4.857 1.00 68.16 155 ASP F CA 1
ATOM 11459 C C . ASP F 1 155 ? 39.636 -38.154 3.435 1.00 67.54 155 ASP F C 1
ATOM 11460 O O . ASP F 1 155 ? 40.085 -39.282 3.214 1.00 68.83 155 ASP F O 1
ATOM 11465 N N . GLU F 1 156 ? 39.056 -37.415 2.484 1.00 65.97 156 GLU F N 1
ATOM 11466 C CA . GLU F 1 156 ? 38.855 -37.925 1.119 1.00 65.79 156 GLU F CA 1
ATOM 11467 C C . GLU F 1 156 ? 39.075 -36.883 0.019 1.00 62.74 156 GLU F C 1
ATOM 11468 O O . GLU F 1 156 ? 39.139 -35.678 0.277 1.00 60.13 156 GLU F O 1
ATOM 11474 N N . LYS F 1 157 ? 39.195 -37.378 -1.212 1.00 59.93 157 LYS F N 1
ATOM 11475 C CA . LYS F 1 157 ? 39.481 -36.539 -2.378 1.00 57.52 157 LYS F CA 1
ATOM 11476 C C . LYS F 1 157 ? 38.243 -35.761 -2.803 1.00 54.02 157 LYS F C 1
ATOM 11477 O O . LYS F 1 157 ? 37.113 -36.200 -2.572 1.00 53.46 157 LYS F O 1
ATOM 11483 N N . THR F 1 158 ? 38.469 -34.609 -3.432 1.00 50.27 158 THR F N 1
ATOM 11484 C CA . THR F 1 158 ? 37.384 -33.780 -3.948 1.00 46.91 158 THR F CA 1
ATOM 11485 C C . THR F 1 158 ? 36.866 -34.377 -5.250 1.00 46.06 158 THR F C 1
ATOM 11486 O O . THR F 1 158 ? 37.565 -34.347 -6.261 1.00 47.27 158 THR F O 1
ATOM 11490 N N . ILE F 1 159 ? 35.652 -34.927 -5.213 1.00 46.23 159 ILE F N 1
ATOM 11491 C CA . ILE F 1 159 ? 34.945 -35.366 -6.431 1.00 45.07 159 ILE F CA 1
ATOM 11492 C C . ILE F 1 159 ? 34.047 -34.236 -6.932 1.00 44.73 159 ILE F C 1
ATOM 11493 O O . ILE F 1 159 ? 33.458 -33.510 -6.127 1.00 45.13 159 ILE F O 1
ATOM 11498 N N . TYR F 1 160 ? 33.957 -34.100 -8.258 1.00 44.39 160 TYR F N 1
ATOM 11499 C CA . TYR F 1 160 ? 33.122 -33.092 -8.909 1.00 43.42 160 TYR F CA 1
ATOM 11500 C C . TYR F 1 160 ? 32.198 -33.786 -9.894 1.00 44.83 160 TYR F C 1
ATOM 11501 O O . TYR F 1 160 ? 32.651 -34.585 -10.712 1.00 47.18 160 TYR F O 1
ATOM 11510 N N . ILE F 1 161 ? 30.904 -33.491 -9.798 1.00 44.78 161 ILE F N 1
ATOM 11511 C CA . ILE F 1 161 ? 29.901 -34.041 -10.698 1.00 44.72 161 ILE F CA 1
ATOM 11512 C C . ILE F 1 161 ? 29.372 -32.858 -11.494 1.00 46.61 161 ILE F C 1
ATOM 11513 O O . ILE F 1 161 ? 28.548 -32.087 -11.001 1.00 47.60 161 ILE F O 1
ATOM 11518 N N . ALA F 1 162 ? 29.870 -32.716 -12.721 1.00 46.51 162 ALA F N 1
ATOM 11519 C CA . ALA F 1 162 ? 29.566 -31.565 -13.562 1.00 44.78 162 ALA F CA 1
ATOM 11520 C C . ALA F 1 162 ? 28.077 -31.428 -13.853 1.00 44.15 162 ALA F C 1
ATOM 11521 O O . ALA F 1 162 ? 27.541 -30.319 -13.814 1.00 42.91 162 ALA F O 1
ATOM 11523 N N . GLY F 1 163 ? 27.424 -32.556 -14.141 1.00 43.97 163 GLY F N 1
ATOM 11524 C CA . GLY F 1 163 ? 25.992 -32.587 -14.443 1.00 42.09 163 GLY F CA 1
ATOM 11525 C C . GLY F 1 163 ? 25.692 -32.219 -15.881 1.00 43.31 163 GLY F C 1
ATOM 11526 O O . GLY F 1 163 ? 26.607 -32.076 -16.703 1.00 43.78 163 GLY F O 1
ATOM 11527 N N . ASP F 1 164 ? 24.400 -32.087 -16.189 1.00 43.67 164 ASP F N 1
ATOM 11528 C CA . ASP F 1 164 ? 23.955 -31.650 -17.511 1.00 43.64 164 ASP F CA 1
ATOM 11529 C C . ASP F 1 164 ? 24.373 -30.204 -17.760 1.00 44.58 164 ASP F C 1
ATOM 11530 O O . ASP F 1 164 ? 23.680 -29.265 -17.367 1.00 45.98 164 ASP F O 1
ATOM 11535 N N . THR F 1 165 ? 25.529 -30.048 -18.395 1.00 45.72 165 THR F N 1
ATOM 11536 C CA . THR F 1 165 ? 26.027 -28.744 -18.825 1.00 45.76 165 THR F CA 1
ATOM 11537 C C . THR F 1 165 ? 26.975 -28.933 -20.014 1.00 44.73 165 THR F C 1
ATOM 11538 O O . THR F 1 165 ? 27.683 -29.932 -20.070 1.00 45.01 165 THR F O 1
ATOM 11542 N N . VAL F 1 166 ? 26.961 -28.001 -20.967 1.00 42.87 166 VAL F N 1
ATOM 11543 C CA . VAL F 1 166 ? 27.994 -27.946 -22.022 1.00 42.00 166 VAL F CA 1
ATOM 11544 C C . VAL F 1 166 ? 29.177 -27.106 -21.527 1.00 40.72 166 VAL F C 1
ATOM 11545 O O . VAL F 1 166 ? 29.125 -26.556 -20.421 1.00 40.04 166 VAL F O 1
ATOM 11549 N N . TRP F 1 167 ? 30.235 -27.018 -22.335 1.00 39.54 167 TRP F N 1
ATOM 11550 C CA . TRP F 1 167 ? 31.416 -26.220 -21.970 1.00 38.72 167 TRP F CA 1
ATOM 11551 C C . TRP F 1 167 ? 31.044 -24.731 -21.906 1.00 38.32 167 TRP F C 1
ATOM 11552 O O . TRP F 1 167 ? 30.612 -24.146 -22.903 1.00 38.03 167 TRP F O 1
ATOM 11563 N N . VAL F 1 168 ? 31.185 -24.151 -20.716 1.00 38.14 168 VAL F N 1
ATOM 11564 C CA . VAL F 1 168 ? 30.877 -22.742 -20.452 1.00 39.15 168 VAL F CA 1
ATOM 11565 C C . VAL F 1 168 ? 31.845 -22.231 -19.396 1.00 39.81 168 VAL F C 1
ATOM 11566 O O . VAL F 1 168 ? 32.391 -23.031 -18.637 1.00 41.84 168 VAL F O 1
ATOM 11570 N N . LYS F 1 169 ? 32.047 -20.915 -19.331 1.00 40.89 169 LYS F N 1
ATOM 11571 C CA . LYS F 1 169 ? 33.039 -20.328 -18.405 1.00 41.85 169 LYS F CA 1
ATOM 11572 C C . LYS F 1 169 ? 32.851 -20.727 -16.936 1.00 41.95 169 LYS F C 1
ATOM 11573 O O . LYS F 1 169 ? 33.844 -20.992 -16.256 1.00 44.96 169 LYS F O 1
ATOM 11579 N N . PRO F 1 170 ? 31.594 -20.774 -16.440 1.00 42.47 170 PRO F N 1
ATOM 11580 C CA . PRO F 1 170 ? 31.396 -21.245 -15.061 1.00 43.33 170 PRO F CA 1
ATOM 11581 C C . PRO F 1 170 ? 31.910 -22.666 -14.781 1.00 45.04 170 PRO F C 1
ATOM 11582 O O . PRO F 1 170 ? 32.351 -22.939 -13.657 1.00 47.09 170 PRO F O 1
ATOM 11586 N N . TYR F 1 171 ? 31.866 -23.548 -15.784 1.00 44.72 171 TYR F N 1
ATOM 11587 C CA . TYR F 1 171 ? 32.424 -24.904 -15.649 1.00 45.08 171 TYR F CA 1
ATOM 11588 C C . TYR F 1 171 ? 33.953 -24.856 -15.540 1.00 45.16 171 TYR F C 1
ATOM 11589 O O . TYR F 1 171 ? 34.531 -25.568 -14.718 1.00 45.85 171 TYR F O 1
ATOM 11598 N N . VAL F 1 172 ? 34.593 -24.011 -16.352 1.00 44.69 172 VAL F N 1
ATOM 11599 C CA . VAL F 1 172 ? 36.046 -23.786 -16.263 1.00 43.64 172 VAL F CA 1
ATOM 11600 C C . VAL F 1 172 ? 36.415 -23.239 -14.883 1.00 43.49 172 VAL F C 1
ATOM 11601 O O . VAL F 1 172 ? 37.341 -23.748 -14.248 1.00 42.64 172 VAL F O 1
ATOM 11605 N N . LYS F 1 173 ? 35.680 -22.219 -14.430 1.00 44.89 173 LYS F N 1
ATOM 11606 C CA . LYS F 1 173 ? 35.872 -21.615 -13.087 1.00 45.92 173 LYS F CA 1
ATOM 11607 C C . LYS F 1 173 ? 35.800 -22.647 -11.954 1.00 45.87 173 LYS F C 1
ATOM 11608 O O . LYS F 1 173 ? 36.542 -22.552 -10.975 1.00 47.46 173 LYS F O 1
ATOM 11614 N N . SER F 1 174 ? 34.894 -23.616 -12.089 1.00 47.44 174 SER F N 1
ATOM 11615 C CA . SER F 1 174 ? 34.734 -24.688 -11.098 1.00 48.01 174 SER F CA 1
ATOM 11616 C C . SER F 1 174 ? 35.921 -25.659 -11.038 1.00 47.63 174 SER F C 1
ATOM 11617 O O . SER F 1 174 ? 36.238 -26.164 -9.963 1.00 49.67 174 SER F O 1
ATOM 11620 N N . LEU F 1 175 ? 36.570 -25.927 -12.172 1.00 47.91 175 LEU F N 1
ATOM 11621 C CA . LEU F 1 175 ? 37.776 -26.766 -12.170 1.00 48.13 175 LEU F CA 1
ATOM 11622 C C . LEU F 1 175 ? 38.912 -26.073 -11.432 1.00 48.62 175 LEU F C 1
ATOM 11623 O O . LEU F 1 175 ? 39.484 -26.638 -10.500 1.00 50.28 175 LEU F O 1
ATOM 11628 N N . GLN F 1 176 ? 39.229 -24.852 -11.859 1.00 48.50 176 GLN F N 1
ATOM 11629 C CA . GLN F 1 176 ? 40.358 -24.096 -11.304 1.00 47.69 176 GLN F CA 1
ATOM 11630 C C . GLN F 1 176 ? 40.182 -23.692 -9.835 1.00 45.40 176 GLN F C 1
ATOM 11631 O O . GLN F 1 176 ? 41.173 -23.508 -9.136 1.00 48.10 176 GLN F O 1
ATOM 11637 N N . ARG F 1 177 ? 38.941 -23.563 -9.363 1.00 44.22 177 ARG F N 1
ATOM 11638 C CA . ARG F 1 177 ? 38.687 -23.247 -7.946 1.00 42.49 177 ARG F CA 1
ATOM 11639 C C . ARG F 1 177 ? 38.798 -24.486 -7.065 1.00 42.15 177 ARG F C 1
ATOM 11640 O O . ARG F 1 177 ? 39.599 -24.524 -6.131 1.00 43.08 177 ARG F O 1
ATOM 11648 N N . PHE F 1 178 ? 37.963 -25.481 -7.343 1.00 42.59 178 PHE F N 1
ATOM 11649 C CA . PHE F 1 178 ? 37.845 -26.653 -6.468 1.00 44.35 178 PHE F CA 1
ATOM 11650 C C . PHE F 1 178 ? 38.957 -27.682 -6.701 1.00 44.01 178 PHE F C 1
ATOM 11651 O O . PHE F 1 178 ? 39.324 -28.400 -5.777 1.00 44.00 178 PHE F O 1
ATOM 11659 N N . LYS F 1 179 ? 39.496 -27.729 -7.921 1.00 44.79 179 LYS F N 1
ATOM 11660 C CA . LYS F 1 179 ? 40.634 -28.596 -8.266 1.00 47.14 179 LYS F CA 1
ATOM 11661 C C . LYS F 1 179 ? 40.371 -30.065 -7.902 1.00 45.30 179 LYS F C 1
ATOM 11662 O O . LYS F 1 179 ? 41.135 -30.671 -7.139 1.00 43.48 179 LYS F O 1
ATOM 11668 N N . PRO F 1 180 ? 39.273 -30.636 -8.437 1.00 44.09 180 PRO F N 1
ATOM 11669 C CA . PRO F 1 180 ? 38.904 -32.008 -8.095 1.00 43.73 180 PRO F CA 1
ATOM 11670 C C . PRO F 1 180 ? 39.867 -33.053 -8.656 1.00 42.68 180 PRO F C 1
ATOM 11671 O O . PRO F 1 180 ? 40.306 -32.935 -9.800 1.00 40.84 180 PRO F O 1
ATOM 11675 N N . GLU F 1 181 ? 40.192 -34.053 -7.840 1.00 43.85 181 GLU F N 1
ATOM 11676 C CA . GLU F 1 181 ? 40.963 -35.215 -8.295 1.00 44.53 181 GLU F CA 1
ATOM 11677 C C . GLU F 1 181 ? 40.155 -36.042 -9.300 1.00 43.04 181 GLU F C 1
ATOM 11678 O O . GLU F 1 181 ? 40.725 -36.579 -10.245 1.00 44.02 181 GLU F O 1
ATOM 11684 N N . ILE F 1 182 ? 38.839 -36.136 -9.087 1.00 41.34 182 ILE F N 1
ATOM 11685 C CA . ILE F 1 182 ? 37.929 -36.901 -9.957 1.00 39.77 182 ILE F CA 1
ATOM 11686 C C . ILE F 1 182 ? 36.864 -35.969 -10.524 1.00 39.03 182 ILE F C 1
ATOM 11687 O O . ILE F 1 182 ? 36.331 -35.138 -9.795 1.00 39.19 182 ILE F O 1
ATOM 11692 N N . VAL F 1 183 ? 36.537 -36.130 -11.809 1.00 38.41 183 VAL F N 1
ATOM 11693 C CA . VAL F 1 183 ? 35.512 -35.321 -12.472 1.00 37.72 183 VAL F CA 1
ATOM 11694 C C . VAL F 1 183 ? 34.536 -36.206 -13.256 1.00 39.32 183 VAL F C 1
ATOM 11695 O O . VAL F 1 183 ? 34.921 -36.870 -14.223 1.00 40.61 183 VAL F O 1
ATOM 11699 N N . VAL F 1 184 ? 33.265 -36.189 -12.856 1.00 39.90 184 VAL F N 1
ATOM 11700 C CA . VAL F 1 184 ? 32.235 -36.956 -13.547 1.00 39.58 184 VAL F CA 1
ATOM 11701 C C . VAL F 1 184 ? 31.562 -36.045 -14.572 1.00 41.71 184 VAL F C 1
ATOM 11702 O O . VAL F 1 184 ? 30.903 -35.072 -14.192 1.00 41.81 184 VAL F O 1
ATOM 11706 N N . LEU F 1 185 ? 31.749 -36.347 -15.861 1.00 43.67 185 LEU F N 1
ATOM 11707 C CA . LEU F 1 185 ? 31.062 -35.634 -16.946 1.00 45.09 185 LEU F CA 1
ATOM 11708 C C . LEU F 1 185 ? 29.891 -36.449 -17.489 1.00 48.84 185 LEU F C 1
ATOM 11709 O O . LEU F 1 185 ? 29.956 -37.683 -17.559 1.00 51.36 185 LEU F O 1
ATOM 11714 N N . ASN F 1 186 ? 28.831 -35.737 -17.876 1.00 49.67 186 ASN F N 1
ATOM 11715 C CA . ASN F 1 186 ? 27.679 -36.329 -18.544 1.00 49.71 186 ASN F CA 1
ATOM 11716 C C . ASN F 1 186 ? 27.924 -36.286 -20.053 1.00 51.93 186 ASN F C 1
ATOM 11717 O O . ASN F 1 186 ? 27.407 -35.420 -20.769 1.00 51.72 186 ASN F O 1
ATOM 11722 N N . THR F 1 187 ? 28.740 -37.233 -20.515 1.00 54.16 187 THR F N 1
ATOM 11723 C CA . THR F 1 187 ? 29.115 -37.350 -21.922 1.00 54.63 187 THR F CA 1
ATOM 11724 C C . THR F 1 187 ? 28.180 -38.312 -22.649 1.00 56.75 187 THR F C 1
ATOM 11725 O O . THR F 1 187 ? 28.494 -39.493 -22.815 1.00 57.25 187 THR F O 1
ATOM 11729 N N . GLY F 1 188 ? 27.018 -37.791 -23.038 1.00 57.44 188 GLY F N 1
ATOM 11730 C CA . GLY F 1 188 ? 26.041 -38.501 -23.872 1.00 56.44 188 GLY F CA 1
ATOM 11731 C C . GLY F 1 188 ? 25.863 -37.924 -25.267 1.00 57.03 188 GLY F C 1
ATOM 11732 O O . GLY F 1 188 ? 25.481 -38.645 -26.193 1.00 56.99 188 GLY F O 1
ATOM 11733 N N . TYR F 1 189 ? 26.120 -36.624 -25.414 1.00 57.54 189 TYR F N 1
ATOM 11734 C CA . TYR F 1 189 ? 26.031 -35.922 -26.695 1.00 56.74 189 TYR F CA 1
ATOM 11735 C C . TYR F 1 189 ? 24.621 -35.974 -27.268 1.00 55.26 189 TYR F C 1
ATOM 11736 O O . TYR F 1 189 ? 24.398 -36.427 -28.391 1.00 57.87 189 TYR F O 1
ATOM 11745 N N . ALA F 1 190 ? 23.665 -35.532 -26.458 1.00 54.95 190 ALA F N 1
ATOM 11746 C CA . ALA F 1 190 ? 22.316 -35.267 -26.934 1.00 55.67 190 ALA F CA 1
ATOM 11747 C C . ALA F 1 190 ? 22.336 -33.909 -27.609 1.00 55.14 190 ALA F C 1
ATOM 11748 O O . ALA F 1 190 ? 23.061 -33.013 -27.174 1.00 54.00 190 ALA F O 1
ATOM 11750 N N . VAL F 1 191 ? 21.542 -33.768 -28.669 1.00 55.15 191 VAL F N 1
ATOM 11751 C CA . VAL F 1 191 ? 21.513 -32.545 -29.473 1.00 55.55 191 VAL F CA 1
ATOM 11752 C C . VAL F 1 191 ? 20.092 -32.021 -29.647 1.00 54.67 191 VAL F C 1
ATOM 11753 O O . VAL F 1 191 ? 19.150 -32.794 -29.832 1.00 54.31 191 VAL F O 1
ATOM 11757 N N . ASN F 1 192 ? 19.947 -30.702 -29.559 1.00 54.07 192 ASN F N 1
ATOM 11758 C CA . ASN F 1 192 ? 18.765 -30.024 -30.061 1.00 55.29 192 ASN F CA 1
ATOM 11759 C C . ASN F 1 192 ? 18.964 -29.910 -31.564 1.00 59.00 192 ASN F C 1
ATOM 11760 O O . ASN F 1 192 ? 20.066 -29.578 -32.016 1.00 62.85 192 ASN F O 1
ATOM 11765 N N . ASP F 1 193 ? 17.907 -30.177 -32.330 1.00 60.37 193 ASP F N 1
ATOM 11766 C CA . ASP F 1 193 ? 18.010 -30.274 -33.795 1.00 60.62 193 ASP F CA 1
ATOM 11767 C C . ASP F 1 193 ? 18.553 -28.990 -34.428 1.00 58.72 193 ASP F C 1
ATOM 11768 O O . ASP F 1 193 ? 19.449 -29.053 -35.266 1.00 61.36 193 ASP F O 1
ATOM 11773 N N . LEU F 1 194 ? 18.029 -27.839 -34.011 1.00 55.16 194 LEU F N 1
ATOM 11774 C CA . LEU F 1 194 ? 18.435 -26.550 -34.579 1.00 53.06 194 LEU F CA 1
ATOM 11775 C C . LEU F 1 194 ? 19.722 -26.013 -33.939 1.00 51.86 194 LEU F C 1
ATOM 11776 O O . LEU F 1 194 ? 20.641 -25.607 -34.653 1.00 51.12 194 LEU F O 1
ATOM 11781 N N . TYR F 1 195 ? 19.793 -26.043 -32.606 1.00 51.44 195 TYR F N 1
ATOM 11782 C CA . TYR F 1 195 ? 20.877 -25.384 -31.846 1.00 50.82 195 TYR F CA 1
ATOM 11783 C C . TYR F 1 195 ? 22.019 -26.299 -31.372 1.00 50.46 195 TYR F C 1
ATOM 11784 O O . TYR F 1 195 ? 22.938 -25.834 -30.694 1.00 49.36 195 TYR F O 1
ATOM 11793 N N . GLY F 1 196 ? 21.966 -27.586 -31.712 1.00 50.15 196 GLY F N 1
ATOM 11794 C CA . GLY F 1 196 ? 23.090 -28.489 -31.464 1.00 49.96 196 GLY F CA 1
ATOM 11795 C C . GLY F 1 196 ? 23.199 -28.968 -30.026 1.00 50.33 196 GLY F C 1
ATOM 11796 O O . GLY F 1 196 ? 22.222 -28.889 -29.280 1.00 52.76 196 GLY F O 1
ATOM 11797 N N . PRO F 1 197 ? 24.390 -29.473 -29.627 1.00 48.65 197 PRO F N 1
ATOM 11798 C CA . PRO F 1 197 ? 24.605 -30.128 -28.335 1.00 48.21 197 PRO F CA 1
ATOM 11799 C C . PRO F 1 197 ? 23.978 -29.443 -27.124 1.00 49.16 197 PRO F C 1
ATOM 11800 O O . PRO F 1 197 ? 23.980 -28.210 -27.033 1.00 49.95 197 PRO F O 1
ATOM 11804 N N . ILE F 1 198 ? 23.432 -30.260 -26.224 1.00 48.47 198 ILE F N 1
ATOM 11805 C CA . ILE F 1 198 ? 22.853 -29.790 -24.958 1.00 46.43 198 ILE F CA 1
ATOM 11806 C C . ILE F 1 198 ? 23.527 -30.360 -23.698 1.00 45.24 198 ILE F C 1
ATOM 11807 O O . ILE F 1 198 ? 23.236 -29.899 -22.592 1.00 43.29 198 ILE F O 1
ATOM 11812 N N . ILE F 1 199 ? 24.396 -31.361 -23.865 1.00 44.75 199 ILE F N 1
ATOM 11813 C CA . ILE F 1 199 ? 25.270 -31.864 -22.797 1.00 45.37 199 ILE F CA 1
ATOM 11814 C C . ILE F 1 199 ? 26.647 -32.180 -23.411 1.00 45.21 199 ILE F C 1
ATOM 11815 O O . ILE F 1 199 ? 26.848 -31.966 -24.607 1.00 46.37 199 ILE F O 1
ATOM 11820 N N . MET F 1 200 ? 27.587 -32.684 -22.612 1.00 45.27 200 MET F N 1
ATOM 11821 C CA . MET F 1 200 ? 28.965 -32.895 -23.083 1.00 46.94 200 MET F CA 1
ATOM 11822 C C . MET F 1 200 ? 29.120 -34.087 -24.036 1.00 48.47 200 MET F C 1
ATOM 11823 O O . MET F 1 200 ? 28.179 -34.855 -24.253 1.00 50.41 200 MET F O 1
ATOM 11828 N N . GLY F 1 201 ? 30.313 -34.204 -24.616 1.00 48.60 201 GLY F N 1
ATOM 11829 C CA . GLY F 1 201 ? 30.678 -35.325 -25.484 1.00 50.51 201 GLY F CA 1
ATOM 11830 C C . GLY F 1 201 ? 32.127 -35.725 -25.284 1.00 51.38 201 GLY F C 1
ATOM 11831 O O . GLY F 1 201 ? 32.694 -35.484 -24.220 1.00 53.61 201 GLY F O 1
ATOM 11832 N N . LYS F 1 202 ? 32.727 -36.331 -26.308 1.00 53.33 202 LYS F N 1
ATOM 11833 C CA . LYS F 1 202 ? 34.111 -36.828 -26.214 1.00 54.72 202 LYS F CA 1
ATOM 11834 C C . LYS F 1 202 ? 35.162 -35.712 -26.142 1.00 55.75 202 LYS F C 1
ATOM 11835 O O . LYS F 1 202 ? 36.169 -35.859 -25.446 1.00 56.13 202 LYS F O 1
ATOM 11841 N N . GLU F 1 203 ? 34.920 -34.598 -26.837 1.00 55.40 203 GLU F N 1
ATOM 11842 C CA . GLU F 1 203 ? 35.883 -33.491 -26.885 1.00 55.48 203 GLU F CA 1
ATOM 11843 C C . GLU F 1 203 ? 36.052 -32.849 -25.510 1.00 55.31 203 GLU F C 1
ATOM 11844 O O . GLU F 1 203 ? 37.166 -32.500 -25.110 1.00 57.33 203 GLU F O 1
ATOM 11850 N N . ASP F 1 204 ? 34.942 -32.727 -24.786 1.00 54.59 204 ASP F N 1
ATOM 11851 C CA . ASP F 1 204 ? 34.923 -32.120 -23.450 1.00 52.93 204 ASP F CA 1
ATOM 11852 C C . ASP F 1 204 ? 35.786 -32.885 -22.448 1.00 52.96 204 ASP F C 1
ATOM 11853 O O . ASP F 1 204 ? 36.355 -32.283 -21.536 1.00 55.15 204 ASP F O 1
ATOM 11858 N N . THR F 1 205 ? 35.885 -34.202 -22.623 1.00 51.63 205 THR F N 1
ATOM 11859 C CA . THR F 1 205 ? 36.774 -35.037 -21.811 1.00 50.87 205 THR F CA 1
ATOM 11860 C C . THR F 1 205 ? 38.245 -34.633 -21.969 1.00 50.39 205 THR F C 1
ATOM 11861 O O . THR F 1 205 ? 38.960 -34.511 -20.978 1.00 50.41 205 THR F O 1
ATOM 11865 N N . LEU F 1 206 ? 38.683 -34.431 -23.210 1.00 51.22 206 LEU F N 1
ATOM 11866 C CA . LEU F 1 206 ? 40.062 -34.015 -23.498 1.00 51.96 206 LEU F CA 1
ATOM 11867 C C . LEU F 1 206 ? 40.311 -32.564 -23.076 1.00 51.79 206 LEU F C 1
ATOM 11868 O O . LEU F 1 206 ? 41.335 -32.260 -22.466 1.00 49.91 206 LEU F O 1
ATOM 11873 N N . ARG F 1 207 ? 39.362 -31.685 -23.398 1.00 52.83 207 ARG F N 1
ATOM 11874 C CA . ARG F 1 207 ? 39.418 -30.265 -23.014 1.00 53.03 207 ARG F CA 1
ATOM 11875 C C . ARG F 1 207 ? 39.511 -30.069 -21.498 1.00 53.64 207 ARG F C 1
ATOM 11876 O O . ARG F 1 207 ? 40.227 -29.182 -21.027 1.00 54.59 207 ARG F O 1
ATOM 11884 N N . THR F 1 208 ? 38.782 -30.893 -20.747 1.00 53.78 208 THR F N 1
ATOM 11885 C CA . THR F 1 208 ? 38.844 -30.897 -19.280 1.00 52.88 208 THR F CA 1
ATOM 11886 C C . THR F 1 208 ? 40.255 -31.156 -18.754 1.00 52.00 208 THR F C 1
ATOM 11887 O O . THR F 1 208 ? 40.700 -30.484 -17.826 1.00 54.34 208 THR F O 1
ATOM 11891 N N . LEU F 1 209 ? 40.946 -32.128 -19.348 1.00 51.98 209 LEU F N 1
ATOM 11892 C CA . LEU F 1 209 ? 42.315 -32.481 -18.932 1.00 51.44 209 LEU F CA 1
ATOM 11893 C C . LEU F 1 209 ? 43.366 -31.389 -19.177 1.00 52.67 209 LEU F C 1
ATOM 11894 O O . LEU F 1 209 ? 44.416 -31.400 -18.534 1.00 51.91 209 LEU F O 1
ATOM 11899 N N . LYS F 1 210 ? 43.092 -30.467 -20.103 1.00 54.88 210 LYS F N 1
ATOM 11900 C CA . LYS F 1 210 ? 43.950 -29.295 -20.309 1.00 56.33 210 LYS F CA 1
ATOM 11901 C C . LYS F 1 210 ? 43.894 -28.342 -19.114 1.00 56.68 210 LYS F C 1
ATOM 11902 O O . LYS F 1 210 ? 44.937 -27.901 -18.627 1.00 55.55 210 LYS F O 1
ATOM 11908 N N . MET F 1 211 ? 42.682 -28.048 -18.641 1.00 56.68 211 MET F N 1
ATOM 11909 C CA . MET F 1 211 ? 42.481 -27.230 -17.430 1.00 55.30 211 MET F CA 1
ATOM 11910 C C . MET F 1 211 ? 42.946 -27.904 -16.144 1.00 55.51 211 MET F C 1
ATOM 11911 O O . MET F 1 211 ? 43.379 -27.214 -15.219 1.00 53.97 211 MET F O 1
ATOM 11916 N N . LEU F 1 212 ? 42.830 -29.235 -16.084 1.00 56.29 212 LEU F N 1
ATOM 11917 C CA . LEU F 1 212 ? 43.302 -30.032 -14.940 1.00 55.46 212 LEU F CA 1
ATOM 11918 C C . LEU F 1 212 ? 44.096 -31.254 -15.408 1.00 55.48 212 LEU F C 1
ATOM 11919 O O . LEU F 1 212 ? 43.512 -32.309 -15.670 1.00 56.36 212 LEU F O 1
ATOM 11924 N N . PRO F 1 213 ? 45.431 -31.112 -15.531 1.00 55.97 213 PRO F N 1
ATOM 11925 C CA . PRO F 1 213 ? 46.312 -32.247 -15.829 1.00 55.90 213 PRO F CA 1
ATOM 11926 C C . PRO F 1 213 ? 46.131 -33.432 -14.874 1.00 56.71 213 PRO F C 1
ATOM 11927 O O . PRO F 1 213 ? 46.067 -34.581 -15.322 1.00 58.10 213 PRO F O 1
ATOM 11931 N N . THR F 1 214 ? 46.017 -33.127 -13.580 1.00 55.30 214 THR F N 1
ATOM 11932 C CA . THR F 1 214 ? 45.982 -34.125 -12.506 1.00 54.80 214 THR F CA 1
ATOM 11933 C C . THR F 1 214 ? 44.654 -34.888 -12.333 1.00 53.66 214 THR F C 1
ATOM 11934 O O . THR F 1 214 ? 44.599 -35.845 -11.555 1.00 55.77 214 THR F O 1
ATOM 11938 N N . ALA F 1 215 ? 43.598 -34.485 -13.039 1.00 50.86 215 ALA F N 1
ATOM 11939 C CA . ALA F 1 215 ? 42.270 -35.072 -12.841 1.00 50.24 215 ALA F CA 1
ATOM 11940 C C . ALA F 1 215 ? 42.057 -36.390 -13.590 1.00 48.58 215 ALA F C 1
ATOM 11941 O O . ALA F 1 215 ? 42.438 -36.521 -14.749 1.00 48.05 215 ALA F O 1
ATOM 11943 N N . THR F 1 216 ? 41.439 -37.352 -12.909 1.00 48.10 216 THR F N 1
ATOM 11944 C CA . THR F 1 216 ? 40.874 -38.549 -13.536 1.00 46.69 216 THR F CA 1
ATOM 11945 C C . THR F 1 216 ? 39.431 -38.228 -13.938 1.00 46.19 216 THR F C 1
ATOM 11946 O O . THR F 1 216 ? 38.712 -37.570 -13.191 1.00 45.42 216 THR F O 1
ATOM 11950 N N . ILE F 1 217 ? 39.017 -38.688 -15.116 1.00 47.22 217 ILE F N 1
ATOM 11951 C CA . ILE F 1 217 ? 37.672 -38.421 -15.647 1.00 47.19 217 ILE F CA 1
ATOM 11952 C C . ILE F 1 217 ? 36.772 -39.646 -15.447 1.00 49.33 217 ILE F C 1
ATOM 11953 O O . ILE F 1 217 ? 37.261 -40.778 -15.385 1.00 51.06 217 ILE F O 1
ATOM 11958 N N . VAL F 1 218 ? 35.463 -39.408 -15.323 1.00 50.29 218 VAL F N 1
ATOM 11959 C CA . VAL F 1 218 ? 34.457 -40.474 -15.251 1.00 49.26 218 VAL F CA 1
ATOM 11960 C C . VAL F 1 218 ? 33.322 -40.140 -16.216 1.00 49.08 218 VAL F C 1
ATOM 11961 O O . VAL F 1 218 ? 32.639 -39.130 -16.052 1.00 48.73 218 VAL F O 1
ATOM 11965 N N . ALA F 1 219 ? 33.132 -40.997 -17.219 1.00 49.59 219 ALA F N 1
ATOM 11966 C CA . ALA F 1 219 ? 32.140 -40.777 -18.269 1.00 49.96 219 ALA F CA 1
ATOM 11967 C C . ALA F 1 219 ? 30.816 -41.446 -17.899 1.00 50.42 219 ALA F C 1
ATOM 11968 O O . ALA F 1 219 ? 30.803 -42.600 -17.462 1.00 49.09 219 ALA F O 1
ATOM 11970 N N . SER F 1 220 ? 29.714 -40.717 -18.093 1.00 50.86 220 SER F N 1
ATOM 11971 C CA . SER F 1 220 ? 28.375 -41.151 -17.679 1.00 50.25 220 SER F CA 1
ATOM 11972 C C . SER F 1 220 ? 27.301 -40.479 -18.535 1.00 51.17 220 SER F C 1
ATOM 11973 O O . SER F 1 220 ? 27.626 -39.673 -19.405 1.00 53.91 220 SER F O 1
ATOM 11976 N N . HIS F 1 221 ? 26.036 -40.825 -18.289 1.00 51.21 221 HIS F N 1
ATOM 11977 C CA . HIS F 1 221 ? 24.872 -40.249 -18.997 1.00 52.51 221 HIS F CA 1
ATOM 11978 C C . HIS F 1 221 ? 24.807 -40.714 -20.466 1.00 56.81 221 HIS F C 1
ATOM 11979 O O . HIS F 1 221 ? 24.481 -39.931 -21.364 1.00 63.11 221 HIS F O 1
ATOM 11986 N N . MET F 1 222 ? 25.088 -41.997 -20.701 1.00 59.17 222 MET F N 1
ATOM 11987 C CA . MET F 1 222 ? 25.086 -42.564 -22.061 1.00 60.62 222 MET F CA 1
ATOM 11988 C C . MET F 1 222 ? 24.682 -44.038 -22.081 1.00 60.63 222 MET F C 1
ATOM 11989 O O . MET F 1 222 ? 24.845 -44.746 -21.090 1.00 62.23 222 MET F O 1
ATOM 11994 N N . GLU F 1 223 ? 24.175 -44.481 -23.232 1.00 63.06 223 GLU F N 1
ATOM 11995 C CA . GLU F 1 223 ? 23.646 -45.840 -23.429 1.00 64.13 223 GLU F CA 1
ATOM 11996 C C . GLU F 1 223 ? 22.538 -46.148 -22.418 1.00 64.86 223 GLU F C 1
ATOM 11997 O O . GLU F 1 223 ? 22.645 -47.055 -21.587 1.00 63.23 223 GLU F O 1
ATOM 12003 N N . SER F 1 224 ? 21.478 -45.350 -22.517 1.00 66.22 224 SER F N 1
ATOM 12004 C CA . SER F 1 224 ? 20.332 -45.394 -21.602 1.00 64.82 224 SER F CA 1
ATOM 12005 C C . SER F 1 224 ? 19.148 -44.641 -22.205 1.00 64.58 224 SER F C 1
ATOM 12006 O O . SER F 1 224 ? 18.052 -45.187 -22.320 1.00 65.46 224 SER F O 1
ATOM 12009 N N . ILE F 1 225 ? 19.385 -43.380 -22.564 1.00 64.52 225 ILE F N 1
ATOM 12010 C CA . ILE F 1 225 ? 18.435 -42.567 -23.320 1.00 64.94 225 ILE F CA 1
ATOM 12011 C C . ILE F 1 225 ? 18.806 -42.654 -24.802 1.00 66.07 225 ILE F C 1
ATOM 12012 O O . ILE F 1 225 ? 19.992 -42.668 -25.149 1.00 67.17 225 ILE F O 1
ATOM 12017 N N . ASN F 1 226 ? 17.793 -42.724 -25.665 1.00 65.54 226 ASN F N 1
ATOM 12018 C CA . ASN F 1 226 ? 18.004 -42.883 -27.112 1.00 65.15 226 ASN F CA 1
ATOM 12019 C C . ASN F 1 226 ? 18.591 -41.632 -27.779 1.00 66.15 226 ASN F C 1
ATOM 12020 O O . ASN F 1 226 ? 19.393 -41.742 -28.709 1.00 68.24 226 ASN F O 1
ATOM 12025 N N . HIS F 1 227 ? 18.196 -40.457 -27.291 1.00 65.07 227 HIS F N 1
ATOM 12026 C CA . HIS F 1 227 ? 18.654 -39.178 -27.848 1.00 65.48 227 HIS F CA 1
ATOM 12027 C C . HIS F 1 227 ? 20.138 -38.866 -27.596 1.00 64.88 227 HIS F C 1
ATOM 12028 O O . HIS F 1 227 ? 20.703 -38.007 -28.275 1.00 63.90 227 HIS F O 1
ATOM 12035 N N . CYS F 1 228 ? 20.754 -39.552 -26.630 1.00 64.47 228 CYS F N 1
ATOM 12036 C CA . CYS F 1 228 ? 22.200 -39.462 -26.398 1.00 64.03 228 CYS F CA 1
ATOM 12037 C C . CYS F 1 228 ? 22.961 -40.298 -27.429 1.00 62.83 228 CYS F C 1
ATOM 12038 O O . CYS F 1 228 ? 22.914 -41.529 -27.394 1.00 62.15 228 CYS F O 1
ATOM 12041 N N . LEU F 1 229 ? 23.674 -39.623 -28.331 1.00 62.42 229 LEU F N 1
ATOM 12042 C CA . LEU F 1 229 ? 24.314 -40.275 -29.480 1.00 61.86 229 LEU F CA 1
ATOM 12043 C C . LEU F 1 229 ? 25.692 -40.879 -29.189 1.00 61.40 229 LEU F C 1
ATOM 12044 O O . LEU F 1 229 ? 26.060 -41.881 -29.800 1.00 60.69 229 LEU F O 1
ATOM 12049 N N . LEU F 1 230 ? 26.451 -40.278 -28.272 1.00 61.47 230 LEU F N 1
ATOM 12050 C CA . LEU F 1 230 ? 27.829 -40.711 -28.013 1.00 61.30 230 LEU F CA 1
ATOM 12051 C C . LEU F 1 230 ? 27.851 -42.039 -27.257 1.00 62.36 230 LEU F C 1
ATOM 12052 O O . LEU F 1 230 ? 27.357 -42.125 -26.129 1.00 64.19 230 LEU F O 1
ATOM 12057 N N . THR F 1 231 ? 28.426 -43.059 -27.892 1.00 62.51 231 THR F N 1
ATOM 12058 C CA . THR F 1 231 ? 28.511 -44.406 -27.331 1.00 64.41 231 THR F CA 1
ATOM 12059 C C . THR F 1 231 ? 29.838 -44.623 -26.612 1.00 65.64 231 THR F C 1
ATOM 12060 O O . THR F 1 231 ? 30.820 -43.925 -26.869 1.00 68.54 231 THR F O 1
ATOM 12064 N N . ARG F 1 232 ? 29.858 -45.614 -25.725 1.00 67.06 232 ARG F N 1
ATOM 12065 C CA . ARG F 1 232 ? 31.053 -45.954 -24.944 1.00 66.93 232 ARG F CA 1
ATOM 12066 C C . ARG F 1 232 ? 32.182 -46.536 -25.800 1.00 64.23 232 ARG F C 1
ATOM 12067 O O . ARG F 1 232 ? 33.355 -46.417 -25.442 1.00 62.59 232 ARG F O 1
ATOM 12075 N N . ALA F 1 233 ? 31.824 -47.168 -26.917 1.00 64.01 233 ALA F N 1
ATOM 12076 C CA . ALA F 1 233 ? 32.803 -47.688 -27.875 1.00 63.41 233 ALA F CA 1
ATOM 12077 C C . ALA F 1 233 ? 33.611 -46.557 -28.515 1.00 61.92 233 ALA F C 1
ATOM 12078 O O . ALA F 1 233 ? 34.842 -46.603 -28.533 1.00 60.46 233 ALA F O 1
ATOM 12080 N N . GLU F 1 234 ? 32.899 -45.545 -29.016 1.00 61.01 234 GLU F N 1
ATOM 12081 C CA . GLU F 1 234 ? 33.500 -44.378 -29.682 1.00 61.34 234 GLU F CA 1
ATOM 12082 C C . GLU F 1 234 ? 34.448 -43.591 -28.772 1.00 62.02 234 GLU F C 1
ATOM 12083 O O . GLU F 1 234 ? 35.546 -43.212 -29.189 1.00 60.84 234 GLU F O 1
ATOM 12089 N N . LEU F 1 235 ? 34.015 -43.347 -27.537 1.00 63.42 235 LEU F N 1
ATOM 12090 C CA . LEU F 1 235 ? 34.827 -42.610 -26.567 1.00 64.02 235 LEU F CA 1
ATOM 12091 C C . LEU F 1 235 ? 36.052 -43.403 -26.100 1.00 64.74 235 LEU F C 1
ATOM 12092 O O . LEU F 1 235 ? 37.068 -42.808 -25.740 1.00 65.09 235 LEU F O 1
ATOM 12097 N N . ARG F 1 236 ? 35.961 -44.734 -26.108 1.00 66.53 236 ARG F N 1
ATOM 12098 C CA . ARG F 1 236 ? 37.117 -45.586 -25.807 1.00 67.66 236 ARG F CA 1
ATOM 12099 C C . ARG F 1 236 ? 38.145 -45.599 -26.948 1.00 68.71 236 ARG F C 1
ATOM 12100 O O . ARG F 1 236 ? 39.335 -45.758 -26.685 1.00 71.41 236 ARG F O 1
ATOM 12108 N N . GLU F 1 237 ? 37.698 -45.440 -28.198 1.00 67.29 237 GLU F N 1
ATOM 12109 C CA . GLU F 1 237 ? 38.619 -45.202 -29.325 1.00 67.23 237 GLU F CA 1
ATOM 12110 C C . GLU F 1 237 ? 39.295 -43.833 -29.193 1.00 67.09 237 GLU F C 1
ATOM 12111 O O . GLU F 1 237 ? 40.512 -43.715 -29.369 1.00 67.11 237 GLU F O 1
ATOM 12117 N N . PHE F 1 238 ? 38.485 -42.812 -28.898 1.00 65.31 238 PHE F N 1
ATOM 12118 C CA . PHE F 1 238 ? 38.955 -41.440 -28.648 1.00 63.14 238 PHE F CA 1
ATOM 12119 C C . PHE F 1 238 ? 40.001 -41.400 -27.526 1.00 62.98 238 PHE F C 1
ATOM 12120 O O . PHE F 1 238 ? 41.030 -40.727 -27.649 1.00 62.56 238 PHE F O 1
ATOM 12128 N N . SER F 1 239 ? 39.729 -42.135 -26.447 1.00 62.44 239 SER F N 1
ATOM 12129 C CA . SER F 1 239 ? 40.677 -42.323 -25.338 1.00 61.29 239 SER F CA 1
ATOM 12130 C C . SER F 1 239 ? 41.996 -42.962 -25.783 1.00 61.64 239 SER F C 1
ATOM 12131 O O . SER F 1 239 ? 43.072 -42.489 -25.413 1.00 63.77 239 SER F O 1
ATOM 12134 N N . LEU F 1 240 ? 41.894 -44.043 -26.555 1.00 61.77 240 LEU F N 1
ATOM 12135 C CA . LEU F 1 240 ? 43.065 -44.757 -27.086 1.00 61.64 240 LEU F CA 1
ATOM 12136 C C . LEU F 1 240 ? 43.862 -43.937 -28.111 1.00 61.05 240 LEU F C 1
ATOM 12137 O O . LEU F 1 240 ? 45.090 -44.044 -28.168 1.00 59.78 240 LEU F O 1
ATOM 12142 N N . GLU F 1 241 ? 43.160 -43.130 -28.907 1.00 60.50 241 GLU F N 1
ATOM 12143 C CA . GLU F 1 241 ? 43.782 -42.286 -29.938 1.00 61.37 241 GLU F CA 1
ATOM 12144 C C . GLU F 1 241 ? 44.763 -41.262 -29.353 1.00 61.20 241 GLU F C 1
ATOM 12145 O O . GLU F 1 241 ? 45.854 -41.073 -29.889 1.00 61.53 241 GLU F O 1
ATOM 12151 N N . HIS F 1 242 ? 44.367 -40.615 -28.256 1.00 62.03 242 HIS F N 1
ATOM 12152 C CA . HIS F 1 242 ? 45.189 -39.588 -27.597 1.00 60.38 242 HIS F CA 1
ATOM 12153 C C . HIS F 1 242 ? 46.158 -40.129 -26.531 1.00 62.91 242 HIS F C 1
ATOM 12154 O O . HIS F 1 242 ? 46.939 -39.358 -25.963 1.00 63.16 242 HIS F O 1
ATOM 12161 N N . GLY F 1 243 ? 46.116 -41.437 -26.263 1.00 64.59 243 GLY F N 1
ATOM 12162 C CA . GLY F 1 243 ? 47.040 -42.076 -25.321 1.00 66.09 243 GLY F CA 1
ATOM 12163 C C . GLY F 1 243 ? 46.693 -41.814 -23.866 1.00 67.45 243 GLY F C 1
ATOM 12164 O O . GLY F 1 243 ? 47.586 -41.613 -23.037 1.00 66.07 243 GLY F O 1
ATOM 12165 N N . ILE F 1 244 ? 45.396 -41.849 -23.559 1.00 69.75 244 ILE F N 1
ATOM 12166 C CA . ILE F 1 244 ? 44.876 -41.489 -22.236 1.00 71.96 244 ILE F CA 1
ATOM 12167 C C . ILE F 1 244 ? 43.804 -42.493 -21.797 1.00 73.55 244 ILE F C 1
ATOM 12168 O O . ILE F 1 244 ? 42.626 -42.168 -21.657 1.00 72.57 244 ILE F O 1
ATOM 12173 N N . GLU F 1 245 ? 44.245 -43.725 -21.568 1.00 75.25 245 GLU F N 1
ATOM 12174 C CA . GLU F 1 245 ? 43.352 -44.823 -21.193 1.00 75.47 245 GLU F CA 1
ATOM 12175 C C . GLU F 1 245 ? 43.083 -44.791 -19.693 1.00 74.16 245 GLU F C 1
ATOM 12176 O O . GLU F 1 245 ? 41.941 -44.955 -19.259 1.00 73.46 245 GLU F O 1
ATOM 12182 N N . ASP F 1 246 ? 44.141 -44.570 -18.913 1.00 73.91 246 ASP F N 1
ATOM 12183 C CA . ASP F 1 246 ? 44.048 -44.521 -17.450 1.00 74.99 246 ASP F CA 1
ATOM 12184 C C . ASP F 1 246 ? 43.347 -43.267 -16.913 1.00 71.70 246 ASP F C 1
ATOM 12185 O O . ASP F 1 246 ? 42.838 -43.288 -15.790 1.00 73.61 246 ASP F O 1
ATOM 12190 N N . LYS F 1 247 ? 43.322 -42.189 -17.701 1.00 65.85 247 LYS F N 1
ATOM 12191 C CA . LYS F 1 247 ? 42.721 -40.917 -17.272 1.00 63.57 247 LYS F CA 1
ATOM 12192 C C . LYS F 1 247 ? 41.236 -40.744 -17.633 1.00 62.17 247 LYS F C 1
ATOM 12193 O O . LYS F 1 247 ? 40.618 -39.769 -17.207 1.00 62.12 247 LYS F O 1
ATOM 12199 N N . ILE F 1 248 ? 40.673 -41.667 -18.416 1.00 61.39 248 ILE F N 1
ATOM 12200 C CA . ILE F 1 248 ? 39.251 -41.637 -18.769 1.00 62.49 248 ILE F CA 1
ATOM 12201 C C . ILE F 1 248 ? 38.624 -42.990 -18.441 1.00 63.28 248 ILE F C 1
ATOM 12202 O O . ILE F 1 248 ? 38.861 -43.970 -19.145 1.00 63.84 248 ILE F O 1
ATOM 12207 N N . LEU F 1 249 ? 37.821 -43.027 -17.377 1.00 64.52 249 LEU F N 1
ATOM 12208 C CA . LEU F 1 249 ? 37.124 -44.239 -16.946 1.00 64.43 249 LEU F CA 1
ATOM 12209 C C . LEU F 1 249 ? 35.711 -44.256 -17.532 1.00 64.79 249 LEU F C 1
ATOM 12210 O O . LEU F 1 249 ? 34.967 -43.284 -17.384 1.00 63.91 249 LEU F O 1
ATOM 12215 N N . ILE F 1 250 ? 35.358 -45.359 -18.193 1.00 65.48 250 ILE F N 1
ATOM 12216 C CA . ILE F 1 250 ? 34.047 -45.538 -18.825 1.00 65.38 250 ILE F CA 1
ATOM 12217 C C . ILE F 1 250 ? 33.398 -46.775 -18.189 1.00 65.46 250 ILE F C 1
ATOM 12218 O O . ILE F 1 250 ? 33.469 -47.874 -18.745 1.00 65.40 250 ILE F O 1
ATOM 12223 N N . PRO F 1 251 ? 32.766 -46.605 -17.011 1.00 66.39 251 PRO F N 1
ATOM 12224 C CA . PRO F 1 251 ? 32.352 -47.769 -16.236 1.00 66.75 251 PRO F CA 1
ATOM 12225 C C . PRO F 1 251 ? 31.010 -48.353 -16.676 1.00 65.21 251 PRO F C 1
ATOM 12226 O O . PRO F 1 251 ? 30.141 -47.624 -17.161 1.00 64.56 251 PRO F O 1
ATOM 12230 N N . ALA F 1 252 ? 30.859 -49.663 -16.493 1.00 64.69 252 ALA F N 1
ATOM 12231 C CA . ALA F 1 252 ? 29.639 -50.377 -16.884 1.00 65.52 252 ALA F CA 1
ATOM 12232 C C . ALA F 1 252 ? 28.515 -50.142 -15.879 1.00 64.88 252 ALA F C 1
ATOM 12233 O O . ALA F 1 252 ? 28.753 -49.656 -14.768 1.00 65.87 252 ALA F O 1
ATOM 12235 N N . ASP F 1 253 ? 27.293 -50.489 -16.276 1.00 63.62 253 ASP F N 1
ATOM 12236 C CA . ASP F 1 253 ? 26.146 -50.452 -15.363 1.00 63.95 253 ASP F CA 1
ATOM 12237 C C . ASP F 1 253 ? 26.356 -51.460 -14.228 1.00 64.03 253 ASP F C 1
ATOM 12238 O O . ASP F 1 253 ? 26.490 -52.659 -14.476 1.00 63.82 253 ASP F O 1
ATOM 12243 N N . GLY F 1 254 ? 26.403 -50.951 -12.995 1.00 64.68 254 GLY F N 1
ATOM 12244 C CA . GLY F 1 254 ? 26.716 -51.745 -11.804 1.00 65.06 254 GLY F CA 1
ATOM 12245 C C . GLY F 1 254 ? 28.158 -51.649 -11.321 1.00 65.52 254 GLY F C 1
ATOM 12246 O O . GLY F 1 254 ? 28.459 -52.089 -10.210 1.00 66.19 254 GLY F O 1
ATOM 12247 N N . GLU F 1 255 ? 29.048 -51.076 -12.134 1.00 66.78 255 GLU F N 1
ATOM 12248 C CA . GLU F 1 255 ? 30.480 -51.029 -11.815 1.00 66.89 255 GLU F CA 1
ATOM 12249 C C . GLU F 1 255 ? 30.777 -49.991 -10.735 1.00 68.32 255 GLU F C 1
ATOM 12250 O O . GLU F 1 255 ? 30.188 -48.911 -10.732 1.00 69.06 255 GLU F O 1
ATOM 12256 N N . THR F 1 256 ? 31.706 -50.332 -9.841 1.00 68.12 256 THR F N 1
ATOM 12257 C CA . THR F 1 256 ? 32.071 -49.496 -8.702 1.00 68.64 256 THR F CA 1
ATOM 12258 C C . THR F 1 256 ? 33.561 -49.152 -8.739 1.00 68.54 256 THR F C 1
ATOM 12259 O O . THR F 1 256 ? 34.404 -50.043 -8.612 1.00 68.59 256 THR F O 1
ATOM 12263 N N . MET F 1 257 ? 33.882 -47.868 -8.919 1.00 68.09 257 MET F N 1
ATOM 12264 C CA . MET F 1 257 ? 35.264 -47.393 -8.793 1.00 68.29 257 MET F CA 1
ATOM 12265 C C . MET F 1 257 ? 35.558 -47.068 -7.335 1.00 69.16 257 MET F C 1
ATOM 12266 O O . MET F 1 257 ? 34.749 -46.419 -6.669 1.00 69.17 257 MET F O 1
ATOM 12271 N N . ALA F 1 258 ? 36.723 -47.509 -6.860 1.00 70.14 258 ALA F N 1
ATOM 12272 C CA . ALA F 1 258 ? 37.128 -47.347 -5.465 1.00 71.35 258 ALA F CA 1
ATOM 12273 C C . ALA F 1 258 ? 38.305 -46.377 -5.338 1.00 72.43 258 ALA F C 1
ATOM 12274 O O . ALA F 1 258 ? 39.463 -46.793 -5.277 1.00 74.22 258 ALA F O 1
ATOM 12276 N N . PHE F 1 259 ? 37.991 -45.085 -5.290 1.00 72.51 259 PHE F N 1
ATOM 12277 C CA . PHE F 1 259 ? 38.994 -44.040 -5.068 1.00 73.68 259 PHE F CA 1
ATOM 12278 C C . PHE F 1 259 ? 39.100 -43.802 -3.567 1.00 76.60 259 PHE F C 1
ATOM 12279 O O . PHE F 1 259 ? 38.091 -43.853 -2.869 1.00 79.64 259 PHE F O 1
ATOM 12287 N N . SER F 1 260 ? 40.307 -43.542 -3.069 1.00 81.05 260 SER F N 1
ATOM 12288 C CA . SER F 1 260 ? 40.498 -43.240 -1.643 1.00 84.06 260 SER F CA 1
ATOM 12289 C C . SER F 1 260 ? 41.808 -42.513 -1.355 1.00 86.49 260 SER F C 1
ATOM 12290 O O . SER F 1 260 ? 42.802 -42.703 -2.059 1.00 85.26 260 SER F O 1
ATOM 12293 N N . ALA F 1 261 ? 41.782 -41.681 -0.314 1.00 90.29 261 ALA F N 1
ATOM 12294 C CA . ALA F 1 261 ? 42.975 -41.031 0.228 1.00 93.54 261 ALA F CA 1
ATOM 12295 C C . ALA F 1 261 ? 42.919 -41.084 1.759 1.00 98.11 261 ALA F C 1
ATOM 12296 O O . ALA F 1 261 ? 43.023 -40.056 2.439 1.00 104.24 261 ALA F O 1
ATOM 12298 N N . TRP F 1 262 ? 42.753 -42.296 2.290 1.00 98.90 262 TRP F N 1
ATOM 12299 C CA . TRP F 1 262 ? 42.611 -42.514 3.734 1.00 98.16 262 TRP F CA 1
ATOM 12300 C C . TRP F 1 262 ? 43.954 -42.396 4.445 1.00 97.68 262 TRP F C 1
ATOM 12301 O O . TRP F 1 262 ? 44.212 -41.415 5.142 1.00 96.42 262 TRP F O 1
ATOM 12303 N N . MET G 1 1 ? 14.007 -42.182 19.602 1.00 69.10 1 MET G N 1
ATOM 12304 C CA . MET G 1 1 ? 15.178 -41.906 20.496 1.00 69.26 1 MET G CA 1
ATOM 12305 C C . MET G 1 1 ? 15.177 -42.779 21.757 1.00 70.79 1 MET G C 1
ATOM 12306 O O . MET G 1 1 ? 14.241 -43.549 21.992 1.00 73.04 1 MET G O 1
ATOM 12311 N N . LYS G 1 2 ? 16.240 -42.649 22.550 1.00 71.18 2 LYS G N 1
ATOM 12312 C CA . LYS G 1 2 ? 16.349 -43.305 23.856 1.00 71.14 2 LYS G CA 1
ATOM 12313 C C . LYS G 1 2 ? 17.137 -42.423 24.828 1.00 70.55 2 LYS G C 1
ATOM 12314 O O . LYS G 1 2 ? 18.370 -42.462 24.850 1.00 72.41 2 LYS G O 1
ATOM 12320 N N . LEU G 1 3 ? 16.414 -41.624 25.613 1.00 69.17 3 LEU G N 1
ATOM 12321 C CA . LEU G 1 3 ? 17.016 -40.786 26.655 1.00 67.51 3 LEU G CA 1
ATOM 12322 C C . LEU G 1 3 ? 17.222 -41.608 27.925 1.00 66.93 3 LEU G C 1
ATOM 12323 O O . LEU G 1 3 ? 16.372 -42.423 28.278 1.00 68.97 3 LEU G O 1
ATOM 12328 N N . THR G 1 4 ? 18.343 -41.377 28.606 1.00 65.94 4 THR G N 1
ATOM 12329 C CA . THR G 1 4 ? 18.688 -42.089 29.840 1.00 65.44 4 THR G CA 1
ATOM 12330 C C . THR G 1 4 ? 19.170 -41.087 30.895 1.00 66.17 4 THR G C 1
ATOM 12331 O O . THR G 1 4 ? 20.241 -40.497 30.744 1.00 65.56 4 THR G O 1
ATOM 12335 N N . GLN G 1 5 ? 18.382 -40.908 31.956 1.00 66.99 5 GLN G N 1
ATOM 12336 C CA . GLN G 1 5 ? 18.762 -40.040 33.080 1.00 67.00 5 GLN G CA 1
ATOM 12337 C C . GLN G 1 5 ? 19.755 -40.818 33.942 1.00 69.07 5 GLN G C 1
ATOM 12338 O O . GLN G 1 5 ? 19.406 -41.860 34.503 1.00 71.81 5 GLN G O 1
ATOM 12344 N N . ILE G 1 6 ? 20.988 -40.315 34.031 1.00 68.74 6 ILE G N 1
ATOM 12345 C CA . ILE G 1 6 ? 22.057 -40.974 34.788 1.00 68.84 6 ILE G CA 1
ATOM 12346 C C . ILE G 1 6 ? 22.145 -40.397 36.204 1.00 68.58 6 ILE G C 1
ATOM 12347 O O . ILE G 1 6 ? 21.948 -41.122 37.175 1.00 70.25 6 ILE G O 1
ATOM 12352 N N . ARG G 1 7 ? 22.435 -39.099 36.306 1.00 67.02 7 ARG G N 1
ATOM 12353 C CA . ARG G 1 7 ? 22.696 -38.431 37.592 1.00 64.63 7 ARG G CA 1
ATOM 12354 C C . ARG G 1 7 ? 22.775 -36.908 37.413 1.00 62.01 7 ARG G C 1
ATOM 12355 O O . ARG G 1 7 ? 23.588 -36.418 36.639 1.00 58.14 7 ARG G O 1
ATOM 12363 N N . ASN G 1 8 ? 21.948 -36.175 38.156 1.00 62.09 8 ASN G N 1
ATOM 12364 C CA . ASN G 1 8 ? 21.873 -34.712 38.068 1.00 60.94 8 ASN G CA 1
ATOM 12365 C C . ASN G 1 8 ? 21.460 -34.274 36.646 1.00 61.08 8 ASN G C 1
ATOM 12366 O O . ASN G 1 8 ? 20.284 -34.409 36.299 1.00 60.31 8 ASN G O 1
ATOM 12371 N N . ALA G 1 9 ? 22.400 -33.784 35.831 1.00 60.92 9 ALA G N 1
ATOM 12372 C CA . ALA G 1 9 ? 22.114 -33.347 34.460 1.00 61.59 9 ALA G CA 1
ATOM 12373 C C . ALA G 1 9 ? 22.723 -34.243 33.371 1.00 62.12 9 ALA G C 1
ATOM 12374 O O . ALA G 1 9 ? 22.358 -34.088 32.203 1.00 63.33 9 ALA G O 1
ATOM 12376 N N . THR G 1 10 ? 23.634 -35.159 33.727 1.00 62.81 10 THR G N 1
ATOM 12377 C CA . THR G 1 10 ? 24.270 -36.024 32.720 1.00 63.37 10 THR G CA 1
ATOM 12378 C C . THR G 1 10 ? 23.261 -37.001 32.114 1.00 63.89 10 THR G C 1
ATOM 12379 O O . THR G 1 10 ? 22.566 -37.718 32.837 1.00 64.58 10 THR G O 1
ATOM 12383 N N . LEU G 1 11 ? 23.178 -36.987 30.784 1.00 64.10 11 LEU G N 1
ATOM 12384 C CA . LEU G 1 11 ? 22.235 -37.802 30.022 1.00 64.41 11 LEU G CA 1
ATOM 12385 C C . LEU G 1 11 ? 22.978 -38.562 28.932 1.00 64.86 11 LEU G C 1
ATOM 12386 O O . LEU G 1 11 ? 24.032 -38.121 28.473 1.00 63.85 11 LEU G O 1
ATOM 12391 N N . VAL G 1 12 ? 22.425 -39.706 28.533 1.00 66.28 12 VAL G N 1
ATOM 12392 C CA . VAL G 1 12 ? 22.950 -40.494 27.418 1.00 66.31 12 VAL G CA 1
ATOM 12393 C C . VAL G 1 12 ? 21.849 -40.570 26.368 1.00 67.76 12 VAL G C 1
ATOM 12394 O O . VAL G 1 12 ? 21.013 -41.478 26.382 1.00 69.37 12 VAL G O 1
ATOM 12398 N N . LEU G 1 13 ? 21.853 -39.579 25.479 1.00 67.46 13 LEU G N 1
ATOM 12399 C CA . LEU G 1 13 ? 20.865 -39.467 24.413 1.00 67.59 13 LEU G CA 1
ATOM 12400 C C . LEU G 1 13 ? 21.294 -40.317 23.221 1.00 70.15 13 LEU G C 1
ATOM 12401 O O . LEU G 1 13 ? 22.469 -40.315 22.846 1.00 69.20 13 LEU G O 1
ATOM 12406 N N . GLN G 1 14 ? 20.340 -41.057 22.652 1.00 71.26 14 GLN G N 1
ATOM 12407 C CA . GLN G 1 14 ? 20.519 -41.759 21.382 1.00 70.36 14 GLN G CA 1
ATOM 12408 C C . GLN G 1 14 ? 19.523 -41.152 20.410 1.00 69.76 14 GLN G C 1
ATOM 12409 O O . GLN G 1 14 ? 18.320 -41.259 20.629 1.00 69.10 14 GLN G O 1
ATOM 12415 N N . TYR G 1 15 ? 20.018 -40.513 19.349 1.00 69.23 15 TYR G N 1
ATOM 12416 C CA . TYR G 1 15 ? 19.175 -39.702 18.465 1.00 68.66 15 TYR G CA 1
ATOM 12417 C C . TYR G 1 15 ? 19.630 -39.785 17.004 1.00 68.31 15 TYR G C 1
ATOM 12418 O O . TYR G 1 15 ? 20.722 -39.331 16.663 1.00 70.72 15 TYR G O 1
ATOM 12427 N N . ALA G 1 16 ? 18.789 -40.393 16.164 1.00 67.45 16 ALA G N 1
ATOM 12428 C CA . ALA G 1 16 ? 19.005 -40.511 14.714 1.00 67.97 16 ALA G CA 1
ATOM 12429 C C . ALA G 1 16 ? 20.253 -41.331 14.364 1.00 68.01 16 ALA G C 1
ATOM 12430 O O . ALA G 1 16 ? 21.089 -40.909 13.563 1.00 69.87 16 ALA G O 1
ATOM 12432 N N . GLY G 1 17 ? 20.366 -42.506 14.981 1.00 68.71 17 GLY G N 1
ATOM 12433 C CA . GLY G 1 17 ? 21.503 -43.403 14.769 1.00 68.27 17 GLY G CA 1
ATOM 12434 C C . GLY G 1 17 ? 22.831 -42.942 15.356 1.00 68.52 17 GLY G C 1
ATOM 12435 O O . GLY G 1 17 ? 23.874 -43.521 15.037 1.00 66.53 17 GLY G O 1
ATOM 12436 N N . LYS G 1 18 ? 22.792 -41.917 16.214 1.00 68.83 18 LYS G N 1
ATOM 12437 C CA . LYS G 1 18 ? 23.979 -41.360 16.869 1.00 68.57 18 LYS G CA 1
ATOM 12438 C C . LYS G 1 18 ? 23.806 -41.496 18.376 1.00 66.69 18 LYS G C 1
ATOM 12439 O O . LYS G 1 18 ? 22.763 -41.954 18.847 1.00 66.13 18 LYS G O 1
ATOM 12445 N N . LYS G 1 19 ? 24.833 -41.109 19.127 1.00 66.00 19 LYS G N 1
ATOM 12446 C CA . LYS G 1 19 ? 24.803 -41.203 20.586 1.00 64.95 19 LYS G CA 1
ATOM 12447 C C . LYS G 1 19 ? 25.627 -40.075 21.214 1.00 64.15 19 LYS G C 1
ATOM 12448 O O . LYS G 1 19 ? 26.761 -39.825 20.798 1.00 63.58 19 LYS G O 1
ATOM 12454 N N . PHE G 1 20 ? 25.052 -39.411 22.219 1.00 61.55 20 PHE G N 1
ATOM 12455 C CA . PHE G 1 20 ? 25.673 -38.255 22.868 1.00 58.49 20 PHE G CA 1
ATOM 12456 C C . PHE G 1 20 ? 25.706 -38.433 24.381 1.00 58.52 20 PHE G C 1
ATOM 12457 O O . PHE G 1 20 ? 24.802 -39.031 24.957 1.00 59.15 20 PHE G O 1
ATOM 12465 N N . LEU G 1 21 ? 26.759 -37.906 25.007 1.00 58.86 21 LEU G N 1
ATOM 12466 C CA . LEU G 1 21 ? 26.913 -37.888 26.460 1.00 57.54 21 LEU G CA 1
ATOM 12467 C C . LEU G 1 21 ? 26.893 -36.427 26.900 1.00 58.16 21 LEU G C 1
ATOM 12468 O O . LEU G 1 21 ? 27.885 -35.715 26.747 1.00 58.37 21 LEU G O 1
ATOM 12473 N N . ILE G 1 22 ? 25.755 -35.988 27.432 1.00 59.18 22 ILE G N 1
ATOM 12474 C CA . ILE G 1 22 ? 25.554 -34.593 27.834 1.00 59.35 22 ILE G CA 1
ATOM 12475 C C . ILE G 1 22 ? 26.062 -34.385 29.268 1.00 60.65 22 ILE G C 1
ATOM 12476 O O . ILE G 1 22 ? 25.914 -35.269 30.105 1.00 62.38 22 ILE G O 1
ATOM 12481 N N . ASP G 1 23 ? 26.694 -33.232 29.511 1.00 60.01 23 ASP G N 1
ATOM 12482 C CA . ASP G 1 23 ? 27.077 -32.740 30.852 1.00 60.27 23 ASP G CA 1
ATOM 12483 C C . ASP G 1 23 ? 27.602 -33.770 31.874 1.00 59.79 23 ASP G C 1
ATOM 12484 O O . ASP G 1 23 ? 27.094 -33.844 32.995 1.00 58.93 23 ASP G O 1
ATOM 12489 N N . PRO G 1 24 ? 28.657 -34.527 31.510 1.00 60.10 24 PRO G N 1
ATOM 12490 C CA . PRO G 1 24 ? 29.143 -35.644 32.325 1.00 59.68 24 PRO G CA 1
ATOM 12491 C C . PRO G 1 24 ? 29.799 -35.235 33.652 1.00 61.77 24 PRO G C 1
ATOM 12492 O O . PRO G 1 24 ? 30.834 -34.560 33.655 1.00 61.98 24 PRO G O 1
ATOM 12496 N N . MET G 1 25 ? 29.175 -35.646 34.758 1.00 62.74 25 MET G N 1
ATOM 12497 C CA . MET G 1 25 ? 29.714 -35.487 36.108 1.00 62.49 25 MET G CA 1
ATOM 12498 C C . MET G 1 25 ? 30.056 -36.894 36.613 1.00 61.74 25 MET G C 1
ATOM 12499 O O . MET G 1 25 ? 29.154 -37.689 36.887 1.00 63.65 25 MET G O 1
ATOM 12504 N N . LEU G 1 26 ? 31.349 -37.201 36.716 1.00 61.64 26 LEU G N 1
ATOM 12505 C CA . LEU G 1 26 ? 31.816 -38.578 36.952 1.00 62.49 26 LEU G CA 1
ATOM 12506 C C . LEU G 1 26 ? 32.608 -38.792 38.252 1.00 62.19 26 LEU G C 1
ATOM 12507 O O . LEU G 1 26 ? 33.323 -39.792 38.380 1.00 61.86 26 LEU G O 1
ATOM 12512 N N . ALA G 1 27 ? 32.471 -37.879 39.215 1.00 61.53 27 ALA G N 1
ATOM 12513 C CA . ALA G 1 27 ? 33.088 -38.054 40.536 1.00 62.64 27 ALA G CA 1
ATOM 12514 C C . ALA G 1 27 ? 32.259 -39.009 41.391 1.00 64.40 27 ALA G C 1
ATOM 12515 O O . ALA G 1 27 ? 31.041 -39.120 41.215 1.00 61.45 27 ALA G O 1
ATOM 12517 N N . GLU G 1 28 ? 32.928 -39.675 42.331 1.00 66.24 28 GLU G N 1
ATOM 12518 C CA . GLU G 1 28 ? 32.281 -40.638 43.229 1.00 68.54 28 GLU G CA 1
ATOM 12519 C C . GLU G 1 28 ? 31.403 -39.933 44.261 1.00 69.86 28 GLU G C 1
ATOM 12520 O O . GLU G 1 28 ? 31.450 -38.708 44.393 1.00 70.28 28 GLU G O 1
ATOM 12526 N N . LYS G 1 29 ? 30.600 -40.717 44.979 1.00 71.44 29 LYS G N 1
ATOM 12527 C CA . LYS G 1 29 ? 29.684 -40.194 46.000 1.00 70.83 29 LYS G CA 1
ATOM 12528 C C . LYS G 1 29 ? 30.439 -39.353 47.038 1.00 70.28 29 LYS G C 1
ATOM 12529 O O . LYS G 1 29 ? 31.486 -39.770 47.531 1.00 70.33 29 LYS G O 1
ATOM 12535 N N . GLU G 1 30 ? 29.888 -38.178 47.354 1.00 70.07 30 GLU G N 1
ATOM 12536 C CA . GLU G 1 30 ? 30.510 -37.158 48.224 1.00 70.96 30 GLU G CA 1
ATOM 12537 C C . GLU G 1 30 ? 32.037 -37.000 48.037 1.00 70.89 30 GLU G C 1
ATOM 12538 O O . GLU G 1 30 ? 32.810 -37.070 48.993 1.00 72.83 30 GLU G O 1
ATOM 12544 N N . ALA G 1 31 ? 32.443 -36.779 46.786 1.00 70.85 31 ALA G N 1
ATOM 12545 C CA . ALA G 1 31 ? 33.858 -36.619 46.422 1.00 70.90 31 ALA G CA 1
ATOM 12546 C C . ALA G 1 31 ? 34.350 -35.192 46.655 1.00 71.47 31 ALA G C 1
ATOM 12547 O O . ALA G 1 31 ? 35.373 -34.989 47.312 1.00 72.37 31 ALA G O 1
ATOM 12549 N N . TRP G 1 32 ? 33.615 -34.217 46.121 1.00 70.38 32 TRP G N 1
ATOM 12550 C CA . TRP G 1 32 ? 33.961 -32.794 46.255 1.00 69.07 32 TRP G CA 1
ATOM 12551 C C . TRP G 1 32 ? 32.825 -32.054 46.956 1.00 69.22 32 TRP G C 1
ATOM 12552 O O . TRP G 1 32 ? 31.670 -32.178 46.563 1.00 70.76 32 TRP G O 1
ATOM 12563 N N . ASP G 1 33 ? 33.168 -31.286 47.989 1.00 68.41 33 ASP G N 1
ATOM 12564 C CA . ASP G 1 33 ? 32.178 -30.685 48.904 1.00 68.09 33 ASP G CA 1
ATOM 12565 C C . ASP G 1 33 ? 31.181 -29.707 48.250 1.00 68.36 33 ASP G C 1
ATOM 12566 O O . ASP G 1 33 ? 31.344 -29.310 47.092 1.00 68.57 33 ASP G O 1
ATOM 12571 N N . GLY G 1 34 ? 30.149 -29.339 49.010 1.00 67.01 34 GLY G N 1
ATOM 12572 C CA . GLY G 1 34 ? 29.070 -28.477 48.524 1.00 66.55 34 GLY G CA 1
ATOM 12573 C C . GLY G 1 34 ? 29.483 -27.057 48.179 1.00 65.00 34 GLY G C 1
ATOM 12574 O O . GLY G 1 34 ? 30.524 -26.573 48.625 1.00 63.55 34 GLY G O 1
ATOM 12575 N N . PHE G 1 35 ? 28.646 -26.394 47.385 1.00 64.93 35 PHE G N 1
ATOM 12576 C CA . PHE G 1 35 ? 28.922 -25.038 46.908 1.00 65.81 35 PHE G CA 1
ATOM 12577 C C . PHE G 1 35 ? 28.796 -24.004 48.025 1.00 67.24 35 PHE G C 1
ATOM 12578 O O . PHE G 1 35 ? 27.868 -24.066 48.830 1.00 68.24 35 PHE G O 1
ATOM 12586 N N . ALA G 1 36 ? 29.741 -23.065 48.068 1.00 70.23 36 ALA G N 1
ATOM 12587 C CA . ALA G 1 36 ? 29.670 -21.919 48.978 1.00 72.43 36 ALA G CA 1
ATOM 12588 C C . ALA G 1 36 ? 28.809 -20.830 48.347 1.00 74.77 36 ALA G C 1
ATOM 12589 O O . ALA G 1 36 ? 28.753 -20.704 47.118 1.00 76.79 36 ALA G O 1
ATOM 12591 N N . GLY G 1 37 ? 28.147 -20.043 49.191 1.00 75.12 37 GLY G N 1
ATOM 12592 C CA . GLY G 1 37 ? 27.214 -19.013 48.729 1.00 74.59 37 GLY G CA 1
ATOM 12593 C C . GLY G 1 37 ? 25.960 -19.620 48.129 1.00 73.42 37 GLY G C 1
ATOM 12594 O O . GLY G 1 37 ? 25.520 -19.219 47.050 1.00 74.28 37 GLY G O 1
ATOM 12595 N N . SER G 1 38 ? 25.394 -20.595 48.837 1.00 71.35 38 SER G N 1
ATOM 12596 C CA . SER G 1 38 ? 24.217 -21.333 48.374 1.00 69.20 38 SER G CA 1
ATOM 12597 C C . SER G 1 38 ? 23.567 -22.101 49.523 1.00 67.15 38 SER G C 1
ATOM 12598 O O . SER G 1 38 ? 24.156 -22.252 50.599 1.00 66.95 38 SER G O 1
ATOM 12601 N N . ALA G 1 39 ? 22.349 -22.578 49.282 1.00 64.33 39 ALA G N 1
ATOM 12602 C CA . ALA G 1 39 ? 21.567 -23.270 50.305 1.00 62.41 39 ALA G CA 1
ATOM 12603 C C . ALA G 1 39 ? 22.177 -24.623 50.657 1.00 61.98 39 ALA G C 1
ATOM 12604 O O . ALA G 1 39 ? 22.713 -25.311 49.784 1.00 62.11 39 ALA G O 1
ATOM 12606 N N . ARG G 1 40 ? 22.108 -24.973 51.943 1.00 60.47 40 ARG G N 1
ATOM 12607 C CA . ARG G 1 40 ? 22.457 -26.306 52.444 1.00 59.81 40 ARG G CA 1
ATOM 12608 C C . ARG G 1 40 ? 23.940 -26.690 52.242 1.00 59.95 40 ARG G C 1
ATOM 12609 O O . ARG G 1 40 ? 24.241 -27.840 51.921 1.00 57.60 40 ARG G O 1
ATOM 12617 N N . PRO G 1 41 ? 24.872 -25.740 52.490 1.00 60.79 41 PRO G N 1
ATOM 12618 C CA . PRO G 1 41 ? 26.294 -25.903 52.123 1.00 60.80 41 PRO G CA 1
ATOM 12619 C C . PRO G 1 41 ? 27.081 -27.023 52.837 1.00 60.43 41 PRO G C 1
ATOM 12620 O O . PRO G 1 41 ? 28.168 -27.379 52.378 1.00 61.20 41 PRO G O 1
ATOM 12624 N N . HIS G 1 42 ? 26.562 -27.546 53.946 1.00 59.95 42 HIS G N 1
ATOM 12625 C CA . HIS G 1 42 ? 27.208 -28.660 54.669 1.00 60.34 42 HIS G CA 1
ATOM 12626 C C . HIS G 1 42 ? 27.320 -29.995 53.899 1.00 62.34 42 HIS G C 1
ATOM 12627 O O . HIS G 1 42 ? 28.248 -30.762 54.154 1.00 64.25 42 HIS G O 1
ATOM 12634 N N . LEU G 1 43 ? 26.395 -30.270 52.975 1.00 64.05 43 LEU G N 1
ATOM 12635 C CA . LEU G 1 43 ? 26.368 -31.559 52.253 1.00 66.61 43 LEU G CA 1
ATOM 12636 C C . LEU G 1 43 ? 27.417 -31.647 51.137 1.00 66.64 43 LEU G C 1
ATOM 12637 O O . LEU G 1 43 ? 27.560 -30.716 50.345 1.00 68.11 43 LEU G O 1
ATOM 12642 N N . ARG G 1 44 ? 28.121 -32.781 51.069 1.00 66.10 44 ARG G N 1
ATOM 12643 C CA . ARG G 1 44 ? 29.186 -33.006 50.080 1.00 66.33 44 ARG G CA 1
ATOM 12644 C C . ARG G 1 44 ? 28.647 -33.690 48.819 1.00 66.02 44 ARG G C 1
ATOM 12645 O O . ARG G 1 44 ? 27.733 -34.516 48.901 1.00 66.88 44 ARG G O 1
ATOM 12653 N N . ASN G 1 45 ? 29.228 -33.346 47.663 1.00 66.22 45 ASN G N 1
ATOM 12654 C CA . ASN G 1 45 ? 28.719 -33.769 46.344 1.00 65.67 45 ASN G CA 1
ATOM 12655 C C . ASN G 1 45 ? 29.640 -34.772 45.633 1.00 66.04 45 ASN G C 1
ATOM 12656 O O . ASN G 1 45 ? 30.848 -34.778 45.887 1.00 65.74 45 ASN G O 1
ATOM 12661 N N . PRO G 1 46 ? 29.098 -35.624 44.753 1.00 66.21 46 PRO G N 1
ATOM 12662 C CA . PRO G 1 46 ? 27.659 -35.787 44.522 1.00 66.90 46 PRO G CA 1
ATOM 12663 C C . PRO G 1 46 ? 26.992 -36.570 45.653 1.00 67.37 46 PRO G C 1
ATOM 12664 O O . PRO G 1 46 ? 27.644 -37.392 46.295 1.00 70.60 46 PRO G O 1
ATOM 12668 N N . MET G 1 47 ? 25.713 -36.301 45.896 1.00 67.90 47 MET G N 1
ATOM 12669 C CA . MET G 1 47 ? 24.964 -36.948 46.981 1.00 67.36 47 MET G CA 1
ATOM 12670 C C . MET G 1 47 ? 24.736 -38.437 46.719 1.00 70.42 47 MET G C 1
ATOM 12671 O O . MET G 1 47 ? 24.845 -39.253 47.640 1.00 69.80 47 MET G O 1
ATOM 12676 N N . VAL G 1 48 ? 24.420 -38.775 45.468 1.00 74.41 48 VAL G N 1
ATOM 12677 C CA . VAL G 1 48 ? 24.209 -40.161 45.040 1.00 77.02 48 VAL G CA 1
ATOM 12678 C C . VAL G 1 48 ? 25.298 -40.555 44.039 1.00 78.34 48 VAL G C 1
ATOM 12679 O O . VAL G 1 48 ? 25.744 -39.728 43.239 1.00 80.97 48 VAL G O 1
ATOM 12683 N N . ALA G 1 49 ? 25.723 -41.817 44.095 1.00 78.49 49 ALA G N 1
ATOM 12684 C CA . ALA G 1 49 ? 26.726 -42.355 43.170 1.00 78.38 49 ALA G CA 1
ATOM 12685 C C . ALA G 1 49 ? 26.133 -42.593 41.776 1.00 79.79 49 ALA G C 1
ATOM 12686 O O . ALA G 1 49 ? 24.918 -42.476 41.576 1.00 78.04 49 ALA G O 1
ATOM 12688 N N . LEU G 1 50 ? 26.999 -42.933 40.821 1.00 81.49 50 LEU G N 1
ATOM 12689 C CA . LEU G 1 50 ? 26.563 -43.188 39.442 1.00 83.28 50 LEU G CA 1
ATOM 12690 C C . LEU G 1 50 ? 26.040 -44.628 39.324 1.00 82.79 50 LEU G C 1
ATOM 12691 O O . LEU G 1 50 ? 26.708 -45.563 39.772 1.00 80.46 50 LEU G O 1
ATOM 12696 N N . PRO G 1 51 ? 24.836 -44.807 38.741 1.00 82.55 51 PRO G N 1
ATOM 12697 C CA . PRO G 1 51 ? 24.190 -46.124 38.687 1.00 84.06 51 PRO G CA 1
ATOM 12698 C C . PRO G 1 51 ? 24.851 -47.113 37.723 1.00 84.95 51 PRO G C 1
ATOM 12699 O O . PRO G 1 51 ? 24.839 -48.316 37.984 1.00 85.25 51 PRO G O 1
ATOM 12703 N N . VAL G 1 52 ? 25.398 -46.604 36.619 1.00 87.54 52 VAL G N 1
ATOM 12704 C CA . VAL G 1 52 ? 26.133 -47.400 35.639 1.00 89.21 52 VAL G CA 1
ATOM 12705 C C . VAL G 1 52 ? 27.614 -47.007 35.763 1.00 90.23 52 VAL G C 1
ATOM 12706 O O . VAL G 1 52 ? 27.907 -45.846 36.061 1.00 93.09 52 VAL G O 1
ATOM 12710 N N . PRO G 1 53 ? 28.556 -47.961 35.551 1.00 88.53 53 PRO G N 1
ATOM 12711 C CA . PRO G 1 53 ? 29.986 -47.602 35.632 1.00 87.43 53 PRO G CA 1
ATOM 12712 C C . PRO G 1 53 ? 30.464 -46.571 34.600 1.00 86.88 53 PRO G C 1
ATOM 12713 O O . PRO G 1 53 ? 29.755 -46.268 33.636 1.00 86.95 53 PRO G O 1
ATOM 12717 N N . VAL G 1 54 ? 31.678 -46.068 34.808 1.00 85.81 54 VAL G N 1
ATOM 12718 C CA . VAL G 1 54 ? 32.241 -44.991 33.984 1.00 86.43 54 VAL G CA 1
ATOM 12719 C C . VAL G 1 54 ? 32.529 -45.476 32.557 1.00 88.48 54 VAL G C 1
ATOM 12720 O O . VAL G 1 54 ? 32.293 -44.744 31.594 1.00 91.00 54 VAL G O 1
ATOM 12724 N N . GLU G 1 55 ? 33.028 -46.707 32.435 1.00 89.40 55 GLU G N 1
ATOM 12725 C CA . GLU G 1 55 ? 33.360 -47.312 31.136 1.00 89.21 55 GLU G CA 1
ATOM 12726 C C . GLU G 1 55 ? 32.155 -47.425 30.189 1.00 87.93 55 GLU G C 1
ATOM 12727 O O . GLU G 1 55 ? 32.302 -47.248 28.978 1.00 87.51 55 GLU G O 1
ATOM 12733 N N . ASP G 1 56 ? 30.980 -47.728 30.740 1.00 86.76 56 ASP G N 1
ATOM 12734 C CA . ASP G 1 56 ? 29.739 -47.799 29.948 1.00 85.69 56 ASP G CA 1
ATOM 12735 C C . ASP G 1 56 ? 29.270 -46.426 29.445 1.00 82.87 56 ASP G C 1
ATOM 12736 O O . ASP G 1 56 ? 28.682 -46.335 28.368 1.00 80.68 56 ASP G O 1
ATOM 12741 N N . LEU G 1 57 ? 29.516 -45.377 30.231 1.00 81.19 57 LEU G N 1
ATOM 12742 C CA . LEU G 1 57 ? 29.256 -43.992 29.798 1.00 79.44 57 LEU G CA 1
ATOM 12743 C C . LEU G 1 57 ? 30.229 -43.535 28.701 1.00 77.02 57 LEU G C 1
ATOM 12744 O O . LEU G 1 57 ? 29.828 -42.833 27.769 1.00 71.60 57 LEU G O 1
ATOM 12749 N N . LEU G 1 58 ? 31.497 -43.930 28.825 1.00 75.68 58 LEU G N 1
ATOM 12750 C CA . LEU G 1 58 ? 32.515 -43.664 27.801 1.00 75.42 58 LEU G CA 1
ATOM 12751 C C . LEU G 1 58 ? 32.439 -44.718 26.684 1.00 74.58 58 LEU G C 1
ATOM 12752 O O . LEU G 1 58 ? 33.314 -45.580 26.550 1.00 75.59 58 LEU G O 1
ATOM 12757 N N . ALA G 1 59 ? 31.376 -44.634 25.890 1.00 72.01 59 ALA G N 1
ATOM 12758 C CA . ALA G 1 59 ? 31.145 -45.545 24.769 1.00 69.93 59 ALA G CA 1
ATOM 12759 C C . ALA G 1 59 ? 30.132 -44.883 23.847 1.00 68.22 59 ALA G C 1
ATOM 12760 O O . ALA G 1 59 ? 29.041 -45.402 23.605 1.00 68.47 59 ALA G O 1
ATOM 12762 N N . VAL G 1 60 ? 30.532 -43.725 23.330 1.00 67.30 60 VAL G N 1
ATOM 12763 C CA . VAL G 1 60 ? 29.610 -42.749 22.759 1.00 65.88 60 VAL G CA 1
ATOM 12764 C C . VAL G 1 60 ? 30.286 -41.957 21.627 1.00 64.06 60 VAL G C 1
ATOM 12765 O O . VAL G 1 60 ? 31.508 -41.797 21.627 1.00 62.85 60 VAL G O 1
ATOM 12769 N N . ASP G 1 61 ? 29.496 -41.477 20.665 1.00 63.39 61 ASP G N 1
ATOM 12770 C CA . ASP G 1 61 ? 30.040 -40.789 19.477 1.00 62.24 61 ASP G CA 1
ATOM 12771 C C . ASP G 1 61 ? 30.607 -39.396 19.770 1.00 61.07 61 ASP G C 1
ATOM 12772 O O . ASP G 1 61 ? 31.540 -38.959 19.092 1.00 59.78 61 ASP G O 1
ATOM 12777 N N . ALA G 1 62 ? 30.039 -38.702 20.756 1.00 60.75 62 ALA G N 1
ATOM 12778 C CA . ALA G 1 62 ? 30.528 -37.379 21.161 1.00 60.16 62 ALA G CA 1
ATOM 12779 C C . ALA G 1 62 ? 30.024 -36.964 22.545 1.00 59.70 62 ALA G C 1
ATOM 12780 O O . ALA G 1 62 ? 29.080 -37.547 23.080 1.00 59.77 62 ALA G O 1
ATOM 12782 N N . VAL G 1 63 ? 30.679 -35.950 23.104 1.00 58.35 63 VAL G N 1
ATOM 12783 C CA . VAL G 1 63 ? 30.312 -35.343 24.383 1.00 57.69 63 VAL G CA 1
ATOM 12784 C C . VAL G 1 63 ? 29.789 -33.929 24.108 1.00 57.25 63 VAL G C 1
ATOM 12785 O O . VAL G 1 63 ? 30.244 -33.277 23.171 1.00 62.63 63 VAL G O 1
ATOM 12789 N N . ILE G 1 64 ? 28.823 -33.470 24.902 1.00 54.99 64 ILE G N 1
ATOM 12790 C CA . ILE G 1 64 ? 28.312 -32.094 24.801 1.00 53.25 64 ILE G CA 1
ATOM 12791 C C . ILE G 1 64 ? 28.292 -31.450 26.190 1.00 52.83 64 ILE G C 1
ATOM 12792 O O . ILE G 1 64 ? 27.597 -31.933 27.084 1.00 52.17 64 ILE G O 1
ATOM 12797 N N . LEU G 1 65 ? 29.064 -30.376 26.364 1.00 52.18 65 LEU G N 1
ATOM 12798 C CA . LEU G 1 65 ? 29.026 -29.562 27.580 1.00 51.95 65 LEU G CA 1
ATOM 12799 C C . LEU G 1 65 ? 28.138 -28.329 27.372 1.00 51.32 65 LEU G C 1
ATOM 12800 O O . LEU G 1 65 ? 28.470 -27.450 26.573 1.00 51.25 65 LEU G O 1
ATOM 12805 N N . THR G 1 66 ? 27.011 -28.273 28.085 1.00 50.50 66 THR G N 1
ATOM 12806 C CA . THR G 1 66 ? 26.153 -27.076 28.109 1.00 49.57 66 THR G CA 1
ATOM 12807 C C . THR G 1 66 ? 26.912 -25.887 28.707 1.00 49.79 66 THR G C 1
ATOM 12808 O O . THR G 1 66 ? 26.809 -24.767 28.210 1.00 49.74 66 THR G O 1
ATOM 12812 N N . HIS G 1 67 ? 27.658 -26.153 29.779 1.00 49.27 67 HIS G N 1
ATOM 12813 C CA . HIS G 1 67 ? 28.569 -25.182 30.391 1.00 49.46 67 HIS G CA 1
ATOM 12814 C C . HIS G 1 67 ? 29.578 -25.918 31.289 1.00 49.32 67 HIS G C 1
ATOM 12815 O O . HIS G 1 67 ? 29.538 -27.149 31.371 1.00 48.32 67 HIS G O 1
ATOM 12822 N N . THR G 1 68 ? 30.484 -25.181 31.935 1.00 50.11 68 THR G N 1
ATOM 12823 C CA . THR G 1 68 ? 31.577 -25.784 32.721 1.00 49.94 68 THR G CA 1
ATOM 12824 C C . THR G 1 68 ? 31.482 -25.538 34.238 1.00 49.97 68 THR G C 1
ATOM 12825 O O . THR G 1 68 ? 32.506 -25.346 34.903 1.00 49.92 68 THR G O 1
ATOM 12829 N N . HIS G 1 69 ? 30.265 -25.547 34.783 1.00 49.78 69 HIS G N 1
ATOM 12830 C CA . HIS G 1 69 ? 30.073 -25.626 36.237 1.00 49.36 69 HIS G CA 1
ATOM 12831 C C . HIS G 1 69 ? 30.437 -27.047 36.672 1.00 51.16 69 HIS G C 1
ATOM 12832 O O . HIS G 1 69 ? 30.334 -27.985 35.879 1.00 52.73 69 HIS G O 1
ATOM 12839 N N . THR G 1 70 ? 30.852 -27.200 37.925 1.00 52.50 70 THR G N 1
ATOM 12840 C CA . THR G 1 70 ? 31.431 -28.463 38.409 1.00 54.32 70 THR G CA 1
ATOM 12841 C C . THR G 1 70 ? 30.458 -29.657 38.416 1.00 55.59 70 THR G C 1
ATOM 12842 O O . THR G 1 70 ? 30.890 -30.804 38.310 1.00 55.96 70 THR G O 1
ATOM 12846 N N . ASP G 1 71 ? 29.159 -29.386 38.531 1.00 55.86 71 ASP G N 1
ATOM 12847 C CA . ASP G 1 71 ? 28.127 -30.440 38.445 1.00 56.42 71 ASP G CA 1
ATOM 12848 C C . ASP G 1 71 ? 27.769 -30.867 37.006 1.00 56.29 71 ASP G C 1
ATOM 12849 O O . ASP G 1 71 ? 26.965 -31.784 36.815 1.00 54.45 71 ASP G O 1
ATOM 12854 N N . HIS G 1 72 ? 28.332 -30.176 36.011 1.00 57.64 72 HIS G N 1
ATOM 12855 C CA . HIS G 1 72 ? 28.239 -30.563 34.592 1.00 56.32 72 HIS G CA 1
ATOM 12856 C C . HIS G 1 72 ? 29.585 -30.983 33.969 1.00 56.53 72 HIS G C 1
ATOM 12857 O O . HIS G 1 72 ? 29.604 -31.583 32.895 1.00 55.36 72 HIS G O 1
ATOM 12864 N N . TRP G 1 73 ? 30.697 -30.669 34.636 1.00 58.19 73 TRP G N 1
ATOM 12865 C CA . TRP G 1 73 ? 32.041 -30.985 34.140 1.00 58.01 73 TRP G CA 1
ATOM 12866 C C . TRP G 1 73 ? 33.040 -30.884 35.296 1.00 58.23 73 TRP G C 1
ATOM 12867 O O . TRP G 1 73 ? 33.417 -29.778 35.696 1.00 57.58 73 TRP G O 1
ATOM 12878 N N . ASP G 1 74 ? 33.453 -32.040 35.823 1.00 58.82 74 ASP G N 1
ATOM 12879 C CA . ASP G 1 74 ? 34.324 -32.118 37.012 1.00 59.26 74 ASP G CA 1
ATOM 12880 C C . ASP G 1 74 ? 35.673 -32.759 36.692 1.00 58.67 74 ASP G C 1
ATOM 12881 O O . ASP G 1 74 ? 35.875 -33.294 35.601 1.00 58.19 74 ASP G O 1
ATOM 12886 N N . GLU G 1 75 ? 36.579 -32.698 37.666 1.00 59.83 75 GLU G N 1
ATOM 12887 C CA . GLU G 1 75 ? 37.945 -33.229 37.542 1.00 60.82 75 GLU G CA 1
ATOM 12888 C C . GLU G 1 75 ? 38.006 -34.739 37.264 1.00 59.96 75 GLU G C 1
ATOM 12889 O O . GLU G 1 75 ? 38.948 -35.214 36.627 1.00 62.32 75 GLU G O 1
ATOM 12895 N N . ALA G 1 76 ? 37.015 -35.482 37.752 1.00 59.48 76 ALA G N 1
ATOM 12896 C CA . ALA G 1 76 ? 36.911 -36.917 37.485 1.00 59.32 76 ALA G CA 1
ATOM 12897 C C . ALA G 1 76 ? 36.668 -37.187 36.003 1.00 59.65 76 ALA G C 1
ATOM 12898 O O . ALA G 1 76 ? 37.314 -38.058 35.418 1.00 61.23 76 ALA G O 1
ATOM 12900 N N . ALA G 1 77 ? 35.743 -36.430 35.409 1.00 59.80 77 ALA G N 1
ATOM 12901 C CA . ALA G 1 77 ? 35.443 -36.522 33.972 1.00 59.05 77 ALA G CA 1
ATOM 12902 C C . ALA G 1 77 ? 36.596 -36.045 33.089 1.00 59.33 77 ALA G C 1
ATOM 12903 O O . ALA G 1 77 ? 36.802 -36.578 31.998 1.00 58.97 77 ALA G O 1
ATOM 12905 N N . GLN G 1 78 ? 37.332 -35.038 33.557 1.00 60.08 78 GLN G N 1
ATOM 12906 C CA . GLN G 1 78 ? 38.531 -34.559 32.862 1.00 61.99 78 GLN G CA 1
ATOM 12907 C C . GLN G 1 78 ? 39.603 -35.643 32.711 1.00 64.51 78 GLN G C 1
ATOM 12908 O O . GLN G 1 78 ? 40.246 -35.732 31.663 1.00 69.10 78 GLN G O 1
ATOM 12914 N N . GLN G 1 79 ? 39.789 -36.455 33.752 1.00 64.61 79 GLN G N 1
ATOM 12915 C CA . GLN G 1 79 ? 40.737 -37.576 33.708 1.00 64.24 79 GLN G CA 1
ATOM 12916 C C . GLN G 1 79 ? 40.138 -38.851 33.099 1.00 63.35 79 GLN G C 1
ATOM 12917 O O . GLN G 1 79 ? 40.870 -39.652 32.518 1.00 61.42 79 GLN G O 1
ATOM 12923 N N . ALA G 1 80 ? 38.821 -39.033 33.226 1.00 63.05 80 ALA G N 1
ATOM 12924 C CA . ALA G 1 80 ? 38.139 -40.231 32.710 1.00 63.33 80 ALA G CA 1
ATOM 12925 C C . ALA G 1 80 ? 37.983 -40.234 31.188 1.00 64.77 80 ALA G C 1
ATOM 12926 O O . ALA G 1 80 ? 38.247 -41.252 30.540 1.00 65.11 80 ALA G O 1
ATOM 12928 N N . VAL G 1 81 ? 37.558 -39.100 30.630 1.00 64.71 81 VAL G N 1
ATOM 12929 C CA . VAL G 1 81 ? 37.222 -39.001 29.204 1.00 64.82 81 VAL G CA 1
ATOM 12930 C C . VAL G 1 81 ? 38.517 -38.923 28.367 1.00 65.18 81 VAL G C 1
ATOM 12931 O O . VAL G 1 81 ? 39.438 -38.184 28.736 1.00 65.76 81 VAL G O 1
ATOM 12935 N N . PRO G 1 82 ? 38.600 -39.694 27.251 1.00 65.30 82 PRO G N 1
ATOM 12936 C CA . PRO G 1 82 ? 39.772 -39.625 26.354 1.00 65.30 82 PRO G CA 1
ATOM 12937 C C . PRO G 1 82 ? 40.022 -38.230 25.776 1.00 64.75 82 PRO G C 1
ATOM 12938 O O . PRO G 1 82 ? 39.072 -37.505 25.505 1.00 67.34 82 PRO G O 1
ATOM 12942 N N . LYS G 1 83 ? 41.286 -37.870 25.580 1.00 63.17 83 LYS G N 1
ATOM 12943 C CA . LYS G 1 83 ? 41.635 -36.538 25.063 1.00 64.03 83 LYS G CA 1
ATOM 12944 C C . LYS G 1 83 ? 41.353 -36.378 23.558 1.00 64.36 83 LYS G C 1
ATOM 12945 O O . LYS G 1 83 ? 41.244 -35.249 23.065 1.00 63.70 83 LYS G O 1
ATOM 12951 N N . ASP G 1 84 ? 41.218 -37.504 22.850 1.00 63.80 84 ASP G N 1
ATOM 12952 C CA . ASP G 1 84 ? 40.756 -37.524 21.450 1.00 62.74 84 ASP G CA 1
ATOM 12953 C C . ASP G 1 84 ? 39.216 -37.562 21.277 1.00 59.74 84 ASP G C 1
ATOM 12954 O O . ASP G 1 84 ? 38.731 -37.771 20.160 1.00 57.06 84 ASP G O 1
ATOM 12959 N N . MET G 1 85 ? 38.459 -37.357 22.361 1.00 57.52 85 MET G N 1
ATOM 12960 C CA . MET G 1 85 ? 36.986 -37.362 22.296 1.00 55.85 85 MET G CA 1
ATOM 12961 C C . MET G 1 85 ? 36.420 -36.095 21.671 1.00 53.06 85 MET G C 1
ATOM 12962 O O . MET G 1 85 ? 36.910 -34.991 21.918 1.00 51.32 85 MET G O 1
ATOM 12967 N N . LEU G 1 86 ? 35.363 -36.277 20.887 1.00 51.12 86 LEU G N 1
ATOM 12968 C CA . LEU G 1 86 ? 34.660 -35.175 20.255 1.00 50.72 86 LEU G CA 1
ATOM 12969 C C . LEU G 1 86 ? 33.766 -34.500 21.290 1.00 51.29 86 LEU G C 1
ATOM 12970 O O . LEU G 1 86 ? 32.711 -35.027 21.648 1.00 51.97 86 LEU G O 1
ATOM 12975 N N . ILE G 1 87 ? 34.212 -33.346 21.780 1.00 50.82 87 ILE G N 1
ATOM 12976 C CA . ILE G 1 87 ? 33.467 -32.547 22.751 1.00 48.91 87 ILE G CA 1
ATOM 12977 C C . ILE G 1 87 ? 32.920 -31.301 22.052 1.00 48.05 87 ILE G C 1
ATOM 12978 O O . ILE G 1 87 ? 33.679 -30.556 21.432 1.00 47.52 87 ILE G O 1
ATOM 12983 N N . TYR G 1 88 ? 31.606 -31.090 22.146 1.00 47.64 88 TYR G N 1
ATOM 12984 C CA . TYR G 1 88 ? 30.972 -29.839 21.710 1.00 46.59 88 TYR G CA 1
ATOM 12985 C C . TYR G 1 88 ? 30.869 -28.863 22.892 1.00 45.60 88 TYR G C 1
ATOM 12986 O O . TYR G 1 88 ? 30.569 -29.289 24.005 1.00 43.80 88 TYR G O 1
ATOM 12995 N N . THR G 1 89 ? 31.119 -27.572 22.648 1.00 45.27 89 THR G N 1
ATOM 12996 C CA . THR G 1 89 ? 30.992 -26.516 23.677 1.00 44.52 89 THR G CA 1
ATOM 12997 C C . THR G 1 89 ? 30.039 -25.409 23.239 1.00 45.09 89 THR G C 1
ATOM 12998 O O . THR G 1 89 ? 29.820 -25.214 22.050 1.00 45.90 89 THR G O 1
ATOM 13002 N N . GLN G 1 90 ? 29.506 -24.665 24.207 1.00 46.95 90 GLN G N 1
ATOM 13003 C CA . GLN G 1 90 ? 28.621 -23.526 23.917 1.00 47.46 90 GLN G CA 1
ATOM 13004 C C . GLN G 1 90 ? 29.361 -22.327 23.306 1.00 48.20 90 GLN G C 1
ATOM 13005 O O . GLN G 1 90 ? 28.771 -21.589 22.517 1.00 49.00 90 GLN G O 1
ATOM 13011 N N . ASP G 1 91 ? 30.626 -22.124 23.687 1.00 48.84 91 ASP G N 1
ATOM 13012 C CA . ASP G 1 91 ? 31.435 -21.016 23.153 1.00 52.29 91 ASP G CA 1
ATOM 13013 C C . ASP G 1 91 ? 32.956 -21.261 23.251 1.00 53.10 91 ASP G C 1
ATOM 13014 O O . ASP G 1 91 ? 33.404 -22.273 23.796 1.00 53.77 91 ASP G O 1
ATOM 13019 N N . GLU G 1 92 ? 33.735 -20.328 22.703 1.00 54.25 92 GLU G N 1
ATOM 13020 C CA . GLU G 1 92 ? 35.204 -20.429 22.675 1.00 53.81 92 GLU G CA 1
ATOM 13021 C C . GLU G 1 92 ? 35.848 -20.344 24.062 1.00 54.08 92 GLU G C 1
ATOM 13022 O O . GLU G 1 92 ? 36.908 -20.936 24.289 1.00 55.04 92 GLU G O 1
ATOM 13028 N N . LYS G 1 93 ? 35.213 -19.609 24.976 1.00 53.82 93 LYS G N 1
ATOM 13029 C CA . LYS G 1 93 ? 35.658 -19.529 26.374 1.00 54.15 93 LYS G CA 1
ATOM 13030 C C . LYS G 1 93 ? 35.684 -20.919 27.024 1.00 53.29 93 LYS G C 1
ATOM 13031 O O . LYS G 1 93 ? 36.675 -21.301 27.652 1.00 51.86 93 LYS G O 1
ATOM 13037 N N . ASP G 1 94 ? 34.583 -21.655 26.869 1.00 53.69 94 ASP G N 1
ATOM 13038 C CA . ASP G 1 94 ? 34.489 -23.054 27.311 1.00 54.48 94 ASP G CA 1
ATOM 13039 C C . ASP G 1 94 ? 35.556 -23.931 26.658 1.00 53.77 94 ASP G C 1
ATOM 13040 O O . ASP G 1 94 ? 36.240 -24.687 27.346 1.00 53.46 94 ASP G O 1
ATOM 13045 N N . ALA G 1 95 ? 35.683 -23.818 25.334 1.00 52.86 95 ALA G N 1
ATOM 13046 C CA . ALA G 1 95 ? 36.645 -24.611 24.552 1.00 52.71 95 ALA G CA 1
ATOM 13047 C C . ALA G 1 95 ? 38.096 -24.357 24.959 1.00 52.41 95 ALA G C 1
ATOM 13048 O O . ALA G 1 95 ? 38.900 -25.290 25.010 1.00 51.72 95 ALA G O 1
ATOM 13050 N N . ALA G 1 96 ? 38.416 -23.094 25.238 1.00 52.64 96 ALA G N 1
ATOM 13051 C CA . ALA G 1 96 ? 39.734 -22.700 25.758 1.00 51.91 96 ALA G CA 1
ATOM 13052 C C . ALA G 1 96 ? 40.080 -23.383 27.088 1.00 52.54 96 ALA G C 1
ATOM 13053 O O . ALA G 1 96 ? 41.214 -23.824 27.281 1.00 54.68 96 ALA G O 1
ATOM 13055 N N . LEU G 1 97 ? 39.107 -23.454 27.997 1.00 52.74 97 LEU G N 1
ATOM 13056 C CA . LEU G 1 97 ? 39.279 -24.138 29.290 1.00 53.27 97 LEU G CA 1
ATOM 13057 C C . LEU G 1 97 ? 39.475 -25.646 29.115 1.00 54.00 97 LEU G C 1
ATOM 13058 O O . LEU G 1 97 ? 40.308 -26.258 29.786 1.00 53.68 97 LEU G O 1
ATOM 13063 N N . ILE G 1 98 ? 38.699 -26.231 28.210 1.00 54.80 98 ILE G N 1
ATOM 13064 C CA . ILE G 1 98 ? 38.780 -27.662 27.914 1.00 56.88 98 ILE G CA 1
ATOM 13065 C C . ILE G 1 98 ? 40.086 -27.985 27.156 1.00 57.75 98 ILE G C 1
ATOM 13066 O O . ILE G 1 98 ? 40.632 -29.083 27.307 1.00 56.63 98 ILE G O 1
ATOM 13071 N N . ARG G 1 99 ? 40.582 -27.030 26.360 1.00 57.88 99 ARG G N 1
ATOM 13072 C CA . ARG G 1 99 ? 41.921 -27.136 25.752 1.00 56.36 99 ARG G CA 1
ATOM 13073 C C . ARG G 1 99 ? 43.037 -27.067 26.787 1.00 56.28 99 ARG G C 1
ATOM 13074 O O . ARG G 1 99 ? 44.012 -27.812 26.683 1.00 59.92 99 ARG G O 1
ATOM 13082 N N . SER G 1 100 ? 42.894 -26.185 27.777 1.00 54.40 100 SER G N 1
ATOM 13083 C CA . SER G 1 100 ? 43.875 -26.078 28.870 1.00 53.30 100 SER G CA 1
ATOM 13084 C C . SER G 1 100 ? 43.905 -27.315 29.788 1.00 51.35 100 SER G C 1
ATOM 13085 O O . SER G 1 100 ? 44.900 -27.551 30.478 1.00 49.49 100 SER G O 1
ATOM 13088 N N . GLN G 1 101 ? 42.808 -28.073 29.808 1.00 50.89 101 GLN G N 1
ATOM 13089 C CA . GLN G 1 101 ? 42.728 -29.350 30.530 1.00 50.88 101 GLN G CA 1
ATOM 13090 C C . GLN G 1 101 ? 43.348 -30.530 29.761 1.00 50.96 101 GLN G C 1
ATOM 13091 O O . GLN G 1 101 ? 43.614 -31.574 30.357 1.00 50.03 101 GLN G O 1
ATOM 13097 N N . GLY G 1 102 ? 43.578 -30.357 28.455 1.00 52.41 102 GLY G N 1
ATOM 13098 C CA . GLY G 1 102 ? 44.311 -31.333 27.629 1.00 52.40 102 GLY G CA 1
ATOM 13099 C C . GLY G 1 102 ? 43.579 -31.916 26.426 1.00 52.15 102 GLY G C 1
ATOM 13100 O O . GLY G 1 102 ? 44.169 -32.698 25.674 1.00 50.72 102 GLY G O 1
ATOM 13101 N N . PHE G 1 103 ? 42.310 -31.545 26.237 1.00 51.56 103 PHE G N 1
ATOM 13102 C CA . PHE G 1 103 ? 41.496 -32.055 25.129 1.00 52.38 103 PHE G CA 1
ATOM 13103 C C . PHE G 1 103 ? 41.768 -31.215 23.881 1.00 53.06 103 PHE G C 1
ATOM 13104 O O . PHE G 1 103 ? 42.160 -30.052 23.989 1.00 53.40 103 PHE G O 1
ATOM 13112 N N . PHE G 1 104 ? 41.561 -31.803 22.703 1.00 53.82 104 PHE G N 1
ATOM 13113 C CA . PHE G 1 104 ? 41.902 -31.128 21.433 1.00 53.39 104 PHE G CA 1
ATOM 13114 C C . PHE G 1 104 ? 40.859 -31.177 20.305 1.00 52.91 104 PHE G C 1
ATOM 13115 O O . PHE G 1 104 ? 40.748 -30.211 19.544 1.00 53.87 104 PHE G O 1
ATOM 13123 N N . ASN G 1 105 ? 40.121 -32.283 20.185 1.00 52.75 105 ASN G N 1
ATOM 13124 C CA . ASN G 1 105 ? 39.072 -32.428 19.169 1.00 52.17 105 ASN G CA 1
ATOM 13125 C C . ASN G 1 105 ? 37.785 -31.744 19.638 1.00 53.87 105 ASN G C 1
ATOM 13126 O O . ASN G 1 105 ? 36.926 -32.375 20.257 1.00 55.46 105 ASN G O 1
ATOM 13131 N N . ILE G 1 106 ? 37.661 -30.452 19.329 1.00 55.73 106 ILE G N 1
ATOM 13132 C CA . ILE G 1 106 ? 36.573 -29.609 19.848 1.00 56.23 106 ILE G CA 1
ATOM 13133 C C . ILE G 1 106 ? 35.857 -28.863 18.720 1.00 56.04 106 ILE G C 1
ATOM 13134 O O . ILE G 1 106 ? 36.493 -28.135 17.955 1.00 56.80 106 ILE G O 1
ATOM 13139 N N . ARG G 1 107 ? 34.539 -29.054 18.627 1.00 55.76 107 ARG G N 1
ATOM 13140 C CA . ARG G 1 107 ? 33.680 -28.298 17.712 1.00 56.52 107 ARG G CA 1
ATOM 13141 C C . ARG G 1 107 ? 32.790 -27.360 18.533 1.00 56.68 107 ARG G C 1
ATOM 13142 O O . ARG G 1 107 ? 31.956 -27.825 19.304 1.00 60.47 107 ARG G O 1
ATOM 13150 N N . VAL G 1 108 ? 32.966 -26.049 18.373 1.00 54.64 108 VAL G N 1
ATOM 13151 C CA . VAL G 1 108 ? 32.158 -25.065 19.104 1.00 52.84 108 VAL G CA 1
ATOM 13152 C C . VAL G 1 108 ? 30.761 -25.004 18.493 1.00 52.03 108 VAL G C 1
ATOM 13153 O O . VAL G 1 108 ? 30.629 -24.800 17.288 1.00 50.36 108 VAL G O 1
ATOM 13157 N N . LEU G 1 109 ? 29.733 -25.184 19.326 1.00 52.50 109 LEU G N 1
ATOM 13158 C CA . LEU G 1 109 ? 28.333 -25.085 18.881 1.00 52.92 109 LEU G CA 1
ATOM 13159 C C . LEU G 1 109 ? 27.996 -23.658 18.457 1.00 53.03 109 LEU G C 1
ATOM 13160 O O . LEU G 1 109 ? 28.465 -22.692 19.060 1.00 52.39 109 LEU G O 1
ATOM 13165 N N . LYS G 1 110 ? 27.171 -23.552 17.422 1.00 54.71 110 LYS G N 1
ATOM 13166 C CA . LYS G 1 110 ? 26.661 -22.276 16.921 1.00 56.80 110 LYS G CA 1
ATOM 13167 C C . LYS G 1 110 ? 25.145 -22.396 16.778 1.00 56.97 110 LYS G C 1
ATOM 13168 O O . LYS G 1 110 ? 24.596 -23.494 16.910 1.00 59.66 110 LYS G O 1
ATOM 13174 N N . ASP G 1 111 ? 24.479 -21.274 16.508 1.00 55.38 111 ASP G N 1
ATOM 13175 C CA . ASP G 1 111 ? 23.004 -21.193 16.547 1.00 54.95 111 ASP G CA 1
ATOM 13176 C C . ASP G 1 111 ? 22.262 -22.298 15.777 1.00 56.12 111 ASP G C 1
ATOM 13177 O O . ASP G 1 111 ? 21.171 -22.702 16.185 1.00 56.71 111 ASP G O 1
ATOM 13182 N N . GLU G 1 112 ? 22.847 -22.768 14.672 1.00 56.58 112 GLU G N 1
ATOM 13183 C CA . GLU G 1 112 ? 22.332 -23.922 13.924 1.00 56.36 112 GLU G CA 1
ATOM 13184 C C . GLU G 1 112 ? 23.497 -24.819 13.502 1.00 57.02 112 GLU G C 1
ATOM 13185 O O . GLU G 1 112 ? 24.492 -24.331 12.964 1.00 58.22 112 GLU G O 1
ATOM 13191 N N . ASN G 1 113 ? 23.365 -26.123 13.751 1.00 56.66 113 ASN G N 1
ATOM 13192 C CA . ASN G 1 113 ? 24.409 -27.106 13.460 1.00 55.40 113 ASN G CA 1
ATOM 13193 C C . ASN G 1 113 ? 23.839 -28.223 12.596 1.00 55.35 113 ASN G C 1
ATOM 13194 O O . ASN G 1 113 ? 23.334 -29.220 13.116 1.00 55.79 113 ASN G O 1
ATOM 13199 N N . HIS G 1 114 ? 23.931 -28.055 11.278 1.00 54.70 114 HIS G N 1
ATOM 13200 C CA . HIS G 1 114 ? 23.330 -28.997 10.330 1.00 53.82 114 HIS G CA 1
ATOM 13201 C C . HIS G 1 114 ? 24.272 -30.146 9.993 1.00 52.62 114 HIS G C 1
ATOM 13202 O O . HIS G 1 114 ? 25.437 -29.922 9.670 1.00 52.27 114 HIS G O 1
ATOM 13209 N N . PHE G 1 115 ? 23.754 -31.370 10.086 1.00 52.06 115 PHE G N 1
ATOM 13210 C CA . PHE G 1 115 ? 24.421 -32.568 9.581 1.00 52.00 115 PHE G CA 1
ATOM 13211 C C . PHE G 1 115 ? 23.731 -32.966 8.282 1.00 53.62 115 PHE G C 1
ATOM 13212 O O . PHE G 1 115 ? 22.531 -32.720 8.104 1.00 53.11 115 PHE G O 1
ATOM 13220 N N . VAL G 1 116 ? 24.496 -33.567 7.373 1.00 55.26 116 VAL G N 1
ATOM 13221 C CA . VAL G 1 116 ? 24.008 -33.873 6.021 1.00 55.63 116 VAL G CA 1
ATOM 13222 C C . VAL G 1 116 ? 22.878 -34.910 5.998 1.00 55.99 116 VAL G C 1
ATOM 13223 O O . VAL G 1 116 ? 21.999 -34.841 5.141 1.00 54.90 116 VAL G O 1
ATOM 13227 N N . ASP G 1 117 ? 22.900 -35.852 6.944 1.00 58.32 117 ASP G N 1
ATOM 13228 C CA . ASP G 1 117 ? 21.894 -36.931 7.006 1.00 60.01 117 ASP G CA 1
ATOM 13229 C C . ASP G 1 117 ? 20.499 -36.515 7.512 1.00 61.25 117 ASP G C 1
ATOM 13230 O O . ASP G 1 117 ? 19.576 -37.333 7.477 1.00 63.95 117 ASP G O 1
ATOM 13235 N N . GLY G 1 118 ? 20.349 -35.272 7.980 1.00 60.40 118 GLY G N 1
ATOM 13236 C CA . GLY G 1 118 ? 19.054 -34.740 8.427 1.00 58.96 118 GLY G CA 1
ATOM 13237 C C . GLY G 1 118 ? 18.972 -34.304 9.884 1.00 57.94 118 GLY G C 1
ATOM 13238 O O . GLY G 1 118 ? 17.907 -33.875 10.330 1.00 58.07 118 GLY G O 1
ATOM 13239 N N . LEU G 1 119 ? 20.077 -34.411 10.624 1.00 57.51 119 LEU G N 1
ATOM 13240 C CA . LEU G 1 119 ? 20.130 -33.994 12.030 1.00 57.20 119 LEU G CA 1
ATOM 13241 C C . LEU G 1 119 ? 20.462 -32.496 12.107 1.00 56.95 119 LEU G C 1
ATOM 13242 O O . LEU G 1 119 ? 21.383 -32.027 11.435 1.00 58.61 119 LEU G O 1
ATOM 13247 N N . THR G 1 120 ? 19.706 -31.761 12.921 1.00 54.66 120 THR G N 1
ATOM 13248 C CA . THR G 1 120 ? 19.983 -30.354 13.214 1.00 52.58 120 THR G CA 1
ATOM 13249 C C . THR G 1 120 ? 20.024 -30.162 14.729 1.00 51.64 120 THR G C 1
ATOM 13250 O O . THR G 1 120 ? 19.152 -30.664 15.441 1.00 50.93 120 THR G O 1
ATOM 13254 N N . ILE G 1 121 ? 21.039 -29.444 15.211 1.00 50.76 121 ILE G N 1
ATOM 13255 C CA . ILE G 1 121 ? 21.170 -29.122 16.635 1.00 50.65 121 ILE G CA 1
ATOM 13256 C C . ILE G 1 121 ? 21.258 -27.602 16.786 1.00 51.62 121 ILE G C 1
ATOM 13257 O O . ILE G 1 121 ? 22.178 -26.971 16.259 1.00 53.88 121 ILE G O 1
ATOM 13262 N N . TYR G 1 122 ? 20.301 -27.027 17.512 1.00 50.80 122 TYR G N 1
ATOM 13263 C CA . TYR G 1 122 ? 20.276 -25.591 17.782 1.00 49.81 122 TYR G CA 1
ATOM 13264 C C . TYR G 1 122 ? 20.817 -25.296 19.186 1.00 50.26 122 TYR G C 1
ATOM 13265 O O . TYR G 1 122 ? 20.661 -26.106 20.101 1.00 49.66 122 TYR G O 1
ATOM 13274 N N . LYS G 1 123 ? 21.465 -24.142 19.334 1.00 51.04 123 LYS G N 1
ATOM 13275 C CA . LYS G 1 123 ? 21.932 -23.644 20.628 1.00 50.55 123 LYS G CA 1
ATOM 13276 C C . LYS G 1 123 ? 21.028 -22.474 21.028 1.00 50.87 123 LYS G C 1
ATOM 13277 O O . LYS G 1 123 ? 20.897 -21.499 20.278 1.00 50.44 123 LYS G O 1
ATOM 13283 N N . THR G 1 124 ? 20.406 -22.587 22.202 1.00 49.80 124 THR G N 1
ATOM 13284 C CA . THR G 1 124 ? 19.396 -21.631 22.664 1.00 49.25 124 THR G CA 1
ATOM 13285 C C . THR G 1 124 ? 19.886 -20.809 23.853 1.00 48.43 124 THR G C 1
ATOM 13286 O O . THR G 1 124 ? 20.756 -21.246 24.614 1.00 46.81 124 THR G O 1
ATOM 13290 N N . ASP G 1 125 ? 19.303 -19.622 24.002 1.00 47.91 125 ASP G N 1
ATOM 13291 C CA . ASP G 1 125 ? 19.628 -18.719 25.109 1.00 48.88 125 ASP G CA 1
ATOM 13292 C C . ASP G 1 125 ? 19.081 -19.230 26.434 1.00 47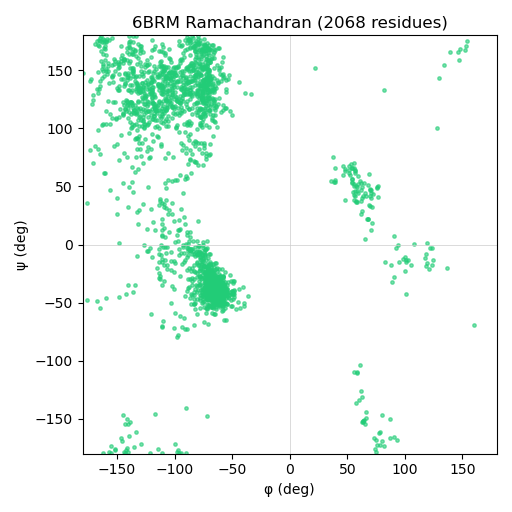.69 125 ASP G C 1
ATOM 13293 O O . ASP G 1 125 ? 18.155 -20.043 26.483 1.00 47.16 125 ASP G O 1
ATOM 13298 N N . GLY G 1 126 ? 19.675 -18.731 27.507 1.00 46.74 126 GLY G N 1
ATOM 13299 C CA . GLY G 1 126 ? 19.240 -19.044 28.857 1.00 46.60 126 GLY G CA 1
ATOM 13300 C C . GLY G 1 126 ? 19.760 -17.998 29.815 1.00 47.12 126 GLY G C 1
ATOM 13301 O O . GLY G 1 126 ? 20.609 -17.180 29.452 1.00 47.99 126 GLY G O 1
ATOM 13302 N N . GLN G 1 127 ? 19.239 -18.018 31.034 1.00 47.63 127 GLN G N 1
ATOM 13303 C CA . GLN G 1 127 ? 19.703 -17.134 32.090 1.00 47.72 127 GLN G CA 1
ATOM 13304 C C . GLN G 1 127 ? 19.844 -17.958 33.356 1.00 48.12 127 GLN G C 1
ATOM 13305 O O . GLN G 1 127 ? 18.854 -18.419 33.908 1.00 52.74 127 GLN G O 1
ATOM 13311 N N . HIS G 1 128 ? 21.080 -18.134 33.813 1.00 48.87 128 HIS G N 1
ATOM 13312 C CA . HIS G 1 128 ? 21.400 -19.043 34.908 1.00 48.94 128 HIS G CA 1
ATOM 13313 C C . HIS G 1 128 ? 21.336 -18.284 36.244 1.00 49.42 128 HIS G C 1
ATOM 13314 O O . HIS G 1 128 ? 22.292 -18.274 37.023 1.00 49.19 128 HIS G O 1
ATOM 13321 N N . GLY G 1 129 ? 20.183 -17.673 36.509 1.00 50.02 129 GLY G N 1
ATOM 13322 C CA . GLY G 1 129 ? 20.018 -16.758 37.637 1.00 50.92 129 GLY G CA 1
ATOM 13323 C C . GLY G 1 129 ? 18.925 -15.730 37.408 1.00 51.52 129 GLY G C 1
ATOM 13324 O O . GLY G 1 129 ? 18.336 -15.656 36.331 1.00 51.25 129 GLY G O 1
ATOM 13325 N N . SER G 1 130 ? 18.666 -14.934 38.439 1.00 53.80 130 SER G N 1
ATOM 13326 C CA . SER G 1 130 ? 17.645 -13.888 38.401 1.00 54.41 130 SER G CA 1
ATOM 13327 C C . SER G 1 130 ? 18.172 -12.616 37.746 1.00 54.38 130 SER G C 1
ATOM 13328 O O . SER G 1 130 ? 19.381 -12.443 37.578 1.00 52.17 130 SER G O 1
ATOM 13331 N N . ASN G 1 131 ? 17.247 -11.720 37.410 1.00 55.48 131 ASN G N 1
ATOM 13332 C CA . ASN G 1 131 ? 17.586 -10.393 36.875 1.00 56.48 131 ASN G CA 1
ATOM 13333 C C . ASN G 1 131 ? 18.442 -9.588 37.856 1.00 57.96 131 ASN G C 1
ATOM 13334 O O . ASN G 1 131 ? 19.302 -8.806 37.441 1.00 57.79 131 ASN G O 1
ATOM 13339 N N . GLU G 1 132 ? 18.206 -9.804 39.151 1.00 60.10 132 GLU G N 1
ATOM 13340 C CA . GLU G 1 132 ? 18.962 -9.144 40.217 1.00 62.17 132 GLU G CA 1
ATOM 13341 C C . GLU G 1 132 ? 20.382 -9.708 40.333 1.00 62.08 132 GLU G C 1
ATOM 13342 O O . GLU G 1 132 ? 21.336 -8.946 40.513 1.00 61.04 132 GLU G O 1
ATOM 13348 N N . LEU G 1 133 ? 20.516 -11.031 40.217 1.00 61.23 133 LEU G N 1
ATOM 13349 C CA . LEU G 1 133 ? 21.829 -11.696 40.245 1.00 60.69 133 LEU G CA 1
ATOM 13350 C C . LEU G 1 133 ? 22.793 -11.130 39.198 1.00 61.29 133 LEU G C 1
ATOM 13351 O O . LEU G 1 133 ? 23.955 -10.856 39.509 1.00 61.38 133 LEU G O 1
ATOM 13356 N N . TYR G 1 134 ? 22.302 -10.947 37.971 1.00 60.86 134 TYR G N 1
ATOM 13357 C CA . TYR G 1 134 ? 23.132 -10.458 36.859 1.00 60.31 134 TYR G CA 1
ATOM 13358 C C . TYR G 1 134 ? 23.378 -8.940 36.850 1.00 60.81 134 TYR G C 1
ATOM 13359 O O . TYR G 1 134 ? 24.068 -8.437 35.961 1.00 59.44 134 TYR G O 1
ATOM 13368 N N . ALA G 1 135 ? 22.805 -8.211 37.810 1.00 62.60 135 ALA G N 1
ATOM 13369 C CA . ALA G 1 135 ? 23.211 -6.827 38.081 1.00 62.76 135 ALA G CA 1
ATOM 13370 C C . ALA G 1 135 ? 24.582 -6.800 38.763 1.00 63.50 135 ALA G C 1
ATOM 13371 O O . ALA G 1 135 ? 25.401 -5.921 38.480 1.00 63.73 135 ALA G O 1
ATOM 13373 N N . ASP G 1 136 ? 24.819 -7.763 39.658 1.00 63.21 136 ASP G N 1
ATOM 13374 C CA . ASP G 1 136 ? 26.129 -7.958 40.292 1.00 64.17 136 ASP G CA 1
ATOM 13375 C C . ASP G 1 136 ? 27.147 -8.489 39.276 1.00 64.05 136 ASP G C 1
ATOM 13376 O O . ASP G 1 136 ? 26.911 -9.509 38.626 1.00 63.32 136 ASP G O 1
ATOM 13381 N N . ALA G 1 137 ? 28.281 -7.797 39.167 1.00 65.33 137 ALA G N 1
ATOM 13382 C CA . ALA G 1 137 ? 29.358 -8.179 38.245 1.00 66.75 137 ALA G CA 1
ATOM 13383 C C . ALA G 1 137 ? 30.126 -9.423 38.698 1.00 67.54 137 ALA G C 1
ATOM 13384 O O . ALA G 1 137 ? 30.524 -10.235 37.863 1.00 67.77 137 ALA G O 1
ATOM 13386 N N . GLN G 1 138 ? 30.328 -9.561 40.011 1.00 69.16 138 GLN G N 1
ATOM 13387 C CA . GLN G 1 138 ? 31.110 -10.664 40.588 1.00 72.06 138 GLN G CA 1
ATOM 13388 C C . GLN G 1 138 ? 30.588 -12.032 40.151 1.00 73.55 138 GLN G C 1
ATOM 13389 O O . GLN G 1 138 ? 31.285 -12.756 39.438 1.00 76.59 138 GLN G O 1
ATOM 13395 N N . LEU G 1 139 ? 29.361 -12.363 40.554 1.00 75.30 139 LEU G N 1
ATOM 13396 C CA . LEU G 1 139 ? 28.776 -13.681 40.270 1.00 75.70 139 LEU G CA 1
ATOM 13397 C C . LEU G 1 139 ? 27.879 -13.692 39.026 1.00 75.38 139 LEU G C 1
ATOM 13398 O O . LEU G 1 139 ? 27.150 -14.658 38.793 1.00 75.54 139 LEU G O 1
ATOM 13403 N N . GLY G 1 140 ? 27.944 -12.626 38.225 1.00 75.11 140 GLY G N 1
ATOM 13404 C CA . GLY G 1 140 ? 27.488 -12.670 36.839 1.00 74.48 140 GLY G CA 1
ATOM 13405 C C . GLY G 1 140 ? 28.410 -13.566 36.028 1.00 74.36 140 GLY G C 1
ATOM 13406 O O . GLY G 1 140 ? 27.944 -14.437 35.294 1.00 75.71 140 GLY G O 1
ATOM 13407 N N . ASP G 1 141 ? 29.720 -13.345 36.176 1.00 73.74 141 ASP G N 1
ATOM 13408 C CA . ASP G 1 141 ? 30.758 -14.202 35.574 1.00 73.58 141 ASP G CA 1
ATOM 13409 C C . ASP G 1 141 ? 30.710 -15.648 36.076 1.00 70.74 141 ASP G C 1
ATOM 13410 O O . ASP G 1 141 ? 30.940 -16.580 35.304 1.00 70.29 141 ASP G O 1
ATOM 13415 N N . LEU G 1 142 ? 30.418 -15.819 37.366 1.00 67.16 142 LEU G N 1
ATOM 13416 C CA . LEU G 1 142 ? 30.436 -17.138 38.013 1.00 64.95 142 LEU G CA 1
ATOM 13417 C C . LEU G 1 142 ? 29.275 -18.033 37.547 1.00 64.02 142 LEU G C 1
ATOM 13418 O O . LEU G 1 142 ? 29.476 -19.227 37.296 1.00 63.69 142 LEU G O 1
ATOM 13423 N N . LEU G 1 143 ? 28.076 -17.460 37.434 1.00 60.56 143 LEU G N 1
ATOM 13424 C CA . LEU G 1 143 ? 26.922 -18.186 36.883 1.00 59.41 143 LEU G CA 1
ATOM 13425 C C . LEU G 1 143 ? 27.020 -18.247 35.354 1.00 59.56 143 LEU G C 1
ATOM 13426 O O . LEU G 1 143 ? 26.835 -19.312 34.757 1.00 58.14 143 LEU G O 1
ATOM 13431 N N . GLY G 1 144 ? 27.299 -17.097 34.739 1.00 59.29 144 GLY G N 1
ATOM 13432 C CA . GLY G 1 144 ? 27.704 -17.016 33.332 1.00 58.40 144 GLY G CA 1
ATOM 13433 C C . GLY G 1 144 ? 26.672 -17.479 32.322 1.00 58.39 144 GLY G C 1
ATOM 13434 O O . GLY G 1 144 ? 25.469 -17.401 32.569 1.00 60.33 144 GLY G O 1
ATOM 13435 N N . ASP G 1 145 ? 27.158 -17.951 31.175 1.00 57.29 145 ASP G N 1
ATOM 13436 C CA . ASP G 1 145 ? 26.305 -18.511 30.127 1.00 57.22 145 ASP G CA 1
ATOM 13437 C C . ASP G 1 145 ? 26.106 -20.007 30.344 1.00 54.66 145 ASP G C 1
ATOM 13438 O O . ASP G 1 145 ? 26.955 -20.676 30.943 1.00 53.99 145 ASP G O 1
ATOM 13443 N N . ALA G 1 146 ? 24.977 -20.514 29.852 1.00 51.22 146 ALA G N 1
ATOM 13444 C CA . ALA G 1 146 ? 24.656 -21.938 29.906 1.00 50.02 146 ALA G CA 1
ATOM 13445 C C . ALA G 1 146 ? 23.556 -22.259 28.897 1.00 49.94 146 ALA G C 1
ATOM 13446 O O . ALA G 1 146 ? 22.389 -21.965 29.135 1.00 53.56 146 ALA G O 1
ATOM 13448 N N . CYS G 1 147 ? 23.937 -22.861 27.774 1.00 50.96 147 CYS G N 1
ATOM 13449 C CA . CYS G 1 147 ? 23.021 -23.065 26.653 1.00 51.12 147 CYS G CA 1
ATOM 13450 C C . CYS G 1 147 ? 22.041 -24.208 26.879 1.00 50.87 147 CYS G C 1
ATOM 13451 O O . CYS G 1 147 ? 22.236 -25.051 27.760 1.00 49.40 147 CYS G O 1
ATOM 13454 N N . GLY G 1 148 ? 20.991 -24.209 26.058 1.00 51.20 148 GLY G N 1
ATOM 13455 C CA . GLY G 1 148 ? 20.073 -25.336 25.911 1.00 50.32 148 GLY G CA 1
ATOM 13456 C C . GLY G 1 148 ? 20.219 -25.931 24.521 1.00 50.85 148 GLY G C 1
ATOM 13457 O O . GLY G 1 148 ? 20.675 -25.258 23.592 1.00 51.50 148 GLY G O 1
ATOM 13458 N N . LEU G 1 149 ? 19.832 -27.197 24.384 1.00 51.00 149 LEU G N 1
ATOM 13459 C CA . LEU G 1 149 ? 19.992 -27.962 23.143 1.00 51.01 149 LEU G CA 1
ATOM 13460 C C . LEU G 1 149 ? 18.641 -28.400 22.590 1.00 50.72 149 LEU G C 1
ATOM 13461 O O . LEU G 1 149 ? 17.892 -29.098 23.272 1.00 51.05 149 LEU G O 1
ATOM 13466 N N . VAL G 1 150 ? 18.334 -27.992 21.360 1.00 52.00 150 VAL G N 1
ATOM 13467 C CA . VAL G 1 150 ? 17.199 -28.543 20.621 1.00 53.24 150 VAL G CA 1
ATOM 13468 C C . VAL G 1 150 ? 17.767 -29.448 19.535 1.00 54.23 150 VAL G C 1
ATOM 13469 O O . VAL G 1 150 ? 18.502 -28.983 18.669 1.00 55.01 150 VAL G O 1
ATOM 13473 N N . PHE G 1 151 ? 17.439 -30.737 19.608 1.00 55.47 151 PHE G N 1
ATOM 13474 C CA . PHE G 1 151 ? 17.761 -31.705 18.561 1.00 56.41 151 PHE G CA 1
ATOM 13475 C C . PHE G 1 151 ? 16.527 -31.867 17.686 1.00 58.44 151 PHE G C 1
ATOM 13476 O O . PHE G 1 151 ? 15.412 -31.908 18.202 1.00 60.79 151 PHE G O 1
ATOM 13484 N N . THR G 1 152 ? 16.726 -31.956 16.371 1.00 61.64 152 THR G N 1
ATOM 13485 C CA . THR G 1 152 ? 15.623 -32.084 15.408 1.00 62.97 152 THR G CA 1
ATOM 13486 C C . THR G 1 152 ? 15.971 -33.096 14.322 1.00 64.19 152 THR G C 1
ATOM 13487 O O . THR G 1 152 ? 17.125 -33.194 13.901 1.00 65.08 152 THR G O 1
ATOM 13491 N N . HIS G 1 153 ? 14.961 -33.849 13.889 1.00 64.11 153 HIS G N 1
ATOM 13492 C CA . HIS G 1 153 ? 15.090 -34.794 12.783 1.00 64.96 153 HIS G CA 1
ATOM 13493 C C . HIS G 1 153 ? 13.717 -34.989 12.147 1.00 68.57 153 HIS G C 1
ATOM 13494 O O . HIS G 1 153 ? 12.693 -34.789 12.805 1.00 70.46 153 HIS G O 1
ATOM 13501 N N . HIS G 1 154 ? 13.704 -35.363 10.870 1.00 70.22 154 HIS G N 1
ATOM 13502 C CA . HIS G 1 154 ? 12.445 -35.493 10.114 1.00 70.17 154 HIS G CA 1
ATOM 13503 C C . HIS G 1 154 ? 11.477 -36.559 10.646 1.00 70.34 154 HIS G C 1
ATOM 13504 O O . HIS G 1 154 ? 10.285 -36.282 10.807 1.00 71.31 154 HIS G O 1
ATOM 13511 N N . ASP G 1 155 ? 11.992 -37.754 10.925 1.00 69.28 155 ASP G N 1
ATOM 13512 C CA . ASP G 1 155 ? 11.161 -38.884 11.389 1.00 69.70 155 ASP G CA 1
ATOM 13513 C C . ASP G 1 155 ? 11.008 -38.940 12.920 1.00 69.33 155 ASP G C 1
ATOM 13514 O O . ASP G 1 155 ? 9.919 -39.240 13.423 1.00 69.89 155 ASP G O 1
ATOM 13519 N N . GLU G 1 156 ? 12.090 -38.651 13.645 1.00 66.65 156 GLU G N 1
ATOM 13520 C CA . GLU G 1 156 ? 12.058 -38.586 15.115 1.00 64.83 156 GLU G CA 1
ATOM 13521 C C . GLU G 1 156 ? 11.441 -37.284 15.623 1.00 63.75 156 GLU G C 1
ATOM 13522 O O . GLU G 1 156 ? 11.239 -36.336 14.863 1.00 64.28 156 GLU G O 1
ATOM 13528 N N . LYS G 1 157 ? 11.151 -37.253 16.920 1.00 62.76 157 LYS G N 1
ATOM 13529 C CA . LYS G 1 157 ? 10.534 -36.093 17.561 1.00 61.85 157 LYS G CA 1
ATOM 13530 C C . LYS G 1 157 ? 11.574 -35.032 17.917 1.00 59.08 157 LYS G C 1
ATOM 13531 O O . LYS G 1 157 ? 12.747 -35.348 18.133 1.00 57.66 157 LYS G O 1
ATOM 13537 N N . THR G 1 158 ? 11.132 -33.776 17.972 1.00 55.30 158 THR G N 1
ATOM 13538 C CA . THR G 1 158 ? 11.946 -32.680 18.498 1.00 51.65 158 THR G CA 1
ATOM 13539 C C . THR G 1 158 ? 12.100 -32.886 20.007 1.00 52.21 158 THR G C 1
ATOM 13540 O O . THR G 1 158 ? 11.162 -33.329 20.669 1.00 52.82 158 THR G O 1
ATOM 13544 N N . ILE G 1 159 ? 13.279 -32.579 20.545 1.00 52.45 159 ILE G N 1
ATOM 13545 C CA . ILE G 1 159 ? 13.541 -32.731 21.979 1.00 52.42 159 ILE G CA 1
ATOM 13546 C C . ILE G 1 159 ? 14.403 -31.574 22.499 1.00 53.46 159 ILE G C 1
ATOM 13547 O O . ILE G 1 159 ? 15.536 -31.385 22.049 1.00 55.18 159 ILE G O 1
ATOM 13552 N N . TYR G 1 160 ? 13.861 -30.821 23.461 1.00 52.83 160 TYR G N 1
ATOM 13553 C CA . TYR G 1 160 ? 14.486 -29.595 23.969 1.00 52.54 160 TYR G CA 1
ATOM 13554 C C . TYR G 1 160 ? 15.069 -29.775 25.375 1.00 51.55 160 TYR G C 1
ATOM 13555 O O . TYR G 1 160 ? 14.331 -29.778 26.356 1.00 51.76 160 TYR G O 1
ATOM 13564 N N . ILE G 1 161 ? 16.392 -29.932 25.450 1.00 51.44 161 ILE G N 1
ATOM 13565 C CA . ILE G 1 161 ? 17.130 -29.934 26.719 1.00 51.43 161 ILE G CA 1
ATOM 13566 C C . ILE G 1 161 ? 17.427 -28.466 27.040 1.00 51.89 161 ILE G C 1
ATOM 13567 O O . ILE G 1 161 ? 18.305 -27.862 26.429 1.00 51.71 161 ILE G O 1
ATOM 13572 N N . ALA G 1 162 ? 16.684 -27.908 27.992 1.00 52.16 162 ALA G N 1
ATOM 13573 C CA . ALA G 1 162 ? 16.744 -26.479 28.303 1.00 50.88 162 ALA G CA 1
ATOM 13574 C C . ALA G 1 162 ? 18.013 -26.087 29.050 1.00 49.33 162 ALA G C 1
ATOM 13575 O O . ALA G 1 162 ? 18.488 -24.965 28.901 1.00 49.27 162 ALA G O 1
ATOM 13577 N N . GLY G 1 163 ? 18.545 -26.999 29.863 1.00 49.43 163 GLY G N 1
ATOM 13578 C CA . GLY G 1 163 ? 19.772 -26.748 30.624 1.00 48.62 163 GLY G CA 1
ATOM 13579 C C . GLY G 1 163 ? 19.561 -25.817 31.804 1.00 48.65 163 GLY G C 1
ATOM 13580 O O . GLY G 1 163 ? 18.439 -25.412 32.092 1.00 50.71 163 GLY G O 1
ATOM 13581 N N . ASP G 1 164 ? 20.651 -25.484 32.489 1.00 49.34 164 ASP G N 1
ATOM 13582 C CA . ASP G 1 164 ? 20.605 -24.581 33.635 1.00 48.66 164 ASP G CA 1
ATOM 13583 C C . ASP G 1 164 ? 20.129 -23.183 33.231 1.00 48.37 164 ASP G C 1
ATOM 13584 O O . ASP G 1 164 ? 20.897 -22.388 32.689 1.00 49.82 164 ASP G O 1
ATOM 13589 N N . THR G 1 165 ? 18.857 -22.901 33.496 1.00 47.86 165 THR G N 1
ATOM 13590 C CA . THR G 1 165 ? 18.270 -21.594 33.202 1.00 47.92 165 THR G CA 1
ATOM 13591 C C . THR G 1 165 ? 17.022 -21.317 34.047 1.00 49.57 165 THR G C 1
ATOM 13592 O O . THR G 1 165 ? 16.347 -22.241 34.489 1.00 50.02 165 THR G O 1
ATOM 13596 N N . VAL G 1 166 ? 16.746 -20.035 34.272 1.00 50.89 166 VAL G N 1
ATOM 13597 C CA . VAL G 1 166 ? 15.536 -19.578 34.960 1.00 51.57 166 VAL G CA 1
ATOM 13598 C C . VAL G 1 166 ? 14.540 -19.250 33.855 1.00 50.49 166 VAL G C 1
ATOM 13599 O O . VAL G 1 166 ? 14.938 -19.055 32.707 1.00 50.39 166 VAL G O 1
ATOM 13603 N N . TRP G 1 167 ? 13.250 -19.230 34.180 1.00 50.97 167 TRP G N 1
ATOM 13604 C CA . TRP G 1 167 ? 12.228 -18.801 33.223 1.00 50.68 167 TRP G CA 1
ATOM 13605 C C . TRP G 1 167 ? 12.526 -17.371 32.764 1.00 52.17 167 TRP G C 1
ATOM 13606 O O . TRP G 1 167 ? 12.532 -16.444 33.571 1.00 52.53 167 TRP G O 1
ATOM 13617 N N . VAL G 1 168 ? 12.822 -17.229 31.474 1.00 54.04 168 VAL G N 1
ATOM 13618 C CA . VAL G 1 168 ? 13.028 -15.930 30.824 1.00 53.93 168 VAL G CA 1
ATOM 13619 C C . VAL G 1 168 ? 12.401 -15.999 29.434 1.00 54.59 168 VAL G C 1
ATOM 13620 O O . VAL G 1 168 ? 12.026 -17.081 28.981 1.00 55.97 168 VAL G O 1
ATOM 13624 N N . LYS G 1 169 ? 12.285 -14.855 28.763 1.00 55.62 169 LYS G N 1
ATOM 13625 C CA . LYS G 1 169 ? 11.640 -14.789 27.443 1.00 56.65 169 LYS G CA 1
ATOM 13626 C C . LYS G 1 169 ? 12.266 -15.724 26.388 1.00 56.36 169 LYS G C 1
ATOM 13627 O O . LYS G 1 169 ? 11.525 -16.379 25.659 1.00 57.35 169 LYS G O 1
ATOM 13633 N N . PRO G 1 170 ? 13.616 -15.799 26.312 1.00 57.25 170 PRO G N 1
ATOM 13634 C CA . PRO G 1 170 ? 14.269 -16.750 25.389 1.00 58.84 170 PRO G CA 1
ATOM 13635 C C . PRO G 1 170 ? 13.888 -18.234 25.533 1.00 59.67 170 PRO G C 1
ATOM 13636 O O . PRO G 1 170 ? 14.060 -18.993 24.577 1.00 61.49 170 PRO G O 1
ATOM 13640 N N . TYR G 1 171 ? 13.407 -18.644 26.706 1.00 59.44 171 TYR G N 1
ATOM 13641 C CA . TYR G 1 171 ? 12.836 -19.984 26.881 1.00 59.89 171 TYR G CA 1
ATOM 13642 C C . TYR G 1 171 ? 11.483 -20.102 26.183 1.00 59.85 171 TYR G C 1
ATOM 13643 O O . TYR G 1 171 ? 11.200 -21.117 25.545 1.00 61.34 171 TYR G O 1
ATOM 13652 N N . VAL G 1 172 ? 10.657 -19.066 26.318 1.00 60.55 172 VAL G N 1
ATOM 13653 C CA . VAL G 1 172 ? 9.320 -19.038 25.707 1.00 60.49 172 VAL G CA 1
ATOM 13654 C C . VAL G 1 172 ? 9.411 -18.970 24.177 1.00 59.84 172 VAL G C 1
ATOM 13655 O O . VAL G 1 172 ? 8.643 -19.644 23.486 1.00 61.07 172 VAL G O 1
ATOM 13659 N N . LYS G 1 173 ? 10.346 -18.173 23.658 1.00 59.51 173 LYS G N 1
ATOM 13660 C CA . LYS G 1 173 ? 10.563 -18.076 22.203 1.00 60.65 173 LYS G CA 1
ATOM 13661 C C . LYS G 1 173 ? 11.042 -19.406 21.613 1.00 59.41 173 LYS G C 1
ATOM 13662 O O . LYS G 1 173 ? 10.642 -19.775 20.505 1.00 58.09 173 LYS G O 1
ATOM 13668 N N . SER G 1 174 ? 11.896 -20.112 22.360 1.00 58.09 174 SER G N 1
ATOM 13669 C CA . SER G 1 174 ? 12.372 -21.443 21.971 1.00 58.35 174 SER G CA 1
ATOM 13670 C C . SER G 1 174 ? 11.243 -22.474 21.965 1.00 58.03 174 SER G C 1
ATOM 13671 O O . SER G 1 174 ? 11.112 -23.237 21.013 1.00 58.95 174 SER G O 1
ATOM 13674 N N . LEU G 1 175 ? 10.436 -22.491 23.025 1.00 58.97 175 LEU G N 1
ATOM 13675 C CA . LEU G 1 175 ? 9.207 -23.310 23.058 1.00 59.31 175 LEU G CA 1
ATOM 13676 C C . LEU G 1 175 ? 8.269 -23.011 21.888 1.00 58.76 175 LEU G C 1
ATOM 13677 O O . LEU G 1 175 ? 7.713 -23.924 21.276 1.00 54.38 175 LEU G O 1
ATOM 13682 N N . GLN G 1 176 ? 8.117 -21.723 21.595 1.00 61.11 176 GLN G N 1
ATOM 13683 C CA . GLN G 1 176 ? 7.196 -21.236 20.576 1.00 64.14 176 GLN G CA 1
ATOM 13684 C C . GLN G 1 176 ? 7.609 -21.666 19.166 1.00 67.31 176 GLN G C 1
ATOM 13685 O O . GLN G 1 176 ? 6.812 -22.261 18.441 1.00 68.99 176 GLN G O 1
ATOM 13691 N N . ARG G 1 177 ? 8.856 -21.387 18.793 1.00 68.66 177 ARG G N 1
ATOM 13692 C CA . ARG G 1 177 ? 9.314 -21.572 17.410 1.00 69.32 177 ARG G CA 1
ATOM 13693 C C . ARG G 1 177 ? 9.815 -22.980 17.056 1.00 68.08 177 ARG G C 1
ATOM 13694 O O . ARG G 1 177 ? 9.823 -23.341 15.874 1.00 64.86 177 ARG G O 1
ATOM 13702 N N . PHE G 1 178 ? 10.230 -23.763 18.055 1.00 65.19 178 PHE G N 1
ATOM 13703 C CA . PHE G 1 178 ? 10.613 -25.168 17.835 1.00 64.92 178 PHE G CA 1
ATOM 13704 C C . PHE G 1 178 ? 9.482 -26.173 18.117 1.00 64.20 178 PHE G C 1
ATOM 13705 O O . PHE G 1 178 ? 9.472 -27.259 17.531 1.00 63.22 178 PHE G O 1
ATOM 13713 N N . LYS G 1 179 ? 8.543 -25.813 18.998 1.00 65.08 179 LYS G N 1
ATOM 13714 C CA . LYS G 1 179 ? 7.397 -26.668 19.377 1.00 64.26 179 LYS G CA 1
ATOM 13715 C C . LYS G 1 179 ? 7.817 -28.088 19.822 1.00 62.30 179 LYS G C 1
ATOM 13716 O O . LYS G 1 179 ? 7.409 -29.079 19.208 1.00 63.05 179 LYS G O 1
ATOM 13722 N N . PRO G 1 180 ? 8.639 -28.193 20.885 1.00 59.36 180 PRO G N 1
ATOM 13723 C CA . PRO G 1 180 ? 9.159 -29.520 21.240 1.00 60.00 180 PRO G CA 1
ATOM 13724 C C . PRO G 1 180 ? 8.089 -30.502 21.722 1.00 61.96 180 PRO G C 1
ATOM 13725 O O . PRO G 1 180 ? 7.227 -30.136 22.528 1.00 63.00 180 PRO G O 1
ATOM 13729 N N . GLU G 1 181 ? 8.147 -31.732 21.213 1.00 62.48 181 GLU G N 1
ATOM 13730 C CA . GLU G 1 181 ? 7.301 -32.822 21.717 1.00 62.72 181 GLU G CA 1
ATOM 13731 C C . GLU G 1 181 ? 7.774 -33.288 23.100 1.00 60.49 181 GLU G C 1
ATOM 13732 O O . GLU G 1 181 ? 6.959 -33.689 23.929 1.00 59.69 181 GLU G O 1
ATOM 13738 N N . ILE G 1 182 ? 9.086 -33.239 23.334 1.00 59.33 182 ILE G N 1
ATOM 13739 C CA . ILE G 1 182 ? 9.679 -33.588 24.629 1.00 58.83 182 ILE G CA 1
ATOM 13740 C C . ILE G 1 182 ? 10.539 -32.425 25.124 1.00 58.25 182 ILE G C 1
ATOM 13741 O O . ILE G 1 182 ? 11.415 -31.953 24.404 1.00 60.46 182 ILE G O 1
ATOM 13746 N N . VAL G 1 183 ? 10.284 -31.977 26.352 1.00 56.25 183 VAL G N 1
ATOM 13747 C CA . VAL G 1 183 ? 11.096 -30.955 27.006 1.00 54.65 183 VAL G CA 1
ATOM 13748 C C . VAL G 1 183 ? 11.783 -31.601 28.207 1.00 54.18 183 VAL G C 1
ATOM 13749 O O . VAL G 1 183 ? 11.159 -32.361 28.946 1.00 54.00 183 VAL G O 1
ATOM 13753 N N . VAL G 1 184 ? 13.070 -31.306 28.381 1.00 53.48 184 VAL G N 1
ATOM 13754 C CA . VAL G 1 184 ? 13.836 -31.763 29.536 1.00 53.49 184 VAL G CA 1
ATOM 13755 C C . VAL G 1 184 ? 14.272 -30.517 30.296 1.00 54.57 184 VAL G C 1
ATOM 13756 O O . VAL G 1 184 ? 14.955 -29.658 29.736 1.00 54.73 184 VAL G O 1
ATOM 13760 N N . LEU G 1 185 ? 13.868 -30.421 31.563 1.00 55.27 185 LEU G N 1
ATOM 13761 C CA . LEU G 1 185 ? 14.156 -29.256 32.385 1.00 55.25 185 LEU G CA 1
ATOM 13762 C C . LEU G 1 185 ? 14.995 -29.625 33.590 1.00 56.63 185 LEU G C 1
ATOM 13763 O O . LEU G 1 185 ? 14.797 -30.679 34.202 1.00 55.50 185 LEU G O 1
ATOM 13768 N N . ASN G 1 186 ? 15.930 -28.735 33.916 1.00 57.28 186 ASN G N 1
ATOM 13769 C CA . ASN G 1 186 ? 16.761 -28.863 35.098 1.00 57.16 186 ASN G CA 1
ATOM 13770 C C . ASN G 1 186 ? 15.994 -28.235 36.255 1.00 58.23 186 ASN G C 1
ATOM 13771 O O . ASN G 1 186 ? 16.213 -27.074 36.622 1.00 58.13 186 ASN G O 1
ATOM 13776 N N . THR G 1 187 ? 15.070 -29.032 36.795 1.00 59.05 187 THR G N 1
ATOM 13777 C CA . THR G 1 187 ? 14.138 -28.612 37.839 1.00 58.09 187 THR G CA 1
ATOM 13778 C C . THR G 1 187 ? 14.612 -29.114 39.200 1.00 58.21 187 THR G C 1
ATOM 13779 O O . THR G 1 187 ? 14.073 -30.080 39.745 1.00 58.65 187 THR G O 1
ATOM 13783 N N . GLY G 1 188 ? 15.644 -28.459 39.725 1.00 57.72 188 GLY G N 1
ATOM 13784 C CA . GLY G 1 188 ? 16.197 -28.767 41.051 1.00 57.69 188 GLY G CA 1
ATOM 13785 C C . GLY G 1 188 ? 15.887 -27.758 42.143 1.00 57.43 188 GLY G C 1
ATOM 13786 O O . GLY G 1 188 ? 16.019 -28.074 43.328 1.00 57.08 188 GLY G O 1
ATOM 13787 N N . TYR G 1 189 ? 15.475 -26.553 41.745 1.00 58.13 189 TYR G N 1
ATOM 13788 C CA . TYR G 1 189 ? 15.343 -25.405 42.648 1.00 58.58 189 TYR G CA 1
ATOM 13789 C C . TYR G 1 189 ? 16.648 -25.145 43.419 1.00 58.33 189 TYR G C 1
ATOM 13790 O O . TYR G 1 189 ? 16.681 -25.143 44.651 1.00 59.85 189 TYR G O 1
ATOM 13799 N N . ALA G 1 190 ? 17.722 -24.951 42.657 1.00 57.91 190 ALA G N 1
ATOM 13800 C CA . ALA G 1 190 ? 19.035 -24.627 43.211 1.00 59.20 190 ALA G CA 1
ATOM 13801 C C . ALA G 1 190 ? 19.022 -23.190 43.712 1.00 60.22 190 ALA G C 1
ATOM 13802 O O . ALA G 1 190 ? 18.898 -22.262 42.915 1.00 59.14 190 ALA G O 1
ATOM 13804 N N . VAL G 1 191 ? 19.148 -23.014 45.027 1.00 62.01 191 VAL G N 1
ATOM 13805 C CA . VAL G 1 191 ? 18.986 -21.706 45.658 1.00 62.57 191 VAL G CA 1
ATOM 13806 C C . VAL G 1 191 ? 20.339 -21.084 45.996 1.00 62.45 191 VAL G C 1
ATOM 13807 O O . VAL G 1 191 ? 21.108 -21.642 46.776 1.00 62.53 191 VAL G O 1
ATOM 13811 N N . ASN G 1 192 ? 20.624 -19.934 45.388 1.00 63.64 192 ASN G N 1
ATOM 13812 C CA . ASN G 1 192 ? 21.702 -19.057 45.839 1.00 64.31 192 ASN G CA 1
ATOM 13813 C C . ASN G 1 192 ? 21.249 -18.404 47.145 1.00 66.12 192 ASN G C 1
ATOM 13814 O O . ASN G 1 192 ? 20.068 -18.063 47.290 1.00 67.16 192 ASN G O 1
ATOM 13819 N N . ASP G 1 193 ? 22.178 -18.234 48.088 1.00 66.74 193 ASP G N 1
ATOM 13820 C CA . ASP G 1 193 ? 21.853 -17.679 49.414 1.00 66.38 193 ASP G CA 1
ATOM 13821 C C . ASP G 1 193 ? 21.230 -16.284 49.323 1.00 65.43 193 ASP G C 1
ATOM 13822 O O . ASP G 1 193 ? 20.262 -15.993 50.025 1.00 64.73 193 ASP G O 1
ATOM 13827 N N . LEU G 1 194 ? 21.771 -15.445 48.441 1.00 64.86 194 LEU G N 1
ATOM 13828 C CA . LEU G 1 194 ? 21.371 -14.042 48.351 1.00 64.90 194 LEU G CA 1
ATOM 13829 C C . LEU G 1 194 ? 20.242 -13.845 47.334 1.00 64.13 194 LEU G C 1
ATOM 13830 O O . LEU G 1 194 ? 19.135 -13.449 47.705 1.00 66.39 194 LEU G O 1
ATOM 13835 N N . TYR G 1 195 ? 20.519 -14.144 46.065 1.00 61.58 195 TYR G N 1
ATOM 13836 C CA . TYR G 1 195 ? 19.600 -13.829 44.961 1.00 58.67 195 TYR G CA 1
ATOM 13837 C C . TYR G 1 195 ? 18.550 -14.906 44.653 1.00 56.89 195 TYR G C 1
ATOM 13838 O O . TYR G 1 195 ? 17.703 -14.704 43.778 1.00 55.17 195 TYR G O 1
ATOM 13847 N N . GLY G 1 196 ? 18.597 -16.036 45.358 1.00 55.74 196 GLY G N 1
ATOM 13848 C CA . GLY G 1 196 ? 17.542 -17.046 45.260 1.00 56.23 196 GLY G CA 1
ATOM 13849 C C . GLY G 1 196 ? 17.771 -18.042 44.135 1.00 55.90 196 GLY G C 1
ATOM 13850 O O . GLY G 1 196 ? 18.923 -18.324 43.803 1.00 59.66 196 GLY G O 1
ATOM 13851 N N . PRO G 1 197 ? 16.684 -18.592 43.546 1.00 54.90 197 PRO G N 1
ATOM 13852 C CA . PRO G 1 197 ? 16.803 -19.672 42.553 1.00 55.03 197 PRO G CA 1
ATOM 13853 C C . PRO G 1 197 ? 17.692 -19.359 41.345 1.00 55.05 197 PRO G C 1
ATOM 13854 O O . PRO G 1 197 ? 17.550 -18.293 40.737 1.00 55.59 197 PRO G O 1
ATOM 13858 N N . ILE G 1 198 ? 18.597 -20.284 41.020 1.00 54.47 198 ILE G N 1
ATOM 13859 C CA . ILE G 1 198 ? 19.480 -20.152 39.844 1.00 53.93 198 ILE G CA 1
ATOM 13860 C C . ILE G 1 198 ? 19.059 -21.012 38.643 1.00 54.38 198 ILE G C 1
ATOM 13861 O O . ILE G 1 198 ? 19.453 -20.707 37.514 1.00 55.22 198 ILE G O 1
ATOM 13866 N N . ILE G 1 199 ? 18.287 -22.080 38.883 1.00 54.51 199 ILE G N 1
ATOM 13867 C CA . ILE G 1 199 ? 17.660 -22.876 37.813 1.00 54.42 199 ILE G CA 1
ATOM 13868 C C . ILE G 1 199 ? 16.151 -23.050 38.086 1.00 54.66 199 ILE G C 1
ATOM 13869 O O . ILE G 1 199 ? 15.611 -22.432 39.006 1.00 55.43 199 ILE G O 1
ATOM 13874 N N . MET G 1 200 ? 15.479 -23.886 37.291 1.00 54.79 200 MET G N 1
ATOM 13875 C CA . MET G 1 200 ? 14.021 -24.048 37.364 1.00 53.68 200 MET G CA 1
ATOM 13876 C C . MET G 1 200 ? 13.569 -24.863 38.575 1.00 54.88 200 MET G C 1
ATOM 13877 O O . MET G 1 200 ? 14.384 -25.458 39.287 1.00 56.38 200 MET G O 1
ATOM 13882 N N . GLY G 1 201 ? 12.256 -24.870 38.797 1.00 57.29 201 GLY G N 1
ATOM 13883 C CA . GLY G 1 201 ? 11.625 -25.618 39.885 1.00 57.99 201 GLY G CA 1
ATOM 13884 C C . GLY G 1 201 ? 10.330 -26.280 39.463 1.00 58.21 201 GLY G C 1
ATOM 13885 O O . GLY G 1 201 ? 10.042 -26.408 38.268 1.00 59.69 201 GLY G O 1
ATOM 13886 N N . LYS G 1 202 ? 9.549 -26.698 40.456 1.00 58.98 202 LYS G N 1
ATOM 13887 C CA . LYS G 1 202 ? 8.271 -27.379 40.222 1.00 58.98 202 LYS G CA 1
ATOM 13888 C C . LYS G 1 202 ? 7.257 -26.467 39.517 1.00 59.48 202 LYS G C 1
ATOM 13889 O O . LYS G 1 202 ? 6.522 -26.918 38.635 1.00 57.85 202 LYS G O 1
ATOM 13895 N N . GLU G 1 203 ? 7.240 -25.189 39.899 1.00 60.23 203 GLU G N 1
ATOM 13896 C CA . GLU G 1 203 ? 6.319 -24.205 39.324 1.00 62.30 203 GLU G CA 1
ATOM 13897 C C . GLU G 1 203 ? 6.549 -23.986 37.830 1.00 62.72 203 GLU G C 1
ATOM 13898 O O . GLU G 1 203 ? 5.598 -23.753 37.083 1.00 64.94 203 GLU G O 1
ATOM 13904 N N . ASP G 1 204 ? 7.810 -24.063 37.408 1.00 63.56 204 ASP G N 1
ATOM 13905 C CA . ASP G 1 204 ? 8.182 -23.895 35.999 1.00 61.56 204 ASP G CA 1
ATOM 13906 C C . ASP G 1 204 ? 7.673 -25.041 35.116 1.00 61.10 204 ASP G C 1
ATOM 13907 O O . ASP G 1 204 ? 7.426 -24.841 33.927 1.00 63.26 204 ASP G O 1
ATOM 13912 N N . THR G 1 205 ? 7.521 -26.230 35.701 1.00 60.32 205 THR G N 1
ATOM 13913 C CA . THR G 1 205 ? 6.952 -27.395 35.013 1.00 59.44 205 THR G CA 1
ATOM 13914 C C . THR G 1 205 ? 5.484 -27.171 34.625 1.00 59.89 205 THR G C 1
ATOM 13915 O O . THR G 1 205 ? 5.060 -27.583 33.543 1.00 60.48 205 THR G O 1
ATOM 13919 N N . LEU G 1 206 ? 4.715 -26.528 35.502 1.00 60.51 206 LEU G N 1
ATOM 13920 C CA . LEU G 1 206 ? 3.343 -26.118 35.175 1.00 60.66 206 LEU G CA 1
ATOM 13921 C C . LEU G 1 206 ? 3.331 -25.071 34.060 1.00 61.42 206 LEU G C 1
ATOM 13922 O O . LEU G 1 206 ? 2.562 -25.193 33.104 1.00 62.43 206 LEU G O 1
ATOM 13927 N N . ARG G 1 207 ? 4.194 -24.061 34.185 1.00 61.99 207 ARG G N 1
ATOM 13928 C CA . ARG G 1 207 ? 4.256 -22.945 33.225 1.00 62.93 207 ARG G CA 1
ATOM 13929 C C . ARG G 1 207 ? 4.527 -23.363 31.772 1.00 63.58 207 ARG G C 1
ATOM 13930 O O . ARG G 1 207 ? 4.135 -22.646 30.852 1.00 62.79 207 ARG G O 1
ATOM 13938 N N . THR G 1 208 ? 5.202 -24.496 31.568 1.00 65.76 208 THR G N 1
ATOM 13939 C CA . THR G 1 208 ? 5.391 -25.054 30.220 1.00 67.63 208 THR G CA 1
ATOM 13940 C C . THR G 1 208 ? 4.067 -25.479 29.589 1.00 68.40 208 THR G C 1
ATOM 13941 O O . THR G 1 208 ? 3.826 -25.219 28.410 1.00 72.09 208 THR G O 1
ATOM 13945 N N . LEU G 1 209 ? 3.215 -26.125 30.381 1.00 67.71 209 LEU G N 1
ATOM 13946 C CA . LEU G 1 209 ? 1.990 -26.743 29.868 1.00 68.12 209 LEU G CA 1
ATOM 13947 C C . LEU G 1 209 ? 0.915 -25.712 29.496 1.00 69.58 209 LEU G C 1
ATOM 13948 O O . LEU G 1 209 ? 0.069 -25.986 28.639 1.00 68.16 209 LEU G O 1
ATOM 13953 N N . LYS G 1 210 ? 0.951 -24.537 30.128 1.00 71.53 210 LYS G N 1
ATOM 13954 C CA . LYS G 1 210 ? 0.123 -23.404 29.696 1.00 73.23 210 LYS G CA 1
ATOM 13955 C C . LYS G 1 210 ? 0.549 -22.907 28.311 1.00 72.93 210 LYS G C 1
ATOM 13956 O O . LYS G 1 210 ? -0.304 -22.591 27.477 1.00 72.67 210 LYS G O 1
ATOM 13962 N N . MET G 1 211 ? 1.862 -22.839 28.083 1.00 71.32 211 MET G N 1
ATOM 13963 C CA . MET G 1 211 ? 2.415 -22.402 26.798 1.00 70.42 211 MET G CA 1
ATOM 13964 C C . MET G 1 211 ? 2.266 -23.492 25.744 1.00 67.04 211 MET G C 1
ATOM 13965 O O . MET G 1 211 ? 1.713 -23.250 24.673 1.00 64.52 211 MET G O 1
ATOM 13970 N N . LEU G 1 212 ? 2.762 -24.685 26.067 1.00 65.42 212 LEU G N 1
ATOM 13971 C CA . LEU G 1 212 ? 2.788 -25.821 25.149 1.00 67.03 212 LEU G CA 1
ATOM 13972 C C . LEU G 1 212 ? 2.166 -27.053 25.836 1.00 66.22 212 LEU G C 1
ATOM 13973 O O . LEU G 1 212 ? 2.879 -27.848 26.453 1.00 64.74 212 LEU G O 1
ATOM 13978 N N . PRO G 1 213 ? 0.827 -27.206 25.746 1.00 68.84 213 PRO G N 1
ATOM 13979 C CA . PRO G 1 213 ? 0.163 -28.359 26.382 1.00 70.70 213 PRO G CA 1
ATOM 13980 C C . PRO G 1 213 ? 0.444 -29.718 25.718 1.00 72.79 213 PRO G C 1
ATOM 13981 O O . PRO G 1 213 ? 0.293 -30.756 26.371 1.00 73.37 213 PRO G O 1
ATOM 13985 N N . THR G 1 214 ? 0.849 -29.702 24.446 1.00 72.82 214 THR G N 1
ATOM 13986 C CA . THR G 1 214 ? 1.138 -30.920 23.680 1.00 72.34 214 THR G CA 1
ATOM 13987 C C . THR G 1 214 ? 2.384 -31.691 24.154 1.00 70.93 214 THR G C 1
ATOM 13988 O O . THR G 1 214 ? 2.496 -32.893 23.900 1.00 72.47 214 THR G O 1
ATOM 13992 N N . ALA G 1 215 ? 3.306 -31.009 24.836 1.00 68.05 215 ALA G N 1
ATOM 13993 C CA . ALA G 1 215 ? 4.586 -31.607 25.236 1.00 65.78 215 ALA G CA 1
ATOM 13994 C C . ALA G 1 215 ? 4.469 -32.562 26.427 1.00 63.71 215 ALA G C 1
ATOM 13995 O O . ALA G 1 215 ? 3.436 -32.614 27.099 1.00 66.11 215 ALA G O 1
ATOM 13997 N N . THR G 1 216 ? 5.540 -33.322 26.657 1.00 59.80 216 THR G N 1
ATOM 13998 C CA . THR G 1 216 ? 5.721 -34.131 27.872 1.00 57.37 216 THR G CA 1
ATOM 13999 C C . THR G 1 216 ? 7.071 -33.747 28.488 1.00 55.07 216 THR G C 1
ATOM 14000 O O . THR G 1 216 ? 8.051 -33.559 27.767 1.00 55.78 216 THR G O 1
ATOM 14004 N N . ILE G 1 217 ? 7.118 -33.640 29.815 1.00 53.18 217 ILE G N 1
ATOM 14005 C CA . ILE G 1 217 ? 8.288 -33.105 30.521 1.00 51.70 217 ILE G CA 1
ATOM 14006 C C . ILE G 1 217 ? 9.097 -34.240 31.160 1.00 52.05 217 ILE G C 1
ATOM 14007 O O . ILE G 1 217 ? 8.524 -35.184 31.705 1.00 52.71 217 ILE G O 1
ATOM 14012 N N . VAL G 1 218 ? 10.425 -34.134 31.075 1.00 52.12 218 VAL G N 1
ATOM 14013 C CA . VAL G 1 218 ? 11.349 -35.000 31.810 1.00 52.91 218 VAL G CA 1
ATOM 14014 C C . VAL G 1 218 ? 12.078 -34.137 32.845 1.00 55.13 218 VAL G C 1
ATOM 14015 O O . VAL G 1 218 ? 12.893 -33.284 32.490 1.00 56.08 218 VAL G O 1
ATOM 14019 N N . ALA G 1 219 ? 11.777 -34.362 34.123 1.00 57.10 219 ALA G N 1
ATOM 14020 C CA . ALA G 1 219 ? 12.373 -33.588 35.206 1.00 58.32 219 ALA G CA 1
ATOM 14021 C C . ALA G 1 219 ? 13.763 -34.129 35.513 1.00 59.24 219 ALA G C 1
ATOM 14022 O O . ALA G 1 219 ? 13.929 -35.331 35.736 1.00 60.44 219 ALA G O 1
ATOM 14024 N N . SER G 1 220 ? 14.751 -33.234 35.518 1.00 60.27 220 SER G N 1
ATOM 14025 C CA . SER G 1 220 ? 16.157 -33.590 35.732 1.00 59.29 220 SER G CA 1
ATOM 14026 C C . SER G 1 220 ? 16.832 -32.569 36.641 1.00 58.05 220 SER G C 1
ATOM 14027 O O . SER G 1 220 ? 16.221 -31.566 37.014 1.00 57.25 220 SER G O 1
ATOM 14030 N N . HIS G 1 221 ? 18.088 -32.849 36.995 1.00 58.43 221 HIS G N 1
ATOM 14031 C CA . HIS G 1 221 ? 18.928 -31.968 37.823 1.00 59.19 221 HIS G CA 1
ATOM 14032 C C . HIS G 1 221 ? 18.427 -31.901 39.278 1.00 61.42 221 HIS G C 1
ATOM 14033 O O . HIS G 1 221 ? 18.084 -30.831 39.773 1.00 62.69 221 HIS G O 1
ATOM 14040 N N . MET G 1 222 ? 18.401 -33.055 39.953 1.00 64.23 222 MET G N 1
ATOM 14041 C CA . MET G 1 222 ? 17.976 -33.139 41.368 1.00 66.29 222 MET G CA 1
ATOM 14042 C C . MET G 1 222 ? 18.377 -34.449 42.059 1.00 66.17 222 MET G C 1
ATOM 14043 O O . MET G 1 222 ? 18.603 -35.468 41.401 1.00 63.87 222 MET G O 1
ATOM 14048 N N . GLU G 1 223 ? 18.442 -34.395 43.394 1.00 65.23 223 GLU G N 1
ATOM 14049 C CA . GLU G 1 223 ? 18.905 -35.502 44.248 1.00 66.06 223 GLU G CA 1
ATOM 14050 C C . GLU G 1 223 ? 20.318 -35.946 43.866 1.00 65.10 223 GLU G C 1
ATOM 14051 O O . GLU G 1 223 ? 20.551 -37.085 43.445 1.00 66.10 223 GLU G O 1
ATOM 14057 N N . SER G 1 224 ? 21.254 -35.019 44.051 1.00 63.08 224 SER G N 1
ATOM 14058 C CA . SER G 1 224 ? 22.626 -35.151 43.550 1.00 60.89 224 SER G CA 1
ATOM 14059 C C . SER G 1 224 ? 23.519 -33.986 43.977 1.00 59.13 224 SER G C 1
ATOM 14060 O O . SER G 1 224 ? 24.642 -34.204 44.440 1.00 57.83 224 SER G O 1
ATOM 14063 N N . ILE G 1 225 ? 23.023 -32.760 43.809 1.00 57.85 225 ILE G N 1
ATOM 14064 C CA . ILE G 1 225 ? 23.784 -31.546 44.110 1.00 58.44 225 ILE G CA 1
ATOM 14065 C C . ILE G 1 225 ? 23.314 -30.868 45.404 1.00 59.44 225 ILE G C 1
ATOM 14066 O O . ILE G 1 225 ? 22.133 -30.900 45.756 1.00 56.19 225 ILE G O 1
ATOM 14071 N N . ASN G 1 226 ? 24.287 -30.254 46.078 1.00 62.00 226 ASN G N 1
ATOM 14072 C CA . ASN G 1 226 ? 24.172 -29.636 47.402 1.00 62.79 226 ASN G CA 1
ATOM 14073 C C . ASN G 1 226 ? 22.950 -28.738 47.573 1.00 62.28 226 ASN G C 1
ATOM 14074 O O . ASN G 1 226 ? 22.144 -28.939 48.487 1.00 61.10 226 ASN G O 1
ATOM 14079 N N . HIS G 1 227 ? 22.824 -27.760 46.676 1.00 60.01 227 HIS G N 1
ATOM 14080 C CA . HIS G 1 227 ? 21.846 -26.673 46.830 1.00 59.71 227 HIS G CA 1
ATOM 14081 C C . HIS G 1 227 ? 20.492 -26.901 46.153 1.00 58.28 227 HIS G C 1
ATOM 14082 O O . HIS G 1 227 ? 19.610 -26.050 46.265 1.00 57.38 227 HIS G O 1
ATOM 14089 N N . CYS G 1 228 ? 20.315 -28.038 45.476 1.00 59.32 228 CYS G N 1
ATOM 14090 C CA . CYS G 1 228 ? 19.053 -28.346 44.790 1.00 59.41 228 CYS G CA 1
ATOM 14091 C C . CYS G 1 228 ? 18.023 -28.870 45.786 1.00 60.52 228 CYS G C 1
ATOM 14092 O O . CYS G 1 228 ? 18.041 -30.051 46.147 1.00 61.91 228 CYS G O 1
ATOM 14095 N N . LEU G 1 229 ? 17.125 -27.985 46.213 1.00 60.67 229 LEU G N 1
ATOM 14096 C CA . LEU G 1 229 ? 16.215 -28.261 47.329 1.00 62.08 229 LEU G CA 1
ATOM 14097 C C . LEU G 1 229 ? 14.972 -29.052 46.938 1.00 62.85 229 LEU G C 1
ATOM 14098 O O . LEU G 1 229 ? 14.427 -29.777 47.773 1.00 63.70 229 LEU G O 1
ATOM 14103 N N . LEU G 1 230 ? 14.509 -28.901 45.695 1.00 62.39 230 LEU G N 1
ATOM 14104 C CA . LEU G 1 230 ? 13.345 -29.650 45.217 1.00 62.80 230 LEU G CA 1
ATOM 14105 C C . LEU G 1 230 ? 13.692 -31.134 45.131 1.00 63.20 230 LEU G C 1
ATOM 14106 O O . LEU G 1 230 ? 14.749 -31.497 44.612 1.00 63.97 230 LEU G O 1
ATOM 14111 N N . THR G 1 231 ? 12.800 -31.973 45.655 1.00 62.58 231 THR G N 1
ATOM 14112 C CA . THR G 1 231 ? 13.010 -33.425 45.710 1.00 62.58 231 THR G CA 1
ATOM 14113 C C . THR G 1 231 ? 12.060 -34.127 44.747 1.00 59.91 231 THR G C 1
ATOM 14114 O O . THR G 1 231 ? 11.102 -33.529 44.255 1.00 57.39 231 THR G O 1
ATOM 14118 N N . ARG G 1 232 ? 12.349 -35.397 44.484 1.00 60.80 232 ARG G N 1
ATOM 14119 C CA . ARG G 1 232 ? 11.656 -36.169 43.443 1.00 63.11 232 ARG G CA 1
ATOM 14120 C C . ARG G 1 232 ? 10.216 -36.515 43.834 1.00 62.26 232 ARG G C 1
ATOM 14121 O O . ARG G 1 232 ? 9.332 -36.549 42.976 1.00 61.00 232 ARG G O 1
ATOM 14129 N N . ALA G 1 233 ? 9.995 -36.764 45.127 1.00 62.84 233 ALA G N 1
ATOM 14130 C CA . ALA G 1 233 ? 8.661 -37.053 45.664 1.00 61.65 233 ALA G CA 1
ATOM 14131 C C . ALA G 1 233 ? 7.758 -35.814 45.735 1.00 60.92 233 ALA G C 1
ATOM 14132 O O . ALA G 1 233 ? 6.547 -35.921 45.520 1.00 60.43 233 ALA G O 1
ATOM 14134 N N . GLU G 1 234 ? 8.339 -34.654 46.048 1.00 60.93 234 GLU G N 1
ATOM 14135 C CA . GLU G 1 234 ? 7.589 -33.388 46.093 1.00 62.27 234 GLU G CA 1
ATOM 14136 C C . GLU G 1 234 ? 7.038 -33.015 44.724 1.00 63.00 234 GLU G C 1
ATOM 14137 O O . GLU G 1 234 ? 5.908 -32.532 44.622 1.00 63.49 234 GLU G O 1
ATOM 14143 N N . LEU G 1 235 ? 7.843 -33.226 43.684 1.00 64.37 235 LEU G N 1
ATOM 14144 C CA . LEU G 1 235 ? 7.442 -32.898 42.315 1.00 66.58 235 LEU G CA 1
ATOM 14145 C C . LEU G 1 235 ? 6.321 -33.804 41.792 1.00 67.28 235 LEU G C 1
ATOM 14146 O O . LEU G 1 235 ? 5.432 -33.331 41.077 1.00 66.96 235 LEU G O 1
ATOM 14151 N N . ARG G 1 236 ? 6.366 -35.093 42.138 1.00 68.27 236 ARG G N 1
ATOM 14152 C CA . ARG G 1 236 ? 5.309 -36.040 41.744 1.00 69.74 236 ARG G CA 1
ATOM 14153 C C . ARG G 1 236 ? 3.957 -35.662 42.353 1.00 71.00 236 ARG G C 1
ATOM 14154 O O . ARG G 1 236 ? 2.929 -35.787 41.691 1.00 70.39 236 ARG G O 1
ATOM 14158 N N . GLU G 1 237 ? 3.969 -35.195 43.602 1.00 74.63 237 GLU G N 1
ATOM 14159 C CA . GLU G 1 237 ? 2.748 -34.735 44.278 1.00 77.24 237 GLU G CA 1
ATOM 14160 C C . GLU G 1 237 ? 2.215 -33.420 43.695 1.00 77.63 237 GLU G C 1
ATOM 14161 O O . GLU G 1 237 ? 0.999 -33.222 43.622 1.00 80.94 237 GLU G O 1
ATOM 14167 N N . PHE G 1 238 ? 3.121 -32.528 43.293 1.00 76.31 238 PHE G N 1
ATOM 14168 C CA . PHE G 1 238 ? 2.751 -31.281 42.610 1.00 75.97 238 PHE G CA 1
ATOM 14169 C C . PHE G 1 238 ? 1.986 -31.552 41.307 1.00 74.66 238 PHE G C 1
ATOM 14170 O O . PHE G 1 238 ? 0.992 -30.879 41.019 1.00 73.55 238 PHE G O 1
ATOM 14178 N N . SER G 1 239 ? 2.454 -32.533 40.532 1.00 73.92 239 SER G N 1
ATOM 14179 C CA . SER G 1 239 ? 1.778 -32.948 39.293 1.00 72.66 239 SER G CA 1
ATOM 14180 C C . SER G 1 239 ? 0.434 -33.629 39.570 1.00 73.16 239 SER G C 1
ATOM 14181 O O . SER G 1 239 ? -0.518 -33.461 38.804 1.00 74.35 239 SER G O 1
ATOM 14184 N N . LEU G 1 240 ? 0.367 -34.401 40.656 1.00 73.30 240 LEU G N 1
ATOM 14185 C CA . LEU G 1 240 ? -0.903 -34.971 41.140 1.00 73.02 240 LEU G CA 1
ATOM 14186 C C . LEU G 1 240 ? -1.933 -33.888 41.502 1.00 72.61 240 LEU G C 1
ATOM 14187 O O . LEU G 1 240 ? -3.122 -34.064 41.234 1.00 71.37 240 LEU G O 1
ATOM 14192 N N . GLU G 1 241 ? -1.476 -32.780 42.093 1.00 72.85 241 GLU G N 1
ATOM 14193 C CA . GLU G 1 241 ? -2.359 -31.654 42.443 1.00 73.09 241 GLU G CA 1
ATOM 14194 C C . GLU G 1 241 ? -3.000 -30.989 41.218 1.00 70.95 241 GLU G C 1
ATOM 14195 O O . GLU G 1 241 ? -4.178 -30.635 41.262 1.00 72.16 241 GLU G O 1
ATOM 14201 N N . HIS G 1 242 ? -2.229 -30.821 40.142 1.00 70.03 242 HIS G N 1
ATOM 14202 C CA . HIS G 1 242 ? -2.722 -30.193 38.900 1.00 68.06 242 HIS G CA 1
ATOM 14203 C C . HIS G 1 242 ? -3.170 -31.192 37.814 1.00 67.74 242 HIS G C 1
ATOM 14204 O O . HIS G 1 242 ? -3.557 -30.778 36.715 1.00 66.79 242 HIS G O 1
ATOM 14211 N N . GLY G 1 243 ? -3.131 -32.492 38.123 1.00 67.94 243 GLY G N 1
ATOM 14212 C CA . GLY G 1 243 ? -3.667 -33.533 37.238 1.00 67.79 243 GLY G CA 1
ATOM 14213 C C . GLY G 1 243 ? -2.865 -33.692 35.964 1.00 67.72 243 GLY G C 1
ATOM 14214 O O . GLY G 1 243 ? -3.422 -33.676 34.863 1.00 66.94 243 GLY G O 1
ATOM 14215 N N . ILE G 1 244 ? -1.552 -33.836 36.126 1.00 66.98 244 ILE G N 1
ATOM 14216 C CA . ILE G 1 244 ? -0.611 -33.880 35.001 1.00 66.63 244 ILE G CA 1
ATOM 14217 C C . ILE G 1 244 ? 0.505 -34.913 35.224 1.00 66.25 244 ILE G C 1
ATOM 14218 O O . ILE G 1 244 ? 1.623 -34.737 34.748 1.00 67.01 244 ILE G O 1
ATOM 14223 N N . GLU G 1 245 ? 0.193 -36.005 35.921 1.00 68.42 245 GLU G N 1
ATOM 14224 C CA . GLU G 1 245 ? 1.162 -37.087 36.150 1.00 68.59 245 GLU G CA 1
ATOM 14225 C C . GLU G 1 245 ? 1.515 -37.834 34.856 1.00 68.12 245 GLU G C 1
ATOM 14226 O O . GLU G 1 245 ? 2.599 -38.411 34.750 1.00 66.26 245 GLU G O 1
ATOM 14228 N N . ASP G 1 246 ? 0.594 -37.821 33.889 1.00 69.25 246 ASP G N 1
ATOM 14229 C CA . ASP G 1 246 ? 0.842 -38.355 32.541 1.00 71.53 246 ASP G CA 1
ATOM 14230 C C . ASP G 1 246 ? 1.938 -37.577 31.799 1.00 72.58 246 ASP G C 1
ATOM 14231 O O . ASP G 1 246 ? 2.737 -38.168 31.066 1.00 71.73 246 ASP G O 1
ATOM 14236 N N . LYS G 1 247 ? 1.962 -36.259 32.003 1.00 73.12 247 LYS G N 1
ATOM 14237 C CA . LYS G 1 247 ? 2.869 -35.355 31.293 1.00 73.09 247 LYS G CA 1
ATOM 14238 C C . LYS G 1 247 ? 4.249 -35.269 31.950 1.00 72.79 247 LYS G C 1
ATOM 14239 O O . LYS G 1 247 ? 5.266 -35.298 31.255 1.00 76.04 247 LYS G O 1
ATOM 14245 N N . ILE G 1 248 ? 4.285 -35.171 33.277 1.00 71.58 248 ILE G N 1
ATOM 14246 C CA . ILE G 1 248 ? 5.544 -34.984 34.003 1.00 70.40 248 ILE G CA 1
ATOM 14247 C C . ILE G 1 248 ? 6.154 -36.350 34.330 1.00 70.22 248 ILE G C 1
ATOM 14248 O O . ILE G 1 248 ? 5.673 -37.049 35.225 1.00 71.96 248 ILE G O 1
ATOM 14253 N N . LEU G 1 249 ? 7.192 -36.731 33.583 1.00 70.70 249 LEU G N 1
ATOM 14254 C CA . LEU G 1 249 ? 8.013 -37.906 33.913 1.00 70.35 249 LEU G CA 1
ATOM 14255 C C . LEU G 1 249 ? 9.128 -37.486 34.869 1.00 71.79 249 LEU G C 1
ATOM 14256 O O . LEU G 1 249 ? 9.747 -36.431 34.693 1.00 72.18 249 LEU G O 1
ATOM 14261 N N . ILE G 1 250 ? 9.394 -38.342 35.853 1.00 71.43 250 ILE G N 1
ATOM 14262 C CA . ILE G 1 250 ? 10.279 -38.028 36.980 1.00 72.32 250 ILE G CA 1
ATOM 14263 C C . ILE G 1 250 ? 11.272 -39.188 37.181 1.00 71.49 250 ILE G C 1
ATOM 14264 O O . ILE G 1 250 ? 11.265 -39.857 38.216 1.00 72.43 250 ILE G O 1
ATOM 14269 N N . PRO G 1 251 ? 12.148 -39.415 36.179 1.00 69.84 251 PRO G N 1
ATOM 14270 C CA . PRO G 1 251 ? 12.968 -40.630 36.115 1.00 68.41 251 PRO G CA 1
ATOM 14271 C C . PRO G 1 251 ? 14.058 -40.735 37.180 1.00 67.41 251 PRO G C 1
ATOM 14272 O O . PRO G 1 251 ? 14.653 -39.726 37.564 1.00 67.59 251 PRO G O 1
ATOM 14276 N N . ALA G 1 252 ? 14.309 -41.963 37.633 1.00 66.87 252 ALA G N 1
ATOM 14277 C CA . ALA G 1 252 ? 15.359 -42.249 38.611 1.00 67.16 252 ALA G CA 1
ATOM 14278 C C . ALA G 1 252 ? 16.712 -42.379 37.926 1.00 66.76 252 ALA G C 1
ATOM 14279 O O . ALA G 1 252 ? 16.796 -42.424 36.697 1.00 67.26 252 ALA G O 1
ATOM 14281 N N . ASP G 1 253 ? 17.765 -42.4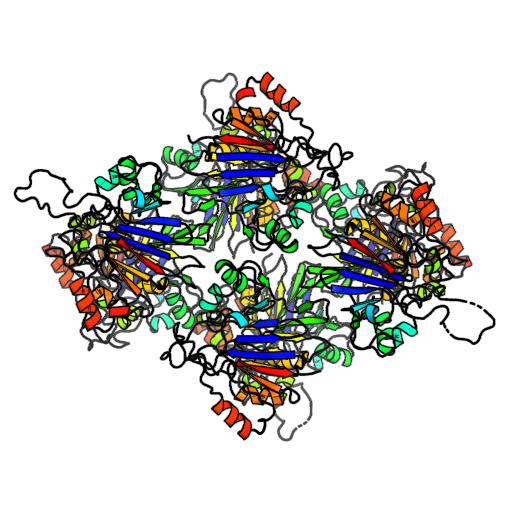50 38.737 1.00 67.32 253 ASP G N 1
ATOM 14282 C CA . ASP G 1 253 ? 19.131 -42.613 38.236 1.00 68.47 253 ASP G CA 1
ATOM 14283 C C . ASP G 1 253 ? 19.306 -43.977 37.564 1.00 71.10 253 ASP G C 1
ATOM 14284 O O . ASP G 1 253 ? 19.119 -45.017 38.200 1.00 74.19 253 ASP G O 1
ATOM 14289 N N . GLY G 1 254 ? 19.658 -43.955 36.276 1.00 71.91 254 GLY G N 1
ATOM 14290 C CA . GLY G 1 254 ? 19.815 -45.166 35.464 1.00 71.47 254 GLY G CA 1
ATOM 14291 C C . GLY G 1 254 ? 18.590 -45.584 34.663 1.00 71.10 254 GLY G C 1
ATOM 14292 O O . GLY G 1 254 ? 18.643 -46.580 33.940 1.00 71.18 254 GLY G O 1
ATOM 14293 N N . GLU G 1 255 ? 17.494 -44.830 34.781 1.00 71.12 255 GLU G N 1
ATOM 14294 C CA . GLU G 1 255 ? 16.236 -45.137 34.093 1.00 69.91 255 GLU G CA 1
ATOM 14295 C C . GLU G 1 255 ? 16.288 -44.639 32.649 1.00 70.70 255 GLU G C 1
ATOM 14296 O O . GLU G 1 255 ? 16.892 -43.600 32.372 1.00 68.12 255 GLU G O 1
ATOM 14302 N N . THR G 1 256 ? 15.639 -45.381 31.746 1.00 71.87 256 THR G N 1
ATOM 14303 C CA . THR G 1 256 ? 15.592 -45.065 30.309 1.00 70.68 256 THR G CA 1
ATOM 14304 C C . THR G 1 256 ? 14.157 -44.752 29.880 1.00 70.03 256 THR G C 1
ATOM 14305 O O . THR G 1 256 ? 13.212 -45.351 30.390 1.00 71.61 256 THR G O 1
ATOM 14309 N N . MET G 1 257 ? 14.013 -43.801 28.953 1.00 70.83 257 MET G N 1
ATOM 14310 C CA . MET G 1 257 ? 12.725 -43.457 28.340 1.00 73.16 257 MET G CA 1
ATOM 14311 C C . MET G 1 257 ? 12.857 -43.464 26.819 1.00 75.84 257 MET G C 1
ATOM 14312 O O . MET G 1 257 ? 13.584 -42.642 26.253 1.00 76.77 257 MET G O 1
ATOM 14317 N N . ALA G 1 258 ? 12.153 -44.390 26.167 1.00 77.50 258 ALA G N 1
ATOM 14318 C CA . ALA G 1 258 ? 12.167 -44.515 24.707 1.00 77.78 258 ALA G CA 1
ATOM 14319 C C . ALA G 1 258 ? 10.988 -43.762 24.092 1.00 78.47 258 ALA G C 1
ATOM 14320 O O . ALA G 1 258 ? 9.904 -43.712 24.678 1.00 77.38 258 ALA G O 1
ATOM 14322 N N . PHE G 1 259 ? 11.219 -43.160 22.923 1.00 79.89 259 PHE G N 1
ATOM 14323 C CA . PHE G 1 259 ? 10.183 -42.446 22.159 1.00 80.61 259 PHE G CA 1
ATOM 14324 C C . PHE G 1 259 ? 10.408 -42.655 20.661 1.00 81.97 259 PHE G C 1
ATOM 14325 O O . PHE G 1 259 ? 11.519 -42.982 20.240 1.00 83.49 259 PHE G O 1
ATOM 14333 N N . SER G 1 260 ? 9.358 -42.456 19.864 1.00 81.74 260 SER G N 1
ATOM 14334 C CA . SER G 1 260 ? 9.445 -42.616 18.404 1.00 81.81 260 SER G CA 1
ATOM 14335 C C . SER G 1 260 ? 8.236 -42.023 17.672 1.00 81.15 260 SER G C 1
ATOM 14336 O O . SER G 1 260 ? 7.122 -42.029 18.201 1.00 82.73 260 SER G O 1
ATOM 14339 N N . ALA G 1 261 ? 8.478 -41.525 16.456 1.00 78.89 261 ALA G N 1
ATOM 14340 C CA . ALA G 1 261 ? 7.443 -40.949 15.583 1.00 78.10 261 ALA G CA 1
ATOM 14341 C C . ALA G 1 261 ? 6.742 -39.742 16.207 1.00 76.25 261 ALA G C 1
ATOM 14342 O O . ALA G 1 261 ? 5.776 -39.217 15.653 1.00 73.25 261 ALA G O 1
ATOM 14344 N N . MET H 1 1 ? 29.117 12.507 15.468 1.00 76.56 1 MET H N 1
ATOM 14345 C CA . MET H 1 1 ? 27.766 12.056 15.926 1.00 76.10 1 MET H CA 1
ATOM 14346 C C . MET H 1 1 ? 26.988 13.239 16.495 1.00 77.09 1 MET H C 1
ATOM 14347 O O . MET H 1 1 ? 27.566 14.125 17.132 1.00 79.28 1 MET H O 1
ATOM 14352 N N . LYS H 1 2 ? 25.679 13.235 16.254 1.00 75.85 2 LYS H N 1
ATOM 14353 C CA . LYS H 1 2 ? 24.783 14.287 16.723 1.00 73.79 2 LYS H CA 1
ATOM 14354 C C . LYS H 1 2 ? 23.443 13.641 17.071 1.00 71.22 2 LYS H C 1
ATOM 14355 O O . LYS H 1 2 ? 22.740 13.145 16.187 1.00 70.42 2 LYS H O 1
ATOM 14361 N N . LEU H 1 3 ? 23.124 13.618 18.363 1.00 69.52 3 LEU H N 1
ATOM 14362 C CA . LEU H 1 3 ? 21.858 13.090 18.868 1.00 68.71 3 LEU H CA 1
ATOM 14363 C C . LEU H 1 3 ? 20.945 14.257 19.236 1.00 70.05 3 LEU H C 1
ATOM 14364 O O . LEU H 1 3 ? 21.420 15.369 19.484 1.00 69.68 3 LEU H O 1
ATOM 14369 N N . THR H 1 4 ? 19.638 13.997 19.248 1.00 70.00 4 THR H N 1
ATOM 14370 C CA . THR H 1 4 ? 18.636 14.992 19.628 1.00 69.34 4 THR H CA 1
ATOM 14371 C C . THR H 1 4 ? 17.405 14.300 20.225 1.00 70.59 4 THR H C 1
ATOM 14372 O O . THR H 1 4 ? 16.646 13.651 19.502 1.00 69.69 4 THR H O 1
ATOM 14376 N N . GLN H 1 5 ? 17.226 14.436 21.541 1.00 71.40 5 GLN H N 1
ATOM 14377 C CA . GLN H 1 5 ? 16.039 13.921 22.233 1.00 73.06 5 GLN H CA 1
ATOM 14378 C C . GLN H 1 5 ? 14.824 14.748 21.820 1.00 75.00 5 GLN H C 1
ATOM 14379 O O . GLN H 1 5 ? 14.743 15.935 22.148 1.00 78.35 5 GLN H O 1
ATOM 14385 N N . ILE H 1 6 ? 13.896 14.124 21.096 1.00 73.38 6 ILE H N 1
ATOM 14386 C CA . ILE H 1 6 ? 12.666 14.795 20.677 1.00 73.04 6 ILE H CA 1
ATOM 14387 C C . ILE H 1 6 ? 11.649 14.729 21.814 1.00 72.79 6 ILE H C 1
ATOM 14388 O O . ILE H 1 6 ? 11.361 15.746 22.440 1.00 74.26 6 ILE H O 1
ATOM 14393 N N . ARG H 1 7 ? 11.136 13.532 22.093 1.00 72.30 7 ARG H N 1
ATOM 14394 C CA . ARG H 1 7 ? 10.028 13.355 23.034 1.00 72.43 7 ARG H CA 1
ATOM 14395 C C . ARG H 1 7 ? 9.803 11.866 23.292 1.00 71.77 7 ARG H C 1
ATOM 14396 O O . ARG H 1 7 ? 9.508 11.119 22.357 1.00 72.12 7 ARG H O 1
ATOM 14404 N N . ASN H 1 8 ? 9.920 11.454 24.555 1.00 71.24 8 ASN H N 1
ATOM 14405 C CA . ASN H 1 8 ? 9.806 10.044 24.954 1.00 71.08 8 ASN H CA 1
ATOM 14406 C C . ASN H 1 8 ? 10.939 9.240 24.271 1.00 72.00 8 ASN H C 1
ATOM 14407 O O . ASN H 1 8 ? 12.103 9.628 24.404 1.00 70.13 8 ASN H O 1
ATOM 14412 N N . ALA H 1 9 ? 10.623 8.162 23.544 1.00 73.40 9 ALA H N 1
ATOM 14413 C CA . ALA H 1 9 ? 11.626 7.394 22.805 1.00 73.75 9 ALA H CA 1
ATOM 14414 C C . ALA H 1 9 ? 11.869 7.930 21.392 1.00 74.22 9 ALA H C 1
ATOM 14415 O O . ALA H 1 9 ? 12.672 7.354 20.657 1.00 76.03 9 ALA H O 1
ATOM 14417 N N . THR H 1 10 ? 11.172 9.001 20.999 1.00 74.51 10 THR H N 1
ATOM 14418 C CA . THR H 1 10 ? 11.448 9.666 19.727 1.00 74.31 10 THR H CA 1
ATOM 14419 C C . THR H 1 10 ? 12.771 10.422 19.829 1.00 73.87 10 THR H C 1
ATOM 14420 O O . THR H 1 10 ? 12.978 11.210 20.756 1.00 74.90 10 THR H O 1
ATOM 14424 N N . LEU H 1 11 ? 13.668 10.138 18.890 1.00 71.93 11 LEU H N 1
ATOM 14425 C CA . LEU H 1 11 ? 14.924 10.871 18.746 1.00 71.36 11 LEU H CA 1
ATOM 14426 C C . LEU H 1 11 ? 15.395 10.812 17.298 1.00 71.48 11 LEU H C 1
ATOM 14427 O O . LEU H 1 11 ? 14.969 9.936 16.535 1.00 71.54 11 LEU H O 1
ATOM 14432 N N . VAL H 1 12 ? 16.260 11.757 16.930 1.00 71.05 12 VAL H N 1
ATOM 14433 C CA . VAL H 1 12 ? 16.903 11.765 15.614 1.00 71.03 12 VAL H CA 1
ATOM 14434 C C . VAL H 1 12 ? 18.419 11.670 15.787 1.00 70.19 12 VAL H C 1
ATOM 14435 O O . VAL H 1 12 ? 19.024 12.451 16.527 1.00 68.62 12 VAL H O 1
ATOM 14439 N N . LEU H 1 13 ? 19.009 10.694 15.101 1.00 69.89 13 LEU H N 1
ATOM 14440 C CA . LEU H 1 13 ? 20.413 10.337 15.249 1.00 68.25 13 LEU H CA 1
ATOM 14441 C C . LEU H 1 13 ? 21.122 10.584 13.928 1.00 66.69 13 LEU H C 1
ATOM 14442 O O . LEU H 1 13 ? 20.910 9.847 12.966 1.00 66.38 13 LEU H O 1
ATOM 14447 N N . GLN H 1 14 ? 21.936 11.638 13.875 1.00 65.88 14 GLN H N 1
ATOM 14448 C CA . GLN H 1 14 ? 22.833 11.861 12.748 1.00 66.03 14 GLN H CA 1
ATOM 14449 C C . GLN H 1 14 ? 24.123 11.102 13.043 1.00 65.20 14 GLN H C 1
ATOM 14450 O O . GLN H 1 14 ? 24.813 11.398 14.023 1.00 64.79 14 GLN H O 1
ATOM 14456 N N . TYR H 1 15 ? 24.425 10.108 12.207 1.00 63.82 15 TYR H N 1
ATOM 14457 C CA . TYR H 1 15 ? 25.520 9.170 12.459 1.00 63.29 15 TYR H CA 1
ATOM 14458 C C . TYR H 1 15 ? 26.203 8.786 11.148 1.00 64.42 15 TYR H C 1
ATOM 14459 O O . TYR H 1 15 ? 25.562 8.238 10.250 1.00 65.00 15 TYR H O 1
ATOM 14468 N N . ALA H 1 16 ? 27.499 9.085 11.054 1.00 65.61 16 ALA H N 1
ATOM 14469 C CA . ALA H 1 16 ? 28.307 8.836 9.855 1.00 66.19 16 ALA H CA 1
ATOM 14470 C C . ALA H 1 16 ? 27.709 9.489 8.601 1.00 66.66 16 ALA H C 1
ATOM 14471 O O . ALA H 1 16 ? 27.537 8.842 7.563 1.00 67.52 16 ALA H O 1
ATOM 14473 N N . GLY H 1 17 ? 27.389 10.776 8.721 1.00 67.28 17 GLY H N 1
ATOM 14474 C CA . GLY H 1 17 ? 26.845 11.564 7.613 1.00 68.14 17 GLY H CA 1
ATOM 14475 C C . GLY H 1 17 ? 25.457 11.172 7.126 1.00 68.51 17 GLY H C 1
ATOM 14476 O O . GLY H 1 17 ? 25.098 11.488 5.990 1.00 68.43 17 GLY H O 1
ATOM 14477 N N . LYS H 1 18 ? 24.680 10.497 7.978 1.00 69.74 18 LYS H N 1
ATOM 14478 C CA . LYS H 1 18 ? 23.334 10.025 7.632 1.00 70.82 18 LYS H CA 1
ATOM 14479 C C . LYS H 1 18 ? 22.405 10.124 8.843 1.00 72.39 18 LYS H C 1
ATOM 14480 O O . LYS H 1 18 ? 22.789 9.750 9.953 1.00 73.44 18 LYS H O 1
ATOM 14486 N N . LYS H 1 19 ? 21.185 10.616 8.613 1.00 72.88 19 LYS H N 1
ATOM 14487 C CA . LYS H 1 19 ? 20.218 10.892 9.684 1.00 71.93 19 LYS H CA 1
ATOM 14488 C C . LYS H 1 19 ? 19.192 9.767 9.832 1.00 69.30 19 LYS H C 1
ATOM 14489 O O . LYS H 1 19 ? 18.803 9.140 8.846 1.00 69.23 19 LYS H O 1
ATOM 14495 N N . PHE H 1 20 ? 18.765 9.527 11.072 1.00 66.58 20 PHE H N 1
ATOM 14496 C CA . PHE H 1 20 ? 17.797 8.476 11.403 1.00 65.12 20 PHE H CA 1
ATOM 14497 C C . PHE H 1 20 ? 16.671 9.023 12.276 1.00 64.07 20 PHE H C 1
ATOM 14498 O O . PHE H 1 20 ? 16.764 10.135 12.793 1.00 64.51 20 PHE H O 1
ATOM 14506 N N . LEU H 1 21 ? 15.609 8.230 12.419 1.00 62.03 21 LEU H N 1
ATOM 14507 C CA . LEU H 1 21 ? 14.452 8.567 13.255 1.00 59.86 21 LEU H CA 1
ATOM 14508 C C . LEU H 1 21 ? 13.999 7.311 14.007 1.00 59.61 21 LEU H C 1
ATOM 14509 O O . LEU H 1 21 ? 13.388 6.414 13.413 1.00 56.58 21 LEU H O 1
ATOM 14514 N N . ILE H 1 22 ? 14.300 7.256 15.307 1.00 58.57 22 ILE H N 1
ATOM 14515 C CA . ILE H 1 22 ? 14.046 6.065 16.124 1.00 60.42 22 ILE H CA 1
ATOM 14516 C C . ILE H 1 22 ? 12.723 6.232 16.876 1.00 61.59 22 ILE H C 1
ATOM 14517 O O . ILE H 1 22 ? 12.591 7.141 17.692 1.00 63.48 22 ILE H O 1
ATOM 14522 N N . ASP H 1 23 ? 11.754 5.359 16.595 1.00 61.62 23 ASP H N 1
ATOM 14523 C CA . ASP H 1 23 ? 10.481 5.303 17.331 1.00 63.87 23 ASP H CA 1
ATOM 14524 C C . ASP H 1 23 ? 9.713 6.643 17.363 1.00 66.21 23 ASP H C 1
ATOM 14525 O O . ASP H 1 23 ? 9.547 7.247 18.432 1.00 65.27 23 ASP H O 1
ATOM 14530 N N . PRO H 1 24 ? 9.238 7.109 16.190 1.00 68.56 24 PRO H N 1
ATOM 14531 C CA . PRO H 1 24 ? 8.500 8.375 16.125 1.00 70.46 24 PRO H CA 1
ATOM 14532 C C . PRO H 1 24 ? 7.075 8.282 16.685 1.00 72.57 24 PRO H C 1
ATOM 14533 O O . PRO H 1 24 ? 6.282 7.458 16.221 1.00 72.25 24 PRO H O 1
ATOM 14537 N N . MET H 1 25 ? 6.785 9.116 17.686 1.00 75.89 25 MET H N 1
ATOM 14538 C CA . MET H 1 25 ? 5.444 9.289 18.249 1.00 76.51 25 MET H CA 1
ATOM 14539 C C . MET H 1 25 ? 5.048 10.746 17.993 1.00 77.75 25 MET H C 1
ATOM 14540 O O . MET H 1 25 ? 5.492 11.647 18.710 1.00 79.70 25 MET H O 1
ATOM 14545 N N . LEU H 1 26 ? 4.224 10.972 16.967 1.00 77.72 26 LEU H N 1
ATOM 14546 C CA . LEU H 1 26 ? 4.005 12.319 16.409 1.00 78.92 26 LEU H CA 1
ATOM 14547 C C . LEU H 1 26 ? 2.612 12.943 16.646 1.00 80.20 26 LEU H C 1
ATOM 14548 O O . LEU H 1 26 ? 2.252 13.914 15.970 1.00 79.47 26 LEU H O 1
ATOM 14553 N N . ALA H 1 27 ? 1.844 12.417 17.603 1.00 80.16 27 ALA H N 1
ATOM 14554 C CA . ALA H 1 27 ? 0.531 12.990 17.945 1.00 80.42 27 ALA H CA 1
ATOM 14555 C C . ALA H 1 27 ? 0.696 14.194 18.871 1.00 80.81 27 ALA H C 1
ATOM 14556 O O . ALA H 1 27 ? 1.603 14.219 19.703 1.00 81.77 27 ALA H O 1
ATOM 14558 N N . GLU H 1 28 ? -0.198 15.176 18.737 1.00 81.38 28 GLU H N 1
ATOM 14559 C CA . GLU H 1 28 ? -0.140 16.415 19.534 1.00 81.19 28 GLU H CA 1
ATOM 14560 C C . GLU H 1 28 ? -0.561 16.180 20.992 1.00 80.33 28 GLU H C 1
ATOM 14561 O O . GLU H 1 28 ? -1.070 15.108 21.330 1.00 80.11 28 GLU H O 1
ATOM 14567 N N . LYS H 1 29 ? -0.339 17.185 21.843 1.00 79.39 29 LYS H N 1
ATOM 14568 C CA . LYS H 1 29 ? -0.627 17.089 23.286 1.00 79.78 29 LYS H CA 1
ATOM 14569 C C . LYS H 1 29 ? -2.060 16.618 23.577 1.00 81.10 29 LYS H C 1
ATOM 14570 O O . LYS H 1 29 ? -3.022 17.321 23.266 1.00 79.82 29 LYS H O 1
ATOM 14576 N N . GLU H 1 30 ? -2.177 15.433 24.183 1.00 83.43 30 GLU H N 1
ATOM 14577 C CA . GLU H 1 30 ? -3.468 14.800 24.513 1.00 84.98 30 GLU H CA 1
ATOM 14578 C C . GLU H 1 30 ? -4.401 14.579 23.295 1.00 87.04 30 GLU H C 1
ATOM 14579 O O . GLU H 1 30 ? -5.626 14.692 23.400 1.00 88.10 30 GLU H O 1
ATOM 14585 N N . ALA H 1 31 ? -3.804 14.224 22.155 1.00 88.35 31 ALA H N 1
ATOM 14586 C CA . ALA H 1 31 ? -4.544 13.990 20.904 1.00 87.00 31 ALA H CA 1
ATOM 14587 C C . ALA H 1 31 ? -5.115 12.571 20.764 1.00 87.35 31 ALA H C 1
ATOM 14588 O O . ALA H 1 31 ? -6.030 12.360 19.966 1.00 87.49 31 ALA H O 1
ATOM 14590 N N . TRP H 1 32 ? -4.577 11.612 21.522 1.00 87.64 32 TRP H N 1
ATOM 14591 C CA . TRP H 1 32 ? -4.998 10.201 21.441 1.00 87.68 32 TRP H CA 1
ATOM 14592 C C . TRP H 1 32 ? -6.471 10.012 21.800 1.00 86.95 32 TRP H C 1
ATOM 14593 O O . TRP H 1 32 ? -7.299 9.740 20.930 1.00 86.38 32 TRP H O 1
ATOM 14604 N N . PHE H 1 35 ? -9.037 6.793 20.295 1.00 86.37 35 PHE H N 1
ATOM 14605 C CA . PHE H 1 35 ? -10.302 6.239 20.773 1.00 87.96 35 PHE H CA 1
ATOM 14606 C C . PHE H 1 35 ? -11.029 7.239 21.665 1.00 86.77 35 PHE H C 1
ATOM 14607 O O . PHE H 1 35 ? -10.393 8.077 22.309 1.00 86.33 35 PHE H O 1
ATOM 14609 N N . ALA H 1 36 ? -12.358 7.144 21.691 1.00 85.25 36 ALA H N 1
ATOM 14610 C CA . ALA H 1 36 ? -13.193 8.003 22.539 1.00 86.05 36 ALA H CA 1
ATOM 14611 C C . ALA H 1 36 ? -14.585 7.390 22.742 1.00 87.34 36 ALA H C 1
ATOM 14612 O O . ALA H 1 36 ? -15.603 7.968 22.350 1.00 84.31 36 ALA H O 1
ATOM 14614 N N . GLY H 1 37 ? -14.603 6.207 23.353 1.00 90.57 37 GLY H N 1
ATOM 14615 C CA . GLY H 1 37 ? -15.839 5.497 23.697 1.00 92.44 37 GLY H CA 1
ATOM 14616 C C . GLY H 1 37 ? -15.742 4.838 25.063 1.00 96.00 37 GLY H C 1
ATOM 14617 O O . GLY H 1 37 ? -16.055 3.652 25.207 1.00 99.38 37 GLY H O 1
ATOM 14618 N N . SER H 1 38 ? -15.314 5.617 26.061 1.00 96.92 38 SER H N 1
ATOM 14619 C CA . SER H 1 38 ? -15.121 5.134 27.437 1.00 95.18 38 SER H CA 1
ATOM 14620 C C . SER H 1 38 ? -15.428 6.221 28.473 1.00 96.24 38 SER H C 1
ATOM 14621 O O . SER H 1 38 ? -15.625 7.388 28.125 1.00 95.87 38 SER H O 1
ATOM 14624 N N . ALA H 1 39 ? -15.462 5.822 29.744 1.00 98.21 39 ALA H N 1
ATOM 14625 C CA . ALA H 1 39 ? -15.821 6.720 30.849 1.00 98.33 39 ALA H CA 1
ATOM 14626 C C . ALA H 1 39 ? -14.709 7.711 31.213 1.00 98.56 39 ALA H C 1
ATOM 14627 O O . ALA H 1 39 ? -14.984 8.896 31.429 1.00 98.53 39 ALA H O 1
ATOM 14629 N N . ARG H 1 40 ? -13.469 7.224 31.283 1.00 98.14 40 ARG H N 1
ATOM 14630 C CA . ARG H 1 40 ? -12.315 8.050 31.671 1.00 95.97 40 ARG H CA 1
ATOM 14631 C C . ARG H 1 40 ? -11.913 9.045 30.581 1.00 93.53 40 ARG H C 1
ATOM 14632 O O . ARG H 1 40 ? -12.069 8.779 29.389 1.00 89.72 40 ARG H O 1
ATOM 14634 N N . ARG H 1 44 ? -5.661 12.096 28.266 1.00 85.96 44 ARG H N 1
ATOM 14635 C CA . ARG H 1 44 ? -4.620 11.596 29.159 1.00 88.48 44 ARG H CA 1
ATOM 14636 C C . ARG H 1 44 ? -3.219 11.732 28.541 1.00 87.64 44 ARG H C 1
ATOM 14637 O O . ARG H 1 44 ? -2.422 12.552 29.007 1.00 89.85 44 ARG H O 1
ATOM 14639 N N . ASN H 1 45 ? -2.936 10.939 27.501 1.00 84.89 45 ASN H N 1
ATOM 14640 C CA . ASN H 1 45 ? -1.632 10.942 26.806 1.00 82.77 45 ASN H CA 1
ATOM 14641 C C . ASN H 1 45 ? -1.763 11.548 25.405 1.00 83.09 45 ASN H C 1
ATOM 14642 O O . ASN H 1 45 ? -2.825 11.411 24.796 1.00 82.92 45 ASN H O 1
ATOM 14647 N N . PRO H 1 46 ? -0.717 12.195 24.869 1.00 83.20 46 PRO H N 1
ATOM 14648 C CA . PRO H 1 46 ? 0.561 12.453 25.555 1.00 82.97 46 PRO H CA 1
ATOM 14649 C C . PRO H 1 46 ? 0.497 13.623 26.535 1.00 83.56 46 PRO H C 1
ATOM 14650 O O . PRO H 1 46 ? -0.385 14.475 26.423 1.00 84.43 46 PRO H O 1
ATOM 14654 N N . MET H 1 47 ? 1.442 13.660 27.471 1.00 83.31 47 MET H N 1
ATOM 14655 C CA . MET H 1 47 ? 1.514 14.733 28.470 1.00 83.72 47 MET H CA 1
ATOM 14656 C C . MET H 1 47 ? 1.892 16.089 27.868 1.00 83.78 47 MET H C 1
ATOM 14657 O O . MET H 1 47 ? 1.364 17.119 28.300 1.00 83.03 47 MET H O 1
ATOM 14662 N N . VAL H 1 48 ? 2.802 16.083 26.891 1.00 83.15 48 VAL H N 1
ATOM 14663 C CA . VAL H 1 48 ? 3.268 17.312 26.227 1.00 83.42 48 VAL H CA 1
ATOM 14664 C C . VAL H 1 48 ? 3.321 17.162 24.703 1.00 84.13 48 VAL H C 1
ATOM 14665 O O . VAL H 1 48 ? 3.207 16.054 24.171 1.00 83.79 48 VAL H O 1
ATOM 14669 N N . ALA H 1 49 ? 3.485 18.295 24.020 1.00 84.37 49 ALA H N 1
ATOM 14670 C CA . ALA H 1 49 ? 3.554 18.350 22.557 1.00 85.86 49 ALA H CA 1
ATOM 14671 C C . ALA H 1 49 ? 4.998 18.214 22.063 1.00 86.99 49 ALA H C 1
ATOM 14672 O O . ALA H 1 49 ? 5.924 18.062 22.866 1.00 88.04 49 ALA H O 1
ATOM 14674 N N . LEU H 1 50 ? 5.176 18.264 20.741 1.00 86.86 50 LEU H N 1
ATOM 14675 C CA . LEU H 1 50 ? 6.506 18.209 20.120 1.00 86.43 50 LEU H CA 1
ATOM 14676 C C . LEU H 1 50 ? 7.259 19.528 20.327 1.00 86.36 50 LEU H C 1
ATOM 14677 O O . LEU H 1 50 ? 6.647 20.597 20.271 1.00 87.73 50 LEU H O 1
ATOM 14682 N N . PRO H 1 51 ? 8.589 19.463 20.548 1.00 85.22 51 PRO H N 1
ATOM 14683 C CA . PRO H 1 51 ? 9.396 20.683 20.683 1.00 84.92 51 PRO H CA 1
ATOM 14684 C C . PRO H 1 51 ? 9.724 21.393 19.361 1.00 84.55 51 PRO H C 1
ATOM 14685 O O . PRO H 1 51 ? 10.191 22.532 19.393 1.00 85.10 51 PRO H O 1
ATOM 14689 N N . VAL H 1 52 ? 9.504 20.724 18.225 1.00 85.85 52 VAL H N 1
ATOM 14690 C CA . VAL H 1 52 ? 9.775 21.289 16.894 1.00 87.47 52 VAL H CA 1
ATOM 14691 C C . VAL H 1 52 ? 8.722 20.816 15.879 1.00 89.68 52 VAL H C 1
ATOM 14692 O O . VAL H 1 52 ? 8.048 19.806 16.118 1.00 90.13 52 VAL H O 1
ATOM 14696 N N . PRO H 1 53 ? 8.572 21.542 14.746 1.00 91.25 53 PRO H N 1
ATOM 14697 C CA . PRO H 1 53 ? 7.597 21.124 13.729 1.00 90.84 53 PRO H CA 1
ATOM 14698 C C . PRO H 1 53 ? 8.004 19.860 12.966 1.00 91.67 53 PRO H C 1
ATOM 14699 O O . PRO H 1 53 ? 9.170 19.450 13.001 1.00 91.15 53 PRO H O 1
ATOM 14703 N N . VAL H 1 54 ? 7.034 19.272 12.272 1.00 91.99 54 VAL H N 1
ATOM 14704 C CA . VAL H 1 54 ? 7.222 18.005 11.553 1.00 92.78 54 VAL H CA 1
ATOM 14705 C C . VAL H 1 54 ? 8.062 18.187 10.274 1.00 93.15 54 VAL H C 1
ATOM 14706 O O . VAL H 1 54 ? 8.686 17.230 9.808 1.00 90.32 54 VAL H O 1
ATOM 14710 N N . GLU H 1 55 ? 8.095 19.407 9.730 1.00 95.75 55 GLU H N 1
ATOM 14711 C CA . GLU H 1 55 ? 8.917 19.734 8.555 1.00 97.04 55 GLU H CA 1
ATOM 14712 C C . GLU H 1 55 ? 10.414 19.485 8.789 1.00 98.26 55 GLU H C 1
ATOM 14713 O O . GLU H 1 55 ? 11.082 18.869 7.953 1.00 99.51 55 GLU H O 1
ATOM 14715 N N . ASP H 1 56 ? 10.926 19.963 9.924 1.00 96.35 56 ASP H N 1
ATOM 14716 C CA . ASP H 1 56 ? 12.314 19.694 10.334 1.00 95.90 56 ASP H CA 1
ATOM 14717 C C . ASP H 1 56 ? 12.553 18.232 10.755 1.00 92.96 56 ASP H C 1
ATOM 14718 O O . ASP H 1 56 ? 13.680 17.743 10.671 1.00 94.33 56 ASP H O 1
ATOM 14723 N N . LEU H 1 57 ? 11.497 17.549 11.198 1.00 90.08 57 LEU H N 1
ATOM 14724 C CA . LEU H 1 57 ? 11.596 16.203 11.776 1.00 86.83 57 LEU H CA 1
ATOM 14725 C C . LEU H 1 57 ? 11.682 15.063 10.749 1.00 86.31 57 LEU H C 1
ATOM 14726 O O . LEU H 1 57 ? 12.358 14.065 11.004 1.00 87.40 57 LEU H O 1
ATOM 14731 N N . LEU H 1 58 ? 10.994 15.201 9.611 1.00 85.01 58 LEU H N 1
ATOM 14732 C CA . LEU H 1 58 ? 10.931 14.136 8.586 1.00 82.02 58 LEU H CA 1
ATOM 14733 C C . LEU H 1 58 ? 12.070 14.136 7.546 1.00 81.02 58 LEU H C 1
ATOM 14734 O O . LEU H 1 58 ? 12.134 13.222 6.716 1.00 79.74 58 LEU H O 1
ATOM 14739 N N . ALA H 1 59 ? 12.956 15.136 7.581 1.00 78.24 59 ALA H N 1
ATOM 14740 C CA . ALA H 1 59 ? 14.114 15.185 6.674 1.00 76.18 59 ALA H CA 1
ATOM 14741 C C . ALA H 1 59 ? 15.160 14.144 7.093 1.00 75.03 59 ALA H C 1
ATOM 14742 O O . ALA H 1 59 ? 16.197 14.478 7.674 1.00 75.14 59 ALA H O 1
ATOM 14744 N N . VAL H 1 60 ? 14.865 12.882 6.778 1.00 72.41 60 VAL H N 1
ATOM 14745 C CA . VAL H 1 60 ? 15.578 11.722 7.323 1.00 70.03 60 VAL H CA 1
ATOM 14746 C C . VAL H 1 60 ? 15.765 10.652 6.236 1.00 67.49 60 VAL H C 1
ATOM 14747 O O . VAL H 1 60 ? 14.883 10.459 5.397 1.00 66.28 60 VAL H O 1
ATOM 14751 N N . ASP H 1 61 ? 16.908 9.962 6.269 1.00 63.89 61 ASP H N 1
ATOM 14752 C CA . ASP H 1 61 ? 17.221 8.890 5.308 1.00 61.69 61 ASP H CA 1
ATOM 14753 C C . ASP H 1 61 ? 16.366 7.639 5.527 1.00 58.64 61 ASP H C 1
ATOM 14754 O O . ASP H 1 61 ? 15.908 7.025 4.566 1.00 56.36 61 ASP H O 1
ATOM 14759 N N . ALA H 1 62 ? 16.183 7.252 6.788 1.00 57.96 62 ALA H N 1
ATOM 14760 C CA . ALA H 1 62 ? 15.319 6.119 7.144 1.00 57.72 62 ALA H CA 1
ATOM 14761 C C . ALA H 1 62 ? 14.874 6.178 8.607 1.00 56.35 62 ALA H C 1
ATOM 14762 O O . ALA H 1 62 ? 15.583 6.719 9.450 1.00 56.70 62 ALA H O 1
ATOM 14764 N N . VAL H 1 63 ? 13.701 5.617 8.899 1.00 56.61 63 VAL H N 1
ATOM 14765 C CA . VAL H 1 63 ? 13.223 5.491 10.281 1.00 56.84 63 VAL H CA 1
ATOM 14766 C C . VAL H 1 63 ? 13.457 4.063 10.776 1.00 56.26 63 VAL H C 1
ATOM 14767 O O . VAL H 1 63 ? 13.494 3.121 9.983 1.00 54.95 63 VAL H O 1
ATOM 14771 N N . ILE H 1 64 ? 13.610 3.919 12.090 1.00 57.99 64 ILE H N 1
ATOM 14772 C CA . ILE H 1 64 ? 13.822 2.616 12.728 1.00 57.73 64 ILE H CA 1
ATOM 14773 C C . ILE H 1 64 ? 12.752 2.441 13.799 1.00 57.58 64 ILE H C 1
ATOM 14774 O O . ILE H 1 64 ? 12.461 3.378 14.540 1.00 59.90 64 ILE H O 1
ATOM 14779 N N . LEU H 1 65 ? 12.172 1.243 13.870 1.00 57.30 65 LEU H N 1
ATOM 14780 C CA . LEU H 1 65 ? 11.109 0.931 14.824 1.00 57.63 65 LEU H CA 1
ATOM 14781 C C . LEU H 1 65 ? 11.481 -0.276 15.683 1.00 58.37 65 LEU H C 1
ATOM 14782 O O . LEU H 1 65 ? 11.393 -1.421 15.223 1.00 58.77 65 LEU H O 1
ATOM 14787 N N . THR H 1 66 ? 11.879 -0.005 16.932 1.00 57.23 66 THR H N 1
ATOM 14788 C CA . THR H 1 66 ? 12.294 -1.050 17.883 1.00 55.54 66 THR H CA 1
ATOM 14789 C C . THR H 1 66 ? 11.159 -2.021 18.194 1.00 55.11 66 THR H C 1
ATOM 14790 O O . THR H 1 66 ? 11.397 -3.212 18.394 1.00 54.63 66 THR H O 1
ATOM 14794 N N . HIS H 1 67 ? 9.941 -1.484 18.261 1.00 54.85 67 HIS H N 1
ATOM 14795 C CA . HIS H 1 67 ? 8.708 -2.278 18.325 1.00 54.01 67 HIS H CA 1
ATOM 14796 C C . HIS H 1 67 ? 7.501 -1.385 18.016 1.00 53.89 67 HIS H C 1
ATOM 14797 O O . HIS H 1 67 ? 7.653 -0.169 17.839 1.00 52.27 67 HIS H O 1
ATOM 14804 N N . THR H 1 68 ? 6.315 -1.991 17.944 1.00 53.83 68 THR H N 1
ATOM 14805 C CA . THR H 1 68 ? 5.084 -1.278 17.592 1.00 53.24 68 THR H CA 1
ATOM 14806 C C . THR H 1 68 ? 4.142 -1.091 18.794 1.00 53.54 68 THR H C 1
ATOM 14807 O O . THR H 1 68 ? 2.945 -1.385 18.714 1.00 55.79 68 THR H O 1
ATOM 14811 N N . HIS H 1 69 ? 4.696 -0.610 19.908 1.00 53.32 69 HIS H N 1
ATOM 14812 C CA . HIS H 1 69 ? 3.895 -0.069 21.015 1.00 52.32 69 HIS H CA 1
ATOM 14813 C C . HIS H 1 69 ? 3.537 1.372 20.655 1.00 53.25 69 HIS H C 1
ATOM 14814 O O . HIS H 1 69 ? 4.338 2.070 20.026 1.00 52.73 69 HIS H O 1
ATOM 14821 N N . THR H 1 70 ? 2.348 1.812 21.071 1.00 53.69 70 THR H N 1
ATOM 14822 C CA . THR H 1 70 ? 1.769 3.096 20.626 1.00 54.51 70 THR H CA 1
ATOM 14823 C C . THR H 1 70 ? 2.673 4.317 20.878 1.00 54.72 70 THR H C 1
ATOM 14824 O O . THR H 1 70 ? 2.748 5.214 20.037 1.00 52.14 70 THR H O 1
ATOM 14828 N N . ASP H 1 71 ? 3.371 4.328 22.015 1.00 55.68 71 ASP H N 1
ATOM 14829 C CA . ASP H 1 71 ? 4.354 5.391 22.337 1.00 55.99 71 ASP H CA 1
ATOM 14830 C C . ASP H 1 71 ? 5.665 5.343 21.513 1.00 56.69 71 ASP H C 1
ATOM 14831 O O . ASP H 1 71 ? 6.551 6.192 21.693 1.00 57.27 71 ASP H O 1
ATOM 14836 N N . HIS H 1 72 ? 5.801 4.336 20.650 1.00 55.67 72 HIS H N 1
ATOM 14837 C CA . HIS H 1 72 ? 6.879 4.265 19.657 1.00 53.87 72 HIS H CA 1
ATOM 14838 C C . HIS H 1 72 ? 6.388 4.365 18.199 1.00 53.24 72 HIS H C 1
ATOM 14839 O O . HIS H 1 72 ? 7.152 4.776 17.320 1.00 53.30 72 HIS H O 1
ATOM 14846 N N . TRP H 1 73 ? 5.127 4.002 17.951 1.00 52.29 73 TRP H N 1
ATOM 14847 C CA . TRP H 1 73 ? 4.535 4.037 16.610 1.00 51.68 73 TRP H CA 1
ATOM 14848 C C . TRP H 1 73 ? 3.015 4.246 16.728 1.00 54.09 73 TRP H C 1
ATOM 14849 O O . TRP H 1 73 ? 2.235 3.284 16.742 1.00 53.76 73 TRP H O 1
ATOM 14860 N N . ASP H 1 74 ? 2.613 5.516 16.838 1.00 56.88 74 ASP H N 1
ATOM 14861 C CA . ASP H 1 74 ? 1.199 5.892 17.053 1.00 57.77 74 ASP H CA 1
ATOM 14862 C C . ASP H 1 74 ? 0.431 6.043 15.739 1.00 59.30 74 ASP H C 1
ATOM 14863 O O . ASP H 1 74 ? 1.006 5.906 14.659 1.00 61.37 74 ASP H O 1
ATOM 14868 N N . GLU H 1 75 ? -0.866 6.324 15.848 1.00 63.57 75 GLU H N 1
ATOM 14869 C CA . GLU H 1 75 ? -1.730 6.566 14.683 1.00 63.91 75 GLU H CA 1
ATOM 14870 C C . GLU H 1 75 ? -1.317 7.813 13.880 1.00 61.51 75 GLU H C 1
ATOM 14871 O O . GLU H 1 75 ? -1.434 7.821 12.654 1.00 59.88 75 GLU H O 1
ATOM 14877 N N . ALA H 1 76 ? -0.834 8.849 14.569 1.00 60.44 76 ALA H N 1
ATOM 14878 C CA . ALA H 1 76 ? -0.366 10.084 13.915 1.00 60.93 76 ALA H CA 1
ATOM 14879 C C . ALA H 1 76 ? 0.929 9.905 13.112 1.00 61.90 76 ALA H C 1
ATOM 14880 O O . ALA H 1 76 ? 1.143 10.606 12.122 1.00 61.88 76 ALA H O 1
ATOM 14882 N N . ALA H 1 77 ? 1.791 8.987 13.550 1.00 63.85 77 ALA H N 1
ATOM 14883 C CA . ALA H 1 77 ? 3.020 8.649 12.824 1.00 63.81 77 ALA H CA 1
ATOM 14884 C C . ALA H 1 77 ? 2.723 7.839 11.562 1.00 65.38 77 ALA H C 1
ATOM 14885 O O . ALA H 1 77 ? 3.426 7.974 10.560 1.00 64.73 77 ALA H O 1
ATOM 14887 N N . GLN H 1 78 ? 1.691 6.996 11.620 1.00 67.44 78 GLN H N 1
ATOM 14888 C CA . GLN H 1 78 ? 1.230 6.228 10.454 1.00 70.04 78 GLN H CA 1
ATOM 14889 C C . GLN H 1 78 ? 0.645 7.113 9.345 1.00 72.68 78 GLN H C 1
ATOM 14890 O O . GLN H 1 78 ? 0.725 6.763 8.164 1.00 75.71 78 GLN H O 1
ATOM 14896 N N . GLN H 1 79 ? 0.055 8.243 9.731 1.00 75.15 79 GLN H N 1
ATOM 14897 C CA . GLN H 1 79 ? -0.527 9.201 8.785 1.00 76.17 79 GLN H CA 1
ATOM 14898 C C . GLN H 1 79 ? 0.504 10.213 8.274 1.00 75.89 79 GLN H C 1
ATOM 14899 O O . GLN H 1 79 ? 0.580 10.471 7.070 1.00 77.14 79 GLN H O 1
ATOM 14905 N N . ALA H 1 80 ? 1.289 10.776 9.194 1.00 74.90 80 ALA H N 1
ATOM 14906 C CA . ALA H 1 80 ? 2.199 11.889 8.887 1.00 75.38 80 ALA H CA 1
ATOM 14907 C C . ALA H 1 80 ? 3.425 11.493 8.060 1.00 75.50 80 ALA H C 1
ATOM 14908 O O . ALA H 1 80 ? 3.819 12.226 7.148 1.00 77.52 80 ALA H O 1
ATOM 14910 N N . VAL H 1 81 ? 4.026 10.349 8.384 1.00 74.26 81 VAL H N 1
ATOM 14911 C CA . VAL H 1 81 ? 5.244 9.883 7.706 1.00 73.85 81 VAL H CA 1
ATOM 14912 C C . VAL H 1 81 ? 4.876 9.390 6.297 1.00 72.32 81 VAL H C 1
ATOM 14913 O O . VAL H 1 81 ? 3.956 8.577 6.162 1.00 73.85 81 VAL H O 1
ATOM 14917 N N . PRO H 1 82 ? 5.577 9.885 5.246 1.00 69.29 82 PRO H N 1
ATOM 14918 C CA . PRO H 1 82 ? 5.238 9.457 3.882 1.00 69.02 82 PRO H CA 1
ATOM 14919 C C . PRO H 1 82 ? 5.563 7.984 3.641 1.00 68.44 82 PRO H C 1
ATOM 14920 O O . PRO H 1 82 ? 6.563 7.479 4.151 1.00 66.24 82 PRO H O 1
ATOM 14924 N N . LYS H 1 83 ? 4.730 7.320 2.846 1.00 69.15 83 LYS H N 1
ATOM 14925 C CA . LYS H 1 83 ? 4.750 5.856 2.743 1.00 70.76 83 LYS H CA 1
ATOM 14926 C C . LYS H 1 83 ? 5.884 5.287 1.874 1.00 69.10 83 LYS H C 1
ATOM 14927 O O . LYS H 1 83 ? 6.116 4.075 1.886 1.00 67.67 83 LYS H O 1
ATOM 14933 N N . ASP H 1 84 ? 6.579 6.154 1.133 1.00 68.72 84 ASP H N 1
ATOM 14934 C CA . ASP H 1 84 ? 7.775 5.766 0.362 1.00 68.62 84 ASP H CA 1
ATOM 14935 C C . ASP H 1 84 ? 9.097 5.806 1.159 1.00 68.25 84 ASP H C 1
ATOM 14936 O O . ASP H 1 84 ? 10.144 5.431 0.626 1.00 67.69 84 ASP H O 1
ATOM 14941 N N . MET H 1 85 ? 9.046 6.257 2.416 1.00 68.89 85 MET H N 1
ATOM 14942 C CA . MET H 1 85 ? 10.224 6.298 3.294 1.00 67.64 85 MET H CA 1
ATOM 14943 C C . MET H 1 85 ? 10.645 4.883 3.701 1.00 67.21 85 MET H C 1
ATOM 14944 O O . MET H 1 85 ? 9.796 4.020 3.955 1.00 68.93 85 MET H O 1
ATOM 14949 N N . LEU H 1 86 ? 11.959 4.663 3.765 1.00 64.14 86 LEU H N 1
ATOM 14950 C CA . LEU H 1 86 ? 12.526 3.374 4.172 1.00 61.91 86 LEU H CA 1
ATOM 14951 C C . LEU H 1 86 ? 12.351 3.161 5.679 1.00 59.96 86 LEU H C 1
ATOM 14952 O O . LEU H 1 86 ? 12.789 3.991 6.481 1.00 57.29 86 LEU H O 1
ATOM 14957 N N . ILE H 1 87 ? 11.716 2.044 6.042 1.00 59.15 87 ILE H N 1
ATOM 14958 C CA . ILE H 1 87 ? 11.441 1.680 7.435 1.00 57.44 87 ILE H CA 1
ATOM 14959 C C . ILE H 1 87 ? 12.247 0.429 7.810 1.00 56.58 87 ILE H C 1
ATOM 14960 O O . ILE H 1 87 ? 12.131 -0.608 7.153 1.00 56.36 87 ILE H O 1
ATOM 14965 N N . TYR H 1 88 ? 13.056 0.530 8.863 1.00 55.45 88 TYR H N 1
ATOM 14966 C CA . TYR H 1 88 ? 13.781 -0.621 9.403 1.00 55.64 88 TYR H CA 1
ATOM 14967 C C . TYR H 1 88 ? 13.037 -1.184 10.621 1.00 55.55 88 TYR H C 1
ATOM 14968 O O . TYR H 1 88 ? 13.134 -0.629 11.717 1.00 56.11 88 TYR H O 1
ATOM 14977 N N . THR H 1 89 ? 12.301 -2.279 10.428 1.00 53.89 89 THR H N 1
ATOM 14978 C CA . THR H 1 89 ? 11.567 -2.924 11.525 1.00 54.04 89 THR H CA 1
ATOM 14979 C C . THR H 1 89 ? 12.404 -4.005 12.203 1.00 54.05 89 THR H C 1
ATOM 14980 O O . THR H 1 89 ? 13.379 -4.499 11.640 1.00 55.96 89 THR H O 1
ATOM 14984 N N . GLN H 1 90 ? 11.987 -4.366 13.411 1.00 55.67 90 GLN H N 1
ATOM 14985 C CA . GLN H 1 90 ? 12.648 -5.381 14.240 1.00 55.25 90 GLN H CA 1
ATOM 14986 C C . GLN H 1 90 ? 12.562 -6.788 13.643 1.00 56.84 90 GLN H C 1
ATOM 14987 O O . GLN H 1 90 ? 13.557 -7.509 13.634 1.00 56.16 90 GLN H O 1
ATOM 14993 N N . ASP H 1 91 ? 11.370 -7.172 13.176 1.00 58.48 91 ASP H N 1
ATOM 14994 C CA . ASP H 1 91 ? 11.105 -8.539 12.696 1.00 59.31 91 ASP H CA 1
ATOM 14995 C C . ASP H 1 91 ? 9.993 -8.573 11.630 1.00 59.99 91 ASP H C 1
ATOM 14996 O O . ASP H 1 91 ? 9.496 -7.520 11.222 1.00 61.77 91 ASP H O 1
ATOM 15001 N N . GLU H 1 92 ? 9.627 -9.775 11.172 1.00 60.03 92 GLU H N 1
ATOM 15002 C CA . GLU H 1 92 ? 8.604 -9.951 10.126 1.00 60.94 92 GLU H CA 1
ATOM 15003 C C . GLU H 1 92 ? 7.203 -9.502 10.548 1.00 60.35 92 GLU H C 1
ATOM 15004 O O . GLU H 1 92 ? 6.482 -8.915 9.741 1.00 58.83 92 GLU H O 1
ATOM 15010 N N . LYS H 1 93 ? 6.823 -9.800 11.794 1.00 61.83 93 LYS H N 1
ATOM 15011 C CA . LYS H 1 93 ? 5.510 -9.424 12.348 1.00 61.69 93 LYS H CA 1
ATOM 15012 C C . LYS H 1 93 ? 5.248 -7.923 12.257 1.00 60.23 93 LYS H C 1
ATOM 15013 O O . LYS H 1 93 ? 4.239 -7.497 11.692 1.00 57.72 93 LYS H O 1
ATOM 15019 N N . ASP H 1 94 ? 6.170 -7.136 12.810 1.00 60.42 94 ASP H N 1
ATOM 15020 C CA . ASP H 1 94 ? 6.102 -5.671 12.738 1.00 61.68 94 ASP H CA 1
ATOM 15021 C C . ASP H 1 94 ? 6.130 -5.170 11.292 1.00 62.37 94 ASP H C 1
ATOM 15022 O O . ASP H 1 94 ? 5.430 -4.215 10.956 1.00 62.54 94 ASP H O 1
ATOM 15027 N N . ALA H 1 95 ? 6.934 -5.816 10.447 1.00 61.86 95 ALA H N 1
ATOM 15028 C CA . ALA H 1 95 ? 6.961 -5.509 9.014 1.00 61.78 95 ALA H CA 1
ATOM 15029 C C . ALA H 1 95 ? 5.601 -5.749 8.354 1.00 61.18 95 ALA H C 1
ATOM 15030 O O . ALA H 1 95 ? 5.115 -4.895 7.614 1.00 61.21 95 ALA H O 1
ATOM 15032 N N . ALA H 1 96 ? 4.995 -6.902 8.640 1.00 61.43 96 ALA H N 1
ATOM 15033 C CA . ALA H 1 96 ? 3.674 -7.267 8.099 1.00 61.78 96 ALA H CA 1
ATOM 15034 C C . ALA H 1 96 ? 2.563 -6.306 8.542 1.00 62.32 96 ALA H C 1
ATOM 15035 O O . ALA H 1 96 ? 1.668 -5.986 7.759 1.00 61.23 96 ALA H O 1
ATOM 15037 N N . LEU H 1 97 ? 2.631 -5.867 9.799 1.00 63.15 97 LEU H N 1
ATOM 15038 C CA . LEU H 1 97 ? 1.710 -4.868 10.352 1.00 63.33 97 LEU H CA 1
ATOM 15039 C C . LEU H 1 97 ? 1.860 -3.519 9.649 1.00 64.30 97 LEU H C 1
ATOM 15040 O O . LEU H 1 97 ? 0.870 -2.920 9.227 1.00 65.94 97 LEU H O 1
ATOM 15045 N N . ILE H 1 98 ? 3.099 -3.050 9.538 1.00 64.31 98 ILE H N 1
ATOM 15046 C CA . ILE H 1 98 ? 3.410 -1.775 8.877 1.00 65.80 98 ILE H CA 1
ATOM 15047 C C . ILE H 1 98 ? 3.103 -1.832 7.374 1.00 68.73 98 ILE H C 1
ATOM 15048 O O . ILE H 1 98 ? 2.766 -0.808 6.775 1.00 69.14 98 ILE H O 1
ATOM 15053 N N . ARG H 1 99 ? 3.197 -3.023 6.778 1.00 71.45 99 ARG H N 1
ATOM 15054 C CA . ARG H 1 99 ? 2.804 -3.227 5.374 1.00 73.15 99 ARG H CA 1
ATOM 15055 C C . ARG H 1 99 ? 1.300 -2.988 5.170 1.00 72.27 99 ARG H C 1
ATOM 15056 O O . ARG H 1 99 ? 0.890 -2.416 4.156 1.00 72.89 99 ARG H O 1
ATOM 15064 N N . SER H 1 100 ? 0.494 -3.414 6.146 1.00 71.59 100 SER H N 1
ATOM 15065 C CA . SER H 1 100 ? -0.963 -3.199 6.130 1.00 70.65 100 SER H CA 1
ATOM 15066 C C . SER H 1 100 ? -1.396 -1.738 6.277 1.00 67.83 100 SER H C 1
ATOM 15067 O O . SER H 1 100 ? -2.507 -1.388 5.878 1.00 66.57 100 SER H O 1
ATOM 15070 N N . GLN H 1 101 ? -0.529 -0.901 6.850 1.00 65.45 101 GLN H N 1
ATOM 15071 C CA . GLN H 1 101 ? -0.838 0.503 7.139 1.00 64.68 101 GLN H CA 1
ATOM 15072 C C . GLN H 1 101 ? -0.373 1.476 6.036 1.00 65.16 101 GLN H C 1
ATOM 15073 O O . GLN H 1 101 ? -0.039 2.627 6.324 1.00 66.12 101 GLN H O 1
ATOM 15079 N N . GLY H 1 102 ? -0.356 1.019 4.781 1.00 68.02 102 GLY H N 1
ATOM 15080 C CA . GLY H 1 102 ? -0.050 1.877 3.626 1.00 70.02 102 GLY H CA 1
ATOM 15081 C C . GLY H 1 102 ? 1.394 1.902 3.142 1.00 70.86 102 GLY H C 1
ATOM 15082 O O . GLY H 1 102 ? 1.658 2.365 2.027 1.00 70.95 102 GLY H O 1
ATOM 15083 N N . PHE H 1 103 ? 2.325 1.405 3.959 1.00 71.50 103 PHE H N 1
ATOM 15084 C CA . PHE H 1 103 ? 3.756 1.455 3.643 1.00 72.00 103 PHE H CA 1
ATOM 15085 C C . PHE H 1 103 ? 4.147 0.249 2.786 1.00 74.01 103 PHE H C 1
ATOM 15086 O O . PHE H 1 103 ? 3.495 -0.800 2.842 1.00 74.76 103 PHE H O 1
ATOM 15094 N N . PHE H 1 104 ? 5.209 0.412 1.997 1.00 75.65 104 PHE H N 1
ATOM 15095 C CA . PHE H 1 104 ? 5.708 -0.648 1.089 1.00 75.91 104 PHE H CA 1
ATOM 15096 C C . PHE H 1 104 ? 7.239 -0.834 1.082 1.00 74.67 104 PHE H C 1
ATOM 15097 O O . PHE H 1 104 ? 7.714 -1.973 1.043 1.00 74.75 104 PHE H O 1
ATOM 15105 N N . ASN H 1 105 ? 7.998 0.264 1.110 1.00 72.09 105 ASN H N 1
ATOM 15106 C CA . ASN H 1 105 ? 9.466 0.208 1.195 1.00 69.44 105 ASN H CA 1
ATOM 15107 C C . ASN H 1 105 ? 9.934 0.006 2.641 1.00 66.48 105 ASN H C 1
ATOM 15108 O O . ASN H 1 105 ? 10.174 0.971 3.369 1.00 64.93 105 ASN H O 1
ATOM 15113 N N . ILE H 1 106 ? 10.058 -1.259 3.044 1.00 64.66 106 ILE H N 1
ATOM 15114 C CA . ILE H 1 106 ? 10.503 -1.627 4.395 1.00 64.58 106 ILE H CA 1
ATOM 15115 C C . ILE H 1 106 ? 11.597 -2.695 4.346 1.00 63.69 106 ILE H C 1
ATOM 15116 O O . ILE H 1 106 ? 11.753 -3.389 3.339 1.00 65.06 106 ILE H O 1
ATOM 15121 N N . ARG H 1 107 ? 12.348 -2.813 5.439 1.00 62.01 107 ARG H N 1
ATOM 15122 C CA . ARG H 1 107 ? 13.432 -3.791 5.557 1.00 61.44 107 ARG H CA 1
ATOM 15123 C C . ARG H 1 107 ? 13.463 -4.370 6.966 1.00 61.55 107 ARG H C 1
ATOM 15124 O O . ARG H 1 107 ? 13.575 -3.625 7.934 1.00 62.16 107 ARG H O 1
ATOM 15132 N N . VAL H 1 108 ? 13.370 -5.695 7.076 1.00 62.17 108 VAL H N 1
ATOM 15133 C CA . VAL H 1 108 ? 13.493 -6.385 8.363 1.00 61.18 108 VAL H CA 1
ATOM 15134 C C . VAL H 1 108 ? 14.979 -6.455 8.702 1.00 61.72 108 VAL H C 1
ATOM 15135 O O . VAL H 1 108 ? 15.706 -7.261 8.115 1.00 63.95 108 VAL H O 1
ATOM 15139 N N . LEU H 1 109 ? 15.434 -5.622 9.639 1.00 61.90 109 LEU H N 1
ATOM 15140 C CA . LEU H 1 109 ? 16.871 -5.534 9.928 1.00 61.95 109 LEU H CA 1
ATOM 15141 C C . LEU H 1 109 ? 17.330 -6.751 10.740 1.00 61.14 109 LEU H C 1
ATOM 15142 O O . LEU H 1 109 ? 16.706 -7.123 11.732 1.00 57.70 109 LEU H O 1
ATOM 15147 N N . LYS H 1 110 ? 18.423 -7.366 10.286 1.00 63.26 110 LYS H N 1
ATOM 15148 C CA . LYS H 1 110 ? 18.915 -8.637 10.828 1.00 62.58 110 LYS H CA 1
ATOM 15149 C C . LYS H 1 110 ? 19.684 -8.407 12.128 1.00 60.08 110 LYS H C 1
ATOM 15150 O O . LYS H 1 110 ? 19.821 -7.270 12.580 1.00 59.22 110 LYS H O 1
ATOM 15156 N N . ASP H 1 111 ? 20.176 -9.490 12.729 1.00 58.79 111 ASP H N 1
ATOM 15157 C CA . ASP H 1 111 ? 20.979 -9.409 13.961 1.00 57.84 111 ASP H CA 1
ATOM 15158 C C . ASP H 1 111 ? 22.273 -8.611 13.771 1.00 54.08 111 ASP H C 1
ATOM 15159 O O . ASP H 1 111 ? 22.748 -7.968 14.710 1.00 52.56 111 ASP H O 1
ATOM 15164 N N . GLU H 1 112 ? 22.835 -8.671 12.562 1.00 51.33 112 GLU H N 1
ATOM 15165 C CA . GLU H 1 112 ? 23.964 -7.829 12.156 1.00 49.83 112 GLU H CA 1
ATOM 15166 C C . GLU H 1 112 ? 23.662 -7.252 10.780 1.00 48.68 112 GLU H C 1
ATOM 15167 O O . GLU H 1 112 ? 23.220 -7.983 9.895 1.00 50.51 112 GLU H O 1
ATOM 15173 N N . ASN H 1 113 ? 23.888 -5.950 10.601 1.00 47.50 113 ASN H N 1
ATOM 15174 C CA . ASN H 1 113 ? 23.581 -5.264 9.336 1.00 47.05 113 ASN H CA 1
ATOM 15175 C C . ASN H 1 113 ? 24.785 -4.422 8.885 1.00 48.22 113 ASN H C 1
ATOM 15176 O O . ASN H 1 113 ? 24.881 -3.230 9.198 1.00 48.27 113 ASN H O 1
ATOM 15181 N N . HIS H 1 114 ? 25.694 -5.063 8.146 1.00 47.92 114 HIS H N 1
ATOM 15182 C CA . HIS H 1 114 ? 26.940 -4.439 7.680 1.00 46.51 114 HIS H CA 1
ATOM 15183 C C . HIS H 1 114 ? 26.705 -3.774 6.329 1.00 46.97 114 HIS H C 1
ATOM 15184 O O . HIS H 1 114 ? 26.171 -4.407 5.416 1.00 48.45 114 HIS H O 1
ATOM 15191 N N . PHE H 1 115 ? 27.101 -2.507 6.199 1.00 47.54 115 PHE H N 1
ATOM 15192 C CA . PHE H 1 115 ? 26.957 -1.756 4.939 1.00 48.51 115 PHE H CA 1
ATOM 15193 C C . PHE H 1 115 ? 28.323 -1.314 4.419 1.00 50.30 115 PHE H C 1
ATOM 15194 O O . PHE H 1 115 ? 29.222 -1.023 5.210 1.00 51.34 115 PHE H O 1
ATOM 15202 N N . VAL H 1 116 ? 28.461 -1.255 3.092 1.00 52.60 116 VAL H N 1
ATOM 15203 C CA . VAL H 1 116 ? 29.760 -0.987 2.432 1.00 55.15 116 VAL H CA 1
ATOM 15204 C C . VAL H 1 116 ? 30.434 0.335 2.828 1.00 56.41 116 VAL H C 1
ATOM 15205 O O . VAL H 1 116 ? 31.659 0.448 2.758 1.00 58.63 116 VAL H O 1
ATOM 15209 N N . ASP H 1 117 ? 29.631 1.324 3.213 1.00 56.14 117 ASP H N 1
ATOM 15210 C CA . ASP H 1 117 ? 30.135 2.582 3.767 1.00 56.39 117 ASP H CA 1
ATOM 15211 C C . ASP H 1 117 ? 31.041 2.378 4.987 1.00 54.28 117 ASP H C 1
ATOM 15212 O O . ASP H 1 117 ? 32.086 3.022 5.099 1.00 55.53 117 ASP H O 1
ATOM 15217 N N . GLY H 1 118 ? 30.634 1.481 5.885 1.00 52.52 118 GLY H N 1
ATOM 15218 C CA . GLY H 1 118 ? 31.285 1.311 7.188 1.00 50.19 118 GLY H CA 1
ATOM 15219 C C . GLY H 1 118 ? 30.321 1.160 8.353 1.00 49.50 118 GLY H C 1
ATOM 15220 O O . GLY H 1 118 ? 30.718 0.682 9.420 1.00 49.80 118 GLY H O 1
ATOM 15221 N N . LEU H 1 119 ? 29.070 1.599 8.173 1.00 48.64 119 LEU H N 1
ATOM 15222 C CA . LEU H 1 119 ? 28.016 1.386 9.172 1.00 47.86 119 LEU H CA 1
ATOM 15223 C C . LEU H 1 119 ? 27.753 -0.090 9.405 1.00 46.65 119 LEU H C 1
ATOM 15224 O O . LEU H 1 119 ? 27.484 -0.831 8.461 1.00 47.09 119 LEU H O 1
ATOM 15229 N N . THR H 1 120 ? 27.831 -0.496 10.665 1.00 46.31 120 THR H N 1
ATOM 15230 C CA . THR H 1 120 ? 27.287 -1.765 11.117 1.00 47.97 120 THR H CA 1
ATOM 15231 C C . THR H 1 120 ? 26.205 -1.433 12.147 1.00 47.91 120 THR H C 1
ATOM 15232 O O . THR H 1 120 ? 26.445 -0.650 13.076 1.00 47.56 120 THR H O 1
ATOM 15236 N N . ILE H 1 121 ? 25.017 -2.011 11.966 1.00 46.26 121 ILE H N 1
ATOM 15237 C CA . ILE H 1 121 ? 23.903 -1.827 12.893 1.00 45.67 121 ILE H CA 1
ATOM 15238 C C . ILE H 1 121 ? 23.534 -3.189 13.468 1.00 46.38 121 ILE H C 1
ATOM 15239 O O . ILE H 1 121 ? 22.982 -4.031 12.764 1.00 46.75 121 ILE H O 1
ATOM 15244 N N . TYR H 1 122 ? 23.856 -3.399 14.742 1.00 49.05 122 TYR H N 1
ATOM 15245 C CA . TYR H 1 122 ? 23.528 -4.641 15.438 1.00 51.58 122 TYR H CA 1
ATOM 15246 C C . TYR H 1 122 ? 22.171 -4.515 16.128 1.00 52.59 122 TYR H C 1
ATOM 15247 O O . TYR H 1 122 ? 21.892 -3.499 16.769 1.00 54.09 122 TYR H O 1
ATOM 15256 N N . LYS H 1 123 ? 21.345 -5.553 15.998 1.00 52.09 123 LYS H N 1
ATOM 15257 C CA . LYS H 1 123 ? 20.048 -5.634 16.666 1.00 51.58 123 LYS H CA 1
ATOM 15258 C C . LYS H 1 123 ? 20.165 -6.556 17.885 1.00 52.19 123 LYS H C 1
ATOM 15259 O O . LYS H 1 123 ? 20.299 -7.775 17.738 1.00 51.68 123 LYS H O 1
ATOM 15265 N N . THR H 1 124 ? 20.113 -5.961 19.079 1.00 53.02 124 THR H N 1
ATOM 15266 C CA . THR H 1 124 ? 20.234 -6.684 20.353 1.00 53.19 124 THR H CA 1
ATOM 15267 C C . THR H 1 124 ? 18.879 -7.039 20.963 1.00 53.16 124 THR H C 1
ATOM 15268 O O . THR H 1 124 ? 17.875 -6.377 20.708 1.00 52.92 124 THR H O 1
ATOM 15272 N N . ASP H 1 125 ? 18.879 -8.075 21.794 1.00 53.68 125 ASP H N 1
ATOM 15273 C CA . ASP H 1 125 ? 17.670 -8.556 22.461 1.00 52.90 125 ASP H CA 1
ATOM 15274 C C . ASP H 1 125 ? 17.433 -7.797 23.764 1.00 52.68 125 ASP H C 1
ATOM 15275 O O . ASP H 1 125 ? 18.368 -7.271 24.365 1.00 52.71 125 ASP H O 1
ATOM 15280 N N . GLY H 1 126 ? 16.173 -7.747 24.188 1.00 55.11 126 GLY H N 1
ATOM 15281 C CA . GLY H 1 126 ? 15.789 -7.200 25.497 1.00 55.21 126 GLY H CA 1
ATOM 15282 C C . GLY H 1 126 ? 14.631 -7.974 26.102 1.00 55.07 126 GLY H C 1
ATOM 15283 O O . GLY H 1 126 ? 14.160 -8.955 25.522 1.00 54.66 126 GLY H O 1
ATOM 15284 N N . GLN H 1 127 ? 14.182 -7.543 27.278 1.00 55.16 127 GLN H N 1
ATOM 15285 C CA . GLN H 1 127 ? 12.988 -8.109 27.903 1.00 56.14 127 GLN H CA 1
ATOM 15286 C C . GLN H 1 127 ? 12.095 -6.993 28.446 1.00 56.42 127 GLN H C 1
ATOM 15287 O O . GLN H 1 127 ? 12.482 -6.273 29.369 1.00 57.94 127 GLN H O 1
ATOM 15293 N N . HIS H 1 128 ? 10.896 -6.872 27.874 1.00 54.57 128 HIS H N 1
ATOM 15294 C CA . HIS H 1 128 ? 9.978 -5.772 28.161 1.00 53.97 128 HIS H CA 1
ATOM 15295 C C . HIS H 1 128 ? 9.067 -6.160 29.336 1.00 53.43 128 HIS H C 1
ATOM 15296 O O . HIS H 1 128 ? 7.842 -6.172 29.222 1.00 52.61 128 HIS H O 1
ATOM 15303 N N . GLY H 1 129 ? 9.686 -6.453 30.476 1.00 53.28 129 GLY H N 1
ATOM 15304 C CA . GLY H 1 129 ? 8.990 -7.024 31.627 1.00 53.32 129 GLY H CA 1
ATOM 15305 C C . GLY H 1 129 ? 9.883 -7.955 32.413 1.00 52.74 129 GLY H C 1
ATOM 15306 O O . GLY H 1 129 ? 10.880 -8.454 31.895 1.00 53.28 129 GLY H O 1
ATOM 15307 N N . SER H 1 130 ? 9.531 -8.174 33.676 1.00 53.05 130 SER H N 1
ATOM 15308 C CA . SER H 1 130 ? 10.190 -9.179 34.509 1.00 53.21 130 SER H CA 1
ATOM 15309 C C . SER H 1 130 ? 9.946 -10.599 33.999 1.00 53.41 130 SER H C 1
ATOM 15310 O O . SER H 1 130 ? 9.073 -10.837 33.164 1.00 52.62 130 SER H O 1
ATOM 15313 N N . ASN H 1 131 ? 10.705 -11.538 34.552 1.00 54.47 131 ASN H N 1
ATOM 15314 C CA . ASN H 1 131 ? 10.550 -12.966 34.255 1.00 56.54 131 ASN H CA 1
ATOM 15315 C C . ASN H 1 131 ? 9.122 -13.471 34.493 1.00 60.55 131 ASN H C 1
ATOM 15316 O O . ASN H 1 131 ? 8.638 -14.333 33.756 1.00 61.43 131 ASN H O 1
ATOM 15321 N N . GLU H 1 132 ? 8.456 -12.915 35.508 1.00 64.29 132 GLU H N 1
ATOM 15322 C CA . GLU H 1 132 ? 7.116 -13.355 35.908 1.00 66.25 132 GLU H CA 1
ATOM 15323 C C . GLU H 1 132 ? 6.037 -12.994 34.881 1.00 65.62 132 GLU H C 1
ATOM 15324 O O . GLU H 1 132 ? 5.131 -13.797 34.645 1.00 67.71 132 GLU H O 1
ATOM 15330 N N . LEU H 1 133 ? 6.122 -11.800 34.286 1.00 63.67 133 LEU H N 1
ATOM 15331 C CA . LEU H 1 133 ? 5.205 -11.411 33.198 1.00 64.18 133 LEU H CA 1
ATOM 15332 C C . LEU H 1 133 ? 5.150 -12.482 32.120 1.00 64.50 133 LEU H C 1
ATOM 15333 O O . LEU H 1 133 ? 4.072 -12.964 31.771 1.00 65.51 133 LEU H O 1
ATOM 15338 N N . TYR H 1 134 ? 6.326 -12.867 31.627 1.00 63.64 134 TYR H N 1
ATOM 15339 C CA . TYR H 1 134 ? 6.440 -13.781 30.485 1.00 62.43 134 TYR H CA 1
ATOM 15340 C C . TYR H 1 134 ? 6.098 -15.245 30.796 1.00 64.56 134 TYR H C 1
ATOM 15341 O O . TYR H 1 134 ? 6.097 -16.073 29.885 1.00 67.28 134 TYR H O 1
ATOM 15350 N N . ALA H 1 135 ? 5.837 -15.572 32.064 1.00 66.26 135 ALA H N 1
ATOM 15351 C CA . ALA H 1 135 ? 5.120 -16.806 32.420 1.00 67.18 135 ALA H CA 1
ATOM 15352 C C . ALA H 1 135 ? 3.641 -16.708 32.023 1.00 68.42 135 ALA H C 1
ATOM 15353 O O . ALA H 1 135 ? 3.035 -17.705 31.627 1.00 68.65 135 ALA H O 1
ATOM 15355 N N . ASP H 1 136 ? 3.066 -15.512 32.147 1.00 69.87 136 ASP H N 1
ATOM 15356 C CA . ASP H 1 136 ? 1.707 -15.241 31.669 1.00 71.13 136 ASP H CA 1
ATOM 15357 C C . ASP H 1 136 ? 1.729 -15.028 30.151 1.00 70.29 136 ASP H C 1
ATOM 15358 O O . ASP H 1 136 ? 2.336 -14.073 29.660 1.00 69.57 136 ASP H O 1
ATOM 15363 N N . ALA H 1 137 ? 1.064 -15.923 29.420 1.00 69.97 137 ALA H N 1
ATOM 15364 C CA . ALA H 1 137 ? 1.006 -15.868 27.954 1.00 69.50 137 ALA H CA 1
ATOM 15365 C C . ALA H 1 137 ? 0.241 -14.653 27.416 1.00 71.15 137 ALA H C 1
ATOM 15366 O O . ALA H 1 137 ? 0.499 -14.207 26.296 1.00 70.07 137 ALA H O 1
ATOM 15368 N N . GLN H 1 138 ? -0.702 -14.139 28.209 1.00 74.36 138 GLN H N 1
ATOM 15369 C CA . GLN H 1 138 ? -1.477 -12.944 27.858 1.00 74.86 138 GLN H CA 1
ATOM 15370 C C . GLN H 1 138 ? -0.561 -11.724 27.770 1.00 73.64 138 GLN H C 1
ATOM 15371 O O . GLN H 1 138 ? -0.510 -11.052 26.739 1.00 74.15 138 GLN H O 1
ATOM 15377 N N . LEU H 1 139 ? 0.164 -11.461 28.855 1.00 72.57 139 LEU H N 1
ATOM 15378 C CA . LEU H 1 139 ? 1.071 -10.312 28.939 1.00 73.46 139 LEU H CA 1
ATOM 15379 C C . LEU H 1 139 ? 2.328 -10.475 28.084 1.00 73.38 139 LEU H C 1
ATOM 15380 O O . LEU H 1 139 ? 2.917 -9.477 27.661 1.00 70.58 139 LEU H O 1
ATOM 15385 N N . GLY H 1 140 ? 2.739 -11.723 27.849 1.00 74.99 140 GLY H N 1
ATOM 15386 C CA . GLY H 1 140 ? 3.885 -12.030 26.991 1.00 74.86 140 GLY H CA 1
ATOM 15387 C C . GLY H 1 140 ? 3.731 -11.492 25.580 1.00 74.57 140 GLY H C 1
ATOM 15388 O O . GLY H 1 140 ? 4.637 -10.846 25.060 1.00 74.22 140 GLY H O 1
ATOM 15389 N N . ASP H 1 141 ? 2.575 -11.750 24.973 1.00 74.72 141 ASP H N 1
ATOM 15390 C CA . ASP H 1 141 ? 2.263 -11.239 23.630 1.00 74.35 141 ASP H CA 1
ATOM 15391 C C . ASP H 1 141 ? 2.010 -9.731 23.596 1.00 70.96 141 ASP H C 1
ATOM 15392 O O . ASP H 1 141 ? 2.319 -9.082 22.599 1.00 68.82 141 ASP H O 1
ATOM 15397 N N . LEU H 1 142 ? 1.444 -9.183 24.672 1.00 71.80 142 LEU H N 1
ATOM 15398 C CA . LEU H 1 142 ? 1.099 -7.760 24.723 1.00 71.85 142 LEU H CA 1
ATOM 15399 C C . LEU H 1 142 ? 2.348 -6.885 24.730 1.00 72.06 142 LEU H C 1
ATOM 15400 O O . LEU H 1 142 ? 2.480 -5.979 23.902 1.00 72.78 142 LEU H O 1
ATOM 15405 N N . LEU H 1 143 ? 3.263 -7.173 25.653 1.00 72.16 143 LEU H N 1
ATOM 15406 C CA . LEU H 1 143 ? 4.514 -6.414 25.770 1.00 70.92 143 LEU H CA 1
ATOM 15407 C C . LEU H 1 143 ? 5.543 -6.885 24.740 1.00 69.26 143 LEU H C 1
ATOM 15408 O O . LEU H 1 143 ? 6.246 -6.062 24.150 1.00 70.30 143 LEU H O 1
ATOM 15413 N N . GLY H 1 144 ? 5.627 -8.200 24.536 1.00 67.29 144 GLY H N 1
ATOM 15414 C CA . GLY H 1 144 ? 6.310 -8.774 23.371 1.00 66.16 144 GLY H CA 1
ATOM 15415 C C . GLY H 1 144 ? 7.812 -8.564 23.285 1.00 65.80 144 GLY H C 1
ATOM 15416 O O . GLY H 1 144 ? 8.505 -8.488 24.308 1.00 63.89 144 GLY H O 1
ATOM 15417 N N . ASP H 1 145 ? 8.304 -8.487 22.047 1.00 64.88 145 ASP H N 1
ATOM 15418 C CA . ASP H 1 145 ? 9.716 -8.237 21.758 1.00 63.73 145 ASP H CA 1
ATOM 15419 C C . ASP H 1 145 ? 9.946 -6.761 21.465 1.00 62.69 145 ASP H C 1
ATOM 15420 O O . ASP H 1 145 ? 9.124 -6.116 20.804 1.00 61.71 145 ASP H O 1
ATOM 15425 N N . ALA H 1 146 ? 11.065 -6.237 21.964 1.00 61.82 146 ALA H N 1
ATOM 15426 C CA . ALA H 1 146 ? 11.491 -4.863 21.691 1.00 62.15 146 ALA H CA 1
ATOM 15427 C C . ALA H 1 146 ? 13.019 -4.780 21.744 1.00 60.92 146 ALA H C 1
ATOM 15428 O O . ALA H 1 146 ? 13.619 -4.872 22.818 1.00 61.98 146 ALA H O 1
ATOM 15430 N N . CYS H 1 147 ? 13.634 -4.605 20.577 1.00 59.89 147 CYS H N 1
ATOM 15431 C CA . CYS H 1 147 ? 15.083 -4.705 20.432 1.00 58.94 147 CYS H CA 1
ATOM 15432 C C . CYS H 1 147 ? 15.810 -3.420 20.817 1.00 57.89 147 CYS H C 1
ATOM 15433 O O . CYS H 1 147 ? 15.215 -2.338 20.856 1.00 57.08 147 CYS H O 1
ATOM 15436 N N . GLY H 1 148 ? 17.103 -3.568 21.105 1.00 55.13 148 GLY H N 1
ATOM 15437 C CA . GLY H 1 148 ? 18.036 -2.448 21.198 1.00 52.13 148 GLY H CA 1
ATOM 15438 C C . GLY H 1 148 ? 18.759 -2.302 19.873 1.00 50.12 148 GLY H C 1
ATOM 15439 O O . GLY H 1 148 ? 18.626 -3.157 18.992 1.00 48.92 148 GLY H O 1
ATOM 15440 N N . LEU H 1 149 ? 19.515 -1.215 19.731 1.00 48.45 149 LEU H N 1
ATOM 15441 C CA . LEU H 1 149 ? 20.251 -0.925 18.502 1.00 47.96 149 LEU H CA 1
ATOM 15442 C C . LEU H 1 149 ? 21.633 -0.384 18.834 1.00 48.55 149 LEU H C 1
ATOM 15443 O O . LEU H 1 149 ? 21.743 0.620 19.534 1.00 51.90 149 LEU H O 1
ATOM 15448 N N . VAL H 1 150 ? 22.676 -1.050 18.336 1.00 47.46 150 VAL H N 1
ATOM 15449 C CA . VAL H 1 150 ? 24.054 -0.552 18.429 1.00 45.47 150 VAL H CA 1
ATOM 15450 C C . VAL H 1 150 ? 24.465 -0.017 17.062 1.00 44.55 150 VAL H C 1
ATOM 15451 O O . VAL H 1 150 ? 24.092 -0.588 16.039 1.00 45.69 150 VAL H O 1
ATOM 15455 N N . PHE H 1 151 ? 25.233 1.071 17.054 1.00 43.68 151 PHE H N 1
ATOM 15456 C CA . PHE H 1 151 ? 25.728 1.684 15.823 1.00 43.60 151 PHE H CA 1
ATOM 15457 C C . PHE H 1 151 ? 27.252 1.764 15.855 1.00 43.09 151 PHE H C 1
ATOM 15458 O O . PHE H 1 151 ? 27.829 2.374 16.752 1.00 42.99 151 PHE H O 1
ATOM 15466 N N . THR H 1 152 ? 27.886 1.152 14.856 1.00 43.89 152 THR H N 1
ATOM 15467 C CA . THR H 1 152 ? 29.336 1.012 14.781 1.00 42.97 152 THR H CA 1
ATOM 15468 C C . THR H 1 152 ? 29.823 1.655 13.486 1.00 42.87 152 THR H C 1
ATOM 15469 O O . THR H 1 152 ? 29.288 1.389 12.411 1.00 41.71 152 THR H O 1
ATOM 15473 N N . HIS H 1 153 ? 30.831 2.513 13.613 1.00 43.97 153 HIS H N 1
ATOM 15474 C CA . HIS H 1 153 ? 31.507 3.125 12.470 1.00 44.68 153 HIS H CA 1
ATOM 15475 C C . HIS H 1 153 ? 32.858 3.659 12.942 1.00 46.84 153 HIS H C 1
ATOM 15476 O O . HIS H 1 153 ? 32.983 4.116 14.076 1.00 47.50 153 HIS H O 1
ATOM 15483 N N . HIS H 1 154 ? 33.863 3.587 12.077 1.00 50.16 154 HIS H N 1
ATOM 15484 C CA . HIS H 1 154 ? 35.246 3.911 12.465 1.00 52.19 154 HIS H CA 1
ATOM 15485 C C . HIS H 1 154 ? 35.487 5.406 12.734 1.00 54.62 154 HIS H C 1
ATOM 15486 O O . HIS H 1 154 ? 36.201 5.756 13.683 1.00 54.29 154 HIS H O 1
ATOM 15493 N N . ASP H 1 155 ? 34.901 6.272 11.904 1.00 55.34 155 ASP H N 1
ATOM 15494 C CA . ASP H 1 155 ? 34.908 7.729 12.132 1.00 55.75 155 ASP H CA 1
ATOM 15495 C C . ASP H 1 155 ? 34.185 8.172 13.415 1.00 56.08 155 ASP H C 1
ATOM 15496 O O . ASP H 1 155 ? 34.556 9.187 14.003 1.00 56.10 155 ASP H O 1
ATOM 15501 N N . GLU H 1 156 ? 33.169 7.418 13.837 1.00 56.60 156 GLU H N 1
ATOM 15502 C CA . GLU H 1 156 ? 32.320 7.782 14.978 1.00 57.71 156 GLU H CA 1
ATOM 15503 C C . GLU H 1 156 ? 32.625 6.966 16.238 1.00 59.54 156 GLU H C 1
ATOM 15504 O O . GLU H 1 156 ? 33.355 5.976 16.189 1.00 60.33 156 GLU H O 1
ATOM 15510 N N . LYS H 1 157 ? 32.068 7.411 17.367 1.00 59.55 157 LYS H N 1
ATOM 15511 C CA . LYS H 1 157 ? 32.027 6.607 18.592 1.00 59.49 157 LYS H CA 1
ATOM 15512 C C . LYS H 1 157 ? 30.903 5.579 18.481 1.00 58.06 157 LYS H C 1
ATOM 15513 O O . LYS H 1 157 ? 29.944 5.775 17.733 1.00 58.18 157 LYS H O 1
ATOM 15519 N N . THR H 1 158 ? 31.022 4.494 19.239 1.00 56.21 158 THR H N 1
ATOM 15520 C CA . THR H 1 158 ? 29.989 3.464 19.288 1.00 54.99 158 THR H CA 1
ATOM 15521 C C . THR H 1 158 ? 28.870 3.933 20.210 1.00 54.02 158 THR H C 1
ATOM 15522 O O . THR H 1 158 ? 29.136 4.397 21.323 1.00 55.63 158 THR H O 1
ATOM 15526 N N . ILE H 1 159 ? 27.627 3.804 19.746 1.00 51.02 159 ILE H N 1
ATOM 15527 C CA . ILE H 1 159 ? 26.451 4.235 20.506 1.00 48.46 159 ILE H CA 1
ATOM 15528 C C . ILE H 1 159 ? 25.414 3.109 20.538 1.00 46.04 159 ILE H C 1
ATOM 15529 O O . ILE H 1 159 ? 25.139 2.483 19.517 1.00 43.85 159 ILE H O 1
ATOM 15534 N N . TYR H 1 160 ? 24.858 2.862 21.725 1.00 46.28 160 TYR H N 1
ATOM 15535 C CA . TYR H 1 160 ? 23.942 1.746 21.977 1.00 45.30 160 TYR H CA 1
ATOM 15536 C C . TYR H 1 160 ? 22.653 2.250 22.608 1.00 45.44 160 TYR H C 1
ATOM 15537 O O . TYR H 1 160 ? 22.635 2.563 23.794 1.00 46.42 160 TYR H O 1
ATOM 15546 N N . ILE H 1 161 ? 21.579 2.324 21.825 1.00 46.52 161 ILE H N 1
ATOM 15547 C CA . ILE H 1 161 ? 20.265 2.656 22.377 1.00 46.46 161 ILE H CA 1
ATOM 15548 C C . ILE H 1 161 ? 19.621 1.338 22.830 1.00 46.90 161 ILE H C 1
ATOM 15549 O O . ILE H 1 161 ? 19.402 0.434 22.026 1.00 47.22 161 ILE H O 1
ATOM 15554 N N . ALA H 1 162 ? 19.370 1.220 24.132 1.00 48.04 162 ALA H N 1
ATOM 15555 C CA . ALA H 1 162 ? 18.950 -0.048 24.730 1.00 49.03 162 ALA H CA 1
ATOM 15556 C C . ALA H 1 162 ? 17.489 -0.385 24.443 1.00 50.91 162 ALA H C 1
ATOM 15557 O O . ALA H 1 162 ? 17.154 -1.552 24.237 1.00 52.38 162 ALA H O 1
ATOM 15559 N N . GLY H 1 163 ? 16.629 0.635 24.437 1.00 51.72 163 GLY H N 1
ATOM 15560 C CA . GLY H 1 163 ? 15.216 0.470 24.097 1.00 50.48 163 GLY H CA 1
ATOM 15561 C C . GLY H 1 163 ? 14.373 0.086 25.295 1.00 51.17 163 GLY H C 1
ATOM 15562 O O . GLY H 1 163 ? 14.816 0.201 26.441 1.00 50.63 163 GLY H O 1
ATOM 15563 N N . ASP H 1 164 ? 13.144 -0.349 25.026 1.00 51.61 164 ASP H N 1
ATOM 15564 C CA . ASP H 1 164 ? 12.249 -0.825 26.076 1.00 51.60 164 ASP H CA 1
ATOM 15565 C C . ASP H 1 164 ? 12.688 -2.206 26.560 1.00 51.44 164 ASP H C 1
ATOM 15566 O O . ASP H 1 164 ? 12.228 -3.231 26.055 1.00 52.80 164 ASP H O 1
ATOM 15571 N N . THR H 1 165 ? 13.597 -2.212 27.531 1.00 50.90 165 THR H N 1
ATOM 15572 C CA . THR H 1 165 ? 14.034 -3.441 28.196 1.00 50.53 165 THR H CA 1
ATOM 15573 C C . THR H 1 165 ? 14.369 -3.182 29.670 1.00 51.12 165 THR H C 1
ATOM 15574 O O . THR H 1 165 ? 14.898 -2.123 30.016 1.00 50.08 165 THR H O 1
ATOM 15578 N N . VAL H 1 166 ? 14.036 -4.151 30.525 1.00 51.63 166 VAL H N 1
ATOM 15579 C CA . VAL H 1 166 ? 14.521 -4.181 31.910 1.00 52.85 166 VAL H CA 1
ATOM 15580 C C . VAL H 1 166 ? 15.900 -4.851 31.914 1.00 53.86 166 VAL H C 1
ATOM 15581 O O . VAL H 1 166 ? 16.402 -5.262 30.860 1.00 53.99 166 VAL H O 1
ATOM 15585 N N . TRP H 1 167 ? 16.507 -4.959 33.094 1.00 54.28 167 TRP H N 1
ATOM 15586 C CA . TRP H 1 167 ? 17.828 -5.566 33.223 1.00 54.10 167 TRP H CA 1
ATOM 15587 C C . TRP H 1 167 ? 17.744 -7.086 33.058 1.00 54.53 167 TRP H C 1
ATOM 15588 O O . TRP H 1 167 ? 17.097 -7.764 33.857 1.00 54.76 167 TRP H O 1
ATOM 15599 N N . VAL H 1 168 ? 18.385 -7.600 32.007 1.00 54.87 168 VAL H N 1
ATOM 15600 C CA . VAL H 1 168 ? 18.580 -9.047 31.814 1.00 53.58 168 VAL H CA 1
ATOM 15601 C C . VAL H 1 168 ? 19.985 -9.307 31.271 1.00 52.50 168 VAL H C 1
ATOM 15602 O O . VAL H 1 168 ? 20.702 -8.363 30.949 1.00 50.64 168 VAL H O 1
ATOM 15606 N N . LYS H 1 169 ? 20.381 -10.578 31.192 1.00 53.35 169 LYS H N 1
ATOM 15607 C CA . LYS H 1 169 ? 21.727 -10.946 30.722 1.00 53.21 169 LYS H CA 1
ATOM 15608 C C . LYS H 1 169 ? 22.034 -10.496 29.283 1.00 52.46 169 LYS H C 1
ATOM 15609 O O . LYS H 1 169 ? 23.145 -10.029 29.026 1.00 54.37 169 LYS H O 1
ATOM 15615 N N . PRO H 1 170 ? 21.071 -10.637 28.344 1.00 51.59 170 PRO H N 1
ATOM 15616 C CA . PRO H 1 170 ? 21.289 -10.081 26.995 1.00 51.15 170 PRO H CA 1
ATOM 15617 C C . PRO H 1 170 ? 21.675 -8.597 26.956 1.00 52.14 170 PRO H C 1
ATOM 15618 O O . PRO H 1 170 ? 22.425 -8.183 26.066 1.00 54.12 170 PRO H O 1
ATOM 15622 N N . TYR H 1 171 ? 21.172 -7.813 27.906 1.00 52.21 171 TYR H N 1
ATOM 15623 C CA . TYR H 1 171 ? 21.579 -6.415 28.035 1.00 53.70 171 TYR H CA 1
ATOM 15624 C C . TYR H 1 171 ? 23.038 -6.291 28.489 1.00 53.71 171 TYR H C 1
ATOM 15625 O O . TYR H 1 171 ? 23.781 -5.455 27.975 1.00 54.49 171 TYR H O 1
ATOM 15634 N N . VAL H 1 172 ? 23.432 -7.122 29.449 1.00 54.88 172 VAL H N 1
ATOM 15635 C CA . VAL H 1 172 ? 24.788 -7.103 30.004 1.00 54.71 172 VAL H CA 1
ATOM 15636 C C . VAL H 1 172 ? 25.822 -7.505 28.950 1.00 56.47 172 VAL H C 1
ATOM 15637 O O . VAL H 1 172 ? 26.839 -6.828 28.791 1.00 58.23 172 VAL H O 1
ATOM 15641 N N . LYS H 1 173 ? 25.557 -8.603 28.242 1.00 58.15 173 LYS H N 1
ATOM 15642 C CA . LYS H 1 173 ? 26.442 -9.078 27.167 1.00 59.33 173 LYS H CA 1
ATOM 15643 C C . LYS H 1 173 ? 26.672 -8.043 26.059 1.00 60.73 173 LYS H C 1
ATOM 15644 O O . LYS H 1 173 ? 27.770 -7.968 25.510 1.00 63.75 173 LYS H O 1
ATOM 15650 N N . SER H 1 174 ? 25.645 -7.256 25.738 1.00 61.06 174 SER H N 1
ATOM 15651 C CA . SER H 1 174 ? 25.757 -6.184 24.740 1.00 61.06 174 SER H CA 1
ATOM 15652 C C . SER H 1 174 ? 26.715 -5.071 25.175 1.00 61.64 174 SER H C 1
ATOM 15653 O O . SER H 1 174 ? 27.492 -4.568 24.361 1.00 63.78 174 SER H O 1
ATOM 15656 N N . LEU H 1 175 ? 26.654 -4.690 26.452 1.00 61.34 175 LEU H N 1
ATOM 15657 C CA . LEU H 1 175 ? 27.609 -3.734 27.036 1.00 61.06 175 LEU H CA 1
ATOM 15658 C C . LEU H 1 175 ? 29.027 -4.297 27.024 1.00 62.03 175 LEU H C 1
ATOM 15659 O O . LEU H 1 175 ? 29.984 -3.593 26.710 1.00 63.58 175 LEU H O 1
ATOM 15664 N N . GLN H 1 176 ? 29.141 -5.574 27.381 1.00 62.62 176 GLN H N 1
ATOM 15665 C CA . GLN H 1 176 ? 30.426 -6.261 27.493 1.00 60.53 176 GLN H CA 1
ATOM 15666 C C . GLN H 1 176 ? 31.038 -6.557 26.121 1.00 57.04 176 GLN H C 1
ATOM 15667 O O . GLN H 1 176 ? 32.256 -6.481 25.960 1.00 58.49 176 GLN H O 1
ATOM 15673 N N . ARG H 1 177 ? 30.194 -6.875 25.138 1.00 52.79 177 ARG H N 1
ATOM 15674 C CA . ARG H 1 177 ? 30.646 -7.139 23.765 1.00 50.39 177 ARG H CA 1
ATOM 15675 C C . ARG H 1 177 ? 31.031 -5.844 23.054 1.00 50.36 177 ARG H C 1
ATOM 15676 O O . ARG H 1 177 ? 32.201 -5.626 22.754 1.00 52.12 177 ARG H O 1
ATOM 15684 N N . PHE H 1 178 ? 30.042 -4.991 22.801 1.00 51.57 178 PHE H N 1
ATOM 15685 C CA . PHE H 1 178 ? 30.224 -3.816 21.937 1.00 53.25 178 PHE H CA 1
ATOM 15686 C C . PHE H 1 178 ? 30.926 -2.636 22.618 1.00 53.56 178 PHE H C 1
ATOM 15687 O O . PHE H 1 178 ? 31.415 -1.739 21.925 1.00 52.05 178 PHE H O 1
ATOM 15695 N N . LYS H 1 179 ? 30.966 -2.641 23.955 1.00 54.76 179 LYS H N 1
ATOM 15696 C CA . LYS H 1 179 ? 31.637 -1.605 24.762 1.00 57.68 179 LYS H CA 1
ATOM 15697 C C . LYS H 1 179 ? 31.322 -0.172 24.308 1.00 57.67 179 LYS H C 1
ATOM 15698 O O . LYS H 1 179 ? 32.232 0.582 23.948 1.00 57.16 179 LYS H O 1
ATOM 15704 N N . PRO H 1 180 ? 30.025 0.208 24.327 1.00 57.77 180 PRO H N 1
ATOM 15705 C CA . PRO H 1 180 ? 29.634 1.516 23.804 1.00 57.83 180 PRO H CA 1
ATOM 15706 C C . PRO H 1 180 ? 30.098 2.661 24.695 1.00 59.70 180 PRO H C 1
ATOM 15707 O O . PRO H 1 180 ? 29.941 2.592 25.914 1.00 61.91 180 PRO H O 1
ATOM 15711 N N . GLU H 1 181 ? 30.662 3.703 24.088 1.00 61.47 181 GLU H N 1
ATOM 15712 C CA . GLU H 1 181 ? 31.046 4.903 24.833 1.00 62.64 181 GLU H CA 1
ATOM 15713 C C . GLU H 1 181 ? 29.825 5.758 25.228 1.00 61.30 181 GLU H C 1
ATOM 15714 O O . GLU H 1 181 ? 29.930 6.599 26.125 1.00 59.74 181 GLU H O 1
ATOM 15720 N N . ILE H 1 182 ? 28.684 5.543 24.559 1.00 59.73 182 ILE H N 1
ATOM 15721 C CA . ILE H 1 182 ? 27.400 6.162 24.924 1.00 59.53 182 ILE H CA 1
ATOM 15722 C C . ILE H 1 182 ? 26.301 5.088 24.990 1.00 58.98 182 ILE H C 1
ATOM 15723 O O . ILE H 1 182 ? 26.175 4.265 24.081 1.00 56.53 182 ILE H O 1
ATOM 15728 N N . VAL H 1 183 ? 25.504 5.128 26.062 1.00 59.06 183 VAL H N 1
ATOM 15729 C CA . VAL H 1 183 ? 24.437 4.152 26.317 1.00 58.60 183 VAL H CA 1
ATOM 15730 C C . VAL H 1 183 ? 23.112 4.885 26.563 1.00 58.58 183 VAL H C 1
ATOM 15731 O O . VAL H 1 183 ? 22.872 5.379 27.666 1.00 61.60 183 VAL H O 1
ATOM 15735 N N . VAL H 1 184 ? 22.257 4.942 25.540 1.00 57.40 184 VAL H N 1
ATOM 15736 C CA . VAL H 1 184 ? 20.961 5.629 25.634 1.00 56.97 184 VAL H CA 1
ATOM 15737 C C . VAL H 1 184 ? 19.927 4.678 26.239 1.00 58.30 184 VAL H C 1
ATOM 15738 O O . VAL H 1 184 ? 19.553 3.684 25.609 1.00 60.80 184 VAL H O 1
ATOM 15742 N N . LEU H 1 185 ? 19.467 4.987 27.452 1.00 58.44 185 LEU H N 1
ATOM 15743 C CA . LEU H 1 185 ? 18.490 4.155 28.158 1.00 58.97 185 LEU H CA 1
ATOM 15744 C C . LEU H 1 185 ? 17.126 4.827 28.265 1.00 60.63 185 LEU H C 1
ATOM 15745 O O . LEU H 1 185 ? 17.031 6.043 28.458 1.00 59.85 185 LEU H O 1
ATOM 15750 N N . ASN H 1 186 ? 16.082 4.007 28.142 1.00 61.02 186 ASN H N 1
ATOM 15751 C CA . ASN H 1 186 ? 14.702 4.429 28.342 1.00 61.12 186 ASN H CA 1
ATOM 15752 C C . ASN H 1 186 ? 14.393 4.346 29.839 1.00 63.16 186 ASN H C 1
ATOM 15753 O O . ASN H 1 186 ? 13.743 3.406 30.309 1.00 63.35 186 ASN H O 1
ATOM 15758 N N . THR H 1 187 ? 14.873 5.350 30.573 1.00 65.78 187 THR H N 1
ATOM 15759 C CA . THR H 1 187 ? 14.908 5.340 32.047 1.00 66.98 187 THR H CA 1
ATOM 15760 C C . THR H 1 187 ? 13.606 5.726 32.764 1.00 68.40 187 THR H C 1
ATOM 15761 O O . THR H 1 187 ? 13.562 5.709 33.995 1.00 69.66 187 THR H O 1
ATOM 15765 N N . GLY H 1 188 ? 12.557 6.080 32.023 1.00 71.09 188 GLY H N 1
ATOM 15766 C CA . GLY H 1 188 ? 11.229 6.247 32.619 1.00 72.84 188 GLY H CA 1
ATOM 15767 C C . GLY H 1 188 ? 10.785 4.941 33.250 1.00 74.93 188 GLY H C 1
ATOM 15768 O O . GLY H 1 188 ? 11.023 3.873 32.691 1.00 80.23 188 GLY H O 1
ATOM 15769 N N . TYR H 1 189 ? 10.142 5.027 34.410 1.00 74.38 189 TYR H N 1
ATOM 15770 C CA . TYR H 1 189 ? 9.885 3.864 35.255 1.00 73.72 189 TYR H CA 1
ATOM 15771 C C . TYR H 1 189 ? 8.402 3.519 35.204 1.00 74.03 189 TYR H C 1
ATOM 15772 O O . TYR H 1 189 ? 7.644 3.780 36.140 1.00 77.12 189 TYR H O 1
ATOM 15781 N N . ALA H 1 190 ? 7.997 2.943 34.077 1.00 72.28 190 ALA H N 1
ATOM 15782 C CA . ALA H 1 190 ? 6.667 2.363 33.937 1.00 72.63 190 ALA H CA 1
ATOM 15783 C C . ALA H 1 190 ? 6.617 1.064 34.731 1.00 72.69 190 ALA H C 1
ATOM 15784 O O . ALA H 1 190 ? 7.643 0.406 34.914 1.00 73.63 190 ALA H O 1
ATOM 15786 N N . VAL H 1 191 ? 5.425 0.702 35.199 1.00 74.01 191 VAL H N 1
ATOM 15787 C CA . VAL H 1 191 ? 5.263 -0.449 36.087 1.00 74.50 191 VAL H CA 1
ATOM 15788 C C . VAL H 1 191 ? 3.904 -1.135 35.915 1.00 75.47 191 VAL H C 1
ATOM 15789 O O . VAL H 1 191 ? 2.868 -0.472 35.852 1.00 77.80 191 VAL H O 1
ATOM 15793 N N . ASN H 1 192 ? 3.937 -2.464 35.807 1.00 75.60 192 ASN H N 1
ATOM 15794 C CA . ASN H 1 192 ? 2.742 -3.306 35.877 1.00 75.14 192 ASN H CA 1
ATOM 15795 C C . ASN H 1 192 ? 2.485 -3.580 37.354 1.00 76.75 192 ASN H C 1
ATOM 15796 O O . ASN H 1 192 ? 3.434 -3.782 38.117 1.00 79.81 192 ASN H O 1
ATOM 15801 N N . ASP H 1 193 ? 1.215 -3.578 37.759 1.00 77.55 193 ASP H N 1
ATOM 15802 C CA . ASP H 1 193 ? 0.853 -3.777 39.170 1.00 77.36 193 ASP H CA 1
ATOM 15803 C C . ASP H 1 193 ? 1.182 -5.189 39.648 1.00 76.35 193 ASP H C 1
ATOM 15804 O O . ASP H 1 193 ? 1.834 -5.365 40.680 1.00 75.76 193 ASP H O 1
ATOM 15809 N N . LEU H 1 194 ? 0.739 -6.180 38.876 1.00 74.95 194 LEU H N 1
ATOM 15810 C CA . LEU H 1 194 ? 0.804 -7.587 39.275 1.00 74.65 194 LEU H CA 1
ATOM 15811 C C . LEU H 1 194 ? 2.215 -8.192 39.224 1.00 74.48 194 LEU H C 1
ATOM 15812 O O . LEU H 1 194 ? 2.605 -8.927 40.137 1.00 74.19 194 LEU H O 1
ATOM 15817 N N . TYR H 1 195 ? 2.973 -7.875 38.172 1.00 73.80 195 TYR H N 1
ATOM 15818 C CA . TYR H 1 195 ? 4.280 -8.503 37.913 1.00 70.75 195 TYR H CA 1
ATOM 15819 C C . TYR H 1 195 ? 5.469 -7.518 37.864 1.00 67.52 195 TYR H C 1
ATOM 15820 O O . TYR H 1 195 ? 6.451 -7.766 37.163 1.00 68.40 195 TYR H O 1
ATOM 15829 N N . GLY H 1 196 ? 5.393 -6.418 38.612 1.00 64.94 196 GLY H N 1
ATOM 15830 C CA . GLY H 1 196 ? 6.525 -5.492 38.746 1.00 63.34 196 GLY H CA 1
ATOM 15831 C C . GLY H 1 196 ? 6.796 -4.639 37.513 1.00 61.49 196 GLY H C 1
ATOM 15832 O O . GLY H 1 196 ? 5.958 -4.577 36.618 1.00 63.53 196 GLY H O 1
ATOM 15833 N N . PRO H 1 197 ? 7.972 -3.973 37.456 1.00 58.60 197 PRO H N 1
ATOM 15834 C CA . PRO H 1 197 ? 8.310 -3.069 36.343 1.00 57.50 197 PRO H CA 1
ATOM 15835 C C . PRO H 1 197 ? 8.326 -3.706 34.946 1.00 58.42 197 PRO H C 1
ATOM 15836 O O . PRO H 1 197 ? 8.478 -4.926 34.821 1.00 59.45 197 PRO H O 1
ATOM 15840 N N . ILE H 1 198 ? 8.162 -2.861 33.924 1.00 57.32 198 ILE H N 1
ATOM 15841 C CA . ILE H 1 198 ? 8.201 -3.269 32.505 1.00 55.08 198 ILE H CA 1
ATOM 15842 C C . ILE H 1 198 ? 9.365 -2.683 31.688 1.00 55.82 198 ILE H C 1
ATOM 15843 O O . ILE H 1 198 ? 9.689 -3.207 30.613 1.00 53.11 198 ILE H O 1
ATOM 15848 N N . ILE H 1 199 ? 9.953 -1.585 32.171 1.00 55.85 199 ILE H N 1
ATOM 15849 C CA . ILE H 1 199 ? 11.158 -0.994 31.581 1.00 57.15 199 ILE H CA 1
ATOM 15850 C C . ILE H 1 199 ? 12.095 -0.520 32.692 1.00 58.66 199 ILE H C 1
ATOM 15851 O O . ILE H 1 199 ? 11.726 -0.508 33.866 1.00 60.59 199 ILE H O 1
ATOM 15856 N N . MET H 1 200 ? 13.311 -0.146 32.315 1.00 61.94 200 MET H N 1
ATOM 15857 C CA . MET H 1 200 ? 14.351 0.198 33.289 1.00 64.26 200 MET H CA 1
ATOM 15858 C C . MET H 1 200 ? 14.154 1.589 33.903 1.00 63.26 200 MET H C 1
ATOM 15859 O O . MET H 1 200 ? 13.582 2.481 33.274 1.00 62.01 200 MET H O 1
ATOM 15864 N N . GLY H 1 201 ? 14.634 1.749 35.138 1.00 62.95 201 GLY H N 1
ATOM 15865 C CA . GLY H 1 201 ? 14.399 2.950 35.948 1.00 63.37 201 GLY H CA 1
ATOM 15866 C C . GLY H 1 201 ? 15.664 3.713 36.296 1.00 63.75 201 GLY H C 1
ATOM 15867 O O . GLY H 1 201 ? 16.596 3.773 35.494 1.00 64.14 201 GLY H O 1
ATOM 15868 N N . LYS H 1 202 ? 15.683 4.308 37.491 1.00 65.10 202 LYS H N 1
ATOM 15869 C CA . LYS H 1 202 ? 16.848 5.064 37.980 1.00 66.02 202 LYS H CA 1
ATOM 15870 C C . LYS H 1 202 ? 17.970 4.154 38.489 1.00 67.09 202 LYS H C 1
ATOM 15871 O O . LYS H 1 202 ? 19.147 4.480 38.331 1.00 67.47 202 LYS H O 1
ATOM 15877 N N . GLU H 1 203 ? 17.598 3.027 39.100 1.00 68.30 203 GLU H N 1
ATOM 15878 C CA . GLU H 1 203 ? 18.557 2.014 39.570 1.00 69.25 203 GLU H CA 1
ATOM 15879 C C . GLU H 1 203 ? 19.450 1.485 38.442 1.00 69.05 203 GLU H C 1
ATOM 15880 O O . GLU H 1 203 ? 20.630 1.189 38.663 1.00 71.63 203 GLU H O 1
ATOM 15886 N N . ASP H 1 204 ? 18.889 1.381 37.239 1.00 66.91 204 ASP H N 1
ATOM 15887 C CA . ASP H 1 204 ? 19.603 0.821 36.093 1.00 64.60 204 ASP H CA 1
ATOM 15888 C C . ASP H 1 204 ? 20.628 1.767 35.461 1.00 64.02 204 ASP H C 1
ATOM 15889 O O . ASP H 1 204 ? 21.457 1.313 34.675 1.00 65.66 204 ASP H O 1
ATOM 15894 N N . THR H 1 205 ? 20.578 3.062 35.780 1.00 62.88 205 THR H N 1
ATOM 15895 C CA . THR H 1 205 ? 21.632 3.996 35.344 1.00 61.28 205 THR H CA 1
ATOM 15896 C C . THR H 1 205 ? 22.934 3.734 36.102 1.00 60.11 205 THR H C 1
ATOM 15897 O O . THR H 1 205 ? 24.011 3.764 35.508 1.00 60.47 205 THR H O 1
ATOM 15901 N N . LEU H 1 206 ? 22.821 3.478 37.408 1.00 59.82 206 LEU H N 1
ATOM 15902 C CA . LEU H 1 206 ? 23.978 3.170 38.265 1.00 59.00 206 LEU H CA 1
ATOM 15903 C C . LEU H 1 206 ? 24.625 1.823 37.931 1.00 58.48 206 LEU H C 1
ATOM 15904 O O . LEU H 1 206 ? 25.848 1.733 37.844 1.00 59.42 206 LEU H O 1
ATOM 15909 N N . ARG H 1 207 ? 23.800 0.790 37.755 1.00 59.06 207 ARG H N 1
ATOM 15910 C CA . ARG H 1 207 ? 24.271 -0.572 37.452 1.00 58.66 207 ARG H CA 1
ATOM 15911 C C . ARG H 1 207 ? 25.150 -0.664 36.193 1.00 59.25 207 ARG H C 1
ATOM 15912 O O . ARG H 1 207 ? 26.086 -1.463 36.156 1.00 59.51 207 ARG H O 1
ATOM 15920 N N . THR H 1 208 ? 24.845 0.143 35.173 1.00 59.93 208 THR H N 1
ATOM 15921 C CA . THR H 1 208 ? 25.660 0.198 33.948 1.00 61.81 208 THR H CA 1
ATOM 15922 C C . THR H 1 208 ? 27.031 0.805 34.210 1.00 62.92 208 THR H C 1
ATOM 15923 O O . THR H 1 208 ? 28.036 0.313 33.697 1.00 64.26 208 THR H O 1
ATOM 15927 N N . LEU H 1 209 ? 27.056 1.884 34.989 1.00 63.70 209 LEU H N 1
ATOM 15928 C CA . LEU H 1 209 ? 28.302 2.584 35.319 1.00 64.45 209 LEU H CA 1
ATOM 15929 C C . LEU H 1 209 ? 29.245 1.732 36.170 1.00 63.68 209 LEU H C 1
ATOM 15930 O O . LEU H 1 209 ? 30.465 1.853 36.044 1.00 63.38 209 LEU H O 1
ATOM 15935 N N . LYS H 1 210 ? 28.685 0.875 37.022 1.00 63.02 210 LYS H N 1
ATOM 15936 C CA . LYS H 1 210 ? 29.488 -0.100 37.777 1.00 65.20 210 LYS H CA 1
ATOM 15937 C C . LYS H 1 210 ? 30.133 -1.156 36.863 1.00 66.05 210 LYS H C 1
ATOM 15938 O O . LYS H 1 210 ? 31.268 -1.565 37.105 1.00 66.86 210 LYS H O 1
ATOM 15944 N N . MET H 1 211 ? 29.412 -1.578 35.822 1.00 67.37 211 MET H N 1
ATOM 15945 C CA . MET H 1 211 ? 29.940 -2.514 34.813 1.00 67.91 211 MET H CA 1
ATOM 15946 C C . MET H 1 211 ? 30.686 -1.839 33.652 1.00 68.04 211 MET H C 1
ATOM 15947 O O . MET H 1 211 ? 31.462 -2.501 32.963 1.00 69.06 211 MET H O 1
ATOM 15952 N N . LEU H 1 212 ? 30.444 -0.547 33.425 1.00 67.73 212 LEU H N 1
ATOM 15953 C CA . LEU H 1 212 ? 31.049 0.182 32.304 1.00 68.64 212 LEU H CA 1
ATOM 15954 C C . LEU H 1 212 ? 31.272 1.667 32.681 1.00 68.98 212 LEU H C 1
ATOM 15955 O O . LEU H 1 212 ? 30.558 2.546 32.193 1.00 68.71 212 LEU H O 1
ATOM 15960 N N . PRO H 1 213 ? 32.267 1.945 33.555 1.00 69.58 213 PRO H N 1
ATOM 15961 C CA . PRO H 1 213 ? 32.516 3.301 34.085 1.00 69.91 213 PRO H CA 1
ATOM 15962 C C . PRO H 1 213 ? 32.792 4.382 33.043 1.00 70.80 213 PRO H C 1
ATOM 15963 O O . PRO H 1 213 ? 32.326 5.511 33.202 1.00 72.49 213 PRO H O 1
ATOM 15967 N N . THR H 1 214 ? 33.542 4.033 31.999 1.00 71.04 214 THR H N 1
ATOM 15968 C CA . THR H 1 214 ? 33.969 4.990 30.969 1.00 70.01 214 THR H CA 1
ATOM 15969 C C . THR H 1 214 ? 32.810 5.593 30.169 1.00 69.84 214 THR H C 1
ATOM 15970 O O . THR H 1 214 ? 32.899 6.735 29.710 1.00 69.33 214 THR H O 1
ATOM 15974 N N . ALA H 1 215 ? 31.736 4.822 30.007 1.00 68.22 215 ALA H N 1
ATOM 15975 C CA . ALA H 1 215 ? 30.595 5.232 29.197 1.00 68.29 215 ALA H CA 1
ATOM 15976 C C . ALA H 1 215 ? 29.741 6.284 29.896 1.00 68.15 215 ALA H C 1
ATOM 15977 O O . ALA H 1 215 ? 29.448 6.166 31.087 1.00 68.81 215 ALA H O 1
ATOM 15979 N N . THR H 1 216 ? 29.364 7.318 29.147 1.00 68.21 216 THR H N 1
ATOM 15980 C CA . THR H 1 216 ? 28.291 8.228 29.552 1.00 68.18 216 THR H CA 1
ATOM 15981 C C . THR H 1 216 ? 26.943 7.594 29.177 1.00 66.80 216 THR H C 1
ATOM 15982 O O . THR H 1 216 ? 26.904 6.623 28.419 1.00 66.47 216 THR H O 1
ATOM 15986 N N . ILE H 1 217 ? 25.851 8.140 29.709 1.00 67.46 217 ILE H N 1
ATOM 15987 C CA . ILE H 1 217 ? 24.497 7.614 29.449 1.00 66.10 217 ILE H CA 1
ATOM 15988 C C . ILE H 1 217 ? 23.493 8.755 29.249 1.00 64.80 217 ILE H C 1
ATOM 15989 O O . ILE H 1 217 ? 23.453 9.704 30.032 1.00 63.24 217 ILE H O 1
ATOM 15994 N N . VAL H 1 218 ? 22.681 8.627 28.198 1.00 64.87 218 VAL H N 1
ATOM 15995 C CA . VAL H 1 218 ? 21.634 9.590 27.863 1.00 65.23 218 VAL H CA 1
ATOM 15996 C C . VAL H 1 218 ? 20.280 9.055 28.340 1.00 64.89 218 VAL H C 1
ATOM 15997 O O . VAL H 1 218 ? 19.832 7.999 27.886 1.00 62.24 218 VAL H O 1
ATOM 16001 N N . ALA H 1 219 ? 19.636 9.786 29.251 1.00 64.30 219 ALA H N 1
ATOM 16002 C CA . ALA H 1 219 ? 18.303 9.424 29.737 1.00 65.14 219 ALA H CA 1
ATOM 16003 C C . ALA H 1 219 ? 17.253 9.712 28.666 1.00 64.82 219 ALA H C 1
ATOM 16004 O O . ALA H 1 219 ? 17.438 10.597 27.827 1.00 66.22 219 ALA H O 1
ATOM 16006 N N . SER H 1 220 ? 16.160 8.956 28.699 1.00 64.01 220 SER H N 1
ATOM 16007 C CA . SER H 1 220 ? 15.112 9.048 27.678 1.00 63.47 220 SER H CA 1
ATOM 16008 C C . SER H 1 220 ? 13.854 8.323 28.134 1.00 61.69 220 SER H C 1
ATOM 16009 O O . SER H 1 220 ? 13.861 7.648 29.166 1.00 61.63 220 SER H O 1
ATOM 16012 N N . HIS H 1 221 ? 12.784 8.483 27.357 1.00 61.40 221 HIS H N 1
ATOM 16013 C CA . HIS H 1 221 ? 11.505 7.791 27.582 1.00 62.34 221 HIS H CA 1
ATOM 16014 C C . HIS H 1 221 ? 10.815 8.231 28.886 1.00 63.92 221 HIS H C 1
ATOM 16015 O O . HIS H 1 221 ? 10.258 7.403 29.611 1.00 64.85 221 HIS H O 1
ATOM 16022 N N . MET H 1 222 ? 10.838 9.535 29.170 1.00 66.70 222 MET H N 1
ATOM 16023 C CA . MET H 1 222 ? 10.185 10.081 30.373 1.00 68.52 222 MET H CA 1
ATOM 16024 C C . MET H 1 222 ? 9.725 11.537 30.218 1.00 70.44 222 MET H C 1
ATOM 16025 O O . MET H 1 222 ? 10.227 12.276 29.364 1.00 71.79 222 MET H O 1
ATOM 16030 N N . GLU H 1 223 ? 8.761 11.921 31.060 1.00 70.69 223 GLU H N 1
ATOM 16031 C CA . GLU H 1 223 ? 8.066 13.221 31.002 1.00 71.34 223 GLU H CA 1
ATOM 16032 C C . GLU H 1 223 ? 7.367 13.486 29.656 1.00 73.98 223 GLU H C 1
ATOM 16033 O O . GLU H 1 223 ? 7.358 14.617 29.155 1.00 74.36 223 GLU H O 1
ATOM 16039 N N . SER H 1 224 ? 6.807 12.430 29.066 1.00 75.94 224 SER H N 1
ATOM 16040 C CA . SER H 1 224 ? 5.947 12.551 27.882 1.00 76.28 224 SER H CA 1
ATOM 16041 C C . SER H 1 224 ? 4.877 11.441 27.800 1.00 76.52 224 SER H C 1
ATOM 16042 O O . SER H 1 224 ? 4.381 11.126 26.718 1.00 78.21 224 SER H O 1
ATOM 16045 N N . ILE H 1 225 ? 4.502 10.889 28.954 1.00 77.87 225 ILE H N 1
ATOM 16046 C CA . ILE H 1 225 ? 3.528 9.798 29.045 1.00 78.14 225 ILE H CA 1
ATOM 16047 C C . ILE H 1 225 ? 3.189 9.578 30.530 1.00 81.17 225 ILE H C 1
ATOM 16048 O O . ILE H 1 225 ? 4.089 9.474 31.371 1.00 80.99 225 ILE H O 1
ATOM 16053 N N . ASN H 1 226 ? 1.895 9.552 30.847 1.00 82.53 226 ASN H N 1
ATOM 16054 C CA . ASN H 1 226 ? 1.429 9.491 32.244 1.00 83.30 226 ASN H CA 1
ATOM 16055 C C . ASN H 1 226 ? 1.882 8.251 33.025 1.00 83.15 226 ASN H C 1
ATOM 16056 O O . ASN H 1 226 ? 2.120 8.334 34.232 1.00 83.98 226 ASN H O 1
ATOM 16061 N N . HIS H 1 227 ? 2.011 7.118 32.334 1.00 82.49 227 HIS H N 1
ATOM 16062 C CA . HIS H 1 227 ? 2.348 5.837 32.977 1.00 82.90 227 HIS H CA 1
ATOM 16063 C C . HIS H 1 227 ? 3.807 5.701 33.455 1.00 81.04 227 HIS H C 1
ATOM 16064 O O . HIS H 1 227 ? 4.092 4.842 34.290 1.00 81.34 227 HIS H O 1
ATOM 16071 N N . CYS H 1 228 ? 4.717 6.528 32.931 1.00 78.05 228 CYS H N 1
ATOM 16072 C CA . CYS H 1 228 ? 6.128 6.522 33.353 1.00 76.37 228 CYS H CA 1
ATOM 16073 C C . CYS H 1 228 ? 6.358 7.521 34.487 1.00 74.41 228 CYS H C 1
ATOM 16074 O O . CYS H 1 228 ? 6.448 8.727 34.245 1.00 72.65 228 CYS H O 1
ATOM 16077 N N . LEU H 1 229 ? 6.478 7.007 35.713 1.00 74.07 229 LEU H N 1
ATOM 16078 C CA . LEU H 1 229 ? 6.487 7.839 36.934 1.00 74.18 229 LEU H CA 1
ATOM 16079 C C . LEU H 1 229 ? 7.856 8.393 37.377 1.00 72.32 229 LEU H C 1
ATOM 16080 O O . LEU H 1 229 ? 7.937 9.061 38.410 1.00 72.98 229 LEU H O 1
ATOM 16085 N N . LEU H 1 230 ? 8.911 8.142 36.599 1.00 70.51 230 LEU H N 1
ATOM 16086 C CA . LEU H 1 230 ? 10.254 8.650 36.905 1.00 68.76 230 LEU H CA 1
ATOM 16087 C C . LEU H 1 230 ? 10.421 9.990 36.195 1.00 66.52 230 LEU H C 1
ATOM 16088 O O . LEU H 1 230 ? 10.151 10.090 34.996 1.00 67.23 230 LEU H O 1
ATOM 16093 N N . THR H 1 231 ? 10.860 11.008 36.935 1.00 64.60 231 THR H N 1
ATOM 16094 C CA . THR H 1 231 ? 10.966 12.377 36.420 1.00 64.55 231 THR H CA 1
ATOM 16095 C C . THR H 1 231 ? 12.417 12.815 36.295 1.00 65.34 231 THR H C 1
ATOM 16096 O O . THR H 1 231 ? 13.297 12.272 36.963 1.00 64.00 231 THR H O 1
ATOM 16100 N N . ARG H 1 232 ? 12.645 13.814 35.442 1.00 68.81 232 ARG H N 1
ATOM 16101 C CA . ARG H 1 232 ? 13.981 14.371 35.198 1.00 71.24 232 ARG H CA 1
ATOM 16102 C C . ARG H 1 232 ? 14.604 14.982 36.453 1.00 72.70 232 ARG H C 1
ATOM 16103 O O . ARG H 1 232 ? 15.820 14.922 36.630 1.00 78.18 232 ARG H O 1
ATOM 16111 N N . ALA H 1 233 ? 13.773 15.577 37.307 1.00 73.02 233 ALA H N 1
ATOM 16112 C CA . ALA H 1 233 ? 14.227 16.113 38.594 1.00 73.32 233 ALA H CA 1
ATOM 16113 C C . ALA H 1 233 ? 14.631 15.001 39.565 1.00 71.76 233 ALA H C 1
ATOM 16114 O O . ALA H 1 233 ? 15.630 15.134 40.271 1.00 70.82 233 ALA H O 1
ATOM 16116 N N . GLU H 1 234 ? 13.853 13.918 39.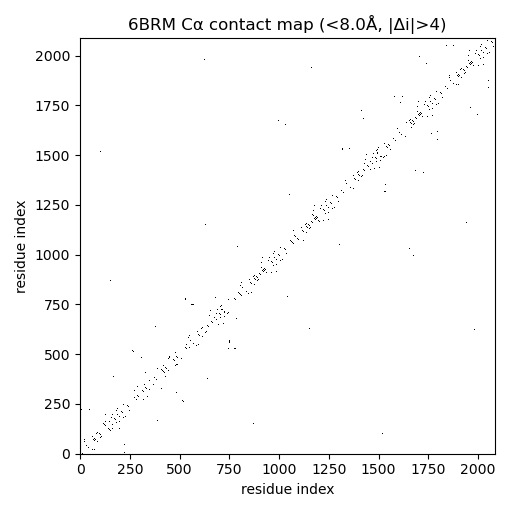596 1.00 70.41 234 GLU H N 1
ATOM 16117 C CA . GLU H 1 234 ? 14.125 12.778 40.480 1.00 70.51 234 GLU H CA 1
ATOM 16118 C C . GLU H 1 234 ? 15.423 12.060 40.116 1.00 72.92 234 GLU H C 1
ATOM 16119 O O . GLU H 1 234 ? 16.201 11.705 41.004 1.00 71.74 234 GLU H O 1
ATOM 16125 N N . LEU H 1 235 ? 15.643 11.837 38.819 1.00 75.04 235 LEU H N 1
ATOM 16126 C CA . LEU H 1 235 ? 16.875 11.199 38.338 1.00 75.01 235 LEU H CA 1
ATOM 16127 C C . LEU H 1 235 ? 18.091 12.114 38.496 1.00 75.82 235 LEU H C 1
ATOM 16128 O O . LEU H 1 235 ? 19.209 11.626 38.660 1.00 76.20 235 LEU H O 1
ATOM 16133 N N . ARG H 1 236 ? 17.873 13.429 38.438 1.00 77.07 236 ARG H N 1
ATOM 16134 C CA . ARG H 1 236 ? 18.927 14.402 38.739 1.00 79.02 236 ARG H CA 1
ATOM 16135 C C . ARG H 1 236 ? 19.305 14.389 40.224 1.00 80.63 236 ARG H C 1
ATOM 16136 O O . ARG H 1 236 ? 20.472 14.570 40.563 1.00 82.40 236 ARG H O 1
ATOM 16144 N N . GLU H 1 237 ? 18.317 14.189 41.099 1.00 81.80 237 GLU H N 1
ATOM 16145 C CA . GLU H 1 237 ? 18.564 14.023 42.538 1.00 82.98 237 GLU H CA 1
ATOM 16146 C C . GLU H 1 237 ? 19.364 12.742 42.804 1.00 83.39 237 GLU H C 1
ATOM 16147 O O . GLU H 1 237 ? 20.353 12.767 43.538 1.00 84.33 237 GLU H O 1
ATOM 16153 N N . PHE H 1 238 ? 18.927 11.639 42.195 1.00 83.62 238 PHE H N 1
ATOM 16154 C CA . PHE H 1 238 ? 19.618 10.340 42.273 1.00 83.18 238 PHE H CA 1
ATOM 16155 C C . PHE H 1 238 ? 21.023 10.374 41.662 1.00 81.67 238 PHE H C 1
ATOM 16156 O O . PHE H 1 238 ? 21.920 9.673 42.137 1.00 81.38 238 PHE H O 1
ATOM 16164 N N . SER H 1 239 ? 21.197 11.172 40.608 1.00 80.29 239 SER H N 1
ATOM 16165 C CA . SER H 1 239 ? 22.500 11.365 39.963 1.00 82.08 239 SER H CA 1
ATOM 16166 C C . SER H 1 239 ? 23.536 11.947 40.930 1.00 82.42 239 SER H C 1
ATOM 16167 O O . SER H 1 239 ? 24.671 11.470 40.994 1.00 82.29 239 SER H O 1
ATOM 16170 N N . LEU H 1 240 ? 23.130 12.973 41.675 1.00 83.53 240 LEU H N 1
ATOM 16171 C CA . LEU H 1 240 ? 23.986 13.600 42.686 1.00 83.03 240 LEU H CA 1
ATOM 16172 C C . LEU H 1 240 ? 24.070 12.771 43.973 1.00 80.16 240 LEU H C 1
ATOM 16173 O O . LEU H 1 240 ? 25.073 12.840 44.683 1.00 78.45 240 LEU H O 1
ATOM 16178 N N . GLU H 1 241 ? 23.022 11.999 44.267 1.00 79.48 241 GLU H N 1
ATOM 16179 C CA . GLU H 1 241 ? 22.978 11.133 45.457 1.00 79.58 241 GLU H CA 1
ATOM 16180 C C . GLU H 1 241 ? 24.078 10.057 45.484 1.00 80.42 241 GLU H C 1
ATOM 16181 O O . GLU H 1 241 ? 24.574 9.720 46.561 1.00 81.88 241 GLU H O 1
ATOM 16187 N N . HIS H 1 242 ? 24.451 9.531 44.313 1.00 79.77 242 HIS H N 1
ATOM 16188 C CA . HIS H 1 242 ? 25.522 8.522 44.193 1.00 78.24 242 HIS H CA 1
ATOM 16189 C C . HIS H 1 242 ? 26.843 9.051 43.602 1.00 77.94 242 HIS H C 1
ATOM 16190 O O . HIS H 1 242 ? 27.812 8.297 43.499 1.00 77.95 242 HIS H O 1
ATOM 16197 N N . GLY H 1 243 ? 26.886 10.329 43.223 1.00 77.99 243 GLY H N 1
ATOM 16198 C CA . GLY H 1 243 ? 28.107 10.950 42.711 1.00 79.95 243 GLY H CA 1
ATOM 16199 C C . GLY H 1 243 ? 28.402 10.553 41.277 1.00 81.88 243 GLY H C 1
ATOM 16200 O O . GLY H 1 243 ? 29.521 10.151 40.952 1.00 84.30 243 GLY H O 1
ATOM 16201 N N . ILE H 1 244 ? 27.389 10.683 40.424 1.00 82.97 244 ILE H N 1
ATOM 16202 C CA . ILE H 1 244 ? 27.472 10.322 39.003 1.00 82.00 244 ILE H CA 1
ATOM 16203 C C . ILE H 1 244 ? 26.845 11.466 38.207 1.00 82.12 244 ILE H C 1
ATOM 16204 O O . ILE H 1 244 ? 25.861 11.302 37.486 1.00 79.89 244 ILE H O 1
ATOM 16209 N N . GLU H 1 245 ? 27.474 12.629 38.339 1.00 84.55 245 GLU H N 1
ATOM 16210 C CA . GLU H 1 245 ? 26.888 13.905 37.929 1.00 84.88 245 GLU H CA 1
ATOM 16211 C C . GLU H 1 245 ? 27.075 14.111 36.432 1.00 83.14 245 GLU H C 1
ATOM 16212 O O . GLU H 1 245 ? 26.109 14.312 35.697 1.00 83.22 245 GLU H O 1
ATOM 16218 N N . ASP H 1 246 ? 28.330 14.039 35.995 1.00 82.36 246 ASP H N 1
ATOM 16219 C CA . ASP H 1 246 ? 28.702 14.293 34.603 1.00 82.14 246 ASP H CA 1
ATOM 16220 C C . ASP H 1 246 ? 28.317 13.150 33.667 1.00 80.08 246 ASP H C 1
ATOM 16221 O O . ASP H 1 246 ? 27.981 13.391 32.506 1.00 80.27 246 ASP H O 1
ATOM 16226 N N . LYS H 1 247 ? 28.368 11.917 34.170 1.00 77.97 247 LYS H N 1
ATOM 16227 C CA . LYS H 1 247 ? 28.184 10.725 33.333 1.00 76.63 247 LYS H CA 1
ATOM 16228 C C . LYS H 1 247 ? 26.726 10.343 33.030 1.00 75.49 247 LYS H C 1
ATOM 16229 O O . LYS H 1 247 ? 26.503 9.431 32.234 1.00 73.92 247 LYS H O 1
ATOM 16235 N N . ILE H 1 248 ? 25.748 11.019 33.642 1.00 74.82 248 ILE H N 1
ATOM 16236 C CA . ILE H 1 248 ? 24.326 10.823 33.300 1.00 74.82 248 ILE H CA 1
ATOM 16237 C C . ILE H 1 248 ? 23.713 12.135 32.798 1.00 74.38 248 ILE H C 1
ATOM 16238 O O . ILE H 1 248 ? 23.276 12.970 33.594 1.00 73.26 248 ILE H O 1
ATOM 16243 N N . LEU H 1 249 ? 23.686 12.301 31.475 1.00 75.14 249 LEU H N 1
ATOM 16244 C CA . LEU H 1 249 ? 23.007 13.435 30.840 1.00 75.07 249 LEU H CA 1
ATOM 16245 C C . LEU H 1 249 ? 21.513 13.144 30.736 1.00 73.56 249 LEU H C 1
ATOM 16246 O O . LEU H 1 249 ? 21.122 12.078 30.261 1.00 72.18 249 LEU H O 1
ATOM 16251 N N . ILE H 1 250 ? 20.690 14.089 31.192 1.00 73.40 250 ILE H N 1
ATOM 16252 C CA . ILE H 1 250 ? 19.233 13.994 31.076 1.00 73.66 250 ILE H CA 1
ATOM 16253 C C . ILE H 1 250 ? 18.771 15.129 30.154 1.00 75.23 250 ILE H C 1
ATOM 16254 O O . ILE H 1 250 ? 18.547 16.253 30.614 1.00 75.47 250 ILE H O 1
ATOM 16259 N N . PRO H 1 251 ? 18.633 14.842 28.845 1.00 75.24 251 PRO H N 1
ATOM 16260 C CA . PRO H 1 251 ? 18.309 15.886 27.883 1.00 75.50 251 PRO H CA 1
ATOM 16261 C C . PRO H 1 251 ? 16.832 16.277 27.915 1.00 75.12 251 PRO H C 1
ATOM 16262 O O . PRO H 1 251 ? 15.964 15.409 28.029 1.00 73.23 251 PRO H O 1
ATOM 16266 N N . ALA H 1 252 ? 16.564 17.576 27.817 1.00 75.51 252 ALA H N 1
ATOM 16267 C CA . ALA H 1 252 ? 15.199 18.081 27.684 1.00 75.88 252 ALA H CA 1
ATOM 16268 C C . ALA H 1 252 ? 14.700 17.839 26.264 1.00 75.29 252 ALA H C 1
ATOM 16269 O O . ALA H 1 252 ? 15.493 17.588 25.352 1.00 76.65 252 ALA H O 1
ATOM 16271 N N . ASP H 1 253 ? 13.383 17.917 26.087 1.00 74.18 253 ASP H N 1
ATOM 16272 C CA . ASP H 1 253 ? 12.755 17.732 24.777 1.00 74.78 253 ASP H CA 1
ATOM 16273 C C . ASP H 1 253 ? 13.196 18.842 23.817 1.00 77.38 253 ASP H C 1
ATOM 16274 O O . ASP H 1 253 ? 12.951 20.020 24.075 1.00 80.67 253 ASP H O 1
ATOM 16279 N N . GLY H 1 254 ? 13.867 18.451 22.731 1.00 77.96 254 GLY H N 1
ATOM 16280 C CA . GLY H 1 254 ? 14.470 19.392 21.780 1.00 78.05 254 GLY H CA 1
ATOM 16281 C C . GLY H 1 254 ? 15.975 19.588 21.925 1.00 78.10 254 GLY H C 1
ATOM 16282 O O . GLY H 1 254 ? 16.613 20.131 21.018 1.00 77.96 254 GLY H O 1
ATOM 16283 N N . GLU H 1 255 ? 16.545 19.153 23.051 1.00 78.21 255 GLU H N 1
ATOM 16284 C CA . GLU H 1 255 ? 17.982 19.311 23.325 1.00 79.21 255 GLU H CA 1
ATOM 16285 C C . GLU H 1 255 ? 18.812 18.414 22.404 1.00 80.16 255 GLU H C 1
ATOM 16286 O O . GLU H 1 255 ? 18.426 17.274 22.132 1.00 77.42 255 GLU H O 1
ATOM 16292 N N . THR H 1 256 ? 19.955 18.932 21.951 1.00 81.11 256 THR H N 1
ATOM 16293 C CA . THR H 1 256 ? 20.769 18.279 20.916 1.00 81.54 256 THR H CA 1
ATOM 16294 C C . THR H 1 256 ? 22.230 18.096 21.365 1.00 81.13 256 THR H C 1
ATOM 16295 O O . THR H 1 256 ? 23.032 19.033 21.324 1.00 79.93 256 THR H O 1
ATOM 16299 N N . MET H 1 257 ? 22.557 16.873 21.788 1.00 81.08 257 MET H N 1
ATOM 16300 C CA . MET H 1 257 ? 23.905 16.521 22.261 1.00 80.27 257 MET H CA 1
ATOM 16301 C C . MET H 1 257 ? 24.823 16.176 21.086 1.00 79.11 257 MET H C 1
ATOM 16302 O O . MET H 1 257 ? 24.384 15.560 20.112 1.00 79.54 257 MET H O 1
ATOM 16307 N N . ALA H 1 258 ? 26.095 16.567 21.195 1.00 78.32 258 ALA H N 1
ATOM 16308 C CA . ALA H 1 258 ? 27.097 16.369 20.140 1.00 77.89 258 ALA H CA 1
ATOM 16309 C C . ALA H 1 258 ? 28.278 15.555 20.670 1.00 78.23 258 ALA H C 1
ATOM 16310 O O . ALA H 1 258 ? 28.781 15.832 21.762 1.00 76.47 258 ALA H O 1
ATOM 16312 N N . PHE H 1 259 ? 28.718 14.563 19.891 1.00 78.67 259 PHE H N 1
ATOM 16313 C CA . PHE H 1 259 ? 29.761 13.613 20.313 1.00 77.90 259 PHE H CA 1
ATOM 16314 C C . PHE H 1 259 ? 30.756 13.328 19.185 1.00 78.44 259 PHE H C 1
ATOM 16315 O O . PHE H 1 259 ? 30.362 12.866 18.114 1.00 79.41 259 PHE H O 1
ATOM 16323 N N . SER H 1 260 ? 32.039 13.587 19.440 1.00 78.37 260 SER H N 1
ATOM 16324 C CA . SER H 1 260 ? 33.106 13.398 18.450 1.00 79.06 260 SER H CA 1
ATOM 16325 C C . SER H 1 260 ? 34.070 12.295 18.887 1.00 79.54 260 SER H C 1
ATOM 16326 O O . SER H 1 260 ? 34.451 12.230 20.057 1.00 79.94 260 SER H O 1
ATOM 16329 N N . ALA H 1 261 ? 34.481 11.450 17.940 1.00 77.44 261 ALA H N 1
ATOM 16330 C CA . ALA H 1 261 ? 35.377 10.320 18.227 1.00 75.52 261 ALA H CA 1
ATOM 16331 C C . ALA H 1 261 ? 36.816 10.763 18.491 1.00 74.02 261 ALA H C 1
ATOM 16332 O O . ALA H 1 261 ? 37.189 11.905 18.225 1.00 73.86 261 ALA H O 1
#

Organism: Pectobacterium carotovorum (NCBI:txid554)

Solvent-accessible surface area: 81486 Å² total; per-residue (Å²): 38,87,0,17,4,4,0,2,4,0,3,21,0,64,1,28,82,48,62,1,1,0,4,0,0,12,8,147,124,77,55,56,97,18,53,100,42,7,20,81,83,142,51,98,0,0,46,60,48,42,49,56,82,52,135,82,3,46,64,19,80,2,2,1,1,1,5,39,36,51,6,0,8,4,130,32,0,37,132,38,2,38,16,42,26,28,0,4,0,13,38,119,140,10,0,17,59,0,56,72,56,6,0,4,52,26,70,53,6,135,103,74,4,61,2,1,22,5,1,8,1,37,56,11,61,4,4,4,0,23,18,116,0,8,20,44,60,150,36,14,107,128,16,19,45,5,2,1,0,0,0,42,18,60,78,33,69,20,0,1,5,2,2,2,1,15,4,2,6,19,0,11,69,10,2,94,156,31,123,1,69,4,0,0,0,6,0,0,93,0,31,17,98,127,62,17,51,17,2,2,3,69,72,12,1,53,50,0,12,147,35,14,82,118,0,33,0,0,1,2,3,3,50,0,0,0,14,4,74,7,56,48,74,66,0,74,110,19,1,110,135,81,53,19,72,133,70,3,56,30,0,52,34,32,75,71,10,80,38,92,44,149,17,105,2,20,2,3,0,0,6,0,3,18,0,68,0,20,69,36,64,0,0,1,3,0,0,8,5,133,116,87,43,61,132,80,145,108,58,64,93,218,57,64,114,102,20,0,82,63,46,39,50,52,79,49,123,81,2,40,63,24,53,0,0,0,2,1,5,38,48,76,17,1,4,1,116,30,0,25,129,45,0,54,65,80,22,5,0,6,0,9,38,120,145,11,0,52,79,0,119,103,54,41,2,133,23,24,61,53,5,150,100,78,19,110,19,32,36,31,0,12,0,30,51,12,54,6,3,5,0,23,17,86,0,4,16,48,45,151,39,12,110,127,16,19,52,2,2,1,0,0,0,41,24,59,78,30,69,24,0,2,6,1,2,3,1,14,13,3,4,22,1,10,86,9,1,102,148,38,107,1,55,2,1,0,0,5,0,0,93,8,68,38,145,129,58,23,48,35,4,1,3,72,91,22,1,20,78,2,12,141,39,12,77,56,1,33,0,1,0,0,4,0,58,0,17,34,109,12,106,5,63,43,70,64,0,112,121,25,1,105,134,82,58,18,73,120,72,2,55,13,1,58,37,30,79,64,13,80,30,59,34,156,114,24,97,0,24,3,4,0,2,3,0,4,19,0,59,3,23,80,81,82,3,0,1,4,0,0,7,7,142,123,93,56,44,82,22,55,96,50,8,24,101,79,164,81,76,0,0,66,67,45,40,47,55,89,52,137,92,5,42,62,23,67,2,0,4,0,1,4,41,40,52,6,0,6,2,105,34,0,22,60,38,2,57,46,88,21,34,0,5,0,11,38,135,151,8,0,58,76,0,108,76,32,14,1,40,25,20,70,57,2,137,106,72,2,62,15,1,28,2,0,3,6,30,54,17,74,6,2,3,0,25,12,98,0,7,12,22,40,78,32,17,110,127,17,17,36,4,8,0,0,0,1,38,21,66,74,27,47,24,0,1,6,1,2,3,0,18,7,2,6,18,0,11,70,8,2,90,138,35,128,1,70,2,2,0,0,7,0,0,89,1,27,18,72,156,45,27,43,19,3,3,1,85,79,14,1,18,52,4,15,136,34,23,85,114,2,40,0,0,4,3,4,5,64,1,1,0,11,7,74,6,59,50,78,65,0,80,118,16,0,107,140,78,56,29,70,122,67,2,53,25,1,51,44,28,87,72,14,82,29,91,74,107,21,85,0,26,1,2,0,0,5,0,4,18,0,65,0,32,78,39,68,0,0,1,3,1,0,10,6,134,119,61,59,74,97,75,146,102,56,69,113,100,72,167,56,135,21,0,60,54,54,30,50,64,88,42,145,97,3,42,64,21,55,0,0,0,0,0,4,42,50,72,28,0,8,1,131,26,0,34,146,45,3,54,77,77,21,5,0,5,0,12,48,116,158,7,0,52,70,0,112,99,53,38,3,155,40,27,57,52,4,129,105,70,14,113,18,35,36,41,2,13,0,30,54,12,61,3,1,9,0,20,24,101,0,5,16,46,44,122,44,14,105,126,27,17,51,4,7,2,0,0,0,31,30,129,88,31,38,22,0,2,6,0,5,2,5,16,6,2,12,19,1,10,90,10,0,88,152,31,114,0,52,3,0,0,0,6,0,0,89,15,64,38,152,141,47,18,55,17,3,3,2,58,85,12,0,16,45,0,0,33,26,7,52,59,2,38,0,0,1,2,6,1,57,0,14,47,118,12,108,9,56,46,66,73,0,116,114,13,0,97,120,28,18,0,53,125,56,3,61,36,3,51,42,28,85,72,15,70,38,80,54,22,114,2,24,5,3,1,1,4,0,4,24,1,39,0,27,70,53,88,6,0,3,4,0,0,9,7,142,122,86,56,44,73,18,53,95,52,11,17,125,78,157,90,62,0,0,50,56,50,38,49,63,80,27,143,91,5,40,69,18,86,4,0,6,1,1,5,36,41,54,6,0,7,2,109,29,0,23,36,13,3,62,45,78,35,30,0,9,0,11,36,119,153,9,0,54,80,0,88,83,35,12,1,44,29,26,79,60,4,144,101,80,6,63,18,2,26,4,2,3,6,30,60,15,86,6,3,3,0,26,16,96,0,7,14,21,30,69,30,16,124,127,21,18,41,3,6,0,0,0,3,42,22,50,79,34,70,24,0,0,6,0,2,2,0,16,8,2,5,18,0,8,66,8,3,88,150,33,126,1,65,9,1,0,0,5,0,0,89,1,30,15,96,136,69,27,44,18,4,2,5,79,81,13,0,22,40,2,16,134,38,19,83,106,1,30,1,2,3,3,3,7,62,0,0,2,12,5,74,9,55,52,73,69,0,74,109,16,0,108,143,92,49,25,64,128,79,0,61,30,5,51,40,29,92,71,20,77,34,96,90,28,98,2,19,2,3,0,0,7,0,4,12,0,64,2,29,78,53,61,1,0,2,4,0,0,11,2,136,131,100,50,67,147,66,217,78,130,97,70,124,70,57,114,25,0,62,63,48,40,50,56,81,49,131,86,3,39,69,20,63,0,0,2,2,1,5,43,46,73,25,0,9,1,131,37,0,27,132,39,0,60,64,65,22,5,0,7,0,12,47,132,144,7,0,50,68,0,132,96,60,47,4,138,26,29,59,46,5,129,107,73,5,107,21,29,38,40,0,14,3,32,49,12,64,4,4,4,0,27,14,101,0,4,12,49,34,137,36,10,103,122,22,15,52,2,4,1,0,0,0,33,35,128,80,34,55,20,0,3,7,3,2,4,2,18,7,2,9,28,1,10,79,9,0,87,152,32,130,1,72,3,0,1,0,6,0,0,90,9,62,37,150,153,64,19,51,29,4,0,3,65,88,13,1,12,46,0,0,31,45,16,51,87,1,37,0,1,0,0,6,0,62,0,14,40,118,12,104,5,58,39,71,71,1,117,122,19,0,105,122,29,23,2,70,126,55,4,48,28,5,53,37,29,85,60,23,78,30,66,19,103,17,106,0,23,5,4,0,1,4,0,3,20,0,75,1,30,90,44,55,1,0,0,2,0,1,8,7,141,114,95,52,49,88,15,54,100,46,4,17,87,79,141,61,105,0,0,47,68,44,45,62,48,81,48,147,90,7,40,58,18,85,2,0,1,0,0,4,40,36,55,7,0,7,2,127,35,0,33,131,35,1,38,14,48,28,24,0,3,0,10,45,113,152,10,0,22,74,0,58,52,53,4,0,2,45,24,75,48,5,125,101,89,4,59,0,2,25,5,0,10,2,44,58,14,71,7,3,3,0,21,16,97,0,5,21,49,51,153,29,10,98,125,14,16,53,5,6,0,0,0,0,42,22,70,79,34,59,19,0,2,4,2,1,3,2,24,2,2,8,20,2,20,59,10,3,71,166,60,119,0,68,2,1,0,0,5,0,0,97,1,28,16,99,142,61,15,46,12,4,1,1,72,77,14,0,50,54,1,20,137,47,15,87,104,0,39,0,0,1,2,3,5,62,0,0,0,14,4,71,9,55,47,71,70,0,46,111,22,0,99,141,80,67,23,45,123,84,3,55,50,2,44,34,32,78,74,11,69,40,86,108,27,115,4,24,5,3,0,0,3,0,6,27,0,76,0,17,75,25,72,0,0,1,3,0,2,10,7,128,124,102,60,98,137,112,83,100,118,136,96,17,1,83,57,50,38,50,59,84,50,91,105,5,42,60,16,54,0,1,1,1,0,6,41,42,70,19,0,7,1,121,27,0,27,135,47,0,57,71,68,34,5,0,7,0,13,40,117,133,17,0,54,79,0,122,97,47,44,4,124,35,27,61,50,5,150,100,80,17,109,20,36,50,26,0,13,2,31,44,14,64,2,3,6,0,27,12,77,0,6,13,34,34,148,32,15,115,123,19,17,42,1,4,1,0,0,0,44,16,57,79,26,61,34,0,1,8,1,2,3,1,15,4,3,10,21,0,13,85,7,4,112,150,31,144,0,72,2,2,3,0,7,0,0,76,6,67,44,149,134,57,25,45,34,3,3,2,72,78,11,0,17,50,4,14,154,53,20,72,42,4,26,1,2,0,1,5,1,61,0,17,69,124,12,103,5,56,37,77,56,0,83,122,13,0,108,128,92,48,22,89,126,86,1,60,26,0,51,42,29,79,89,13,73,30,97,55